Protein 8Q3W (pdb70)

Nearest PDB structures (foldseek):
  8q3w-assembly1_A  TM=9.980E-01  e=1.222E-43  Geobacillus stearothermophilus
  8q4d-assembly1_O  TM=9.585E-01  e=4.732E-41  Geobacillus stearothermophilus
  5bq5-assembly3_C  TM=9.981E-01  e=1.005E-30  Geobacillus stearothermophilus
  1l8q-assembly1_A  TM=7.546E-01  e=2.973E-07  Aquifex aeolicus
  2hcb-assembly1_B  TM=7.426E-01  e=9.021E-07  Aquifex aeolicus

Organism: Geobacillus stearothermophilus (NCBI:txid1422)

Foldseek 3Di:
DLVVVLVVCVVVVNNVLNVCVVVLVVVCVVDPDDPVVSVVVSVVVSVVVVLVVQLVVLCVVAPDPDAAACVPDDCVQFVLFDVVVLVVLLVVVCLVVLAAEEAEADPQLCLSVSLNNSQSSCSSVPFREHEDEPQVLLVVLVVCVVVVRNVVSLCVQQVGQEYEHEAQQPAAHDLVRLVSVVVNLVRSQVPHYYYYYYHDDLCCSCVSNVHNVSSVSSCCSNRVRYDYRYTYHDRVVVVVVVVVVD/DLVVVLVVCVVVVQNVCSVCVVVLVVCCVVDPDDPVVSVVVSVVVSVVVVLVVVLVVLCVLQPDPDAAACVPDDCVQFVQFDVVVLVVLLVVVCLVVLAAEEEEEDPQRCLVVSLNNSQSSCSSVPFRHHEDEPQVLLVVLVVCVVVVRNVVVLCSQQVGQEYEYEEQEVAAHELVRVVVVVVSLVSSQSPHYYYYYYHDDLCCSCRSNVHNVSSVSSCCSNRVGYHYHYTYHDRVVVVVVVVVVD/DLVVVLVVCVVVVNNVCNVCVVVLVVVCVVDPDDPVVSVVVSVVVSVVVVLVVQLVVLVVVQPDPDAAACVPPDCVQFVQDDVVVLVVLLVVVCLVVLAAEEEEEDPQRCLSVSLNNSQSSCSSVVFRHHEDEPQRLLVVLVVCVVVVRNVVVLCVQQVGQEYEYEEQPPAADDLVSLVVVVVSLVSSQSPHYYHYYYHDDLCCVCRRNVHNVSSVSSCCSNVVGYHYRYTYHDRVVVVVVVVVVD/DLVVVLVVCVVVVQNVCSVCVVVLVVCCVVPPDDPVVSVVVSVVVSVVVVLVVQLVVLVVVQPDPDAAAVVPDDCVQFVQDDVVVLVVLLVVVCLVVLAAEEEEADPQQCLVRSVNNSQSSCSNVVFRHHEDEPQVLLVVLVVCVVVVNNVVSLCVQQVGQEYEYEAQEPAQDDLVRLVVVLVSLVNSQSPHYYYYYYHDDLCCVCRRNVHNVSSVVSCCSNVVRYDYHHTYHDHVVVVVVVVVVD/DLVVVLVVCVVVPNNVCSVCVVVLVVVCVVDPDDPVVSVVVSVVVSVVVVLVVQLVVLCVLADDPDAAAPVPDDCVQFVLFDVVVLVVLLVVVCLVVLAAEEEEADPQPCLSVSLNRSQSSCSNVPAREHEDEPQRLLVVLVVCVVVVRSVVSLCVQQVGQEYEYEEQEPAQHDLVRLVVVLVSLVRSQSPHYYSYYYHDDLCCVCVSNVHNVSSVSSCCSNVVRYDYRHTYHDRVVVVVVVVVVD/DLVVVLVVCVVVPNNVCSVCVVVLVVVCVVDPDDPVVSVVVSVVVSVVVVLVVQLVVLCVLADDPDAAAPVPDDCVQFVLFDVVVLVVLLVVVCLVVLAAEEEEADPQPCLSVSLNRSQSSCSNVPAREHEDEPQRLLVVLVVCVVVVRSVVSLCVQQVGQEYEYEEQEPAQHDLVRLVVVLVSLVRSQSPHYYSYYYHDDLCCVCVSNVHNVSSVSSCCSNVVRYDYRHTYHDRVVVVVVVVVVD/DLVVVLVVCVVVVQNVCSVCVVVLVVCCVVPPDDPVVSVVVSVVVSVVVVLVVQLVVLVVVQPDPDAAAVVPDDCVQFVQDDVVVLVVLLVVVCLVVLAAEEEEADPQQCLVRSVNNSQSSCSNVVFRHHEDEPQVLLVVLVVCVVVVRNVVSLCVQQVGQEYEYEAQEPAQDDLVRLVVVLVSLVNSQSPHYYYYYYHDDLCCVCRRNVHNVSSVVSCCRNVVRYDYHHTYHDHVVVVVVVVVVD/DLVVVLVVCVVVPNNVCSVCVVVLVVVCVVDPDDPVVSVVVSVVVSVVVVLVVQLVVLVVVQPDPDAAACVPPDCVQFVQDDVVVLVVLLVVVCLVVLAAEEEEEDPQRCLSVSLNNSQSSCSSVVQRHHEDEPQRLLVVLVVCVVVVRNVVVLCVQQVGQEYEYEEQPPAADDLVSLVVVVVSLVSSQSPHYYHYYYHDDLCCVCRRNVHNVSSVSSCCSNVVGYHYRYTYHDRVVVVVVVVVVD/DLVVVLVVCVVVVQNVCSVCVVVLVVCCVVDPDDPVVSVVVSVVVSVVVVLVVVLVVLCVLQPDPDAAACVPDDCVQFVQFDVVVLVVLLVVVCLVVLAAEEEEEDPQRCLVVSLNNSQSSCSSVPFRHHEDEPQVLLVVLVVCVVVVRNVVVLCSQQVGQEYEYEEQEVAAHELVRVVVVVVSLVSSQSPHYYYYYYHDDLCCSCRSNVHNVSSVSSCCSNRVGYHYHYTYHDRVVVVVVVVVVD/DLVVVLVVCVVVVNNVLNVCVVVLVVVCVVDPDDPVVSVVVSVVVSVVVVLVVQLVVLCVVAPDPDAAACVPDDCVQFVLFDVVVLVVLLVVVCLVVLFAEEAEADPQLCLSVSLNNSQSSCSSVPFREHEDEPQVLLVVLVVCVVVVRNVVSLCVLQVGQEYEHEAQQPAAHDLVRLVSVVVNLVRSQVPHYYYYYYHDDLCCSCVSNVHNVSSVSSCCSNRVRYDYRYTYHDRVVVVVVVVVVD

Radius of gyration: 52.65 Å; Cα contacts (8 Å, |Δi|>4): 3675; chains: 10; bounding box: 175×134×113 Å

InterPro domains:
  IPR001270 ClpA/B family [PR00300] (101-119)
  IPR001270 ClpA/B family [PR00300] (188-202)
  IPR002611 IstB-like ATP-binding domain [PF01695] (10-242)
  IPR003593 AAA+ ATPase domain [SM00382] (97-229)
  IPR027417 P-loop containing nucleoside triphosphate hydrolase [G3DSA:3.40.50.300] (60-248)
  IPR027417 P-loop containing nucleoside triphosphate hydrolase [SSF52540] (64-225)
  IPR028350 DNA replication protein DnaC/insertion sequence IstB-like [PIRSF003073] (2-250)
  IPR047661 Insertion sequence IS21-like ATPase IstB [NF038214] (9-240)

B-factor: mean 33.0, std 23.29, range [3.26, 116.85]

Sequence (2460 aa):
MKERIHEYCHRLHLPVMAERWSAMAEYASTHNISYSEFLFRLLEAEIVEKQARSIQTLIKLSKLPYRKTIDTFDFTAQPSVDERRIRELLTLSFIDRKENILFLGPPGIGKTHLAISIGMEAIARGYKTYFITAHDLVNQLRRADQEGKLEKKLRVFVKPTVLIIDEMGYLKLDPNSAHYLFQVIARRYEHAPIILTSNKSFGEWGEIVGDSVLATAMLDRLLHHSIIFNLKGESYRLREKRLQEEMKERIHEYCHRLHLPVMAERWSAMAEYASTHNISYSEFLFRLLEAEIVEKQARSIQTLIKLSKLPYRKTIDTFDFTAQPSVDERRIRELLTLSFIDRKENILFLGPPGIGKTHLAISIGMEAIARGYKTYFITAHDLVNQLRRADQEGKLEKKLRVFVKPTVLIIDEMGYLKLDPNSAHYLFQVIARRYEHAPIILTSNKSFGEWGEIVGDSVLATAMLDRLLHHSIIFNLKGESYRLREKRLQEEMKERIHEYCHRLHLPVMAERWSAMAEYASTHNISYSEFLFRLLEAEIVEKQARSIQTLIKLSKLPYRKTIDTFDFTAQPSVDERRIRELLTLSFIDRKENILFLGPPGIGKTHLAISIGMEAIARGYKTYFITAHDLVNQLRRADQEGKLEKKLRVFVKPTVLIIDEMGYLKLDPNSAHYLFQVIARRYEHAPIILTSNKSFGEWGEIVGDSVLATAMLDRLLHHSIIFNLKGESYRLREKRLQEEMKERIHEYCHRLHLPVMAERWSAMAEYASTHNISYSEFLFRLLEAEIVEKQARSIQTLIKLSKLPYRKTIDTFDFTAQPSVDERRIRELLTLSFIDRKENILFLGPPGIGKTHLAISIGMEAIARGYKTYFITAHDLVNQLRRADQEGKLEKKLRVFVKPTVLIIDEMGYLKLDPNSAHYLFQVIARRYEHAPIILTSNKSFGEWGEIVGDSVLATAMLDRLLHHSIIFNLKGESYRLREKRLQEEMKERIHEYCHRLHLPVMAERWSAMAEYASTHNISYSEFLFRLLEAEIVEKQARSIQTLIKLSKLPYRKTIDTFDFTAQPSVDERRIRELLTLSFIDRKENILFLGPPGIGKTHLAISIGMEAIARGYKTYFITAHDLVNQLRRADQEGKLEKKLRVFVKPTVLIIDEMGYLKLDPNSAHYLFQVIARRYEHAPIILTSNKSFGEWGEIVGDSVLATAMLDRLLHHSIIFNLKGESYRLREKRLQEEMKERIHEYCHRLHLPVMAERWSAMAEYASTHNISYSEFLFRLLEAEIVEKQARSIQTLIKLSKLPYRKTIDTFDFTAQPSVDERRIRELLTLSFIDRKENILFLGPPGIGKTHLAISIGMEAIARGYKTYFITAHDLVNQLRRADQEGKLEKKLRVFVKPTVLIIDEMGYLKLDPNSAHYLFQVIARRYEHAPIILTSNKSFGEWGEIVGDSVLATAMLDRLLHHSIIFNLKGESYRLREKRLQEEMKERIHEYCHRLHLPVMAERWSAMAEYASTHNISYSEFLFRLLEAEIVEKQARSIQTLIKLSKLPYRKTIDTFDFTAQPSVDERRIRELLTLSFIDRKENILFLGPPGIGKTHLAISIGMEAIARGYKTYFITAHDLVNQLRRADQEGKLEKKLRVFVKPTVLIIDEMGYLKLDPNSAHYLFQVIARRYEHAPIILTSNKSFGEWGEIVGDSVLATAMLDRLLHHSIIFNLKGESYRLREKRLQEEMKERIHEYCHRLHLPVMAERWSAMAEYASTHNISYSEFLFRLLEAEIVEKQARSIQTLIKLSKLPYRKTIDTFDFTAQPSVDERRIRELLTLSFIDRKENILFLGPPGIGKTHLAISIGMEAIARGYKTYFITAHDLVNQLRRADQEGKLEKKLRVFVKPTVLIIDEMGYLKLDPNSAHYLFQVIARRYEHAPIILTSNKSFGEWGEIVGDSVLATAMLDRLLHHSIIFNLKGESYRLREKRLQEEMKERIHEYCHRLHLPVMAERWSAMAEYASTHNISYSEFLFRLLEAEIVEKQARSIQTLIKLSKLPYRKTIDTFDFTAQPSVDERRIRELLTLSFIDRKENILFLGPPGIGKTHLAISIGMEAIARGYKTYFITAHDLVNQLRRADQEGKLEKKLRVFVKPTVLIIDEMGYLKLDPNSAHYLFQVIARRYEHAPIILTSNKSFGEWGEIVGDSVLATAMLDRLLHHSIIFNLKGESYRLREKRLQEEMKERIHEYCHRLHLPVMAERWSAMAEYASTHNISYSEFLFRLLEAEIVEKQARSIQTLIKLSKLPYRKTIDTFDFTAQPSVDERRIRELLTLSFIDRKENILFLGPPGIGKTHLAISIGMEAIARGYKTYFITAHDLVNQLRRADQEGKLEKKLRVFVKPTVLIIDEMGYLKLDPNSAHYLFQVIARRYEHAPIILTSNKSFGEWGEIVGDSVLATAMLDRLLHHSIIFNLKGESYRLREKRLQEE

Structure (mmCIF, N/CA/C/O backbone):
data_8Q3W
#
_entry.id   8Q3W
#
_cell.length_a   1.00
_cell.length_b   1.00
_cell.length_c   1.00
_cell.angle_alpha   90.00
_cell.angle_beta   90.00
_cell.angle_gamma   90.00
#
_symmetry.space_group_name_H-M   'P 1'
#
loop_
_entity.id
_entity.type
_entity.pdbx_description
1 polymer 'Insertion sequence IS5376 putative ATP-binding protein'
2 polymer 'DNA (48-MER) Target DNA FW'
3 polymer 'DNA (48-MER) Traget DNA Rv'
4 non-polymer 'MAGNESIUM ION'
5 non-polymer "ADENOSINE-5'-TRIPHOSPHATE"
#
loop_
_atom_site.group_PDB
_atom_site.id
_atom_site.type_symbol
_atom_site.label_atom_id
_atom_site.label_alt_id
_atom_site.label_comp_id
_atom_site.label_asym_id
_atom_site.label_entity_id
_atom_site.label_seq_id
_atom_site.pdbx_PDB_ins_code
_atom_site.Cartn_x
_atom_site.Cartn_y
_atom_site.Cartn_z
_atom_site.occupancy
_atom_site.B_iso_or_equiv
_atom_site.auth_seq_id
_atom_site.auth_comp_id
_atom_site.auth_asym_id
_atom_site.auth_atom_id
_atom_site.pdbx_PDB_model_num
ATOM 1 N N . MET A 1 4 ? 179.930 201.439 200.209 1.00 53.79 1 MET A N 1
ATOM 2 C CA . MET A 1 4 ? 180.245 201.704 198.776 1.00 53.79 1 MET A CA 1
ATOM 3 C C . MET A 1 4 ? 181.562 201.041 198.389 1.00 53.79 1 MET A C 1
ATOM 4 O O . MET A 1 4 ? 181.722 200.567 197.264 1.00 53.79 1 MET A O 1
ATOM 18 N N . LYS A 1 5 ? 182.506 201.009 199.333 1.00 52.19 2 LYS A N 1
ATOM 19 C CA . LYS A 1 5 ? 183.789 200.364 199.071 1.00 52.19 2 LYS A CA 1
ATOM 20 C C . LYS A 1 5 ? 183.604 198.880 198.779 1.00 52.19 2 LYS A C 1
ATOM 21 O O . LYS A 1 5 ? 184.251 198.328 197.880 1.00 52.19 2 LYS A O 1
ATOM 40 N N . GLU A 1 6 ? 182.725 198.216 199.534 1.00 54.12 3 GLU A N 1
ATOM 41 C CA . GLU A 1 6 ? 182.438 196.811 199.267 1.00 54.12 3 GLU A CA 1
ATOM 42 C C . GLU A 1 6 ? 181.861 196.631 197.870 1.00 54.12 3 GLU A C 1
ATOM 43 O O . GLU A 1 6 ? 182.171 195.651 197.183 1.00 54.12 3 GLU A O 1
ATOM 55 N N . ARG A 1 7 ? 181.013 197.564 197.433 1.00 49.68 4 ARG A N 1
ATOM 56 C CA . ARG A 1 7 ? 180.479 197.493 196.078 1.00 49.68 4 ARG A CA 1
ATOM 57 C C . ARG A 1 7 ? 181.594 197.619 195.047 1.00 49.68 4 ARG A C 1
ATOM 58 O O . ARG A 1 7 ? 181.602 196.902 194.039 1.00 49.68 4 ARG A O 1
ATOM 79 N N . ILE A 1 8 ? 182.546 198.524 195.283 1.00 51.07 5 ILE A N 1
ATOM 80 C CA . ILE A 1 8 ? 183.677 198.667 194.370 1.00 51.07 5 ILE A CA 1
ATOM 81 C C . ILE A 1 8 ? 184.472 197.371 194.306 1.00 51.07 5 ILE A C 1
ATOM 82 O O . ILE A 1 8 ? 184.861 196.914 193.225 1.00 51.07 5 ILE A O 1
ATOM 98 N N . HIS A 1 9 ? 184.738 196.766 195.466 1.00 49.14 6 HIS A N 1
ATOM 99 C CA . HIS A 1 9 ? 185.491 195.516 195.495 1.00 49.14 6 HIS A CA 1
ATOM 100 C C . HIS A 1 9 ? 184.755 194.410 194.747 1.00 49.14 6 HIS A C 1
ATOM 101 O O . HIS A 1 9 ? 185.362 193.660 193.969 1.00 49.14 6 HIS A O 1
ATOM 115 N N . GLU A 1 10 ? 183.444 194.294 194.970 1.00 47.75 7 GLU A N 1
ATOM 116 C CA . GLU A 1 10 ? 182.662 193.272 194.283 1.00 47.75 7 GLU A CA 1
ATOM 117 C C . GLU A 1 10 ? 182.678 193.492 192.777 1.00 47.75 7 GLU A C 1
ATOM 118 O O . GLU A 1 10 ? 182.823 192.537 192.005 1.00 47.75 7 GLU A O 1
ATOM 130 N N . TYR A 1 11 ? 182.530 194.743 192.337 1.00 51.23 8 TYR A N 1
ATOM 131 C CA . TYR A 1 11 ? 182.562 195.023 190.906 1.00 51.23 8 TYR A CA 1
ATOM 132 C C . TYR A 1 11 ? 183.924 194.687 190.314 1.00 51.23 8 TYR A C 1
ATOM 133 O O . TYR A 1 11 ? 184.011 194.090 189.234 1.00 51.23 8 TYR A O 1
ATOM 151 N N . CYS A 1 12 ? 185.002 195.054 191.011 1.00 51.62 9 CYS A N 1
ATOM 152 C CA . CYS A 1 12 ? 186.338 194.747 190.513 1.00 51.62 9 CYS A CA 1
ATOM 153 C C . CYS A 1 12 ? 186.539 193.244 190.377 1.00 51.62 9 CYS A C 1
ATOM 154 O O . CYS A 1 12 ? 187.094 192.773 189.378 1.00 51.62 9 CYS A O 1
ATOM 162 N N . HIS A 1 13 ? 186.097 192.474 191.373 1.00 45.39 10 HIS A N 1
ATOM 163 C CA . HIS A 1 13 ? 186.238 191.024 191.287 1.00 45.39 10 HIS A CA 1
ATOM 164 C C . HIS A 1 13 ? 185.382 190.447 190.164 1.00 45.39 10 HIS A C 1
ATOM 165 O O . HIS A 1 13 ? 185.817 189.534 189.452 1.00 45.39 10 HIS A O 1
ATOM 179 N N . ARG A 1 14 ? 184.162 190.963 189.988 1.00 48.38 11 ARG A N 1
ATOM 180 C CA . ARG A 1 14 ? 183.294 190.457 188.927 1.00 48.38 11 ARG A CA 1
ATOM 181 C C . ARG A 1 14 ? 183.862 190.767 187.549 1.00 48.38 11 ARG A C 1
ATOM 182 O O . ARG A 1 14 ? 183.757 189.945 186.630 1.00 48.38 11 ARG A O 1
ATOM 203 N N . LEU A 1 15 ? 184.469 191.941 187.382 1.00 48.57 12 LEU A N 1
ATOM 204 C CA . LEU A 1 15 ? 185.082 192.306 186.112 1.00 48.57 12 LEU A CA 1
ATOM 205 C C . LEU A 1 15 ? 186.435 191.641 185.902 1.00 48.57 12 LEU A C 1
ATOM 206 O O . LEU A 1 15 ? 187.154 192.012 184.969 1.00 48.57 12 LEU A O 1
ATOM 222 N N . HIS A 1 16 ? 186.787 190.663 186.737 1.00 52.72 13 HIS A N 1
ATOM 223 C CA . HIS A 1 16 ? 188.023 189.901 186.586 1.00 52.72 13 HIS A CA 1
ATOM 224 C C . HIS A 1 16 ? 189.238 190.825 186.689 1.00 52.72 13 HIS A C 1
ATOM 225 O O . HIS A 1 16 ? 190.095 190.880 185.805 1.00 52.72 13 HIS A O 1
ATOM 239 N N . LEU A 1 17 ? 189.293 191.560 187.800 1.00 48.62 14 LEU A N 1
ATOM 240 C CA . LEU A 1 17 ? 190.384 192.491 188.089 1.00 48.62 14 LEU A CA 1
ATOM 241 C C . LEU A 1 17 ? 190.862 192.287 189.523 1.00 48.62 14 LEU A C 1
ATOM 242 O O . LEU A 1 17 ? 190.710 193.167 190.377 1.00 48.62 14 LEU A O 1
ATOM 258 N N . PRO A 1 18 ? 191.456 191.125 189.824 1.00 47.68 15 PRO A N 1
ATOM 259 C CA . PRO A 1 18 ? 191.847 190.840 191.213 1.00 47.68 15 PRO A CA 1
ATOM 260 C C . PRO A 1 18 ? 192.894 191.804 191.745 1.00 47.68 15 PRO A C 1
ATOM 261 O O . PRO A 1 18 ? 192.738 192.364 192.835 1.00 47.68 15 PRO A O 1
ATOM 272 N N . VAL A 1 19 ? 193.968 192.008 190.978 1.00 46.41 16 VAL A N 1
ATOM 273 C CA . VAL A 1 19 ? 195.055 192.864 191.443 1.00 46.41 16 VAL A CA 1
ATOM 274 C C . VAL A 1 19 ? 194.580 194.300 191.600 1.00 46.41 16 VAL A C 1
ATOM 275 O O . VAL A 1 19 ? 195.022 195.013 192.510 1.00 46.41 16 VAL A O 1
ATOM 288 N N . MET A 1 20 ? 193.682 194.753 190.724 1.00 49.67 17 MET A N 1
ATOM 289 C CA . MET A 1 20 ? 193.149 196.106 190.847 1.00 49.67 17 MET A CA 1
ATOM 290 C C . MET A 1 20 ? 192.456 196.292 192.190 1.00 49.67 17 MET A C 1
ATOM 291 O O . MET A 1 20 ? 192.650 197.308 192.868 1.00 49.67 17 MET A O 1
ATOM 305 N N . ALA A 1 21 ? 191.640 195.316 192.591 1.00 48.91 18 ALA A N 1
ATOM 306 C CA . ALA A 1 21 ? 190.997 195.380 193.899 1.00 48.91 18 ALA A CA 1
ATOM 307 C C . ALA A 1 21 ? 192.022 195.285 195.023 1.00 48.91 18 ALA A C 1
ATOM 308 O O . ALA A 1 21 ? 191.891 195.961 196.050 1.00 48.91 18 ALA A O 1
ATOM 315 N N . GLU A 1 22 ? 193.050 194.451 194.846 1.00 48.09 19 GLU A N 1
ATOM 316 C CA . GLU A 1 22 ? 194.046 194.272 195.899 1.00 48.09 19 GLU A CA 1
ATOM 317 C C . GLU A 1 22 ? 194.752 195.583 196.223 1.00 48.09 19 GLU A C 1
ATOM 318 O O . GLU A 1 22 ? 194.998 195.891 197.395 1.00 48.09 19 GLU A O 1
ATOM 330 N N . ARG A 1 23 ? 195.087 196.367 195.200 1.00 48.09 20 ARG A N 1
ATOM 331 C CA . ARG A 1 23 ? 195.774 197.638 195.375 1.00 48.09 20 ARG A CA 1
ATOM 332 C C . ARG A 1 23 ? 194.820 198.826 195.349 1.00 48.09 20 ARG A C 1
ATOM 333 O O . ARG A 1 23 ? 195.271 199.967 195.207 1.00 48.09 20 ARG A O 1
ATOM 354 N N . TRP A 1 24 ? 193.514 198.584 195.482 1.00 50.73 21 TRP A N 1
ATOM 355 C CA . TRP A 1 24 ? 192.545 199.674 195.421 1.00 50.73 21 TRP A CA 1
ATOM 356 C C . TRP A 1 24 ? 192.791 200.693 196.528 1.00 50.73 21 TRP A C 1
ATOM 357 O O . TRP A 1 24 ? 192.807 201.905 196.281 1.00 50.73 21 TRP A O 1
ATOM 378 N N . SER A 1 25 ? 192.987 200.218 197.759 1.00 46.84 22 SER A N 1
ATOM 379 C CA . SER A 1 25 ? 193.202 201.135 198.874 1.00 46.84 22 SER A CA 1
ATOM 380 C C . SER A 1 25 ? 194.495 201.921 198.700 1.00 46.84 22 SER A C 1
ATOM 381 O O . SER A 1 25 ? 194.538 203.128 198.966 1.00 46.84 22 SER A O 1
ATOM 389 N N . ALA A 1 26 ? 195.563 201.253 198.258 1.00 45.87 23 ALA A N 1
ATOM 390 C CA . ALA A 1 26 ? 196.841 201.936 198.087 1.00 45.87 23 ALA A CA 1
ATOM 391 C C . ALA A 1 26 ? 196.740 203.031 197.033 1.00 45.87 23 ALA A C 1
ATOM 392 O O . ALA A 1 26 ? 197.215 204.155 197.240 1.00 45.87 23 ALA A O 1
ATOM 399 N N . MET A 1 27 ? 196.117 202.723 195.894 1.00 50.05 24 MET A N 1
ATOM 400 C CA . MET A 1 27 ? 195.982 203.725 194.842 1.00 50.05 24 MET A CA 1
ATOM 401 C C . MET A 1 27 ? 195.072 204.864 195.284 1.00 50.05 24 MET A C 1
ATOM 402 O O . MET A 1 27 ? 195.328 206.030 194.961 1.00 50.05 24 MET A O 1
ATOM 416 N N . ALA A 1 28 ? 194.005 204.550 196.023 1.00 48.79 25 ALA A N 1
ATOM 417 C CA . ALA A 1 28 ? 193.127 205.603 196.522 1.00 48.79 25 ALA A CA 1
ATOM 418 C C . ALA A 1 28 ? 193.874 206.533 197.470 1.00 48.79 25 ALA A C 1
ATOM 419 O O . ALA A 1 28 ? 193.737 207.759 197.387 1.00 48.79 25 ALA A O 1
ATOM 426 N N . GLU A 1 29 ? 194.676 205.966 198.375 1.00 47.92 26 GLU A N 1
ATOM 427 C CA . GLU A 1 29 ? 195.454 206.794 199.291 1.00 47.92 26 GLU A CA 1
ATOM 428 C C . GLU A 1 29 ? 196.474 207.636 198.538 1.00 47.92 26 GLU A C 1
ATOM 429 O O . GLU A 1 29 ? 196.679 208.812 198.860 1.00 47.92 26 GLU A O 1
ATOM 441 N N . TYR A 1 30 ? 197.129 207.051 197.532 1.00 48.97 27 TYR A N 1
ATOM 442 C CA . TYR A 1 30 ? 198.102 207.806 196.751 1.00 48.97 27 TYR A CA 1
ATOM 443 C C . TYR A 1 30 ? 197.436 208.963 196.016 1.00 48.97 27 TYR A C 1
ATOM 444 O O . TYR A 1 30 ? 197.983 210.071 195.959 1.00 48.97 27 TYR A O 1
ATOM 462 N N . ALA A 1 31 ? 196.254 208.724 195.444 1.00 47.19 28 ALA A N 1
ATOM 463 C CA . ALA A 1 31 ? 195.542 209.786 194.742 1.00 47.19 28 ALA A CA 1
ATOM 464 C C . ALA A 1 31 ? 195.082 210.875 195.703 1.00 47.19 28 ALA A C 1
ATOM 465 O O . ALA A 1 31 ? 195.138 212.065 195.373 1.00 47.19 28 ALA A O 1
ATOM 472 N N . SER A 1 32 ? 194.612 210.491 196.891 1.00 44.83 29 SER A N 1
ATOM 473 C CA . SER A 1 32 ? 194.144 211.484 197.851 1.00 44.83 29 SER A CA 1
ATOM 474 C C . SER A 1 32 ? 195.298 212.333 198.371 1.00 44.83 29 SER A C 1
ATOM 475 O O . SER A 1 32 ? 195.187 213.561 198.462 1.00 44.83 29 SER A O 1
ATOM 483 N N . THR A 1 33 ? 196.418 211.694 198.716 1.00 41.59 30 THR A N 1
ATOM 484 C CA . THR A 1 33 ? 197.548 212.433 199.271 1.00 41.59 30 THR A CA 1
ATOM 485 C C . THR A 1 33 ? 198.129 213.409 198.253 1.00 41.59 30 THR A C 1
ATOM 486 O O . THR A 1 33 ? 198.421 214.563 198.587 1.00 41.59 30 THR A O 1
ATOM 497 N N . HIS A 1 34 ? 198.302 212.966 197.010 1.00 42.55 31 HIS A N 1
ATOM 498 C CA . HIS A 1 34 ? 198.852 213.792 195.944 1.00 42.55 31 HIS A CA 1
ATOM 499 C C . HIS A 1 34 ? 197.788 213.999 194.877 1.00 42.55 31 HIS A C 1
ATOM 500 O O . HIS A 1 34 ? 197.225 213.028 194.362 1.00 42.55 31 HIS A O 1
ATOM 514 N N . ASN A 1 35 ? 197.521 215.260 194.543 1.00 40.01 32 ASN A N 1
ATOM 515 C CA . ASN A 1 35 ? 196.504 215.561 193.544 1.00 40.01 32 ASN A CA 1
ATOM 516 C C . ASN A 1 35 ? 196.911 214.994 192.190 1.00 40.01 32 ASN A C 1
ATOM 517 O O . ASN A 1 35 ? 197.996 215.285 191.679 1.00 40.01 32 ASN A O 1
ATOM 528 N N . ILE A 1 36 ? 196.032 214.180 191.611 1.00 48.49 33 ILE A N 1
ATOM 529 C CA . ILE A 1 36 ? 196.268 213.557 190.314 1.00 48.49 33 ILE A CA 1
ATOM 530 C C . ILE A 1 36 ? 194.973 213.605 189.517 1.00 48.49 33 ILE A C 1
ATOM 531 O O . ILE A 1 36 ? 193.888 213.371 190.060 1.00 48.49 33 ILE A O 1
ATOM 547 N N . SER A 1 37 ? 195.088 213.910 188.228 1.00 48.15 34 SER A N 1
ATOM 548 C CA . SER A 1 37 ? 193.919 213.913 187.361 1.00 48.15 34 SER A CA 1
ATOM 549 C C . SER A 1 37 ? 193.329 212.512 187.274 1.00 48.15 34 SER A C 1
ATOM 550 O O . SER A 1 37 ? 194.051 211.512 187.302 1.00 48.15 34 SER A O 1
ATOM 558 N N . TYR A 1 38 ? 192.001 212.443 187.168 1.00 50.92 35 TYR A N 1
ATOM 559 C CA . TYR A 1 38 ? 191.336 211.146 187.100 1.00 50.92 35 TYR A CA 1
ATOM 560 C C . TYR A 1 38 ? 191.813 210.349 185.894 1.00 50.92 35 TYR A C 1
ATOM 561 O O . TYR A 1 38 ? 192.030 209.135 185.987 1.00 50.92 35 TYR A O 1
ATOM 579 N N . SER A 1 39 ? 191.986 211.015 184.750 1.00 49.33 36 SER A N 1
ATOM 580 C CA . SER A 1 39 ? 192.460 210.324 183.556 1.00 49.33 36 SER A CA 1
ATOM 581 C C . SER A 1 39 ? 193.821 209.683 183.800 1.00 49.33 36 SER A C 1
ATOM 582 O O . SER A 1 39 ? 194.038 208.513 183.466 1.00 49.33 36 SER A O 1
ATOM 590 N N . GLU A 1 40 ? 194.750 210.434 184.396 1.00 53.45 37 GLU A N 1
ATOM 591 C CA . GLU A 1 40 ? 196.086 209.898 184.635 1.00 53.45 37 GLU A CA 1
ATOM 592 C C . GLU A 1 40 ? 196.063 208.797 185.688 1.00 53.45 37 GLU A C 1
ATOM 593 O O . GLU A 1 40 ? 196.815 207.820 185.589 1.00 53.45 37 GLU A O 1
ATOM 605 N N . PHE A 1 41 ? 195.213 208.936 186.706 1.00 51.42 38 PHE A N 1
ATOM 606 C CA . PHE A 1 41 ? 195.096 207.889 187.716 1.00 51.42 38 PHE A CA 1
ATOM 607 C C . PHE A 1 41 ? 194.595 206.589 187.096 1.00 51.42 38 PHE A C 1
ATOM 608 O O . PHE A 1 41 ? 195.133 205.506 187.365 1.00 51.42 38 PHE A O 1
ATOM 625 N N . LEU A 1 42 ? 193.563 206.681 186.254 1.00 49.72 39 LEU A N 1
ATOM 626 C CA . LEU A 1 42 ? 193.065 205.491 185.573 1.00 49.72 39 LEU A CA 1
ATOM 627 C C . LEU A 1 42 ? 194.117 204.923 184.630 1.00 49.72 39 LEU A C 1
ATOM 628 O O . LEU A 1 42 ? 194.244 203.702 184.496 1.00 49.72 39 LEU A O 1
ATOM 644 N N . PHE A 1 43 ? 194.878 205.794 183.964 1.00 52.82 40 PHE A N 1
ATOM 645 C CA . PHE A 1 43 ? 195.955 205.320 183.102 1.00 52.82 40 PHE A CA 1
ATOM 646 C C . PHE A 1 43 ? 196.970 204.511 183.898 1.00 52.82 40 PHE A C 1
ATOM 647 O O . PHE A 1 43 ? 197.383 203.426 183.478 1.00 52.82 40 PHE A O 1
ATOM 664 N N . ARG A 1 44 ? 197.383 205.029 185.056 1.00 50.55 41 ARG A N 1
ATOM 665 C CA . ARG A 1 44 ? 198.348 204.312 185.884 1.00 50.55 41 ARG A CA 1
ATOM 666 C C . ARG A 1 44 ? 197.782 202.979 186.356 1.00 50.55 41 ARG A C 1
ATOM 667 O O . ARG A 1 44 ? 198.473 201.951 186.322 1.00 50.55 41 ARG A O 1
ATOM 688 N N . LEU A 1 45 ? 196.526 202.976 186.806 1.00 49.34 42 LEU A N 1
ATOM 689 C CA . LEU A 1 45 ? 195.922 201.741 187.296 1.00 49.34 42 LEU A CA 1
ATOM 690 C C . LEU A 1 45 ? 195.845 200.696 186.189 1.00 49.34 42 LEU A C 1
ATOM 691 O O . LEU A 1 45 ? 196.196 199.526 186.393 1.00 49.34 42 LEU A O 1
ATOM 707 N N . LEU A 1 46 ? 195.393 201.106 185.002 1.00 49.97 43 LEU A N 1
ATOM 708 C CA . LEU A 1 46 ? 195.280 200.171 183.890 1.00 49.97 43 LEU A CA 1
ATOM 709 C C . LEU A 1 46 ? 196.651 199.697 183.428 1.00 49.97 43 LEU A C 1
ATOM 710 O O . LEU A 1 46 ? 196.808 198.537 183.039 1.00 49.97 43 LEU A O 1
ATOM 726 N N . GLU A 1 47 ? 197.656 200.575 183.461 1.00 50.36 44 GLU A N 1
ATOM 727 C CA . GLU A 1 47 ? 199.005 200.161 183.095 1.00 50.36 44 GLU A CA 1
ATOM 728 C C . GLU A 1 47 ? 199.534 199.108 184.060 1.00 50.36 44 GLU A C 1
ATOM 729 O O . GLU A 1 47 ? 200.135 198.114 183.637 1.00 50.36 44 GLU A O 1
ATOM 741 N N . ALA A 1 48 ? 199.321 199.309 185.362 1.00 46.87 45 ALA A N 1
ATOM 742 C CA . ALA A 1 48 ? 199.758 198.312 186.335 1.00 46.87 45 ALA A CA 1
ATOM 743 C C . ALA A 1 48 ? 199.023 196.992 186.133 1.00 46.87 45 ALA A C 1
ATOM 744 O O . ALA A 1 48 ? 199.632 195.913 186.183 1.00 46.87 45 ALA A O 1
ATOM 751 N N . GLU A 1 49 ? 197.710 197.057 185.897 1.00 46.26 46 GLU A N 1
ATOM 752 C CA . GLU A 1 49 ? 196.945 195.838 185.656 1.00 46.26 46 GLU A CA 1
ATOM 753 C C . GLU A 1 49 ? 197.444 195.119 184.409 1.00 46.26 46 GLU A C 1
ATOM 754 O O . GLU A 1 49 ? 197.552 193.889 184.395 1.00 46.26 46 GLU A O 1
ATOM 766 N N . ILE A 1 50 ? 197.757 195.873 183.354 1.00 47.82 47 ILE A N 1
ATOM 767 C CA . ILE A 1 50 ? 198.246 195.272 182.118 1.00 47.82 47 ILE A CA 1
ATOM 768 C C . ILE A 1 50 ? 199.615 194.644 182.333 1.00 47.82 47 ILE A C 1
ATOM 769 O O . ILE A 1 50 ? 199.915 193.584 181.778 1.00 47.82 47 ILE A O 1
ATOM 785 N N . VAL A 1 51 ? 200.473 195.289 183.124 1.00 43.56 48 VAL A N 1
ATOM 786 C CA . VAL A 1 51 ? 201.788 194.718 183.407 1.00 43.56 48 VAL A CA 1
ATOM 787 C C . VAL A 1 51 ? 201.638 193.396 184.149 1.00 43.56 48 VAL A C 1
ATOM 788 O O . VAL A 1 51 ? 202.298 192.399 183.827 1.00 43.56 48 VAL A O 1
ATOM 801 N N . GLU A 1 52 ? 200.764 193.368 185.158 1.00 46.17 49 GLU A N 1
ATOM 802 C CA . GLU A 1 52 ? 200.543 192.127 185.895 1.00 46.17 49 GLU A CA 1
ATOM 803 C C . GLU A 1 52 ? 199.957 191.048 184.990 1.00 46.17 49 GLU A C 1
ATOM 804 O O . GLU A 1 52 ? 200.356 189.878 185.064 1.00 46.17 49 GLU A O 1
ATOM 816 N N . LYS A 1 53 ? 199.011 191.424 184.128 1.00 45.18 50 LYS A N 1
ATOM 817 C CA . LYS A 1 53 ? 198.426 190.462 183.201 1.00 45.18 50 LYS A CA 1
ATOM 818 C C . LYS A 1 53 ? 199.476 189.919 182.243 1.00 45.18 50 LYS A C 1
ATOM 819 O O . LYS A 1 53 ? 199.479 188.726 181.930 1.00 45.18 50 LYS A O 1
ATOM 838 N N . GLN A 1 54 ? 200.368 190.783 181.756 1.00 41.25 51 GLN A N 1
ATOM 839 C CA . GLN A 1 54 ? 201.423 190.334 180.856 1.00 41.25 51 GLN A CA 1
ATOM 840 C C . GLN A 1 54 ? 202.372 189.375 181.560 1.00 41.25 51 GLN A C 1
ATOM 841 O O . GLN A 1 54 ? 202.776 188.359 180.983 1.00 41.25 51 GLN A O 1
ATOM 855 N N . ALA A 1 55 ? 202.739 189.678 182.807 1.00 38.52 52 ALA A N 1
ATOM 856 C CA . ALA A 1 55 ? 203.602 188.765 183.550 1.00 38.52 52 ALA A CA 1
ATOM 857 C C . ALA A 1 55 ? 202.931 187.410 183.738 1.00 38.52 52 ALA A C 1
ATOM 858 O O . ALA A 1 55 ? 203.554 186.360 183.524 1.00 38.52 52 ALA A O 1
ATOM 865 N N . ARG A 1 56 ? 201.653 187.413 184.125 1.00 46.46 53 ARG A N 1
ATOM 866 C CA . ARG A 1 56 ? 200.948 186.152 184.323 1.00 46.46 53 ARG A CA 1
ATOM 867 C C . ARG A 1 56 ? 200.808 185.387 183.013 1.00 46.46 53 ARG A C 1
ATOM 868 O O . ARG A 1 56 ? 200.935 184.158 182.991 1.00 46.46 53 ARG A O 1
ATOM 889 N N . SER A 1 57 ? 200.540 186.092 181.912 1.00 40.47 54 SER A N 1
ATOM 890 C CA . SER A 1 57 ? 200.423 185.431 180.618 1.00 40.47 54 SER A CA 1
ATOM 891 C C . SER A 1 57 ? 201.749 184.814 180.199 1.00 40.47 54 SER A C 1
ATOM 892 O O . SER A 1 57 ? 201.782 183.703 179.662 1.00 40.47 54 SER A O 1
ATOM 900 N N . ILE A 1 58 ? 202.855 185.521 180.435 1.00 39.15 55 ILE A N 1
ATOM 901 C CA . ILE A 1 58 ? 204.167 184.972 180.106 1.00 39.15 55 ILE A CA 1
ATOM 902 C C . ILE A 1 58 ? 204.438 183.722 180.930 1.00 39.15 55 ILE A C 1
ATOM 903 O O . ILE A 1 58 ? 204.940 182.716 180.413 1.00 39.15 55 ILE A O 1
ATOM 919 N N . GLN A 1 59 ? 204.114 183.760 182.225 1.00 42.46 56 GLN A N 1
ATOM 920 C CA . GLN A 1 59 ? 204.333 182.583 183.062 1.00 42.46 56 GLN A CA 1
ATOM 921 C C . GLN A 1 59 ? 203.464 181.412 182.614 1.00 42.46 56 GLN A C 1
ATOM 922 O O . GLN A 1 59 ? 203.926 180.263 182.583 1.00 42.46 56 GLN A O 1
ATOM 936 N N . THR A 1 60 ? 202.204 181.678 182.265 1.00 40.98 57 THR A N 1
ATOM 937 C CA . THR A 1 60 ? 201.331 180.610 181.788 1.00 40.98 57 THR A CA 1
ATOM 938 C C . THR A 1 60 ? 201.839 180.031 180.474 1.00 40.98 57 THR A C 1
ATOM 939 O O . THR A 1 60 ? 201.779 178.817 180.260 1.00 40.98 57 THR A O 1
ATOM 950 N N . LEU A 1 61 ? 202.330 180.887 179.574 1.00 38.71 58 LEU A N 1
ATOM 951 C CA . LEU A 1 61 ? 202.908 180.396 178.328 1.00 38.71 58 LEU A CA 1
ATOM 952 C C . LEU A 1 61 ? 204.133 179.534 178.598 1.00 38.71 58 LEU A C 1
ATOM 953 O O . LEU A 1 61 ? 204.329 178.497 177.953 1.00 38.71 58 LEU A O 1
ATOM 969 N N . ILE A 1 62 ? 204.972 179.950 179.549 1.00 38.94 59 ILE A N 1
ATOM 970 C CA . ILE A 1 62 ? 206.138 179.152 179.913 1.00 38.94 59 ILE A CA 1
ATOM 971 C C . ILE A 1 62 ? 205.701 177.790 180.436 1.00 38.94 59 ILE A C 1
ATOM 972 O O . ILE A 1 62 ? 206.309 176.762 180.117 1.00 38.94 59 ILE A O 1
ATOM 988 N N . LYS A 1 63 ? 204.649 177.761 181.255 1.00 37.28 60 LYS A N 1
ATOM 989 C CA . LYS A 1 63 ? 204.140 176.483 181.744 1.00 37.28 60 LYS A CA 1
ATOM 990 C C . LYS A 1 63 ? 203.616 175.625 180.598 1.00 37.28 60 LYS A C 1
ATOM 991 O O . LYS A 1 63 ? 203.884 174.419 180.542 1.00 37.28 60 LYS A O 1
ATOM 1010 N N . LEU A 1 64 ? 202.863 176.229 179.675 1.00 33.64 61 LEU A N 1
ATOM 1011 C CA . LEU A 1 64 ? 202.302 175.476 178.557 1.00 33.64 61 LEU A CA 1
ATOM 1012 C C . LEU A 1 64 ? 203.399 174.942 177.645 1.00 33.64 61 LEU A C 1
ATOM 1013 O O . LEU A 1 64 ? 203.309 173.811 177.154 1.00 33.64 61 LEU A O 1
ATOM 1029 N N . SER A 1 65 ? 204.434 175.740 177.400 1.00 31.69 62 SER A N 1
ATOM 1030 C CA . SER A 1 65 ? 205.577 175.300 176.608 1.00 31.69 62 SER A CA 1
ATOM 1031 C C . SER A 1 65 ? 206.510 174.505 177.513 1.00 31.69 62 SER A C 1
ATOM 1032 O O . SER A 1 65 ? 207.070 175.048 178.470 1.00 31.69 62 SER A O 1
ATOM 1040 N N . LYS A 1 66 ? 206.692 173.222 177.207 1.00 30.32 63 LYS A N 1
ATOM 1041 C CA . LYS A 1 66 ? 207.410 172.329 178.107 1.00 30.32 63 LYS A CA 1
ATOM 1042 C C . LYS A 1 66 ? 208.903 172.620 178.097 1.00 30.32 63 LYS A C 1
ATOM 1043 O O . LYS A 1 66 ? 209.693 171.832 177.569 1.00 30.32 63 LYS A O 1
ATOM 1062 N N . LEU A 1 67 ? 209.298 173.748 178.686 1.00 34.25 64 LEU A N 1
ATOM 1063 C CA . LEU A 1 67 ? 210.708 174.069 178.852 1.00 34.25 64 LEU A CA 1
ATOM 1064 C C . LEU A 1 67 ? 211.212 173.446 180.147 1.00 34.25 64 LEU A C 1
ATOM 1065 O O . LEU A 1 67 ? 210.695 173.782 181.221 1.00 34.25 64 LEU A O 1
ATOM 1081 N N . PRO A 1 68 ? 212.200 172.547 180.105 1.00 40.48 65 PRO A N 1
ATOM 1082 C CA . PRO A 1 68 ? 212.647 171.920 181.362 1.00 40.48 65 PRO A CA 1
ATOM 1083 C C . PRO A 1 68 ? 213.245 172.913 182.344 1.00 40.48 65 PRO A C 1
ATOM 1084 O O . PRO A 1 68 ? 212.837 172.949 183.512 1.00 40.48 65 PRO A O 1
ATOM 1095 N N . TYR A 1 69 ? 214.203 173.724 181.901 1.00 45.48 66 TYR A N 1
ATOM 1096 C CA . TYR A 1 69 ? 214.842 174.723 182.745 1.00 45.48 66 TYR A CA 1
ATOM 1097 C C . TYR A 1 69 ? 214.879 176.054 182.009 1.00 45.48 66 TYR A C 1
ATOM 1098 O O . TYR A 1 69 ? 215.173 176.104 180.811 1.00 45.48 66 TYR A O 1
ATOM 1116 N N . ARG A 1 70 ? 214.581 177.129 182.734 1.00 42.84 67 ARG A N 1
ATOM 1117 C CA . ARG A 1 70 ? 214.508 178.464 182.155 1.00 42.84 67 ARG A CA 1
ATOM 1118 C C . ARG A 1 70 ? 215.889 179.107 182.146 1.00 42.84 67 ARG A C 1
ATOM 1119 O O . ARG A 1 70 ? 216.578 179.128 183.171 1.00 42.84 67 ARG A O 1
ATOM 1140 N N . LYS A 1 71 ? 216.288 179.628 180.986 1.00 43.85 68 LYS A N 1
ATOM 1141 C CA . LYS A 1 71 ? 217.569 180.301 180.827 1.00 43.85 68 LYS A CA 1
ATOM 1142 C C . LYS A 1 71 ? 217.393 181.475 179.874 1.00 43.85 68 LYS A C 1
ATOM 1143 O O . LYS A 1 71 ? 216.315 181.691 179.311 1.00 43.85 68 LYS A O 1
ATOM 1162 N N . THR A 1 72 ? 218.468 182.239 179.693 1.00 44.46 69 THR A N 1
ATOM 1163 C CA . THR A 1 72 ? 218.463 183.385 178.796 1.00 44.46 69 THR A CA 1
ATOM 1164 C C . THR A 1 72 ? 219.877 183.607 178.278 1.00 44.46 69 THR A C 1
ATOM 1165 O O . THR A 1 72 ? 220.839 182.991 178.744 1.00 44.46 69 THR A O 1
ATOM 1176 N N . ILE A 1 73 ? 219.992 184.503 177.295 1.00 45.16 70 ILE A N 1
ATOM 1177 C CA . ILE A 1 73 ? 221.295 184.801 176.710 1.00 45.16 70 ILE A CA 1
ATOM 1178 C C . ILE A 1 73 ? 222.217 185.441 177.739 1.00 45.16 70 ILE A C 1
ATOM 1179 O O . ILE A 1 73 ? 223.434 185.219 177.714 1.00 45.16 70 ILE A O 1
ATOM 1195 N N . ASP A 1 74 ? 221.665 186.245 178.651 1.00 46.44 71 ASP A N 1
ATOM 1196 C CA . ASP A 1 74 ? 222.499 186.967 179.606 1.00 46.44 71 ASP A CA 1
ATOM 1197 C C . ASP A 1 74 ? 223.367 186.021 180.426 1.00 46.44 71 ASP A C 1
ATOM 1198 O O . ASP A 1 74 ? 224.445 186.413 180.888 1.00 46.44 71 ASP A O 1
ATOM 1207 N N . THR A 1 75 ? 222.923 184.782 180.616 1.00 46.26 72 THR A N 1
ATOM 1208 C CA . THR A 1 75 ? 223.665 183.800 181.394 1.00 46.26 72 THR A CA 1
ATOM 1209 C C . THR A 1 75 ? 224.621 182.968 180.548 1.00 46.26 72 THR A C 1
ATOM 1210 O O . THR A 1 75 ? 225.272 182.065 181.084 1.00 46.26 72 THR A O 1
ATOM 1221 N N . PHE A 1 76 ? 224.725 183.245 179.250 1.00 48.20 73 PHE A N 1
ATOM 1222 C CA . PHE A 1 76 ? 225.597 182.486 178.363 1.00 48.20 73 PHE A CA 1
ATOM 1223 C C . PHE A 1 76 ? 226.967 183.147 178.293 1.00 48.20 73 PHE A C 1
ATOM 1224 O O . PHE A 1 76 ? 227.070 184.358 178.071 1.00 48.20 73 PHE A O 1
ATOM 1241 N N . ASP A 1 77 ? 228.015 182.347 178.479 1.00 45.15 74 ASP A N 1
ATOM 1242 C CA . ASP A 1 77 ? 229.395 182.827 178.470 1.00 45.15 74 ASP A CA 1
ATOM 1243 C C . ASP A 1 77 ? 229.989 182.550 177.093 1.00 45.15 74 ASP A C 1
ATOM 1244 O O . ASP A 1 77 ? 230.329 181.409 176.769 1.00 45.15 74 ASP A O 1
ATOM 1253 N N . PHE A 1 78 ? 230.113 183.601 176.279 1.00 46.47 75 PHE A N 1
ATOM 1254 C CA . PHE A 1 78 ? 230.730 183.454 174.966 1.00 46.47 75 PHE A CA 1
ATOM 1255 C C . PHE A 1 78 ? 232.234 183.239 175.054 1.00 46.47 75 PHE A C 1
ATOM 1256 O O . PHE A 1 78 ? 232.822 182.681 174.122 1.00 46.47 75 PHE A O 1
ATOM 1273 N N . THR A 1 79 ? 232.869 183.670 176.146 1.00 45.96 76 THR A N 1
ATOM 1274 C CA . THR A 1 79 ? 234.308 183.470 176.286 1.00 45.96 76 THR A CA 1
ATOM 1275 C C . THR A 1 79 ? 234.653 181.987 176.323 1.00 45.96 76 THR A C 1
ATOM 1276 O O . THR A 1 79 ? 235.641 181.556 175.717 1.00 45.96 76 THR A O 1
ATOM 1287 N N . ALA A 1 80 ? 233.851 181.190 177.032 1.00 48.28 77 ALA A N 1
ATOM 1288 C CA . ALA A 1 80 ? 234.107 179.757 177.113 1.00 48.28 77 ALA A CA 1
ATOM 1289 C C . ALA A 1 80 ? 233.795 179.037 175.808 1.00 48.28 77 ALA A C 1
ATOM 1290 O O . ALA A 1 80 ? 234.249 177.903 175.618 1.00 48.28 77 ALA A O 1
ATOM 1297 N N . GLN A 1 81 ? 233.036 179.663 174.910 1.00 51.10 78 GLN A N 1
ATOM 1298 C CA . GLN A 1 81 ? 232.663 179.070 173.626 1.00 51.10 78 GLN A CA 1
ATOM 1299 C C . GLN A 1 81 ? 232.972 180.064 172.514 1.00 51.10 78 GLN A C 1
ATOM 1300 O O . GLN A 1 81 ? 232.065 180.667 171.927 1.00 51.10 78 GLN A O 1
ATOM 1314 N N . PRO A 1 82 ? 234.256 180.262 172.198 1.00 50.12 79 PRO A N 1
ATOM 1315 C CA . PRO A 1 82 ? 234.614 181.203 171.124 1.00 50.12 79 PRO A CA 1
ATOM 1316 C C . PRO A 1 82 ? 234.244 180.717 169.733 1.00 50.12 79 PRO A C 1
ATOM 1317 O O . PRO A 1 82 ? 234.335 181.503 168.781 1.00 50.12 79 PRO A O 1
ATOM 1328 N N . SER A 1 83 ? 233.833 179.457 169.581 1.00 51.04 80 SER A N 1
ATOM 1329 C CA . SER A 1 83 ? 233.499 178.922 168.267 1.00 51.04 80 SER A CA 1
ATOM 1330 C C . SER A 1 83 ? 232.231 179.530 167.682 1.00 51.04 80 SER A C 1
ATOM 1331 O O . SER A 1 83 ? 231.960 179.322 166.495 1.00 51.04 80 SER A O 1
ATOM 1339 N N . VAL A 1 84 ? 231.454 180.266 168.474 1.00 48.02 81 VAL A N 1
ATOM 1340 C CA . VAL A 1 84 ? 230.214 180.885 168.022 1.00 48.02 81 VAL A CA 1
ATOM 1341 C C . VAL A 1 84 ? 230.350 182.394 168.173 1.00 48.02 81 VAL A C 1
ATOM 1342 O O . VAL A 1 84 ? 230.752 182.883 169.236 1.00 48.02 81 VAL A O 1
ATOM 1355 N N . ASP A 1 85 ? 230.022 183.125 167.111 1.00 47.75 82 ASP A N 1
ATOM 1356 C CA . ASP A 1 85 ? 230.105 184.580 167.127 1.00 47.75 82 ASP A CA 1
ATOM 1357 C C . ASP A 1 85 ? 228.891 185.149 167.852 1.00 47.75 82 ASP A C 1
ATOM 1358 O O . ASP A 1 85 ? 227.748 184.837 167.501 1.00 47.75 82 ASP A O 1
ATOM 1367 N N . GLU A 1 86 ? 229.140 185.985 168.863 1.00 49.82 83 GLU A N 1
ATOM 1368 C CA . GLU A 1 86 ? 228.040 186.571 169.620 1.00 49.82 83 GLU A CA 1
ATOM 1369 C C . GLU A 1 86 ? 227.177 187.474 168.749 1.00 49.82 83 GLU A C 1
ATOM 1370 O O . GLU A 1 86 ? 225.986 187.649 169.028 1.00 49.82 83 GLU A O 1
ATOM 1382 N N . ARG A 1 87 ? 227.754 188.054 167.694 1.00 48.79 84 ARG A N 1
ATOM 1383 C CA . ARG A 1 87 ? 226.984 188.939 166.827 1.00 48.79 84 ARG A CA 1
ATOM 1384 C C . ARG A 1 87 ? 225.812 188.203 166.192 1.00 48.79 84 ARG A C 1
ATOM 1385 O O . ARG A 1 87 ? 224.694 188.729 166.135 1.00 48.79 84 ARG A O 1
ATOM 1406 N N . ARG A 1 88 ? 226.047 186.981 165.710 1.00 44.21 85 ARG A N 1
ATOM 1407 C CA . ARG A 1 88 ? 224.969 186.210 165.101 1.00 44.21 85 ARG A CA 1
ATOM 1408 C C . ARG A 1 88 ? 223.888 185.873 166.121 1.00 44.21 85 ARG A C 1
ATOM 1409 O O . ARG A 1 88 ? 222.694 185.913 165.807 1.00 44.21 85 ARG A O 1
ATOM 1430 N N . ILE A 1 89 ? 224.286 185.537 167.350 1.00 42.90 86 ILE A N 1
ATOM 1431 C CA . ILE A 1 89 ? 223.302 185.231 168.386 1.00 42.90 86 ILE A CA 1
ATOM 1432 C C . ILE A 1 89 ? 222.452 186.460 168.689 1.00 42.90 86 ILE A C 1
ATOM 1433 O O . ILE A 1 89 ? 221.224 186.369 168.825 1.00 42.90 86 ILE A O 1
ATOM 1449 N N . ARG A 1 90 ? 223.089 187.628 168.803 1.00 46.50 87 ARG A N 1
ATOM 1450 C CA . ARG A 1 90 ? 222.336 188.854 169.047 1.00 46.50 87 ARG A CA 1
ATOM 1451 C C . ARG A 1 90 ? 221.388 189.149 167.892 1.00 46.50 87 ARG A C 1
ATOM 1452 O O . ARG A 1 90 ? 220.249 189.579 168.108 1.00 46.50 87 ARG A O 1
ATOM 1473 N N . GLU A 1 91 ? 221.840 188.926 166.656 1.00 42.88 88 GLU A N 1
ATOM 1474 C CA . GLU A 1 91 ? 220.956 189.099 165.509 1.00 42.88 88 GLU A CA 1
ATOM 1475 C C . GLU A 1 91 ? 219.761 188.158 165.596 1.00 42.88 88 GLU A C 1
ATOM 1476 O O . GLU A 1 91 ? 218.631 188.543 165.275 1.00 42.88 88 GLU A O 1
ATOM 1488 N N . LEU A 1 92 ? 219.994 186.916 166.025 1.00 36.46 89 LEU A N 1
ATOM 1489 C CA . LEU A 1 92 ? 218.887 185.984 166.219 1.00 36.46 89 LEU A CA 1
ATOM 1490 C C . LEU A 1 92 ? 217.909 186.510 167.260 1.00 36.46 89 LEU A C 1
ATOM 1491 O O . LEU A 1 92 ? 216.689 186.410 167.085 1.00 36.46 89 LEU A O 1
ATOM 1507 N N . LEU A 1 93 ? 218.427 187.074 168.354 1.00 40.69 90 LEU A N 1
ATOM 1508 C CA . LEU A 1 93 ? 217.556 187.572 169.413 1.00 40.69 90 LEU A CA 1
ATOM 1509 C C . LEU A 1 93 ? 216.606 188.655 168.920 1.00 40.69 90 LEU A C 1
ATOM 1510 O O . LEU A 1 93 ? 215.557 188.869 169.538 1.00 40.69 90 LEU A O 1
ATOM 1526 N N . THR A 1 94 ? 216.943 189.344 167.828 1.00 37.77 91 THR A N 1
ATOM 1527 C CA . THR A 1 94 ? 216.024 190.318 167.252 1.00 37.77 91 THR A CA 1
ATOM 1528 C C . THR A 1 94 ? 214.775 189.666 166.675 1.00 37.77 91 THR A C 1
ATOM 1529 O O . THR A 1 94 ? 213.803 190.374 166.388 1.00 37.77 91 THR A O 1
ATOM 1540 N N . LEU A 1 95 ? 214.779 188.344 166.499 1.00 37.21 92 LEU A N 1
ATOM 1541 C CA . LEU A 1 95 ? 213.628 187.606 165.983 1.00 37.21 92 LEU A CA 1
ATOM 1542 C C . LEU A 1 95 ? 213.270 188.033 164.562 1.00 37.21 92 LEU A C 1
ATOM 1543 O O . LEU A 1 95 ? 212.102 187.997 164.168 1.00 37.21 92 LEU A O 1
ATOM 1559 N N . SER A 1 96 ? 214.272 188.442 163.781 1.00 38.97 93 SER A N 1
ATOM 1560 C CA . SER A 1 96 ? 214.029 188.723 162.371 1.00 38.97 93 SER A CA 1
ATOM 1561 C C . SER A 1 96 ? 213.730 187.447 161.596 1.00 38.97 93 SER A C 1
ATOM 1562 O O . SER A 1 96 ? 213.038 187.490 160.572 1.00 38.97 93 SER A O 1
ATOM 1570 N N . PHE A 1 97 ? 214.237 186.305 162.068 1.00 33.31 94 PHE A N 1
ATOM 1571 C CA . PHE A 1 97 ? 213.980 185.046 161.380 1.00 33.31 94 PHE A CA 1
ATOM 1572 C C . PHE A 1 97 ? 212.498 184.700 161.384 1.00 33.31 94 PHE A C 1
ATOM 1573 O O . PHE A 1 97 ? 212.010 184.054 160.450 1.00 33.31 94 PHE A O 1
ATOM 1590 N N . ILE A 1 98 ? 211.765 185.117 162.420 1.00 32.88 95 ILE A N 1
ATOM 1591 C CA . ILE A 1 98 ? 210.334 184.832 162.472 1.00 32.88 95 ILE A CA 1
ATOM 1592 C C . ILE A 1 98 ? 209.623 185.493 161.299 1.00 32.88 95 ILE A C 1
ATOM 1593 O O . ILE A 1 98 ? 208.778 184.877 160.638 1.00 32.88 95 ILE A O 1
ATOM 1609 N N . ASP A 1 99 ? 209.950 186.757 161.021 1.00 38.10 96 ASP A N 1
ATOM 1610 C CA . ASP A 1 99 ? 209.404 187.411 159.838 1.00 38.10 96 ASP A CA 1
ATOM 1611 C C . ASP A 1 99 ? 209.973 186.809 158.560 1.00 38.10 96 ASP A C 1
ATOM 1612 O O . ASP A 1 99 ? 209.275 186.745 157.541 1.00 38.10 96 ASP A O 1
ATOM 1621 N N . ARG A 1 100 ? 211.227 186.365 158.593 1.00 34.10 97 ARG A N 1
ATOM 1622 C CA . ARG A 1 100 ? 211.879 185.767 157.436 1.00 34.10 97 ARG A CA 1
ATOM 1623 C C . ARG A 1 100 ? 211.613 184.272 157.311 1.00 34.10 97 ARG A C 1
ATOM 1624 O O . ARG A 1 100 ? 212.060 183.659 156.335 1.00 34.10 97 ARG A O 1
ATOM 1645 N N . LYS A 1 101 ? 210.903 183.671 158.267 1.00 29.82 98 LYS A N 1
ATOM 1646 C CA . LYS A 1 101 ? 210.564 182.250 158.220 1.00 29.82 98 LYS A CA 1
ATOM 1647 C C . LYS A 1 101 ? 211.812 181.372 158.192 1.00 29.82 98 LYS A C 1
ATOM 1648 O O . LYS A 1 101 ? 211.807 180.290 157.600 1.00 29.82 98 LYS A O 1
ATOM 1667 N N . GLU A 1 102 ? 212.887 181.821 158.833 1.00 31.25 99 GLU A N 1
ATOM 1668 C CA . GLU A 1 102 ? 214.164 181.120 158.806 1.00 31.25 99 GLU A CA 1
ATOM 1669 C C . GLU A 1 102 ? 214.323 180.269 160.059 1.00 31.25 99 GLU A C 1
ATOM 1670 O O . GLU A 1 102 ? 214.065 180.737 161.172 1.00 31.25 99 GLU A O 1
ATOM 1682 N N . ASN A 1 103 ? 214.749 179.023 159.871 1.00 27.32 100 ASN A N 1
ATOM 1683 C CA . ASN A 1 103 ? 215.003 178.117 160.978 1.00 27.32 100 ASN A CA 1
ATOM 1684 C C . ASN A 1 103 ? 216.365 178.411 161.605 1.00 27.32 100 ASN A C 1
ATOM 1685 O O . ASN A 1 103 ? 217.154 179.214 161.100 1.00 27.32 100 ASN A O 1
ATOM 1696 N N . ILE A 1 104 ? 216.635 177.752 162.731 1.00 30.11 101 ILE A N 1
ATOM 1697 C CA . ILE A 1 104 ? 217.893 177.917 163.455 1.00 30.11 101 ILE A CA 1
ATOM 1698 C C . ILE A 1 104 ? 218.367 176.540 163.897 1.00 30.11 101 ILE A C 1
ATOM 1699 O O . ILE A 1 104 ? 217.718 175.897 164.730 1.00 30.11 101 ILE A O 1
ATOM 1715 N N . LEU A 1 105 ? 219.500 176.096 163.362 1.00 30.92 102 LEU A N 1
ATOM 1716 C CA . LEU A 1 105 ? 220.053 174.783 163.666 1.00 30.92 102 LEU A CA 1
ATOM 1717 C C . LEU A 1 105 ? 221.332 174.937 164.478 1.00 30.92 102 LEU A C 1
ATOM 1718 O O . LEU A 1 105 ? 222.246 175.663 164.074 1.00 30.92 102 LEU A O 1
ATOM 1734 N N . PHE A 1 106 ? 221.387 174.253 165.617 1.00 37.24 103 PHE A N 1
ATOM 1735 C CA . PHE A 1 106 ? 222.570 174.207 166.466 1.00 37.24 103 PHE A CA 1
ATOM 1736 C C . PHE A 1 106 ? 223.203 172.828 166.358 1.00 37.24 103 PHE A C 1
ATOM 1737 O O . PHE A 1 106 ? 222.511 171.811 166.489 1.00 37.24 103 PHE A O 1
ATOM 1754 N N . LEU A 1 107 ? 224.511 172.796 166.105 1.00 43.14 104 LEU A N 1
ATOM 1755 C CA . LEU A 1 107 ? 225.239 171.551 165.912 1.00 43.14 104 LEU A CA 1
ATOM 1756 C C . LEU A 1 107 ? 226.550 171.600 166.682 1.00 43.14 104 LEU A C 1
ATOM 1757 O O . LEU A 1 107 ? 227.138 172.669 166.869 1.00 43.14 104 LEU A O 1
ATOM 1773 N N . GLY A 1 108 ? 227.003 170.429 167.124 1.00 47.22 105 GLY A N 1
ATOM 1774 C CA . GLY A 1 108 ? 228.274 170.308 167.796 1.00 47.22 105 GLY A CA 1
ATOM 1775 C C . GLY A 1 108 ? 228.267 169.234 168.865 1.00 47.22 105 GLY A C 1
ATOM 1776 O O . GLY A 1 108 ? 227.273 168.527 169.063 1.00 47.22 105 GLY A O 1
ATOM 1780 N N . PRO A 1 109 ? 229.382 169.089 169.576 1.00 49.97 106 PRO A N 1
ATOM 1781 C CA . PRO A 1 109 ? 229.467 168.071 170.629 1.00 49.97 106 PRO A CA 1
ATOM 1782 C C . PRO A 1 109 ? 228.502 168.373 171.762 1.00 49.97 106 PRO A C 1
ATOM 1783 O O . PRO A 1 109 ? 228.032 169.512 171.901 1.00 49.97 106 PRO A O 1
ATOM 1794 N N . PRO A 1 110 ? 228.177 167.381 172.590 1.00 50.76 107 PRO A N 1
ATOM 1795 C CA . PRO A 1 110 ? 227.229 167.619 173.684 1.00 50.76 107 PRO A CA 1
ATOM 1796 C C . PRO A 1 110 ? 227.772 168.603 174.709 1.00 50.76 107 PRO A C 1
ATOM 1797 O O . PRO A 1 110 ? 228.982 168.723 174.916 1.00 50.76 107 PRO A O 1
ATOM 1808 N N . GLY A 1 111 ? 226.850 169.313 175.355 1.00 49.09 108 GLY A N 1
ATOM 1809 C CA . GLY A 1 111 ? 227.210 170.178 176.462 1.00 49.09 108 GLY A CA 1
ATOM 1810 C C . GLY A 1 111 ? 227.952 171.437 176.076 1.00 49.09 108 GLY A C 1
ATOM 1811 O O . GLY A 1 111 ? 228.698 171.980 176.896 1.00 49.09 108 GLY A O 1
ATOM 1815 N N . ILE A 1 112 ? 227.768 171.921 174.847 1.00 47.62 109 ILE A N 1
ATOM 1816 C CA . ILE A 1 112 ? 228.432 173.134 174.385 1.00 47.62 109 ILE A CA 1
ATOM 1817 C C . ILE A 1 112 ? 227.494 174.337 174.396 1.00 47.62 109 ILE A C 1
ATOM 1818 O O . ILE A 1 112 ? 227.853 175.401 173.882 1.00 47.62 109 ILE A O 1
ATOM 1834 N N . GLY A 1 113 ? 226.302 174.196 174.968 1.00 46.30 110 GLY A N 1
ATOM 1835 C CA . GLY A 1 113 ? 225.363 175.292 175.066 1.00 46.30 110 GLY A CA 1
ATOM 1836 C C . GLY A 1 113 ? 224.279 175.321 174.012 1.00 46.30 110 GLY A C 1
ATOM 1837 O O . GLY A 1 113 ? 223.529 176.302 173.954 1.00 46.30 110 GLY A O 1
ATOM 1841 N N . LYS A 1 114 ? 224.171 174.285 173.177 1.00 45.92 111 LYS A N 1
ATOM 1842 C CA . LYS A 1 114 ? 223.132 174.270 172.151 1.00 45.92 111 LYS A CA 1
ATOM 1843 C C . LYS A 1 114 ? 221.748 174.382 172.778 1.00 45.92 111 LYS A C 1
ATOM 1844 O O . LYS A 1 114 ? 220.941 175.235 172.388 1.00 45.92 111 LYS A O 1
ATOM 1863 N N . THR A 1 115 ? 221.458 173.527 173.761 1.00 42.21 112 THR A N 1
ATOM 1864 C CA . THR A 1 115 ? 220.160 173.577 174.422 1.00 42.21 112 THR A CA 1
ATOM 1865 C C . THR A 1 115 ? 219.967 174.901 175.148 1.00 42.21 112 THR A C 1
ATOM 1866 O O . THR A 1 115 ? 218.867 175.465 175.146 1.00 42.21 112 THR A O 1
ATOM 1876 N N . HIS A 1 116 ? 221.024 175.410 175.785 1.00 49.21 113 HIS A N 1
ATOM 1877 C CA . HIS A 1 116 ? 220.920 176.686 176.485 1.00 49.21 113 HIS A CA 1
ATOM 1878 C C . HIS A 1 116 ? 220.575 177.811 175.517 1.00 49.21 113 HIS A C 1
ATOM 1879 O O . HIS A 1 116 ? 219.701 178.639 175.796 1.00 49.21 113 HIS A O 1
ATOM 1893 N N . LEU A 1 117 ? 221.250 177.853 174.366 1.00 44.58 114 LEU A N 1
ATOM 1894 C CA . LEU A 1 117 ? 220.960 178.889 173.380 1.00 44.58 114 LEU A CA 1
ATOM 1895 C C . LEU A 1 117 ? 219.549 178.743 172.821 1.00 44.58 114 LEU A C 1
ATOM 1896 O O . LEU A 1 117 ? 218.846 179.742 172.624 1.00 44.58 114 LEU A O 1
ATOM 1912 N N . ALA A 1 118 ? 219.119 177.508 172.552 1.00 36.82 115 ALA A N 1
ATOM 1913 C CA . ALA A 1 118 ? 217.765 177.299 172.052 1.00 36.82 115 ALA A CA 1
ATOM 1914 C C . ALA A 1 118 ? 216.730 177.775 173.063 1.00 36.82 115 ALA A C 1
ATOM 1915 O O . ALA A 1 118 ? 215.748 178.434 172.698 1.00 36.82 115 ALA A O 1
ATOM 1922 N N . ILE A 1 119 ? 216.936 177.458 174.342 1.00 40.91 116 ILE A N 1
ATOM 1923 C CA . ILE A 1 119 ? 215.999 177.887 175.374 1.00 40.91 116 ILE A CA 1
ATOM 1924 C C . ILE A 1 119 ? 216.026 179.402 175.520 1.00 40.91 116 ILE A C 1
ATOM 1925 O O . ILE A 1 119 ? 214.994 180.029 175.775 1.00 40.91 116 ILE A O 1
ATOM 1941 N N . SER A 1 120 ? 217.202 180.014 175.370 1.00 40.99 117 SER A N 1
ATOM 1942 C CA . SER A 1 120 ? 217.284 181.470 175.431 1.00 40.99 117 SER A CA 1
ATOM 1943 C C . SER A 1 120 ? 216.487 182.111 174.303 1.00 40.99 117 SER A C 1
ATOM 1944 O O . SER A 1 120 ? 215.753 183.083 174.522 1.00 40.99 117 SER A O 1
ATOM 1952 N N . ILE A 1 121 ? 216.617 181.577 173.086 1.00 35.21 118 ILE A N 1
ATOM 1953 C CA . ILE A 1 121 ? 215.861 182.119 171.958 1.00 35.21 118 ILE A CA 1
ATOM 1954 C C . ILE A 1 121 ? 214.367 181.918 172.177 1.00 35.21 118 ILE A C 1
ATOM 1955 O O . ILE A 1 121 ? 213.556 182.807 171.886 1.00 35.21 118 ILE A O 1
ATOM 1971 N N . GLY A 1 122 ? 213.977 180.747 172.683 1.00 33.22 119 GLY A N 1
ATOM 1972 C CA . GLY A 1 122 ? 212.572 180.515 172.975 1.00 33.22 119 GLY A CA 1
ATOM 1973 C C . GLY A 1 122 ? 212.030 181.477 174.015 1.00 33.22 119 GLY A C 1
ATOM 1974 O O . GLY A 1 122 ? 210.917 181.991 173.881 1.00 33.22 119 GLY A O 1
ATOM 1978 N N . MET A 1 123 ? 212.808 181.730 175.069 1.00 41.29 120 MET A N 1
ATOM 1979 C CA . MET A 1 123 ? 212.385 182.672 176.098 1.00 41.29 120 MET A CA 1
ATOM 1980 C C . MET A 1 123 ? 212.258 184.078 175.529 1.00 41.29 120 MET A C 1
ATOM 1981 O O . MET A 1 123 ? 211.313 184.807 175.855 1.00 41.29 120 MET A O 1
ATOM 1995 N N . GLU A 1 124 ? 213.204 184.479 174.677 1.00 38.72 121 GLU A N 1
ATOM 1996 C CA . GLU A 1 124 ? 213.113 185.788 174.039 1.00 38.72 121 GLU A CA 1
ATOM 1997 C C . GLU A 1 124 ? 211.856 185.892 173.187 1.00 38.72 121 GLU A C 1
ATOM 1998 O O . GLU A 1 124 ? 211.166 186.918 173.204 1.00 38.72 121 GLU A O 1
ATOM 2010 N N . ALA A 1 125 ? 211.541 184.836 172.433 1.00 35.73 122 ALA A N 1
ATOM 2011 C CA . ALA A 1 125 ? 210.324 184.843 171.627 1.00 35.73 122 ALA A CA 1
ATOM 2012 C C . ALA A 1 125 ? 209.084 184.936 172.507 1.00 35.73 122 ALA A C 1
ATOM 2013 O O . ALA A 1 125 ? 208.138 185.665 172.185 1.00 35.73 122 ALA A O 1
ATOM 2020 N N . ILE A 1 126 ? 209.070 184.205 173.623 1.00 35.84 123 ILE A N 1
ATOM 2021 C CA . ILE A 1 126 ? 207.924 184.246 174.527 1.00 35.84 123 ILE A CA 1
ATOM 2022 C C . ILE A 1 126 ? 207.746 185.647 175.097 1.00 35.84 123 ILE A C 1
ATOM 2023 O O . ILE A 1 126 ? 206.623 186.157 175.193 1.00 35.84 123 ILE A O 1
ATOM 2039 N N . ALA A 1 127 ? 208.849 186.290 175.485 1.00 38.72 124 ALA A N 1
ATOM 2040 C CA . ALA A 1 127 ? 208.756 187.606 176.108 1.00 38.72 124 ALA A CA 1
ATOM 2041 C C . ALA A 1 127 ? 208.106 188.616 175.173 1.00 38.72 124 ALA A C 1
ATOM 2042 O O . ALA A 1 127 ? 207.284 189.433 175.604 1.00 38.72 124 ALA A O 1
ATOM 2049 N N . ARG A 1 128 ? 208.458 188.577 173.890 1.00 40.62 125 ARG A N 1
ATOM 2050 C CA . ARG A 1 128 ? 207.912 189.508 172.911 1.00 40.62 125 ARG A CA 1
ATOM 2051 C C . ARG A 1 128 ? 206.516 189.119 172.432 1.00 40.62 125 ARG A C 1
ATOM 2052 O O . ARG A 1 128 ? 206.039 189.687 171.443 1.00 40.62 125 ARG A O 1
ATOM 2073 N N . GLY A 1 129 ? 205.856 188.178 173.101 1.00 34.22 126 GLY A N 1
ATOM 2074 C CA . GLY A 1 129 ? 204.491 187.822 172.777 1.00 34.22 126 GLY A CA 1
ATOM 2075 C C . GLY A 1 129 ? 204.322 186.767 171.707 1.00 34.22 126 GLY A C 1
ATOM 2076 O O . GLY A 1 129 ? 203.183 186.488 171.316 1.00 34.22 126 GLY A O 1
ATOM 2080 N N . TYR A 1 130 ? 205.409 186.173 171.220 1.00 37.39 127 TYR A N 1
ATOM 2081 C CA . TYR A 1 130 ? 205.311 185.132 170.206 1.00 37.39 127 TYR A CA 1
ATOM 2082 C C . TYR A 1 130 ? 205.081 183.778 170.867 1.00 37.39 127 TYR A C 1
ATOM 2083 O O . TYR A 1 130 ? 205.834 183.378 171.760 1.00 37.39 127 TYR A O 1
ATOM 2101 N N . LYS A 1 131 ? 204.040 183.076 170.427 1.00 40.34 128 LYS A N 1
ATOM 2102 C CA . LYS A 1 131 ? 203.770 181.743 170.948 1.00 40.34 128 LYS A CA 1
ATOM 2103 C C . LYS A 1 131 ? 204.972 180.837 170.720 1.00 40.34 128 LYS A C 1
ATOM 2104 O O . LYS A 1 131 ? 205.600 180.865 169.658 1.00 40.34 128 LYS A O 1
ATOM 2123 N N . THR A 1 132 ? 205.294 180.030 171.728 1.00 32.42 129 THR A N 1
ATOM 2124 C CA . THR A 1 132 ? 206.456 179.158 171.671 1.00 32.42 129 THR A CA 1
ATOM 2125 C C . THR A 1 132 ? 206.093 177.792 172.233 1.00 32.42 129 THR A C 1
ATOM 2126 O O . THR A 1 132 ? 205.175 177.652 173.045 1.00 32.42 129 THR A O 1
ATOM 2137 N N . TYR A 1 133 ? 206.827 176.781 171.779 1.00 30.21 130 TYR A N 1
ATOM 2138 C CA . TYR A 1 133 ? 206.675 175.424 172.280 1.00 30.21 130 TYR A CA 1
ATOM 2139 C C . TYR A 1 133 ? 208.033 174.741 172.227 1.00 30.21 130 TYR A C 1
ATOM 2140 O O . TYR A 1 133 ? 208.803 174.957 171.288 1.00 30.21 130 TYR A O 1
ATOM 2158 N N . PHE A 1 134 ? 208.321 173.927 173.239 1.00 31.12 131 PHE A N 1
ATOM 2159 C CA . PHE A 1 134 ? 209.581 173.204 173.346 1.00 31.12 131 PHE A CA 1
ATOM 2160 C C . PHE A 1 134 ? 209.294 171.720 173.505 1.00 31.12 131 PHE A C 1
ATOM 2161 O O . PHE A 1 134 ? 208.350 171.334 174.200 1.00 31.12 131 PHE A O 1
ATOM 2178 N N . ILE A 1 135 ? 210.105 170.882 172.857 1.00 32.38 132 ILE A N 1
ATOM 2179 C CA . ILE A 1 135 ? 209.954 169.437 172.967 1.00 32.38 132 ILE A CA 1
ATOM 2180 C C . ILE A 1 135 ? 211.213 168.784 172.424 1.00 32.38 132 ILE A C 1
ATOM 2181 O O . ILE A 1 135 ? 211.953 169.391 171.641 1.00 32.38 132 ILE A O 1
ATOM 2197 N N . THR A 1 136 ? 211.475 167.557 172.859 1.00 34.35 133 THR A N 1
ATOM 2198 C CA . THR A 1 136 ? 212.543 166.757 172.284 1.00 34.35 133 THR A CA 1
ATOM 2199 C C . THR A 1 136 ? 212.011 165.960 171.098 1.00 34.35 133 THR A C 1
ATOM 2200 O O . THR A 1 136 ? 210.819 165.658 171.004 1.00 34.35 133 THR A O 1
ATOM 2211 N N . ALA A 1 137 ? 212.919 165.620 170.182 1.00 36.16 134 ALA A N 1
ATOM 2212 C CA . ALA A 1 137 ? 212.507 164.935 168.961 1.00 36.16 134 ALA A CA 1
ATOM 2213 C C . ALA A 1 137 ? 211.848 163.597 169.272 1.00 36.16 134 ALA A C 1
ATOM 2214 O O . ALA A 1 137 ? 210.805 163.261 168.698 1.00 36.16 134 ALA A O 1
ATOM 2221 N N . HIS A 1 138 ? 212.442 162.820 170.180 1.00 39.50 135 HIS A N 1
ATOM 2222 C CA . HIS A 1 138 ? 211.863 161.528 170.531 1.00 39.50 135 HIS A CA 1
ATOM 2223 C C . HIS A 1 138 ? 210.470 161.697 171.121 1.00 39.50 135 HIS A C 1
ATOM 2224 O O . HIS A 1 138 ? 209.542 160.957 170.768 1.00 39.50 135 HIS A O 1
ATOM 2238 N N . ASP A 1 139 ? 210.302 162.670 172.019 1.00 34.32 136 ASP A N 1
ATOM 2239 C CA . ASP A 1 139 ? 208.991 162.911 172.610 1.00 34.32 136 ASP A CA 1
ATOM 2240 C C . ASP A 1 139 ? 207.981 163.331 171.551 1.00 34.32 136 ASP A C 1
ATOM 2241 O O . ASP A 1 139 ? 206.832 162.875 171.566 1.00 34.32 136 ASP A O 1
ATOM 2250 N N . LEU A 1 140 ? 208.387 164.204 170.627 1.00 35.52 137 LEU A N 1
ATOM 2251 C CA . LEU A 1 140 ? 207.479 164.637 169.570 1.00 35.52 137 LEU A CA 1
ATOM 2252 C C . LEU A 1 140 ? 207.038 163.456 168.715 1.00 35.52 137 LEU A C 1
ATOM 2253 O O . LEU A 1 140 ? 205.848 163.300 168.412 1.00 35.52 137 LEU A O 1
ATOM 2269 N N . VAL A 1 141 ? 207.989 162.605 168.325 1.00 37.72 138 VAL A N 1
ATOM 2270 C CA . VAL A 1 141 ? 207.659 161.457 167.486 1.00 37.72 138 VAL A CA 1
ATOM 2271 C C . VAL A 1 141 ? 206.717 160.515 168.225 1.00 37.72 138 VAL A C 1
ATOM 2272 O O . VAL A 1 141 ? 205.730 160.027 167.662 1.00 37.72 138 VAL A O 1
ATOM 2285 N N . ASN A 1 142 ? 207.010 160.243 169.500 1.00 41.19 139 ASN A N 1
ATOM 2286 C CA . ASN A 1 142 ? 206.166 159.333 170.267 1.00 41.19 139 ASN A CA 1
ATOM 2287 C C . ASN A 1 142 ? 204.759 159.893 170.435 1.00 41.19 139 ASN A C 1
ATOM 2288 O O . ASN A 1 142 ? 203.770 159.163 170.295 1.00 41.19 139 ASN A O 1
ATOM 2299 N N . GLN A 1 143 ? 204.647 161.188 170.739 1.00 39.00 140 GLN A N 1
ATOM 2300 C CA . GLN A 1 143 ? 203.332 161.796 170.904 1.00 39.00 140 GLN A CA 1
ATOM 2301 C C . GLN A 1 143 ? 202.543 161.754 169.603 1.00 39.00 140 GLN A C 1
ATOM 2302 O O . GLN A 1 143 ? 201.344 161.453 169.607 1.00 39.00 140 GLN A O 1
ATOM 2316 N N . LEU A 1 144 ? 203.196 162.055 168.477 1.00 37.82 141 LEU A N 1
ATOM 2317 C CA . LEU A 1 144 ? 202.500 161.995 167.197 1.00 37.82 141 LEU A CA 1
ATOM 2318 C C . LEU A 1 144 ? 202.047 160.575 166.884 1.00 37.82 141 LEU A C 1
ATOM 2319 O O . LEU A 1 144 ? 200.927 160.365 166.403 1.00 37.82 141 LEU A O 1
ATOM 2335 N N . ARG A 1 145 ? 202.901 159.583 167.153 1.00 42.14 142 ARG A N 1
ATOM 2336 C CA . ARG A 1 145 ? 202.520 158.197 166.904 1.00 42.14 142 ARG A CA 1
ATOM 2337 C C . ARG A 1 145 ? 201.314 157.806 167.748 1.00 42.14 142 ARG A C 1
ATOM 2338 O O . ARG A 1 145 ? 200.366 157.186 167.252 1.00 42.14 142 ARG A O 1
ATOM 2359 N N . ARG A 1 146 ? 201.334 158.165 169.033 1.00 46.88 143 ARG A N 1
ATOM 2360 C CA . ARG A 1 146 ? 200.224 157.813 169.912 1.00 46.88 143 ARG A CA 1
ATOM 2361 C C . ARG A 1 146 ? 198.941 158.515 169.487 1.00 46.88 143 ARG A C 1
ATOM 2362 O O . ARG A 1 146 ? 197.858 157.919 169.530 1.00 46.88 143 ARG A O 1
ATOM 2383 N N . ALA A 1 147 ? 199.038 159.781 169.075 1.00 39.22 144 ALA A N 1
ATOM 2384 C CA . ALA A 1 147 ? 197.855 160.493 168.605 1.00 39.22 144 ALA A CA 1
ATOM 2385 C C . ALA A 1 147 ? 197.293 159.851 167.344 1.00 39.22 144 ALA A C 1
ATOM 2386 O O . ALA A 1 147 ? 196.072 159.724 167.194 1.00 39.22 144 ALA A O 1
ATOM 2393 N N . ASP A 1 148 ? 198.168 159.444 166.420 1.00 35.04 145 ASP A N 1
ATOM 2394 C CA . ASP A 1 148 ? 197.696 158.803 165.197 1.00 35.04 145 ASP A CA 1
ATOM 2395 C C . ASP A 1 148 ? 197.043 157.459 165.494 1.00 35.04 145 ASP A C 1
ATOM 2396 O O . ASP A 1 148 ? 196.010 157.122 164.904 1.00 35.04 145 ASP A O 1
ATOM 2405 N N . GLN A 1 149 ? 197.628 156.677 166.404 1.00 39.14 146 GLN A N 1
ATOM 2406 C CA . GLN A 1 149 ? 197.035 155.393 166.759 1.00 39.14 146 GLN A CA 1
ATOM 2407 C C . GLN A 1 149 ? 195.640 155.554 167.347 1.00 39.14 146 GLN A C 1
ATOM 2408 O O . GLN A 1 149 ? 194.845 154.609 167.298 1.00 39.14 146 GLN A O 1
ATOM 2422 N N . GLU A 1 150 ? 195.327 156.723 167.898 1.00 38.60 147 GLU A N 1
ATOM 2423 C CA . GLU A 1 150 ? 194.001 157.015 168.424 1.00 38.60 147 GLU A CA 1
ATOM 2424 C C . GLU A 1 150 ? 193.095 157.680 167.397 1.00 38.60 147 GLU A C 1
ATOM 2425 O O . GLU A 1 150 ? 191.964 158.043 167.734 1.00 38.60 147 GLU A O 1
ATOM 2437 N N . GLY A 1 151 ? 193.561 157.850 166.161 1.00 35.38 148 GLY A N 1
ATOM 2438 C CA . GLY A 1 151 ? 192.753 158.493 165.144 1.00 35.38 148 GLY A CA 1
ATOM 2439 C C . GLY A 1 151 ? 192.588 159.984 165.321 1.00 35.38 148 GLY A C 1
ATOM 2440 O O . GLY A 1 151 ? 191.608 160.550 164.831 1.00 35.38 148 GLY A O 1
ATOM 2444 N N . LYS A 1 152 ? 193.520 160.640 166.009 1.00 38.40 149 LYS A N 1
ATOM 2445 C CA . LYS A 1 152 ? 193.476 162.078 166.244 1.00 38.40 149 LYS A CA 1
ATOM 2446 C C . LYS A 1 152 ? 194.814 162.715 165.899 1.00 38.40 149 LYS A C 1
ATOM 2447 O O . LYS A 1 152 ? 195.301 163.605 166.602 1.00 38.40 149 LYS A O 1
ATOM 2466 N N . LEU A 1 153 ? 195.429 162.266 164.802 1.00 35.11 150 LEU A N 1
ATOM 2467 C CA . LEU A 1 153 ? 196.718 162.819 164.403 1.00 35.11 150 LEU A CA 1
ATOM 2468 C C . LEU A 1 153 ? 196.606 164.286 164.017 1.00 35.11 150 LEU A C 1
ATOM 2469 O O . LEU A 1 153 ? 197.541 165.058 164.251 1.00 35.11 150 LEU A O 1
ATOM 2485 N N . GLU A 1 154 ? 195.482 164.688 163.418 1.00 38.64 151 GLU A N 1
ATOM 2486 C CA . GLU A 1 154 ? 195.342 166.067 162.962 1.00 38.64 151 GLU A CA 1
ATOM 2487 C C . GLU A 1 154 ? 195.381 167.044 164.131 1.00 38.64 151 GLU A C 1
ATOM 2488 O O . GLU A 1 154 ? 195.967 168.128 164.023 1.00 38.64 151 GLU A O 1
ATOM 2500 N N . LYS A 1 155 ? 194.750 166.690 165.252 1.00 37.36 152 LYS A N 1
ATOM 2501 C CA . LYS A 1 155 ? 194.736 167.586 166.404 1.00 37.36 152 LYS A CA 1
ATOM 2502 C C . LYS A 1 155 ? 196.146 167.816 166.935 1.00 37.36 152 LYS A C 1
ATOM 2503 O O . LYS A 1 155 ? 196.551 168.957 167.190 1.00 37.36 152 LYS A O 1
ATOM 2522 N N . LYS A 1 156 ? 196.916 166.739 167.100 1.00 36.60 153 LYS A N 1
ATOM 2523 C CA . LYS A 1 156 ? 198.284 166.888 167.583 1.00 36.60 153 LYS A CA 1
ATOM 2524 C C . LYS A 1 156 ? 199.159 167.597 166.558 1.00 36.60 153 LYS A C 1
ATOM 2525 O O . LYS A 1 156 ? 200.083 168.330 166.929 1.00 36.60 153 LYS A O 1
ATOM 2544 N N . LEU A 1 157 ? 198.882 167.399 165.268 1.00 33.54 154 LEU A N 1
ATOM 2545 C CA . LEU A 1 157 ? 199.614 168.125 164.237 1.00 33.54 154 LEU A CA 1
ATOM 2546 C C . LEU A 1 157 ? 199.355 169.622 164.341 1.00 33.54 154 LEU A C 1
ATOM 2547 O O . LEU A 1 157 ? 200.282 170.432 164.224 1.00 33.54 154 LEU A O 1
ATOM 2563 N N . ARG A 1 158 ? 198.098 170.010 164.567 1.00 38.25 155 ARG A N 1
ATOM 2564 C CA . ARG A 1 158 ? 197.795 171.416 164.811 1.00 38.25 155 ARG A CA 1
ATOM 2565 C C . ARG A 1 158 ? 198.513 171.914 166.057 1.00 38.25 155 ARG A C 1
ATOM 2566 O O . ARG A 1 158 ? 199.043 173.031 166.077 1.00 38.25 155 ARG A O 1
ATOM 2587 N N . VAL A 1 159 ? 198.537 171.095 167.111 1.00 35.30 156 VAL A N 1
ATOM 2588 C CA . VAL A 1 159 ? 199.223 171.483 168.340 1.00 35.30 156 VAL A CA 1
ATOM 2589 C C . VAL A 1 159 ? 200.694 171.764 168.062 1.00 35.30 156 VAL A C 1
ATOM 2590 O O . VAL A 1 159 ? 201.273 172.713 168.604 1.00 35.30 156 VAL A O 1
ATOM 2603 N N . PHE A 1 160 ? 201.324 170.939 167.226 1.00 34.40 157 PHE A N 1
ATOM 2604 C CA . PHE A 1 160 ? 202.736 171.123 166.912 1.00 34.40 157 PHE A CA 1
ATOM 2605 C C . PHE A 1 160 ? 202.982 172.197 165.859 1.00 34.40 157 PHE A C 1
ATOM 2606 O O . PHE A 1 160 ? 204.125 172.643 165.710 1.00 34.40 157 PHE A O 1
ATOM 2623 N N . VAL A 1 161 ? 201.951 172.622 165.131 1.00 32.06 158 VAL A N 1
ATOM 2624 C CA . VAL A 1 161 ? 202.122 173.591 164.052 1.00 32.06 158 VAL A CA 1
ATOM 2625 C C . VAL A 1 161 ? 201.704 174.978 164.522 1.00 32.06 158 VAL A C 1
ATOM 2626 O O . VAL A 1 161 ? 202.248 175.989 164.065 1.00 32.06 158 VAL A O 1
ATOM 2639 N N . LYS A 1 162 ? 200.735 175.037 165.434 1.00 42.94 159 LYS A N 1
ATOM 2640 C CA . LYS A 1 162 ? 200.237 176.331 165.892 1.00 42.94 159 LYS A CA 1
ATOM 2641 C C . LYS A 1 162 ? 201.323 177.211 166.500 1.00 42.94 159 LYS A C 1
ATOM 2642 O O . LYS A 1 162 ? 201.334 178.419 166.203 1.00 42.94 159 LYS A O 1
ATOM 2661 N N . PRO A 1 163 ? 202.234 176.709 167.335 1.00 33.09 160 PRO A N 1
ATOM 2662 C CA . PRO A 1 163 ? 203.231 177.595 167.949 1.00 33.09 160 PRO A CA 1
ATOM 2663 C C . PRO A 1 163 ? 204.049 178.334 166.902 1.00 33.09 160 PRO A C 1
ATOM 2664 O O . PRO A 1 163 ? 204.414 177.780 165.863 1.00 33.09 160 PRO A O 1
ATOM 2675 N N . THR A 1 164 ? 204.336 179.606 167.188 1.00 30.34 161 THR A N 1
ATOM 2676 C CA . THR A 1 164 ? 205.132 180.406 166.264 1.00 30.34 161 THR A CA 1
ATOM 2677 C C . THR A 1 164 ? 206.576 179.925 166.221 1.00 30.34 161 THR A C 1
ATOM 2678 O O . THR A 1 164 ? 207.205 179.929 165.157 1.00 30.34 161 THR A O 1
ATOM 2689 N N . VAL A 1 165 ? 207.122 179.514 167.363 1.00 29.13 162 VAL A N 1
ATOM 2690 C CA . VAL A 1 165 ? 208.497 179.036 167.457 1.00 29.13 162 VAL A CA 1
ATOM 2691 C C . VAL A 1 165 ? 208.464 177.666 168.119 1.00 29.13 162 VAL A C 1
ATOM 2692 O O . VAL A 1 165 ? 208.125 177.552 169.303 1.00 29.13 162 VAL A O 1
ATOM 2705 N N . LEU A 1 166 ? 208.836 176.634 167.369 1.00 27.37 163 LEU A N 1
ATOM 2706 C CA . LEU A 1 166 ? 208.897 175.267 167.866 1.00 27.37 163 LEU A CA 1
ATOM 2707 C C . LEU A 1 166 ? 210.355 174.867 168.034 1.00 27.37 163 LEU A C 1
ATOM 2708 O O . LEU A 1 166 ? 211.161 175.050 167.115 1.00 27.37 163 LEU A O 1
ATOM 2724 N N . ILE A 1 167 ? 210.688 174.317 169.198 1.00 29.16 164 ILE A N 1
ATOM 2725 C CA . ILE A 1 167 ? 212.055 173.940 169.535 1.00 29.16 164 ILE A CA 1
ATOM 2726 C C . ILE A 1 167 ? 212.119 172.422 169.617 1.00 29.16 164 ILE A C 1
ATOM 2727 O O . ILE A 1 167 ? 211.372 171.800 170.386 1.00 29.16 164 ILE A O 1
ATOM 2743 N N . ILE A 1 168 ? 213.010 171.833 168.825 1.00 32.17 165 ILE A N 1
ATOM 2744 C CA . ILE A 1 168 ? 213.241 170.393 168.796 1.00 32.17 165 ILE A CA 1
ATOM 2745 C C . ILE A 1 168 ? 214.627 170.149 169.379 1.00 32.17 165 ILE A C 1
ATOM 2746 O O . ILE A 1 168 ? 215.646 170.421 168.729 1.00 32.17 165 ILE A O 1
ATOM 2762 N N . ASP A 1 169 ? 214.664 169.616 170.596 1.00 39.67 166 ASP A N 1
ATOM 2763 C CA . ASP A 1 169 ? 215.904 169.429 171.335 1.00 39.67 166 ASP A CA 1
ATOM 2764 C C . ASP A 1 169 ? 216.389 167.989 171.223 1.00 39.67 166 ASP A C 1
ATOM 2765 O O . ASP A 1 169 ? 215.593 167.047 171.271 1.00 39.67 166 ASP A O 1
ATOM 2774 N N . GLU A 1 170 ? 217.705 167.830 171.076 1.00 54.82 167 GLU A N 1
ATOM 2775 C CA . GLU A 1 170 ? 218.353 166.520 171.058 1.00 54.82 167 GLU A CA 1
ATOM 2776 C C . GLU A 1 170 ? 217.780 165.633 169.951 1.00 54.82 167 GLU A C 1
ATOM 2777 O O . GLU A 1 170 ? 217.172 164.589 170.199 1.00 54.82 167 GLU A O 1
ATOM 2789 N N . MET A 1 171 ? 217.983 166.075 168.712 1.00 42.45 168 MET A N 1
ATOM 2790 C CA . MET A 1 171 ? 217.599 165.310 167.527 1.00 42.45 168 MET A CA 1
ATOM 2791 C C . MET A 1 171 ? 218.830 164.532 167.071 1.00 42.45 168 MET A C 1
ATOM 2792 O O . MET A 1 171 ? 219.693 165.069 166.372 1.00 42.45 168 MET A O 1
ATOM 2806 N N . GLY A 1 172 ? 218.913 163.267 167.475 1.00 47.03 169 GLY A N 1
ATOM 2807 C CA . GLY A 1 172 ? 220.017 162.419 167.070 1.00 47.03 169 GLY A CA 1
ATOM 2808 C C . GLY A 1 172 ? 220.540 161.523 168.173 1.00 47.03 169 GLY A C 1
ATOM 2809 O O . GLY A 1 172 ? 221.118 160.468 167.897 1.00 47.03 169 GLY A O 1
ATOM 2813 N N . TYR A 1 173 ? 220.346 161.929 169.430 1.00 58.64 170 TYR A N 1
ATOM 2814 C CA . TYR A 1 173 ? 220.819 161.112 170.543 1.00 58.64 170 TYR A CA 1
ATOM 2815 C C . TYR A 1 173 ? 220.126 159.756 170.562 1.00 58.64 170 TYR A C 1
ATOM 2816 O O . TYR A 1 173 ? 220.771 158.724 170.784 1.00 58.64 170 TYR A O 1
ATOM 2834 N N . LEU A 1 174 ? 218.817 159.736 170.332 1.00 50.99 171 LEU A N 1
ATOM 2835 C CA . LEU A 1 174 ? 218.036 158.508 170.283 1.00 50.99 171 LEU A CA 1
ATOM 2836 C C . LEU A 1 174 ? 217.523 158.297 168.866 1.00 50.99 171 LEU A C 1
ATOM 2837 O O . LEU A 1 174 ? 216.871 159.181 168.300 1.00 50.99 171 LEU A O 1
ATOM 2853 N N . LYS A 1 175 ? 217.816 157.130 168.299 1.00 47.42 172 LYS A N 1
ATOM 2854 C CA . LYS A 1 175 ? 217.336 156.813 166.962 1.00 47.42 172 LYS A CA 1
ATOM 2855 C C . LYS A 1 175 ? 215.816 156.719 166.956 1.00 47.42 172 LYS A C 1
ATOM 2856 O O . LYS A 1 175 ? 215.207 156.144 167.862 1.00 47.42 172 LYS A O 1
ATOM 2875 N N . LEU A 1 176 ? 215.204 157.291 165.924 1.00 42.63 173 LEU A N 1
ATOM 2876 C CA . LEU A 1 176 ? 213.755 157.288 165.804 1.00 42.63 173 LEU A CA 1
ATOM 2877 C C . LEU A 1 176 ? 213.273 155.993 165.161 1.00 42.63 173 LEU A C 1
ATOM 2878 O O . LEU A 1 176 ? 213.967 155.383 164.342 1.00 42.63 173 LEU A O 1
ATOM 2894 N N . ASP A 1 177 ? 212.074 155.579 165.542 1.00 46.54 174 ASP A N 1
ATOM 2895 C CA . ASP A 1 177 ? 211.479 154.374 164.978 1.00 46.54 174 ASP A CA 1
ATOM 2896 C C . ASP A 1 177 ? 211.232 154.590 163.490 1.00 46.54 174 ASP A C 1
ATOM 2897 O O . ASP A 1 177 ? 210.562 155.563 163.122 1.00 46.54 174 ASP A O 1
ATOM 2906 N N . PRO A 1 178 ? 211.743 153.729 162.603 1.00 43.07 175 PRO A N 1
ATOM 2907 C CA . PRO A 1 178 ? 211.552 153.981 161.164 1.00 43.07 175 PRO A CA 1
ATOM 2908 C C . PRO A 1 178 ? 210.096 154.097 160.755 1.00 43.07 175 PRO A C 1
ATOM 2909 O O . PRO A 1 178 ? 209.781 154.864 159.836 1.00 43.07 175 PRO A O 1
ATOM 2920 N N . ASN A 1 179 ? 209.195 153.358 161.404 1.00 34.98 176 ASN A N 1
ATOM 2921 C CA . ASN A 1 179 ? 207.783 153.416 161.050 1.00 34.98 176 ASN A CA 1
ATOM 2922 C C . ASN A 1 179 ? 207.123 154.727 161.457 1.00 34.98 176 ASN A C 1
ATOM 2923 O O . ASN A 1 179 ? 205.994 154.987 161.026 1.00 34.98 176 ASN A O 1
ATOM 2934 N N . SER A 1 180 ? 207.789 155.554 162.267 1.00 36.52 177 SER A N 1
ATOM 2935 C CA . SER A 1 180 ? 207.214 156.799 162.752 1.00 36.52 177 SER A CA 1
ATOM 2936 C C . SER A 1 180 ? 207.991 158.041 162.340 1.00 36.52 177 SER A C 1
ATOM 2937 O O . SER A 1 180 ? 207.513 159.154 162.585 1.00 36.52 177 SER A O 1
ATOM 2945 N N . ALA A 1 181 ? 209.164 157.891 161.720 1.00 32.36 178 ALA A N 1
ATOM 2946 C CA . ALA A 1 181 ? 209.948 159.060 161.338 1.00 32.36 178 ALA A CA 1
ATOM 2947 C C . ALA A 1 181 ? 209.124 160.028 160.502 1.00 32.36 178 ALA A C 1
ATOM 2948 O O . ALA A 1 181 ? 209.255 161.251 160.642 1.00 32.36 178 ALA A O 1
ATOM 2955 N N . HIS A 1 182 ? 208.254 159.500 159.638 1.00 26.59 179 HIS A N 1
ATOM 2956 C CA . HIS A 1 182 ? 207.465 160.364 158.768 1.00 26.59 179 HIS A CA 1
ATOM 2957 C C . HIS A 1 182 ? 206.684 161.397 159.566 1.00 26.59 179 HIS A C 1
ATOM 2958 O O . HIS A 1 182 ? 206.507 162.530 159.103 1.00 26.59 179 HIS A O 1
ATOM 2972 N N . TYR A 1 183 ? 206.227 161.041 160.770 1.00 32.95 180 TYR A N 1
ATOM 2973 C CA . TYR A 1 183 ? 205.515 162.009 161.598 1.00 32.95 180 TYR A CA 1
ATOM 2974 C C . TYR A 1 183 ? 206.325 163.291 161.732 1.00 32.95 180 TYR A C 1
ATOM 2975 O O . TYR A 1 183 ? 205.822 164.391 161.474 1.00 32.95 180 TYR A O 1
ATOM 2993 N N . LEU A 1 184 ? 207.601 163.162 162.101 1.00 29.90 181 LEU A N 1
ATOM 2994 C CA . LEU A 1 184 ? 208.459 164.336 162.201 1.00 29.90 181 LEU A CA 1
ATOM 2995 C C . LEU A 1 184 ? 208.452 165.116 160.894 1.00 29.90 181 LEU A C 1
ATOM 2996 O O . LEU A 1 184 ? 208.247 166.336 160.883 1.00 29.90 181 LEU A O 1
ATOM 3012 N N . PHE A 1 185 ? 208.638 164.414 159.772 1.00 22.75 182 PHE A N 1
ATOM 3013 C CA . PHE A 1 185 ? 208.614 165.080 158.476 1.00 22.75 182 PHE A CA 1
ATOM 3014 C C . PHE A 1 185 ? 207.351 165.913 158.315 1.00 22.75 182 PHE A C 1
ATOM 3015 O O . PHE A 1 185 ? 207.407 167.052 157.837 1.00 22.75 182 PHE A O 1
ATOM 3032 N N . GLN A 1 186 ? 206.204 165.372 158.735 1.00 25.29 183 GLN A N 1
ATOM 3033 C CA . GLN A 1 186 ? 204.954 166.109 158.591 1.00 25.29 183 GLN A CA 1
ATOM 3034 C C . GLN A 1 186 ? 205.080 167.497 159.200 1.00 25.29 183 GLN A C 1
ATOM 3035 O O . GLN A 1 186 ? 204.720 168.500 158.574 1.00 25.29 183 GLN A O 1
ATOM 3049 N N . VAL A 1 187 ? 205.626 167.578 160.415 1.00 28.56 184 VAL A N 1
ATOM 3050 C CA . VAL A 1 187 ? 205.815 168.882 161.042 1.00 28.56 184 VAL A CA 1
ATOM 3051 C C . VAL A 1 187 ? 206.699 169.754 160.162 1.00 28.56 184 VAL A C 1
ATOM 3052 O O . VAL A 1 187 ? 206.336 170.882 159.805 1.00 28.56 184 VAL A O 1
ATOM 3065 N N . ILE A 1 188 ? 207.854 169.221 159.755 1.00 24.75 185 ILE A N 1
ATOM 3066 C CA . ILE A 1 188 ? 208.739 169.975 158.876 1.00 24.75 185 ILE A CA 1
ATOM 3067 C C . ILE A 1 188 ? 208.036 170.283 157.565 1.00 24.75 185 ILE A C 1
ATOM 3068 O O . ILE A 1 188 ? 208.324 171.296 156.917 1.00 24.75 185 ILE A O 1
ATOM 3084 N N . ALA A 1 189 ? 207.104 169.422 157.151 1.00 22.02 186 ALA A N 1
ATOM 3085 C CA . ALA A 1 189 ? 206.358 169.671 155.926 1.00 22.02 186 ALA A CA 1
ATOM 3086 C C . ALA A 1 189 ? 205.310 170.759 156.111 1.00 22.02 186 ALA A C 1
ATOM 3087 O O . ALA A 1 189 ? 204.992 171.473 155.154 1.00 22.02 186 ALA A O 1
ATOM 3094 N N . ARG A 1 190 ? 204.768 170.904 157.321 1.00 27.46 187 ARG A N 1
ATOM 3095 C CA . ARG A 1 190 ? 203.693 171.861 157.554 1.00 27.46 187 ARG A CA 1
ATOM 3096 C C . ARG A 1 190 ? 204.194 173.187 158.105 1.00 27.46 187 ARG A C 1
ATOM 3097 O O . ARG A 1 190 ? 203.567 174.224 157.862 1.00 27.46 187 ARG A O 1
ATOM 3118 N N . ARG A 1 191 ? 205.303 173.181 158.840 1.00 27.27 188 ARG A N 1
ATOM 3119 C CA . ARG A 1 191 ? 205.920 174.415 159.307 1.00 27.27 188 ARG A CA 1
ATOM 3120 C C . ARG A 1 191 ? 206.850 175.032 158.272 1.00 27.27 188 ARG A C 1
ATOM 3121 O O . ARG A 1 191 ? 207.401 176.109 158.521 1.00 27.27 188 ARG A O 1
ATOM 3142 N N . TYR A 1 192 ? 207.038 174.379 157.129 1.00 20.47 189 TYR A N 1
ATOM 3143 C CA . TYR A 1 192 ? 207.909 174.908 156.089 1.00 20.47 189 TYR A CA 1
ATOM 3144 C C . TYR A 1 192 ? 207.327 176.197 155.522 1.00 20.47 189 TYR A C 1
ATOM 3145 O O . TYR A 1 192 ? 206.164 176.238 155.108 1.00 20.47 189 TYR A O 1
ATOM 3163 N N . GLU A 1 193 ? 208.139 177.252 155.509 1.00 20.68 190 GLU A N 1
ATOM 3164 C CA . GLU A 1 193 ? 207.744 178.569 155.013 1.00 20.68 190 GLU A CA 1
ATOM 3165 C C . GLU A 1 193 ? 206.548 179.142 155.767 1.00 20.68 190 GLU A C 1
ATOM 3166 O O . GLU A 1 193 ? 205.886 180.062 155.274 1.00 20.68 190 GLU A O 1
ATOM 3178 N N . HIS A 1 194 ? 206.252 178.617 156.954 1.00 23.49 191 HIS A N 1
ATOM 3179 C CA . HIS A 1 194 ? 205.175 179.135 157.789 1.00 23.49 191 HIS A CA 1
ATOM 3180 C C . HIS A 1 194 ? 205.668 179.623 159.141 1.00 23.49 191 HIS A C 1
ATOM 3181 O O . HIS A 1 194 ? 205.318 180.734 159.557 1.00 23.49 191 HIS A O 1
ATOM 3195 N N . ALA A 1 195 ? 206.472 178.828 159.841 1.00 25.06 192 ALA A N 1
ATOM 3196 C CA . ALA A 1 195 ? 206.979 179.206 161.152 1.00 25.06 192 ALA A CA 1
ATOM 3197 C C . ALA A 1 195 ? 208.399 178.684 161.303 1.00 25.06 192 ALA A C 1
ATOM 3198 O O . ALA A 1 195 ? 208.733 177.640 160.731 1.00 25.06 192 ALA A O 1
ATOM 3205 N N . PRO A 1 196 ? 209.252 179.376 162.056 1.00 26.75 193 PRO A N 1
ATOM 3206 C CA . PRO A 1 196 ? 210.613 178.875 162.275 1.00 26.75 193 PRO A CA 1
ATOM 3207 C C . PRO A 1 196 ? 210.636 177.637 163.158 1.00 26.75 193 PRO A C 1
ATOM 3208 O O . PRO A 1 196 ? 209.707 177.354 163.917 1.00 26.75 193 PRO A O 1
ATOM 3219 N N . ILE A 1 197 ? 211.732 176.890 163.040 1.00 26.80 194 ILE A N 1
ATOM 3220 C CA . ILE A 1 197 ? 212.025 175.756 163.908 1.00 26.80 194 ILE A CA 1
ATOM 3221 C C . ILE A 1 197 ? 213.443 175.920 164.435 1.00 26.80 194 ILE A C 1
ATOM 3222 O O . ILE A 1 197 ? 214.372 176.177 163.660 1.00 26.80 194 ILE A O 1
ATOM 3238 N N . ILE A 1 198 ? 213.608 175.777 165.746 1.00 29.48 195 ILE A N 1
ATOM 3239 C CA . ILE A 1 198 ? 214.911 175.834 166.395 1.00 29.48 195 ILE A CA 1
ATOM 3240 C C . ILE A 1 198 ? 215.277 174.408 166.779 1.00 29.48 195 ILE A C 1
ATOM 3241 O O . ILE A 1 198 ? 214.744 173.860 167.750 1.00 29.48 195 ILE A O 1
ATOM 3257 N N . LEU A 1 199 ? 216.188 173.805 166.022 1.00 33.24 196 LEU A N 1
ATOM 3258 C CA . LEU A 1 199 ? 216.537 172.401 166.182 1.00 33.24 196 LEU A CA 1
ATOM 3259 C C . LEU A 1 199 ? 217.978 172.282 166.655 1.00 33.24 196 LEU A C 1
ATOM 3260 O O . LEU A 1 199 ? 218.884 172.863 166.049 1.00 33.24 196 LEU A O 1
ATOM 3276 N N . THR A 1 200 ? 218.186 171.525 167.729 1.00 38.78 197 THR A N 1
ATOM 3277 C CA . THR A 1 200 ? 219.516 171.276 168.270 1.00 38.78 197 THR A CA 1
ATOM 3278 C C . THR A 1 200 ? 219.869 169.807 168.090 1.00 38.78 197 THR A C 1
ATOM 3279 O O . THR A 1 200 ? 219.044 168.925 168.351 1.00 38.78 197 THR A O 1
ATOM 3290 N N . SER A 1 201 ? 221.096 169.544 167.642 1.00 41.69 198 SER A N 1
ATOM 3291 C CA . SER A 1 201 ? 221.521 168.178 167.377 1.00 41.69 198 SER A CA 1
ATOM 3292 C C . SER A 1 201 ? 223.023 168.061 167.574 1.00 41.69 198 SER A C 1
ATOM 3293 O O . SER A 1 201 ? 223.757 169.052 167.535 1.00 41.69 198 SER A O 1
ATOM 3301 N N . ASN A 1 202 ? 223.470 166.825 167.792 1.00 49.26 199 ASN A N 1
ATOM 3302 C CA . ASN A 1 202 ? 224.887 166.493 167.861 1.00 49.26 199 ASN A CA 1
ATOM 3303 C C . ASN A 1 202 ? 225.335 165.646 166.676 1.00 49.26 199 ASN A C 1
ATOM 3304 O O . ASN A 1 202 ? 226.479 165.178 166.657 1.00 49.26 199 ASN A O 1
ATOM 3315 N N . LYS A 1 203 ? 224.464 165.440 165.692 1.00 44.19 200 LYS A N 1
ATOM 3316 C CA . LYS A 1 203 ? 224.760 164.635 164.516 1.00 44.19 200 LYS A CA 1
ATOM 3317 C C . LYS A 1 203 ? 224.823 165.525 163.283 1.00 44.19 200 LYS A C 1
ATOM 3318 O O . LYS A 1 203 ? 224.076 166.503 163.173 1.00 44.19 200 LYS A O 1
ATOM 3337 N N . SER A 1 204 ? 225.717 165.184 162.360 1.00 36.39 201 SER A N 1
ATOM 3338 C CA . SER A 1 204 ? 225.818 165.920 161.111 1.00 36.39 201 SER A CA 1
ATOM 3339 C C . SER A 1 204 ? 224.614 165.623 160.220 1.00 36.39 201 SER A C 1
ATOM 3340 O O . SER A 1 204 ? 223.883 164.648 160.416 1.00 36.39 201 SER A O 1
ATOM 3348 N N . PHE A 1 205 ? 224.412 166.488 159.223 1.00 31.58 202 PHE A N 1
ATOM 3349 C CA . PHE A 1 205 ? 223.271 166.325 158.328 1.00 31.58 202 PHE A CA 1
ATOM 3350 C C . PHE A 1 205 ? 223.340 165.000 157.581 1.00 31.58 202 PHE A C 1
ATOM 3351 O O . PHE A 1 205 ? 222.329 164.299 157.450 1.00 31.58 202 PHE A O 1
ATOM 3368 N N . GLY A 1 206 ? 224.526 164.632 157.094 1.00 35.26 203 GLY A N 1
ATOM 3369 C CA . GLY A 1 206 ? 224.664 163.406 156.329 1.00 35.26 203 GLY A CA 1
ATOM 3370 C C . GLY A 1 206 ? 224.258 162.161 157.089 1.00 35.26 203 GLY A C 1
ATOM 3371 O O . GLY A 1 206 ? 223.946 161.140 156.467 1.00 35.26 203 GLY A O 1
ATOM 3375 N N . GLU A 1 207 ? 224.253 162.220 158.418 1.00 38.62 204 GLU A N 1
ATOM 3376 C CA . GLU A 1 207 ? 223.882 161.083 159.248 1.00 38.62 204 GLU A CA 1
ATOM 3377 C C . GLU A 1 207 ? 222.402 161.068 159.611 1.00 38.62 204 GLU A C 1
ATOM 3378 O O . GLU A 1 207 ? 221.953 160.125 160.272 1.00 38.62 204 GLU A O 1
ATOM 3390 N N . TRP A 1 208 ? 221.632 162.077 159.192 1.00 33.61 205 TRP A N 1
ATOM 3391 C CA . TRP A 1 208 ? 220.212 162.105 159.527 1.00 33.61 205 TRP A CA 1
ATOM 3392 C C . TRP A 1 208 ? 219.492 160.863 159.019 1.00 33.61 205 TRP A C 1
ATOM 3393 O O . TRP A 1 208 ? 218.560 160.377 159.670 1.00 33.61 205 TRP A O 1
ATOM 3414 N N . GLY A 1 209 ? 219.915 160.328 157.872 1.00 32.71 206 GLY A N 1
ATOM 3415 C CA . GLY A 1 209 ? 219.309 159.103 157.379 1.00 32.71 206 GLY A CA 1
ATOM 3416 C C . GLY A 1 209 ? 219.412 157.971 158.382 1.00 32.71 206 GLY A C 1
ATOM 3417 O O . GLY A 1 209 ? 218.479 157.179 158.539 1.00 32.71 206 GLY A O 1
ATOM 3421 N N . GLU A 1 210 ? 220.550 157.877 159.073 1.00 42.96 207 GLU A N 1
ATOM 3422 C CA . GLU A 1 210 ? 220.688 156.885 160.132 1.00 42.96 207 GLU A CA 1
ATOM 3423 C C . GLU A 1 210 ? 219.697 157.148 161.258 1.00 42.96 207 GLU A C 1
ATOM 3424 O O . GLU A 1 210 ? 219.109 156.212 161.812 1.00 42.96 207 GLU A O 1
ATOM 3436 N N . ILE A 1 211 ? 219.501 158.420 161.612 1.00 40.02 208 ILE A N 1
ATOM 3437 C CA . ILE A 1 211 ? 218.623 158.756 162.730 1.00 40.02 208 ILE A CA 1
ATOM 3438 C C . ILE A 1 211 ? 217.193 158.326 162.430 1.00 40.02 208 ILE A C 1
ATOM 3439 O O . ILE A 1 211 ? 216.512 157.733 163.276 1.00 40.02 208 ILE A O 1
ATOM 3455 N N . VAL A 1 212 ? 216.714 158.617 161.216 1.00 34.54 209 VAL A N 1
ATOM 3456 C CA . VAL A 1 212 ? 215.339 158.291 160.844 1.00 34.54 209 VAL A CA 1
ATOM 3457 C C . VAL A 1 212 ? 215.218 156.946 160.142 1.00 34.54 209 VAL A C 1
ATOM 3458 O O . VAL A 1 212 ? 214.095 156.439 159.990 1.00 34.54 209 VAL A O 1
ATOM 3471 N N . GLY A 1 213 ? 216.327 156.352 159.710 1.00 34.19 210 GLY A N 1
ATOM 3472 C CA . GLY A 1 213 ? 216.268 155.058 159.060 1.00 34.19 210 GLY A CA 1
ATOM 3473 C C . GLY A 1 213 ? 215.711 155.078 157.656 1.00 34.19 210 GLY A C 1
ATOM 3474 O O . GLY A 1 213 ? 215.223 154.050 157.181 1.00 34.19 210 GLY A O 1
ATOM 3478 N N . ASP A 1 214 ? 215.767 156.221 156.974 1.00 27.21 211 ASP A N 1
ATOM 3479 C CA . ASP A 1 214 ? 215.272 156.313 155.602 1.00 27.21 211 ASP A CA 1
ATOM 3480 C C . ASP A 1 214 ? 216.011 157.457 154.921 1.00 27.21 211 ASP A C 1
ATOM 3481 O O . ASP A 1 214 ? 215.799 158.623 155.268 1.00 27.21 211 ASP A O 1
ATOM 3490 N N . SER A 1 215 ? 216.873 157.122 153.958 1.00 24.65 212 SER A N 1
ATOM 3491 C CA . SER A 1 215 ? 217.713 158.138 153.331 1.00 24.65 212 SER A CA 1
ATOM 3492 C C . SER A 1 215 ? 216.879 159.174 152.587 1.00 24.65 212 SER A C 1
ATOM 3493 O O . SER A 1 215 ? 217.151 160.376 152.675 1.00 24.65 212 SER A O 1
ATOM 3501 N N . VAL A 1 216 ? 215.865 158.730 151.842 1.00 20.11 213 VAL A N 1
ATOM 3502 C CA . VAL A 1 216 ? 215.076 159.658 151.035 1.00 20.11 213 VAL A CA 1
ATOM 3503 C C . VAL A 1 216 ? 214.288 160.608 151.931 1.00 20.11 213 VAL A C 1
ATOM 3504 O O . VAL A 1 216 ? 214.242 161.822 151.693 1.00 20.11 213 VAL A O 1
ATOM 3517 N N . LEU A 1 217 ? 213.647 160.067 152.968 1.00 22.36 214 LEU A N 1
ATOM 3518 C CA . LEU A 1 217 ? 212.887 160.911 153.883 1.00 22.36 214 LEU A CA 1
ATOM 3519 C C . LEU A 1 217 ? 213.801 161.892 154.604 1.00 22.36 214 LEU A C 1
ATOM 3520 O O . LEU A 1 217 ? 213.447 163.062 154.787 1.00 22.36 214 LEU A O 1
ATOM 3536 N N . ALA A 1 218 ? 214.983 161.433 155.021 1.00 25.51 215 ALA A N 1
ATOM 3537 C CA . ALA A 1 218 ? 215.933 162.329 155.670 1.00 25.51 215 ALA A CA 1
ATOM 3538 C C . ALA A 1 218 ? 216.371 163.440 154.727 1.00 25.51 215 ALA A C 1
ATOM 3539 O O . ALA A 1 218 ? 216.484 164.602 155.135 1.00 25.51 215 ALA A O 1
ATOM 3546 N N . THR A 1 219 ? 216.632 163.102 153.463 1.00 21.06 216 THR A N 1
ATOM 3547 C CA . THR A 1 219 ? 217.035 164.116 152.495 1.00 21.06 216 THR A CA 1
ATOM 3548 C C . THR A 1 219 ? 215.931 165.144 152.287 1.00 21.06 216 THR A C 1
ATOM 3549 O O . THR A 1 219 ? 216.199 166.349 152.218 1.00 21.06 216 THR A O 1
ATOM 3560 N N . ALA A 1 220 ? 214.682 164.686 152.176 1.00 20.88 217 ALA A N 1
ATOM 3561 C CA . ALA A 1 220 ? 213.572 165.621 152.016 1.00 20.88 217 ALA A CA 1
ATOM 3562 C C . ALA A 1 220 ? 213.428 166.519 153.239 1.00 20.88 217 ALA A C 1
ATOM 3563 O O . ALA A 1 220 ? 213.215 167.733 153.110 1.00 20.88 217 ALA A O 1
ATOM 3570 N N . MET A 1 221 ? 213.544 165.938 154.435 1.00 24.74 218 MET A N 1
ATOM 3571 C CA . MET A 1 221 ? 213.452 166.729 155.657 1.00 24.74 218 MET A CA 1
ATOM 3572 C C . MET A 1 221 ? 214.549 167.783 155.702 1.00 24.74 218 MET A C 1
ATOM 3573 O O . MET A 1 221 ? 214.297 168.943 156.043 1.00 24.74 218 MET A O 1
ATOM 3587 N N . LEU A 1 222 ? 215.778 167.395 155.358 1.00 26.06 219 LEU A N 1
ATOM 3588 C CA . LEU A 1 222 ? 216.883 168.347 155.367 1.00 26.06 219 LEU A CA 1
ATOM 3589 C C . LEU A 1 222 ? 216.671 169.447 154.336 1.00 26.06 219 LEU A C 1
ATOM 3590 O O . LEU A 1 222 ? 216.942 170.621 154.610 1.00 26.06 219 LEU A O 1
ATOM 3606 N N . ASP A 1 223 ? 216.195 169.091 153.142 1.00 20.36 220 ASP A N 1
ATOM 3607 C CA . ASP A 1 223 ? 215.953 170.105 152.122 1.00 20.36 220 ASP A CA 1
ATOM 3608 C C . ASP A 1 223 ? 214.905 171.107 152.586 1.00 20.36 220 ASP A C 1
ATOM 3609 O O . ASP A 1 223 ? 215.069 172.319 152.401 1.00 20.36 220 ASP A O 1
ATOM 3618 N N . ARG A 1 224 ? 213.820 170.623 153.193 1.00 19.62 221 ARG A N 1
ATOM 3619 C CA . ARG A 1 224 ? 212.783 171.538 153.660 1.00 19.62 221 ARG A CA 1
ATOM 3620 C C . ARG A 1 224 ? 213.267 172.374 154.839 1.00 19.62 221 ARG A C 1
ATOM 3621 O O . ARG A 1 224 ? 212.898 173.546 154.967 1.00 19.62 221 ARG A O 1
ATOM 3642 N N . LEU A 1 225 ? 214.094 171.791 155.708 1.00 24.11 222 LEU A N 1
ATOM 3643 C CA . LEU A 1 225 ? 214.525 172.498 156.909 1.00 24.11 222 LEU A CA 1
ATOM 3644 C C . LEU A 1 225 ? 215.568 173.562 156.589 1.00 24.11 222 LEU A C 1
ATOM 3645 O O . LEU A 1 225 ? 215.543 174.656 157.164 1.00 24.11 222 LEU A O 1
ATOM 3661 N N . LEU A 1 226 ? 216.488 173.265 155.674 1.00 25.21 223 LEU A N 1
ATOM 3662 C CA . LEU A 1 226 ? 217.619 174.136 155.388 1.00 25.21 223 LEU A CA 1
ATOM 3663 C C . LEU A 1 226 ? 217.325 175.177 154.316 1.00 25.21 223 LEU A C 1
ATOM 3664 O O . LEU A 1 226 ? 218.195 176.004 154.027 1.00 25.21 223 LEU A O 1
ATOM 3680 N N . HIS A 1 227 ? 216.134 175.160 153.715 1.00 23.07 224 HIS A N 1
ATOM 3681 C CA . HIS A 1 227 ? 215.821 176.144 152.684 1.00 23.07 224 HIS A CA 1
ATOM 3682 C C . HIS A 1 227 ? 215.909 177.558 153.242 1.00 23.07 224 HIS A C 1
ATOM 3683 O O . HIS A 1 227 ? 216.498 178.451 152.622 1.00 23.07 224 HIS A O 1
ATOM 3697 N N . HIS A 1 228 ? 215.326 177.778 154.420 1.00 25.46 225 HIS A N 1
ATOM 3698 C CA . HIS A 1 228 ? 215.383 179.057 155.127 1.00 25.46 225 HIS A CA 1
ATOM 3699 C C . HIS A 1 228 ? 215.840 178.739 156.546 1.00 25.46 225 HIS A C 1
ATOM 3700 O O . HIS A 1 228 ? 215.021 178.420 157.411 1.00 25.46 225 HIS A O 1
ATOM 3714 N N . SER A 1 229 ? 217.148 178.809 156.782 1.00 27.29 226 SER A N 1
ATOM 3715 C CA . SER A 1 229 ? 217.690 178.457 158.085 1.00 27.29 226 SER A CA 1
ATOM 3716 C C . SER A 1 229 ? 219.024 179.156 158.292 1.00 27.29 226 SER A C 1
ATOM 3717 O O . SER A 1 229 ? 219.666 179.614 157.343 1.00 27.29 226 SER A O 1
ATOM 3725 N N . ILE A 1 230 ? 219.428 179.234 159.557 1.00 30.31 227 ILE A N 1
ATOM 3726 C CA . ILE A 1 230 ? 220.739 179.731 159.954 1.00 30.31 227 ILE A CA 1
ATOM 3727 C C . ILE A 1 230 ? 221.422 178.613 160.728 1.00 30.31 227 ILE A C 1
ATOM 3728 O O . ILE A 1 230 ? 220.897 178.146 161.747 1.00 30.31 227 ILE A O 1
ATOM 3744 N N . ILE A 1 231 ? 222.588 178.186 160.249 1.00 32.59 228 ILE A N 1
ATOM 3745 C CA . ILE A 1 231 ? 223.277 177.009 160.763 1.00 32.59 228 ILE A CA 1
ATOM 3746 C C . ILE A 1 231 ? 224.485 177.465 161.567 1.00 32.59 228 ILE A C 1
ATOM 3747 O O . ILE A 1 231 ? 225.305 178.251 161.078 1.00 32.59 228 ILE A O 1
ATOM 3763 N N . PHE A 1 232 ? 224.592 176.973 162.800 1.00 38.93 229 PHE A N 1
ATOM 3764 C CA . PHE A 1 232 ? 225.717 177.262 163.679 1.00 38.93 229 PHE A CA 1
ATOM 3765 C C . PHE A 1 232 ? 226.441 175.961 163.991 1.00 38.93 229 PHE A C 1
ATOM 3766 O O . PHE A 1 232 ? 225.828 175.012 164.490 1.00 38.93 229 PHE A O 1
ATOM 3783 N N . ASN A 1 233 ? 227.740 175.922 163.701 1.00 44.80 230 ASN A N 1
ATOM 3784 C CA . ASN A 1 233 ? 228.582 174.764 163.998 1.00 44.80 230 ASN A CA 1
ATOM 3785 C C . ASN A 1 233 ? 229.415 175.111 165.227 1.00 44.80 230 ASN A C 1
ATOM 3786 O O . ASN A 1 233 ? 230.511 175.664 165.125 1.00 44.80 230 ASN A O 1
ATOM 3797 N N . LEU A 1 234 ? 228.885 174.781 166.401 1.00 44.88 231 LEU A N 1
ATOM 3798 C CA . LEU A 1 234 ? 229.559 175.091 167.651 1.00 44.88 231 LEU A CA 1
ATOM 3799 C C . LEU A 1 234 ? 230.621 174.044 167.963 1.00 44.88 231 LEU A C 1
ATOM 3800 O O . LEU A 1 234 ? 230.467 172.857 167.660 1.00 44.88 231 LEU A O 1
ATOM 3816 N N . LYS A 1 235 ? 231.711 174.500 168.578 1.00 46.46 232 LYS A N 1
ATOM 3817 C CA . LYS A 1 235 ? 232.827 173.641 168.945 1.00 46.46 232 LYS A CA 1
ATOM 3818 C C . LYS A 1 235 ? 233.296 174.024 170.342 1.00 46.46 232 LYS A C 1
ATOM 3819 O O . LYS A 1 235 ? 232.785 174.966 170.956 1.00 46.46 232 LYS A O 1
ATOM 3838 N N . GLY A 1 236 ? 234.274 173.283 170.847 1.00 45.00 233 GLY A N 1
ATOM 3839 C CA . GLY A 1 236 ? 234.847 173.527 172.155 1.00 45.00 233 GLY A CA 1
ATOM 3840 C C . GLY A 1 236 ? 234.574 172.380 173.113 1.00 45.00 233 GLY A C 1
ATOM 3841 O O . GLY A 1 236 ? 233.871 171.416 172.802 1.00 45.00 233 GLY A O 1
ATOM 3845 N N . GLU A 1 237 ? 235.157 172.508 174.301 1.00 49.49 234 GLU A N 1
ATOM 3846 C CA . GLU A 1 237 ? 235.008 171.496 175.333 1.00 49.49 234 GLU A CA 1
ATOM 3847 C C . GLU A 1 237 ? 233.613 171.557 175.951 1.00 49.49 234 GLU A C 1
ATOM 3848 O O . GLU A 1 237 ? 232.943 172.594 175.944 1.00 49.49 234 GLU A O 1
ATOM 3860 N N . SER A 1 238 ? 233.181 170.421 176.492 1.00 47.52 235 SER A N 1
ATOM 3861 C CA . SER A 1 238 ? 231.877 170.347 177.134 1.00 47.52 235 SER A CA 1
ATOM 3862 C C . SER A 1 238 ? 231.829 171.272 178.344 1.00 47.52 235 SER A C 1
ATOM 3863 O O . SER A 1 238 ? 232.764 171.314 179.148 1.00 47.52 235 SER A O 1
ATOM 3871 N N . TYR A 1 239 ? 230.729 172.019 178.468 1.00 52.49 236 TYR A N 1
ATOM 3872 C CA . TYR A 1 239 ? 230.576 172.918 179.606 1.00 52.49 236 TYR A CA 1
ATOM 3873 C C . TYR A 1 239 ? 230.357 172.147 180.901 1.00 52.49 236 TYR A C 1
ATOM 3874 O O . TYR A 1 239 ? 230.821 172.577 181.964 1.00 52.49 236 TYR A O 1
ATOM 3892 N N . ARG A 1 240 ? 229.653 171.013 180.837 1.00 52.24 237 ARG A N 1
ATOM 3893 C CA . ARG A 1 240 ? 229.478 170.191 182.029 1.00 52.24 237 ARG A CA 1
ATOM 3894 C C . ARG A 1 240 ? 230.821 169.694 182.549 1.00 52.24 237 ARG A C 1
ATOM 3895 O O . ARG A 1 240 ? 231.080 169.730 183.758 1.00 52.24 237 ARG A O 1
ATOM 3916 N N . LEU A 1 241 ? 231.693 169.233 181.650 1.00 50.92 238 LEU A N 1
ATOM 3917 C CA . LEU A 1 241 ? 233.023 168.807 182.068 1.00 50.92 238 LEU A CA 1
ATOM 3918 C C . LEU A 1 241 ? 233.844 169.979 182.590 1.00 50.92 238 LEU A C 1
ATOM 3919 O O . LEU A 1 241 ? 234.640 169.810 183.519 1.00 50.92 238 LEU A O 1
ATOM 3935 N N . ARG A 1 242 ? 233.671 171.167 182.008 1.00 53.71 239 ARG A N 1
ATOM 3936 C CA . ARG A 1 242 ? 234.360 172.346 182.521 1.00 53.71 239 ARG A CA 1
ATOM 3937 C C . ARG A 1 242 ? 233.945 172.631 183.959 1.00 53.71 239 ARG A C 1
ATOM 3938 O O . ARG A 1 2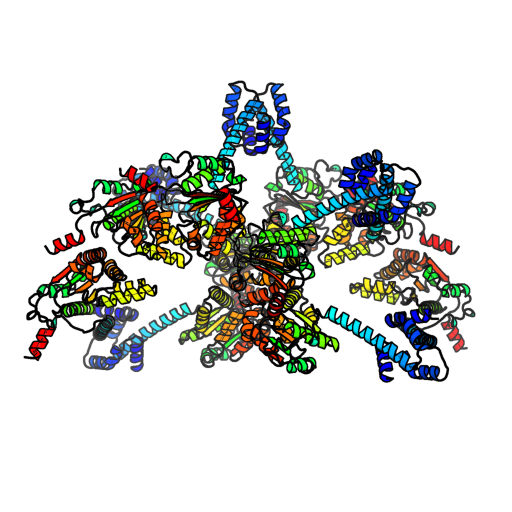42 ? 234.790 172.886 184.826 1.00 53.71 239 ARG A O 1
ATOM 3959 N N . GLU A 1 243 ? 232.639 172.581 184.233 1.00 53.06 240 GLU A N 1
ATOM 3960 C CA . GLU A 1 243 ? 232.161 172.782 185.598 1.00 53.06 240 GLU A CA 1
ATOM 3961 C C . GLU A 1 243 ? 232.674 171.687 186.525 1.00 53.06 240 GLU A C 1
ATOM 3962 O O . GLU A 1 243 ? 233.020 171.953 187.682 1.00 53.06 240 GLU A O 1
ATOM 3974 N N . LYS A 1 244 ? 232.715 170.446 186.038 1.00 56.97 241 LYS A N 1
ATOM 3975 C CA . LYS A 1 244 ? 233.224 169.346 186.851 1.00 56.97 241 LYS A CA 1
ATOM 3976 C C . LYS A 1 244 ? 234.679 169.584 187.236 1.00 56.97 241 LYS A C 1
ATOM 3977 O O . LYS A 1 244 ? 235.066 169.402 188.396 1.00 56.97 241 LYS A O 1
ATOM 3996 N N . ARG A 1 245 ? 235.502 170.001 186.270 1.00 53.71 242 ARG A N 1
ATOM 3997 C CA . ARG A 1 245 ? 236.902 170.284 186.568 1.00 53.71 242 ARG A CA 1
ATOM 3998 C C . ARG A 1 245 ? 237.031 171.455 187.533 1.00 53.71 242 ARG A C 1
ATOM 3999 O O . ARG A 1 245 ? 237.853 171.421 188.456 1.00 53.71 242 ARG A O 1
ATOM 4020 N N . LEU A 1 246 ? 236.227 172.503 187.337 1.00 52.45 243 LEU A N 1
ATOM 4021 C CA . LEU A 1 246 ? 236.290 173.651 188.236 1.00 52.45 243 LEU A CA 1
ATOM 4022 C C . LEU A 1 246 ? 235.945 173.247 189.664 1.00 52.45 243 LEU A C 1
ATOM 4023 O O . LEU A 1 246 ? 236.611 173.671 190.615 1.00 52.45 243 LEU A O 1
ATOM 4039 N N . GLN A 1 247 ? 234.906 172.426 189.833 1.00 58.31 244 GLN A N 1
ATOM 4040 C CA . GLN A 1 247 ? 234.554 171.952 191.168 1.00 58.31 244 GLN A CA 1
ATOM 4041 C C . GLN A 1 247 ? 235.660 171.082 191.752 1.00 58.31 244 GLN A C 1
ATOM 4042 O O . GLN A 1 247 ? 236.010 171.218 192.930 1.00 58.31 244 GLN A O 1
ATOM 4056 N N . GLU A 1 248 ? 236.224 170.182 190.943 1.00 54.41 245 GLU A N 1
ATOM 4057 C CA . GLU A 1 248 ? 237.318 169.345 191.424 1.00 54.41 245 GLU A CA 1
ATOM 4058 C C . GLU A 1 248 ? 238.536 170.186 191.784 1.00 54.41 245 GLU A C 1
ATOM 4059 O O . GLU A 1 248 ? 239.179 169.953 192.814 1.00 54.41 245 GLU A O 1
ATOM 4071 N N . GLU A 1 249 ? 238.866 171.168 190.951 1.00 50.98 246 GLU A N 1
ATOM 4072 C CA . GLU A 1 249 ? 240.013 172.032 191.200 1.00 50.98 246 GLU A CA 1
ATOM 4073 C C . GLU A 1 249 ? 239.638 173.164 192.151 1.00 50.98 246 GLU A C 1
ATOM 4074 O O . GLU A 1 249 ? 239.281 172.925 193.305 1.00 50.98 246 GLU A O 1
ATOM 4086 N N . MET B 1 4 ? 198.697 209.351 175.785 1.00 58.14 1 MET B N 1
ATOM 4087 C CA . MET B 1 4 ? 198.390 208.570 177.016 1.00 58.14 1 MET B CA 1
ATOM 4088 C C . MET B 1 4 ? 196.950 208.066 176.984 1.00 58.14 1 MET B C 1
ATOM 4089 O O . MET B 1 4 ? 196.661 206.956 177.430 1.00 58.14 1 MET B O 1
ATOM 4103 N N . LYS B 1 5 ? 196.048 208.892 176.449 1.00 55.45 2 LYS B N 1
ATOM 4104 C CA . LYS B 1 5 ? 194.648 208.493 176.352 1.00 55.45 2 LYS B CA 1
ATOM 4105 C C . LYS B 1 5 ? 194.485 207.286 175.436 1.00 55.45 2 LYS B C 1
ATOM 4106 O O . LYS B 1 5 ? 193.649 206.410 175.692 1.00 55.45 2 LYS B O 1
ATOM 4125 N N . GLU B 1 6 ? 195.269 207.226 174.358 1.00 54.34 3 GLU B N 1
ATOM 4126 C CA . GLU B 1 6 ? 195.236 206.053 173.492 1.00 54.34 3 GLU B CA 1
ATOM 4127 C C . GLU B 1 6 ? 195.648 204.802 174.257 1.00 54.34 3 GLU B C 1
ATOM 4128 O O . GLU B 1 6 ? 195.076 203.724 174.057 1.00 54.34 3 GLU B O 1
ATOM 4140 N N . ARG B 1 7 ? 196.643 204.926 175.138 1.00 55.18 4 ARG B N 1
ATOM 4141 C CA . ARG B 1 7 ? 197.024 203.798 175.979 1.00 55.18 4 ARG B CA 1
ATOM 4142 C C . ARG B 1 7 ? 195.877 203.389 176.894 1.00 55.18 4 ARG B C 1
ATOM 4143 O O . ARG B 1 7 ? 195.653 202.196 177.124 1.00 55.18 4 ARG B O 1
ATOM 4164 N N . ILE B 1 8 ? 195.141 204.366 177.430 1.00 52.46 5 ILE B N 1
ATOM 4165 C CA . ILE B 1 8 ? 193.987 204.050 178.268 1.00 52.46 5 ILE B CA 1
ATOM 4166 C C . ILE B 1 8 ? 192.954 203.269 177.467 1.00 52.46 5 ILE B C 1
ATOM 4167 O O . ILE B 1 8 ? 192.395 202.272 177.940 1.00 52.46 5 ILE B O 1
ATOM 4183 N N . HIS B 1 9 ? 192.677 203.722 176.243 1.00 51.56 6 HIS B N 1
ATOM 4184 C CA . HIS B 1 9 ? 191.710 203.032 175.395 1.00 51.56 6 HIS B CA 1
ATOM 4185 C C . HIS B 1 9 ? 192.160 201.604 175.107 1.00 51.56 6 HIS B C 1
ATOM 4186 O O . HIS B 1 9 ? 191.362 200.660 175.187 1.00 51.56 6 HIS B O 1
ATOM 4200 N N . GLU B 1 10 ? 193.442 201.430 174.775 1.00 52.22 7 GLU B N 1
ATOM 4201 C CA . GLU B 1 10 ? 193.959 200.096 174.488 1.00 52.22 7 GLU B CA 1
ATOM 4202 C C . GLU B 1 10 ? 193.863 199.193 175.710 1.00 52.22 7 GLU B C 1
ATOM 4203 O O . GLU B 1 10 ? 193.484 198.022 175.596 1.00 52.22 7 GLU B O 1
ATOM 4215 N N . TYR B 1 11 ? 194.207 199.715 176.889 1.00 52.02 8 TYR B N 1
ATOM 4216 C CA . TYR B 1 11 ? 194.128 198.908 178.101 1.00 52.02 8 TYR B CA 1
ATOM 4217 C C . TYR B 1 11 ? 192.688 198.517 178.405 1.00 52.02 8 TYR B C 1
ATOM 4218 O O . TYR B 1 11 ? 192.413 197.369 178.773 1.00 52.02 8 TYR B O 1
ATOM 4236 N N . CYS B 1 12 ? 191.752 199.457 178.253 1.00 51.57 9 CYS B N 1
ATOM 4237 C CA . CYS B 1 12 ? 190.349 199.137 178.489 1.00 51.57 9 CYS B CA 1
ATOM 4238 C C . CYS B 1 12 ? 189.868 198.055 177.532 1.00 51.57 9 CYS B C 1
ATOM 4239 O O . CYS B 1 12 ? 189.158 197.128 177.938 1.00 51.57 9 CYS B O 1
ATOM 4247 N N . HIS B 1 13 ? 190.247 198.154 176.256 1.00 50.10 10 HIS B N 1
ATOM 4248 C CA . HIS B 1 13 ? 189.852 197.126 175.298 1.00 50.10 10 HIS B CA 1
ATOM 4249 C C . HIS B 1 13 ? 190.476 195.779 175.642 1.00 50.10 10 HIS B C 1
ATOM 4250 O O . HIS B 1 13 ? 189.829 194.734 175.506 1.00 50.10 10 HIS B O 1
ATOM 4264 N N . ARG B 1 14 ? 191.734 195.781 176.090 1.00 48.69 11 ARG B N 1
ATOM 4265 C CA . ARG B 1 14 ? 192.400 194.527 176.428 1.00 48.69 11 ARG B CA 1
ATOM 4266 C C . ARG B 1 14 ? 191.750 193.845 177.625 1.00 48.69 11 ARG B C 1
ATOM 4267 O O . ARG B 1 14 ? 191.659 192.612 177.657 1.00 48.69 11 ARG B O 1
ATOM 4288 N N . LEU B 1 15 ? 191.297 194.617 178.611 1.00 46.52 12 LEU B N 1
ATOM 4289 C CA . LEU B 1 15 ? 190.622 194.054 179.774 1.00 46.52 12 LEU B CA 1
ATOM 4290 C C . LEU B 1 15 ? 189.176 193.668 179.489 1.00 46.52 12 LEU B C 1
ATOM 4291 O O . LEU B 1 15 ? 188.462 193.280 180.419 1.00 46.52 12 LEU B O 1
ATOM 4307 N N . HIS B 1 16 ? 188.731 193.764 178.236 1.00 47.72 13 HIS B N 1
ATOM 4308 C CA . HIS B 1 16 ? 187.372 193.395 177.848 1.00 47.72 13 HIS B CA 1
ATOM 4309 C C . HIS B 1 16 ? 186.346 194.294 178.541 1.00 47.72 13 HIS B C 1
ATOM 4310 O O . HIS B 1 16 ? 185.431 193.833 179.227 1.00 47.72 13 HIS B O 1
ATOM 4324 N N . LEU B 1 17 ? 186.520 195.599 178.348 1.00 46.40 14 LEU B N 1
ATOM 4325 C CA . LEU B 1 17 ? 185.613 196.615 178.880 1.00 46.40 14 LEU B CA 1
ATOM 4326 C C . LEU B 1 17 ? 185.289 197.614 177.775 1.00 46.40 14 LEU B C 1
ATOM 4327 O O . LEU B 1 17 ? 185.660 198.791 177.854 1.00 46.40 14 LEU B O 1
ATOM 4343 N N . PRO B 1 18 ? 184.596 197.173 176.719 1.00 47.19 15 PRO B N 1
ATOM 4344 C CA . PRO B 1 18 ? 184.304 198.103 175.613 1.00 47.19 15 PRO B CA 1
ATOM 4345 C C . PRO B 1 18 ? 183.520 199.327 176.047 1.00 47.19 15 PRO B C 1
ATOM 4346 O O . PRO B 1 18 ? 183.787 200.435 175.563 1.00 47.19 15 PRO B O 1
ATOM 4357 N N . VAL B 1 19 ? 182.558 199.161 176.957 1.00 47.29 16 VAL B N 1
ATOM 4358 C CA . VAL B 1 19 ? 181.730 200.290 177.366 1.00 47.29 16 VAL B CA 1
ATOM 4359 C C . VAL B 1 19 ? 182.555 201.292 178.163 1.00 47.29 16 VAL B C 1
ATOM 4360 O O . VAL B 1 19 ? 182.373 202.508 178.033 1.00 47.29 16 VAL B O 1
ATOM 4373 N N . MET B 1 20 ? 183.470 200.801 179.000 1.00 47.51 17 MET B N 1
ATOM 4374 C CA . MET B 1 20 ? 184.340 201.700 179.750 1.00 47.51 17 MET B CA 1
ATOM 4375 C C . MET B 1 20 ? 185.166 202.564 178.806 1.00 47.51 17 MET B C 1
ATOM 4376 O O . MET B 1 20 ? 185.294 203.778 179.005 1.00 47.51 17 MET B O 1
ATOM 4390 N N . ALA B 1 21 ? 185.733 201.952 177.765 1.00 47.43 18 ALA B N 1
ATOM 4391 C CA . ALA B 1 21 ? 186.504 202.715 176.791 1.00 47.43 18 ALA B CA 1
ATOM 4392 C C . ALA B 1 21 ? 185.619 203.702 176.040 1.00 47.43 18 ALA B C 1
ATOM 4393 O O . ALA B 1 21 ? 186.012 204.854 175.817 1.00 47.43 18 ALA B O 1
ATOM 4400 N N . GLU B 1 22 ? 184.419 203.271 175.642 1.00 48.03 19 GLU B N 1
ATOM 4401 C CA . GLU B 1 22 ? 183.530 204.155 174.894 1.00 48.03 19 GLU B CA 1
ATOM 4402 C C . GLU B 1 22 ? 183.125 205.368 175.723 1.00 48.03 19 GLU B C 1
ATOM 4403 O O . GLU B 1 22 ? 183.108 206.496 175.218 1.00 48.03 19 GLU B O 1
ATOM 4415 N N . ARG B 1 23 ? 182.800 205.158 176.997 1.00 47.39 20 ARG B N 1
ATOM 4416 C CA . ARG B 1 23 ? 182.354 206.227 177.880 1.00 47.39 20 ARG B CA 1
ATOM 4417 C C . ARG B 1 23 ? 183.489 206.819 178.704 1.00 47.39 20 ARG B C 1
ATOM 4418 O O . ARG B 1 23 ? 183.230 207.596 179.628 1.00 47.39 20 ARG B O 1
ATOM 4439 N N . TRP B 1 24 ? 184.739 206.470 178.394 1.00 49.53 21 TRP B N 1
ATOM 4440 C CA . TRP B 1 24 ? 185.864 207.001 179.155 1.00 49.53 21 TRP B CA 1
ATOM 4441 C C . TRP B 1 24 ? 185.921 208.521 179.058 1.00 49.53 21 TRP B C 1
ATOM 4442 O O . TRP B 1 24 ? 186.113 209.214 180.064 1.00 49.53 21 TRP B O 1
ATOM 4463 N N . SER B 1 25 ? 185.753 209.059 177.848 1.00 47.92 22 SER B N 1
ATOM 4464 C CA . SER B 1 25 ? 185.829 210.505 177.669 1.00 47.92 22 SER B CA 1
ATOM 4465 C C . SER B 1 25 ? 184.714 211.216 178.426 1.00 47.92 22 SER B C 1
ATOM 4466 O O . SER B 1 25 ? 184.950 212.244 179.071 1.00 47.92 22 SER B O 1
ATOM 4474 N N . ALA B 1 26 ? 183.491 210.686 178.358 1.00 45.09 23 ALA B N 1
ATOM 4475 C CA . ALA B 1 26 ? 182.372 211.331 179.037 1.00 45.09 23 ALA B CA 1
ATOM 4476 C C . ALA B 1 26 ? 182.577 211.349 180.546 1.00 45.09 23 ALA B C 1
ATOM 4477 O O . ALA B 1 26 ? 182.355 212.376 181.199 1.00 45.09 23 ALA B O 1
ATOM 4484 N N . MET B 1 27 ? 183.003 210.221 181.120 1.00 49.19 24 MET B N 1
ATOM 4485 C CA . MET B 1 27 ? 183.212 210.173 182.563 1.00 49.19 24 MET B CA 1
ATOM 4486 C C . MET B 1 27 ? 184.378 211.061 182.978 1.00 49.19 24 MET B C 1
ATOM 4487 O O . MET B 1 27 ? 184.331 211.699 184.035 1.00 49.19 24 MET B O 1
ATOM 4501 N N . ALA B 1 28 ? 185.434 211.117 182.162 1.00 47.05 25 ALA B N 1
ATOM 4502 C CA . ALA B 1 28 ? 186.547 212.011 182.467 1.00 47.05 25 ALA B CA 1
ATOM 4503 C C . ALA B 1 28 ? 186.098 213.467 182.451 1.00 47.05 25 ALA B C 1
ATOM 4504 O O . ALA B 1 28 ? 186.478 214.253 183.328 1.00 47.05 25 ALA B O 1
ATOM 4511 N N . GLU B 1 29 ? 185.288 213.845 181.459 1.00 47.43 26 GLU B N 1
ATOM 4512 C CA . GLU B 1 29 ? 184.772 215.208 181.404 1.00 47.43 26 GLU B CA 1
ATOM 4513 C C . GLU B 1 29 ? 183.897 215.511 182.612 1.00 47.43 26 GLU B C 1
ATOM 4514 O O . GLU B 1 29 ? 183.981 216.600 183.193 1.00 47.43 26 GLU B O 1
ATOM 4526 N N . TYR B 1 30 ? 183.043 214.562 183.004 1.00 53.32 27 TYR B N 1
ATOM 4527 C CA . TYR B 1 30 ? 182.203 214.772 184.179 1.00 53.32 27 TYR B CA 1
ATOM 4528 C C . TYR B 1 30 ? 183.050 214.940 185.434 1.00 53.32 27 TYR B C 1
ATOM 4529 O O . TYR B 1 30 ? 182.775 215.813 186.266 1.00 53.32 27 TYR B O 1
ATOM 4547 N N . ALA B 1 31 ? 184.085 214.112 185.588 1.00 49.87 28 ALA B N 1
ATOM 4548 C CA . ALA B 1 31 ? 184.951 214.217 186.757 1.00 49.87 28 ALA B CA 1
ATOM 4549 C C . ALA B 1 31 ? 185.677 215.555 186.786 1.00 49.87 28 ALA B C 1
ATOM 4550 O O . ALA B 1 31 ? 185.805 216.178 187.846 1.00 49.87 28 ALA B O 1
ATOM 4557 N N . SER B 1 32 ? 186.167 216.011 185.631 1.00 51.49 29 SER B N 1
ATOM 4558 C CA . SER B 1 32 ? 186.861 217.294 185.584 1.00 51.49 29 SER B CA 1
ATOM 4559 C C . SER B 1 32 ? 185.914 218.440 185.917 1.00 51.49 29 SER B C 1
ATOM 4560 O O . SER B 1 32 ? 186.218 219.284 186.768 1.00 51.49 29 SER B O 1
ATOM 4568 N N . THR B 1 33 ? 184.757 218.487 185.253 1.00 51.76 30 THR B N 1
ATOM 4569 C CA . THR B 1 33 ? 183.792 219.547 185.529 1.00 51.76 30 THR B CA 1
ATOM 4570 C C . THR B 1 33 ? 183.240 219.439 186.945 1.00 51.76 30 THR B C 1
ATOM 4571 O O . THR B 1 33 ? 183.111 220.450 187.645 1.00 51.76 30 THR B O 1
ATOM 4582 N N . HIS B 1 34 ? 182.909 218.226 187.383 1.00 56.68 31 HIS B N 1
ATOM 4583 C CA . HIS B 1 34 ? 182.354 217.983 188.709 1.00 56.68 31 HIS B CA 1
ATOM 4584 C C . HIS B 1 34 ? 183.272 217.026 189.452 1.00 56.68 31 HIS B C 1
ATOM 4585 O O . HIS B 1 34 ? 183.491 215.896 189.001 1.00 56.68 31 HIS B O 1
ATOM 4599 N N . ASN B 1 35 ? 183.799 217.472 190.589 1.00 50.78 32 ASN B N 1
ATOM 4600 C CA . ASN B 1 35 ? 184.709 216.675 191.400 1.00 50.78 32 ASN B CA 1
ATOM 4601 C C . ASN B 1 35 ? 183.954 216.131 192.606 1.00 50.78 32 ASN B C 1
ATOM 4602 O O . ASN B 1 35 ? 183.340 216.897 193.357 1.00 50.78 32 ASN B O 1
ATOM 4613 N N . ILE B 1 36 ? 183.994 214.811 192.782 1.00 48.69 33 ILE B N 1
ATOM 4614 C CA . ILE B 1 36 ? 183.366 214.167 193.929 1.00 48.69 33 ILE B CA 1
ATOM 4615 C C . ILE B 1 36 ? 184.430 213.391 194.691 1.00 48.69 33 ILE B C 1
ATOM 4616 O O . ILE B 1 36 ? 184.747 213.714 195.841 1.00 48.69 33 ILE B O 1
ATOM 4632 N N . SER B 1 37 ? 184.995 212.368 194.050 1.00 48.67 34 SER B N 1
ATOM 4633 C CA . SER B 1 37 ? 186.063 211.576 194.646 1.00 48.67 34 SER B CA 1
ATOM 4634 C C . SER B 1 37 ? 186.578 210.551 193.644 1.00 48.67 34 SER B C 1
ATOM 4635 O O . SER B 1 37 ? 185.846 210.141 192.738 1.00 48.67 34 SER B O 1
ATOM 4643 N N . TYR B 1 38 ? 187.836 210.132 193.794 1.00 49.93 35 TYR B N 1
ATOM 4644 C CA . TYR B 1 38 ? 188.356 209.061 192.950 1.00 49.93 35 TYR B CA 1
ATOM 4645 C C . TYR B 1 38 ? 187.620 207.756 193.226 1.00 49.93 35 TYR B C 1
ATOM 4646 O O . TYR B 1 38 ? 187.220 207.041 192.298 1.00 49.93 35 TYR B O 1
ATOM 4664 N N . SER B 1 39 ? 187.422 207.437 194.507 1.00 49.85 36 SER B N 1
ATOM 4665 C CA . SER B 1 39 ? 186.729 206.205 194.866 1.00 49.85 36 SER B CA 1
ATOM 4666 C C . SER B 1 39 ? 185.298 206.212 194.345 1.00 49.85 36 SER B C 1
ATOM 4667 O O . SER B 1 39 ? 184.830 205.223 193.774 1.00 49.85 36 SER B O 1
ATOM 4675 N N . GLU B 1 40 ? 184.588 207.328 194.524 1.00 49.50 37 GLU B N 1
ATOM 4676 C CA . GLU B 1 40 ? 183.211 207.403 194.044 1.00 49.50 37 GLU B CA 1
ATOM 4677 C C . GLU B 1 40 ? 183.147 207.422 192.522 1.00 49.50 37 GLU B C 1
ATOM 4678 O O . GLU B 1 40 ? 182.214 206.863 191.936 1.00 49.50 37 GLU B O 1
ATOM 4690 N N . PHE B 1 41 ? 184.120 208.059 191.867 1.00 50.60 38 PHE B N 1
ATOM 4691 C CA . PHE B 1 41 ? 184.165 208.036 190.409 1.00 50.60 38 PHE B CA 1
ATOM 4692 C C . PHE B 1 41 ? 184.324 206.610 189.894 1.00 50.60 38 PHE B C 1
ATOM 4693 O O . PHE B 1 41 ? 183.605 206.177 188.982 1.00 50.60 38 PHE B O 1
ATOM 4710 N N . LEU B 1 42 ? 185.259 205.857 190.479 1.00 50.68 39 LEU B N 1
ATOM 4711 C CA . LEU B 1 42 ? 185.420 204.461 190.091 1.00 50.68 39 LEU B CA 1
ATOM 4712 C C . LEU B 1 42 ? 184.185 203.642 190.439 1.00 50.68 39 LEU B C 1
ATOM 4713 O O . LEU B 1 42 ? 183.823 202.728 189.692 1.00 50.68 39 LEU B O 1
ATOM 4729 N N . PHE B 1 43 ? 183.530 203.948 191.560 1.00 52.81 40 PHE B N 1
ATOM 4730 C CA . PHE B 1 43 ? 182.303 203.246 191.916 1.00 52.81 40 PHE B CA 1
ATOM 4731 C C . PHE B 1 43 ? 181.231 203.452 190.855 1.00 52.81 40 PHE B C 1
ATOM 4732 O O . PHE B 1 43 ? 180.570 202.499 190.432 1.00 52.81 40 PHE B O 1
ATOM 4749 N N . ARG B 1 44 ? 181.046 204.697 190.413 1.00 52.24 41 ARG B N 1
ATOM 4750 C CA . ARG B 1 44 ? 180.058 204.973 189.376 1.00 52.24 41 ARG B CA 1
ATOM 4751 C C . ARG B 1 44 ? 180.418 204.271 188.073 1.00 52.24 41 ARG B C 1
ATOM 4752 O O . ARG B 1 44 ? 179.554 203.669 187.418 1.00 52.24 41 ARG B O 1
ATOM 4773 N N . LEU B 1 45 ? 181.693 204.334 187.679 1.00 49.53 42 LEU B N 1
ATOM 4774 C CA . LEU B 1 45 ? 182.113 203.688 186.439 1.00 49.53 42 LEU B CA 1
ATOM 4775 C C . LEU B 1 45 ? 181.857 202.186 186.493 1.00 49.53 42 LEU B C 1
ATOM 4776 O O . LEU B 1 45 ? 181.310 201.599 185.550 1.00 49.53 42 LEU B O 1
ATOM 4792 N N . LEU B 1 46 ? 182.242 201.548 187.599 1.00 49.96 43 LEU B N 1
ATOM 4793 C CA . LEU B 1 46 ? 182.065 200.108 187.722 1.00 49.96 43 LEU B CA 1
ATOM 4794 C C . LEU B 1 46 ? 180.596 199.730 187.833 1.00 49.96 43 LEU B C 1
ATOM 4795 O O . LEU B 1 46 ? 180.195 198.677 187.333 1.00 49.96 43 LEU B O 1
ATOM 4811 N N . GLU B 1 47 ? 179.778 200.568 188.474 1.00 49.98 44 GLU B N 1
ATOM 4812 C CA . GLU B 1 47 ? 178.345 200.302 188.520 1.00 49.98 44 GLU B CA 1
ATOM 4813 C C . GLU B 1 47 ? 177.741 200.343 187.124 1.00 49.98 44 GLU B C 1
ATOM 4814 O O . GLU B 1 47 ? 176.933 199.480 186.763 1.00 49.98 44 GLU B O 1
ATOM 4826 N N . ALA B 1 48 ? 178.126 201.336 186.320 1.00 48.80 45 ALA B N 1
ATOM 4827 C CA . ALA B 1 48 ? 177.626 201.400 184.950 1.00 48.80 45 ALA B CA 1
ATOM 4828 C C . ALA B 1 48 ? 178.085 200.190 184.143 1.00 48.80 45 ALA B C 1
ATOM 4829 O O . ALA B 1 48 ? 177.301 199.599 183.385 1.00 48.80 45 ALA B O 1
ATOM 4836 N N . GLU B 1 49 ? 179.353 199.801 184.297 1.00 51.07 46 GLU B N 1
ATOM 4837 C CA . GLU B 1 49 ? 179.858 198.635 183.578 1.00 51.07 46 GLU B CA 1
ATOM 4838 C C . GLU B 1 49 ? 179.111 197.372 183.990 1.00 51.07 46 GLU B C 1
ATOM 4839 O O . GLU B 1 49 ? 178.773 196.536 183.144 1.00 51.07 46 GLU B O 1
ATOM 4851 N N . ILE B 1 50 ? 178.846 197.216 185.289 1.00 50.55 47 ILE B N 1
ATOM 4852 C CA . ILE B 1 50 ? 178.121 196.047 185.776 1.00 50.55 47 ILE B CA 1
ATOM 4853 C C . ILE B 1 50 ? 176.698 196.040 185.238 1.00 50.55 47 ILE B C 1
ATOM 4854 O O . ILE B 1 50 ? 176.165 194.988 184.875 1.00 50.55 47 ILE B O 1
ATOM 4870 N N . VAL B 1 51 ? 176.053 197.208 185.195 1.00 48.98 48 VAL B N 1
ATOM 4871 C CA . VAL B 1 51 ? 174.698 197.278 184.656 1.00 48.98 48 VAL B CA 1
ATOM 4872 C C . VAL B 1 51 ? 174.687 196.854 183.194 1.00 48.98 48 VAL B C 1
ATOM 4873 O O . VAL B 1 51 ? 173.821 196.082 182.760 1.00 48.98 48 VAL B O 1
ATOM 4886 N N . GLU B 1 52 ? 175.646 197.349 182.409 1.00 52.57 49 GLU B N 1
ATOM 4887 C CA . GLU B 1 52 ? 175.699 196.975 180.998 1.00 52.57 49 GLU B CA 1
ATOM 4888 C C . GLU B 1 52 ? 175.972 195.484 180.830 1.00 52.57 49 GLU B C 1
ATOM 4889 O O . GLU B 1 52 ? 175.362 194.823 179.978 1.00 52.57 49 GLU B O 1
ATOM 4901 N N . LYS B 1 53 ? 176.888 194.936 181.632 1.00 51.35 50 LYS B N 1
ATOM 4902 C CA . LYS B 1 53 ? 177.182 193.509 181.549 1.00 51.35 50 LYS B CA 1
ATOM 4903 C C . LYS B 1 53 ? 175.961 192.677 181.920 1.00 51.35 50 LYS B C 1
ATOM 4904 O O . LYS B 1 53 ? 175.681 191.654 181.286 1.00 51.35 50 LYS B O 1
ATOM 4923 N N . GLN B 1 54 ? 175.226 193.097 182.952 1.00 53.12 51 GLN B N 1
ATOM 4924 C CA . GLN B 1 54 ? 174.014 192.387 183.342 1.00 53.12 51 GLN B CA 1
ATOM 4925 C C . GLN B 1 54 ? 172.969 192.444 182.238 1.00 53.12 51 GLN B C 1
ATOM 4926 O O . GLN B 1 54 ? 172.286 191.450 181.968 1.00 53.12 51 GLN B O 1
ATOM 4940 N N . ALA B 1 55 ? 172.821 193.603 181.592 1.00 50.98 52 ALA B N 1
ATOM 4941 C CA . ALA B 1 55 ? 171.874 193.706 180.488 1.00 50.98 52 ALA B CA 1
ATOM 4942 C C . ALA B 1 55 ? 172.259 192.769 179.350 1.00 50.98 52 ALA B C 1
ATOM 4943 O O . ALA B 1 55 ? 171.402 192.080 178.782 1.00 50.98 52 ALA B O 1
ATOM 4950 N N . ARG B 1 56 ? 173.549 192.724 179.008 1.00 52.11 53 ARG B N 1
ATOM 4951 C CA . ARG B 1 56 ? 173.992 191.827 177.944 1.00 52.11 53 ARG B CA 1
ATOM 4952 C C . ARG B 1 56 ? 173.761 190.368 178.321 1.00 52.11 53 ARG B C 1
ATOM 4953 O O . ARG B 1 56 ? 173.344 189.559 177.484 1.00 52.11 53 ARG B O 1
ATOM 4974 N N . SER B 1 57 ? 174.033 190.011 179.579 1.00 46.83 54 SER B N 1
ATOM 4975 C CA . SER B 1 57 ? 173.816 188.637 180.019 1.00 46.83 54 SER B CA 1
ATOM 4976 C C . SER B 1 57 ? 172.339 188.271 179.967 1.00 46.83 54 SER B C 1
ATOM 4977 O O . SER B 1 57 ? 171.981 187.154 179.578 1.00 46.83 54 SER B O 1
ATOM 4985 N N . ILE B 1 58 ? 171.464 189.197 180.365 1.00 44.77 55 ILE B N 1
ATOM 4986 C CA . ILE B 1 58 ? 170.029 188.939 180.295 1.00 44.77 55 ILE B CA 1
ATOM 4987 C C . ILE B 1 58 ? 169.594 188.761 178.847 1.00 44.77 55 ILE B C 1
ATOM 4988 O O . ILE B 1 58 ? 168.771 187.893 178.533 1.00 44.77 55 ILE B O 1
ATOM 5004 N N . GLN B 1 59 ? 170.130 189.584 177.944 1.00 43.29 56 GLN B N 1
ATOM 5005 C CA . GLN B 1 59 ? 169.807 189.426 176.529 1.00 43.29 56 GLN B CA 1
ATOM 5006 C C . GLN B 1 59 ? 170.250 188.062 176.016 1.00 43.29 56 GLN B C 1
ATOM 5007 O O . GLN B 1 59 ? 169.513 187.396 175.279 1.00 43.29 56 GLN B O 1
ATOM 5021 N N . THR B 1 60 ? 171.454 187.627 176.396 1.00 44.23 57 THR B N 1
ATOM 5022 C CA . THR B 1 60 ? 171.931 186.314 175.969 1.00 44.23 57 THR B CA 1
ATOM 5023 C C . THR B 1 60 ? 171.052 185.199 176.526 1.00 44.23 57 THR B C 1
ATOM 5024 O O . THR B 1 60 ? 170.726 184.239 175.816 1.00 44.23 57 THR B O 1
ATOM 5035 N N . LEU B 1 61 ? 170.661 185.304 177.798 1.00 41.81 58 LEU B N 1
ATOM 5036 C CA . LEU B 1 61 ? 169.800 184.286 178.391 1.00 41.81 58 LEU B CA 1
ATOM 5037 C C . LEU B 1 61 ? 168.450 184.233 177.687 1.00 41.81 58 LEU B C 1
ATOM 5038 O O . LEU B 1 61 ? 167.913 183.147 177.438 1.00 41.81 58 LEU B O 1
ATOM 5054 N N . ILE B 1 62 ? 167.885 185.396 177.359 1.00 36.66 59 ILE B N 1
ATOM 5055 C CA . ILE B 1 62 ? 166.629 185.424 176.614 1.00 36.66 59 ILE B CA 1
ATOM 5056 C C . ILE B 1 62 ? 166.815 184.776 175.249 1.00 36.66 59 ILE B C 1
ATOM 5057 O O . ILE B 1 62 ? 165.950 184.030 174.775 1.00 36.66 59 ILE B O 1
ATOM 5073 N N . LYS B 1 63 ? 167.945 185.053 174.594 1.00 39.64 60 LYS B N 1
ATOM 5074 C CA . LYS B 1 63 ? 168.254 184.377 173.340 1.00 39.64 60 LYS B CA 1
ATOM 5075 C C . LYS B 1 63 ? 168.261 182.866 173.526 1.00 39.64 60 LYS B C 1
ATOM 5076 O O . LYS B 1 63 ? 167.785 182.122 172.661 1.00 39.64 60 LYS B O 1
ATOM 5095 N N . LEU B 1 64 ? 168.797 182.394 174.649 1.00 38.91 61 LEU B N 1
ATOM 5096 C CA . LEU B 1 64 ? 168.832 180.971 174.956 1.00 38.91 61 LEU B CA 1
ATOM 5097 C C . LEU B 1 64 ? 167.621 180.505 175.754 1.00 38.91 61 LEU B C 1
ATOM 5098 O O . LEU B 1 64 ? 167.517 179.311 176.051 1.00 38.91 61 LEU B O 1
ATOM 5114 N N . SER B 1 65 ? 166.706 181.410 176.108 1.00 34.29 62 SER B N 1
ATOM 5115 C CA . SER B 1 65 ? 165.518 181.047 176.869 1.00 34.29 62 SER B CA 1
ATOM 5116 C C . SER B 1 65 ? 164.310 180.748 175.992 1.00 34.29 62 SER B C 1
ATOM 5117 O O . SER B 1 65 ? 163.334 180.175 176.487 1.00 34.29 62 SER B O 1
ATOM 5125 N N . LYS B 1 66 ? 164.352 181.117 174.712 1.00 33.05 63 LYS B N 1
ATOM 5126 C CA . LYS B 1 66 ? 163.270 180.839 173.768 1.00 33.05 63 LYS B CA 1
ATOM 5127 C C . LYS B 1 66 ? 161.938 181.396 174.277 1.00 33.05 63 LYS B C 1
ATOM 5128 O O . LYS B 1 66 ? 160.944 180.682 174.424 1.00 33.05 63 LYS B O 1
ATOM 5147 N N . LEU B 1 67 ? 161.936 182.703 174.543 1.00 30.26 64 LEU B N 1
ATOM 5148 C CA . LEU B 1 67 ? 160.720 183.407 174.922 1.00 30.26 64 LEU B CA 1
ATOM 5149 C C . LEU B 1 67 ? 160.189 184.154 173.708 1.00 30.26 64 LEU B C 1
ATOM 5150 O O . LEU B 1 67 ? 160.845 185.097 173.242 1.00 30.26 64 LEU B O 1
ATOM 5166 N N . PRO B 1 68 ? 159.022 183.785 173.160 1.00 25.42 65 PRO B N 1
ATOM 5167 C CA . PRO B 1 68 ? 158.563 184.427 171.920 1.00 25.42 65 PRO B CA 1
ATOM 5168 C C . PRO B 1 68 ? 158.307 185.918 172.081 1.00 25.42 65 PRO B C 1
ATOM 5169 O O . PRO B 1 68 ? 158.872 186.732 171.344 1.00 25.42 65 PRO B O 1
ATOM 5180 N N . TYR B 1 69 ? 157.458 186.285 173.038 1.00 25.12 66 TYR B N 1
ATOM 5181 C CA . TYR B 1 69 ? 157.119 187.676 173.298 1.00 25.12 66 TYR B CA 1
ATOM 5182 C C . TYR B 1 69 ? 157.292 187.965 174.780 1.00 25.12 66 TYR B C 1
ATOM 5183 O O . TYR B 1 69 ? 156.942 187.140 175.629 1.00 25.12 66 TYR B O 1
ATOM 5201 N N . ARG B 1 70 ? 157.833 189.141 175.085 1.00 31.44 67 ARG B N 1
ATOM 5202 C CA . ARG B 1 70 ? 158.178 189.511 176.451 1.00 31.44 67 ARG B CA 1
ATOM 5203 C C . ARG B 1 70 ? 157.022 190.275 177.085 1.00 31.44 67 ARG B C 1
ATOM 5204 O O . ARG B 1 70 ? 156.620 191.332 176.585 1.00 31.44 67 ARG B O 1
ATOM 5225 N N . LYS B 1 71 ? 156.494 189.740 178.181 1.00 26.52 68 LYS B N 1
ATOM 5226 C CA . LYS B 1 71 ? 155.432 190.371 178.949 1.00 26.52 68 LYS B CA 1
ATOM 5227 C C . LYS B 1 71 ? 155.835 190.432 180.416 1.00 26.52 68 LYS B C 1
ATOM 5228 O O . LYS B 1 71 ? 156.776 189.767 180.856 1.00 26.52 68 LYS B O 1
ATOM 5247 N N . THR B 1 72 ? 155.106 191.245 181.178 1.00 28.00 69 THR B N 1
ATOM 5248 C CA . THR B 1 72 ? 155.406 191.435 182.588 1.00 28.00 69 THR B CA 1
ATOM 5249 C C . THR B 1 72 ? 154.108 191.633 183.355 1.00 28.00 69 THR B C 1
ATOM 5250 O O . THR B 1 72 ? 153.061 191.938 182.778 1.00 28.00 69 THR B O 1
ATOM 5261 N N . ILE B 1 73 ? 154.193 191.448 184.674 1.00 30.62 70 ILE B N 1
ATOM 5262 C CA . ILE B 1 73 ? 153.026 191.611 185.530 1.00 30.62 70 ILE B CA 1
ATOM 5263 C C . ILE B 1 73 ? 152.546 193.055 185.554 1.00 30.62 70 ILE B C 1
ATOM 5264 O O . ILE B 1 73 ? 151.375 193.309 185.859 1.00 30.62 70 ILE B O 1
ATOM 5280 N N . ASP B 1 74 ? 153.421 194.013 185.240 1.00 32.63 71 ASP B N 1
ATOM 5281 C CA . ASP B 1 74 ? 153.022 195.416 185.279 1.00 32.63 71 ASP B CA 1
ATOM 5282 C C . ASP B 1 74 ? 151.909 195.702 184.279 1.00 32.63 71 ASP B C 1
ATOM 5283 O O . ASP B 1 74 ? 150.971 196.449 184.579 1.00 32.63 71 ASP B O 1
ATOM 5292 N N . THR B 1 75 ? 151.992 195.115 183.087 1.00 28.99 72 THR B N 1
ATOM 5293 C CA . THR B 1 75 ? 150.994 195.324 182.048 1.00 28.99 72 THR B CA 1
ATOM 5294 C C . THR B 1 75 ? 149.762 194.448 182.228 1.00 28.99 72 THR B C 1
ATOM 5295 O O . THR B 1 75 ? 148.809 194.577 181.452 1.00 28.99 72 THR B O 1
ATOM 5306 N N . PHE B 1 76 ? 149.754 193.569 183.226 1.00 28.37 73 PHE B N 1
ATOM 5307 C CA . PHE B 1 76 ? 148.615 192.694 183.467 1.00 28.37 73 PHE B CA 1
ATOM 5308 C C . PHE B 1 76 ? 147.529 193.471 184.201 1.00 28.37 73 PHE B C 1
ATOM 5309 O O . PHE B 1 76 ? 147.796 194.098 185.232 1.00 28.37 73 PHE B O 1
ATOM 5326 N N . ASP B 1 77 ? 146.309 193.433 183.671 1.00 31.28 74 ASP B N 1
ATOM 5327 C CA . ASP B 1 77 ? 145.170 194.140 184.252 1.00 31.28 74 ASP B CA 1
ATOM 5328 C C . ASP B 1 77 ? 144.306 193.124 184.991 1.00 31.28 74 ASP B C 1
ATOM 5329 O O . ASP B 1 77 ? 143.490 192.428 184.383 1.00 31.28 74 ASP B O 1
ATOM 5338 N N . PHE B 1 78 ? 144.488 193.041 186.311 1.00 34.38 75 PHE B N 1
ATOM 5339 C CA . PHE B 1 78 ? 143.678 192.130 187.111 1.00 34.38 75 PHE B CA 1
ATOM 5340 C C . PHE B 1 78 ? 142.216 192.549 187.160 1.00 34.38 75 PHE B C 1
ATOM 5341 O O . PHE B 1 78 ? 141.359 191.720 187.484 1.00 34.38 75 PHE B O 1
ATOM 5358 N N . THR B 1 79 ? 141.911 193.811 186.850 1.00 34.09 76 THR B N 1
ATOM 5359 C CA . THR B 1 79 ? 140.516 194.237 186.806 1.00 34.09 76 THR B CA 1
ATOM 5360 C C . THR B 1 79 ? 139.753 193.484 185.724 1.00 34.09 76 THR B C 1
ATOM 5361 O O . THR B 1 79 ? 138.595 193.098 185.923 1.00 34.09 76 THR B O 1
ATOM 5372 N N . ALA B 1 80 ? 140.386 193.268 184.570 1.00 31.08 77 ALA B N 1
ATOM 5373 C CA . ALA B 1 80 ? 139.771 192.494 183.500 1.00 31.08 77 ALA B CA 1
ATOM 5374 C C . ALA B 1 80 ? 139.778 190.998 183.782 1.00 31.08 77 ALA B C 1
ATOM 5375 O O . ALA B 1 80 ? 139.035 190.256 183.130 1.00 31.08 77 ALA B O 1
ATOM 5382 N N . GLN B 1 81 ? 140.594 190.540 184.730 1.00 31.23 78 GLN B N 1
ATOM 5383 C CA . GLN B 1 81 ? 140.679 189.129 185.104 1.00 31.23 78 GLN B CA 1
ATOM 5384 C C . GLN B 1 81 ? 140.550 189.011 186.617 1.00 31.23 78 GLN B C 1
ATOM 5385 O O . GLN B 1 81 ? 141.502 188.633 187.310 1.00 31.23 78 GLN B O 1
ATOM 5399 N N . PRO B 1 82 ? 139.373 189.329 187.165 1.00 34.85 79 PRO B N 1
ATOM 5400 C CA . PRO B 1 82 ? 139.191 189.238 188.622 1.00 34.85 79 PRO B CA 1
ATOM 5401 C C . PRO B 1 82 ? 139.138 187.814 189.146 1.00 34.85 79 PRO B C 1
ATOM 5402 O O . PRO B 1 82 ? 139.172 187.625 190.369 1.00 34.85 79 PRO B O 1
ATOM 5413 N N . SER B 1 83 ? 139.059 186.811 188.269 1.00 36.08 80 SER B N 1
ATOM 5414 C CA . SER B 1 83 ? 138.967 185.426 188.713 1.00 36.08 80 SER B CA 1
ATOM 5415 C C . SER B 1 83 ? 140.242 184.934 189.384 1.00 36.08 80 SER B C 1
ATOM 5416 O O . SER B 1 83 ? 140.212 183.877 190.024 1.00 36.08 80 SER B O 1
ATOM 5424 N N . VAL B 1 84 ? 141.349 185.661 189.257 1.00 34.40 81 VAL B N 1
ATOM 5425 C CA . VAL B 1 84 ? 142.616 185.301 189.881 1.00 34.40 81 VAL B CA 1
ATOM 5426 C C . VAL B 1 84 ? 143.000 186.414 190.844 1.00 34.40 81 VAL B C 1
ATOM 5427 O O . VAL B 1 84 ? 143.002 187.593 190.471 1.00 34.40 81 VAL B O 1
ATOM 5440 N N . ASP B 1 85 ? 143.316 186.041 192.081 1.00 37.17 82 ASP B N 1
ATOM 5441 C CA . ASP B 1 85 ? 143.687 187.014 193.100 1.00 37.17 82 ASP B CA 1
ATOM 5442 C C . ASP B 1 85 ? 145.099 187.515 192.826 1.00 37.17 82 ASP B C 1
ATOM 5443 O O . ASP B 1 85 ? 146.040 186.720 192.727 1.00 37.17 82 ASP B O 1
ATOM 5452 N N . GLU B 1 86 ? 145.247 188.836 192.705 1.00 40.68 83 GLU B N 1
ATOM 5453 C CA . GLU B 1 86 ? 146.561 189.408 192.437 1.00 40.68 83 GLU B CA 1
ATOM 5454 C C . GLU B 1 86 ? 147.555 189.067 193.538 1.00 40.68 83 GLU B C 1
ATOM 5455 O O . GLU B 1 86 ? 148.761 188.987 193.282 1.00 40.68 83 GLU B O 1
ATOM 5467 N N . ARG B 1 87 ? 147.071 188.856 194.764 1.00 42.27 84 ARG B N 1
ATOM 5468 C CA . ARG B 1 87 ? 147.967 188.519 195.865 1.00 42.27 84 ARG B CA 1
ATOM 5469 C C . ARG B 1 87 ? 148.733 187.235 195.576 1.00 42.27 84 ARG B C 1
ATOM 5470 O O . ARG B 1 87 ? 149.937 187.148 195.842 1.00 42.27 84 ARG B O 1
ATOM 5491 N N . ARG B 1 88 ? 148.050 186.225 195.034 1.00 38.63 85 ARG B N 1
ATOM 5492 C CA . ARG B 1 88 ? 148.721 184.970 194.713 1.00 38.63 85 ARG B CA 1
ATOM 5493 C C . ARG B 1 88 ? 149.782 185.174 193.637 1.00 38.63 85 ARG B C 1
ATOM 5494 O O . ARG B 1 88 ? 150.870 184.592 193.709 1.00 38.63 85 ARG B O 1
ATOM 5515 N N . ILE B 1 89 ? 149.487 186.001 192.633 1.00 35.51 86 ILE B N 1
ATOM 5516 C CA . ILE B 1 89 ? 150.469 186.268 191.586 1.00 35.51 86 ILE B CA 1
ATOM 5517 C C . ILE B 1 89 ? 151.686 186.975 192.168 1.00 35.51 86 ILE B C 1
ATOM 5518 O O . ILE B 1 89 ? 152.832 186.651 191.830 1.00 35.51 86 ILE B O 1
ATOM 5534 N N . ARG B 1 90 ? 151.462 187.952 193.050 1.00 38.53 87 ARG B N 1
ATOM 5535 C CA . ARG B 1 90 ? 152.585 188.635 193.686 1.00 38.53 87 ARG B CA 1
ATOM 5536 C C . ARG B 1 90 ? 153.410 187.665 194.522 1.00 38.53 87 ARG B C 1
ATOM 5537 O O . ARG B 1 90 ? 154.644 187.733 194.530 1.00 38.53 87 ARG B O 1
ATOM 5558 N N . GLU B 1 91 ? 152.743 186.756 195.237 1.00 39.02 88 GLU B N 1
ATOM 5559 C CA . GLU B 1 91 ? 153.466 185.731 195.983 1.00 39.02 88 GLU B CA 1
ATOM 5560 C C . GLU B 1 91 ? 154.313 184.876 195.049 1.00 39.02 88 GLU B C 1
ATOM 5561 O O . GLU B 1 91 ? 155.453 184.527 195.375 1.00 39.02 88 GLU B O 1
ATOM 5573 N N . LEU B 1 92 ? 153.767 184.525 193.883 1.00 35.32 89 LEU B N 1
ATOM 5574 C CA . LEU B 1 92 ? 154.549 183.783 192.899 1.00 35.32 89 LEU B CA 1
ATOM 5575 C C . LEU B 1 92 ? 155.762 184.586 192.447 1.00 35.32 89 LEU B C 1
ATOM 5576 O O . LEU B 1 92 ? 156.843 184.026 192.234 1.00 35.32 89 LEU B O 1
ATOM 5592 N N . LEU B 1 93 ? 155.600 185.902 192.290 1.00 36.97 90 LEU B N 1
ATOM 5593 C CA . LEU B 1 93 ? 156.708 186.739 191.841 1.00 36.97 90 LEU B CA 1
ATOM 5594 C C . LEU B 1 93 ? 157.908 186.660 192.774 1.00 36.97 90 LEU B C 1
ATOM 5595 O O . LEU B 1 93 ? 159.037 186.903 192.333 1.00 36.97 90 LEU B O 1
ATOM 5611 N N . THR B 1 94 ? 157.697 186.329 194.051 1.00 38.13 91 THR B N 1
ATOM 5612 C CA . THR B 1 94 ? 158.818 186.190 194.974 1.00 38.13 91 THR B CA 1
ATOM 5613 C C . THR B 1 94 ? 159.708 185.005 194.621 1.00 38.13 91 THR B C 1
ATOM 5614 O O . THR B 1 94 ? 160.833 184.921 195.126 1.00 38.13 91 THR B O 1
ATOM 5625 N N . LEU B 1 95 ? 159.230 184.092 193.774 1.00 38.25 92 LEU B N 1
ATOM 5626 C CA . LEU B 1 95 ? 160.002 182.937 193.324 1.00 38.25 92 LEU B CA 1
ATOM 5627 C C . LEU B 1 95 ? 160.292 181.960 194.460 1.00 38.25 92 LEU B C 1
ATOM 5628 O O . LEU B 1 95 ? 161.270 181.211 194.409 1.00 38.25 92 LEU B O 1
ATOM 5644 N N . SER B 1 96 ? 159.446 181.953 195.493 1.00 43.66 93 SER B N 1
ATOM 5645 C CA . SER B 1 96 ? 159.613 180.985 196.571 1.00 43.66 93 SER B CA 1
ATOM 5646 C C . SER B 1 96 ? 159.439 179.558 196.068 1.00 43.66 93 SER B C 1
ATOM 5647 O O . SER B 1 96 ? 160.029 178.625 196.627 1.00 43.66 93 SER B O 1
ATOM 5655 N N . PHE B 1 97 ? 158.636 179.368 195.018 1.00 39.55 94 PHE B N 1
ATOM 5656 C CA . PHE B 1 97 ? 158.406 178.025 194.497 1.00 39.55 94 PHE B CA 1
ATOM 5657 C C . PHE B 1 97 ? 159.698 177.387 194.003 1.00 39.55 94 PHE B C 1
ATOM 5658 O O . PHE B 1 97 ? 159.817 176.156 193.996 1.00 39.55 94 PHE B O 1
ATOM 5675 N N . ILE B 1 98 ? 160.673 178.199 193.589 1.00 40.01 95 ILE B N 1
ATOM 5676 C CA . ILE B 1 98 ? 161.938 177.648 193.107 1.00 40.01 95 ILE B CA 1
ATOM 5677 C C . ILE B 1 98 ? 162.634 176.879 194.222 1.00 40.01 95 ILE B C 1
ATOM 5678 O O . ILE B 1 98 ? 163.108 175.754 194.025 1.00 40.01 95 ILE B O 1
ATOM 5694 N N . ASP B 1 99 ? 162.704 177.476 195.413 1.00 43.73 96 ASP B N 1
ATOM 5695 C CA . ASP B 1 99 ? 163.298 176.788 196.553 1.00 43.73 96 ASP B CA 1
ATOM 5696 C C . ASP B 1 99 ? 162.370 175.722 197.119 1.00 43.73 96 ASP B C 1
ATOM 5697 O O . ASP B 1 99 ? 162.846 174.709 197.645 1.00 43.73 96 ASP B O 1
ATOM 5706 N N . ARG B 1 100 ? 161.057 175.925 197.022 1.00 42.86 97 ARG B N 1
ATOM 5707 C CA . ARG B 1 100 ? 160.092 174.962 197.537 1.00 42.86 97 ARG B CA 1
ATOM 5708 C C . ARG B 1 100 ? 159.842 173.801 196.583 1.00 42.86 97 ARG B C 1
ATOM 5709 O O . ARG B 1 100 ? 159.115 172.870 196.948 1.00 42.86 97 ARG B O 1
ATOM 5730 N N . LYS B 1 101 ? 160.417 173.828 195.381 1.00 42.98 98 LYS B N 1
ATOM 5731 C CA . LYS B 1 101 ? 160.238 172.753 194.405 1.00 42.98 98 LYS B CA 1
ATOM 5732 C C . LYS B 1 101 ? 158.764 172.578 194.044 1.00 42.98 98 LYS B C 1
ATOM 5733 O O . LYS B 1 101 ? 158.282 171.459 193.851 1.00 42.98 98 LYS B O 1
ATOM 5752 N N . GLU B 1 102 ? 158.041 173.691 193.950 1.00 43.65 99 GLU B N 1
ATOM 5753 C CA . GLU B 1 102 ? 156.613 173.679 193.663 1.00 43.65 99 GLU B CA 1
ATOM 5754 C C . GLU B 1 102 ? 156.364 174.119 192.227 1.00 43.65 99 GLU B C 1
ATOM 5755 O O . GLU B 1 102 ? 156.877 175.155 191.791 1.00 43.65 99 GLU B O 1
ATOM 5767 N N . ASN B 1 103 ? 155.578 173.331 191.499 1.00 39.62 100 ASN B N 1
ATOM 5768 C CA . ASN B 1 103 ? 155.181 173.685 190.147 1.00 39.62 100 ASN B CA 1
ATOM 5769 C C . ASN B 1 103 ? 154.012 174.667 190.180 1.00 39.62 100 ASN B C 1
ATOM 5770 O O . ASN B 1 103 ? 153.359 174.864 191.208 1.00 39.62 100 ASN B O 1
ATOM 5781 N N . ILE B 1 104 ? 153.756 175.292 189.033 1.00 34.04 101 ILE B N 1
ATOM 5782 C CA . ILE B 1 104 ? 152.664 176.249 188.887 1.00 34.04 101 ILE B CA 1
ATOM 5783 C C . ILE B 1 104 ? 151.840 175.842 187.674 1.00 34.04 101 ILE B C 1
ATOM 5784 O O . ILE B 1 104 ? 152.341 175.868 186.544 1.00 34.04 101 ILE B O 1
ATOM 5800 N N . LEU B 1 105 ? 150.580 175.489 187.903 1.00 35.52 102 LEU B N 1
ATOM 5801 C CA . LEU B 1 105 ? 149.678 175.051 186.845 1.00 35.52 102 LEU B CA 1
ATOM 5802 C C . LEU B 1 105 ? 148.580 176.089 186.664 1.00 35.52 102 LEU B C 1
ATOM 5803 O O . LEU B 1 105 ? 147.892 176.446 187.627 1.00 35.52 102 LEU B O 1
ATOM 5819 N N . PHE B 1 106 ? 148.421 176.567 185.433 1.00 27.16 103 PHE B N 1
ATOM 5820 C CA . PHE B 1 106 ? 147.365 177.502 185.070 1.00 27.16 103 PHE B CA 1
ATOM 5821 C C . PHE B 1 106 ? 146.326 176.775 184.228 1.00 27.16 103 PHE B C 1
ATOM 5822 O O . PHE B 1 106 ? 146.677 176.076 183.271 1.00 27.16 103 PHE B O 1
ATOM 5839 N N . LEU B 1 107 ? 145.054 176.935 184.591 1.00 30.08 104 LEU B N 1
ATOM 5840 C CA . LEU B 1 107 ? 143.953 176.296 183.886 1.00 30.08 104 LEU B CA 1
ATOM 5841 C C . LEU B 1 107 ? 142.817 177.293 183.709 1.00 30.08 104 LEU B C 1
ATOM 5842 O O . LEU B 1 107 ? 142.595 178.160 184.558 1.00 30.08 104 LEU B O 1
ATOM 5858 N N . GLY B 1 108 ? 142.097 177.158 182.596 1.00 33.48 105 GLY B N 1
ATOM 5859 C CA . GLY B 1 108 ? 140.959 178.003 182.321 1.00 33.48 105 GLY B CA 1
ATOM 5860 C C . GLY B 1 108 ? 140.651 178.117 180.841 1.00 33.48 105 GLY B C 1
ATOM 5861 O O . GLY B 1 108 ? 141.293 177.482 179.997 1.00 33.48 105 GLY B O 1
ATOM 5865 N N . PRO B 1 109 ? 139.654 178.928 180.498 1.00 30.37 106 PRO B N 1
ATOM 5866 C CA . PRO B 1 109 ? 139.293 179.114 179.086 1.00 30.37 106 PRO B CA 1
ATOM 5867 C C . PRO B 1 109 ? 140.406 179.805 178.320 1.00 30.37 106 PRO B C 1
ATOM 5868 O O . PRO B 1 109 ? 141.256 180.480 178.919 1.00 30.37 106 PRO B O 1
ATOM 5879 N N . PRO B 1 110 ? 140.441 179.661 176.994 1.00 20.51 107 PRO B N 1
ATOM 5880 C CA . PRO B 1 110 ? 141.518 180.288 176.217 1.00 20.51 107 PRO B CA 1
ATOM 5881 C C . PRO B 1 110 ? 141.490 181.806 176.321 1.00 20.51 107 PRO B C 1
ATOM 5882 O O . PRO B 1 110 ? 140.439 182.423 176.500 1.00 20.51 107 PRO B O 1
ATOM 5893 N N . GLY B 1 111 ? 142.672 182.404 176.207 1.00 19.96 108 GLY B N 1
ATOM 5894 C CA . GLY B 1 111 ? 142.792 183.852 176.149 1.00 19.96 108 GLY B CA 1
ATOM 5895 C C . GLY B 1 111 ? 142.398 184.583 177.414 1.00 19.96 108 GLY B C 1
ATOM 5896 O O . GLY B 1 111 ? 141.748 185.633 177.337 1.00 19.96 108 GLY B O 1
ATOM 5900 N N . ILE B 1 112 ? 142.780 184.061 178.578 1.00 26.44 109 ILE B N 1
ATOM 5901 C CA . ILE B 1 112 ? 142.467 184.683 179.861 1.00 26.44 109 ILE B CA 1
ATOM 5902 C C . ILE B 1 112 ? 143.707 185.162 180.595 1.00 26.44 109 ILE B C 1
ATOM 5903 O O . ILE B 1 112 ? 143.590 185.639 181.734 1.00 26.44 109 ILE B O 1
ATOM 5919 N N . GLY B 1 113 ? 144.887 185.052 179.991 1.00 24.09 110 GLY B N 1
ATOM 5920 C CA . GLY B 1 113 ? 146.116 185.509 180.606 1.00 24.09 110 GLY B CA 1
ATOM 5921 C C . GLY B 1 113 ? 147.008 184.425 181.177 1.00 24.09 110 GLY B C 1
ATOM 5922 O O . GLY B 1 113 ? 148.008 184.754 181.825 1.00 24.09 110 GLY B O 1
ATOM 5926 N N . LYS B 1 114 ? 146.687 183.149 180.959 1.00 23.83 111 LYS B N 1
ATOM 5927 C CA . LYS B 1 114 ? 147.512 182.077 181.507 1.00 23.83 111 LYS B CA 1
ATOM 5928 C C . LYS B 1 114 ? 148.936 182.154 180.971 1.00 23.83 111 LYS B C 1
ATOM 5929 O O . LYS B 1 114 ? 149.905 182.166 181.740 1.00 23.83 111 LYS B O 1
ATOM 5948 N N . THR B 1 115 ? 149.082 182.217 179.646 1.00 22.16 112 THR B N 1
ATOM 5949 C CA . THR B 1 115 ? 150.411 182.320 179.055 1.00 22.16 112 THR B CA 1
ATOM 5950 C C . THR B 1 115 ? 151.077 183.632 179.442 1.00 22.16 112 THR B C 1
ATOM 5951 O O . THR B 1 115 ? 152.298 183.688 179.623 1.00 22.16 112 THR B O 1
ATOM 5961 N N . HIS B 1 116 ? 150.274 184.697 179.507 1.00 7.52 113 HIS B N 1
ATOM 5962 C CA . HIS B 1 116 ? 150.823 185.979 179.932 1.00 7.52 113 HIS B CA 1
ATOM 5963 C C . HIS B 1 116 ? 151.433 185.870 181.323 1.00 7.52 113 HIS B C 1
ATOM 5964 O O . HIS B 1 116 ? 152.555 186.330 181.559 1.00 7.52 113 HIS B O 1
ATOM 5978 N N . LEU B 1 117 ? 150.760 185.228 182.309 1.00 25.63 114 LEU B N 1
ATOM 5979 C CA . LEU B 1 117 ? 151.296 185.056 183.656 1.00 25.63 114 LEU B CA 1
ATOM 5980 C C . LEU B 1 117 ? 152.503 184.124 183.660 1.00 25.63 114 LEU B C 1
ATOM 5981 O O . LEU B 1 117 ? 153.478 184.366 184.382 1.00 25.63 114 LEU B O 1
ATOM 5997 N N . ALA B 1 118 ? 152.456 183.049 182.870 1.00 24.53 115 ALA B N 1
ATOM 5998 C CA . ALA B 1 118 ? 153.595 182.138 182.813 1.00 24.53 115 ALA B CA 1
ATOM 5999 C C . ALA B 1 118 ? 154.841 182.848 182.298 1.00 24.53 115 ALA B C 1
ATOM 6000 O O . ALA B 1 118 ? 155.933 182.691 182.860 1.00 24.53 115 ALA B O 1
ATOM 6007 N N . ILE B 1 119 ? 154.699 183.643 181.235 1.00 27.03 116 ILE B N 1
ATOM 6008 C CA . ILE B 1 119 ? 155.847 184.369 180.704 1.00 27.03 116 ILE B CA 1
ATOM 6009 C C . ILE B 1 119 ? 156.290 185.458 181.671 1.00 27.03 116 ILE B C 1
ATOM 6010 O O . ILE B 1 119 ? 157.481 185.770 181.752 1.00 27.03 116 ILE B O 1
ATOM 6026 N N . SER B 1 120 ? 155.358 186.059 182.413 1.00 26.18 117 SER B N 1
ATOM 6027 C CA . SER B 1 120 ? 155.748 187.029 183.432 1.00 26.18 117 SER B CA 1
ATOM 6028 C C . SER B 1 120 ? 156.618 186.372 184.496 1.00 26.18 117 SER B C 1
ATOM 6029 O O . SER B 1 120 ? 157.651 186.920 184.900 1.00 26.18 117 SER B O 1
ATOM 6037 N N . ILE B 1 121 ? 156.214 185.187 184.958 1.00 30.41 118 ILE B N 1
ATOM 6038 C CA . ILE B 1 121 ? 157.007 184.465 185.950 1.00 30.41 118 ILE B CA 1
ATOM 6039 C C . ILE B 1 121 ? 158.368 184.100 185.372 1.00 30.41 118 ILE B C 1
ATOM 6040 O O . ILE B 1 121 ? 159.400 184.223 186.045 1.00 30.41 118 ILE B O 1
ATOM 6056 N N . GLY B 1 122 ? 158.393 183.633 184.123 1.00 29.01 119 GLY B N 1
ATOM 6057 C CA . GLY B 1 122 ? 159.662 183.293 183.500 1.00 29.01 119 GLY B CA 1
ATOM 6058 C C . GLY B 1 122 ? 160.593 184.485 183.390 1.00 29.01 119 GLY B C 1
ATOM 6059 O O . GLY B 1 122 ? 161.790 184.378 183.667 1.00 29.01 119 GLY B O 1
ATOM 6063 N N . MET B 1 123 ? 160.058 185.637 182.983 1.00 33.39 120 MET B N 1
ATOM 6064 C CA . MET B 1 123 ? 160.873 186.842 182.875 1.00 33.39 120 MET B CA 1
ATOM 6065 C C . MET B 1 123 ? 161.375 187.287 184.242 1.00 33.39 120 MET B C 1
ATOM 6066 O O . MET B 1 123 ? 162.532 187.705 184.379 1.00 33.39 120 MET B O 1
ATOM 6080 N N . GLU B 1 124 ? 160.521 187.209 185.266 1.00 36.23 121 GLU B N 1
ATOM 6081 C CA . GLU B 1 124 ? 160.954 187.561 186.613 1.00 36.23 121 GLU B CA 1
ATOM 6082 C C . GLU B 1 124 ? 162.091 186.656 187.071 1.00 36.23 121 GLU B C 1
ATOM 6083 O O . GLU B 1 124 ? 163.073 187.125 187.657 1.00 36.23 121 GLU B O 1
ATOM 6095 N N . ALA B 1 125 ? 161.975 185.353 186.807 1.00 34.77 122 ALA B N 1
ATOM 6096 C CA . ALA B 1 125 ? 163.048 184.430 187.163 1.00 34.77 122 ALA B CA 1
ATOM 6097 C C . ALA B 1 125 ? 164.325 184.752 186.398 1.00 34.77 122 ALA B C 1
ATOM 6098 O O . ALA B 1 125 ? 165.423 184.718 186.965 1.00 34.77 122 ALA B O 1
ATOM 6105 N N . ILE B 1 126 ? 164.202 185.071 185.108 1.00 35.45 123 ILE B N 1
ATOM 6106 C CA . ILE B 1 126 ? 165.377 185.413 184.310 1.00 35.45 123 ILE B CA 1
ATOM 6107 C C . ILE B 1 126 ? 166.058 186.653 184.872 1.00 35.45 123 ILE B C 1
ATOM 6108 O O . ILE B 1 126 ? 167.291 186.754 184.881 1.00 35.45 123 ILE B O 1
ATOM 6124 N N . ALA B 1 127 ? 165.268 187.618 185.348 1.00 42.92 124 ALA B N 1
ATOM 6125 C CA . ALA B 1 127 ? 165.845 188.849 185.876 1.00 42.92 124 ALA B CA 1
ATOM 6126 C C . ALA B 1 127 ? 166.751 188.567 187.067 1.00 42.92 124 ALA B C 1
ATOM 6127 O O . ALA B 1 127 ? 167.823 189.170 187.198 1.00 42.92 124 ALA B O 1
ATOM 6134 N N . ARG B 1 128 ? 166.339 187.655 187.947 1.00 40.03 125 ARG B N 1
ATOM 6135 C CA . ARG B 1 128 ? 167.094 187.327 189.148 1.00 40.03 125 ARG B CA 1
ATOM 6136 C C . ARG B 1 128 ? 168.123 186.224 188.916 1.00 40.03 125 ARG B C 1
ATOM 6137 O O . ARG B 1 128 ? 168.522 185.551 189.873 1.00 40.03 125 ARG B O 1
ATOM 6158 N N . GLY B 1 129 ? 168.553 186.021 187.672 1.00 35.92 126 GLY B N 1
ATOM 6159 C CA . GLY B 1 129 ? 169.640 185.107 187.385 1.00 35.92 126 GLY B CA 1
ATOM 6160 C C . GLY B 1 129 ? 169.260 183.649 187.265 1.00 35.92 126 GLY B C 1
ATOM 6161 O O . GLY B 1 129 ? 170.154 182.803 187.153 1.00 35.92 126 GLY B O 1
ATOM 6165 N N . TYR B 1 130 ? 167.971 183.321 187.288 1.00 35.81 127 TYR B N 1
ATOM 6166 C CA . TYR B 1 130 ? 167.541 181.936 187.152 1.00 35.81 127 TYR B CA 1
ATOM 6167 C C . TYR B 1 130 ? 167.472 181.551 185.680 1.00 35.81 127 TYR B C 1
ATOM 6168 O O . TYR B 1 130 ? 166.957 182.310 184.854 1.00 35.81 127 TYR B O 1
ATOM 6186 N N . LYS B 1 131 ? 167.994 180.371 185.353 1.00 36.38 128 LYS B N 1
ATOM 6187 C CA . LYS B 1 131 ? 167.866 179.848 183.999 1.00 36.38 128 LYS B CA 1
ATOM 6188 C C . LYS B 1 131 ? 166.409 179.509 183.713 1.00 36.38 128 LYS B C 1
ATOM 6189 O O . LYS B 1 131 ? 165.741 178.864 184.527 1.00 36.38 128 LYS B O 1
ATOM 6208 N N . THR B 1 132 ? 165.916 179.942 182.555 1.00 34.09 129 THR B N 1
ATOM 6209 C CA . THR B 1 132 ? 164.532 179.722 182.165 1.00 34.09 129 THR B CA 1
ATOM 6210 C C . THR B 1 132 ? 164.473 179.249 180.721 1.00 34.09 129 THR B C 1
ATOM 6211 O O . THR B 1 132 ? 165.297 179.637 179.887 1.00 34.09 129 THR B O 1
ATOM 6222 N N . TYR B 1 133 ? 163.487 178.402 180.434 1.00 31.07 130 TYR B N 1
ATOM 6223 C CA . TYR B 1 133 ? 163.274 177.885 179.088 1.00 31.07 130 TYR B CA 1
ATOM 6224 C C . TYR B 1 133 ? 161.781 177.722 178.853 1.00 31.07 130 TYR B C 1
ATOM 6225 O O . TYR B 1 133 ? 161.100 177.060 179.638 1.00 31.07 130 TYR B O 1
ATOM 6243 N N . PHE B 1 134 ? 161.284 178.315 177.771 1.00 29.85 131 PHE B N 1
ATOM 6244 C CA . PHE B 1 134 ? 159.871 178.287 177.420 1.00 29.85 131 PHE B CA 1
ATOM 6245 C C . PHE B 1 134 ? 159.683 177.457 176.158 1.00 29.85 131 PHE B C 1
ATOM 6246 O O . PHE B 1 134 ? 160.495 177.534 175.230 1.00 29.85 131 PHE B O 1
ATOM 6263 N N . ILE B 1 135 ? 158.614 176.661 176.120 1.00 34.02 132 ILE B N 1
ATOM 6264 C CA . ILE B 1 135 ? 158.338 175.813 174.966 1.00 34.02 132 ILE B CA 1
ATOM 6265 C C . ILE B 1 135 ? 156.883 175.370 175.023 1.00 34.02 132 ILE B C 1
ATOM 6266 O O . ILE B 1 135 ? 156.241 175.417 176.075 1.00 34.02 132 ILE B O 1
ATOM 6282 N N . THR B 1 136 ? 156.354 174.957 173.877 1.00 35.00 133 THR B N 1
ATOM 6283 C CA . THR B 1 136 ? 155.033 174.357 173.807 1.00 35.00 133 THR B CA 1
ATOM 6284 C C . THR B 1 136 ? 155.144 172.845 173.949 1.00 35.00 133 THR B C 1
ATOM 6285 O O . THR B 1 136 ? 156.168 172.242 173.613 1.00 35.00 133 THR B O 1
ATOM 6296 N N . ALA B 1 137 ? 154.072 172.233 174.454 1.00 34.17 134 ALA B N 1
ATOM 6297 C CA . ALA B 1 137 ? 154.090 170.795 174.702 1.00 34.17 134 ALA B CA 1
ATOM 6298 C C . ALA B 1 137 ? 154.310 170.016 173.411 1.00 34.17 134 ALA B C 1
ATOM 6299 O O . ALA B 1 137 ? 155.110 169.074 173.368 1.00 34.17 134 ALA B O 1
ATOM 6306 N N . HIS B 1 138 ? 153.604 170.395 172.343 1.00 35.12 135 HIS B N 1
ATOM 6307 C CA . HIS B 1 138 ? 153.739 169.675 171.081 1.00 35.12 135 HIS B CA 1
ATOM 6308 C C . HIS B 1 138 ? 155.157 169.781 170.536 1.00 35.12 135 HIS B C 1
ATOM 6309 O O . HIS B 1 138 ? 155.731 168.785 170.079 1.00 35.12 135 HIS B O 1
ATOM 6323 N N . ASP B 1 139 ? 155.740 170.982 170.574 1.00 38.05 136 ASP B N 1
ATOM 6324 C CA . ASP B 1 139 ? 157.108 171.152 170.097 1.00 38.05 136 ASP B CA 1
ATOM 6325 C C . ASP B 1 139 ? 158.089 170.361 170.952 1.00 38.05 136 ASP B C 1
ATOM 6326 O O . ASP B 1 139 ? 159.026 169.747 170.428 1.00 38.05 136 ASP B O 1
ATOM 6335 N N . LEU B 1 140 ? 157.895 170.369 172.272 1.00 38.18 137 LEU B N 1
ATOM 6336 C CA . LEU B 1 140 ? 158.761 169.595 173.154 1.00 38.18 137 LEU B CA 1
ATOM 6337 C C . LEU B 1 140 ? 158.703 168.113 172.806 1.00 38.18 137 LEU B C 1
ATOM 6338 O O . LEU B 1 140 ? 159.738 167.444 172.697 1.00 38.18 137 LEU B O 1
ATOM 6354 N N . VAL B 1 141 ? 157.492 167.585 172.621 1.00 37.61 138 VAL B N 1
ATOM 6355 C CA . VAL B 1 141 ? 157.337 166.170 172.298 1.00 37.61 138 VAL B CA 1
ATOM 6356 C C . VAL B 1 141 ? 157.982 165.857 170.955 1.00 37.61 138 VAL B C 1
ATOM 6357 O O . VAL B 1 141 ? 158.658 164.833 170.799 1.00 37.61 138 VAL B O 1
ATOM 6370 N N . ASN B 1 142 ? 157.778 166.724 169.962 1.00 42.43 139 ASN B N 1
ATOM 6371 C CA . ASN B 1 142 ? 158.365 166.491 168.646 1.00 42.43 139 ASN B CA 1
ATOM 6372 C C . ASN B 1 142 ? 159.887 166.471 168.724 1.00 42.43 139 ASN B C 1
ATOM 6373 O O . ASN B 1 142 ? 160.541 165.599 168.139 1.00 42.43 139 ASN B O 1
ATOM 6384 N N . GLN B 1 143 ? 160.468 167.432 169.445 1.00 42.53 140 GLN B N 1
ATOM 6385 C CA . GLN B 1 143 ? 161.921 167.491 169.562 1.00 42.53 140 GLN B CA 1
ATOM 6386 C C . GLN B 1 143 ? 162.465 166.270 170.291 1.00 42.53 140 GLN B C 1
ATOM 6387 O O . GLN B 1 143 ? 163.491 165.709 169.889 1.00 42.53 140 GLN B O 1
ATOM 6401 N N . LEU B 1 144 ? 161.797 165.843 171.365 1.00 41.73 141 LEU B N 1
ATOM 6402 C CA . LEU B 1 144 ? 162.248 164.654 172.081 1.00 41.73 141 LEU B CA 1
ATOM 6403 C C . LEU B 1 144 ? 162.160 163.415 171.198 1.00 41.73 141 LEU B C 1
ATOM 6404 O O . LEU B 1 144 ? 163.072 162.579 171.197 1.00 41.73 141 LEU B O 1
ATOM 6420 N N . ARG B 1 145 ? 161.071 163.278 170.437 1.00 44.30 142 ARG B N 1
ATOM 6421 C CA . ARG B 1 145 ? 160.942 162.137 169.538 1.00 44.30 142 ARG B CA 1
ATOM 6422 C C . ARG B 1 145 ? 162.049 162.137 168.494 1.00 44.30 142 ARG B C 1
ATOM 6423 O O . ARG B 1 145 ? 162.653 161.095 168.215 1.00 44.30 142 ARG B O 1
ATOM 6444 N N . ARG B 1 146 ? 162.331 163.301 167.904 1.00 45.15 143 ARG B N 1
ATOM 6445 C CA . ARG B 1 146 ? 163.382 163.376 166.896 1.00 45.15 143 ARG B CA 1
ATOM 6446 C C . ARG B 1 146 ? 164.746 163.057 167.496 1.00 45.15 143 ARG B C 1
ATOM 6447 O O . ARG B 1 146 ? 165.555 162.359 166.874 1.00 45.15 143 ARG B O 1
ATOM 6468 N N . ALA B 1 147 ? 165.019 163.554 168.705 1.00 46.87 144 ALA B N 1
ATOM 6469 C CA . ALA B 1 147 ? 166.288 163.248 169.356 1.00 46.87 144 ALA B CA 1
ATOM 6470 C C . ALA B 1 147 ? 166.417 161.756 169.631 1.00 46.87 144 ALA B C 1
ATOM 6471 O O . ALA B 1 147 ? 167.488 161.170 169.436 1.00 46.87 144 ALA B O 1
ATOM 6478 N N . ASP B 1 148 ? 165.334 161.122 170.089 1.00 48.43 145 ASP B N 1
ATOM 6479 C CA . ASP B 1 148 ? 165.372 159.682 170.324 1.00 48.43 145 ASP B CA 1
ATOM 6480 C C . ASP B 1 148 ? 165.611 158.923 169.026 1.00 48.43 145 ASP B C 1
ATOM 6481 O O . ASP B 1 148 ? 166.384 157.958 168.994 1.00 48.43 145 ASP B O 1
ATOM 6490 N N . GLN B 1 149 ? 164.958 159.345 167.941 1.00 50.59 146 GLN B N 1
ATOM 6491 C CA . GLN B 1 149 ? 165.170 158.701 166.651 1.00 50.59 146 GLN B CA 1
ATOM 6492 C C . GLN B 1 149 ? 166.607 158.845 166.169 1.00 50.59 146 GLN B C 1
ATOM 6493 O O . GLN B 1 149 ? 167.064 158.025 165.365 1.00 50.59 146 GLN B O 1
ATOM 6507 N N . GLU B 1 150 ? 167.327 159.862 166.640 1.00 50.45 147 GLU B N 1
ATOM 6508 C CA . GLU B 1 150 ? 168.723 160.072 166.286 1.00 50.45 147 GLU B CA 1
ATOM 6509 C C . GLU B 1 150 ? 169.682 159.462 167.301 1.00 50.45 147 GLU B C 1
ATOM 6510 O O . GLU B 1 150 ? 170.899 159.626 167.165 1.00 50.45 147 GLU B O 1
ATOM 6522 N N . GLY B 1 151 ? 169.166 158.765 168.312 1.00 48.17 148 GLY B N 1
ATOM 6523 C CA . GLY B 1 151 ? 170.023 158.147 169.302 1.00 48.17 148 GLY B CA 1
ATOM 6524 C C . GLY B 1 151 ? 170.689 159.112 170.255 1.00 48.17 148 GLY B C 1
ATOM 6525 O O . GLY B 1 151 ? 171.720 158.774 170.841 1.00 48.17 148 GLY B O 1
ATOM 6529 N N . LYS B 1 152 ? 170.130 160.308 170.428 1.00 46.39 149 LYS B N 1
ATOM 6530 C CA . LYS B 1 152 ? 170.684 161.313 171.330 1.00 46.39 149 LYS B CA 1
ATOM 6531 C C . LYS B 1 152 ? 169.572 161.970 172.134 1.00 46.39 149 LYS B C 1
ATOM 6532 O O . LYS B 1 152 ? 169.539 163.193 172.302 1.00 46.39 149 LYS B O 1
ATOM 6551 N N . LEU B 1 153 ? 168.642 161.159 172.644 1.00 46.03 150 LEU B N 1
ATOM 6552 C CA . LEU B 1 153 ? 167.537 161.701 173.429 1.00 46.03 150 LEU B CA 1
ATOM 6553 C C . LEU B 1 153 ? 168.039 162.375 174.699 1.00 46.03 150 LEU B C 1
ATOM 6554 O O . LEU B 1 153 ? 167.536 163.436 175.088 1.00 46.03 150 LEU B O 1
ATOM 6570 N N . GLU B 1 154 ? 169.028 161.771 175.362 1.00 46.36 151 GLU B N 1
ATOM 6571 C CA . GLU B 1 154 ? 169.458 162.272 176.663 1.00 46.36 151 GLU B CA 1
ATOM 6572 C C . GLU B 1 154 ? 170.020 163.684 176.574 1.00 46.36 151 GLU B C 1
ATOM 6573 O O . GLU B 1 154 ? 169.902 164.453 177.533 1.00 46.36 151 GLU B O 1
ATOM 6585 N N . LYS B 1 155 ? 170.633 164.050 175.447 1.00 47.08 152 LYS B N 1
ATOM 6586 C CA . LYS B 1 155 ? 171.149 165.408 175.306 1.00 47.08 152 LYS B CA 1
ATOM 6587 C C . LYS B 1 155 ? 170.019 166.428 175.381 1.00 47.08 152 LYS B C 1
ATOM 6588 O O . LYS B 1 155 ? 170.082 167.394 176.153 1.00 47.08 152 LYS B O 1
ATOM 6607 N N . LYS B 1 156 ? 168.961 166.220 174.593 1.00 45.47 153 LYS B N 1
ATOM 6608 C CA . LYS B 1 156 ? 167.822 167.128 174.644 1.00 45.47 153 LYS B CA 1
ATOM 6609 C C . LYS B 1 156 ? 167.103 167.041 175.984 1.00 45.47 153 LYS B C 1
ATOM 6610 O O . LYS B 1 156 ? 166.542 168.038 176.453 1.00 45.47 153 LYS B O 1
ATOM 6629 N N . LEU B 1 157 ? 167.110 165.866 176.615 1.00 41.47 154 LEU B N 1
ATOM 6630 C CA . LEU B 1 157 ? 166.516 165.742 177.941 1.00 41.47 154 LEU B CA 1
ATOM 6631 C C . LEU B 1 157 ? 167.252 166.615 178.950 1.00 41.47 154 LEU B C 1
ATOM 6632 O O . LEU B 1 157 ? 166.626 167.302 179.764 1.00 41.47 154 LEU B O 1
ATOM 6648 N N . ARG B 1 158 ? 168.586 166.607 178.904 1.00 46.14 155 ARG B N 1
ATOM 6649 C CA . ARG B 1 158 ? 169.360 167.503 179.758 1.00 46.14 155 ARG B CA 1
ATOM 6650 C C . ARG B 1 158 ? 169.078 168.958 179.412 1.00 46.14 155 ARG B C 1
ATOM 6651 O O . ARG B 1 158 ? 168.965 169.807 180.305 1.00 46.14 155 ARG B O 1
ATOM 6672 N N . VAL B 1 159 ? 168.965 169.267 178.119 1.00 41.88 156 VAL B N 1
ATOM 6673 C CA . VAL B 1 159 ? 168.664 170.636 177.708 1.00 41.88 156 VAL B CA 1
ATOM 6674 C C . VAL B 1 159 ? 167.341 171.093 178.309 1.00 41.88 156 VAL B C 1
ATOM 6675 O O . VAL B 1 159 ? 167.185 172.258 178.694 1.00 41.88 156 VAL B O 1
ATOM 6688 N N . PHE B 1 160 ? 166.360 170.192 178.378 1.00 39.61 157 PHE B N 1
ATOM 6689 C CA . PHE B 1 160 ? 165.084 170.516 179.004 1.00 39.61 157 PHE B CA 1
ATOM 6690 C C . PHE B 1 160 ? 165.136 170.458 180.526 1.00 39.61 157 PHE B C 1
ATOM 6691 O O . PHE B 1 160 ? 164.233 170.988 181.182 1.00 39.61 157 PHE B O 1
ATOM 6708 N N . VAL B 1 161 ? 166.163 169.832 181.100 1.00 42.05 158 VAL B N 1
ATOM 6709 C CA . VAL B 1 161 ? 166.247 169.652 182.546 1.00 42.05 158 VAL B CA 1
ATOM 6710 C C . VAL B 1 161 ? 167.179 170.693 183.152 1.00 42.05 158 VAL B C 1
ATOM 6711 O O . VAL B 1 161 ? 167.010 171.092 184.310 1.00 42.05 158 VAL B O 1
ATOM 6724 N N . LYS B 1 162 ? 168.169 171.137 182.380 1.00 38.94 159 LYS B N 1
ATOM 6725 C CA . LYS B 1 162 ? 169.130 172.106 182.904 1.00 38.94 159 LYS B CA 1
ATOM 6726 C C . LYS B 1 162 ? 168.470 173.411 183.329 1.00 38.94 159 LYS B C 1
ATOM 6727 O O . LYS B 1 162 ? 168.795 173.913 184.420 1.00 38.94 159 LYS B O 1
ATOM 6746 N N . PRO B 1 163 ? 167.568 174.012 182.551 1.00 34.83 160 PRO B N 1
ATOM 6747 C CA . PRO B 1 163 ? 166.967 175.283 182.976 1.00 34.83 160 PRO B CA 1
ATOM 6748 C C . PRO B 1 163 ? 166.234 175.145 184.302 1.00 34.83 160 PRO B C 1
ATOM 6749 O O . PRO B 1 163 ? 165.573 174.139 184.569 1.00 34.83 160 PRO B O 1
ATOM 6760 N N . THR B 1 164 ? 166.355 176.180 185.136 1.00 34.51 161 THR B N 1
ATOM 6761 C CA . THR B 1 164 ? 165.720 176.152 186.450 1.00 34.51 161 THR B CA 1
ATOM 6762 C C . THR B 1 164 ? 164.201 176.175 186.330 1.00 34.51 161 THR B C 1
ATOM 6763 O O . THR B 1 164 ? 163.504 175.420 187.017 1.00 34.51 161 THR B O 1
ATOM 6774 N N . VAL B 1 165 ? 163.669 177.037 185.467 1.00 33.95 162 VAL B N 1
ATOM 6775 C CA . VAL B 1 165 ? 162.229 177.208 185.302 1.00 33.95 162 VAL B CA 1
ATOM 6776 C C . VAL B 1 165 ? 161.879 176.824 183.871 1.00 33.95 162 VAL B C 1
ATOM 6777 O O . VAL B 1 165 ? 162.263 177.518 182.921 1.00 33.95 162 VAL B O 1
ATOM 6790 N N . LEU B 1 166 ? 161.134 175.734 183.718 1.00 34.04 163 LEU B N 1
ATOM 6791 C CA . LEU B 1 166 ? 160.686 175.253 182.418 1.00 34.04 163 LEU B CA 1
ATOM 6792 C C . LEU B 1 166 ? 159.201 175.554 182.280 1.00 34.04 163 LEU B C 1
ATOM 6793 O O . LEU B 1 166 ? 158.400 175.140 183.125 1.00 34.04 163 LEU B O 1
ATOM 6809 N N . ILE B 1 167 ? 158.840 176.271 181.221 1.00 29.01 164 ILE B N 1
ATOM 6810 C CA . ILE B 1 167 ? 157.462 176.664 180.956 1.00 29.01 164 ILE B CA 1
ATOM 6811 C C . ILE B 1 167 ? 156.960 175.837 179.782 1.00 29.01 164 ILE B C 1
ATOM 6812 O O . ILE B 1 167 ? 157.582 175.820 178.712 1.00 29.01 164 ILE B O 1
ATOM 6828 N N . ILE B 1 168 ? 155.843 175.146 179.989 1.00 33.16 165 ILE B N 1
ATOM 6829 C CA . ILE B 1 168 ? 155.213 174.312 178.971 1.00 33.16 165 ILE B CA 1
ATOM 6830 C C . ILE B 1 168 ? 153.840 174.896 178.676 1.00 33.16 165 ILE B C 1
ATOM 6831 O O . ILE B 1 168 ? 152.971 174.942 179.559 1.00 33.16 165 ILE B O 1
ATOM 6847 N N . ASP B 1 169 ? 153.643 175.327 177.434 1.00 33.42 166 ASP B N 1
ATOM 6848 C CA . ASP B 1 169 ? 152.420 175.994 177.017 1.00 33.42 166 ASP B CA 1
ATOM 6849 C C . ASP B 1 169 ? 151.670 175.153 175.992 1.00 33.42 166 ASP B C 1
ATOM 6850 O O . ASP B 1 169 ? 152.242 174.297 175.312 1.00 33.42 166 ASP B O 1
ATOM 6859 N N . GLU B 1 170 ? 150.365 175.410 175.895 1.00 33.92 167 GLU B N 1
ATOM 6860 C CA . GLU B 1 170 ? 149.490 174.740 174.935 1.00 33.92 167 GLU B CA 1
ATOM 6861 C C . GLU B 1 170 ? 149.513 173.223 175.135 1.00 33.92 167 GLU B C 1
ATOM 6862 O O . GLU B 1 170 ? 149.924 172.455 174.264 1.00 33.92 167 GLU B O 1
ATOM 6874 N N . MET B 1 171 ? 149.057 172.805 176.313 1.00 34.07 168 MET B N 1
ATOM 6875 C CA . MET B 1 171 ? 148.903 171.392 176.654 1.00 34.07 168 MET B CA 1
ATOM 6876 C C . MET B 1 171 ? 147.407 171.126 176.790 1.00 34.07 168 MET B C 1
ATOM 6877 O O . MET B 1 171 ? 146.817 171.372 177.845 1.00 34.07 168 MET B O 1
ATOM 6891 N N . GLY B 1 172 ? 146.797 170.629 175.717 1.00 31.20 169 GLY B N 1
ATOM 6892 C CA . GLY B 1 172 ? 145.375 170.344 175.716 1.00 31.20 169 GLY B CA 1
ATOM 6893 C C . GLY B 1 172 ? 144.693 170.756 174.428 1.00 31.20 169 GLY B C 1
ATOM 6894 O O . GLY B 1 172 ? 143.713 170.132 174.011 1.00 31.20 169 GLY B O 1
ATOM 6898 N N . TYR B 1 173 ? 145.202 171.811 173.789 1.00 23.11 170 TYR B N 1
ATOM 6899 C CA . TYR B 1 173 ? 144.664 172.217 172.495 1.00 23.11 170 TYR B CA 1
ATOM 6900 C C . TYR B 1 173 ? 144.991 171.197 171.413 1.00 23.11 170 TYR B C 1
ATOM 6901 O O . TYR B 1 173 ? 144.186 170.985 170.499 1.00 23.11 170 TYR B O 1
ATOM 6919 N N . LEU B 1 174 ? 146.158 170.563 171.496 1.00 25.46 171 LEU B N 1
ATOM 6920 C CA . LEU B 1 174 ? 146.562 169.512 170.573 1.00 25.46 171 LEU B CA 1
ATOM 6921 C C . LEU B 1 174 ? 146.792 168.227 171.351 1.00 25.46 171 LEU B C 1
ATOM 6922 O O . LEU B 1 174 ? 147.544 168.217 172.331 1.00 25.46 171 LEU B O 1
ATOM 6938 N N . LYS B 1 175 ? 146.145 167.148 170.916 1.00 35.42 172 LYS B N 1
ATOM 6939 C CA . LYS B 1 175 ? 146.370 165.849 171.532 1.00 35.42 172 LYS B CA 1
ATOM 6940 C C . LYS B 1 175 ? 147.772 165.355 171.201 1.00 35.42 172 LYS B C 1
ATOM 6941 O O . LYS B 1 175 ? 148.205 165.410 170.046 1.00 35.42 172 LYS B O 1
ATOM 6960 N N . LEU B 1 176 ? 148.480 164.872 172.216 1.00 36.29 173 LEU B N 1
ATOM 6961 C CA . LEU B 1 176 ? 149.837 164.386 172.028 1.00 36.29 173 LEU B CA 1
ATOM 6962 C C . LEU B 1 176 ? 149.825 162.957 171.501 1.00 36.29 173 LEU B C 1
ATOM 6963 O O . LEU B 1 176 ? 148.943 162.157 171.826 1.00 36.29 173 LEU B O 1
ATOM 6979 N N . ASP B 1 177 ? 150.819 162.643 170.679 1.00 41.45 174 ASP B N 1
ATOM 6980 C CA . ASP B 1 177 ? 150.912 161.311 170.102 1.00 41.45 174 ASP B CA 1
ATOM 6981 C C . ASP B 1 177 ? 151.060 160.278 171.217 1.00 41.45 174 ASP B C 1
ATOM 6982 O O . ASP B 1 177 ? 151.958 160.411 172.060 1.00 41.45 174 ASP B O 1
ATOM 6991 N N . PRO B 1 178 ? 150.211 159.245 171.264 1.00 41.31 175 PRO B N 1
ATOM 6992 C CA . PRO B 1 178 ? 150.375 158.231 172.322 1.00 41.31 175 PRO B CA 1
ATOM 6993 C C . PRO B 1 178 ? 151.750 157.589 172.325 1.00 41.31 175 PRO B C 1
ATOM 6994 O O . PRO B 1 178 ? 152.278 157.268 173.398 1.00 41.31 175 PRO B O 1
ATOM 7005 N N . ASN B 1 179 ? 152.347 157.388 171.150 1.00 46.80 176 ASN B N 1
ATOM 7006 C CA . ASN B 1 179 ? 153.690 156.828 171.074 1.00 46.80 176 ASN B CA 1
ATOM 7007 C C . ASN B 1 179 ? 154.760 157.802 171.547 1.00 46.80 176 ASN B C 1
ATOM 7008 O O . ASN B 1 179 ? 155.909 157.386 171.732 1.00 46.80 176 ASN B O 1
ATOM 7019 N N . SER B 1 180 ? 154.417 159.077 171.745 1.00 40.36 177 SER B N 1
ATOM 7020 C CA . SER B 1 180 ? 155.382 160.086 172.151 1.00 40.36 177 SER B CA 1
ATOM 7021 C C . SER B 1 180 ? 155.019 160.811 173.438 1.00 40.36 177 SER B C 1
ATOM 7022 O O . SER B 1 180 ? 155.892 161.467 174.017 1.00 40.36 177 SER B O 1
ATOM 7030 N N . ALA B 1 181 ? 153.772 160.713 173.904 1.00 36.06 178 ALA B N 1
ATOM 7031 C CA . ALA B 1 181 ? 153.395 161.401 175.134 1.00 36.06 178 ALA B CA 1
ATOM 7032 C C . ALA B 1 181 ? 154.301 161.008 176.292 1.00 36.06 178 ALA B C 1
ATOM 7033 O O . ALA B 1 181 ? 154.592 161.838 177.162 1.00 36.06 178 ALA B O 1
ATOM 7040 N N . HIS B 1 182 ? 154.773 159.758 176.310 1.00 40.32 179 HIS B N 1
ATOM 7041 C CA . HIS B 1 182 ? 155.642 159.315 177.394 1.00 40.32 179 HIS B CA 1
ATOM 7042 C C . HIS B 1 182 ? 156.866 160.210 177.526 1.00 40.32 179 HIS B C 1
ATOM 7043 O O . HIS B 1 182 ? 157.346 160.441 178.642 1.00 40.32 179 HIS B O 1
ATOM 7057 N N . TYR B 1 183 ? 157.375 160.734 176.408 1.00 41.68 180 TYR B N 1
ATOM 7058 C CA . TYR B 1 183 ? 158.503 161.657 176.480 1.00 41.68 180 TYR B CA 1
ATOM 7059 C C . TYR B 1 183 ? 158.213 162.778 177.467 1.00 41.68 180 TYR B C 1
ATOM 7060 O O . TYR B 1 183 ? 159.015 163.056 178.367 1.00 41.68 180 TYR B O 1
ATOM 7078 N N . LEU B 1 184 ? 157.047 163.415 177.334 1.00 39.48 181 LEU B N 1
ATOM 7079 C CA . LEU B 1 184 ? 156.674 164.465 178.273 1.00 39.48 181 LEU B CA 1
ATOM 7080 C C . LEU B 1 184 ? 156.739 163.948 179.704 1.00 39.48 181 LEU B C 1
ATOM 7081 O O . LEU B 1 184 ? 157.330 164.586 180.584 1.00 39.48 181 LEU B O 1
ATOM 7097 N N . PHE B 1 185 ? 156.161 162.769 179.945 1.00 40.53 182 PHE B N 1
ATOM 7098 C CA . PHE B 1 185 ? 156.213 162.178 181.277 1.00 40.53 182 PHE B CA 1
ATOM 7099 C C . PHE B 1 185 ? 157.646 162.128 181.787 1.00 40.53 182 PHE B C 1
ATOM 7100 O O . PHE B 1 185 ? 157.924 162.499 182.934 1.00 40.53 182 PHE B O 1
ATOM 7117 N N . GLN B 1 186 ? 158.579 161.702 180.931 1.00 39.21 183 GLN B N 1
ATOM 7118 C CA . GLN B 1 186 ? 159.975 161.624 181.347 1.00 39.21 183 GLN B CA 1
ATOM 7119 C C . GLN B 1 186 ? 160.435 162.953 181.927 1.00 39.21 183 GLN B C 1
ATOM 7120 O O . GLN B 1 186 ? 161.025 163.002 183.013 1.00 39.21 183 GLN B O 1
ATOM 7134 N N . VAL B 1 187 ? 160.143 164.051 181.228 1.00 42.18 184 VAL B N 1
ATOM 7135 C CA . VAL B 1 187 ? 160.515 165.365 181.741 1.00 42.18 184 VAL B CA 1
ATOM 7136 C C . VAL B 1 187 ? 159.865 165.595 183.098 1.00 42.18 184 VAL B C 1
ATOM 7137 O O . VAL B 1 187 ? 160.534 165.947 184.078 1.00 42.18 184 VAL B O 1
ATOM 7150 N N . ILE B 1 188 ? 158.554 165.353 183.187 1.00 40.43 185 ILE B N 1
ATOM 7151 C CA . ILE B 1 188 ? 157.867 165.510 184.465 1.00 40.43 185 ILE B CA 1
ATOM 7152 C C . ILE B 1 188 ? 158.488 164.594 185.506 1.00 40.43 185 ILE B C 1
ATOM 7153 O O . ILE B 1 188 ? 158.509 164.918 186.700 1.00 40.43 185 ILE B O 1
ATOM 7169 N N . ALA B 1 189 ? 159.006 163.440 185.078 1.00 38.38 186 ALA B N 1
ATOM 7170 C CA . ALA B 1 189 ? 159.687 162.551 186.010 1.00 38.38 186 ALA B CA 1
ATOM 7171 C C . ALA B 1 189 ? 161.062 163.090 186.380 1.00 38.38 186 ALA B C 1
ATOM 7172 O O . ALA B 1 189 ? 161.475 163.007 187.543 1.00 38.38 186 ALA B O 1
ATOM 7179 N N . ARG B 1 190 ? 161.787 163.648 185.408 1.00 41.60 187 ARG B N 1
ATOM 7180 C CA . ARG B 1 190 ? 163.153 164.091 185.669 1.00 41.60 187 ARG B CA 1
ATOM 7181 C C . ARG B 1 190 ? 163.195 165.403 186.440 1.00 41.60 187 ARG B C 1
ATOM 7182 O O . ARG B 1 190 ? 164.129 165.628 187.217 1.00 41.60 187 ARG B O 1
ATOM 7203 N N . ARG B 1 191 ? 162.208 166.272 186.244 1.00 42.12 188 ARG B N 1
ATOM 7204 C CA . ARG B 1 191 ? 162.106 167.512 187.001 1.00 42.12 188 ARG B CA 1
ATOM 7205 C C . ARG B 1 191 ? 161.251 167.363 188.251 1.00 42.12 188 ARG B C 1
ATOM 7206 O O . ARG B 1 191 ? 161.007 168.361 188.939 1.00 42.12 188 ARG B O 1
ATOM 7227 N N . TYR B 1 192 ? 160.790 166.152 188.560 1.00 40.67 189 TYR B N 1
ATOM 7228 C CA . TYR B 1 192 ? 159.977 165.924 189.748 1.00 40.67 189 TYR B CA 1
ATOM 7229 C C . TYR B 1 192 ? 160.765 166.273 191.003 1.00 40.67 189 TYR B C 1
ATOM 7230 O O . TYR B 1 192 ? 161.726 165.581 191.355 1.00 40.67 189 TYR B O 1
ATOM 7248 N N . GLU B 1 193 ? 160.364 167.347 191.682 1.00 38.73 190 GLU B N 1
ATOM 7249 C CA . GLU B 1 193 ? 161.035 167.831 192.886 1.00 38.73 190 GLU B CA 1
ATOM 7250 C C . GLU B 1 193 ? 162.503 168.162 192.636 1.00 38.73 190 GLU B C 1
ATOM 7251 O O . GLU B 1 193 ? 163.297 168.226 193.580 1.00 38.73 190 GLU B O 1
ATOM 7263 N N . HIS B 1 194 ? 162.878 168.373 191.375 1.00 40.82 191 HIS B N 1
ATOM 7264 C CA . HIS B 1 194 ? 164.211 168.829 191.002 1.00 40.82 191 HIS B CA 1
ATOM 7265 C C . HIS B 1 194 ? 164.215 170.280 190.552 1.00 40.82 191 HIS B C 1
ATOM 7266 O O . HIS B 1 194 ? 165.079 171.058 190.969 1.00 40.82 191 HIS B O 1
ATOM 7280 N N . ALA B 1 195 ? 163.261 170.667 189.702 1.00 42.36 192 ALA B N 1
ATOM 7281 C CA . ALA B 1 195 ? 163.143 172.031 189.227 1.00 42.36 192 ALA B CA 1
ATOM 7282 C C . ALA B 1 195 ? 161.676 172.306 188.926 1.00 42.36 192 ALA B C 1
ATOM 7283 O O . ALA B 1 195 ? 160.987 171.418 188.402 1.00 42.36 192 ALA B O 1
ATOM 7290 N N . PRO B 1 196 ? 161.169 173.500 189.232 1.00 40.82 193 PRO B N 1
ATOM 7291 C CA . PRO B 1 196 ? 159.744 173.768 189.014 1.00 40.82 193 PRO B CA 1
ATOM 7292 C C . PRO B 1 196 ? 159.381 173.766 187.537 1.00 40.82 193 PRO B C 1
ATOM 7293 O O . PRO B 1 196 ? 160.207 174.018 186.658 1.00 40.82 193 PRO B O 1
ATOM 7304 N N . ILE B 1 197 ? 158.109 173.470 187.278 1.00 37.75 194 ILE B N 1
ATOM 7305 C CA . ILE B 1 197 ? 157.532 173.529 185.940 1.00 37.75 194 ILE B CA 1
ATOM 7306 C C . ILE B 1 197 ? 156.315 174.440 185.990 1.00 37.75 194 ILE B C 1
ATOM 7307 O O . ILE B 1 197 ? 155.483 174.323 186.897 1.00 37.75 194 ILE B O 1
ATOM 7323 N N . ILE B 1 198 ? 156.217 175.348 185.025 1.00 31.21 195 ILE B N 1
ATOM 7324 C CA . ILE B 1 198 ? 155.066 176.232 184.880 1.00 31.21 195 ILE B CA 1
ATOM 7325 C C . ILE B 1 198 ? 154.304 175.770 183.647 1.00 31.21 195 ILE B C 1
ATOM 7326 O O . ILE B 1 198 ? 154.742 175.995 182.513 1.00 31.21 195 ILE B O 1
ATOM 7342 N N . LEU B 1 199 ? 153.160 175.130 183.862 1.00 31.85 196 LEU B N 1
ATOM 7343 C CA . LEU B 1 199 ? 152.392 174.509 182.790 1.00 31.85 196 LEU B CA 1
ATOM 7344 C C . LEU B 1 199 ? 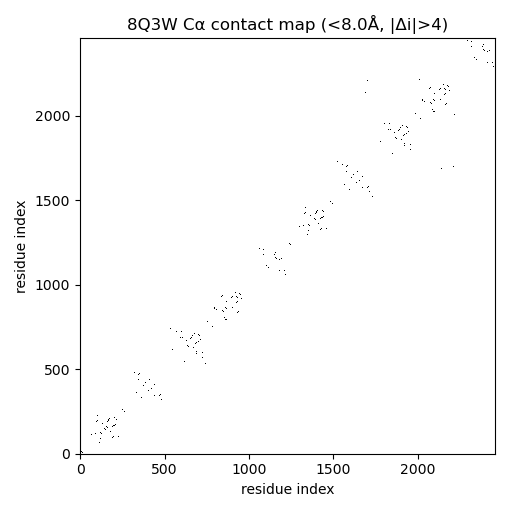151.070 175.243 182.626 1.00 31.85 196 LEU B C 1
ATOM 7345 O O . LEU B 1 199 ? 150.300 175.360 183.585 1.00 31.85 196 LEU B O 1
ATOM 7361 N N . THR B 1 200 ? 150.805 175.721 181.412 1.00 27.61 197 THR B N 1
ATOM 7362 C CA . THR B 1 200 ? 149.556 176.402 181.086 1.00 27.61 197 THR B CA 1
ATOM 7363 C C . THR B 1 200 ? 148.709 175.495 180.205 1.00 27.61 197 THR B C 1
ATOM 7364 O O . THR B 1 200 ? 149.209 174.940 179.220 1.00 27.61 197 THR B O 1
ATOM 7375 N N . SER B 1 201 ? 147.432 175.347 180.555 1.00 27.51 198 SER B N 1
ATOM 7376 C CA . SER B 1 201 ? 146.551 174.435 179.842 1.00 27.51 198 SER B CA 1
ATOM 7377 C C . SER B 1 201 ? 145.111 174.900 180.000 1.00 27.51 198 SER B C 1
ATOM 7378 O O . SER B 1 201 ? 144.809 175.812 180.773 1.00 27.51 198 SER B O 1
ATOM 7386 N N . ASN B 1 202 ? 144.220 174.260 179.242 1.00 27.31 199 ASN B N 1
ATOM 7387 C CA . ASN B 1 202 ? 142.791 174.520 179.320 1.00 27.31 199 ASN B CA 1
ATOM 7388 C C . ASN B 1 202 ? 141.984 173.305 179.753 1.00 27.31 199 ASN B C 1
ATOM 7389 O O . ASN B 1 202 ? 140.821 173.463 180.141 1.00 27.31 199 ASN B O 1
ATOM 7400 N N . LYS B 1 203 ? 142.562 172.108 179.701 1.00 32.09 200 LYS B N 1
ATOM 7401 C CA . LYS B 1 203 ? 141.853 170.885 180.045 1.00 32.09 200 LYS B CA 1
ATOM 7402 C C . LYS B 1 203 ? 141.979 170.598 181.535 1.00 32.09 200 LYS B C 1
ATOM 7403 O O . LYS B 1 203 ? 143.034 170.818 182.136 1.00 32.09 200 LYS B O 1
ATOM 7422 N N . SER B 1 204 ? 140.895 170.104 182.124 1.00 38.51 201 SER B N 1
ATOM 7423 C CA . SER B 1 204 ? 140.936 169.668 183.509 1.00 38.51 201 SER B CA 1
ATOM 7424 C C . SER B 1 204 ? 141.818 168.429 183.642 1.00 38.51 201 SER B C 1
ATOM 7425 O O . SER B 1 204 ? 142.075 167.708 182.673 1.00 38.51 201 SER B O 1
ATOM 7433 N N . PHE B 1 205 ? 142.282 168.184 184.869 1.00 38.56 202 PHE B N 1
ATOM 7434 C CA . PHE B 1 205 ? 143.221 167.090 185.095 1.00 38.56 202 PHE B CA 1
ATOM 7435 C C . PHE B 1 205 ? 142.633 165.755 184.654 1.00 38.56 202 PHE B C 1
ATOM 7436 O O . PHE B 1 205 ? 143.298 164.974 183.963 1.00 38.56 202 PHE B O 1
ATOM 7453 N N . GLY B 1 206 ? 141.380 165.485 185.023 1.00 39.07 203 GLY B N 1
ATOM 7454 C CA . GLY B 1 206 ? 140.773 164.206 184.701 1.00 39.07 203 GLY B CA 1
ATOM 7455 C C . GLY B 1 206 ? 140.716 163.910 183.217 1.00 39.07 203 GLY B C 1
ATOM 7456 O O . GLY B 1 206 ? 140.651 162.738 182.830 1.00 39.07 203 GLY B O 1
ATOM 7460 N N . GLU B 1 207 ? 140.740 164.942 182.377 1.00 37.89 204 GLU B N 1
ATOM 7461 C CA . GLU B 1 207 ? 140.683 164.766 180.933 1.00 37.89 204 GLU B CA 1
ATOM 7462 C C . GLU B 1 207 ? 142.053 164.554 180.301 1.00 37.89 204 GLU B C 1
ATOM 7463 O O . GLU B 1 207 ? 142.123 164.230 179.109 1.00 37.89 204 GLU B O 1
ATOM 7475 N N . TRP B 1 208 ? 143.137 164.699 181.069 1.00 36.30 205 TRP B N 1
ATOM 7476 C CA . TRP B 1 208 ? 144.471 164.623 180.483 1.00 36.30 205 TRP B CA 1
ATOM 7477 C C . TRP B 1 208 ? 144.710 163.306 179.760 1.00 36.30 205 TRP B C 1
ATOM 7478 O O . TRP B 1 208 ? 145.543 163.257 178.848 1.00 36.30 205 TRP B O 1
ATOM 7499 N N . GLY B 1 209 ? 144.001 162.242 180.136 1.00 38.09 206 GLY B N 1
ATOM 7500 C CA . GLY B 1 209 ? 144.161 160.985 179.425 1.00 38.09 206 GLY B CA 1
ATOM 7501 C C . GLY B 1 209 ? 143.894 161.137 177.941 1.00 38.09 206 GLY B C 1
ATOM 7502 O O . GLY B 1 209 ? 144.675 160.676 177.104 1.00 38.09 206 GLY B O 1
ATOM 7506 N N . GLU B 1 210 ? 142.798 161.816 177.593 1.00 37.09 207 GLU B N 1
ATOM 7507 C CA . GLU B 1 210 ? 142.493 162.037 176.184 1.00 37.09 207 GLU B CA 1
ATOM 7508 C C . GLU B 1 210 ? 143.609 162.804 175.490 1.00 37.09 207 GLU B C 1
ATOM 7509 O O . GLU B 1 210 ? 143.820 162.639 174.284 1.00 37.09 207 GLU B O 1
ATOM 7521 N N . ILE B 1 211 ? 144.330 163.646 176.232 1.00 34.69 208 ILE B N 1
ATOM 7522 C CA . ILE B 1 211 ? 145.444 164.380 175.643 1.00 34.69 208 ILE B CA 1
ATOM 7523 C C . ILE B 1 211 ? 146.586 163.431 175.303 1.00 34.69 208 ILE B C 1
ATOM 7524 O O . ILE B 1 211 ? 147.264 163.596 174.282 1.00 34.69 208 ILE B O 1
ATOM 7540 N N . VAL B 1 212 ? 146.816 162.425 176.145 1.00 38.58 209 VAL B N 1
ATOM 7541 C CA . VAL B 1 212 ? 147.961 161.538 175.987 1.00 38.58 209 VAL B CA 1
ATOM 7542 C C . VAL B 1 212 ? 147.573 160.150 175.489 1.00 38.58 209 VAL B C 1
ATOM 7543 O O . VAL B 1 212 ? 148.461 159.401 175.050 1.00 38.58 209 VAL B O 1
ATOM 7556 N N . GLY B 1 213 ? 146.296 159.781 175.536 1.00 39.28 210 GLY B N 1
ATOM 7557 C CA . GLY B 1 213 ? 145.876 158.483 175.050 1.00 39.28 210 GLY B CA 1
ATOM 7558 C C . GLY B 1 213 ? 146.205 157.320 175.956 1.00 39.28 210 GLY B C 1
ATOM 7559 O O . GLY B 1 213 ? 146.280 156.183 175.480 1.00 39.28 210 GLY B O 1
ATOM 7563 N N . ASP B 1 214 ? 146.406 157.565 177.249 1.00 43.32 211 ASP B N 1
ATOM 7564 C CA . ASP B 1 214 ? 146.700 156.489 178.193 1.00 43.32 211 ASP B CA 1
ATOM 7565 C C . ASP B 1 214 ? 146.291 156.954 179.580 1.00 43.32 211 ASP B C 1
ATOM 7566 O O . ASP B 1 214 ? 146.877 157.903 180.112 1.00 43.32 211 ASP B O 1
ATOM 7575 N N . SER B 1 215 ? 145.289 156.293 180.164 1.00 43.14 212 SER B N 1
ATOM 7576 C CA . SER B 1 215 ? 144.792 156.708 181.472 1.00 43.14 212 SER B CA 1
ATOM 7577 C C . SER B 1 215 ? 145.858 156.546 182.549 1.00 43.14 212 SER B C 1
ATOM 7578 O O . SER B 1 215 ? 146.021 157.421 183.406 1.00 43.14 212 SER B O 1
ATOM 7586 N N . VAL B 1 216 ? 146.590 155.430 182.528 1.00 41.57 213 VAL B N 1
ATOM 7587 C CA . VAL B 1 216 ? 147.596 155.182 183.559 1.00 41.57 213 VAL B CA 1
ATOM 7588 C C . VAL B 1 216 ? 148.712 156.216 183.471 1.00 41.57 213 VAL B C 1
ATOM 7589 O O . VAL B 1 216 ? 149.154 156.772 184.485 1.00 41.57 213 VAL B O 1
ATOM 7602 N N . LEU B 1 217 ? 149.191 156.482 182.253 1.00 40.32 214 LEU B N 1
ATOM 7603 C CA . LEU B 1 217 ? 150.258 157.462 182.079 1.00 40.32 214 LEU B CA 1
ATOM 7604 C C . LEU B 1 217 ? 149.799 158.851 182.500 1.00 40.32 214 LEU B C 1
ATOM 7605 O O . LEU B 1 217 ? 150.546 159.590 183.153 1.00 40.32 214 LEU B O 1
ATOM 7621 N N . ALA B 1 218 ? 148.571 159.225 182.133 1.00 38.76 215 ALA B N 1
ATOM 7622 C CA . ALA B 1 218 ? 148.048 160.527 182.530 1.00 38.76 215 ALA B CA 1
ATOM 7623 C C . ALA B 1 218 ? 147.932 160.633 184.044 1.00 38.76 215 ALA B C 1
ATOM 7624 O O . ALA B 1 218 ? 148.261 161.671 184.629 1.00 38.76 215 ALA B O 1
ATOM 7631 N N . THR B 1 219 ? 147.455 159.570 184.697 1.00 40.84 216 THR B N 1
ATOM 7632 C CA . THR B 1 219 ? 147.342 159.589 186.151 1.00 40.84 216 THR B CA 1
ATOM 7633 C C . THR B 1 219 ? 148.710 159.727 186.804 1.00 40.84 216 THR B C 1
ATOM 7634 O O . T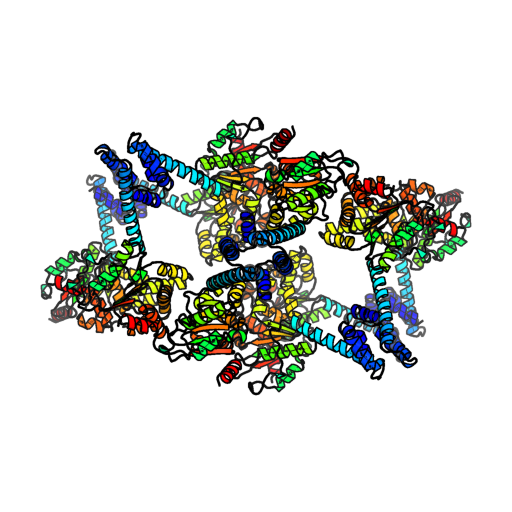HR B 1 219 ? 148.873 160.485 187.767 1.00 40.84 216 THR B O 1
ATOM 7645 N N . ALA B 1 220 ? 149.707 158.998 186.298 1.00 42.08 217 ALA B N 1
ATOM 7646 C CA . ALA B 1 220 ? 151.052 159.111 186.853 1.00 42.08 217 ALA B CA 1
ATOM 7647 C C . ALA B 1 220 ? 151.605 160.518 186.667 1.00 42.08 217 ALA B C 1
ATOM 7648 O O . ALA B 1 220 ? 152.209 161.086 187.587 1.00 42.08 217 ALA B O 1
ATOM 7655 N N . MET B 1 221 ? 151.408 161.097 185.480 1.00 39.90 218 MET B N 1
ATOM 7656 C CA . MET B 1 221 ? 151.881 162.454 185.231 1.00 39.90 218 MET B CA 1
ATOM 7657 C C . MET B 1 221 ? 151.207 163.447 186.167 1.00 39.90 218 MET B C 1
ATOM 7658 O O . MET B 1 221 ? 151.866 164.332 186.723 1.00 39.90 218 MET B O 1
ATOM 7672 N N . LEU B 1 222 ? 149.892 163.317 186.353 1.00 39.87 219 LEU B N 1
ATOM 7673 C CA . LEU B 1 222 ? 149.180 164.217 187.253 1.00 39.87 219 LEU B CA 1
ATOM 7674 C C . LEU B 1 222 ? 149.674 164.067 188.684 1.00 39.87 219 LEU B C 1
ATOM 7675 O O . LEU B 1 222 ? 149.861 165.063 189.392 1.00 39.87 219 LEU B O 1
ATOM 7691 N N . ASP B 1 223 ? 149.889 162.828 189.132 1.00 45.20 220 ASP B N 1
ATOM 7692 C CA . ASP B 1 223 ? 150.364 162.611 190.494 1.00 45.20 220 ASP B CA 1
ATOM 7693 C C . ASP B 1 223 ? 151.742 163.224 190.698 1.00 45.20 220 ASP B C 1
ATOM 7694 O O . ASP B 1 223 ? 152.002 163.858 191.728 1.00 45.20 220 ASP B O 1
ATOM 7703 N N . ARG B 1 224 ? 152.641 163.049 189.727 1.00 42.46 221 ARG B N 1
ATOM 7704 C CA . ARG B 1 224 ? 153.979 163.615 189.863 1.00 42.46 221 ARG B CA 1
ATOM 7705 C C . ARG B 1 224 ? 153.963 165.135 189.777 1.00 42.46 221 ARG B C 1
ATOM 7706 O O . ARG B 1 224 ? 154.743 165.801 190.468 1.00 42.46 221 ARG B O 1
ATOM 7727 N N . LEU B 1 225 ? 153.091 165.703 188.944 1.00 38.44 222 LEU B N 1
ATOM 7728 C CA . LEU B 1 225 ? 153.071 167.149 188.756 1.00 38.44 222 LEU B CA 1
ATOM 7729 C C . LEU B 1 225 ? 152.404 167.864 189.926 1.00 38.44 222 LEU B C 1
ATOM 7730 O O . LEU B 1 225 ? 152.832 168.957 190.312 1.00 38.44 222 LEU B O 1
ATOM 7746 N N . LEU B 1 226 ? 151.362 167.267 190.501 1.00 40.93 223 LEU B N 1
ATOM 7747 C CA . LEU B 1 226 ? 150.566 167.910 191.538 1.00 40.93 223 LEU B CA 1
ATOM 7748 C C . LEU B 1 226 ? 151.039 167.588 192.949 1.00 40.93 223 LEU B C 1
ATOM 7749 O O . LEU B 1 226 ? 150.443 168.085 193.910 1.00 40.93 223 LEU B O 1
ATOM 7765 N N . HIS B 1 227 ? 152.084 166.773 193.103 1.00 45.85 224 HIS B N 1
ATOM 7766 C CA . HIS B 1 227 ? 152.558 166.436 194.442 1.00 45.85 224 HIS B CA 1
ATOM 7767 C C . HIS B 1 227 ? 152.980 167.690 195.197 1.00 45.85 224 HIS B C 1
ATOM 7768 O O . HIS B 1 227 ? 152.633 167.871 196.370 1.00 45.85 224 HIS B O 1
ATOM 7782 N N . HIS B 1 228 ? 153.726 168.572 194.535 1.00 43.71 225 HIS B N 1
ATOM 7783 C CA . HIS B 1 228 ? 154.094 169.878 195.079 1.00 43.71 225 HIS B CA 1
ATOM 7784 C C . HIS B 1 228 ? 153.908 170.896 193.959 1.00 43.71 225 HIS B C 1
ATOM 7785 O O . HIS B 1 228 ? 154.776 171.038 193.094 1.00 43.71 225 HIS B O 1
ATOM 7799 N N . SER B 1 229 ? 152.776 171.595 193.968 1.00 39.27 226 SER B N 1
ATOM 7800 C CA . SER B 1 229 ? 152.482 172.564 192.921 1.00 39.27 226 SER B CA 1
ATOM 7801 C C . SER B 1 229 ? 151.428 173.536 193.428 1.00 39.27 226 SER B C 1
ATOM 7802 O O . SER B 1 229 ? 150.769 173.300 194.443 1.00 39.27 226 SER B O 1
ATOM 7810 N N . ILE B 1 230 ? 151.281 174.640 192.700 1.00 40.93 227 ILE B N 1
ATOM 7811 C CA . ILE B 1 230 ? 150.259 175.646 192.964 1.00 40.93 227 ILE B CA 1
ATOM 7812 C C . ILE B 1 230 ? 149.335 175.677 191.755 1.00 40.93 227 ILE B C 1
ATOM 7813 O O . ILE B 1 230 ? 149.786 175.924 190.630 1.00 40.93 227 ILE B O 1
ATOM 7829 N N . ILE B 1 231 ? 148.048 175.433 191.986 1.00 42.19 228 ILE B N 1
ATOM 7830 C CA . ILE B 1 231 ? 147.065 175.301 190.917 1.00 42.19 228 ILE B CA 1
ATOM 7831 C C . ILE B 1 231 ? 146.247 176.582 190.842 1.00 42.19 228 ILE B C 1
ATOM 7832 O O . ILE B 1 231 ? 145.705 177.043 191.854 1.00 42.19 228 ILE B O 1
ATOM 7848 N N . PHE B 1 232 ? 146.161 177.156 189.644 1.00 35.55 229 PHE B N 1
ATOM 7849 C CA . PHE B 1 232 ? 145.351 178.338 189.382 1.00 35.55 229 PHE B CA 1
ATOM 7850 C C . PHE B 1 232 ? 144.247 177.979 188.399 1.00 35.55 229 PHE B C 1
ATOM 7851 O O . PHE B 1 232 ? 144.523 177.458 187.313 1.00 35.55 229 PHE B O 1
ATOM 7868 N N . ASN B 1 233 ? 143.005 178.260 188.780 1.00 39.75 230 ASN B N 1
ATOM 7869 C CA . ASN B 1 233 ? 141.838 178.039 187.929 1.00 39.75 230 ASN B CA 1
ATOM 7870 C C . ASN B 1 233 ? 141.246 179.404 187.593 1.00 39.75 230 ASN B C 1
ATOM 7871 O O . ASN B 1 233 ? 140.480 179.970 188.377 1.00 39.75 230 ASN B O 1
ATOM 7882 N N . LEU B 1 234 ? 141.606 179.927 186.426 1.00 30.23 231 LEU B N 1
ATOM 7883 C CA . LEU B 1 234 ? 141.158 181.241 185.995 1.00 30.23 231 LEU B CA 1
ATOM 7884 C C . LEU B 1 234 ? 139.831 181.138 185.249 1.00 30.23 231 LEU B C 1
ATOM 7885 O O . LEU B 1 234 ? 139.484 180.100 184.681 1.00 30.23 231 LEU B O 1
ATOM 7901 N N . LYS B 1 235 ? 139.086 182.243 185.261 1.00 37.70 232 LYS B N 1
ATOM 7902 C CA . LYS B 1 235 ? 137.778 182.317 184.627 1.00 37.70 232 LYS B CA 1
ATOM 7903 C C . LYS B 1 235 ? 137.608 183.701 184.013 1.00 37.70 232 LYS B C 1
ATOM 7904 O O . LYS B 1 235 ? 138.479 184.569 184.132 1.00 37.70 232 LYS B O 1
ATOM 7923 N N . GLY B 1 236 ? 136.476 183.903 183.355 1.00 36.16 233 GLY B N 1
ATOM 7924 C CA . GLY B 1 236 ? 136.146 185.164 182.725 1.00 36.16 233 GLY B CA 1
ATOM 7925 C C . GLY B 1 236 ? 136.215 185.077 181.209 1.00 36.16 233 GLY B C 1
ATOM 7926 O O . GLY B 1 236 ? 136.719 184.118 180.625 1.00 36.16 233 GLY B O 1
ATOM 7930 N N . GLU B 1 237 ? 135.687 186.120 180.575 1.00 31.37 234 GLU B N 1
ATOM 7931 C CA . GLU B 1 237 ? 135.684 186.182 179.121 1.00 31.37 234 GLU B CA 1
ATOM 7932 C C . GLU B 1 237 ? 137.109 186.290 178.595 1.00 31.37 234 GLU B C 1
ATOM 7933 O O . GLU B 1 237 ? 137.965 186.938 179.203 1.00 31.37 234 GLU B O 1
ATOM 7945 N N . SER B 1 238 ? 137.360 185.649 177.456 1.00 22.68 235 SER B N 1
ATOM 7946 C CA . SER B 1 238 ? 138.674 185.726 176.835 1.00 22.68 235 SER B CA 1
ATOM 7947 C C . S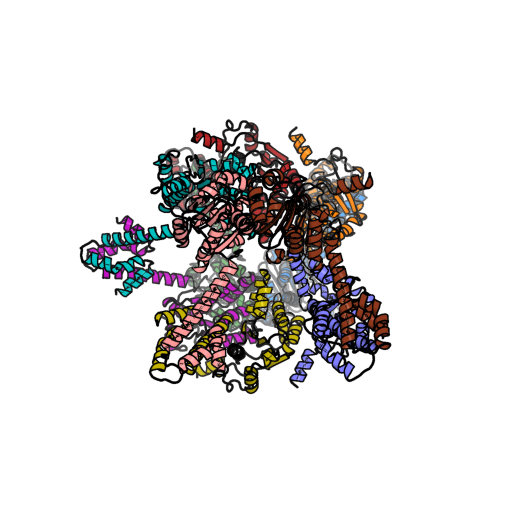ER B 1 238 ? 139.044 187.180 176.579 1.00 22.68 235 SER B C 1
ATOM 7948 O O . SER B 1 238 ? 138.251 187.947 176.025 1.00 22.68 235 SER B O 1
ATOM 7956 N N . TYR B 1 239 ? 140.255 187.561 176.987 1.00 24.28 236 TYR B N 1
ATOM 7957 C CA . TYR B 1 239 ? 140.696 188.936 176.793 1.00 24.28 236 TYR B CA 1
ATOM 7958 C C . TYR B 1 239 ? 140.878 189.275 175.321 1.00 24.28 236 TYR B C 1
ATOM 7959 O O . TYR B 1 239 ? 140.770 190.449 174.951 1.00 24.28 236 TYR B O 1
ATOM 7977 N N . ARG B 1 240 ? 141.150 188.279 174.475 1.00 19.41 237 ARG B N 1
ATOM 7978 C CA . ARG B 1 240 ? 141.234 188.535 173.042 1.00 19.41 237 ARG B CA 1
ATOM 7979 C C . ARG B 1 240 ? 139.903 189.053 172.509 1.00 19.41 237 ARG B C 1
ATOM 7980 O O . ARG B 1 240 ? 139.860 190.025 171.744 1.00 19.41 237 ARG B O 1
ATOM 8001 N N . LEU B 1 241 ? 138.801 188.421 172.915 1.00 22.82 238 LEU B N 1
ATOM 8002 C CA . LEU B 1 241 ? 137.488 188.886 172.485 1.00 22.82 238 LEU B CA 1
ATOM 8003 C C . LEU B 1 241 ? 137.163 190.254 173.067 1.00 22.82 238 LEU B C 1
ATOM 8004 O O . LEU B 1 241 ? 136.519 191.071 172.401 1.00 22.82 238 LEU B O 1
ATOM 8020 N N . ARG B 1 242 ? 137.589 190.525 174.303 1.00 29.68 239 ARG B N 1
ATOM 8021 C CA . ARG B 1 242 ? 137.376 191.850 174.874 1.00 29.68 239 ARG B CA 1
ATOM 8022 C C . ARG B 1 242 ? 138.104 192.915 174.063 1.00 29.68 239 ARG B C 1
ATOM 8023 O O . ARG B 1 242 ? 137.543 193.978 173.770 1.00 29.68 239 ARG B O 1
ATOM 8044 N N . GLU B 1 243 ? 139.356 192.644 173.686 1.00 26.36 240 GLU B N 1
ATOM 8045 C CA . GLU B 1 243 ? 140.098 193.586 172.854 1.00 26.36 240 GLU B CA 1
ATOM 8046 C C . GLU B 1 243 ? 139.435 193.755 171.493 1.00 26.36 240 GLU B C 1
ATOM 8047 O O . GLU B 1 243 ? 139.380 194.867 170.954 1.00 26.36 240 GLU B O 1
ATOM 8059 N N . LYS B 1 244 ? 138.934 192.661 170.916 1.00 25.76 241 LYS B N 1
ATOM 8060 C CA . LYS B 1 244 ? 138.241 192.759 169.636 1.00 25.76 241 LYS B CA 1
ATOM 8061 C C . LYS B 1 244 ? 137.003 193.641 169.747 1.00 25.76 241 LYS B C 1
ATOM 8062 O O . LYS B 1 244 ? 136.755 194.490 168.882 1.00 25.76 241 LYS B O 1
ATOM 8081 N N . ARG B 1 245 ? 136.212 193.454 170.806 1.00 34.34 242 ARG B N 1
ATOM 8082 C CA . ARG B 1 245 ? 135.030 194.288 170.999 1.00 34.34 242 ARG B CA 1
ATOM 8083 C C . ARG B 1 245 ? 135.417 195.747 171.192 1.00 34.34 242 ARG B C 1
ATOM 8084 O O . ARG B 1 245 ? 134.764 196.647 170.649 1.00 34.34 242 ARG B O 1
ATOM 8105 N N . LEU B 1 246 ? 136.475 196.004 171.964 1.00 35.61 243 LEU B N 1
ATOM 8106 C CA . LEU B 1 246 ? 136.921 197.379 172.158 1.00 35.61 243 LEU B CA 1
ATOM 8107 C C . LEU B 1 246 ? 137.337 198.011 170.836 1.00 35.61 243 LEU B C 1
ATOM 8108 O O . LEU B 1 246 ? 137.021 199.176 170.570 1.00 35.61 243 LEU B O 1
ATOM 8124 N N . GLN B 1 247 ? 138.048 197.258 169.995 1.00 32.63 244 GLN B N 1
ATOM 8125 C CA . GLN B 1 247 ? 138.430 197.778 168.686 1.00 32.63 244 GLN B CA 1
ATOM 8126 C C . GLN B 1 247 ? 137.201 198.074 167.836 1.00 32.63 244 GLN B C 1
ATOM 8127 O O . GLN B 1 247 ? 137.114 199.126 167.193 1.00 32.63 244 GLN B O 1
ATOM 8141 N N . GLU B 1 248 ? 136.235 197.152 167.820 1.00 36.81 245 GLU B N 1
ATOM 8142 C CA . GLU B 1 248 ? 134.998 197.402 167.086 1.00 36.81 245 GLU B CA 1
ATOM 8143 C C . GLU B 1 248 ? 134.233 198.576 167.684 1.00 36.81 245 GLU B C 1
ATOM 8144 O O . GLU B 1 248 ? 133.713 199.426 166.952 1.00 36.81 245 GLU B O 1
ATOM 8156 N N . GLU B 1 249 ? 134.155 198.639 169.009 1.00 40.59 246 GLU B N 1
ATOM 8157 C CA . GLU B 1 249 ? 133.420 199.699 169.688 1.00 40.59 246 GLU B CA 1
ATOM 8158 C C . GLU B 1 249 ? 134.345 200.861 170.035 1.00 40.59 246 GLU B C 1
ATOM 8159 O O . GLU B 1 249 ? 135.025 201.406 169.166 1.00 40.59 246 GLU B O 1
ATOM 8171 N N . MET C 1 4 ? 167.486 211.964 139.440 1.00 43.63 1 MET C N 1
ATOM 8172 C CA . MET C 1 4 ? 167.644 210.931 138.377 1.00 43.63 1 MET C CA 1
ATOM 8173 C C . MET C 1 4 ? 168.928 210.136 138.592 1.00 43.63 1 MET C C 1
ATOM 8174 O O . MET C 1 4 ? 168.978 208.936 138.325 1.00 43.63 1 MET C O 1
ATOM 8188 N N . LYS C 1 5 ? 169.966 210.818 139.081 1.00 42.91 2 LYS C N 1
ATOM 8189 C CA . LYS C 1 5 ? 171.234 210.143 139.343 1.00 42.91 2 LYS C CA 1
ATOM 8190 C C . LYS C 1 5 ? 171.063 209.048 140.387 1.00 42.91 2 LYS C C 1
ATOM 8191 O O . LYS C 1 5 ? 171.614 207.948 140.245 1.00 42.91 2 LYS C O 1
ATOM 8210 N N . GLU C 1 6 ? 170.302 209.331 141.446 1.00 43.59 3 GLU C N 1
ATOM 8211 C CA . GLU C 1 6 ? 170.051 208.319 142.465 1.00 43.59 3 GLU C CA 1
ATOM 8212 C C . GLU C 1 6 ? 169.299 207.131 141.880 1.00 43.59 3 GLU C C 1
ATOM 8213 O O . GLU C 1 6 ? 169.555 205.982 142.254 1.00 43.59 3 GLU C O 1
ATOM 8225 N N . ARG C 1 7 ? 168.363 207.386 140.964 1.00 44.94 4 ARG C N 1
ATOM 8226 C CA . ARG C 1 7 ? 167.670 206.287 140.302 1.00 44.94 4 ARG C CA 1
ATOM 8227 C C . ARG C 1 7 ? 168.642 205.441 139.488 1.00 44.94 4 ARG C C 1
ATOM 8228 O O . ARG C 1 7 ? 168.545 204.208 139.476 1.00 44.94 4 ARG C O 1
ATOM 8249 N N . ILE C 1 8 ? 169.586 206.086 138.799 1.00 42.76 5 ILE C N 1
ATOM 8250 C CA . ILE C 1 8 ? 170.590 205.341 138.045 1.00 42.76 5 ILE C CA 1
ATOM 8251 C C . ILE C 1 8 ? 171.418 204.473 138.981 1.00 42.76 5 ILE C C 1
ATOM 8252 O O . ILE C 1 8 ? 171.685 203.301 138.692 1.00 42.76 5 ILE C O 1
ATOM 8268 N N . HIS C 1 9 ? 171.847 205.036 140.112 1.00 38.40 6 HIS C N 1
ATOM 8269 C CA . HIS C 1 9 ? 172.637 204.268 141.070 1.00 38.40 6 HIS C CA 1
ATOM 8270 C C . HIS C 1 9 ? 171.846 203.078 141.603 1.00 38.40 6 HIS C C 1
ATOM 8271 O O . HIS C 1 9 ? 172.370 201.961 141.710 1.00 38.40 6 HIS C O 1
ATOM 8285 N N . GLU C 1 10 ? 170.576 203.303 141.944 1.00 43.56 7 GLU C N 1
ATOM 8286 C CA . GLU C 1 10 ? 169.742 202.223 142.458 1.00 43.56 7 GLU C CA 1
ATOM 8287 C C . GLU C 1 10 ? 169.567 201.124 141.420 1.00 43.56 7 GLU C C 1
ATOM 8288 O O . GLU C 1 10 ? 169.651 199.934 141.746 1.00 43.56 7 GLU C O 1
ATOM 8300 N N . TYR C 1 11 ? 169.320 201.500 140.164 1.00 42.10 8 TYR C N 1
ATOM 8301 C CA . TYR C 1 11 ? 169.162 200.496 139.117 1.00 42.10 8 TYR C CA 1
ATOM 8302 C C . TYR C 1 11 ? 170.455 199.720 138.905 1.00 42.10 8 TYR C C 1
ATOM 8303 O O . TYR C 1 11 ? 170.433 198.495 138.743 1.00 42.10 8 TYR C O 1
ATOM 8321 N N . CYS C 1 12 ? 171.595 200.414 138.911 1.00 37.67 9 CYS C N 1
ATOM 8322 C CA . CYS C 1 12 ? 172.872 199.729 138.745 1.00 37.67 9 CYS C CA 1
ATOM 8323 C C . CYS C 1 12 ? 173.106 198.730 139.868 1.00 37.67 9 CYS C C 1
ATOM 8324 O O . CYS C 1 12 ? 173.565 197.607 139.626 1.00 37.67 9 CYS C O 1
ATOM 8332 N N . HIS C 1 13 ? 172.796 199.116 141.107 1.00 35.59 10 HIS C N 1
ATOM 8333 C CA . HIS C 1 13 ? 172.971 198.191 142.222 1.00 35.59 10 HIS C CA 1
ATOM 8334 C C . HIS C 1 13 ? 171.980 197.035 142.159 1.00 35.59 10 HIS C C 1
ATOM 8335 O O . HIS C 1 13 ? 172.306 195.921 142.584 1.00 35.59 10 HIS C O 1
ATOM 8349 N N . ARG C 1 14 ? 170.775 197.274 141.640 1.00 35.64 11 ARG C N 1
ATOM 8350 C CA . ARG C 1 14 ? 169.773 196.215 141.577 1.00 35.64 11 ARG C CA 1
ATOM 8351 C C . ARG C 1 14 ? 170.094 195.196 140.490 1.00 35.64 11 ARG C C 1
ATOM 8352 O O . ARG C 1 14 ? 169.840 193.999 140.667 1.00 35.64 11 ARG C O 1
ATOM 8373 N N . LEU C 1 15 ? 170.648 195.643 139.365 1.00 35.19 12 LEU C N 1
ATOM 8374 C CA . LEU C 1 15 ? 171.044 194.739 138.292 1.00 35.19 12 LEU C CA 1
ATOM 8375 C C . LEU C 1 15 ? 172.389 194.071 138.553 1.00 35.19 12 LEU C C 1
ATOM 8376 O O . LEU C 1 15 ? 172.948 193.458 137.637 1.00 35.19 12 LEU C O 1
ATOM 8392 N N . HIS C 1 16 ? 172.916 194.173 139.773 1.00 29.81 13 HIS C N 1
ATOM 8393 C CA . HIS C 1 16 ? 174.193 193.565 140.137 1.00 29.81 13 HIS C CA 1
ATOM 8394 C C . HIS C 1 16 ? 175.325 194.129 139.275 1.00 29.81 13 HIS C C 1
ATOM 8395 O O . HIS C 1 16 ? 176.044 193.404 138.584 1.00 29.81 13 HIS C O 1
ATOM 8409 N N . LEU C 1 17 ? 175.467 195.451 139.329 1.00 34.08 14 LEU C N 1
ATOM 8410 C CA . LEU C 1 17 ? 176.532 196.168 138.626 1.00 34.08 14 LEU C CA 1
ATOM 8411 C C . LEU C 1 17 ? 177.186 197.170 139.571 1.00 34.08 14 LEU C C 1
ATOM 8412 O O . LEU C 1 17 ? 177.130 198.383 139.349 1.00 34.08 14 LEU C O 1
ATOM 8428 N N . PRO C 1 18 ? 177.825 196.694 140.645 1.00 31.59 15 PRO C N 1
ATOM 8429 C CA . PRO C 1 18 ? 178.409 197.643 141.609 1.00 31.59 15 PRO C CA 1
ATOM 8430 C C . PRO C 1 18 ? 179.516 198.496 141.018 1.00 31.59 15 PRO C C 1
ATOM 8431 O O . PRO C 1 18 ? 179.556 199.710 141.259 1.00 31.59 15 PRO C O 1
ATOM 8442 N N . VAL C 1 19 ? 180.421 197.894 140.246 1.00 36.50 16 VAL C N 1
ATOM 8443 C CA . VAL C 1 19 ? 181.531 198.654 139.682 1.00 36.50 16 VAL C CA 1
ATOM 8444 C C . VAL C 1 19 ? 181.016 199.690 138.693 1.00 36.50 16 VAL C C 1
ATOM 8445 O O . VAL C 1 19 ? 181.564 200.794 138.588 1.00 36.50 16 VAL C O 1
ATOM 8458 N N . MET C 1 20 ? 179.960 199.354 137.949 1.00 36.27 17 MET C N 1
ATOM 8459 C CA . MET C 1 20 ? 179.370 200.325 137.034 1.00 36.27 17 MET C CA 1
ATOM 8460 C C . MET C 1 20 ? 178.870 201.549 137.790 1.00 36.27 17 MET C C 1
ATOM 8461 O O . MET C 1 20 ? 179.095 202.687 137.364 1.00 36.27 17 MET C O 1
ATOM 8475 N N . ALA C 1 21 ? 178.190 201.333 138.918 1.00 37.57 18 ALA C N 1
ATOM 8476 C CA . ALA C 1 21 ? 177.738 202.455 139.733 1.00 37.57 18 ALA C CA 1
ATOM 8477 C C . ALA C 1 21 ? 178.918 203.244 140.284 1.00 37.57 18 ALA C C 1
ATOM 8478 O O . ALA C 1 21 ? 178.889 204.479 140.316 1.00 37.57 18 ALA C O 1
ATOM 8485 N N . GLU C 1 22 ? 179.969 202.546 140.724 1.00 40.71 19 GLU C N 1
ATOM 8486 C CA . GLU C 1 22 ? 181.124 203.236 141.291 1.00 40.71 19 GLU C CA 1
ATOM 8487 C C . GLU C 1 22 ? 181.785 204.145 140.263 1.00 40.71 19 GLU C C 1
ATOM 8488 O O . GLU C 1 22 ? 182.178 205.273 140.582 1.00 40.71 19 GLU C O 1
ATOM 8500 N N . ARG C 1 23 ? 181.917 203.675 139.024 1.00 41.24 20 ARG C N 1
ATOM 8501 C CA . ARG C 1 23 ? 182.571 204.427 137.962 1.00 41.24 20 ARG C CA 1
ATOM 8502 C C . ARG C 1 23 ? 181.581 205.146 137.055 1.00 41.24 20 ARG C C 1
ATOM 8503 O O . ARG C 1 23 ? 181.978 205.649 135.999 1.00 41.24 20 ARG C O 1
ATOM 8524 N N . TRP C 1 24 ? 180.303 205.203 137.437 1.00 43.57 21 TRP C N 1
ATOM 8525 C CA . TRP C 1 24 ? 179.314 205.875 136.601 1.00 43.57 21 TRP C CA 1
ATOM 8526 C C . TRP C 1 24 ? 179.645 207.353 136.431 1.00 43.57 21 TRP C C 1
ATOM 8527 O O . TRP C 1 24 ? 179.578 207.889 135.318 1.00 43.57 21 TRP C O 1
ATOM 8548 N N . SER C 1 25 ? 180.010 208.029 137.523 1.00 38.55 22 SER C N 1
ATOM 8549 C CA . SER C 1 25 ? 180.320 209.452 137.438 1.00 38.55 22 SER C CA 1
ATOM 8550 C C . SER C 1 25 ? 181.548 209.701 136.571 1.00 38.55 22 SER C C 1
ATOM 8551 O O . SER C 1 25 ? 181.560 210.624 135.748 1.00 38.55 22 SER C O 1
ATOM 8559 N N . ALA C 1 26 ? 182.594 208.890 136.744 1.00 38.91 23 ALA C N 1
ATOM 8560 C CA . ALA C 1 26 ? 183.814 209.089 135.969 1.00 38.91 23 ALA C CA 1
ATOM 8561 C C . ALA C 1 26 ? 183.561 208.888 134.480 1.00 38.91 23 ALA C C 1
ATOM 8562 O O . ALA C 1 26 ? 184.017 209.685 133.652 1.00 38.91 23 ALA C O 1
ATOM 8569 N N . MET C 1 27 ? 182.835 207.828 134.119 1.00 44.38 24 MET C N 1
ATOM 8570 C CA . MET C 1 27 ? 182.553 207.585 132.709 1.00 44.38 24 MET C CA 1
ATOM 8571 C C . MET C 1 27 ? 181.642 208.664 132.140 1.00 44.38 24 MET C C 1
ATOM 8572 O O . MET C 1 27 ? 181.798 209.065 130.981 1.00 44.38 24 MET C O 1
ATOM 8586 N N . ALA C 1 28 ? 180.682 209.146 132.934 1.00 41.24 25 ALA C N 1
ATOM 8587 C CA . ALA C 1 28 ? 179.829 210.234 132.469 1.00 41.24 25 ALA C CA 1
ATOM 8588 C C . ALA C 1 28 ? 180.647 211.489 132.198 1.00 41.24 25 ALA C C 1
ATOM 8589 O O . ALA C 1 28 ? 180.452 212.160 131.177 1.00 41.24 25 ALA C O 1
ATOM 8596 N N . GLU C 1 29 ? 181.574 211.821 133.100 1.00 39.14 26 GLU C N 1
ATOM 8597 C CA . GLU C 1 29 ? 182.430 212.983 132.885 1.00 39.14 26 GLU C CA 1
ATOM 8598 C C . GLU C 1 29 ? 183.305 212.800 131.652 1.00 39.14 26 GLU C C 1
ATOM 8599 O O . GLU C 1 29 ? 183.493 213.739 130.869 1.00 39.14 26 GLU C O 1
ATOM 8611 N N . TYR C 1 30 ? 183.852 211.597 131.464 1.00 40.70 27 TYR C N 1
ATOM 8612 C CA . TYR C 1 30 ? 184.682 211.339 130.292 1.00 40.70 27 TYR C CA 1
ATOM 8613 C C . TYR C 1 30 ? 183.877 211.486 129.006 1.00 40.70 27 TYR C C 1
ATOM 8614 O O . TYR C 1 30 ? 184.363 212.055 128.021 1.00 40.70 27 TYR C O 1
ATOM 8632 N N . ALA C 1 31 ? 182.643 210.979 128.996 1.00 40.84 28 ALA C N 1
ATOM 8633 C CA . ALA C 1 31 ? 181.809 211.082 127.803 1.00 40.84 28 ALA C CA 1
ATOM 8634 C C . ALA C 1 31 ? 181.392 212.524 127.541 1.00 40.84 28 ALA C C 1
ATOM 8635 O O . ALA C 1 31 ? 181.272 212.939 126.383 1.00 40.84 28 ALA C O 1
ATOM 8642 N N . SER C 1 32 ? 181.154 213.300 128.600 1.00 39.37 29 SER C N 1
ATOM 8643 C CA . SER C 1 32 ? 180.766 214.695 128.416 1.00 39.37 29 SER C CA 1
ATOM 8644 C C . SER C 1 32 ? 181.933 215.525 127.894 1.00 39.37 29 SER C C 1
ATOM 8645 O O . SER C 1 32 ? 181.776 216.316 126.957 1.00 39.37 29 SER C O 1
ATOM 8653 N N . THR C 1 33 ? 183.116 215.358 128.491 1.00 41.71 30 THR C N 1
ATOM 8654 C CA . THR C 1 33 ? 184.269 216.152 128.080 1.00 41.71 30 THR C CA 1
ATOM 8655 C C . THR C 1 33 ? 184.655 215.864 126.634 1.00 41.71 30 THR C C 1
ATOM 8656 O O . THR C 1 33 ? 184.935 216.789 125.862 1.00 41.71 30 THR C O 1
ATOM 8667 N N . HIS C 1 34 ? 184.676 214.592 126.247 1.00 45.08 31 HIS C N 1
ATOM 8668 C CA . HIS C 1 34 ? 185.033 214.178 124.897 1.00 45.08 31 HIS C CA 1
ATOM 8669 C C . HIS C 1 34 ? 183.824 213.534 124.235 1.00 45.08 31 HIS C C 1
ATOM 8670 O O . HIS C 1 34 ? 183.205 212.633 124.810 1.00 45.08 31 HIS C O 1
ATOM 8684 N N . ASN C 1 35 ? 183.493 213.993 123.030 1.00 42.34 32 ASN C N 1
ATOM 8685 C CA . ASN C 1 35 ? 182.352 213.438 122.314 1.00 42.34 32 ASN C CA 1
ATOM 8686 C C . ASN C 1 35 ? 182.592 211.966 122.003 1.00 42.34 32 ASN C C 1
ATOM 8687 O O . ASN C 1 35 ? 183.632 211.595 121.453 1.00 42.34 32 ASN C O 1
ATOM 8698 N N . ILE C 1 36 ? 181.623 211.127 122.364 1.00 42.99 33 ILE C N 1
ATOM 8699 C CA . ILE C 1 36 ? 181.696 209.689 122.133 1.00 42.99 33 ILE C CA 1
ATOM 8700 C C . ILE C 1 36 ? 180.307 209.192 121.765 1.00 42.99 33 ILE C C 1
ATOM 8701 O O . ILE C 1 36 ? 179.305 209.642 122.331 1.00 42.99 33 ILE C O 1
ATOM 8717 N N . SER C 1 37 ? 180.247 208.264 120.815 1.00 42.97 34 SER C N 1
ATOM 8718 C CA . SER C 1 37 ? 178.977 207.654 120.453 1.00 42.97 34 SER C CA 1
ATOM 8719 C C . SER C 1 37 ? 178.450 206.807 121.605 1.00 42.97 34 SER C C 1
ATOM 8720 O O . SER C 1 37 ? 179.214 206.259 122.405 1.00 42.97 34 SER C O 1
ATOM 8728 N N . TYR C 1 38 ? 177.122 206.704 121.686 1.00 43.83 35 TYR C N 1
ATOM 8729 C CA . TYR C 1 38 ? 176.512 205.919 122.754 1.00 43.83 35 TYR C CA 1
ATOM 8730 C C . TYR C 1 38 ? 176.934 204.457 122.672 1.00 43.83 35 TYR C C 1
ATOM 8731 O O . TYR C 1 38 ? 177.212 203.824 123.697 1.00 43.83 35 TYR C O 1
ATOM 8749 N N . SER C 1 39 ? 176.988 203.903 121.459 1.00 46.29 36 SER C N 1
ATOM 8750 C CA . SER C 1 39 ? 177.371 202.504 121.301 1.00 46.29 36 SER C CA 1
ATOM 8751 C C . SER C 1 39 ? 178.778 202.257 121.831 1.00 46.29 36 SER C C 1
ATOM 8752 O O . SER C 1 39 ? 179.018 201.290 122.561 1.00 46.29 36 SER C O 1
ATOM 8760 N N . GLU C 1 40 ? 179.725 203.127 121.472 1.00 45.13 37 GLU C N 1
ATOM 8761 C CA . GLU C 1 40 ? 181.099 202.956 121.937 1.00 45.13 37 GLU C CA 1
ATOM 8762 C C . GLU C 1 40 ? 181.191 203.111 123.450 1.00 45.13 37 GLU C C 1
ATOM 8763 O O . GLU C 1 40 ? 181.928 202.374 124.116 1.00 45.13 37 GLU C O 1
ATOM 8775 N N . PHE C 1 41 ? 180.457 204.075 124.009 1.00 42.80 38 PHE C N 1
ATOM 8776 C CA . PHE C 1 41 ? 180.463 204.274 125.454 1.00 42.80 38 PHE C CA 1
ATOM 8777 C C . PHE C 1 41 ? 179.951 203.033 126.176 1.00 42.80 38 PHE C C 1
ATOM 8778 O O . PHE C 1 41 ? 180.561 202.563 127.147 1.00 42.80 38 PHE C O 1
ATOM 8795 N N . LEU C 1 42 ? 178.830 202.480 125.705 1.00 43.85 39 LEU C N 1
ATOM 8796 C CA . LEU C 1 42 ? 178.291 201.274 126.322 1.00 43.85 39 LEU C CA 1
ATOM 8797 C C . LEU C 1 42 ? 179.244 200.099 126.156 1.00 43.85 39 LEU C C 1
ATOM 8798 O O . LEU C 1 42 ? 179.401 199.288 127.074 1.00 43.85 39 LEU C O 1
ATOM 8814 N N . PHE C 1 43 ? 179.883 199.982 124.990 1.00 45.55 40 PHE C N 1
ATOM 8815 C CA . PHE C 1 43 ? 180.839 198.900 124.785 1.00 45.55 40 PHE C CA 1
ATOM 8816 C C . PHE C 1 43 ? 181.991 198.998 125.774 1.00 45.55 40 PHE C C 1
ATOM 8817 O O . PHE C 1 43 ? 182.389 198.000 126.381 1.00 45.55 40 PHE C O 1
ATOM 8834 N N . ARG C 1 44 ? 182.544 200.200 125.945 1.00 44.77 41 ARG C N 1
ATOM 8835 C CA . ARG C 1 44 ? 183.647 200.381 126.883 1.00 44.77 41 ARG C CA 1
ATOM 8836 C C . ARG C 1 44 ? 183.210 200.049 128.305 1.00 44.77 41 ARG C C 1
ATOM 8837 O O . ARG C 1 44 ? 183.920 199.351 129.043 1.00 44.77 41 ARG C O 1
ATOM 8858 N N . LEU C 1 45 ? 182.033 200.535 128.704 1.00 39.23 42 LEU C N 1
ATOM 8859 C CA . LEU C 1 45 ? 181.552 200.283 130.058 1.00 39.23 42 LEU C CA 1
ATOM 8860 C C . LEU C 1 45 ? 181.353 198.791 130.300 1.00 39.23 42 LEU C C 1
ATOM 8861 O O . LEU C 1 45 ? 181.786 198.249 131.326 1.00 39.23 42 LEU C O 1
ATOM 8877 N N . LEU C 1 46 ? 180.702 198.107 129.357 1.00 41.87 43 LEU C N 1
ATOM 8878 C CA . LEU C 1 46 ? 180.449 196.682 129.519 1.00 41.87 43 LEU C CA 1
ATOM 8879 C C . LEU C 1 46 ? 181.737 195.874 129.475 1.00 41.87 43 LEU C C 1
ATOM 8880 O O . LEU C 1 46 ? 181.857 194.872 130.184 1.00 41.87 43 LEU C O 1
ATOM 8896 N N . GLU C 1 47 ? 182.710 196.285 128.659 1.00 41.37 44 GLU C N 1
ATOM 8897 C CA . GLU C 1 47 ? 183.986 195.580 128.632 1.00 41.37 44 GLU C CA 1
ATOM 8898 C C . GLU C 1 47 ? 184.721 195.731 129.957 1.00 41.37 44 GLU C C 1
ATOM 8899 O O . GLU C 1 47 ? 185.308 194.766 130.458 1.00 41.37 44 GLU C O 1
ATOM 8911 N N . ALA C 1 48 ? 184.700 196.930 130.543 1.00 36.13 45 ALA C N 1
ATOM 8912 C CA . ALA C 1 48 ? 185.311 197.105 131.858 1.00 36.13 45 ALA C CA 1
ATOM 8913 C C . ALA C 1 48 ? 184.601 196.256 132.907 1.00 36.13 45 ALA C C 1
ATOM 8914 O O . ALA C 1 48 ? 185.249 195.617 133.751 1.00 36.13 45 ALA C O 1
ATOM 8921 N N . GLU C 1 49 ? 183.267 196.231 132.865 1.00 38.64 46 GLU C N 1
ATOM 8922 C CA . GLU C 1 49 ? 182.517 195.409 133.809 1.00 38.64 46 GLU C CA 1
ATOM 8923 C C . GLU C 1 49 ? 182.860 193.934 133.642 1.00 38.64 46 GLU C C 1
ATOM 8924 O O . GLU C 1 49 ? 183.009 193.208 134.631 1.00 38.64 46 GLU C O 1
ATOM 8936 N N . ILE C 1 50 ? 182.989 193.475 132.397 1.00 40.33 47 ILE C N 1
ATOM 8937 C CA . ILE C 1 50 ? 183.320 192.077 132.143 1.00 40.33 47 ILE C CA 1
ATOM 8938 C C . ILE C 1 50 ? 184.732 191.766 132.619 1.00 40.33 47 ILE C C 1
ATOM 8939 O O . ILE C 1 50 ? 184.998 190.674 133.130 1.00 40.33 47 ILE C O 1
ATOM 8955 N N . VAL C 1 51 ? 185.662 192.705 132.446 1.00 34.43 48 VAL C N 1
ATOM 8956 C CA . VAL C 1 51 ? 187.023 192.493 132.934 1.00 34.43 48 VAL C CA 1
ATOM 8957 C C . VAL C 1 51 ? 187.015 192.322 134.447 1.00 34.43 48 VAL C C 1
ATOM 8958 O O . VAL C 1 51 ? 187.647 191.409 134.994 1.00 34.43 48 VAL C O 1
ATOM 8971 N N . GLU C 1 52 ? 186.292 193.199 135.148 1.00 37.33 49 GLU C N 1
ATOM 8972 C CA . GLU C 1 52 ? 186.212 193.079 136.601 1.00 37.33 49 GLU C CA 1
ATOM 8973 C C . GLU C 1 52 ? 185.545 191.770 137.011 1.00 37.33 49 GLU C C 1
ATOM 8974 O O . GLU C 1 52 ? 185.989 191.105 137.957 1.00 37.33 49 GLU C O 1
ATOM 8986 N N . LYS C 1 53 ? 184.477 191.385 136.310 1.00 37.32 50 LYS C N 1
ATOM 8987 C CA . LYS C 1 53 ? 183.788 190.140 136.630 1.00 37.32 50 LYS C CA 1
ATOM 8988 C C . LYS C 1 53 ? 184.700 188.938 136.428 1.00 37.32 50 LYS C C 1
ATOM 8989 O O . LYS C 1 53 ? 184.712 188.014 137.248 1.00 37.32 50 LYS C O 1
ATOM 9008 N N . GLN C 1 54 ? 185.469 188.928 135.337 1.00 32.70 51 GLN C N 1
ATOM 9009 C CA . GLN C 1 54 ? 186.384 187.821 135.083 1.00 32.70 51 GLN C CA 1
ATOM 9010 C C . GLN C 1 54 ? 187.489 187.772 136.129 1.00 32.70 51 GLN C C 1
ATOM 9011 O O . GLN C 1 54 ? 187.882 186.686 136.571 1.00 32.70 51 GLN C O 1
ATOM 9025 N N . ALA C 1 55 ? 188.011 188.932 136.533 1.00 29.23 52 ALA C N 1
ATOM 9026 C CA . ALA C 1 55 ? 189.017 188.943 137.588 1.00 29.23 52 ALA C CA 1
ATOM 9027 C C . ALA C 1 55 ? 188.453 188.373 138.883 1.00 29.23 52 ALA C C 1
ATOM 9028 O O . ALA C 1 55 ? 189.105 187.560 139.553 1.00 29.23 52 ALA C O 1
ATOM 9035 N N . ARG C 1 56 ? 187.235 188.780 139.247 1.00 31.60 53 ARG C N 1
ATOM 9036 C CA . ARG C 1 56 ? 186.617 188.257 140.461 1.00 31.60 53 ARG C CA 1
ATOM 9037 C C . ARG C 1 56 ? 186.383 186.754 140.353 1.00 31.60 53 ARG C C 1
ATOM 9038 O O . ARG C 1 56 ? 186.586 186.014 141.323 1.00 31.60 53 ARG C O 1
ATOM 9059 N N . SER C 1 57 ? 185.952 186.285 139.179 1.00 27.60 54 SER C N 1
ATOM 9060 C CA . SER C 1 57 ? 185.726 184.857 138.990 1.00 27.60 54 SER C CA 1
ATOM 9061 C C . SER C 1 57 ? 187.025 184.074 139.121 1.00 27.60 54 SER C C 1
ATOM 9062 O O . SER C 1 57 ? 187.051 182.997 139.725 1.00 27.60 54 SER C O 1
ATOM 9070 N N . ILE C 1 58 ? 188.115 184.596 138.555 1.00 24.45 55 ILE C N 1
ATOM 9071 C CA . ILE C 1 58 ? 189.403 183.918 138.669 1.00 24.45 55 ILE C CA 1
ATOM 9072 C C . ILE C 1 58 ? 189.857 183.878 140.122 1.00 24.45 55 ILE C C 1
ATOM 9073 O O . ILE C 1 58 ? 190.394 182.867 140.590 1.00 24.45 55 ILE C O 1
ATOM 9089 N N . GLN C 1 59 ? 189.664 184.975 140.857 1.00 25.30 56 GLN C N 1
ATOM 9090 C CA . GLN C 1 59 ? 190.035 184.975 142.269 1.00 25.30 56 GLN C CA 1
ATOM 9091 C C . GLN C 1 59 ? 189.219 183.952 143.050 1.00 25.30 56 GLN C C 1
ATOM 9092 O O . GLN C 1 59 ? 189.759 183.229 143.897 1.00 25.30 56 GLN C O 1
ATOM 9106 N N . THR C 1 60 ? 187.915 183.872 142.779 1.00 24.29 57 THR C N 1
ATOM 9107 C CA . THR C 1 60 ? 187.086 182.880 143.457 1.00 24.29 57 THR C CA 1
ATOM 9108 C C . THR C 1 60 ? 187.528 181.464 143.109 1.00 24.29 57 THR C C 1
ATOM 9109 O O . THR C 1 60 ? 187.559 180.585 143.978 1.00 24.29 57 THR C O 1
ATOM 9120 N N . LEU C 1 61 ? 187.863 181.219 141.841 1.00 20.07 58 LEU C N 1
ATOM 9121 C CA . LEU C 1 61 ? 188.340 179.898 141.444 1.00 20.07 58 LEU C CA 1
ATOM 9122 C C . LEU C 1 61 ? 189.628 179.543 142.175 1.00 20.07 58 LEU C C 1
ATOM 9123 O O . LEU C 1 61 ? 189.787 178.421 142.670 1.00 20.07 58 LEU C O 1
ATOM 9139 N N . ILE C 1 62 ? 190.562 180.492 142.257 1.00 19.09 59 ILE C N 1
ATOM 9140 C CA . ILE C 1 62 ? 191.799 180.247 142.992 1.00 19.09 59 ILE C CA 1
ATOM 9141 C C . ILE C 1 62 ? 191.498 179.956 144.453 1.00 19.09 59 ILE C C 1
ATOM 9142 O O . ILE C 1 62 ? 192.159 179.119 145.079 1.00 19.09 59 ILE C O 1
ATOM 9158 N N . LYS C 1 63 ? 190.507 180.642 145.024 1.00 19.80 60 LYS C N 1
ATOM 9159 C CA . LYS C 1 63 ? 190.111 180.354 146.397 1.00 19.80 60 LYS C CA 1
ATOM 9160 C C . LYS C 1 63 ? 189.570 178.935 146.526 1.00 19.80 60 LYS C C 1
ATOM 9161 O O . LYS C 1 63 ? 189.863 178.236 147.502 1.00 19.80 60 LYS C O 1
ATOM 9180 N N . LEU C 1 64 ? 188.778 178.493 145.549 1.00 18.87 61 LEU C N 1
ATOM 9181 C CA . LEU C 1 64 ? 188.144 177.182 145.596 1.00 18.87 61 LEU C CA 1
ATOM 9182 C C . LEU C 1 64 ? 189.077 176.039 145.212 1.00 18.87 61 LEU C C 1
ATOM 9183 O O . LEU C 1 64 ? 188.738 174.878 145.468 1.00 18.87 61 LEU C O 1
ATOM 9199 N N . SER C 1 65 ? 190.226 176.324 144.604 1.00 13.89 62 SER C N 1
ATOM 9200 C CA . SER C 1 65 ? 191.165 175.282 144.208 1.00 13.89 62 SER C CA 1
ATOM 9201 C C . SER C 1 65 ? 192.136 174.910 145.321 1.00 13.89 62 SER C C 1
ATOM 9202 O O . SER C 1 65 ? 192.915 173.966 145.154 1.00 13.89 62 SER C O 1
ATOM 9210 N N . LYS C 1 66 ? 192.102 175.622 146.448 1.00 15.15 63 LYS C N 1
ATOM 9211 C CA . LYS C 1 66 ? 192.944 175.317 147.606 1.00 15.15 63 LYS C CA 1
ATOM 9212 C C . LYS C 1 66 ? 194.413 175.169 147.212 1.00 15.15 63 LYS C C 1
ATOM 9213 O O . LYS C 1 66 ? 195.124 174.286 147.696 1.00 15.15 63 LYS C O 1
ATOM 9232 N N . LEU C 1 67 ? 194.875 176.052 146.332 1.00 13.13 64 LEU C N 1
ATOM 9233 C CA . LEU C 1 67 ? 196.299 176.108 146.018 1.00 13.13 64 LEU C CA 1
ATOM 9234 C C . LEU C 1 67 ? 197.052 176.728 147.193 1.00 13.13 64 LEU C C 1
ATOM 9235 O O . LEU C 1 67 ? 196.690 177.819 147.643 1.00 13.13 64 LEU C O 1
ATOM 9251 N N . PRO C 1 68 ? 198.093 176.071 147.719 1.00 13.01 65 PRO C N 1
ATOM 9252 C CA . PRO C 1 68 ? 198.744 176.592 148.930 1.00 13.01 65 PRO C CA 1
ATOM 9253 C C . PRO C 1 68 ? 199.507 177.886 148.694 1.00 13.01 65 PRO C C 1
ATOM 9254 O O . PRO C 1 68 ? 199.394 178.829 149.483 1.00 13.01 65 PRO C O 1
ATOM 9265 N N . TYR C 1 69 ? 200.284 177.945 147.616 1.00 14.63 66 TYR C N 1
ATOM 9266 C CA . TYR C 1 69 ? 201.072 179.127 147.280 1.00 14.63 66 TYR C CA 1
ATOM 9267 C C . TYR C 1 69 ? 201.043 179.301 145.768 1.00 14.63 66 TYR C C 1
ATOM 9268 O O . TYR C 1 69 ? 201.602 178.482 145.033 1.00 14.63 66 TYR C O 1
ATOM 9286 N N . ARG C 1 70 ? 200.380 180.356 145.308 1.00 18.63 67 ARG C N 1
ATOM 9287 C CA . ARG C 1 70 ? 200.282 180.629 143.879 1.00 18.63 67 ARG C CA 1
ATOM 9288 C C . ARG C 1 70 ? 201.665 180.783 143.256 1.00 18.63 67 ARG C C 1
ATOM 9289 O O . ARG C 1 70 ? 202.490 181.562 143.741 1.00 18.63 67 ARG C O 1
ATOM 9310 N N . LYS C 1 71 ? 201.910 180.049 142.172 1.00 17.00 68 LYS C N 1
ATOM 9311 C CA . LYS C 1 71 ? 203.150 180.136 141.415 1.00 17.00 68 LYS C CA 1
ATOM 9312 C C . LYS C 1 71 ? 202.831 180.061 139.929 1.00 17.00 68 LYS C C 1
ATOM 9313 O O . LYS C 1 71 ? 201.713 179.731 139.526 1.00 17.00 68 LYS C O 1
ATOM 9332 N N . THR C 1 72 ? 203.832 180.371 139.106 1.00 19.42 69 THR C N 1
ATOM 9333 C CA . THR C 1 72 ? 203.656 180.373 137.662 1.00 19.42 69 THR C CA 1
ATOM 9334 C C . THR C 1 72 ? 204.985 180.058 136.992 1.00 19.42 69 THR C C 1
ATOM 9335 O O . THR C 1 72 ? 206.053 180.165 137.599 1.00 19.42 69 THR C O 1
ATOM 9346 N N . ILE C 1 73 ? 204.898 179.667 135.719 1.00 19.87 70 ILE C N 1
ATOM 9347 C CA . ILE C 1 73 ? 206.093 179.321 134.955 1.00 19.87 70 ILE C CA 1
ATOM 9348 C C . ILE C 1 73 ? 207.009 180.527 134.808 1.00 19.87 70 ILE C C 1
ATOM 9349 O O . ILE C 1 73 ? 208.227 180.375 134.653 1.00 19.87 70 ILE C O 1
ATOM 9365 N N . ASP C 1 74 ? 206.447 181.737 134.849 1.00 25.62 71 ASP C N 1
ATOM 9366 C CA . ASP C 1 74 ? 207.255 182.934 134.642 1.00 25.62 71 ASP C CA 1
ATOM 9367 C C . ASP C 1 74 ? 208.382 183.037 135.660 1.00 25.62 71 ASP C C 1
ATOM 9368 O O . ASP C 1 74 ? 209.435 183.614 135.363 1.00 25.62 71 ASP C O 1
ATOM 9377 N N . THR C 1 75 ? 208.187 182.490 136.857 1.00 22.43 72 THR C N 1
ATOM 9378 C CA . THR C 1 75 ? 209.201 182.519 137.902 1.00 22.43 72 THR C CA 1
ATOM 9379 C C . THR C 1 75 ? 210.086 181.280 137.904 1.00 22.43 72 THR C C 1
ATOM 9380 O O . THR C 1 75 ? 210.933 181.145 138.794 1.00 22.43 72 THR C O 1
ATOM 9391 N N . PHE C 1 76 ? 209.917 180.378 136.941 1.00 19.82 73 PHE C N 1
ATOM 9392 C CA . PHE C 1 76 ? 210.702 179.152 136.883 1.00 19.82 73 PHE C CA 1
ATOM 9393 C C . PHE C 1 76 ? 211.989 179.416 136.112 1.00 19.82 73 PHE C C 1
ATOM 9394 O O . PHE C 1 76 ? 211.952 179.894 134.973 1.00 19.82 73 PHE C O 1
ATOM 9411 N N . ASP C 1 77 ? 213.124 179.105 136.735 1.00 26.70 74 ASP C N 1
ATOM 9412 C CA . ASP C 1 77 ? 214.443 179.310 136.138 1.00 26.70 74 ASP C CA 1
ATOM 9413 C C . ASP C 1 77 ? 214.906 177.976 135.561 1.00 26.70 74 ASP C C 1
ATOM 9414 O O . ASP C 1 77 ? 215.455 177.129 136.266 1.00 26.70 74 ASP C O 1
ATOM 9423 N N . PHE C 1 78 ? 214.680 177.791 134.258 1.00 23.07 75 PHE C N 1
ATOM 9424 C CA . PHE C 1 78 ? 215.103 176.559 133.603 1.00 23.07 75 PHE C CA 1
ATOM 9425 C C . PHE C 1 78 ? 216.617 176.423 133.548 1.00 23.07 75 PHE C C 1
ATOM 9426 O O . PHE C 1 78 ? 217.119 175.311 133.353 1.00 23.07 75 PHE C O 1
ATOM 9443 N N . THR C 1 79 ? 217.356 177.522 133.712 1.00 33.38 76 THR C N 1
ATOM 9444 C CA . THR C 1 79 ? 218.811 177.428 133.733 1.00 33.38 76 THR C CA 1
ATOM 9445 C C . THR C 1 79 ? 219.296 176.624 134.932 1.00 33.38 76 THR C C 1
ATOM 9446 O O . THR C 1 79 ? 220.279 175.883 134.822 1.00 33.38 76 THR C O 1
ATOM 9457 N N . ALA C 1 80 ? 218.626 176.757 136.078 1.00 26.99 77 ALA C N 1
ATOM 9458 C CA . ALA C 1 80 ? 218.982 175.979 137.256 1.00 26.99 77 ALA C CA 1
ATOM 9459 C C . ALA C 1 80 ? 218.511 174.534 137.169 1.00 26.99 77 ALA C C 1
ATOM 9460 O O . ALA C 1 80 ? 218.961 173.702 137.964 1.00 26.99 77 ALA C O 1
ATOM 9467 N N . GLN C 1 81 ? 217.622 174.218 136.230 1.00 25.45 78 GLN C N 1
ATOM 9468 C CA . GLN C 1 81 ? 217.091 172.867 136.051 1.00 25.45 78 GLN C CA 1
ATOM 9469 C C . GLN C 1 81 ? 217.232 172.471 134.587 1.00 25.45 78 GLN C C 1
ATOM 9470 O O . GLN C 1 81 ? 216.242 172.382 133.852 1.00 25.45 78 GLN C O 1
ATOM 9484 N N . PRO C 1 82 ? 218.464 172.231 134.126 1.00 27.51 79 PRO C N 1
ATOM 9485 C CA . PRO C 1 82 ? 218.654 171.772 132.741 1.00 27.51 79 PRO C CA 1
ATOM 9486 C C . PRO C 1 82 ? 218.168 170.354 132.497 1.00 27.51 79 PRO C C 1
ATOM 9487 O O . PRO C 1 82 ? 218.087 169.940 131.333 1.00 27.51 79 PRO C O 1
ATOM 9498 N N . SER C 1 83 ? 217.845 169.600 133.550 1.00 23.95 80 SER C N 1
ATOM 9499 C CA . SER C 1 83 ? 217.392 168.224 133.396 1.00 23.95 80 SER C CA 1
ATOM 9500 C C . SER C 1 83 ? 216.028 168.118 132.730 1.00 23.95 80 SER C C 1
ATOM 9501 O O . SER C 1 83 ? 215.648 167.017 132.316 1.00 23.95 80 SER C O 1
ATOM 9509 N N . VAL C 1 84 ? 215.287 169.217 132.618 1.00 24.58 81 VAL C N 1
ATOM 9510 C CA . VAL C 1 84 ? 213.953 169.223 132.030 1.00 24.58 81 VAL C CA 1
ATOM 9511 C C . VAL C 1 84 ? 213.977 170.125 130.805 1.00 24.58 81 VAL C C 1
ATOM 9512 O O . VAL C 1 84 ? 214.463 171.260 130.873 1.00 24.58 81 VAL C O 1
ATOM 9525 N N . ASP C 1 85 ? 213.460 169.617 129.689 1.00 29.52 82 ASP C N 1
ATOM 9526 C CA . ASP C 1 85 ? 213.402 170.381 128.447 1.00 29.52 82 ASP C CA 1
ATOM 9527 C C . ASP C 1 85 ? 212.261 171.385 128.543 1.00 29.52 82 ASP C C 1
ATOM 9528 O O . ASP C 1 85 ? 211.092 171.000 128.645 1.00 29.52 82 ASP C O 1
ATOM 9537 N N . GLU C 1 86 ? 212.596 172.676 128.509 1.00 26.71 83 GLU C N 1
ATOM 9538 C CA . GLU C 1 86 ? 211.572 173.708 128.618 1.00 26.71 83 GLU C CA 1
ATOM 9539 C C . GLU C 1 86 ? 210.538 173.610 127.505 1.00 26.71 83 GLU C C 1
ATOM 9540 O O . GLU C 1 86 ? 209.402 174.059 127.691 1.00 26.71 83 GLU C O 1
ATOM 9552 N N . ARG C 1 87 ? 210.900 173.033 126.358 1.00 29.52 84 ARG C N 1
ATOM 9553 C CA . ARG C 1 87 ? 209.935 172.883 125.275 1.00 29.52 84 ARG C CA 1
ATOM 9554 C C . ARG C 1 87 ? 208.752 172.028 125.712 1.00 29.52 84 ARG C C 1
ATOM 9555 O O . ARG C 1 87 ? 207.595 172.359 125.426 1.00 29.52 84 ARG C O 1
ATOM 9576 N N . ARG C 1 88 ? 209.023 170.927 126.415 1.00 19.70 85 ARG C N 1
ATOM 9577 C CA . ARG C 1 88 ? 207.943 170.070 126.890 1.00 19.70 85 ARG C CA 1
ATOM 9578 C C . ARG C 1 88 ? 207.067 170.797 127.903 1.00 19.70 85 ARG C C 1
ATOM 9579 O O . ARG C 1 88 ? 205.841 170.642 127.896 1.00 19.70 85 ARG C O 1
ATOM 9600 N N . ILE C 1 89 ? 207.674 171.596 128.782 1.00 19.78 86 ILE C N 1
ATOM 9601 C CA . ILE C 1 89 ? 206.893 172.346 129.762 1.00 19.78 86 ILE C CA 1
ATOM 9602 C C . ILE C 1 89 ? 205.989 173.353 129.062 1.00 19.78 86 ILE C C 1
ATOM 9603 O O . ILE C 1 89 ? 204.815 173.514 129.422 1.00 19.78 86 ILE C O 1
ATOM 9619 N N . ARG C 1 90 ? 206.519 174.050 128.056 1.00 20.23 87 ARG C N 1
ATOM 9620 C CA . ARG C 1 90 ? 205.693 174.987 127.302 1.00 20.23 87 ARG C CA 1
ATOM 9621 C C . ARG C 1 90 ? 204.562 174.261 126.586 1.00 20.23 87 ARG C C 1
ATOM 9622 O O . ARG C 1 90 ? 203.434 174.764 126.521 1.00 20.23 87 ARG C O 1
ATOM 9643 N N . GLU C 1 91 ? 204.843 173.076 126.040 1.00 21.06 88 GLU C N 1
ATOM 9644 C CA . GLU C 1 91 ? 203.782 172.278 125.433 1.00 21.06 88 GLU C CA 1
ATOM 9645 C C . GLU C 1 91 ? 202.707 171.937 126.456 1.00 21.06 88 GLU C C 1
ATOM 9646 O O . GLU C 1 91 ? 201.510 171.975 126.148 1.00 21.06 88 GLU C O 1
ATOM 9658 N N . LEU C 1 92 ? 203.116 171.598 127.680 1.00 15.42 89 LEU C N 1
ATOM 9659 C CA . LEU C 1 92 ? 202.142 171.348 128.738 1.00 15.42 89 LEU C CA 1
ATOM 9660 C C . LEU C 1 92 ? 201.301 172.587 129.006 1.00 15.42 89 LEU C C 1
ATOM 9661 O O . LEU C 1 92 ? 200.081 172.493 129.190 1.00 15.42 89 LEU C O 1
ATOM 9677 N N . LEU C 1 93 ? 201.936 173.761 129.031 1.00 17.55 90 LEU C N 1
ATOM 9678 C CA . LEU C 1 93 ? 201.209 174.994 129.316 1.00 17.55 90 LEU C CA 1
ATOM 9679 C C . LEU C 1 93 ? 200.149 175.298 128.266 1.00 17.55 90 LEU C C 1
ATOM 9680 O O . LEU C 1 93 ? 199.255 176.111 128.524 1.00 17.55 90 LEU C O 1
ATOM 9696 N N . THR C 1 94 ? 200.226 174.671 127.091 1.00 18.13 91 THR C N 1
ATOM 9697 C CA . THR C 1 94 ? 199.162 174.825 126.106 1.00 18.13 91 THR C CA 1
ATOM 9698 C C . THR C 1 94 ? 197.862 174.188 126.577 1.00 18.13 91 THR C C 1
ATOM 9699 O O . THR C 1 94 ? 196.806 174.454 125.993 1.00 18.13 91 THR C O 1
ATOM 9710 N N . LEU C 1 95 ? 197.918 173.352 127.615 1.00 15.93 92 LEU C N 1
ATOM 9711 C CA . LEU C 1 95 ? 196.746 172.652 128.134 1.00 15.93 92 LEU C CA 1
ATOM 9712 C C . LEU C 1 95 ? 196.149 171.713 127.091 1.00 15.93 92 LEU C C 1
ATOM 9713 O O . LEU C 1 95 ? 194.953 171.415 127.119 1.00 15.93 92 LEU C O 1
ATOM 9729 N N . SER C 1 96 ? 196.980 171.240 126.161 1.00 17.04 93 SER C N 1
ATOM 9730 C CA . SER C 1 96 ? 196.513 170.257 125.191 1.00 17.04 93 SER C CA 1
ATOM 9731 C C . SER C 1 96 ? 196.167 168.940 125.873 1.00 17.04 93 SER C C 1
ATOM 9732 O O . SER C 1 96 ? 195.239 168.239 125.451 1.00 17.04 93 SER C O 1
ATOM 9740 N N . PHE C 1 97 ? 196.904 168.588 126.929 1.00 13.02 94 PHE C N 1
ATOM 9741 C CA . PHE C 1 97 ? 196.652 167.327 127.618 1.00 13.02 94 PHE C CA 1
ATOM 9742 C C . PHE C 1 97 ? 195.233 167.262 128.164 1.00 13.02 94 PHE C C 1
ATOM 9743 O O . PHE C 1 97 ? 194.667 166.170 128.289 1.00 13.02 94 PHE C O 1
ATOM 9760 N N . ILE C 1 98 ? 194.641 168.412 128.492 1.00 14.83 95 ILE C N 1
ATOM 9761 C CA . ILE C 1 98 ? 193.276 168.416 129.012 1.00 14.83 95 ILE C CA 1
ATOM 9762 C C . ILE C 1 98 ? 192.314 167.865 127.969 1.00 14.83 95 ILE C C 1
ATOM 9763 O O . ILE C 1 98 ? 191.420 167.070 128.285 1.00 14.83 95 ILE C O 1
ATOM 9779 N N . ASP C 1 99 ? 192.475 168.282 126.713 1.00 17.40 96 ASP C N 1
ATOM 9780 C CA . ASP C 1 99 ? 191.659 167.732 125.637 1.00 17.40 96 ASP C CA 1
ATOM 9781 C C . ASP C 1 99 ? 192.098 166.323 125.260 1.00 17.40 96 ASP C C 1
ATOM 9782 O O . ASP C 1 99 ? 191.273 165.522 124.806 1.00 17.40 96 ASP C O 1
ATOM 9791 N N . ARG C 1 100 ? 193.378 166.004 125.439 1.00 15.02 97 ARG C N 1
ATOM 9792 C CA . ARG C 1 100 ? 193.898 164.679 125.127 1.00 15.02 97 ARG C CA 1
ATOM 9793 C C . ARG C 1 100 ? 193.674 163.673 126.248 1.00 15.02 97 ARG C C 1
ATOM 9794 O O . ARG C 1 100 ? 193.989 162.491 126.067 1.00 15.02 97 ARG C O 1
ATOM 9815 N N . LYS C 1 101 ? 193.146 164.104 127.394 1.00 14.71 98 LYS C N 1
ATOM 9816 C CA . LYS C 1 101 ? 192.876 163.208 128.518 1.00 14.71 98 LYS C CA 1
ATOM 9817 C C . LYS C 1 101 ? 194.155 162.530 129.005 1.00 14.71 98 LYS C C 1
ATOM 9818 O O . LYS C 1 101 ? 194.147 161.361 129.395 1.00 14.71 98 LYS C O 1
ATOM 9837 N N . GLU C 1 102 ? 195.264 163.264 128.986 1.00 11.51 99 GLU C N 1
ATOM 9838 C CA . GLU C 1 102 ? 196.564 162.730 129.371 1.00 11.51 99 GLU C CA 1
ATOM 9839 C C . GLU C 1 102 ? 196.975 163.274 130.731 1.00 11.51 99 GLU C C 1
ATOM 9840 O O . GLU C 1 102 ? 196.899 164.483 130.972 1.00 11.51 99 GLU C O 1
ATOM 9852 N N . ASN C 1 103 ? 197.409 162.377 131.612 1.00 10.86 100 ASN C N 1
ATOM 9853 C CA . ASN C 1 103 ? 197.944 162.772 132.903 1.00 10.86 100 ASN C CA 1
ATOM 9854 C C . ASN C 1 103 ? 199.379 163.270 132.749 1.00 10.86 100 ASN C C 1
ATOM 9855 O O . ASN C 1 103 ? 200.042 163.036 131.736 1.00 10.86 100 ASN C O 1
ATOM 9866 N N . ILE C 1 104 ? 199.858 163.968 133.776 1.00 11.58 101 ILE C N 1
ATOM 9867 C CA . ILE C 1 104 ? 201.219 164.493 133.802 1.00 11.58 101 ILE C CA 1
ATOM 9868 C C . ILE C 1 104 ? 201.878 164.020 135.088 1.00 11.58 101 ILE C C 1
ATOM 9869 O O . ILE C 1 104 ? 201.461 164.416 136.182 1.00 11.58 101 ILE C O 1
ATOM 9885 N N . LEU C 1 105 ? 202.918 163.201 134.960 1.00 13.82 102 LEU C N 1
ATOM 9886 C CA . LEU C 1 105 ? 203.616 162.627 136.105 1.00 13.82 102 LEU C CA 1
ATOM 9887 C C . LEU C 1 105 ? 204.998 163.261 136.211 1.00 13.82 102 LEU C C 1
ATOM 9888 O O . LEU C 1 105 ? 205.842 163.077 135.328 1.00 13.82 102 LEU C O 1
ATOM 9904 N N . PHE C 1 106 ? 205.225 163.999 137.294 1.00 25.81 103 PHE C N 1
ATOM 9905 C CA . PHE C 1 106 ? 206.525 164.581 137.595 1.00 25.81 103 PHE C CA 1
ATOM 9906 C C . PHE C 1 106 ? 207.246 163.692 138.598 1.00 25.81 103 PHE C C 1
ATOM 9907 O O . PHE C 1 106 ? 206.664 163.294 139.612 1.00 25.81 103 PHE C O 1
ATOM 9924 N N . LEU C 1 107 ? 208.505 163.375 138.307 1.00 13.56 104 LEU C N 1
ATOM 9925 C CA . LEU C 1 107 ? 209.313 162.515 139.156 1.00 13.56 104 LEU C CA 1
ATOM 9926 C C . LEU C 1 107 ? 210.700 163.115 139.324 1.00 13.56 104 LEU C C 1
ATOM 9927 O O . LEU C 1 107 ? 211.181 163.855 138.462 1.00 13.56 104 LEU C O 1
ATOM 9943 N N . GLY C 1 108 ? 211.338 162.789 140.445 1.00 8.35 105 GLY C N 1
ATOM 9944 C CA . GLY C 1 108 ? 212.696 163.207 140.696 1.00 8.35 105 GLY C CA 1
ATOM 9945 C C . GLY C 1 108 ? 212.969 163.463 142.164 1.00 8.35 105 GLY C C 1
ATOM 9946 O O . GLY C 1 108 ? 212.095 163.305 143.021 1.00 8.35 105 GLY C O 1
ATOM 9950 N N . PRO C 1 109 ? 214.196 163.867 142.482 1.00 13.41 106 PRO C N 1
ATOM 9951 C CA . PRO C 1 109 ? 214.561 164.111 143.882 1.00 13.41 106 PRO C CA 1
ATOM 9952 C C . PRO C 1 109 ? 213.806 165.301 144.447 1.00 13.41 106 PRO C C 1
ATOM 9953 O O . PRO C 1 109 ? 213.113 166.017 143.710 1.00 13.41 106 PRO C O 1
ATOM 9964 N N . PRO C 1 110 ? 213.910 165.542 145.752 1.00 14.44 107 PRO C N 1
ATOM 9965 C CA . PRO C 1 110 ? 213.189 166.670 146.350 1.00 14.44 107 PRO C CA 1
ATOM 9966 C C . PRO C 1 110 ? 213.721 168.014 145.876 1.00 14.44 107 PRO C C 1
ATOM 9967 O O . PRO C 1 110 ? 214.896 168.162 145.531 1.00 14.44 107 PRO C O 1
ATOM 9978 N N . GLY C 1 111 ? 212.830 169.000 145.866 1.00 14.57 108 GLY C N 1
ATOM 9979 C CA . GLY C 1 111 ? 213.219 170.378 145.617 1.00 14.57 108 GLY C CA 1
ATOM 9980 C C . GLY C 1 111 ? 213.753 170.657 144.230 1.00 14.57 108 GLY C C 1
ATOM 9981 O O . GLY C 1 111 ? 214.704 171.434 144.084 1.00 14.57 108 GLY C O 1
ATOM 9985 N N . ILE C 1 112 ? 213.163 170.046 143.203 1.00 13.12 109 ILE C N 1
ATOM 9986 C CA . ILE C 1 112 ? 213.577 170.255 141.820 1.00 13.12 109 ILE C CA 1
ATOM 9987 C C . ILE C 1 112 ? 212.517 170.962 140.997 1.00 13.12 109 ILE C C 1
ATOM 9988 O O . ILE C 1 112 ? 212.694 171.109 139.779 1.00 13.12 109 ILE C O 1
ATOM 10004 N N . GLY C 1 113 ? 211.424 171.402 141.611 1.00 11.18 110 GLY C N 1
ATOM 10005 C CA . GLY C 1 113 ? 210.381 172.113 140.905 1.00 11.18 110 GLY C CA 1
ATOM 10006 C C . GLY C 1 113 ? 209.169 171.292 140.526 1.00 11.18 110 GLY C C 1
ATOM 10007 O O . GLY C 1 113 ? 208.302 171.805 139.809 1.00 11.18 110 GLY C O 1
ATOM 10011 N N . LYS C 1 114 ? 209.077 170.039 140.977 1.00 13.02 111 LYS C N 1
ATOM 10012 C CA . LYS C 1 114 ? 207.915 169.221 140.640 1.00 13.02 111 LYS C CA 1
ATOM 10013 C C . LYS C 1 114 ? 206.629 169.890 141.105 1.00 13.02 111 LYS C C 1
ATOM 10014 O O . LYS C 1 114 ? 205.695 170.087 140.318 1.00 13.02 111 LYS C O 1
ATOM 10033 N N . THR C 1 115 ? 206.569 170.261 142.385 1.00 10.92 112 THR C N 1
ATOM 10034 C CA . THR C 1 115 ? 205.388 170.947 142.895 1.00 10.92 112 THR C CA 1
ATOM 10035 C C . THR C 1 115 ? 205.247 172.326 142.267 1.00 10.92 112 THR C C 1
ATOM 10036 O O . THR C 1 115 ? 204.130 172.777 141.997 1.00 10.92 112 THR C O 1
ATOM 10046 N N . HIS C 1 116 ? 206.366 173.013 142.032 1.00 13.68 113 HIS C N 1
ATOM 10047 C CA . HIS C 1 116 ? 206.305 174.320 141.387 1.00 13.68 113 HIS C CA 1
ATOM 10048 C C . HIS C 1 116 ? 205.713 174.206 139.988 1.00 13.68 113 HIS C C 1
ATOM 10049 O O . HIS C 1 116 ? 204.839 174.992 139.605 1.00 13.68 113 HIS C O 1
ATOM 10063 N N . LEU C 1 117 ? 206.169 173.221 139.211 1.00 15.75 114 LEU C N 1
ATOM 10064 C CA . LEU C 1 117 ? 205.626 173.027 137.870 1.00 15.75 114 LEU C CA 1
ATOM 10065 C C . LEU C 1 117 ? 204.157 172.625 137.921 1.00 15.75 114 LEU C C 1
ATOM 10066 O O . LEU C 1 117 ? 203.348 173.100 137.114 1.00 15.75 114 LEU C O 1
ATOM 10082 N N . ALA C 1 118 ? 203.792 171.744 138.856 1.00 9.15 115 ALA C N 1
ATOM 10083 C CA . ALA C 1 118 ? 202.395 171.338 138.969 1.00 9.15 115 ALA C CA 1
ATOM 10084 C C . ALA C 1 118 ? 201.504 172.527 139.302 1.00 9.15 115 ALA C C 1
ATOM 10085 O O . ALA C 1 118 ? 200.427 172.691 138.717 1.00 9.15 115 ALA C O 1
ATOM 10092 N N . ILE C 1 119 ? 201.940 173.375 140.237 1.00 12.72 116 ILE C N 1
ATOM 10093 C CA . ILE C 1 119 ? 201.159 174.552 140.595 1.00 12.72 116 ILE C CA 1
ATOM 10094 C C . ILE C 1 119 ? 201.107 175.537 139.437 1.00 12.72 116 ILE C C 1
ATOM 10095 O O . ILE C 1 119 ? 200.091 176.206 139.235 1.00 12.72 116 ILE C O 1
ATOM 10111 N N . SER C 1 120 ? 202.189 175.656 138.664 1.00 15.21 117 SER C N 1
ATOM 10112 C CA . SER C 1 120 ? 202.163 176.530 137.496 1.00 15.21 117 SER C CA 1
ATOM 10113 C C . SER C 1 120 ? 201.130 176.052 136.483 1.00 15.21 117 SER C C 1
ATOM 10114 O O . SER C 1 120 ? 200.356 176.850 135.939 1.00 15.21 117 SER C O 1
ATOM 10122 N N . ILE C 1 121 ? 201.101 174.744 136.222 1.00 13.22 118 ILE C N 1
ATOM 10123 C CA . ILE C 1 121 ? 200.124 174.202 135.282 1.00 13.22 118 ILE C CA 1
ATOM 10124 C C . ILE C 1 121 ? 198.710 174.395 135.815 1.00 13.22 118 ILE C C 1
ATOM 10125 O O . ILE C 1 121 ? 197.790 174.738 135.063 1.00 13.22 118 ILE C O 1
ATOM 10141 N N . GLY C 1 122 ? 198.510 174.174 137.115 1.00 14.10 119 GLY C N 1
ATOM 10142 C CA . GLY C 1 122 ? 197.196 174.394 137.695 1.00 14.10 119 GLY C CA 1
ATOM 10143 C C . GLY C 1 122 ? 196.753 175.842 137.601 1.00 14.10 119 GLY C C 1
ATOM 10144 O O . GLY C 1 122 ? 195.588 176.129 137.321 1.00 14.10 119 GLY C O 1
ATOM 10148 N N . MET C 1 123 ? 197.676 176.774 137.841 1.00 19.00 120 MET C N 1
ATOM 10149 C CA . MET C 1 123 ? 197.350 178.190 137.733 1.00 19.00 120 MET C CA 1
ATOM 10150 C C . MET C 1 123 ? 196.999 178.559 136.298 1.00 19.00 120 MET C C 1
ATOM 10151 O O . MET C 1 123 ? 196.051 179.316 136.056 1.00 19.00 120 MET C O 1
ATOM 10165 N N . GLU C 1 124 ? 197.753 178.031 135.332 1.00 17.86 121 GLU C N 1
ATOM 10166 C CA . GLU C 1 124 ? 197.429 178.279 133.932 1.00 17.86 121 GLU C CA 1
ATOM 10167 C C . GLU C 1 124 ? 196.050 177.728 133.588 1.00 17.86 121 GLU C C 1
ATOM 10168 O O . GLU C 1 124 ? 195.274 178.374 132.874 1.00 17.86 121 GLU C O 1
ATOM 10180 N N . ALA C 1 125 ? 195.728 176.534 134.088 1.00 15.92 122 ALA C N 1
ATOM 10181 C CA . ALA C 1 125 ? 194.408 175.962 133.846 1.00 15.92 122 ALA C CA 1
ATOM 10182 C C . ALA C 1 125 ? 193.315 176.823 134.463 1.00 15.92 122 ALA C C 1
ATOM 10183 O O . ALA C 1 125 ? 192.259 177.031 133.854 1.00 15.92 122 ALA C O 1
ATOM 10190 N N . ILE C 1 126 ? 193.548 177.330 135.675 1.00 16.43 123 ILE C N 1
ATOM 10191 C CA . ILE C 1 126 ? 192.569 178.204 136.318 1.00 16.43 123 ILE C CA 1
ATOM 10192 C C . ILE C 1 126 ? 192.360 179.463 135.489 1.00 16.43 123 ILE C C 1
ATOM 10193 O O . ILE C 1 126 ? 191.227 179.925 135.307 1.00 16.43 123 ILE C O 1
ATOM 10209 N N . ALA C 1 127 ? 193.448 180.039 134.973 1.00 17.38 124 ALA C N 1
ATOM 10210 C CA . ALA C 1 127 ? 193.332 181.263 134.189 1.00 17.38 124 ALA C CA 1
ATOM 10211 C C . ALA C 1 127 ? 192.467 181.046 132.954 1.00 17.38 124 ALA C C 1
ATOM 10212 O O . ALA C 1 127 ? 191.652 181.907 132.599 1.00 17.38 124 ALA C O 1
ATOM 10219 N N . ARG C 1 128 ? 192.627 179.906 132.287 1.00 17.89 125 ARG C N 1
ATOM 10220 C CA . ARG C 1 128 ? 191.852 179.596 131.092 1.00 17.89 125 ARG C CA 1
ATOM 10221 C C . ARG C 1 128 ? 190.482 179.006 131.408 1.00 17.89 125 ARG C C 1
ATOM 10222 O O . ARG C 1 128 ? 189.852 178.432 130.512 1.00 17.89 125 ARG C O 1
ATOM 10243 N N . GLY C 1 129 ? 190.010 179.126 132.647 1.00 18.36 126 GLY C N 1
ATOM 10244 C CA . GLY C 1 129 ? 188.673 178.704 133.000 1.00 18.36 126 GLY C CA 1
ATOM 10245 C C . GLY C 1 129 ? 188.513 177.233 133.315 1.00 18.36 126 GLY C C 1
ATOM 10246 O O . GLY C 1 129 ? 187.393 176.804 133.620 1.00 18.36 126 GLY C O 1
ATOM 10250 N N . TYR C 1 130 ? 189.584 176.446 133.255 1.00 15.44 127 TYR C N 1
ATOM 10251 C CA . TYR C 1 130 ? 189.496 175.032 133.594 1.00 15.44 127 TYR C CA 1
ATOM 10252 C C . TYR C 1 130 ? 189.414 174.868 135.106 1.00 15.44 127 TYR C C 1
ATOM 10253 O O . TYR C 1 130 ? 190.287 175.348 135.837 1.00 15.44 127 TYR C O 1
ATOM 10271 N N . LYS C 1 131 ? 188.369 174.191 135.577 1.00 20.72 128 LYS C N 1
ATOM 10272 C CA . LYS C 1 131 ? 188.253 173.912 137.001 1.00 20.72 128 LYS C CA 1
ATOM 10273 C C . LYS C 1 131 ? 189.460 173.114 137.474 1.00 20.72 128 LYS C C 1
ATOM 10274 O O . LYS C 1 131 ? 189.841 172.117 136.855 1.00 20.72 128 LYS C O 1
ATOM 10293 N N . THR C 1 132 ? 190.058 173.555 138.576 1.00 13.95 129 THR C N 1
ATOM 10294 C CA . THR C 1 132 ? 191.261 172.936 139.110 1.00 13.95 129 THR C CA 1
ATOM 10295 C C . THR C 1 132 ? 191.090 172.688 140.600 1.00 13.95 129 THR C C 1
ATOM 10296 O O . THR C 1 132 ? 190.394 173.431 141.296 1.00 13.95 129 THR C O 1
ATOM 10307 N N . TYR C 1 133 ? 191.733 171.627 141.080 1.00 11.30 130 TYR C N 1
ATOM 10308 C CA . TYR C 1 133 ? 191.713 171.296 142.501 1.00 11.30 130 TYR C CA 1
ATOM 10309 C C . TYR C 1 133 ? 193.060 170.697 142.868 1.00 11.30 130 TYR C C 1
ATOM 10310 O O . TYR C 1 133 ? 193.474 169.699 142.273 1.00 11.30 130 TYR C O 1
ATOM 10328 N N . PHE C 1 134 ? 193.730 171.297 143.846 1.00 10.63 131 PHE C N 1
ATOM 10329 C CA . PHE C 1 134 ? 195.041 170.858 144.299 1.00 10.63 131 PHE C CA 1
ATOM 10330 C C . PHE C 1 134 ? 194.912 170.179 145.655 1.00 10.63 131 PHE C C 1
ATOM 10331 O O . PHE C 1 134 ? 194.182 170.656 146.529 1.00 10.63 131 PHE C O 1
ATOM 10348 N N . ILE C 1 135 ? 195.623 169.066 145.829 1.00 8.34 132 ILE C N 1
ATOM 10349 C CA . ILE C 1 135 ? 195.592 168.318 147.079 1.00 8.34 132 ILE C CA 1
ATOM 10350 C C . ILE C 1 135 ? 196.802 167.399 147.101 1.00 8.34 132 ILE C C 1
ATOM 10351 O O . ILE C 1 135 ? 197.391 167.096 146.063 1.00 8.34 132 ILE C O 1
ATOM 10367 N N . THR C 1 136 ? 197.195 166.973 148.295 1.00 7.59 133 THR C N 1
ATOM 10368 C CA . THR C 1 136 ? 198.256 165.991 148.441 1.00 7.59 133 THR C CA 1
ATOM 10369 C C . THR C 1 136 ? 197.662 164.588 148.500 1.00 7.59 133 THR C C 1
ATOM 10370 O O . THR C 1 136 ? 196.481 164.397 148.798 1.00 7.59 133 THR C O 1
ATOM 10381 N N . ALA C 1 137 ? 198.503 163.598 148.203 1.00 7.36 134 ALA C N 1
ATOM 10382 C CA . ALA C 1 137 ? 198.035 162.216 148.190 1.00 7.36 134 ALA C CA 1
ATOM 10383 C C . ALA C 1 137 ? 197.552 161.790 149.570 1.00 7.36 134 ALA C C 1
ATOM 10384 O O . ALA C 1 137 ? 196.486 161.178 149.708 1.00 7.36 134 ALA C O 1
ATOM 10391 N N . HIS C 1 138 ? 198.325 162.112 150.608 1.00 11.68 135 HIS C N 1
ATOM 10392 C CA . HIS C 1 138 ? 197.935 161.740 151.962 1.00 11.68 135 HIS C CA 1
ATOM 10393 C C . HIS C 1 138 ? 196.615 162.398 152.343 1.00 11.68 135 HIS C C 1
ATOM 10394 O O . HIS C 1 138 ? 195.721 161.750 152.900 1.00 11.68 135 HIS C O 1
ATOM 10408 N N . ASP C 1 139 ? 196.473 163.689 152.037 1.00 9.69 136 ASP C N 1
ATOM 10409 C CA . ASP C 1 139 ? 195.236 164.392 152.356 1.00 9.69 136 ASP C CA 1
ATOM 10410 C C . ASP C 1 139 ? 194.056 163.809 151.592 1.00 9.69 136 ASP C C 1
ATOM 10411 O O . ASP C 1 139 ? 192.970 163.637 152.155 1.00 9.69 136 ASP C O 1
ATOM 10420 N N . LEU C 1 140 ? 194.244 163.504 150.307 1.00 7.73 137 LEU C N 1
ATOM 10421 C CA . LEU C 1 140 ? 193.156 162.934 149.519 1.00 7.73 137 LEU C CA 1
ATOM 10422 C C . LEU C 1 140 ? 192.721 161.589 150.085 1.00 7.73 137 LEU C C 1
ATOM 10423 O O . LEU C 1 140 ? 191.522 161.319 150.232 1.00 7.73 137 LEU C O 1
ATOM 10439 N N . VAL C 1 141 ? 193.689 160.731 150.417 1.00 10.29 138 VAL C N 1
ATOM 10440 C CA . VAL C 1 141 ? 193.358 159.417 150.959 1.00 10.29 138 VAL C CA 1
ATOM 10441 C C . VAL C 1 141 ? 192.636 159.558 152.292 1.00 10.29 138 VAL C C 1
ATOM 10442 O O . VAL C 1 141 ? 191.637 158.874 152.548 1.00 10.29 138 VAL C O 1
ATOM 10455 N N . ASN C 1 142 ? 193.128 160.441 153.164 1.00 12.23 139 ASN C N 1
ATOM 10456 C CA . ASN C 1 142 ? 192.490 160.626 154.462 1.00 12.23 139 ASN C CA 1
ATOM 10457 C C . ASN C 1 142 ? 191.069 161.153 154.310 1.00 12.23 139 ASN C C 1
ATOM 10458 O O . ASN C 1 142 ? 190.151 160.693 154.998 1.00 12.23 139 ASN C O 1
ATOM 10469 N N . GLN C 1 143 ? 190.868 162.123 153.416 1.00 10.37 140 GLN C N 1
ATOM 10470 C CA . GLN C 1 143 ? 189.535 162.678 153.219 1.00 10.37 140 GLN C CA 1
ATOM 10471 C C . GLN C 1 143 ? 188.580 161.630 152.667 1.00 10.37 140 GLN C C 1
ATOM 10472 O O . GLN C 1 143 ? 187.424 161.546 153.097 1.00 10.37 140 GLN C O 1
ATOM 10486 N N . LEU C 1 144 ? 189.041 160.817 151.713 1.00 12.00 141 LEU C N 1
ATOM 10487 C CA . LEU C 1 144 ? 188.185 159.761 151.182 1.00 12.00 141 LEU C CA 1
ATOM 10488 C C . LEU C 1 144 ? 187.851 158.731 152.256 1.00 12.00 141 LEU C C 1
ATOM 10489 O O . LEU C 1 144 ? 186.708 158.264 152.342 1.00 12.00 141 LEU C O 1
ATOM 10505 N N . ARG C 1 145 ? 188.830 158.365 153.087 1.00 15.33 142 ARG C N 1
ATOM 10506 C CA . ARG C 1 145 ? 188.561 157.418 154.164 1.00 15.33 142 ARG C CA 1
ATOM 10507 C C . ARG C 1 145 ? 187.535 157.977 155.141 1.00 15.33 142 ARG C C 1
ATOM 10508 O O . ARG C 1 145 ? 186.615 157.267 155.564 1.00 15.33 142 ARG C O 1
ATOM 10529 N N . ARG C 1 146 ? 187.678 159.251 155.513 1.00 16.93 143 ARG C N 1
ATOM 10530 C CA . ARG C 1 146 ? 186.723 159.863 156.431 1.00 16.93 143 ARG C CA 1
ATOM 10531 C C . ARG C 1 146 ? 185.334 159.933 155.811 1.00 16.93 143 ARG C C 1
ATOM 10532 O O . ARG C 1 146 ? 184.331 159.685 156.490 1.00 16.93 143 ARG C O 1
ATOM 10553 N N . ALA C 1 147 ? 185.253 160.268 154.522 1.00 17.55 144 ALA C N 1
ATOM 10554 C CA . ALA C 1 147 ? 183.957 160.313 153.857 1.00 17.55 144 ALA C CA 1
ATOM 10555 C C . ALA C 1 147 ? 183.312 158.936 153.802 1.00 17.55 144 ALA C C 1
ATOM 10556 O O . ALA C 1 147 ? 182.087 158.819 153.920 1.00 17.55 144 ALA C O 1
ATOM 10563 N N . ASP C 1 148 ? 184.113 157.884 153.618 1.00 18.13 145 ASP C N 1
ATOM 10564 C CA . ASP C 1 148 ? 183.553 156.537 153.605 1.00 18.13 145 ASP C CA 1
ATOM 10565 C C . ASP C 1 148 ? 183.096 156.119 154.997 1.00 18.13 145 ASP C C 1
ATOM 10566 O O . ASP C 1 148 ? 182.064 155.454 155.144 1.00 18.13 145 ASP C O 1
ATOM 10575 N N . GLN C 1 149 ? 183.850 156.497 156.032 1.00 22.22 146 GLN C N 1
ATOM 10576 C CA . GLN C 1 149 ? 183.427 156.206 157.396 1.00 22.22 146 GLN C CA 1
ATOM 10577 C C . GLN C 1 149 ? 182.107 156.881 157.740 1.00 22.22 146 GLN C C 1
ATOM 10578 O O . GLN C 1 149 ? 181.383 156.394 158.614 1.00 22.22 146 GLN C O 1
ATOM 10592 N N . GLU C 1 150 ? 181.780 157.988 157.075 1.00 26.69 147 GLU C N 1
ATOM 10593 C CA . GLU C 1 150 ? 180.546 158.719 157.319 1.00 26.69 147 GLU C CA 1
ATOM 10594 C C . GLU C 1 150 ? 179.436 158.332 156.350 1.00 26.69 147 GLU C C 1
ATOM 10595 O O . GLU C 1 150 ? 178.374 158.962 156.358 1.00 26.69 147 GLU C O 1
ATOM 10607 N N . GLY C 1 151 ? 179.657 157.319 155.516 1.00 25.44 148 GLY C N 1
ATOM 10608 C CA . GLY C 1 151 ? 178.631 156.890 154.585 1.00 25.44 148 GLY C CA 1
ATOM 10609 C C . GLY C 1 151 ? 178.332 157.880 153.486 1.00 25.44 148 GLY C C 1
ATOM 10610 O O . GLY C 1 151 ? 177.235 157.854 152.922 1.00 25.44 148 GLY C O 1
ATOM 10614 N N . LYS C 1 152 ? 179.277 158.758 153.162 1.00 27.45 149 LYS C N 1
ATOM 10615 C CA . LYS C 1 152 ? 179.109 159.765 152.121 1.00 27.45 149 LYS C CA 1
ATOM 10616 C C . LYS C 1 152 ? 180.327 159.796 151.209 1.00 27.45 149 LYS C C 1
ATOM 10617 O O . LYS C 1 152 ? 180.777 160.861 150.775 1.00 27.45 149 LYS C O 1
ATOM 10636 N N . LEU C 1 153 ? 180.880 158.621 150.903 1.00 17.31 150 LEU C N 1
ATOM 10637 C CA . LEU C 1 153 ? 182.046 158.563 150.029 1.00 17.31 150 LEU C CA 1
ATOM 10638 C C . LEU C 1 153 ? 181.725 159.078 148.633 1.00 17.31 150 LEU C C 1
ATOM 10639 O O . LEU C 1 153 ? 182.596 159.649 147.969 1.00 17.31 150 LEU C O 1
ATOM 10655 N N . GLU C 1 154 ? 180.489 158.883 148.170 1.00 20.75 151 GLU C N 1
ATOM 10656 C CA . GLU C 1 154 ? 180.130 159.314 146.823 1.00 20.75 151 GLU C CA 1
ATOM 10657 C C . GLU C 1 154 ? 180.236 160.827 146.678 1.00 20.75 151 GLU C C 1
ATOM 10658 O O . GLU C 1 154 ? 180.688 161.328 145.642 1.00 20.75 151 GLU C O 1
ATOM 10670 N N . LYS C 1 155 ? 179.810 161.574 147.698 1.00 21.15 152 LYS C N 1
ATOM 10671 C CA . LYS C 1 155 ? 179.867 163.031 147.619 1.00 21.15 152 LYS C CA 1
ATOM 10672 C C . LYS C 1 155 ? 181.306 163.516 147.486 1.00 21.15 152 LYS C C 1
ATOM 10673 O O . LYS C 1 155 ? 181.618 164.353 146.630 1.00 21.15 152 LYS C O 1
ATOM 10692 N N . LYS C 1 156 ? 182.204 162.991 148.322 1.00 13.90 153 LYS C N 1
ATOM 10693 C CA . LYS C 1 156 ? 183.600 163.404 148.245 1.00 13.90 153 LYS C CA 1
ATOM 10694 C C . LYS C 1 156 ? 184.248 162.931 146.950 1.00 13.90 153 LYS C C 1
ATOM 10695 O O . LYS C 1 156 ? 185.120 163.618 146.403 1.00 13.90 153 LYS C O 1
ATOM 10714 N N . LEU C 1 157 ? 183.837 161.768 146.444 1.00 13.29 154 LEU C N 1
ATOM 10715 C CA . LEU C 1 157 ? 184.350 161.303 145.161 1.00 13.29 154 LEU C CA 1
ATOM 10716 C C . LEU C 1 157 ? 183.932 162.243 144.038 1.00 13.29 154 LEU C C 1
ATOM 10717 O O . LEU C 1 157 ? 184.730 162.548 143.146 1.00 13.29 154 LEU C O 1
ATOM 10733 N N . ARG C 1 158 ? 182.683 162.713 144.065 1.00 18.82 155 ARG C N 1
ATOM 10734 C CA . ARG C 1 158 ? 182.260 163.723 143.100 1.00 18.82 155 ARG C CA 1
ATOM 10735 C C . ARG C 1 158 ? 183.066 165.003 143.268 1.00 18.82 155 ARG C C 1
ATOM 10736 O O . ARG C 1 158 ? 183.432 165.652 142.281 1.00 18.82 155 ARG C O 1
ATOM 10757 N N . VAL C 1 159 ? 183.345 165.384 144.515 1.00 13.43 156 VAL C N 1
ATOM 10758 C CA . VAL C 1 159 ? 184.136 166.587 144.765 1.00 13.43 156 VAL C CA 1
ATOM 10759 C C . VAL C 1 159 ? 185.507 166.466 144.114 1.00 13.43 156 VAL C C 1
ATOM 10760 O O . VAL C 1 159 ? 186.002 167.415 143.493 1.00 13.43 156 VAL C O 1
ATOM 10773 N N . PHE C 1 160 ? 186.144 165.304 144.249 1.00 10.90 157 PHE C N 1
ATOM 10774 C CA . PHE C 1 160 ? 187.481 165.105 143.699 1.00 10.90 157 PHE C CA 1
ATOM 10775 C C . PHE C 1 160 ? 187.484 164.777 142.212 1.00 10.90 157 PHE C C 1
ATOM 10776 O O . PHE C 1 160 ? 188.543 164.867 141.582 1.00 10.90 157 PHE C O 1
ATOM 10793 N N . VAL C 1 161 ? 186.343 164.402 141.636 1.00 12.97 158 VAL C N 1
ATOM 10794 C CA . VAL C 1 161 ? 186.283 164.051 140.221 1.00 12.97 158 VAL C CA 1
ATOM 10795 C C . VAL C 1 161 ? 185.768 165.195 139.353 1.00 12.97 158 VAL C C 1
ATOM 10796 O O . VAL C 1 161 ? 186.116 165.258 138.164 1.00 12.97 158 VAL C O 1
ATOM 10809 N N . LYS C 1 162 ? 184.954 166.093 139.903 1.00 31.22 159 LYS C N 1
ATOM 10810 C CA . LYS C 1 162 ? 184.415 167.186 139.099 1.00 31.22 159 LYS C CA 1
ATOM 10811 C C . LYS C 1 162 ? 185.493 168.109 138.545 1.00 31.22 159 LYS C C 1
ATOM 10812 O O . LYS C 1 162 ? 185.394 168.484 137.363 1.00 31.22 159 LYS C O 1
ATOM 10831 N N . PRO C 1 163 ? 186.514 168.514 139.303 1.00 14.68 160 PRO C N 1
ATOM 10832 C CA . PRO C 1 163 ? 187.501 169.454 138.757 1.00 14.68 160 PRO C CA 1
ATOM 10833 C C . PRO C 1 163 ? 188.153 168.910 137.495 1.00 14.68 160 PRO C C 1
ATOM 10834 O O . PRO C 1 163 ? 188.454 167.720 137.390 1.00 14.68 160 PRO C O 1
ATOM 10845 N N . THR C 1 164 ? 188.370 169.804 136.528 1.00 14.07 161 THR C N 1
ATOM 10846 C CA . THR C 1 164 ? 188.970 169.389 135.265 1.00 14.07 161 THR C CA 1
ATOM 10847 C C . THR C 1 164 ? 190.409 168.931 135.459 1.00 14.07 161 THR C C 1
ATOM 10848 O O . THR C 1 164 ? 190.839 167.948 134.847 1.00 14.07 161 THR C O 1
ATOM 10859 N N . VAL C 1 165 ? 191.168 169.627 136.301 1.00 10.25 162 VAL C N 1
ATOM 10860 C CA . VAL C 1 165 ? 192.572 169.317 136.545 1.00 10.25 162 VAL C CA 1
ATOM 10861 C C . VAL C 1 165 ? 192.737 169.057 138.035 1.00 10.25 162 VAL C C 1
ATOM 10862 O O . VAL C 1 165 ? 192.614 169.980 138.851 1.00 10.25 162 VAL C O 1
ATOM 10875 N N . LEU C 1 166 ? 193.038 167.812 138.388 1.00 8.36 163 LEU C N 1
ATOM 10876 C CA . LEU C 1 166 ? 193.278 167.420 139.769 1.00 8.36 163 LEU C CA 1
ATOM 10877 C C . LEU C 1 166 ? 194.777 167.233 139.962 1.00 8.36 163 LEU C C 1
ATOM 10878 O O . LEU C 1 166 ? 195.405 166.443 139.249 1.00 8.36 163 LEU C O 1
ATOM 10894 N N . ILE C 1 167 ? 195.344 167.958 140.921 1.00 8.67 164 ILE C N 1
ATOM 10895 C CA . ILE C 1 167 ? 196.774 167.916 141.200 1.00 8.67 164 ILE C CA 1
ATOM 10896 C C . ILE C 1 167 ? 196.978 167.125 142.483 1.00 8.67 164 ILE C C 1
ATOM 10897 O O . ILE C 1 167 ? 196.424 167.474 143.533 1.00 8.67 164 ILE C O 1
ATOM 10913 N N . ILE C 1 168 ? 197.763 166.057 142.392 1.00 8.36 165 ILE C N 1
ATOM 10914 C CA . ILE C 1 168 ? 198.076 165.184 143.517 1.00 8.36 165 ILE C CA 1
ATOM 10915 C C . ILE C 1 168 ? 199.558 165.360 143.817 1.00 8.36 165 ILE C C 1
ATOM 10916 O O . ILE C 1 168 ? 200.420 164.875 143.070 1.00 8.36 165 ILE C O 1
ATOM 10932 N N . ASP C 1 169 ? 199.852 166.039 144.918 1.00 7.36 166 ASP C N 1
ATOM 10933 C CA . ASP C 1 169 ? 201.208 166.439 145.255 1.00 7.36 166 ASP C CA 1
ATOM 10934 C C . ASP C 1 169 ? 201.789 165.535 146.336 1.00 7.36 166 ASP C C 1
ATOM 10935 O O . ASP C 1 169 ? 201.086 165.089 147.246 1.00 7.36 166 ASP C O 1
ATOM 10944 N N . GLU C 1 170 ? 203.091 165.268 146.222 1.00 11.56 167 GLU C N 1
ATOM 10945 C CA . GLU C 1 170 ? 203.837 164.495 147.215 1.00 11.56 167 GLU C CA 1
ATOM 10946 C C . GLU C 1 170 ? 203.221 163.109 147.417 1.00 11.56 167 GLU C C 1
ATOM 10947 O O . GLU C 1 170 ? 202.741 162.758 148.497 1.00 11.56 167 GLU C O 1
ATOM 10959 N N . MET C 1 171 ? 203.242 162.319 146.345 1.00 9.05 168 MET C N 1
ATOM 10960 C CA . MET C 1 171 ? 202.798 160.927 146.394 1.00 9.05 168 MET C CA 1
ATOM 10961 C C . MET C 1 171 ? 204.036 160.063 146.598 1.00 9.05 168 MET C C 1
ATOM 10962 O O . MET C 1 171 ? 204.741 159.717 145.649 1.00 9.05 168 MET C O 1
ATOM 10976 N N . GLY C 1 172 ? 204.311 159.713 147.853 1.00 11.66 169 GLY C N 1
ATOM 10977 C CA . GLY C 1 172 ? 205.413 158.818 148.150 1.00 11.66 169 GLY C CA 1
ATOM 10978 C C . GLY C 1 172 ? 206.170 159.126 149.426 1.00 11.66 169 GLY C C 1
ATOM 10979 O O . GLY C 1 172 ? 206.738 158.219 150.041 1.00 11.66 169 GLY C O 1
ATOM 10983 N N . TYR C 1 173 ? 206.196 160.395 149.840 1.00 14.56 170 TYR C N 1
ATOM 10984 C CA . TYR C 1 173 ? 206.917 160.747 151.060 1.00 14.56 170 TYR C CA 1
ATOM 10985 C C . TYR C 1 173 ? 206.298 160.076 152.279 1.00 14.56 170 TYR C C 1
ATOM 10986 O O . TYR C 1 173 ? 207.017 159.586 153.158 1.00 14.56 170 TYR C O 1
ATOM 11004 N N . LEU C 1 174 ? 204.971 160.044 152.351 1.00 15.90 171 LEU C N 1
ATOM 11005 C CA . LEU C 1 174 ? 204.248 159.399 153.439 1.00 15.90 171 LEU C CA 1
ATOM 11006 C C . LEU C 1 174 ? 203.603 158.127 152.906 1.00 15.90 171 LEU C C 1
ATOM 11007 O O . LEU C 1 174 ? 202.810 158.181 151.960 1.00 15.90 171 LEU C O 1
ATOM 11023 N N . LYS C 1 175 ? 203.943 156.991 153.508 1.00 12.91 172 LYS C N 1
ATOM 11024 C CA . LYS C 1 175 ? 203.324 155.734 153.114 1.00 12.91 172 LYS C CA 1
ATOM 11025 C C . LYS C 1 175 ? 201.840 155.752 153.453 1.00 12.91 172 LYS C C 1
ATOM 11026 O O . LYS C 1 175 ? 201.437 156.183 154.537 1.00 12.91 172 LYS C O 1
ATOM 11045 N N . LEU C 1 176 ? 201.027 155.281 152.516 1.00 11.92 173 LEU C N 1
ATOM 11046 C CA . LEU C 1 176 ? 199.584 155.264 152.686 1.00 11.92 173 LEU C CA 1
ATOM 11047 C C . LEU C 1 176 ? 199.153 154.014 153.440 1.00 11.92 173 LEU C C 1
ATOM 11048 O O . LEU C 1 176 ? 199.760 152.947 153.314 1.00 11.92 173 LEU C O 1
ATOM 11064 N N . ASP C 1 177 ? 198.099 154.156 154.230 1.00 22.46 174 ASP C N 1
ATOM 11065 C CA . ASP C 1 177 ? 197.532 153.012 154.930 1.00 22.46 174 ASP C CA 1
ATOM 11066 C C . ASP C 1 177 ? 196.948 152.053 153.899 1.00 22.46 174 ASP C C 1
ATOM 11067 O O . ASP C 1 177 ? 196.086 152.464 153.111 1.00 22.46 174 ASP C O 1
ATOM 11076 N N . PRO C 1 178 ? 197.378 150.788 153.854 1.00 20.11 175 PRO C N 1
ATOM 11077 C CA . PRO C 1 178 ? 196.878 149.899 152.790 1.00 20.11 175 PRO C CA 1
ATOM 11078 C C . PRO C 1 178 ? 195.364 149.810 152.733 1.00 20.11 175 PRO C C 1
ATOM 11079 O O . PRO C 1 178 ? 194.788 149.830 151.638 1.00 20.11 175 PRO C O 1
ATOM 11090 N N . ASN C 1 179 ? 194.697 149.746 153.887 1.00 19.53 176 ASN C N 1
ATOM 11091 C CA . ASN C 1 179 ? 193.244 149.632 153.894 1.00 19.53 176 ASN C CA 1
ATOM 11092 C C . ASN C 1 179 ? 192.575 150.808 153.199 1.00 19.53 176 ASN C C 1
ATOM 11093 O O . ASN C 1 179 ? 191.437 150.675 152.736 1.00 19.53 176 ASN C O 1
ATOM 11104 N N . SER C 1 180 ? 193.255 151.951 153.111 1.00 14.82 177 SER C N 1
ATOM 11105 C CA . SER C 1 180 ? 192.725 153.123 152.430 1.00 14.82 177 SER C CA 1
ATOM 11106 C C . SER C 1 180 ? 193.316 153.322 151.041 1.00 14.82 177 SER C C 1
ATOM 11107 O O . SER C 1 180 ? 192.819 154.170 150.290 1.00 14.82 177 SER C O 1
ATOM 11115 N N . ALA C 1 181 ? 194.346 152.555 150.675 1.00 11.67 178 ALA C N 1
ATOM 11116 C CA . ALA C 1 181 ? 194.997 152.759 149.386 1.00 11.67 178 ALA C CA 1
ATOM 11117 C C . ALA C 1 181 ? 193.993 152.704 148.244 1.00 11.67 178 ALA C C 1
ATOM 11118 O O . ALA C 1 181 ? 194.052 153.519 147.314 1.00 11.67 178 ALA C O 1
ATOM 11125 N N . HIS C 1 182 ? 193.050 151.761 148.305 1.00 10.24 179 HIS C N 1
ATOM 11126 C CA . HIS C 1 182 ? 192.100 151.601 147.211 1.00 10.24 179 HIS C CA 1
ATOM 11127 C C . HIS C 1 182 ? 191.363 152.899 146.915 1.00 10.24 179 HIS C C 1
ATOM 11128 O O . HIS C 1 182 ? 191.002 153.154 145.760 1.00 10.24 179 HIS C O 1
ATOM 11142 N N . TYR C 1 183 ? 191.142 153.738 147.930 1.00 11.73 180 TYR C N 1
ATOM 11143 C CA . TYR C 1 183 ? 190.472 155.010 147.686 1.00 11.73 180 TYR C CA 1
ATOM 11144 C C . TYR C 1 183 ? 191.171 155.776 146.574 1.00 11.73 180 TYR C C 1
ATOM 11145 O O . TYR C 1 183 ? 190.535 156.214 145.608 1.00 11.73 180 TYR C O 1
ATOM 11163 N N . LEU C 1 184 ? 192.495 155.913 146.673 1.00 8.37 181 LEU C N 1
ATOM 11164 C CA . LEU C 1 184 ? 193.242 156.583 145.616 1.00 8.37 181 LEU C CA 1
ATOM 11165 C C . LEU C 1 184 ? 192.936 155.951 144.266 1.00 8.37 181 LEU C C 1
ATOM 11166 O O . LEU C 1 184 ? 192.607 156.647 143.298 1.00 8.37 181 LEU C O 1
ATOM 11182 N N . PHE C 1 185 ? 192.996 154.618 144.197 1.00 8.32 182 PHE C N 1
ATOM 11183 C CA . PHE C 1 185 ? 192.695 153.930 142.948 1.00 8.32 182 PHE C CA 1
ATOM 11184 C C . PHE C 1 185 ? 191.358 154.392 142.391 1.00 8.32 182 PHE C C 1
ATOM 11185 O O . PHE C 1 185 ? 191.244 154.708 141.201 1.00 8.32 182 PHE C O 1
ATOM 11202 N N . GLN C 1 186 ? 190.337 154.469 143.249 1.00 7.75 183 GLN C N 1
ATOM 11203 C CA . GLN C 1 186 ? 189.022 154.886 142.780 1.00 7.75 183 GLN C CA 1
ATOM 11204 C C . GLN C 1 186 ? 189.120 156.192 142.007 1.00 7.75 183 GLN C C 1
ATOM 11205 O O . GLN C 1 186 ? 188.623 156.300 140.880 1.00 7.75 183 GLN C O 1
ATOM 11219 N N . VAL C 1 187 ? 189.802 157.186 142.579 1.00 6.89 184 VAL C N 1
ATOM 11220 C CA . VAL C 1 187 ? 189.960 158.454 141.874 1.00 6.89 184 VAL C CA 1
ATOM 11221 C C . VAL C 1 187 ? 190.649 158.218 140.539 1.00 6.89 184 VAL C C 1
ATOM 11222 O O . VAL C 1 187 ? 190.142 158.604 139.478 1.00 6.89 184 VAL C O 1
ATOM 11235 N N . ILE C 1 188 ? 191.785 157.517 140.565 1.00 8.64 185 ILE C N 1
ATOM 11236 C CA . ILE C 1 188 ? 192.497 157.221 139.328 1.00 8.64 185 ILE C CA 1
ATOM 11237 C C . ILE C 1 188 ? 191.616 156.406 138.397 1.00 8.64 185 ILE C C 1
ATOM 11238 O O . ILE C 1 188 ? 191.731 156.509 137.170 1.00 8.64 185 ILE C O 1
ATOM 11254 N N . ALA C 1 189 ? 190.723 155.589 138.957 1.00 6.68 186 ALA C N 1
ATOM 11255 C CA . ALA C 1 189 ? 189.810 154.815 138.128 1.00 6.68 186 ALA C CA 1
ATOM 11256 C C . ALA C 1 189 ? 188.683 155.673 137.574 1.00 6.68 186 ALA C C 1
ATOM 11257 O O . ALA C 1 189 ? 188.221 155.432 136.454 1.00 6.68 186 ALA C O 1
ATOM 11264 N N . ARG C 1 190 ? 188.230 156.672 138.333 1.00 7.84 187 ARG C N 1
ATOM 11265 C CA . ARG C 1 190 ? 187.105 157.486 137.892 1.00 7.84 187 ARG C CA 1
ATOM 11266 C C . ARG C 1 190 ? 187.535 158.641 137.000 1.00 7.84 187 ARG C C 1
ATOM 11267 O O . ARG C 1 190 ? 186.716 159.144 136.225 1.00 7.84 187 ARG C O 1
ATOM 11288 N N . ARG C 1 191 ? 188.791 159.067 137.092 1.00 8.53 188 ARG C N 1
ATOM 11289 C CA . ARG C 1 191 ? 189.346 160.063 136.189 1.00 8.53 188 ARG C CA 1
ATOM 11290 C C . ARG C 1 191 ? 190.077 159.435 135.010 1.00 8.53 188 ARG C C 1
ATOM 11291 O O . ARG C 1 191 ? 190.683 160.161 134.216 1.00 8.53 188 ARG C O 1
ATOM 11312 N N . TYR C 1 192 ? 190.041 158.111 134.883 1.00 12.34 189 TYR C N 1
ATOM 11313 C CA . TYR C 1 192 ? 190.707 157.421 133.785 1.00 12.34 189 TYR C CA 1
ATOM 11314 C C . TYR C 1 192 ? 189.977 157.728 132.484 1.00 12.34 189 TYR C C 1
ATOM 11315 O O . TYR C 1 192 ? 188.814 157.352 132.311 1.00 12.34 189 TYR C O 1
ATOM 11333 N N . GLU C 1 193 ? 190.660 158.415 131.568 1.00 9.10 190 GLU C N 1
ATOM 11334 C CA . GLU C 1 193 ? 190.084 158.821 130.286 1.00 9.10 190 GLU C CA 1
ATOM 11335 C C . GLU C 1 193 ? 188.885 159.746 130.471 1.00 9.10 190 GLU C C 1
ATOM 11336 O O . GLU C 1 193 ? 188.014 159.832 129.603 1.00 9.10 190 GLU C O 1
ATOM 11348 N N . HIS C 1 194 ? 188.829 160.441 131.606 1.00 9.95 191 HIS C N 1
ATOM 11349 C CA . HIS C 1 194 ? 187.828 161.472 131.850 1.00 9.95 191 HIS C CA 1
ATOM 11350 C C . HIS C 1 194 ? 188.454 162.837 132.081 1.00 9.95 191 HIS C C 1
ATOM 11351 O O . HIS C 1 194 ? 188.033 163.819 131.458 1.00 9.95 191 HIS C O 1
ATOM 11365 N N . ALA C 1 195 ? 189.447 162.929 132.958 1.00 8.16 192 ALA C N 1
ATOM 11366 C CA . ALA C 1 195 ? 190.109 164.190 133.251 1.00 8.16 192 ALA C CA 1
ATOM 11367 C C . ALA C 1 195 ? 191.578 163.913 133.526 1.00 8.16 192 ALA C C 1
ATOM 11368 O O . ALA C 1 195 ? 191.934 162.811 133.959 1.00 8.16 192 ALA C O 1
ATOM 11375 N N . PRO C 1 196 ? 192.456 164.883 133.280 1.00 9.54 193 PRO C N 1
ATOM 11376 C CA . PRO C 1 196 ? 193.872 164.691 133.609 1.00 9.54 193 PRO C CA 1
ATOM 11377 C C . PRO C 1 196 ? 194.117 164.694 135.109 1.00 9.54 193 PRO C C 1
ATOM 11378 O O . PRO C 1 196 ? 193.340 165.230 135.901 1.00 9.54 193 PRO C O 1
ATOM 11389 N N . ILE C 1 197 ? 195.232 164.075 135.490 1.00 11.00 194 ILE C N 1
ATOM 11390 C CA . ILE C 1 197 ? 195.758 164.138 136.847 1.00 11.00 194 ILE C CA 1
ATOM 11391 C C . ILE C 1 197 ? 197.213 164.571 136.758 1.00 11.00 194 ILE C C 1
ATOM 11392 O O . ILE C 1 197 ? 197.997 163.980 136.008 1.00 11.00 194 ILE C O 1
ATOM 11408 N N . ILE C 1 198 ? 197.571 165.605 137.510 1.00 10.28 195 ILE C N 1
ATOM 11409 C CA . ILE C 1 198 ? 198.943 166.093 137.578 1.00 10.28 195 ILE C CA 1
ATOM 11410 C C . ILE C 1 198 ? 199.515 165.575 138.891 1.00 10.28 195 ILE C C 1
ATOM 11411 O O . ILE C 1 198 ? 199.263 166.137 139.957 1.00 10.28 195 ILE C O 1
ATOM 11427 N N . LEU C 1 199 ? 200.291 164.500 138.816 1.00 17.86 196 LEU C N 1
ATOM 11428 C CA . LEU C 1 199 ? 200.784 163.794 139.992 1.00 17.86 196 LEU C CA 1
ATOM 11429 C C . LEU C 1 199 ? 202.286 164.007 140.113 1.00 17.86 196 LEU C C 1
ATOM 11430 O O . LEU C 1 199 ? 203.033 163.726 139.170 1.00 17.86 196 LEU C O 1
ATOM 11446 N N . THR C 1 200 ? 202.723 164.493 141.271 1.00 10.87 197 THR C N 1
ATOM 11447 C CA . THR C 1 200 ? 204.136 164.731 141.542 1.00 10.87 197 THR C CA 1
ATOM 11448 C C . THR C 1 200 ? 204.612 163.758 142.610 1.00 10.87 197 THR C C 1
ATOM 11449 O O . THR C 1 200 ? 203.950 163.589 143.639 1.00 10.87 197 THR C O 1
ATOM 11460 N N . SER C 1 201 ? 205.759 163.125 142.370 1.00 8.70 198 SER C N 1
ATOM 11461 C CA . SER C 1 201 ? 206.271 162.116 143.284 1.00 8.70 198 SER C CA 1
ATOM 11462 C C . SER C 1 201 ? 207.790 162.099 143.227 1.00 8.70 198 SER C C 1
ATOM 11463 O O . SER C 1 201 ? 208.402 162.601 142.283 1.00 8.70 198 SER C O 1
ATOM 11471 N N . ASN C 1 202 ? 208.391 161.515 144.262 1.00 10.48 199 ASN C N 1
ATOM 11472 C CA . ASN C 1 202 ? 209.822 161.248 144.292 1.00 10.48 199 ASN C CA 1
ATOM 11473 C C . ASN C 1 202 ? 210.135 159.760 144.228 1.00 10.48 199 ASN C C 1
ATOM 11474 O O . ASN C 1 202 ? 211.312 159.387 144.247 1.00 10.48 199 ASN C O 1
ATOM 11485 N N . LYS C 1 203 ? 209.118 158.908 144.152 1.00 10.40 200 LYS C N 1
ATOM 11486 C CA . LYS C 1 203 ? 209.292 157.464 144.120 1.00 10.40 200 LYS C CA 1
ATOM 11487 C C . LYS C 1 203 ? 209.092 156.947 142.703 1.00 10.40 200 LYS C C 1
ATOM 11488 O O . LYS C 1 203 ? 208.198 157.404 141.984 1.00 10.40 200 LYS C O 1
ATOM 11507 N N . SER C 1 204 ? 209.927 155.992 142.306 1.00 8.55 201 SER C N 1
ATOM 11508 C CA . SER C 1 204 ? 209.768 155.362 141.007 1.00 8.55 201 SER C CA 1
ATOM 11509 C C . SER C 1 204 ? 208.505 154.508 140.988 1.00 8.55 201 SER C C 1
ATOM 11510 O O . SER C 1 204 ? 207.951 154.142 142.028 1.00 8.55 201 SER C O 1
ATOM 11518 N N . PHE C 1 205 ? 208.046 154.191 139.776 1.00 9.03 202 PHE C N 1
ATOM 11519 C CA . PHE C 1 205 ? 206.802 153.441 139.633 1.00 9.03 202 PHE C CA 1
ATOM 11520 C C . PHE C 1 205 ? 206.902 152.073 140.294 1.00 9.03 202 PHE C C 1
ATOM 11521 O O . PHE C 1 205 ? 205.965 151.632 140.969 1.00 9.03 202 PHE C O 1
ATOM 11538 N N . GLY C 1 206 ? 208.035 151.392 140.126 1.00 8.62 203 GLY C N 1
ATOM 11539 C CA . GLY C 1 206 ? 208.190 150.065 140.694 1.00 8.62 203 GLY C CA 1
ATOM 11540 C C . GLY C 1 206 ? 208.030 150.022 142.199 1.00 8.62 203 GLY C C 1
ATOM 11541 O O . GLY C 1 206 ? 207.723 148.960 142.750 1.00 8.62 203 GLY C O 1
ATOM 11545 N N . GLU C 1 207 ? 208.230 151.148 142.877 1.00 9.80 204 GLU C N 1
ATOM 11546 C CA . GLU C 1 207 ? 208.109 151.219 144.326 1.00 9.80 204 GLU C CA 1
ATOM 11547 C C . GLU C 1 207 ? 206.703 151.579 144.789 1.00 9.80 204 GLU C C 1
ATOM 11548 O O . GLU C 1 207 ? 206.448 151.579 145.997 1.00 9.80 204 GLU C O 1
ATOM 11560 N N . TRP C 1 208 ? 205.785 151.872 143.864 1.00 9.63 205 TRP C N 1
ATOM 11561 C CA . TRP C 1 208 ? 204.435 152.256 144.263 1.00 9.63 205 TRP C CA 1
ATOM 11562 C C . TRP C 1 208 ? 203.771 151.179 145.108 1.00 9.63 205 TRP C C 1
ATOM 11563 O O . TRP C 1 208 ? 202.982 151.495 146.006 1.00 9.63 205 TRP C O 1
ATOM 11584 N N . GLY C 1 209 ? 204.085 149.908 144.852 1.00 8.24 206 GLY C N 1
ATOM 11585 C CA . GLY C 1 209 ? 203.520 148.847 145.667 1.00 8.24 206 GLY C CA 1
ATOM 11586 C C . GLY C 1 209 ? 203.833 149.028 147.139 1.00 8.24 206 GLY C C 1
ATOM 11587 O O . GLY C 1 209 ? 202.988 148.775 148.000 1.00 8.24 206 GLY C O 1
ATOM 11591 N N . GLU C 1 210 ? 205.054 149.468 147.447 1.00 10.07 207 GLU C N 1
ATOM 11592 C CA . GLU C 1 210 ? 205.398 149.774 148.831 1.00 10.07 207 GLU C CA 1
ATOM 11593 C C . GLU C 1 210 ? 204.579 150.947 149.355 1.00 10.07 207 GLU C C 1
ATOM 11594 O O . GLU C 1 210 ? 204.132 150.934 150.507 1.00 10.07 207 GLU C O 1
ATOM 11606 N N . ILE C 1 211 ? 204.372 151.970 148.522 1.00 10.54 208 ILE C N 1
ATOM 11607 C CA . ILE C 1 211 ? 203.661 153.165 148.972 1.00 10.54 208 ILE C CA 1
ATOM 11608 C C . ILE C 1 211 ? 202.226 152.819 149.348 1.00 10.54 208 ILE C C 1
ATOM 11609 O O . ILE C 1 211 ? 201.726 153.229 150.402 1.00 10.54 208 ILE C O 1
ATOM 11625 N N . VAL C 1 212 ? 201.542 152.057 148.490 1.00 8.92 209 VAL C N 1
ATOM 11626 C CA . VAL C 1 212 ? 200.130 151.751 148.708 1.00 8.92 209 VAL C CA 1
ATOM 11627 C C . VAL C 1 212 ? 199.916 150.446 149.461 1.00 8.92 209 VAL C C 1
ATOM 11628 O O . VAL C 1 212 ? 198.785 150.170 149.889 1.00 8.92 209 VAL C O 1
ATOM 11641 N N . GLY C 1 213 ? 200.957 149.635 149.636 1.00 12.43 210 GLY C N 1
ATOM 11642 C CA . GLY C 1 213 ? 200.819 148.405 150.390 1.00 12.43 210 GLY C CA 1
ATOM 11643 C C . GLY C 1 213 ? 200.055 147.309 149.686 1.00 12.43 210 GLY C C 1
ATOM 11644 O O . GLY C 1 213 ? 199.510 146.424 150.351 1.00 12.43 210 GLY C O 1
ATOM 11648 N N . ASP C 1 214 ? 199.993 147.340 148.356 1.00 10.57 211 ASP C N 1
ATOM 11649 C CA . ASP C 1 214 ? 199.292 146.301 147.603 1.00 10.57 211 ASP C CA 1
ATOM 11650 C C . ASP C 1 214 ? 199.889 146.267 146.203 1.00 10.57 211 ASP C C 1
ATOM 11651 O O . ASP C 1 214 ? 199.657 147.186 145.411 1.00 10.57 211 ASP C O 1
ATOM 11660 N N . SER C 1 215 ? 200.652 145.213 145.903 1.00 9.99 212 SER C N 1
ATOM 11661 C CA . SER C 1 215 ? 201.355 145.149 144.626 1.00 9.99 212 SER C CA 1
ATOM 11662 C C . SER C 1 215 ? 200.385 145.106 143.452 1.00 9.99 212 SER C C 1
ATOM 11663 O O . SER C 1 215 ? 200.586 145.797 142.448 1.00 9.99 212 SER C O 1
ATOM 11671 N N . VAL C 1 216 ? 199.327 144.298 143.555 1.00 8.65 213 VAL C N 1
ATOM 11672 C CA . VAL C 1 216 ? 198.393 144.162 142.440 1.00 8.65 213 VAL C CA 1
ATOM 11673 C C . VAL C 1 216 ? 197.601 145.448 142.243 1.00 8.65 213 VAL C C 1
ATOM 11674 O O . VAL C 1 216 ? 197.405 145.910 141.111 1.00 8.65 213 VAL C O 1
ATOM 11687 N N . LEU C 1 217 ? 197.124 146.042 143.338 1.00 7.41 214 LEU C N 1
ATOM 11688 C CA . LEU C 1 217 ? 196.412 147.310 143.233 1.00 7.41 214 LEU C CA 1
ATOM 11689 C C . LEU C 1 217 ? 197.328 148.402 142.701 1.00 7.41 214 LEU C C 1
ATOM 11690 O O . LEU C 1 217 ? 196.903 149.248 141.907 1.00 7.41 214 LEU C O 1
ATOM 11706 N N . ALA C 1 218 ? 198.591 148.405 143.134 1.00 5.27 215 ALA C N 1
ATOM 11707 C CA . ALA C 1 218 ? 199.547 149.375 142.613 1.00 5.27 215 ALA C CA 1
ATOM 11708 C C . ALA C 1 218 ? 199.754 149.189 141.118 1.00 5.27 215 ALA C C 1
ATOM 11709 O O . ALA C 1 218 ? 199.846 150.168 140.370 1.00 5.27 215 ALA C O 1
ATOM 11716 N N . THR C 1 219 ? 199.843 147.937 140.663 1.00 5.56 216 THR C N 1
ATOM 11717 C CA . THR C 1 219 ? 200.010 147.680 139.237 1.00 5.56 216 THR C CA 1
ATOM 11718 C C . THR C 1 219 ? 198.799 148.155 138.448 1.00 5.56 216 THR C C 1
ATOM 11719 O O . THR C 1 219 ? 198.943 148.736 137.368 1.00 5.56 216 THR C O 1
ATOM 11730 N N . ALA C 1 220 ? 197.594 147.910 138.966 1.00 6.77 217 ALA C N 1
ATOM 11731 C CA . ALA C 1 220 ? 196.394 148.393 138.286 1.00 6.77 217 ALA C CA 1
ATOM 11732 C C . ALA C 1 220 ? 196.370 149.916 138.231 1.00 6.77 217 ALA C C 1
ATOM 11733 O O . ALA C 1 220 ? 196.043 150.507 137.192 1.00 6.77 217 ALA C O 1
ATOM 11740 N N . MET C 1 221 ? 196.719 150.568 139.343 1.00 8.09 218 MET C N 1
ATOM 11741 C CA . MET C 1 221 ? 196.761 152.025 139.367 1.00 8.09 218 MET C CA 1
ATOM 11742 C C . MET C 1 221 ? 197.769 152.558 138.362 1.00 8.09 218 MET C C 1
ATOM 11743 O O . MET C 1 221 ? 197.493 153.530 137.654 1.00 8.09 218 MET C O 1
ATOM 11757 N N . LEU C 1 222 ? 198.947 151.939 138.290 1.00 8.89 219 LEU C N 1
ATOM 11758 C CA . LEU C 1 222 ? 199.961 152.390 137.345 1.00 8.89 219 LEU C CA 1
ATOM 11759 C C . LEU C 1 222 ? 199.520 152.156 135.907 1.00 8.89 219 LEU C C 1
ATOM 11760 O O . LEU C 1 222 ? 199.785 152.985 135.033 1.00 8.89 219 LEU C O 1
ATOM 11776 N N . ASP C 1 223 ? 198.852 151.034 135.636 1.00 7.93 220 ASP C N 1
ATOM 11777 C CA . ASP C 1 223 ? 198.363 150.790 134.284 1.00 7.93 220 ASP C CA 1
ATOM 11778 C C . ASP C 1 223 ? 197.342 151.842 133.875 1.00 7.93 220 ASP C C 1
ATOM 11779 O O . ASP C 1 223 ? 197.373 152.343 132.746 1.00 7.93 220 ASP C O 1
ATOM 11788 N N . ARG C 1 224 ? 196.429 152.194 134.781 1.00 20.12 221 ARG C N 1
ATOM 11789 C CA . ARG C 1 224 ? 195.432 153.208 134.447 1.00 20.12 221 ARG C CA 1
ATOM 11790 C C . ARG C 1 224 ? 196.055 154.594 134.336 1.00 20.12 221 ARG C C 1
ATOM 11791 O O . ARG C 1 224 ? 195.657 155.391 133.480 1.00 20.12 221 ARG C O 1
ATOM 11812 N N . LEU C 1 225 ? 197.032 154.902 135.190 1.00 25.81 222 LEU C N 1
ATOM 11813 C CA . LEU C 1 225 ? 197.608 156.241 135.230 1.00 25.81 222 LEU C CA 1
ATOM 11814 C C . LEU C 1 225 ? 198.570 156.481 134.072 1.00 25.81 222 LEU C C 1
ATOM 11815 O O . LEU C 1 225 ? 198.628 157.591 133.532 1.00 25.81 222 LEU C O 1
ATOM 11831 N N . LEU C 1 226 ? 199.328 155.460 133.679 1.00 13.27 223 LEU C N 1
ATOM 11832 C CA . LEU C 1 226 ? 200.336 155.579 132.636 1.00 13.27 223 LEU C CA 1
ATOM 11833 C C . LEU C 1 226 ? 199.817 155.205 131.255 1.00 13.27 223 LEU C C 1
ATOM 11834 O O . LEU C 1 226 ? 200.590 155.240 130.293 1.00 13.27 223 LEU C O 1
ATOM 11850 N N . HIS C 1 227 ? 198.541 154.838 131.129 1.00 25.81 224 HIS C N 1
ATOM 11851 C CA . HIS C 1 227 ? 198.011 154.473 129.820 1.00 25.81 224 HIS C CA 1
ATOM 11852 C C . HIS C 1 227 ? 198.165 155.623 128.834 1.00 25.81 224 HIS C C 1
ATOM 11853 O O . HIS C 1 227 ? 198.661 155.440 127.717 1.00 25.81 224 HIS C O 1
ATOM 11867 N N . HIS C 1 228 ? 197.745 156.820 129.235 1.00 15.56 225 HIS C N 1
ATOM 11868 C CA . HIS C 1 228 ? 197.890 158.029 128.426 1.00 15.56 225 HIS C CA 1
ATOM 11869 C C . HIS C 1 228 ? 198.358 159.135 129.364 1.00 15.56 225 HIS C C 1
ATOM 11870 O O . HIS C 1 228 ? 197.545 159.751 130.058 1.00 15.56 225 HIS C O 1
ATOM 11884 N N . SER C 1 229 ? 199.665 159.379 129.396 1.00 12.01 226 SER C N 1
ATOM 11885 C CA . SER C 1 229 ? 200.217 160.382 130.293 1.00 12.01 226 SER C CA 1
ATOM 11886 C C . SER C 1 229 ? 201.586 160.805 129.784 1.00 12.01 226 SER C C 1
ATOM 11887 O O . SER C 1 229 ? 202.180 160.151 128.923 1.00 12.01 226 SER C O 1
ATOM 11895 N N . ILE C 1 230 ? 202.074 161.914 130.331 1.00 10.58 227 ILE C N 1
ATOM 11896 C CA . ILE C 1 230 ? 203.404 162.433 130.036 1.00 10.58 227 ILE C CA 1
ATOM 11897 C C . ILE C 1 230 ? 204.226 162.319 131.310 1.00 10.58 227 ILE C C 1
ATOM 11898 O O . ILE C 1 230 ? 203.854 162.879 132.349 1.00 10.58 227 ILE C O 1
ATOM 11914 N N . ILE C 1 231 ? 205.340 161.598 131.234 1.00 11.37 228 ILE C N 1
ATOM 11915 C CA . ILE C 1 231 ? 206.170 161.293 132.394 1.00 11.37 228 ILE C CA 1
ATOM 11916 C C . ILE C 1 231 ? 207.440 162.125 132.299 1.00 11.37 228 ILE C C 1
ATOM 11917 O O . ILE C 1 231 ? 208.183 162.027 131.314 1.00 11.37 228 ILE C O 1
ATOM 11933 N N . PHE C 1 232 ? 207.690 162.939 133.321 1.00 13.19 229 PHE C N 1
ATOM 11934 C CA . PHE C 1 232 ? 208.895 163.753 133.413 1.00 13.19 229 PHE C CA 1
ATOM 11935 C C . PHE C 1 232 ? 209.747 163.238 134.564 1.00 13.19 229 PHE C C 1
ATOM 11936 O O . PHE C 1 232 ? 209.292 163.213 135.713 1.00 13.19 229 PHE C O 1
ATOM 11953 N N . ASN C 1 233 ? 210.975 162.836 134.257 1.00 7.44 230 ASN C N 1
ATOM 11954 C CA . ASN C 1 233 ? 211.934 162.365 135.254 1.00 7.44 230 ASN C CA 1
ATOM 11955 C C . ASN C 1 233 ? 212.969 163.470 135.447 1.00 7.44 230 ASN C C 1
ATOM 11956 O O . ASN C 1 233 ? 214.029 163.468 134.820 1.00 7.44 230 ASN C O 1
ATOM 11967 N N . LEU C 1 234 ? 212.650 164.416 136.325 1.00 13.02 231 LEU C N 1
ATOM 11968 C CA . LEU C 1 234 ? 213.533 165.541 136.585 1.00 13.02 231 LEU C CA 1
ATOM 11969 C C . LEU C 1 234 ? 214.727 165.101 137.423 1.00 13.02 231 LEU C C 1
ATOM 11970 O O . LEU C 1 234 ? 214.654 164.142 138.195 1.00 13.02 231 LEU C O 1
ATOM 11986 N N . LYS C 1 235 ? 215.838 165.817 137.257 1.00 16.23 232 LYS C N 1
ATOM 11987 C CA . LYS C 1 235 ? 217.071 165.534 137.977 1.00 16.23 232 LYS C CA 1
ATOM 11988 C C . LYS C 1 235 ? 217.731 166.855 138.353 1.00 16.23 232 LYS C C 1
ATOM 11989 O O . LYS C 1 235 ? 217.246 167.936 138.007 1.00 16.23 232 LYS C O 1
ATOM 12008 N N . GLY C 1 236 ? 218.844 166.762 139.066 1.00 19.52 233 GLY C N 1
ATOM 12009 C CA . GLY C 1 236 ? 219.621 167.919 139.457 1.00 19.52 233 GLY C CA 1
ATOM 12010 C C . GLY C 1 236 ? 219.591 168.146 140.959 1.00 19.52 233 GLY C C 1
ATOM 12011 O O . GLY C 1 236 ? 218.873 167.488 141.713 1.00 19.52 233 GLY C O 1
ATOM 12015 N N . GLU C 1 237 ? 220.405 169.109 141.382 1.00 21.95 234 GLU C N 1
ATOM 12016 C CA . GLU C 1 237 ? 220.490 169.456 142.792 1.00 21.95 234 GLU C CA 1
ATOM 12017 C C . GLU C 1 237 ? 219.213 170.148 143.254 1.00 21.95 234 GLU C C 1
ATOM 12018 O O . GLU C 1 237 ? 218.546 170.849 142.489 1.00 21.95 234 GLU C O 1
ATOM 12030 N N . SER C 1 238 ? 218.877 169.943 144.525 1.00 17.78 235 SER C N 1
ATOM 12031 C CA . SER C 1 238 ? 217.706 170.591 145.097 1.00 17.78 235 SER C CA 1
ATOM 12032 C C . SER C 1 238 ? 217.849 172.105 145.014 1.00 17.78 235 SER C C 1
ATOM 12033 O O . SER C 1 238 ? 218.899 172.662 145.345 1.00 17.78 235 SER C O 1
ATOM 12041 N N . TYR C 1 239 ? 216.785 172.771 144.563 1.00 21.44 236 TYR C N 1
ATOM 12042 C CA . TYR C 1 239 ? 216.813 174.226 144.468 1.00 21.44 236 TYR C CA 1
ATOM 12043 C C . TYR C 1 239 ? 216.844 174.875 145.845 1.00 21.44 236 TYR C C 1
ATOM 12044 O O . TYR C 1 239 ? 217.415 175.961 146.006 1.00 21.44 236 TYR C O 1
ATOM 12062 N N . ARG C 1 240 ? 216.236 174.233 146.845 1.00 20.28 237 ARG C N 1
ATOM 12063 C CA . ARG C 1 240 ? 216.277 174.773 148.199 1.00 20.28 237 ARG C CA 1
ATOM 12064 C C . ARG C 1 240 ? 217.712 174.870 148.698 1.00 20.28 237 ARG C C 1
ATOM 12065 O O . ARG C 1 240 ? 218.120 175.891 149.266 1.00 20.28 237 ARG C O 1
ATOM 12086 N N . LEU C 1 241 ? 218.502 173.816 148.482 1.00 22.55 238 LEU C N 1
ATOM 12087 C CA . LEU C 1 241 ? 219.905 173.859 148.874 1.00 22.55 238 LEU C CA 1
ATOM 12088 C C . LEU C 1 241 ? 220.681 174.875 148.048 1.00 22.55 238 LEU C C 1
ATOM 12089 O O . LEU C 1 241 ? 221.618 175.498 148.557 1.00 22.55 238 LEU C O 1
ATOM 12105 N N . ARG C 1 242 ? 220.312 175.057 146.780 1.00 28.75 239 ARG C N 1
ATOM 12106 C CA . ARG C 1 242 ? 220.950 176.087 145.967 1.00 28.75 239 ARG C CA 1
ATOM 12107 C C . ARG C 1 242 ? 220.739 177.467 146.579 1.00 28.75 239 ARG C C 1
ATOM 12108 O O . ARG C 1 242 ? 221.688 178.246 146.731 1.00 28.75 239 ARG C O 1
ATOM 12129 N N . GLU C 1 243 ? 219.495 177.782 146.947 1.00 32.41 240 GLU C N 1
ATOM 12130 C CA . GLU C 1 243 ? 219.221 179.067 147.582 1.00 32.41 240 GLU C CA 1
ATOM 12131 C C . GLU C 1 243 ? 219.930 179.180 148.925 1.00 32.41 240 GLU C C 1
ATOM 12132 O O . GLU C 1 243 ? 220.416 180.257 149.291 1.00 32.41 240 GLU C O 1
ATOM 12144 N N . LYS C 1 244 ? 219.990 178.082 149.681 1.00 33.51 241 LYS C N 1
ATOM 12145 C CA . LYS C 1 244 ? 220.683 178.110 150.965 1.00 33.51 241 LYS C CA 1
ATOM 12146 C C . LYS C 1 244 ? 222.158 178.445 150.780 1.00 33.51 241 LYS C C 1
ATOM 12147 O O . LYS C 1 244 ? 222.716 179.275 151.507 1.00 33.51 241 LYS C O 1
ATOM 12164 N N . ARG C 1 245 ? 222.807 177.809 149.802 1.00 34.87 242 ARG C N 1
ATOM 12165 C CA . ARG C 1 245 ? 224.212 178.103 149.538 1.00 34.87 242 ARG C CA 1
ATOM 12166 C C . ARG C 1 245 ? 224.392 179.539 149.065 1.00 34.87 242 ARG C C 1
ATOM 12167 O O . ARG C 1 245 ? 225.344 180.218 149.467 1.00 34.87 242 ARG C O 1
ATOM 12188 N N . LEU C 1 246 ? 223.490 180.021 148.206 1.00 38.62 243 LEU C N 1
ATOM 12189 C CA . LEU C 1 246 ? 223.593 181.401 147.745 1.00 38.62 243 LEU C CA 1
ATOM 12190 C C . LEU C 1 246 ? 223.492 182.375 148.912 1.00 38.62 243 LEU C C 1
ATOM 12191 O O . LEU C 1 246 ? 224.248 183.352 148.981 1.00 38.62 243 LEU C O 1
ATOM 12207 N N . GLN C 1 247 ? 222.565 182.128 149.840 1.00 41.57 244 GLN C N 1
ATOM 12208 C CA . GLN C 1 247 ? 222.475 182.971 151.028 1.00 41.57 244 GLN C CA 1
ATOM 12209 C C . GLN C 1 247 ? 223.747 182.882 151.861 1.00 41.57 244 GLN C C 1
ATOM 12210 O O . GLN C 1 247 ? 224.264 183.903 152.330 1.00 41.57 244 GLN C O 1
ATOM 12224 N N . GLU C 1 248 ? 224.268 181.668 152.058 1.00 42.37 245 GLU C N 1
ATOM 12225 C CA . GLU C 1 248 ? 225.514 181.516 152.803 1.00 42.37 245 GLU C CA 1
ATOM 12226 C C . GLU C 1 248 ? 226.669 182.206 152.088 1.00 42.37 245 GLU C C 1
ATOM 12227 O O . GLU C 1 248 ? 227.492 182.875 152.724 1.00 42.37 245 GLU C O 1
ATOM 12239 N N . GLU C 1 249 ? 226.745 182.057 150.770 1.00 48.20 246 GLU C N 1
ATOM 12240 C CA . GLU C 1 249 ? 227.814 182.667 149.989 1.00 48.20 246 GLU C CA 1
ATOM 12241 C C . GLU C 1 249 ? 227.463 184.104 149.622 1.00 48.20 246 GLU C C 1
ATOM 12242 O O . GLU C 1 249 ? 227.402 184.979 150.486 1.00 48.20 246 GLU C O 1
ATOM 12254 N N . MET D 1 4 ? 182.285 195.091 117.139 1.00 50.40 1 MET D N 1
ATOM 12255 C CA . MET D 1 4 ? 182.193 195.686 118.503 1.00 50.40 1 MET D CA 1
ATOM 12256 C C . MET D 1 4 ? 180.776 195.547 119.051 1.00 50.40 1 MET D C 1
ATOM 12257 O O . MET D 1 4 ? 180.582 195.336 120.248 1.00 50.40 1 MET D O 1
ATOM 12271 N N . LYS D 1 5 ? 179.784 195.667 118.165 1.00 51.50 2 LYS D N 1
ATOM 12272 C CA . LYS D 1 5 ? 178.398 195.495 118.586 1.00 51.50 2 LYS D CA 1
ATOM 12273 C C . LYS D 1 5 ? 178.148 194.077 119.083 1.00 51.50 2 LYS D C 1
ATOM 12274 O O . LYS D 1 5 ? 177.424 193.872 120.064 1.00 51.50 2 LYS D O 1
ATOM 12293 N N . GLU D 1 6 ? 178.731 193.081 118.411 1.00 51.58 3 GLU D N 1
ATOM 12294 C CA . GLU D 1 6 ? 178.592 191.706 118.875 1.00 51.58 3 GLU D CA 1
ATOM 12295 C C . GLU D 1 6 ? 179.206 191.526 120.256 1.00 51.58 3 GLU D C 1
ATOM 12296 O O . GLU D 1 6 ? 178.696 190.743 121.066 1.00 51.58 3 GLU D O 1
ATOM 12308 N N . ARG D 1 7 ? 180.294 192.242 120.548 1.00 48.70 4 ARG D N 1
ATOM 12309 C CA . ARG D 1 7 ? 180.844 192.220 121.898 1.00 48.70 4 ARG D CA 1
ATOM 12310 C C . ARG D 1 7 ? 179.846 192.787 122.899 1.00 48.70 4 ARG D C 1
ATOM 12311 O O . ARG D 1 7 ? 179.708 192.267 124.012 1.00 48.70 4 ARG D O 1
ATOM 12332 N N . ILE D 1 8 ? 179.143 193.857 122.522 1.00 45.61 5 ILE D N 1
ATOM 12333 C CA . ILE D 1 8 ? 178.108 194.410 123.392 1.00 45.61 5 ILE D CA 1
ATOM 12334 C C . ILE D 1 8 ? 177.022 193.374 123.642 1.00 45.61 5 ILE D C 1
ATOM 12335 O O . ILE D 1 8 ? 176.552 193.202 124.773 1.00 45.61 5 ILE D O 1
ATOM 12351 N N . HIS D 1 9 ? 176.597 192.677 122.587 1.00 43.89 6 HIS D N 1
ATOM 12352 C CA . HIS D 1 9 ? 175.560 191.660 122.733 1.00 43.89 6 HIS D CA 1
ATOM 12353 C C . HIS D 1 9 ? 176.018 190.551 123.674 1.00 43.89 6 HIS D C 1
ATOM 12354 O O . HIS D 1 9 ? 175.268 190.115 124.558 1.00 43.89 6 HIS D O 1
ATOM 12368 N N . GLU D 1 10 ? 177.257 190.086 123.498 1.00 48.16 7 GLU D N 1
ATOM 12369 C CA . GLU D 1 10 ? 177.783 189.029 124.355 1.00 48.16 7 GLU D CA 1
ATOM 12370 C C . GLU D 1 10 ? 177.872 189.487 125.805 1.00 48.16 7 GLU D C 1
ATOM 12371 O O . GLU D 1 10 ? 177.520 188.737 126.722 1.00 48.16 7 GLU D O 1
ATOM 12383 N N . TYR D 1 11 ? 178.343 190.715 126.034 1.00 45.35 8 TYR D N 1
ATOM 12384 C CA . TYR D 1 11 ? 178.432 191.224 127.398 1.00 45.35 8 TYR D CA 1
ATOM 12385 C C . TYR D 1 11 ? 177.051 191.330 128.032 1.00 45.35 8 TYR D C 1
ATOM 12386 O O . TYR D 1 11 ? 176.863 190.958 129.196 1.00 45.35 8 TYR D O 1
ATOM 12404 N N . CYS D 1 12 ? 176.068 191.831 127.279 1.00 46.77 9 CYS D N 1
ATOM 12405 C CA . CYS D 1 12 ? 174.717 191.945 127.815 1.00 46.77 9 CYS D CA 1
ATOM 12406 C C . CYS D 1 12 ? 174.148 190.577 128.162 1.00 46.77 9 CYS D C 1
ATOM 12407 O O . CYS D 1 12 ? 173.491 190.413 129.196 1.00 46.77 9 CYS D O 1
ATOM 12415 N N . HIS D 1 13 ? 174.387 189.579 127.308 1.00 44.17 10 HIS D N 1
ATOM 12416 C CA . HIS D 1 13 ? 173.932 188.228 127.623 1.00 44.17 10 HIS D CA 1
ATOM 12417 C C . HIS D 1 13 ? 174.629 187.689 128.866 1.00 44.17 10 HIS D C 1
ATOM 12418 O O . HIS D 1 13 ? 174.001 187.028 129.702 1.00 44.17 10 HIS D O 1
ATOM 12432 N N . ARG D 1 14 ? 175.928 187.963 129.009 1.00 43.88 11 ARG D N 1
ATOM 12433 C CA . ARG D 1 14 ? 176.662 187.471 130.170 1.00 43.88 11 ARG D CA 1
ATOM 12434 C C . ARG D 1 14 ? 176.236 188.178 131.450 1.00 43.88 11 ARG D C 1
ATOM 12435 O O . ARG D 1 14 ? 176.253 187.570 132.526 1.00 43.88 11 ARG D O 1
ATOM 12456 N N . LEU D 1 15 ? 175.854 189.451 131.360 1.00 39.04 12 LEU D N 1
ATOM 12457 C CA . LEU D 1 15 ? 175.388 190.192 132.525 1.00 39.04 12 LEU D CA 1
ATOM 12458 C C . LEU D 1 15 ? 173.945 189.871 132.892 1.00 39.04 12 LEU D C 1
ATOM 12459 O O . LEU D 1 15 ? 173.405 190.494 133.812 1.00 39.04 12 LEU D O 1
ATOM 12475 N N . HIS D 1 16 ? 173.312 188.923 132.201 1.00 34.65 13 HIS D N 1
ATOM 12476 C CA . HIS D 1 16 ? 171.941 188.514 132.501 1.00 34.65 13 HIS D CA 1
ATOM 12477 C C . HIS D 1 16 ? 170.972 189.682 132.322 1.00 34.65 13 HIS D C 1
ATOM 12478 O O . HIS D 1 16 ? 170.160 189.989 133.197 1.00 34.65 13 HIS D O 1
ATOM 12492 N N . LEU D 1 17 ? 171.064 190.334 131.165 1.00 36.52 14 LEU D N 1
ATOM 12493 C CA . LEU D 1 17 ? 170.170 191.432 130.795 1.00 36.52 14 LEU D CA 1
ATOM 12494 C C . LEU D 1 17 ? 169.649 191.201 129.381 1.00 36.52 14 LEU D C 1
ATOM 12495 O O . LEU D 1 17 ? 169.944 191.969 128.461 1.00 36.52 14 LEU D O 1
ATOM 12511 N N . PRO D 1 18 ? 168.861 190.141 129.173 1.00 39.86 15 PRO D N 1
ATOM 12512 C CA . PRO D 1 18 ? 168.450 189.808 127.797 1.00 39.86 15 PRO D CA 1
ATOM 12513 C C . PRO D 1 18 ? 167.719 190.936 127.092 1.00 39.86 15 PRO D C 1
ATOM 12514 O O . PRO D 1 18 ? 167.936 191.157 125.893 1.00 39.86 15 PRO D O 1
ATOM 12525 N N . VAL D 1 19 ? 166.858 191.665 127.804 1.00 40.38 16 VAL D N 1
ATOM 12526 C CA . VAL D 1 19 ? 166.089 192.720 127.154 1.00 40.38 16 VAL D CA 1
ATOM 12527 C C . VAL D 1 19 ? 167.001 193.866 126.739 1.00 40.38 16 VAL D C 1
ATOM 12528 O O . VAL D 1 19 ? 166.787 194.491 125.694 1.00 40.38 16 VAL D O 1
ATOM 12541 N N . MET D 1 20 ? 168.024 194.166 127.542 1.00 40.02 17 MET D N 1
ATOM 12542 C CA . MET D 1 20 ? 168.983 195.195 127.153 1.00 40.02 17 MET D CA 1
ATOM 12543 C C . MET D 1 20 ? 169.648 194.842 125.830 1.00 40.02 17 MET D C 1
ATOM 12544 O O . MET D 1 20 ? 169.800 195.700 124.953 1.00 40.02 17 MET D O 1
ATOM 12558 N N . ALA D 1 21 ? 170.051 193.580 125.666 1.00 39.87 18 ALA D N 1
ATOM 12559 C CA . ALA D 1 21 ? 170.620 193.147 124.395 1.00 39.87 18 ALA D CA 1
ATOM 12560 C C . ALA D 1 21 ? 169.595 193.241 123.272 1.00 39.87 18 ALA D C 1
ATOM 12561 O O . ALA D 1 21 ? 169.916 193.685 122.163 1.00 39.87 18 ALA D O 1
ATOM 12568 N N . GLU D 1 22 ? 168.355 192.827 123.540 1.00 45.79 19 GLU D N 1
ATOM 12569 C CA . GLU D 1 22 ? 167.332 192.830 122.498 1.00 45.79 19 GLU D CA 1
ATOM 12570 C C . GLU D 1 22 ? 167.048 194.244 122.002 1.00 45.79 19 GLU D C 1
ATOM 12571 O O . GLU D 1 22 ? 166.940 194.480 120.793 1.00 45.79 19 GLU D O 1
ATOM 12583 N N . ARG D 1 23 ? 166.926 195.200 122.922 1.00 42.96 20 ARG D N 1
ATOM 12584 C CA . ARG D 1 23 ? 166.556 196.568 122.585 1.00 42.96 20 ARG D CA 1
ATOM 12585 C C . ARG D 1 23 ? 167.758 197.497 122.478 1.00 42.96 20 ARG D C 1
ATOM 12586 O O . ARG D 1 23 ? 167.578 198.716 122.394 1.00 42.96 20 ARG D O 1
ATOM 12607 N N . TRP D 1 24 ? 168.977 196.955 122.479 1.00 46.12 21 TRP D N 1
ATOM 12608 C CA . TRP D 1 24 ? 170.159 197.806 122.401 1.00 46.12 21 TRP D CA 1
ATOM 12609 C C . TRP D 1 24 ? 170.179 198.611 121.107 1.00 46.12 21 TRP D C 1
ATOM 12610 O O . TRP D 1 24 ? 170.460 199.816 121.119 1.00 46.12 21 TRP D O 1
ATOM 12631 N N . SER D 1 25 ? 169.884 197.963 119.978 1.00 45.58 22 SER D N 1
ATOM 12632 C CA . SER D 1 25 ? 169.949 198.652 118.694 1.00 45.58 22 SER D CA 1
ATOM 12633 C C . SER D 1 25 ? 168.915 199.768 118.606 1.00 45.58 22 SER D C 1
ATOM 12634 O O . SER D 1 25 ? 169.219 200.867 118.127 1.00 45.58 22 SER D O 1
ATOM 12642 N N . ALA D 1 26 ? 167.686 199.506 119.057 1.00 47.29 23 ALA D N 1
ATOM 12643 C CA . ALA D 1 26 ? 166.637 200.517 118.971 1.00 47.29 23 ALA D CA 1
ATOM 12644 C C . ALA D 1 26 ? 166.983 201.738 119.813 1.00 47.29 23 ALA D C 1
ATOM 12645 O O . ALA D 1 26 ? 166.840 202.882 119.362 1.00 47.29 23 ALA D O 1
ATOM 12652 N N . MET D 1 27 ? 167.447 201.515 121.045 1.00 46.75 24 MET D N 1
ATOM 12653 C CA . MET D 1 27 ? 167.798 202.638 121.907 1.00 46.75 24 MET D CA 1
ATOM 12654 C C . MET D 1 27 ? 169.009 203.386 121.366 1.00 46.75 24 MET D C 1
ATOM 12655 O O . MET D 1 27 ? 169.077 204.616 121.463 1.00 46.75 24 MET D O 1
ATOM 12669 N N . ALA D 1 28 ? 169.976 202.665 120.793 1.00 48.46 25 ALA D N 1
ATOM 12670 C CA . ALA D 1 28 ? 171.129 203.330 120.196 1.00 48.46 25 ALA D CA 1
ATOM 12671 C C . ALA D 1 28 ? 170.706 204.214 119.029 1.00 48.46 25 ALA D C 1
ATOM 12672 O O . ALA D 1 28 ? 171.179 205.349 118.895 1.00 48.46 25 ALA D O 1
ATOM 12679 N N . GLU D 1 29 ? 169.814 203.710 118.174 1.00 53.75 26 GLU D N 1
ATOM 12680 C CA . GLU D 1 29 ? 169.320 204.516 117.062 1.00 53.75 26 GLU D CA 1
ATOM 12681 C C . GLU D 1 29 ? 168.557 205.734 117.565 1.00 53.75 26 GLU D C 1
ATOM 12682 O O . GLU D 1 29 ? 168.713 206.838 117.029 1.00 53.75 26 GLU D O 1
ATOM 12694 N N . TYR D 1 30 ? 167.724 205.555 118.592 1.00 49.62 27 TYR D N 1
ATOM 12695 C CA . TYR D 1 30 ? 166.993 206.688 119.151 1.00 49.62 27 TYR D CA 1
ATOM 12696 C C . TYR D 1 30 ? 167.949 207.736 119.706 1.00 49.62 27 TYR D C 1
ATOM 12697 O O . TYR D 1 30 ? 167.753 208.939 119.499 1.00 49.62 27 TYR D O 1
ATOM 12715 N N . ALA D 1 31 ? 168.989 207.298 120.418 1.00 45.22 28 ALA D N 1
ATOM 12716 C CA . ALA D 1 31 ? 169.953 208.239 120.976 1.00 45.22 28 ALA D CA 1
ATOM 12717 C C . ALA D 1 31 ? 170.704 208.975 119.875 1.00 45.22 28 ALA D C 1
ATOM 12718 O O . ALA D 1 31 ? 170.932 210.186 119.971 1.00 45.22 28 ALA D O 1
ATOM 12725 N N . SER D 1 32 ? 171.102 208.259 118.821 1.00 45.08 29 SER D N 1
ATOM 12726 C CA . SER D 1 32 ? 171.811 208.904 117.721 1.00 45.08 29 SER D CA 1
ATOM 12727 C C . SER D 1 32 ? 170.926 209.937 117.035 1.00 45.08 29 SER D C 1
ATOM 12728 O O . SER D 1 32 ? 171.334 211.087 116.832 1.00 45.08 29 SER D O 1
ATOM 12736 N N . THR D 1 33 ? 169.704 209.544 116.669 1.00 47.29 30 THR D N 1
ATOM 12737 C CA . THR D 1 33 ? 168.787 210.480 116.025 1.00 47.29 30 THR D CA 1
ATOM 12738 C C . THR D 1 33 ? 168.393 211.603 116.976 1.00 47.29 30 THR D C 1
ATOM 12739 O O . THR D 1 33 ? 168.376 212.779 116.592 1.00 47.29 30 THR D O 1
ATOM 12750 N N . HIS D 1 34 ? 168.073 211.261 118.223 1.00 47.42 31 HIS D N 1
ATOM 12751 C CA . HIS D 1 34 ? 167.688 212.232 119.243 1.00 47.42 31 HIS D CA 1
ATOM 12752 C C . HIS D 1 34 ? 168.736 212.198 120.347 1.00 47.42 31 HIS D C 1
ATOM 12753 O O . HIS D 1 34 ? 168.831 211.213 121.087 1.00 47.42 31 HIS D O 1
ATOM 12767 N N . ASN D 1 35 ? 169.512 213.271 120.463 1.00 45.88 32 ASN D N 1
ATOM 12768 C CA . ASN D 1 35 ? 170.565 213.370 121.465 1.00 45.88 32 ASN D CA 1
ATOM 12769 C C . ASN D 1 35 ? 170.029 214.130 122.672 1.00 45.88 32 ASN D C 1
ATOM 12770 O O . ASN D 1 35 ? 169.605 215.284 122.547 1.00 45.88 32 ASN D O 1
ATOM 12781 N N . ILE D 1 36 ? 170.041 213.478 123.833 1.00 44.15 33 ILE D N 1
ATOM 12782 C CA . ILE D 1 36 ? 169.593 214.100 125.073 1.00 44.15 33 ILE D CA 1
ATOM 12783 C C . ILE D 1 36 ? 170.766 214.143 126.043 1.00 44.15 33 ILE D C 1
ATOM 12784 O O . ILE D 1 36 ? 171.240 215.222 126.414 1.00 44.15 33 ILE D O 1
ATOM 12800 N N . SER D 1 37 ? 171.247 212.968 126.448 1.00 41.71 34 SER D N 1
ATOM 12801 C CA . SER D 1 37 ? 172.415 212.870 127.315 1.00 41.71 34 SER D CA 1
ATOM 12802 C C . SER D 1 37 ? 172.806 211.411 127.515 1.00 41.71 34 SER D C 1
ATOM 12803 O O . SER D 1 37 ? 171.957 210.519 127.425 1.00 41.71 34 SER D O 1
ATOM 12811 N N . TYR D 1 38 ? 174.088 211.156 127.785 1.00 43.78 35 TYR D N 1
ATOM 12812 C CA . TYR D 1 38 ? 174.512 209.795 128.098 1.00 43.78 35 TYR D CA 1
ATOM 12813 C C . TYR D 1 38 ? 173.897 209.322 129.408 1.00 43.78 35 TYR D C 1
ATOM 12814 O O . TYR D 1 38 ? 173.409 208.188 129.502 1.00 43.78 35 TYR D O 1
ATOM 12832 N N . SER D 1 39 ? 173.904 210.182 130.428 1.00 41.17 36 SER D N 1
ATOM 12833 C CA . SER D 1 39 ? 173.326 209.814 131.715 1.00 41.17 36 SER D CA 1
ATOM 12834 C C . SER D 1 39 ? 171.843 209.500 131.574 1.00 41.17 36 SER D C 1
ATOM 12835 O O . SER D 1 39 ? 171.359 208.492 132.098 1.00 41.17 36 SER D O 1
ATOM 12843 N N . GLU D 1 40 ? 171.105 210.348 130.855 1.00 43.98 37 GLU D N 1
ATOM 12844 C CA . GLU D 1 40 ? 169.677 210.110 130.678 1.00 43.98 37 GLU D CA 1
ATOM 12845 C C . GLU D 1 40 ? 169.415 208.889 129.805 1.00 43.98 37 GLU D C 1
ATOM 12846 O O . GLU D 1 40 ? 168.440 208.165 130.033 1.00 43.98 37 GLU D O 1
ATOM 12858 N N . PHE D 1 41 ? 170.264 208.644 128.806 1.00 45.49 38 PHE D N 1
ATOM 12859 C CA . PHE D 1 41 ? 170.113 207.448 127.982 1.00 45.49 38 PHE D CA 1
ATOM 12860 C C . PHE D 1 41 ? 170.278 206.186 128.821 1.00 45.49 38 PHE D C 1
ATOM 12861 O O . PHE D 1 41 ? 169.467 205.252 128.736 1.00 45.49 38 PHE D O 1
ATOM 12878 N N . LEU D 1 42 ? 171.322 206.145 129.653 1.00 45.83 39 LEU D N 1
ATOM 12879 C CA . LEU D 1 42 ? 171.508 205.000 130.537 1.00 45.83 39 LEU D CA 1
ATOM 12880 C C . LEU D 1 42 ? 170.371 204.897 131.544 1.00 45.83 39 LEU D C 1
ATOM 12881 O O . LEU D 1 42 ? 169.942 203.793 131.894 1.00 45.83 39 LEU D O 1
ATOM 12897 N N . PHE D 1 43 ? 169.873 206.037 132.026 1.00 44.45 40 PHE D N 1
ATOM 12898 C CA . PHE D 1 43 ? 168.747 206.019 132.953 1.00 44.45 40 PHE D CA 1
ATOM 12899 C C . PHE D 1 43 ? 167.526 205.379 132.310 1.00 44.45 40 PHE D C 1
ATOM 12900 O O . PHE D 1 43 ? 166.857 204.541 132.921 1.00 44.45 40 PHE D O 1
ATOM 12917 N N . ARG D 1 44 ? 167.220 205.764 131.070 1.00 44.45 41 ARG D N 1
ATOM 12918 C CA . ARG D 1 44 ? 166.078 205.182 130.374 1.00 44.45 41 ARG D CA 1
ATOM 12919 C C . ARG D 1 44 ? 166.274 203.687 130.151 1.00 44.45 41 ARG D C 1
ATOM 12920 O O . ARG D 1 44 ? 165.352 202.889 130.371 1.00 44.45 41 ARG D O 1
ATOM 12941 N N . LEU D 1 45 ? 167.472 203.288 129.717 1.00 42.47 42 LEU D N 1
ATOM 12942 C CA . LEU D 1 45 ? 167.734 201.870 129.488 1.00 42.47 42 LEU D CA 1
ATOM 12943 C C . LEU D 1 45 ? 167.556 201.066 130.772 1.00 42.47 42 LEU D C 1
ATOM 12944 O O . LEU D 1 45 ? 166.880 200.028 130.786 1.00 42.47 42 LEU D O 1
ATOM 12960 N N . LEU D 1 46 ? 168.157 201.537 131.866 1.00 41.89 43 LEU D N 1
ATOM 12961 C CA . LEU D 1 46 ? 168.068 200.816 133.128 1.00 41.89 43 LEU D CA 1
ATOM 12962 C C . LEU D 1 46 ? 166.650 200.821 133.678 1.00 41.89 43 LEU D C 1
ATOM 12963 O O . LEU D 1 46 ? 166.229 199.839 134.294 1.00 41.89 43 LEU D O 1
ATOM 12979 N N . GLU D 1 47 ? 165.899 201.905 133.473 1.00 40.47 44 GLU D N 1
ATOM 12980 C CA . GLU D 1 47 ? 164.509 201.930 133.914 1.00 40.47 44 GLU D CA 1
ATOM 12981 C C . GLU D 1 47 ? 163.680 200.901 133.159 1.00 40.47 44 GLU D C 1
ATOM 12982 O O . GLU D 1 47 ? 162.859 200.195 133.757 1.00 40.47 44 GLU D O 1
ATOM 12994 N N . ALA D 1 48 ? 163.879 200.799 131.844 1.00 38.00 45 ALA D N 1
ATOM 12995 C CA . ALA D 1 48 ? 163.163 199.783 131.078 1.00 38.00 45 ALA D CA 1
ATOM 12996 C C . ALA D 1 48 ? 163.543 198.382 131.543 1.00 38.00 45 ALA D C 1
ATOM 12997 O O . ALA D 1 48 ? 162.678 197.507 131.695 1.00 38.00 45 ALA D O 1
ATOM 13004 N N . GLU D 1 49 ? 164.838 198.152 131.780 1.00 37.86 46 GLU D N 1
ATOM 13005 C CA . GLU D 1 49 ? 165.277 196.848 132.265 1.00 37.86 46 GLU D CA 1
ATOM 13006 C C . GLU D 1 49 ? 164.655 196.528 133.619 1.00 37.86 46 GLU D C 1
ATOM 13007 O O . GLU D 1 49 ? 164.227 195.394 133.865 1.00 37.86 46 GLU D O 1
ATOM 13019 N N . ILE D 1 50 ? 164.601 197.519 134.512 1.00 36.64 47 ILE D N 1
ATOM 13020 C CA . ILE D 1 50 ? 164.018 197.314 135.833 1.00 36.64 47 ILE D CA 1
ATOM 13021 C C . ILE D 1 50 ? 162.532 197.010 135.719 1.00 36.64 47 ILE D C 1
ATOM 13022 O O . ILE D 1 50 ? 162.002 196.168 136.449 1.00 36.64 47 ILE D O 1
ATOM 13038 N N . VAL D 1 51 ? 161.831 197.703 134.821 1.00 35.33 48 VAL D N 1
ATOM 13039 C CA . VAL D 1 51 ? 160.408 197.432 134.637 1.00 35.33 48 VAL D CA 1
ATOM 13040 C C . VAL D 1 51 ? 160.200 196.001 134.158 1.00 35.33 48 VAL D C 1
ATOM 13041 O O . VAL D 1 51 ? 159.323 195.282 134.657 1.00 35.33 48 VAL D O 1
ATOM 13054 N N . GLU D 1 52 ? 161.002 195.564 133.184 1.00 36.36 49 GLU D N 1
ATOM 13055 C CA . GLU D 1 52 ? 160.879 194.191 132.702 1.00 36.36 49 GLU D CA 1
ATOM 13056 C C . GLU D 1 52 ? 161.166 193.188 133.814 1.00 36.36 49 GLU D C 1
ATOM 13057 O O . GLU D 1 52 ? 160.442 192.196 133.972 1.00 36.36 49 GLU D O 1
ATOM 13069 N N . LYS D 1 53 ? 162.221 193.431 134.594 1.00 31.69 50 LYS D N 1
ATOM 13070 C CA . LYS D 1 53 ? 162.569 192.517 135.677 1.00 31.69 50 LYS D CA 1
ATOM 13071 C C . LYS D 1 53 ? 161.470 192.470 136.731 1.00 31.69 50 LYS D C 1
ATOM 13072 O O . LYS D 1 53 ? 161.153 191.400 137.260 1.00 31.69 50 LYS D O 1
ATOM 13091 N N . GLN D 1 54 ? 160.887 193.625 137.058 1.00 30.52 51 GLN D N 1
ATOM 13092 C CA . GLN D 1 54 ? 159.803 193.665 138.032 1.00 30.52 51 GLN D CA 1
ATOM 13093 C C . GLN D 1 54 ? 158.588 192.896 137.532 1.00 30.52 51 GLN D C 1
ATOM 13094 O O . GLN D 1 54 ? 157.953 192.158 138.294 1.00 30.52 51 GLN D O 1
ATOM 13108 N N . ALA D 1 55 ? 158.242 193.062 136.253 1.00 27.02 52 ALA D N 1
ATOM 13109 C CA . ALA D 1 55 ? 157.124 192.305 135.700 1.00 27.02 52 ALA D CA 1
ATOM 13110 C C . ALA D 1 55 ? 157.398 190.808 135.762 1.00 27.02 52 ALA D C 1
ATOM 13111 O O . ALA D 1 55 ? 156.517 190.019 136.131 1.00 27.02 52 ALA D O 1
ATOM 13118 N N . ARG D 1 56 ? 158.618 190.397 135.411 1.00 31.39 53 ARG D N 1
ATOM 13119 C CA . ARG D 1 56 ? 158.955 188.978 135.458 1.00 31.39 53 ARG D CA 1
ATOM 13120 C C . ARG D 1 56 ? 158.887 188.445 136.884 1.00 31.39 53 ARG D C 1
ATOM 13121 O O . ARG D 1 56 ? 158.398 187.334 137.119 1.00 31.39 53 ARG D O 1
ATOM 13142 N N . SER D 1 57 ? 159.373 189.226 137.852 1.00 23.85 54 SER D N 1
ATOM 13143 C CA . SER D 1 57 ? 159.325 188.798 139.246 1.00 23.85 54 SER D CA 1
ATOM 13144 C C . SER D 1 57 ? 157.889 188.674 139.734 1.00 23.85 54 SER D C 1
ATOM 13145 O O . SER D 1 57 ? 157.553 187.735 140.464 1.00 23.85 54 SER D O 1
ATOM 13153 N N . ILE D 1 58 ? 157.026 189.619 139.353 1.00 17.73 55 ILE D N 1
ATOM 13154 C CA . ILE D 1 58 ? 155.623 189.540 139.750 1.00 17.73 55 ILE D CA 1
ATOM 13155 C C . ILE D 1 58 ? 154.972 188.300 139.151 1.00 17.73 55 ILE D C 1
ATOM 13156 O O . ILE D 1 58 ? 154.205 187.599 139.822 1.00 17.73 55 ILE D O 1
ATOM 13172 N N . GLN D 1 59 ? 155.258 188.014 137.879 1.00 18.60 56 GLN D N 1
ATOM 13173 C CA . GLN D 1 59 ? 154.696 186.815 137.262 1.00 18.60 56 GLN D CA 1
ATOM 13174 C C . GLN D 1 59 ? 155.188 185.554 137.963 1.00 18.60 56 GLN D C 1
ATOM 13175 O O . GLN D 1 59 ? 154.412 184.618 138.194 1.00 18.60 56 GLN D O 1
ATOM 13189 N N . THR D 1 60 ? 156.476 185.510 138.312 1.00 17.66 57 THR D N 1
ATOM 13190 C CA . THR D 1 60 ? 157.005 184.349 139.022 1.00 17.66 57 THR D CA 1
ATOM 13191 C C . THR D 1 60 ? 156.350 184.194 140.389 1.00 17.66 57 THR D C 1
ATOM 13192 O O . THR D 1 60 ? 156.023 183.077 140.806 1.00 17.66 57 THR D O 1
ATOM 13203 N N . LEU D 1 61 ? 156.156 185.303 141.106 1.00 12.99 58 LEU D N 1
ATOM 13204 C CA . LEU D 1 61 ? 155.486 185.237 142.401 1.00 12.99 58 LEU D CA 1
ATOM 13205 C C . LEU D 1 61 ? 154.061 184.725 142.252 1.00 12.99 58 LEU D C 1
ATOM 13206 O O . LEU D 1 61 ? 153.603 183.898 143.049 1.00 12.99 58 LEU D O 1
ATOM 13222 N N . ILE D 1 62 ? 153.343 185.205 141.235 1.00 12.55 59 ILE D N 1
ATOM 13223 C CA . ILE D 1 62 ? 151.982 184.732 141.001 1.00 12.55 59 ILE D CA 1
ATOM 13224 C C . ILE D 1 62 ? 151.986 183.237 140.721 1.00 12.55 59 ILE D C 1
ATOM 13225 O O . ILE D 1 62 ? 151.136 182.491 141.223 1.00 12.55 59 ILE D O 1
ATOM 13241 N N . LYS D 1 63 ? 152.941 182.773 139.912 1.00 12.80 60 LYS D N 1
ATOM 13242 C CA . LYS D 1 63 ? 153.032 181.346 139.625 1.00 12.80 60 LYS D CA 1
ATOM 13243 C C . LYS D 1 63 ? 153.324 180.547 140.889 1.00 12.80 60 LYS D C 1
ATOM 13244 O O . LYS D 1 63 ? 152.795 179.444 141.072 1.00 12.80 60 LYS D O 1
ATOM 13263 N N . LEU D 1 64 ? 154.165 181.085 141.773 1.00 12.40 61 LEU D N 1
ATOM 13264 C CA . LEU D 1 64 ? 154.536 180.393 143.001 1.00 12.40 61 LEU D CA 1
ATOM 13265 C C . LEU D 1 64 ? 153.506 180.549 144.112 1.00 12.40 61 LEU D C 1
ATOM 13266 O O . LEU D 1 64 ? 153.613 179.856 145.130 1.00 12.40 61 LEU D O 1
ATOM 13282 N N . SER D 1 65 ? 152.523 181.429 143.950 1.00 8.99 62 SER D N 1
ATOM 13283 C CA . SER D 1 65 ? 151.520 181.670 144.979 1.00 8.99 62 SER D CA 1
ATOM 13284 C C . SER D 1 65 ? 150.301 180.768 144.844 1.00 8.99 62 SER D C 1
ATOM 13285 O O . SER D 1 65 ? 149.378 180.876 145.658 1.00 8.99 62 SER D O 1
ATOM 13293 N N . LYS D 1 66 ? 150.272 179.888 143.844 1.00 8.50 63 LYS D N 1
ATOM 13294 C CA . LYS D 1 66 ? 149.167 178.949 143.658 1.00 8.50 63 LYS D CA 1
ATOM 13295 C C . LYS D 1 66 ? 147.820 179.669 143.643 1.00 8.50 63 LYS D C 1
ATOM 13296 O O . LYS D 1 66 ? 146.835 179.206 144.222 1.00 8.50 63 LYS D O 1
ATOM 13315 N N . LEU D 1 67 ? 147.772 180.812 142.973 1.00 6.45 64 LEU D N 1
ATOM 13316 C CA . LEU D 1 67 ? 146.504 181.497 142.760 1.00 6.45 64 LEU D CA 1
ATOM 13317 C C . LEU D 1 67 ? 145.786 180.861 141.575 1.00 6.45 64 LEU D C 1
ATOM 13318 O O . LEU D 1 67 ? 146.331 180.862 140.465 1.00 6.45 64 LEU D O 1
ATOM 13334 N N . PRO D 1 68 ? 144.582 180.309 141.755 1.00 6.11 65 PRO D N 1
ATOM 13335 C CA . PRO D 1 68 ? 143.921 179.657 140.611 1.00 6.11 65 PRO D CA 1
ATOM 13336 C C . PRO D 1 68 ? 143.630 180.618 139.473 1.00 6.11 65 PRO D C 1
ATOM 13337 O O . PRO D 1 68 ? 143.946 180.321 138.313 1.00 6.11 65 PRO D O 1
ATOM 13348 N N . TYR D 1 69 ? 143.033 181.768 139.776 1.00 6.43 66 TYR D N 1
ATOM 13349 C CA . TYR D 1 69 ? 142.744 182.784 138.777 1.00 6.43 66 TYR D CA 1
ATOM 13350 C C . TYR D 1 69 ? 143.070 184.151 139.359 1.00 6.43 66 TYR D C 1
ATOM 13351 O O . TYR D 1 69 ? 143.091 184.343 140.577 1.00 6.43 66 TYR D O 1
ATOM 13369 N N . ARG D 1 70 ? 143.331 185.102 138.469 1.00 9.96 67 ARG D N 1
ATOM 13370 C CA . ARG D 1 70 ? 143.789 186.433 138.845 1.00 9.96 67 ARG D CA 1
ATOM 13371 C C . ARG D 1 70 ? 142.618 187.407 138.797 1.00 9.96 67 ARG D C 1
ATOM 13372 O O . ARG D 1 70 ? 142.021 187.614 137.735 1.00 9.96 67 ARG D O 1
ATOM 13393 N N . LYS D 1 71 ? 142.295 188.000 139.942 1.00 6.44 68 LYS D N 1
ATOM 13394 C CA . LYS D 1 71 ? 141.243 188.998 140.057 1.00 6.44 68 LYS D CA 1
ATOM 13395 C C . LYS D 1 71 ? 141.823 190.292 140.614 1.00 6.44 68 LYS D C 1
ATOM 13396 O O . LYS D 1 71 ? 142.967 190.343 141.073 1.00 6.44 68 LYS D O 1
ATOM 13415 N N . THR D 1 72 ? 141.015 191.348 140.565 1.00 5.28 69 THR D N 1
ATOM 13416 C CA . THR D 1 72 ? 141.427 192.653 141.061 1.00 5.28 69 THR D CA 1
ATOM 13417 C C . THR D 1 72 ? 140.208 193.381 141.605 1.00 5.28 69 THR D C 1
ATOM 13418 O O . THR D 1 72 ? 139.065 193.051 141.280 1.00 5.28 69 THR D O 1
ATOM 13429 N N . ILE D 1 73 ? 140.468 194.383 142.448 1.00 8.42 70 ILE D N 1
ATOM 13430 C CA . ILE D 1 73 ? 139.387 195.190 142.995 1.00 8.42 70 ILE D CA 1
ATOM 13431 C C . ILE D 1 73 ? 138.708 196.016 141.913 1.00 8.42 70 ILE D C 1
ATOM 13432 O O . ILE D 1 73 ? 137.559 196.440 142.089 1.00 8.42 70 ILE D O 1
ATOM 13448 N N . ASP D 1 74 ? 139.388 196.258 140.790 1.00 10.06 71 ASP D N 1
ATOM 13449 C CA . ASP D 1 74 ? 138.795 197.063 139.727 1.00 10.06 71 ASP D CA 1
ATOM 13450 C C . ASP D 1 74 ? 137.548 196.397 139.163 1.00 10.06 71 ASP D C 1
ATOM 13451 O O . ASP D 1 74 ? 136.568 197.075 138.832 1.00 10.06 71 ASP D O 1
ATOM 13460 N N . THR D 1 75 ? 137.562 195.071 139.046 1.00 8.36 72 THR D N 1
ATOM 13461 C CA . THR D 1 75 ? 136.447 194.326 138.478 1.00 8.36 72 THR D CA 1
ATOM 13462 C C . THR D 1 75 ? 135.350 194.031 139.492 1.00 8.36 72 THR D C 1
ATOM 13463 O O . THR D 1 75 ? 134.346 193.411 139.129 1.00 8.36 72 THR D O 1
ATOM 13474 N N . PHE D 1 76 ? 135.511 194.452 140.744 1.00 11.15 73 PHE D N 1
ATOM 13475 C CA . PHE D 1 76 ? 134.495 194.246 141.770 1.00 11.15 73 PHE D CA 1
ATOM 13476 C C . PHE D 1 76 ? 133.496 195.395 141.700 1.00 11.15 73 PHE D C 1
ATOM 13477 O O . PHE D 1 76 ? 133.834 196.542 142.008 1.00 11.15 73 PHE D O 1
ATOM 13494 N N . ASP D 1 77 ? 132.267 195.086 141.296 1.00 13.46 74 ASP D N 1
ATOM 13495 C CA . ASP D 1 77 ? 131.203 196.082 141.186 1.00 13.46 74 ASP D CA 1
ATOM 13496 C C . ASP D 1 77 ? 130.521 196.195 142.543 1.00 13.46 74 ASP D C 1
ATOM 13497 O O . ASP D 1 77 ? 129.731 195.330 142.928 1.00 13.46 74 ASP D O 1
ATOM 13506 N N . PHE D 1 78 ? 130.827 197.267 143.274 1.00 12.45 75 PHE D N 1
ATOM 13507 C CA . PHE D 1 78 ? 130.218 197.481 144.580 1.00 12.45 75 PHE D CA 1
ATOM 13508 C C . PHE D 1 78 ? 128.733 197.799 144.490 1.00 12.45 75 PHE D C 1
ATOM 13509 O O . PHE D 1 78 ? 128.039 197.723 145.510 1.00 12.45 75 PHE D O 1
ATOM 13526 N N . THR D 1 79 ? 128.229 198.153 143.307 1.00 15.57 76 THR D N 1
ATOM 13527 C CA . THR D 1 79 ? 126.795 198.371 143.156 1.00 15.57 76 THR D CA 1
ATOM 13528 C C . THR D 1 79 ? 126.018 197.073 143.328 1.00 15.57 76 THR D C 1
ATOM 13529 O O . THR D 1 79 ? 124.911 197.082 143.878 1.00 15.57 76 THR D O 1
ATOM 13540 N N . ALA D 1 80 ? 126.578 195.953 142.868 1.00 16.84 77 ALA D N 1
ATOM 13541 C CA . ALA D 1 80 ? 125.906 194.667 143.006 1.00 16.84 77 ALA D CA 1
ATOM 13542 C C . ALA D 1 80 ? 125.917 194.158 144.441 1.00 16.84 77 ALA D C 1
ATOM 13543 O O . ALA D 1 80 ? 125.067 193.335 144.797 1.00 16.84 77 ALA D O 1
ATOM 13550 N N . GLN D 1 81 ? 126.853 194.622 145.267 1.00 16.44 78 GLN D N 1
ATOM 13551 C CA . GLN D 1 81 ? 126.977 194.191 146.659 1.00 16.44 78 GLN D CA 1
ATOM 13552 C C . GLN D 1 81 ? 127.054 195.419 147.556 1.00 16.44 78 GLN D C 1
ATOM 13553 O O . GLN D 1 81 ? 128.117 195.749 148.095 1.00 16.44 78 GLN D O 1
ATOM 13567 N N . PRO D 1 82 ? 125.934 196.125 147.738 1.00 22.30 79 PRO D N 1
ATOM 13568 C CA . PRO D 1 82 ? 125.936 197.286 148.643 1.00 22.30 79 PRO D CA 1
ATOM 13569 C C . PRO D 1 82 ? 126.155 196.924 150.102 1.00 22.30 79 PRO D C 1
ATOM 13570 O O . PRO D 1 82 ? 126.436 197.822 150.907 1.00 22.30 79 PRO D O 1
ATOM 13581 N N . SER D 1 83 ? 126.036 195.646 150.467 1.00 24.16 80 SER D N 1
ATOM 13582 C CA . SER D 1 83 ? 126.175 195.242 151.861 1.00 24.16 80 SER D CA 1
ATOM 13583 C C . SER D 1 83 ? 127.584 195.457 152.399 1.00 24.16 80 SER D C 1
ATOM 13584 O O . SER D 1 83 ? 127.769 195.459 153.621 1.00 24.16 80 SER D O 1
ATOM 13592 N N . VAL D 1 84 ? 128.574 195.634 151.529 1.00 18.84 81 VAL D N 1
ATOM 13593 C CA . VAL D 1 84 ? 129.965 195.815 151.932 1.00 18.84 81 VAL D CA 1
ATOM 13594 C C . VAL D 1 84 ? 130.376 197.243 151.606 1.00 18.84 81 VAL D C 1
ATOM 13595 O O . VAL D 1 84 ? 130.152 197.722 150.488 1.00 18.84 81 VAL D O 1
ATOM 13608 N N . ASP D 1 85 ? 130.970 197.921 152.584 1.00 20.20 82 ASP D N 1
ATOM 13609 C CA . ASP D 1 85 ? 131.441 199.286 152.395 1.00 20.20 82 ASP D CA 1
ATOM 13610 C C . ASP D 1 85 ? 132.750 199.263 151.617 1.00 20.20 82 ASP D C 1
ATOM 13611 O O . ASP D 1 85 ? 133.720 198.626 152.041 1.00 20.20 82 ASP D O 1
ATOM 13620 N N . GLU D 1 86 ? 132.777 199.955 150.476 1.00 15.99 83 GLU D N 1
ATOM 13621 C CA . GLU D 1 86 ? 133.988 199.986 149.664 1.00 15.99 83 GLU D CA 1
ATOM 13622 C C . GLU D 1 86 ? 135.140 200.656 150.400 1.00 15.99 83 GLU D C 1
ATOM 13623 O O . GLU D 1 86 ? 136.308 200.367 150.116 1.00 15.99 83 GLU D O 1
ATOM 13635 N N . ARG D 1 87 ? 134.837 201.549 151.344 1.00 17.77 84 ARG D N 1
ATOM 13636 C CA . ARG D 1 87 ? 135.892 202.243 152.075 1.00 17.77 84 ARG D CA 1
ATOM 13637 C C . ARG D 1 87 ? 136.780 201.256 152.821 1.00 17.77 84 ARG D C 1
ATOM 13638 O O . ARG D 1 87 ? 138.011 201.371 152.806 1.00 17.77 84 ARG D O 1
ATOM 13659 N N . ARG D 1 88 ? 136.169 200.275 153.487 1.00 12.18 85 ARG D N 1
ATOM 13660 C CA . ARG D 1 88 ? 136.948 199.292 154.232 1.00 12.18 85 ARG D CA 1
ATOM 13661 C C . ARG D 1 88 ? 137.809 198.451 153.297 1.00 12.18 85 ARG D C 1
ATOM 13662 O O . ARG D 1 88 ? 138.951 198.115 153.630 1.00 12.18 85 ARG D O 1
ATOM 13683 N N . ILE D 1 89 ? 137.282 198.105 152.122 1.00 10.17 86 ILE D N 1
ATOM 13684 C CA . ILE D 1 89 ? 138.070 197.339 151.159 1.00 10.17 86 ILE D CA 1
ATOM 13685 C C . ILE D 1 89 ? 139.264 198.156 150.682 1.00 10.17 86 ILE D C 1
ATOM 13686 O O . ILE D 1 89 ? 140.383 197.640 150.566 1.00 10.17 86 ILE D O 1
ATOM 13702 N N . ARG D 1 90 ? 139.047 199.441 150.395 1.00 11.42 87 ARG D N 1
ATOM 13703 C CA . ARG D 1 90 ? 140.158 200.296 149.991 1.00 11.42 87 ARG D CA 1
ATOM 13704 C C . ARG D 1 90 ? 141.199 200.394 151.099 1.00 11.42 87 ARG D C 1
ATOM 13705 O O . ARG D 1 90 ? 142.406 200.370 150.832 1.00 11.42 87 ARG D O 1
ATOM 13726 N N . GLU D 1 91 ? 140.750 200.503 152.351 1.00 10.50 88 GLU D N 1
ATOM 13727 C CA . GLU D 1 91 ? 141.685 200.509 153.471 1.00 10.50 88 GLU D CA 1
ATOM 13728 C C . GLU D 1 91 ? 142.482 199.211 153.521 1.00 10.50 88 GLU D C 1
ATOM 13729 O O . GLU D 1 91 ? 143.686 199.222 153.801 1.00 10.50 88 GLU D O 1
ATOM 13741 N N . LEU D 1 92 ? 141.824 198.081 153.258 1.00 7.64 89 LEU D N 1
ATOM 13742 C CA . LEU D 1 92 ? 142.537 196.809 153.198 1.00 7.64 89 LEU D CA 1
ATOM 13743 C C . LEU D 1 92 ? 143.597 196.828 152.105 1.00 7.64 89 LEU D C 1
ATOM 13744 O O . LEU D 1 92 ? 144.706 196.315 152.295 1.00 7.64 89 LEU D O 1
ATOM 13760 N N . LEU D 1 93 ? 143.272 197.410 150.950 1.00 7.86 90 LEU D N 1
ATOM 13761 C CA . LEU D 1 93 ? 144.202 197.416 149.827 1.00 7.86 90 LEU D CA 1
ATOM 13762 C C . LEU D 1 93 ? 145.476 198.198 150.115 1.00 7.86 90 LEU D C 1
ATOM 13763 O O . LEU D 1 93 ? 146.453 198.042 149.375 1.00 7.86 90 LEU D O 1
ATOM 13779 N N . THR D 1 94 ? 145.494 199.032 151.156 1.00 9.43 91 THR D N 1
ATOM 13780 C CA . THR D 1 94 ? 146.728 199.697 151.556 1.00 9.43 91 THR D CA 1
ATOM 13781 C C . THR D 1 94 ? 147.716 198.740 152.209 1.00 9.43 91 THR D C 1
ATOM 13782 O O . THR D 1 94 ? 148.870 199.123 152.430 1.00 9.43 91 THR D O 1
ATOM 13793 N N . LEU D 1 95 ? 147.293 197.515 152.522 1.00 7.35 92 LEU D N 1
ATOM 13794 C CA . LEU D 1 95 ? 148.155 196.507 153.136 1.00 7.35 92 LEU D CA 1
ATOM 13795 C C . LEU D 1 95 ? 148.639 196.940 154.516 1.00 7.35 92 LEU D C 1
ATOM 13796 O O . LEU D 1 95 ? 149.701 196.513 154.976 1.00 7.35 92 LEU D O 1
ATOM 13812 N N . SER D 1 96 ? 147.863 197.790 155.192 1.00 8.01 93 SER D N 1
ATOM 13813 C CA . SER D 1 96 ? 148.199 198.153 156.564 1.00 8.01 93 SER D CA 1
ATOM 13814 C C . SER D 1 96 ? 148.086 196.956 157.498 1.00 8.01 93 SER D C 1
ATOM 13815 O O . SER D 1 96 ? 148.818 196.876 158.492 1.00 8.01 93 SER D O 1
ATOM 13823 N N . PHE D 1 97 ? 147.181 196.021 157.199 1.00 7.15 94 PHE D N 1
ATOM 13824 C CA . PHE D 1 97 ? 147.017 194.855 158.058 1.00 7.15 94 PHE D CA 1
ATOM 13825 C C . PHE D 1 97 ? 148.288 194.018 158.115 1.00 7.15 94 PHE D C 1
ATOM 13826 O O . PHE D 1 97 ? 148.530 193.329 159.112 1.00 7.15 94 PHE D O 1
ATOM 13843 N N . ILE D 1 98 ? 149.111 194.061 157.065 1.00 7.90 95 ILE D N 1
ATOM 13844 C CA . ILE D 1 98 ? 150.361 193.307 157.082 1.00 7.90 95 ILE D CA 1
ATOM 13845 C C . ILE D 1 98 ? 151.274 193.827 158.183 1.00 7.90 95 ILE D C 1
ATOM 13846 O O . ILE D 1 98 ? 151.891 193.049 158.920 1.00 7.90 95 ILE D O 1
ATOM 13862 N N . ASP D 1 99 ? 151.379 195.152 158.311 1.00 9.55 96 ASP D N 1
ATOM 13863 C CA . ASP D 1 99 ? 152.191 195.725 159.378 1.00 9.55 96 ASP D CA 1
ATOM 13864 C C . ASP D 1 99 ? 151.503 195.604 160.731 1.00 9.55 96 ASP D C 1
ATOM 13865 O O . ASP D 1 99 ? 152.179 195.485 161.759 1.00 9.55 96 ASP D O 1
ATOM 13874 N N . ARG D 1 100 ? 150.173 195.632 160.753 1.00 8.44 97 ARG D N 1
ATOM 13875 C CA . ARG D 1 100 ? 149.415 195.518 161.991 1.00 8.44 97 ARG D CA 1
ATOM 13876 C C . ARG D 1 100 ? 149.172 194.074 162.410 1.00 8.44 97 ARG D C 1
ATOM 13877 O O . ARG D 1 100 ? 148.568 193.846 163.463 1.00 8.44 97 ARG D O 1
ATOM 13898 N N . LYS D 1 101 ? 149.623 193.100 161.620 1.00 9.16 98 LYS D N 1
ATOM 13899 C CA . LYS D 1 101 ? 149.446 191.685 161.946 1.00 9.16 98 LYS D CA 1
ATOM 13900 C C . LYS D 1 101 ? 147.969 191.344 162.134 1.00 9.16 98 LYS D C 1
ATOM 13901 O O . LYS D 1 101 ? 147.604 190.538 162.992 1.00 9.16 98 LYS D O 1
ATOM 13920 N N . GLU D 1 102 ? 147.114 191.961 161.325 1.00 9.84 99 GLU D N 1
ATOM 13921 C CA . GLU D 1 102 ? 145.674 191.764 161.410 1.00 9.84 99 GLU D CA 1
ATOM 13922 C C . GLU D 1 102 ? 145.214 190.750 160.373 1.00 9.84 99 GLU D C 1
ATOM 13923 O O . GLU D 1 102 ? 145.628 190.799 159.211 1.00 9.84 99 GLU D O 1
ATOM 13935 N N . ASN D 1 103 ? 144.357 189.830 160.803 1.00 8.60 100 ASN D N 1
ATOM 13936 C CA . ASN D 1 103 ? 143.766 188.846 159.912 1.00 8.60 100 ASN D CA 1
ATOM 13937 C C . ASN D 1 103 ? 142.501 189.403 159.273 1.00 8.60 100 ASN D C 1
ATOM 13938 O O . ASN D 1 103 ? 141.864 190.319 159.800 1.00 8.60 100 ASN D O 1
ATOM 13949 N N . ILE D 1 104 ? 142.145 188.843 158.121 1.00 8.54 101 ILE D N 1
ATOM 13950 C CA . ILE D 1 104 ? 140.932 189.207 157.400 1.00 8.54 101 ILE D CA 1
ATOM 13951 C C . ILE D 1 104 ? 140.063 187.964 157.301 1.00 8.54 101 ILE D C 1
ATOM 13952 O O . ILE D 1 104 ? 140.550 186.890 156.933 1.00 8.54 101 ILE D O 1
ATOM 13968 N N . LEU D 1 105 ? 138.791 188.101 157.659 1.00 11.09 102 LEU D N 1
ATOM 13969 C CA . LEU D 1 105 ? 137.832 187.009 157.576 1.00 11.09 102 LEU D CA 1
ATOM 13970 C C . LEU D 1 105 ? 136.644 187.464 156.744 1.00 11.09 102 LEU D C 1
ATOM 13971 O O . LEU D 1 105 ? 136.013 188.479 157.059 1.00 11.09 102 LEU D O 1
ATOM 13987 N N . PHE D 1 106 ? 136.346 186.716 155.686 1.00 12.34 103 PHE D N 1
ATOM 13988 C CA . PHE D 1 106 ? 135.197 186.978 154.831 1.00 12.34 103 PHE D CA 1
ATOM 13989 C C . PHE D 1 106 ? 134.118 185.945 155.120 1.00 12.34 103 PHE D C 1
ATOM 13990 O O . PHE D 1 106 ? 134.386 184.738 155.106 1.00 12.34 103 PHE D O 1
ATOM 14007 N N . LEU D 1 107 ? 132.907 186.425 155.401 1.00 9.66 104 LEU D N 1
ATOM 14008 C CA . LEU D 1 107 ? 131.783 185.572 155.752 1.00 9.66 104 LEU D CA 1
ATOM 14009 C C . LEU D 1 107 ? 130.549 185.995 154.970 1.00 9.66 104 LEU D C 1
ATOM 14010 O O . LEU D 1 107 ? 130.354 187.178 154.678 1.00 9.66 104 LEU D O 1
ATOM 14026 N N . GLY D 1 108 ? 129.717 185.013 154.633 1.00 8.54 105 GLY D N 1
ATOM 14027 C CA . GLY D 1 108 ? 128.464 185.273 153.968 1.00 8.54 105 GLY D CA 1
ATOM 14028 C C . GLY D 1 108 ? 128.069 184.157 153.022 1.00 8.54 105 GLY D C 1
ATOM 14029 O O . GLY D 1 108 ? 128.790 183.169 152.854 1.00 8.54 105 GLY D O 1
ATOM 14033 N N . PRO D 1 109 ? 126.911 184.296 152.383 1.00 9.18 106 PRO D N 1
ATOM 14034 C CA . PRO D 1 109 ? 126.432 183.252 151.472 1.00 9.18 106 PRO D CA 1
ATOM 14035 C C . PRO D 1 109 ? 127.386 183.055 150.308 1.00 9.18 106 PRO D C 1
ATOM 14036 O O . PRO D 1 109 ? 128.340 183.829 150.137 1.00 9.18 106 PRO D O 1
ATOM 14047 N N . PRO D 1 110 ? 127.172 182.025 149.492 1.00 9.86 107 PRO D N 1
ATOM 14048 C CA . PRO D 1 110 ? 128.046 181.812 148.334 1.00 9.86 107 PRO D CA 1
ATOM 14049 C C . PRO D 1 110 ? 127.840 182.867 147.259 1.00 9.86 107 PRO D C 1
ATOM 14050 O O . PRO D 1 110 ? 126.773 183.474 147.143 1.00 9.86 107 PRO D O 1
ATOM 14061 N N . GLY D 1 111 ? 128.888 183.080 146.465 1.00 10.32 108 GLY D N 1
ATOM 14062 C CA . GLY D 1 111 ? 128.783 183.927 145.293 1.00 10.32 108 GLY D CA 1
ATOM 14063 C C . GLY D 1 111 ? 128.661 185.407 145.568 1.00 10.32 108 GLY D C 1
ATOM 14064 O O . GLY D 1 111 ? 128.123 186.135 144.731 1.00 10.32 108 GLY D O 1
ATOM 14068 N N . ILE D 1 112 ? 129.149 185.882 146.712 1.00 10.30 109 ILE D N 1
ATOM 14069 C CA . ILE D 1 112 ? 129.043 187.287 147.087 1.00 10.30 109 ILE D CA 1
ATOM 14070 C C . ILE D 1 112 ? 130.382 188.006 146.986 1.00 10.30 109 ILE D C 1
ATOM 14071 O O . ILE D 1 112 ? 130.482 189.175 147.371 1.00 10.30 109 ILE D O 1
ATOM 14087 N N . GLY D 1 113 ? 131.418 187.340 146.485 1.00 6.36 110 GLY D N 1
ATOM 14088 C CA . GLY D 1 113 ? 132.703 187.972 146.280 1.00 6.36 110 GLY D CA 1
ATOM 14089 C C . GLY D 1 113 ? 133.731 187.753 147.367 1.00 6.36 110 GLY D C 1
ATOM 14090 O O . GLY D 1 113 ? 134.761 188.435 147.359 1.00 6.36 110 GLY D O 1
ATOM 14094 N N . LYS D 1 114 ? 133.491 186.832 148.302 1.00 8.95 111 LYS D N 1
ATOM 14095 C CA . LYS D 1 114 ? 134.472 186.580 149.353 1.00 8.95 111 LYS D CA 1
ATOM 14096 C C . LYS D 1 114 ? 135.798 186.121 148.762 1.00 8.95 111 LYS D C 1
ATOM 14097 O O . LYS D 1 114 ? 136.854 186.693 149.054 1.00 8.95 111 LYS D O 1
ATOM 14116 N N . THR D 1 115 ? 135.763 185.090 147.917 1.00 6.79 112 THR D N 1
ATOM 14117 C CA . THR D 1 115 ? 136.992 184.624 147.288 1.00 6.79 112 THR D CA 1
ATOM 14118 C C . THR D 1 115 ? 137.535 185.653 146.310 1.00 6.79 112 THR D C 1
ATOM 14119 O O . THR D 1 115 ? 138.755 185.781 146.161 1.00 6.79 112 THR D O 1
ATOM 14129 N N . HIS D 1 116 ? 136.654 186.396 145.639 1.00 7.52 113 HIS D N 1
ATOM 14130 C CA . HIS D 1 116 ? 137.116 187.458 144.753 1.00 7.52 113 HIS D CA 1
ATOM 14131 C C . HIS D 1 116 ? 137.902 188.505 145.531 1.00 7.52 113 HIS D C 1
ATOM 14132 O O . HIS D 1 116 ? 138.991 188.915 145.116 1.00 7.52 113 HIS D O 1
ATOM 14146 N N . LEU D 1 117 ? 137.370 188.939 146.675 1.00 7.10 114 LEU D N 1
ATOM 14147 C CA . LEU D 1 117 ? 138.077 189.920 147.492 1.00 7.10 114 LEU D CA 1
ATOM 14148 C C . LEU D 1 117 ? 139.371 189.343 148.053 1.00 7.10 114 LEU D C 1
ATOM 14149 O O . LEU D 1 117 ? 140.388 190.041 148.120 1.00 7.10 114 LEU D O 1
ATOM 14165 N N . ALA D 1 118 ? 139.353 188.076 148.469 1.00 5.27 115 ALA D N 1
ATOM 14166 C CA . ALA D 1 118 ? 140.569 187.462 148.991 1.00 5.27 115 ALA D CA 1
ATOM 14167 C C . ALA D 1 118 ? 141.663 187.431 147.930 1.00 5.27 115 ALA D C 1
ATOM 14168 O O . ALA D 1 118 ? 142.821 187.775 148.200 1.00 5.27 115 ALA D O 1
ATOM 14175 N N . ILE D 1 119 ? 141.311 187.024 146.709 1.00 5.17 116 ILE D N 1
ATOM 14176 C CA . ILE D 1 119 ? 142.297 186.983 145.636 1.00 5.17 116 ILE D CA 1
ATOM 14177 C C . ILE D 1 119 ? 142.736 188.389 145.257 1.00 5.17 116 ILE D C 1
ATOM 14178 O O . ILE D 1 119 ? 143.894 188.599 144.888 1.00 5.17 116 ILE D O 1
ATOM 14194 N N . SER D 1 120 ? 141.835 189.371 145.327 1.00 4.91 117 SER D N 1
ATOM 14195 C CA . SER D 1 120 ? 142.230 190.751 145.065 1.00 4.91 117 SER D CA 1
ATOM 14196 C C . SER D 1 120 ? 143.271 191.218 146.074 1.00 4.91 117 SER D C 1
ATOM 14197 O O . SER D 1 120 ? 144.272 191.847 145.709 1.00 4.91 117 SER D O 1
ATOM 14205 N N . ILE D 1 121 ? 143.048 190.921 147.355 1.00 5.35 118 ILE D N 1
ATOM 14206 C CA . ILE D 1 121 ? 144.006 191.311 148.386 1.00 5.35 118 ILE D CA 1
ATOM 14207 C C . ILE D 1 121 ? 145.336 190.603 148.165 1.00 5.35 118 ILE D C 1
ATOM 14208 O O . ILE D 1 121 ? 146.406 191.206 148.303 1.00 5.35 118 ILE D O 1
ATOM 14224 N N . GLY D 1 122 ? 145.292 189.314 147.827 1.00 4.67 119 GLY D N 1
ATOM 14225 C CA . GLY D 1 122 ? 146.528 188.595 147.557 1.00 4.67 119 GLY D CA 1
ATOM 14226 C C . GLY D 1 122 ? 147.283 189.162 146.369 1.00 4.67 119 GLY D C 1
ATOM 14227 O O . GLY D 1 122 ? 148.511 189.282 146.398 1.00 4.67 119 GLY D O 1
ATOM 14231 N N . MET D 1 123 ? 146.560 189.518 145.308 1.00 7.87 120 MET D N 1
ATOM 14232 C CA . MET D 1 123 ? 147.193 190.100 144.131 1.00 7.87 120 MET D CA 1
ATOM 14233 C C . MET D 1 123 ? 147.808 191.453 144.456 1.00 7.87 120 MET D C 1
ATOM 14234 O O . MET D 1 123 ? 148.910 191.768 143.993 1.00 7.87 120 MET D O 1
ATOM 14248 N N . GLU D 1 124 ? 147.109 192.270 145.246 1.00 7.06 121 GLU D N 1
ATOM 14249 C CA . GLU D 1 124 ? 147.672 193.548 145.665 1.00 7.06 121 GLU D CA 1
ATOM 14250 C C . GLU D 1 124 ? 148.925 193.341 146.505 1.00 7.06 121 GLU D C 1
ATOM 14251 O O . GLU D 1 124 ? 149.910 194.075 146.359 1.00 7.06 121 GLU D O 1
ATOM 14263 N N . ALA D 1 125 ? 148.907 192.345 147.392 1.00 6.65 122 ALA D N 1
ATOM 14264 C CA . ALA D 1 125 ? 150.087 192.052 148.198 1.00 6.65 122 ALA D CA 1
ATOM 14265 C C . ALA D 1 125 ? 151.258 191.630 147.320 1.00 6.65 122 ALA D C 1
ATOM 14266 O O . ALA D 1 125 ? 152.401 192.035 147.560 1.00 6.65 122 ALA D O 1
ATOM 14273 N N . ILE D 1 126 ? 150.994 190.811 146.301 1.00 8.67 123 ILE D N 1
ATOM 14274 C CA . ILE D 1 126 ? 152.057 190.426 145.378 1.00 8.67 123 ILE D CA 1
ATOM 14275 C C . ILE D 1 126 ? 152.558 191.638 144.604 1.00 8.67 123 ILE D C 1
ATOM 14276 O O . ILE D 1 126 ? 153.751 191.733 144.291 1.00 8.67 123 ILE D O 1
ATOM 14292 N N . ALA D 1 127 ? 151.667 192.576 144.276 1.00 8.64 124 ALA D N 1
ATOM 14293 C CA . ALA D 1 127 ? 152.083 193.763 143.537 1.00 8.64 124 ALA D CA 1
ATOM 14294 C C . ALA D 1 127 ? 153.103 194.575 144.325 1.00 8.64 124 ALA D C 1
ATOM 14295 O O . ALA D 1 127 ? 154.089 195.062 143.761 1.00 8.64 124 ALA D O 1
ATOM 14302 N N . ARG D 1 128 ? 152.883 194.736 145.631 1.00 7.21 125 ARG D N 1
ATOM 14303 C CA . ARG D 1 128 ? 153.805 195.471 146.486 1.00 7.21 125 ARG D CA 1
ATOM 14304 C C . ARG D 1 128 ? 154.954 194.607 146.997 1.00 7.21 125 ARG D C 1
ATOM 14305 O O . ARG D 1 128 ? 155.612 194.987 147.973 1.00 7.21 125 ARG D O 1
ATOM 14326 N N . GLY D 1 129 ? 155.204 193.460 146.370 1.00 6.64 126 GLY D N 1
ATOM 14327 C CA . GLY D 1 129 ? 156.354 192.643 146.688 1.00 6.64 126 GLY D CA 1
ATOM 14328 C C . GLY D 1 129 ? 156.177 191.687 147.846 1.00 6.64 126 GLY D C 1
ATOM 14329 O O . GLY D 1 129 ? 157.088 190.892 148.111 1.00 6.64 126 GLY D O 1
ATOM 14333 N N . TYR D 1 130 ? 155.044 191.728 148.543 1.00 7.45 127 TYR D N 1
ATOM 14334 C CA . TYR D 1 130 ? 154.827 190.823 149.664 1.00 7.45 127 TYR D CA 1
ATOM 14335 C C . TYR D 1 130 ? 154.561 189.411 149.159 1.00 7.45 127 TYR D C 1
ATOM 14336 O O . TYR D 1 130 ? 153.731 189.205 148.269 1.00 7.45 127 TYR D O 1
ATOM 14354 N N . LYS D 1 131 ? 155.268 188.438 149.728 1.00 11.08 128 LYS D N 1
ATOM 14355 C CA . LYS D 1 131 ? 155.009 187.044 149.398 1.00 11.08 128 LYS D CA 1
ATOM 14356 C C . LYS D 1 131 ? 153.584 186.674 149.783 1.00 11.08 128 LYS D C 1
ATOM 14357 O O . LYS D 1 131 ? 153.124 186.988 150.884 1.00 11.08 128 LYS D O 1
ATOM 14376 N N . THR D 1 132 ? 152.885 186.005 148.870 1.00 8.38 129 THR D N 1
ATOM 14377 C CA . THR D 1 132 ? 151.508 185.599 149.096 1.00 8.38 129 THR D CA 1
ATOM 14378 C C . THR D 1 132 ? 151.330 184.156 148.652 1.00 8.38 129 THR D C 1
ATOM 14379 O O . THR D 1 132 ? 151.968 183.699 147.700 1.00 8.38 129 THR D O 1
ATOM 14390 N N . TYR D 1 133 ? 150.459 183.443 149.359 1.00 17.83 130 TYR D N 1
ATOM 14391 C CA . TYR D 1 133 ? 150.128 182.066 149.028 1.00 17.83 130 TYR D CA 1
ATOM 14392 C C . TYR D 1 133 ? 148.627 181.879 149.172 1.00 17.83 130 TYR D C 1
ATOM 14393 O O . TYR D 1 133 ? 148.006 182.476 150.053 1.00 17.83 130 TYR D O 1
ATOM 14411 N N . PHE D 1 134 ? 148.050 181.065 148.293 1.00 9.09 131 PHE D N 1
ATOM 14412 C CA . PHE D 1 134 ? 146.621 180.782 148.287 1.00 9.09 131 PHE D CA 1
ATOM 14413 C C . PHE D 1 134 ? 146.419 179.275 148.315 1.00 9.09 131 PHE D C 1
ATOM 14414 O O . PHE D 1 134 ? 147.089 178.545 147.577 1.00 9.09 131 PHE D O 1
ATOM 14431 N N . ILE D 1 135 ? 145.499 178.810 149.159 1.00 10.88 132 ILE D N 1
ATOM 14432 C CA . ILE D 1 135 ? 145.231 177.383 149.283 1.00 10.88 132 ILE D CA 1
ATOM 14433 C C . ILE D 1 135 ? 143.842 177.199 149.875 1.00 10.88 132 ILE D C 1
ATOM 14434 O O . ILE D 1 135 ? 143.333 178.061 150.596 1.00 10.88 132 ILE D O 1
ATOM 14450 N N . THR D 1 136 ? 143.219 176.075 149.543 1.00 11.41 133 THR D N 1
ATOM 14451 C CA . THR D 1 136 ? 141.941 175.708 150.128 1.00 11.41 133 THR D CA 1
ATOM 14452 C C . THR D 1 136 ? 142.167 174.929 151.416 1.00 11.41 133 THR D C 1
ATOM 14453 O O . THR D 1 136 ? 143.151 174.200 151.560 1.00 11.41 133 THR D O 1
ATOM 14464 N N . ALA D 1 137 ? 141.238 175.092 152.360 1.00 12.80 134 ALA D N 1
ATOM 14465 C CA . ALA D 1 137 ? 141.385 174.432 153.652 1.00 12.80 134 ALA D CA 1
ATOM 14466 C C . ALA D 1 137 ? 141.464 172.921 153.491 1.00 12.80 134 ALA D C 1
ATOM 14467 O O . ALA D 1 137 ? 142.290 172.262 154.133 1.00 12.80 134 ALA D O 1
ATOM 14474 N N . HIS D 1 138 ? 140.614 172.353 152.634 1.00 13.37 135 HIS D N 1
ATOM 14475 C CA . HIS D 1 138 ? 140.643 170.912 152.406 1.00 13.37 135 HIS D CA 1
ATOM 14476 C C . HIS D 1 138 ? 141.997 170.474 151.862 1.00 13.37 135 HIS D C 1
ATOM 14477 O O . HIS D 1 138 ? 142.603 169.518 152.363 1.00 13.37 135 HIS D O 1
ATOM 14491 N N . ASP D 1 139 ? 142.492 171.168 150.833 1.00 15.83 136 ASP D N 1
ATOM 14492 C CA . ASP D 1 139 ? 143.785 170.816 150.257 1.00 15.83 136 ASP D CA 1
ATOM 14493 C C . ASP D 1 139 ? 144.914 171.038 151.255 1.00 15.83 136 ASP D C 1
ATOM 14494 O O . ASP D 1 139 ? 145.854 170.240 151.322 1.00 15.83 136 ASP D O 1
ATOM 14503 N N . LEU D 1 140 ? 144.848 172.122 152.029 1.00 13.55 137 LEU D N 1
ATOM 14504 C CA . LEU D 1 140 ? 145.876 172.373 153.033 1.00 13.55 137 LEU D CA 1
ATOM 14505 C C . LEU D 1 140 ? 145.935 171.235 154.043 1.00 13.55 137 LEU D C 1
ATOM 14506 O O . LEU D 1 140 ? 147.015 170.722 154.361 1.00 13.55 137 LEU D O 1
ATOM 14522 N N . VAL D 1 141 ? 144.773 170.815 154.547 1.00 16.50 138 VAL D N 1
ATOM 14523 C CA . VAL D 1 141 ? 144.735 169.740 155.532 1.00 16.50 138 VAL D CA 1
ATOM 14524 C C . VAL D 1 141 ? 145.235 168.439 154.919 1.00 16.50 138 VAL D C 1
ATOM 14525 O O . VAL D 1 141 ? 145.986 167.687 155.553 1.00 16.50 138 VAL D O 1
ATOM 14538 N N . ASN D 1 142 ? 144.822 168.144 153.684 1.00 18.57 139 ASN D N 1
ATOM 14539 C CA . ASN D 1 142 ? 145.262 166.908 153.044 1.00 18.57 139 ASN D CA 1
ATOM 14540 C C . ASN D 1 142 ? 146.772 166.895 152.842 1.00 18.57 139 ASN D C 1
ATOM 14541 O O . ASN D 1 142 ? 147.433 165.881 153.100 1.00 18.57 139 ASN D O 1
ATOM 14552 N N . GLN D 1 143 ? 147.338 168.012 152.379 1.00 22.50 140 GLN D N 1
ATOM 14553 C CA . GLN D 1 143 ? 148.780 168.078 152.175 1.00 22.50 140 GLN D CA 1
ATOM 14554 C C . GLN D 1 143 ? 149.526 167.954 153.495 1.00 22.50 140 GLN D C 1
ATOM 14555 O O . GLN D 1 143 ? 150.557 167.276 153.571 1.00 22.50 140 GLN D O 1
ATOM 14569 N N . LEU D 1 144 ? 149.024 168.602 154.549 1.00 20.98 141 LEU D N 1
ATOM 14570 C CA . LEU D 1 144 ? 149.667 168.479 155.852 1.00 20.98 141 LEU D CA 1
ATOM 14571 C C . LEU D 1 144 ? 149.625 167.039 156.349 1.00 20.98 141 LEU D C 1
ATOM 14572 O O . LEU D 1 144 ? 150.620 166.530 156.880 1.00 20.98 141 LEU D O 1
ATOM 14588 N N . ARG D 1 145 ? 148.487 166.361 156.180 1.00 24.63 142 ARG D N 1
ATOM 14589 C CA . ARG D 1 145 ? 148.398 164.967 156.601 1.00 24.63 142 ARG D CA 1
ATOM 14590 C C . ARG D 1 145 ? 149.371 164.096 155.818 1.00 24.63 142 ARG D C 1
ATOM 14591 O O . ARG D 1 145 ? 150.051 163.238 156.395 1.00 24.63 142 ARG D O 1
ATOM 14612 N N . ARG D 1 146 ? 149.450 164.296 154.501 1.00 30.94 143 ARG D N 1
ATOM 14613 C CA . ARG D 1 146 ? 150.357 163.487 153.692 1.00 30.94 143 ARG D CA 1
ATOM 14614 C C . ARG D 1 146 ? 151.809 163.736 154.079 1.00 30.94 143 ARG D C 1
ATOM 14615 O O . ARG D 1 146 ? 152.612 162.798 154.140 1.00 30.94 143 ARG D O 1
ATOM 14636 N N . ALA D 1 147 ? 152.166 164.994 154.345 1.00 33.29 144 ALA D N 1
ATOM 14637 C CA . ALA D 1 147 ? 153.520 165.293 154.799 1.00 33.29 144 ALA D CA 1
ATOM 14638 C C . ALA D 1 147 ? 153.805 164.631 156.140 1.00 33.29 144 ALA D C 1
ATOM 14639 O O . ALA D 1 147 ? 154.901 164.103 156.360 1.00 33.29 144 ALA D O 1
ATOM 14646 N N . ASP D 1 148 ? 152.831 164.651 157.052 1.00 32.10 145 ASP D N 1
ATOM 14647 C CA . ASP D 1 148 ? 153.021 164.004 158.346 1.00 32.10 145 ASP D CA 1
ATOM 14648 C C . ASP D 1 148 ? 153.225 162.504 158.183 1.00 32.10 145 ASP D C 1
ATOM 14649 O O . ASP D 1 148 ? 154.077 161.909 158.853 1.00 32.10 145 ASP D O 1
ATOM 14658 N N . GLN D 1 149 ? 152.452 161.873 157.297 1.00 37.24 146 GLN D N 1
ATOM 14659 C CA . GLN D 1 149 ? 152.591 160.435 157.093 1.00 37.24 146 GLN D CA 1
ATOM 14660 C C . GLN D 1 149 ? 153.973 160.074 156.565 1.00 37.24 146 GLN D C 1
ATOM 14661 O O . GLN D 1 149 ? 154.452 158.958 156.798 1.00 37.24 146 GLN D O 1
ATOM 14675 N N . GLU D 1 150 ? 154.627 160.994 155.858 1.00 39.23 147 GLU D N 1
ATOM 14676 C CA . GLU D 1 150 ? 155.956 160.763 155.309 1.00 39.23 147 GLU D CA 1
ATOM 14677 C C . GLU D 1 150 ? 157.058 161.380 156.162 1.00 39.23 147 GLU D C 1
ATOM 14678 O O . GLU D 1 150 ? 158.211 161.432 155.722 1.00 39.23 147 GLU D O 1
ATOM 14690 N N . GLY D 1 151 ? 156.733 161.851 157.363 1.00 34.05 148 GLY D N 1
ATOM 14691 C CA . GLY D 1 151 ? 157.747 162.363 158.264 1.00 34.05 148 GLY D CA 1
ATOM 14692 C C . GLY D 1 151 ? 158.383 163.665 157.830 1.00 34.05 148 GLY D C 1
ATOM 14693 O O . GLY D 1 151 ? 159.535 163.930 158.188 1.00 34.05 148 GLY D O 1
ATOM 14697 N N . LYS D 1 152 ? 157.666 164.487 157.068 1.00 36.76 149 LYS D N 1
ATOM 14698 C CA . LYS D 1 152 ? 158.158 165.788 156.628 1.00 36.76 149 LYS D CA 1
ATOM 14699 C C . LYS D 1 152 ? 157.099 166.859 156.841 1.00 36.76 149 LYS D C 1
ATOM 14700 O O . LYS D 1 152 ? 156.924 167.763 156.018 1.00 36.76 149 LYS D O 1
ATOM 14719 N N . LEU D 1 153 ? 156.375 166.773 157.959 1.00 28.22 150 LEU D N 1
ATOM 14720 C CA . LEU D 1 153 ? 155.368 167.782 158.265 1.00 28.22 150 LEU D CA 1
ATOM 14721 C C . LEU D 1 153 ? 155.998 169.148 158.493 1.00 28.22 150 LEU D C 1
ATOM 14722 O O . LEU D 1 153 ? 155.380 170.174 158.190 1.00 28.22 150 LEU D O 1
ATOM 14738 N N . GLU D 1 154 ? 157.218 169.185 159.034 1.00 35.06 151 GLU D N 1
ATOM 14739 C CA . GLU D 1 154 ? 157.860 170.464 159.320 1.00 35.06 151 GLU D CA 1
ATOM 14740 C C . GLU D 1 154 ? 158.125 171.250 158.042 1.00 35.06 151 GLU D C 1
ATOM 14741 O O . GLU D 1 154 ? 157.955 172.474 158.015 1.00 35.06 151 GLU D O 1
ATOM 14753 N N . LYS D 1 155 ? 158.554 170.569 156.978 1.00 32.29 152 LYS D N 1
ATOM 14754 C CA . LYS D 1 155 ? 158.814 171.258 155.717 1.00 32.29 152 LYS D CA 1
ATOM 14755 C C . LYS D 1 155 ? 157.544 171.905 155.177 1.00 32.29 152 LYS D C 1
ATOM 14756 O O . LYS D 1 155 ? 157.550 173.073 154.767 1.00 32.29 152 LYS D O 1
ATOM 14775 N N . LYS D 1 156 ? 156.437 171.161 155.177 1.00 25.26 153 LYS D N 1
ATOM 14776 C CA . LYS D 1 156 ? 155.182 171.712 154.676 1.00 25.26 153 LYS D CA 1
ATOM 14777 C C . LYS D 1 156 ? 154.680 172.834 155.576 1.00 25.26 153 LYS D C 1
ATOM 14778 O O . LYS D 1 156 ? 154.101 173.815 155.094 1.00 25.26 153 LYS D O 1
ATOM 14797 N N . LEU D 1 157 ? 154.889 172.706 156.887 1.00 21.26 154 LEU D N 1
ATOM 14798 C CA . LEU D 1 157 ? 154.493 173.770 157.801 1.00 21.26 154 LEU D CA 1
ATOM 14799 C C . LEU D 1 157 ? 155.287 175.040 157.531 1.00 21.26 154 LEU D C 1
ATOM 14800 O O . LEU D 1 157 ? 154.736 176.146 157.566 1.00 21.26 154 LEU D O 1
ATOM 14816 N N . ARG D 1 158 ? 156.586 174.903 157.257 1.00 25.29 155 ARG D N 1
ATOM 14817 C CA . ARG D 1 158 ? 157.380 176.063 156.862 1.00 25.29 155 ARG D CA 1
ATOM 14818 C C . ARG D 1 158 ? 156.865 176.654 155.557 1.00 25.29 155 ARG D C 1
ATOM 14819 O O . ARG D 1 158 ? 156.788 177.879 155.407 1.00 25.29 155 ARG D O 1
ATOM 14840 N N . VAL D 1 159 ? 156.510 175.795 154.600 1.00 21.56 156 VAL D N 1
ATOM 14841 C CA . VAL D 1 159 ? 155.998 176.278 153.320 1.00 21.56 156 VAL D CA 1
ATOM 14842 C C . VAL D 1 159 ? 154.732 177.099 153.528 1.00 21.56 156 VAL D C 1
ATOM 14843 O O . VAL D 1 159 ? 154.539 178.142 152.892 1.00 21.56 156 VAL D O 1
ATOM 14856 N N . PHE D 1 160 ? 153.845 176.638 154.409 1.00 16.23 157 PHE D N 1
ATOM 14857 C CA . PHE D 1 160 ? 152.595 177.345 154.664 1.00 16.23 157 PHE D CA 1
ATOM 14858 C C . PHE D 1 160 ? 152.747 178.505 155.640 1.00 16.23 157 PHE D C 1
ATOM 14859 O O . PHE D 1 160 ? 151.818 179.309 155.763 1.00 16.23 157 PHE D O 1
ATOM 14876 N N . VAL D 1 161 ? 153.880 178.613 156.333 1.00 14.12 158 VAL D N 1
ATOM 14877 C CA . VAL D 1 161 ? 154.102 179.715 157.262 1.00 14.12 158 VAL D CA 1
ATOM 14878 C C . VAL D 1 161 ? 155.015 180.792 156.682 1.00 14.12 158 VAL D C 1
ATOM 14879 O O . VAL D 1 161 ? 154.956 181.946 157.134 1.00 14.12 158 VAL D O 1
ATOM 14892 N N . LYS D 1 162 ? 155.848 180.455 155.699 1.00 18.15 159 LYS D N 1
ATOM 14893 C CA . LYS D 1 162 ? 156.736 181.451 155.102 1.00 18.15 159 LYS D CA 1
ATOM 14894 C C . LYS D 1 162 ? 155.978 182.606 154.462 1.00 18.15 159 LYS D C 1
ATOM 14895 O O . LYS D 1 162 ? 156.374 183.766 154.671 1.00 18.15 159 LYS D O 1
ATOM 14914 N N . PRO D 1 163 ? 154.912 182.385 153.689 1.00 11.36 160 PRO D N 1
ATOM 14915 C CA . PRO D 1 163 ? 154.274 183.503 152.982 1.00 11.36 160 PRO D CA 1
ATOM 14916 C C . PRO D 1 163 ? 153.815 184.595 153.936 1.00 11.36 160 PRO D C 1
ATOM 14917 O O . PRO D 1 163 ? 153.315 184.325 155.029 1.00 11.36 160 PRO D O 1
ATOM 14928 N N . THR D 1 164 ? 153.990 185.845 153.503 1.00 6.94 161 THR D N 1
ATOM 14929 C CA . THR D 1 164 ? 153.549 186.974 154.313 1.00 6.94 161 THR D CA 1
ATOM 14930 C C . THR D 1 164 ? 152.033 186.989 154.457 1.00 6.94 161 THR D C 1
ATOM 14931 O O . THR D 1 164 ? 151.510 187.289 155.536 1.00 6.94 161 THR D O 1
ATOM 14942 N N . VAL D 1 165 ? 151.310 186.676 153.384 1.00 6.37 162 VAL D N 1
ATOM 14943 C CA . VAL D 1 165 ? 149.852 186.651 153.391 1.00 6.37 162 VAL D CA 1
ATOM 14944 C C . VAL D 1 165 ? 149.403 185.290 152.882 1.00 6.37 162 VAL D C 1
ATOM 14945 O O . VAL D 1 165 ? 149.657 184.943 151.721 1.00 6.37 162 VAL D O 1
ATOM 14958 N N . LEU D 1 166 ? 148.726 184.531 153.737 1.00 9.61 163 LEU D N 1
ATOM 14959 C CA . LEU D 1 166 ? 148.210 183.213 153.395 1.00 9.61 163 LEU D CA 1
ATOM 14960 C C . LEU D 1 166 ? 146.692 183.280 153.318 1.00 9.61 163 LEU D C 1
ATOM 14961 O O . LEU D 1 166 ? 146.039 183.754 154.253 1.00 9.61 163 LEU D O 1
ATOM 14977 N N . ILE D 1 167 ? 146.140 182.804 152.207 1.00 7.05 164 ILE D N 1
ATOM 14978 C CA . ILE D 1 167 ? 144.704 182.811 151.970 1.00 7.05 164 ILE D CA 1
ATOM 14979 C C . ILE D 1 167 ? 144.201 181.382 152.102 1.00 7.05 164 ILE D C 1
ATOM 14980 O O . ILE D 1 167 ? 144.673 180.479 151.400 1.00 7.05 164 ILE D O 1
ATOM 14996 N N . ILE D 1 168 ? 143.257 181.178 153.014 1.00 8.58 165 ILE D N 1
ATOM 14997 C CA . ILE D 1 168 ? 142.598 179.894 153.216 1.00 8.58 165 ILE D CA 1
ATOM 14998 C C . ILE D 1 168 ? 141.182 180.034 152.676 1.00 8.58 165 ILE D C 1
ATOM 14999 O O . ILE D 1 168 ? 140.354 180.759 153.246 1.00 8.58 165 ILE D O 1
ATOM 15015 N N . ASP D 1 169 ? 140.903 179.326 151.588 1.00 11.62 166 ASP D N 1
ATOM 15016 C CA . ASP D 1 169 ? 139.659 179.468 150.851 1.00 11.62 166 ASP D CA 1
ATOM 15017 C C . ASP D 1 169 ? 138.783 178.236 151.039 1.00 11.62 166 ASP D C 1
ATOM 15018 O O . ASP D 1 169 ? 139.276 177.112 151.163 1.00 11.62 166 ASP D O 1
ATOM 15027 N N . GLU D 1 170 ? 137.470 178.464 151.061 1.00 13.91 167 GLU D N 1
ATOM 15028 C CA . GLU D 1 170 ? 136.481 177.395 151.182 1.00 13.91 167 GLU D CA 1
ATOM 15029 C C . GLU D 1 170 ? 136.719 176.565 152.445 1.00 13.91 167 GLU D C 1
ATOM 15030 O O . GLU D 1 170 ? 136.896 175.346 152.400 1.00 13.91 167 GLU D O 1
ATOM 15042 N N . MET D 1 171 ? 136.719 177.253 153.583 1.00 12.77 168 MET D N 1
ATOM 15043 C CA . MET D 1 171 ? 136.809 176.611 154.892 1.00 12.77 168 MET D CA 1
ATOM 15044 C C . MET D 1 171 ? 135.395 176.550 155.460 1.00 12.77 168 MET D C 1
ATOM 15045 O O . MET D 1 171 ? 134.912 177.515 156.058 1.00 12.77 168 MET D O 1
ATOM 15059 N N . GLY D 1 172 ? 134.730 175.413 155.269 1.00 11.41 169 GLY D N 1
ATOM 15060 C CA . GLY D 1 172 ? 133.386 175.232 155.781 1.00 11.41 169 GLY D CA 1
ATOM 15061 C C . GLY D 1 172 ? 132.483 174.429 154.866 1.00 11.41 169 GLY D C 1
ATOM 15062 O O . GLY D 1 172 ? 131.561 173.757 155.338 1.00 11.41 169 GLY D O 1
ATOM 15066 N N . TYR D 1 173 ? 132.728 174.489 153.554 1.00 16.09 170 TYR D N 1
ATOM 15067 C CA . TYR D 1 173 ? 131.942 173.678 152.629 1.00 16.09 170 TYR D CA 1
ATOM 15068 C C . TYR D 1 173 ? 132.188 172.193 152.855 1.00 16.09 170 TYR D C 1
ATOM 15069 O O . TYR D 1 173 ? 131.250 171.389 152.816 1.00 16.09 170 TYR D O 1
ATOM 15087 N N . LEU D 1 174 ? 133.439 171.811 153.092 1.00 11.05 171 LEU D N 1
ATOM 15088 C CA . LEU D 1 174 ? 133.811 170.433 153.385 1.00 11.05 171 LEU D CA 1
ATOM 15089 C C . LEU D 1 174 ? 134.223 170.349 154.847 1.00 11.05 171 LEU D C 1
ATOM 15090 O O . LEU D 1 174 ? 135.160 171.034 155.270 1.00 11.05 171 LEU D O 1
ATOM 15106 N N . LYS D 1 175 ? 133.525 169.517 155.616 1.00 14.96 172 LYS D N 1
ATOM 15107 C CA . LYS D 1 175 ? 133.892 169.326 157.011 1.00 14.96 172 LYS D CA 1
ATOM 15108 C C . LYS D 1 175 ? 135.277 168.702 157.099 1.00 14.96 172 LYS D C 1
ATOM 15109 O O . LYS D 1 175 ? 135.563 167.696 156.443 1.00 14.96 172 LYS D O 1
ATOM 15128 N N . LEU D 1 176 ? 136.139 169.304 157.912 1.00 14.74 173 LEU D N 1
ATOM 15129 C CA . LEU D 1 176 ? 137.506 168.830 158.047 1.00 14.74 173 LEU D CA 1
ATOM 15130 C C . LEU D 1 176 ? 137.542 167.544 158.860 1.00 14.74 173 LEU D C 1
ATOM 15131 O O . LEU D 1 176 ? 136.762 167.362 159.799 1.00 14.74 173 LEU D O 1
ATOM 15147 N N . ASP D 1 177 ? 138.453 166.655 158.493 1.00 20.78 174 ASP D N 1
ATOM 15148 C CA . ASP D 1 177 ? 138.607 165.395 159.203 1.00 20.78 174 ASP D CA 1
ATOM 15149 C C . ASP D 1 177 ? 138.978 165.679 160.656 1.00 20.78 174 ASP D C 1
ATOM 15150 O O . ASP D 1 177 ? 139.966 166.388 160.904 1.00 20.78 174 ASP D O 1
ATOM 15159 N N . PRO D 1 178 ? 138.231 165.163 161.639 1.00 21.29 175 PRO D N 1
ATOM 15160 C CA . PRO D 1 178 ? 138.581 165.466 163.037 1.00 21.29 175 PRO D CA 1
ATOM 15161 C C . PRO D 1 178 ? 140.008 165.094 163.393 1.00 21.29 175 PRO D C 1
ATOM 15162 O O . PRO D 1 178 ? 140.651 165.801 164.180 1.00 21.29 175 PRO D O 1
ATOM 15173 N N . ASN D 1 179 ? 140.526 164.000 162.834 1.00 25.05 176 ASN D N 1
ATOM 15174 C CA . ASN D 1 179 ? 141.900 163.597 163.104 1.00 25.05 176 ASN D CA 1
ATOM 15175 C C . ASN D 1 179 ? 142.923 164.511 162.443 1.00 25.05 176 ASN D C 1
ATOM 15176 O O . ASN D 1 179 ? 144.113 164.407 162.762 1.00 25.05 176 ASN D O 1
ATOM 15187 N N . SER D 1 180 ? 142.498 165.396 161.539 1.00 20.14 177 SER D N 1
ATOM 15188 C CA . SER D 1 180 ? 143.410 166.277 160.827 1.00 20.14 177 SER D CA 1
ATOM 15189 C C . SER D 1 180 ? 143.088 167.756 160.983 1.00 20.14 177 SER D C 1
ATOM 15190 O O . SER D 1 180 ? 143.934 168.590 160.642 1.00 20.14 177 SER D O 1
ATOM 15198 N N . ALA D 1 181 ? 141.903 168.110 161.486 1.00 17.53 178 ALA D N 1
ATOM 15199 C CA . ALA D 1 181 ? 141.573 169.520 161.656 1.00 17.53 178 ALA D CA 1
ATOM 15200 C C . ALA D 1 181 ? 142.606 170.232 162.517 1.00 17.53 178 ALA D C 1
ATOM 15201 O O . ALA D 1 181 ? 142.893 171.414 162.293 1.00 17.53 178 ALA D O 1
ATOM 15208 N N . HIS D 1 182 ? 143.189 169.527 163.490 1.00 17.88 179 HIS D N 1
ATOM 15209 C CA . HIS D 1 182 ? 144.194 170.143 164.347 1.00 17.88 179 HIS D CA 1
ATOM 15210 C C . HIS D 1 182 ? 145.327 170.747 163.531 1.00 17.88 179 HIS D C 1
ATOM 15211 O O . HIS D 1 182 ? 145.886 171.780 163.917 1.00 17.88 179 HIS D O 1
ATOM 15225 N N . TYR D 1 183 ? 145.670 170.131 162.395 1.00 18.52 180 TYR D N 1
ATOM 15226 C CA . TYR D 1 183 ? 146.720 170.684 161.547 1.00 18.52 180 TYR D CA 1
ATOM 15227 C C . TYR D 1 183 ? 146.455 172.154 161.257 1.00 18.52 180 TYR D C 1
ATOM 15228 O O . TYR D 1 183 ? 147.344 173.000 161.402 1.00 18.52 180 TYR D O 1
ATOM 15246 N N . LEU D 1 184 ? 145.219 172.479 160.872 1.00 13.65 181 LEU D N 1
ATOM 15247 C CA . LEU D 1 184 ? 144.874 173.870 160.606 1.00 13.65 181 LEU D CA 1
ATOM 15248 C C . LEU D 1 184 ? 145.274 174.753 161.779 1.00 13.65 181 LEU D C 1
ATOM 15249 O O . LEU D 1 184 ? 145.974 175.759 161.608 1.00 13.65 181 LEU D O 1
ATOM 15265 N N . PHE D 1 185 ? 144.878 174.358 162.992 1.00 14.55 182 PHE D N 1
ATOM 15266 C CA . PHE D 1 185 ? 145.213 175.144 164.174 1.00 14.55 182 PHE D CA 1
ATOM 15267 C C . PHE D 1 185 ? 146.703 175.446 164.212 1.00 14.55 182 PHE D C 1
ATOM 15268 O O . PHE D 1 185 ? 147.111 176.591 164.440 1.00 14.55 182 PHE D O 1
ATOM 15285 N N . GLN D 1 186 ? 147.532 174.432 163.954 1.00 15.97 183 GLN D N 1
ATOM 15286 C CA . GLN D 1 186 ? 148.974 174.637 163.995 1.00 15.97 183 GLN D CA 1
ATOM 15287 C C . GLN D 1 186 ? 149.367 175.830 163.138 1.00 15.97 183 GLN D C 1
ATOM 15288 O O . GLN D 1 186 ? 150.041 176.754 163.609 1.00 15.97 183 GLN D O 1
ATOM 15302 N N . VAL D 1 187 ? 148.908 175.856 161.885 1.00 13.10 184 VAL D N 1
ATOM 15303 C CA . VAL D 1 187 ? 149.216 176.992 161.023 1.00 13.10 184 VAL D CA 1
ATOM 15304 C C . VAL D 1 187 ? 148.691 178.273 161.653 1.00 13.10 184 VAL D C 1
ATOM 15305 O O . VAL D 1 187 ? 149.432 179.247 161.838 1.00 13.10 184 VAL D O 1
ATOM 15318 N N . ILE D 1 188 ? 147.416 178.269 162.050 1.00 11.54 185 ILE D N 1
ATOM 15319 C CA . ILE D 1 188 ? 146.835 179.455 162.668 1.00 11.54 185 ILE D CA 1
ATOM 15320 C C . ILE D 1 188 ? 147.583 179.802 163.943 1.00 11.54 185 ILE D C 1
ATOM 15321 O O . ILE D 1 188 ? 147.625 180.969 164.351 1.00 11.54 185 ILE D O 1
ATOM 15337 N N . ALA D 1 189 ? 148.182 178.804 164.595 1.00 11.34 186 ALA D N 1
ATOM 15338 C CA . ALA D 1 189 ? 148.969 179.076 165.789 1.00 11.34 186 ALA D CA 1
ATOM 15339 C C . ALA D 1 189 ? 150.310 179.705 165.437 1.00 11.34 186 ALA D C 1
ATOM 15340 O O . ALA D 1 189 ? 150.772 180.616 166.133 1.00 11.34 186 ALA D O 1
ATOM 15347 N N . ARG D 1 190 ? 150.947 179.238 164.362 1.00 12.85 187 ARG D N 1
ATOM 15348 C CA . ARG D 1 190 ? 152.292 179.701 164.043 1.00 12.85 187 ARG D CA 1
ATOM 15349 C C . ARG D 1 190 ? 152.291 181.087 163.412 1.00 12.85 187 ARG D C 1
ATOM 15350 O O . ARG D 1 190 ? 153.244 181.849 163.607 1.00 12.85 187 ARG D O 1
ATOM 15371 N N . ARG D 1 191 ? 151.248 181.431 162.663 1.00 10.14 188 ARG D N 1
ATOM 15372 C CA . ARG D 1 191 ? 151.134 182.745 162.046 1.00 10.14 188 ARG D CA 1
ATOM 15373 C C . ARG D 1 191 ? 150.424 183.756 162.936 1.00 10.14 188 ARG D C 1
ATOM 15374 O O . ARG D 1 191 ? 150.301 184.922 162.548 1.00 10.14 188 ARG D O 1
ATOM 15395 N N . TYR D 1 192 ? 149.955 183.341 164.110 1.00 11.27 189 TYR D N 1
ATOM 15396 C CA . TYR D 1 192 ? 149.270 184.257 165.012 1.00 11.27 189 TYR D CA 1
ATOM 15397 C C . TYR D 1 192 ? 150.202 185.387 165.427 1.00 11.27 189 TYR D C 1
ATOM 15398 O O . TYR D 1 192 ? 151.299 185.150 165.940 1.00 11.27 189 TYR D O 1
ATOM 15416 N N . GLU D 1 193 ? 149.760 186.623 165.201 1.00 8.31 190 GLU D N 1
ATOM 15417 C CA . GLU D 1 193 ? 150.531 187.824 165.513 1.00 8.31 190 GLU D CA 1
ATOM 15418 C C . GLU D 1 193 ? 151.885 187.847 164.811 1.00 8.31 190 GLU D C 1
ATOM 15419 O O . GLU D 1 193 ? 152.777 188.604 165.206 1.00 8.31 190 GLU D O 1
ATOM 15431 N N . HIS D 1 194 ? 152.059 187.030 163.774 1.00 9.87 191 HIS D N 1
ATOM 15432 C CA . HIS D 1 194 ? 153.277 187.023 162.974 1.00 9.87 191 HIS D CA 1
ATOM 15433 C C . HIS D 1 194 ? 153.013 187.399 161.527 1.00 9.87 191 HIS D C 1
ATOM 15434 O O . HIS D 1 194 ? 153.718 188.251 160.973 1.00 9.87 191 HIS D O 1
ATOM 15448 N N . ALA D 1 195 ? 152.015 186.789 160.897 1.00 10.01 192 ALA D N 1
ATOM 15449 C CA . ALA D 1 195 ? 151.640 187.103 159.530 1.00 10.01 192 ALA D CA 1
ATOM 15450 C C . ALA D 1 195 ? 150.123 187.089 159.415 1.00 10.01 192 ALA D C 1
ATOM 15451 O O . ALA D 1 195 ? 149.455 186.323 160.119 1.00 10.01 192 ALA D O 1
ATOM 15458 N N . PRO D 1 196 ? 149.551 187.920 158.545 1.00 7.75 193 PRO D N 1
ATOM 15459 C CA . PRO D 1 196 ? 148.097 187.898 158.360 1.00 7.75 193 PRO D CA 1
ATOM 15460 C C . PRO D 1 196 ? 147.621 186.602 157.722 1.00 7.75 193 PRO D C 1
ATOM 15461 O O . PRO D 1 196 ? 148.365 185.893 157.040 1.00 7.75 193 PRO D O 1
ATOM 15472 N N . ILE D 1 197 ? 146.349 186.297 157.968 1.00 7.35 194 ILE D N 1
ATOM 15473 C CA . ILE D 1 197 ? 145.649 185.195 157.321 1.00 7.35 194 ILE D CA 1
ATOM 15474 C C . ILE D 1 197 ? 144.333 185.732 156.781 1.00 7.35 194 ILE D C 1
ATOM 15475 O O . ILE D 1 197 ? 143.597 186.415 157.501 1.00 7.35 194 ILE D O 1
ATOM 15491 N N . ILE D 1 198 ? 144.042 185.432 155.519 1.00 6.66 195 ILE D N 1
ATOM 15492 C CA . ILE D 1 198 ? 142.795 185.828 154.874 1.00 6.66 195 ILE D CA 1
ATOM 15493 C C . ILE D 1 198 ? 141.968 184.564 154.690 1.00 6.66 195 ILE D C 1
ATOM 15494 O O . ILE D 1 198 ? 142.249 183.751 153.803 1.00 6.66 195 ILE D O 1
ATOM 15510 N N . LEU D 1 199 ? 140.947 184.396 155.521 1.00 8.95 196 LEU D N 1
ATOM 15511 C CA . LEU D 1 199 ? 140.140 183.184 155.540 1.00 8.95 196 LEU D CA 1
ATOM 15512 C C . LEU D 1 199 ? 138.745 183.493 155.021 1.00 8.95 196 LEU D C 1
ATOM 15513 O O . LEU D 1 199 ? 138.078 184.401 155.528 1.00 8.95 196 LEU D O 1
ATOM 15529 N N . THR D 1 200 ? 138.307 182.737 154.019 1.00 8.10 197 THR D N 1
ATOM 15530 C CA . THR D 1 200 ? 136.981 182.897 153.433 1.00 8.10 197 THR D CA 1
ATOM 15531 C C . THR D 1 200 ? 136.120 181.702 153.814 1.00 8.10 197 THR D C 1
ATOM 15532 O O . THR D 1 200 ? 136.532 180.552 153.626 1.00 8.10 197 THR D O 1
ATOM 15543 N N . SER D 1 201 ? 134.929 181.970 154.347 1.00 8.33 198 SER D N 1
ATOM 15544 C CA . SER D 1 201 ? 134.029 180.903 154.755 1.00 8.33 198 SER D CA 1
ATOM 15545 C C . SER D 1 201 ? 132.596 181.408 154.710 1.00 8.33 198 SER D C 1
ATOM 15546 O O . SER D 1 201 ? 132.343 182.613 154.695 1.00 8.33 198 SER D O 1
ATOM 15554 N N . ASN D 1 202 ? 131.659 180.464 154.681 1.00 7.93 199 ASN D N 1
ATOM 15555 C CA . ASN D 1 202 ? 130.238 180.767 154.759 1.00 7.93 199 ASN D CA 1
ATOM 15556 C C . ASN D 1 202 ? 129.642 180.424 156.116 1.00 7.93 199 ASN D C 1
ATOM 15557 O O . ASN D 1 202 ? 128.467 180.719 156.355 1.00 7.93 199 ASN D O 1
ATOM 15568 N N . LYS D 1 203 ? 130.421 179.815 157.005 1.00 8.54 200 LYS D N 1
ATOM 15569 C CA . LYS D 1 203 ? 129.941 179.408 158.317 1.00 8.54 200 LYS D CA 1
ATOM 15570 C C . LYS D 1 203 ? 130.306 180.466 159.349 1.00 8.54 200 LYS D C 1
ATOM 15571 O O . LYS D 1 203 ? 131.454 180.916 159.406 1.00 8.54 200 LYS D O 1
ATOM 15590 N N . SER D 1 204 ? 129.329 180.859 160.161 1.00 9.28 201 SER D N 1
ATOM 15591 C CA . SER D 1 204 ? 129.603 181.779 161.249 1.00 9.28 201 SER D CA 1
ATOM 15592 C C . SER D 1 204 ? 130.585 181.143 162.232 1.00 9.28 201 SER D C 1
ATOM 15593 O O . SER D 1 204 ? 130.859 179.941 162.196 1.00 9.28 201 SER D O 1
ATOM 15601 N N . PHE D 1 205 ? 131.127 181.977 163.120 1.00 9.92 202 PHE D N 1
ATOM 15602 C CA . PHE D 1 205 ? 132.130 181.495 164.064 1.00 9.92 202 PHE D CA 1
ATOM 15603 C C . PHE D 1 205 ? 131.554 180.431 164.989 1.00 9.92 202 PHE D C 1
ATOM 15604 O O . PHE D 1 205 ? 132.188 179.396 165.228 1.00 9.92 202 PHE D O 1
ATOM 15621 N N . GLY D 1 206 ? 130.342 180.653 165.500 1.00 10.41 203 GLY D N 1
ATOM 15622 C CA . GLY D 1 206 ? 129.745 179.706 166.423 1.00 10.41 203 GLY D CA 1
ATOM 15623 C C . GLY D 1 206 ? 129.578 178.316 165.847 1.00 10.41 203 GLY D C 1
ATOM 15624 O O . GLY D 1 206 ? 129.463 177.349 166.606 1.00 10.41 203 GLY D O 1
ATOM 15628 N N . GLU D 1 207 ? 129.561 178.193 164.521 1.00 11.21 204 GLU D N 1
ATOM 15629 C CA . GLU D 1 207 ? 129.399 176.905 163.863 1.00 11.21 204 GLU D CA 1
ATOM 15630 C C . GLU D 1 207 ? 130.722 176.210 163.568 1.00 11.21 204 GLU D C 1
ATOM 15631 O O . GLU D 1 207 ? 130.708 175.057 163.122 1.00 11.21 204 GLU D O 1
ATOM 15643 N N . TRP D 1 208 ? 131.860 176.867 163.814 1.00 11.85 205 TRP D N 1
ATOM 15644 C CA . TRP D 1 208 ? 133.142 176.256 163.475 1.00 11.85 205 TRP D CA 1
ATOM 15645 C C . TRP D 1 208 ? 133.344 174.932 164.197 1.00 11.85 205 TRP D C 1
ATOM 15646 O O . TRP D 1 208 ? 134.057 174.056 163.694 1.00 11.85 205 TRP D O 1
ATOM 15667 N N . GLY D 1 209 ? 132.720 174.759 165.362 1.00 14.43 206 GLY D N 1
ATOM 15668 C CA . GLY D 1 209 ? 132.840 173.493 166.065 1.00 14.43 206 GLY D CA 1
ATOM 15669 C C . GLY D 1 209 ? 132.389 172.323 165.214 1.00 14.43 206 GLY D C 1
ATOM 15670 O O . GLY D 1 209 ? 132.980 171.241 165.262 1.00 14.43 206 GLY D O 1
ATOM 15674 N N . GLU D 1 210 ? 131.334 172.523 164.423 1.00 15.34 207 GLU D N 1
ATOM 15675 C CA . GLU D 1 210 ? 130.884 171.478 163.510 1.00 15.34 207 GLU D CA 1
ATOM 15676 C C . GLU D 1 210 ? 131.934 171.189 162.444 1.00 15.34 207 GLU D C 1
ATOM 15677 O O . GLU D 1 210 ? 132.140 170.030 162.066 1.00 15.34 207 GLU D O 1
ATOM 15689 N N . ILE D 1 211 ? 132.605 172.230 161.948 1.00 13.47 208 ILE D N 1
ATOM 15690 C CA . ILE D 1 211 ? 133.523 172.058 160.825 1.00 13.47 208 ILE D CA 1
ATOM 15691 C C . ILE D 1 211 ? 134.717 171.205 161.236 1.00 13.47 208 ILE D C 1
ATOM 15692 O O . ILE D 1 211 ? 135.092 170.255 160.539 1.00 13.47 208 ILE D O 1
ATOM 15708 N N . VAL D 1 212 ? 135.335 171.532 162.375 1.00 14.99 209 VAL D N 1
ATOM 15709 C CA . VAL D 1 212 ? 136.557 170.851 162.798 1.00 14.99 209 VAL D CA 1
ATOM 15710 C C . VAL D 1 212 ? 136.288 169.639 163.677 1.00 14.99 209 VAL D C 1
ATOM 15711 O O . VAL D 1 212 ? 137.224 168.877 163.965 1.00 14.99 209 VAL D O 1
ATOM 15724 N N . GLY D 1 213 ? 135.048 169.432 164.114 1.00 23.82 210 GLY D N 1
ATOM 15725 C CA . GLY D 1 213 ? 134.740 168.286 164.944 1.00 23.82 210 GLY D CA 1
ATOM 15726 C C . GLY D 1 213 ? 135.294 168.360 166.346 1.00 23.82 210 GLY D C 1
ATOM 15727 O O . GLY D 1 213 ? 135.471 167.322 166.989 1.00 23.82 210 GLY D O 1
ATOM 15731 N N . ASP D 1 214 ? 135.579 169.563 166.842 1.00 15.94 211 ASP D N 1
ATOM 15732 C CA . ASP D 1 214 ? 136.128 169.725 168.187 1.00 15.94 211 ASP D CA 1
ATOM 15733 C C . ASP D 1 214 ? 135.797 171.137 168.648 1.00 15.94 211 ASP D C 1
ATOM 15734 O O . ASP D 1 214 ? 136.373 172.103 168.138 1.00 15.94 211 ASP D O 1
ATOM 15743 N N . SER D 1 215 ? 134.872 171.254 169.603 1.00 16.09 212 SER D N 1
ATOM 15744 C CA . SER D 1 215 ? 134.431 172.573 170.046 1.00 16.09 212 SER D CA 1
ATOM 15745 C C . SER D 1 215 ? 135.563 173.350 170.706 1.00 16.09 212 SER D C 1
ATOM 15746 O O . SER D 1 215 ? 135.715 174.554 170.471 1.00 16.09 212 SER D O 1
ATOM 15754 N N . VAL D 1 216 ? 136.363 172.685 171.541 1.00 18.95 213 VAL D N 1
ATOM 15755 C CA . VAL D 1 216 ? 137.446 173.375 172.238 1.00 18.95 213 VAL D CA 1
ATOM 15756 C C . VAL D 1 216 ? 138.492 173.864 171.243 1.00 18.95 213 VAL D C 1
ATOM 15757 O O . VAL D 1 216 ? 138.967 175.005 171.322 1.00 18.95 213 VAL D O 1
ATOM 15770 N N . LEU D 1 217 ? 138.873 173.004 170.297 1.00 15.40 214 LEU D N 1
ATOM 15771 C CA . LEU D 1 217 ? 139.837 173.409 169.281 1.00 15.40 214 LEU D CA 1
ATOM 15772 C C . LEU D 1 217 ? 139.283 174.543 168.430 1.00 15.40 214 LEU D C 1
ATOM 15773 O O . LEU D 1 217 ? 140.011 175.477 168.077 1.00 15.40 214 LEU D O 1
ATOM 15789 N N . ALA D 1 218 ? 137.996 174.473 168.083 1.00 12.75 215 ALA D N 1
ATOM 15790 C CA . ALA D 1 218 ? 137.384 175.545 167.308 1.00 12.75 215 ALA D CA 1
ATOM 15791 C C . ALA D 1 218 ? 137.424 176.863 168.068 1.00 12.75 215 ALA D C 1
ATOM 15792 O O . ALA D 1 218 ? 137.725 177.912 167.489 1.00 12.75 215 ALA D O 1
ATOM 15799 N N . THR D 1 219 ? 137.119 176.830 169.367 1.00 13.23 216 THR D N 1
ATOM 15800 C CA . THR D 1 219 ? 137.155 178.052 170.163 1.00 13.23 216 THR D CA 1
ATOM 15801 C C . THR D 1 219 ? 138.569 178.608 170.258 1.00 13.23 216 THR D C 1
ATOM 15802 O O . THR D 1 219 ? 138.769 179.825 170.174 1.00 13.23 216 THR D O 1
ATOM 15813 N N . ALA D 1 220 ? 139.564 177.738 170.443 1.00 13.62 217 ALA D N 1
ATOM 15814 C CA . ALA D 1 220 ? 140.948 178.203 170.486 1.00 13.62 217 ALA D CA 1
ATOM 15815 C C . ALA D 1 220 ? 141.346 178.847 169.163 1.00 13.62 217 ALA D C 1
ATOM 15816 O O . ALA D 1 220 ? 141.957 179.925 169.137 1.00 13.62 217 ALA D O 1
ATOM 15823 N N . MET D 1 221 ? 141.000 178.197 168.049 1.00 13.72 218 MET D N 1
ATOM 15824 C CA . MET D 1 221 ? 141.308 178.749 166.735 1.00 13.72 218 MET D CA 1
ATOM 15825 C C . MET D 1 221 ? 140.636 180.101 166.545 1.00 13.72 218 MET D C 1
ATOM 15826 O O . MET D 1 221 ? 141.248 181.043 166.033 1.00 13.72 218 MET D O 1
ATOM 15840 N N . LEU D 1 222 ? 139.366 180.208 166.938 1.00 11.03 219 LEU D N 1
ATOM 15841 C CA . LEU D 1 222 ? 138.647 181.465 166.771 1.00 11.03 219 LEU D CA 1
ATOM 15842 C C . LEU D 1 222 ? 139.255 182.568 167.624 1.00 11.03 219 LEU D C 1
ATOM 15843 O O . LEU D 1 222 ? 139.387 183.706 167.167 1.00 11.03 219 LEU D O 1
ATOM 15859 N N . ASP D 1 223 ? 139.629 182.258 168.865 1.00 12.88 220 ASP D N 1
ATOM 15860 C CA . ASP D 1 223 ? 140.240 183.276 169.711 1.00 12.88 220 ASP D CA 1
ATOM 15861 C C . ASP D 1 223 ? 141.574 183.737 169.139 1.00 12.88 220 ASP D C 1
ATOM 15862 O O . ASP D 1 223 ? 141.878 184.936 169.151 1.00 12.88 220 ASP D O 1
ATOM 15871 N N . ARG D 1 224 ? 142.383 182.805 168.630 1.00 14.25 221 ARG D N 1
ATOM 15872 C CA . ARG D 1 224 ? 143.660 183.197 168.039 1.00 14.25 221 ARG D CA 1
ATOM 15873 C C . ARG D 1 224 ? 143.461 184.014 166.766 1.00 14.25 221 ARG D C 1
ATOM 15874 O O . ARG D 1 224 ? 144.153 185.015 166.551 1.00 14.25 221 ARG D O 1
ATOM 15894 N N . LEU D 1 225 ? 142.519 183.607 165.915 1.00 10.10 222 LEU D N 1
ATOM 15895 C CA . LEU D 1 225 ? 142.345 184.239 164.613 1.00 10.10 222 LEU D CA 1
ATOM 15896 C C . LEU D 1 225 ? 141.629 185.582 164.711 1.00 10.10 222 LEU D C 1
ATOM 15897 O O . LEU D 1 225 ? 141.872 186.469 163.886 1.00 10.10 222 LEU D O 1
ATOM 15913 N N . LEU D 1 226 ? 140.753 185.749 165.699 1.00 12.29 223 LEU D N 1
ATOM 15914 C CA . LEU D 1 226 ? 139.943 186.949 165.846 1.00 12.29 223 LEU D CA 1
ATOM 15915 C C . LEU D 1 226 ? 140.538 187.947 166.832 1.00 12.29 223 LEU D C 1
ATOM 15916 O O . LEU D 1 226 ? 139.889 188.949 167.148 1.00 12.29 223 LEU D O 1
ATOM 15932 N N . HIS D 1 227 ? 141.745 187.694 167.335 1.00 13.31 224 HIS D N 1
ATOM 15933 C CA . HIS D 1 227 ? 142.380 188.620 168.264 1.00 13.31 224 HIS D CA 1
ATOM 15934 C C . HIS D 1 227 ? 142.583 189.971 167.592 1.00 13.31 224 HIS D C 1
ATOM 15935 O O . HIS D 1 227 ? 141.987 190.973 168.000 1.00 13.31 224 HIS D O 1
ATOM 15949 N N . HIS D 1 228 ? 143.421 190.005 166.561 1.00 12.85 225 HIS D N 1
ATOM 15950 C CA . HIS D 1 228 ? 143.618 191.184 165.723 1.00 12.85 225 HIS D CA 1
ATOM 15951 C C . HIS D 1 228 ? 143.140 190.805 164.328 1.00 12.85 225 HIS D C 1
ATOM 15952 O O . HIS D 1 228 ? 143.869 190.160 163.569 1.00 12.85 225 HIS D O 1
ATOM 15966 N N . SER D 1 229 ? 141.913 191.195 163.994 1.00 12.92 226 SER D N 1
ATOM 15967 C CA . SER D 1 229 ? 141.319 190.778 162.736 1.00 12.92 226 SER D CA 1
ATOM 15968 C C . SER D 1 229 ? 140.331 191.830 162.260 1.00 12.92 226 SER D C 1
ATOM 15969 O O . SER D 1 229 ? 139.828 192.641 163.041 1.00 12.92 226 SER D O 1
ATOM 15977 N N . ILE D 1 230 ? 140.065 191.804 160.957 1.00 9.92 227 ILE D N 1
ATOM 15978 C CA . ILE D 1 230 ? 139.030 192.616 160.332 1.00 9.92 227 ILE D CA 1
ATOM 15979 C C . ILE D 1 230 ? 138.016 191.641 159.757 1.00 9.92 227 ILE D C 1
ATOM 15980 O O . ILE D 1 230 ? 138.319 190.910 158.805 1.00 9.92 227 ILE D O 1
ATOM 15996 N N . ILE D 1 231 ? 136.817 191.623 160.328 1.00 11.06 228 ILE D N 1
ATOM 15997 C CA . ILE D 1 231 ? 135.799 190.634 159.995 1.00 11.06 228 ILE D CA 1
ATOM 15998 C C . ILE D 1 231 ? 134.769 191.295 159.091 1.00 11.06 228 ILE D C 1
ATOM 15999 O O . ILE D 1 231 ? 134.157 192.303 159.464 1.00 11.06 228 ILE D O 1
ATOM 16015 N N . PHE D 1 232 ? 134.579 190.729 157.902 1.00 10.40 229 PHE D N 1
ATOM 16016 C CA . PHE D 1 232 ? 133.582 191.196 156.948 1.00 10.40 229 PHE D CA 1
ATOM 16017 C C . PHE D 1 232 ? 132.469 190.163 156.861 1.00 10.40 229 PHE D C 1
ATOM 16018 O O . PHE D 1 232 ? 132.723 188.999 156.531 1.00 10.40 229 PHE D O 1
ATOM 16035 N N . ASN D 1 233 ? 131.246 190.586 157.158 1.00 9.27 230 ASN D N 1
ATOM 16036 C CA . ASN D 1 233 ? 130.061 189.742 157.049 1.00 9.27 230 ASN D CA 1
ATOM 16037 C C . ASN D 1 233 ? 129.275 190.236 155.838 1.00 9.27 230 ASN D C 1
ATOM 16038 O O . ASN D 1 233 ? 128.368 191.062 155.960 1.00 9.27 230 ASN D O 1
ATOM 16049 N N . LEU D 1 234 ? 129.634 189.725 154.665 1.00 10.26 231 LEU D N 1
ATOM 16050 C CA . LEU D 1 234 ? 128.982 190.143 153.435 1.00 10.26 231 LEU D CA 1
ATOM 16051 C C . LEU D 1 234 ? 127.585 189.539 153.341 1.00 10.26 231 LEU D C 1
ATOM 16052 O O . LEU D 1 234 ? 127.293 188.495 153.930 1.00 10.26 231 LEU D O 1
ATOM 16068 N N . LYS D 1 235 ? 126.716 190.215 152.593 1.00 18.13 232 LYS D N 1
ATOM 16069 C CA . LYS D 1 235 ? 125.334 189.793 152.418 1.00 18.13 232 LYS D CA 1
ATOM 16070 C C . LYS D 1 235 ? 124.926 190.047 150.973 1.00 18.13 232 LYS D C 1
ATOM 16071 O O . LYS D 1 235 ? 125.725 190.502 150.149 1.00 18.13 232 LYS D O 1
ATOM 16090 N N . GLY D 1 236 ? 123.671 189.750 150.669 1.00 21.87 233 GLY D N 1
ATOM 16091 C CA . GLY D 1 236 ? 123.108 189.976 149.355 1.00 21.87 233 GLY D CA 1
ATOM 16092 C C . GLY D 1 236 ? 122.965 188.685 148.566 1.00 21.87 233 GLY D C 1
ATOM 16093 O O . GLY D 1 236 ? 123.486 187.629 148.926 1.00 21.87 233 GLY D O 1
ATOM 16097 N N . GLU D 1 237 ? 122.235 188.798 147.460 1.00 17.29 234 GLU D N 1
ATOM 16098 C CA . GLU D 1 237 ? 122.006 187.651 146.595 1.00 17.29 234 GLU D CA 1
ATOM 16099 C C . GLU D 1 237 ? 123.288 187.261 145.869 1.00 17.29 234 GLU D C 1
ATOM 16100 O O . GLU D 1 237 ? 124.155 188.094 145.594 1.00 17.29 234 GLU D O 1
ATOM 16112 N N . SER D 1 238 ? 123.398 185.972 145.556 1.00 11.94 235 SER D N 1
ATOM 16113 C CA . SER D 1 238 ? 124.584 185.465 144.882 1.00 11.94 235 SER D CA 1
ATOM 16114 C C . SER D 1 238 ? 124.793 186.182 143.554 1.00 11.94 235 SER D C 1
ATOM 16115 O O . SER D 1 238 ? 123.842 186.458 142.819 1.00 11.94 235 SER D O 1
ATOM 16123 N N . TYR D 1 239 ? 126.055 186.494 143.256 1.00 17.22 236 TYR D N 1
ATOM 16124 C CA . TYR D 1 239 ? 126.385 187.141 141.992 1.00 17.22 236 TYR D CA 1
ATOM 16125 C C . TYR D 1 239 ? 126.348 186.163 140.825 1.00 17.22 236 TYR D C 1
ATOM 16126 O O . TYR D 1 239 ? 126.067 186.568 139.691 1.00 17.22 236 TYR D O 1
ATOM 16144 N N . ARG D 1 240 ? 126.632 184.882 141.073 1.00 25.81 237 ARG D N 1
ATOM 16145 C CA . ARG D 1 240 ? 126.538 183.890 140.007 1.00 25.81 237 ARG D CA 1
ATOM 16146 C C . ARG D 1 240 ? 125.113 183.801 139.477 1.00 25.81 237 ARG D C 1
ATOM 16147 O O . ARG D 1 240 ? 124.886 183.781 138.261 1.00 25.81 237 ARG D O 1
ATOM 16168 N N . LEU D 1 241 ? 124.134 183.754 140.381 1.00 14.71 238 LEU D N 1
ATOM 16169 C CA . LEU D 1 241 ? 122.743 183.741 139.949 1.00 14.71 238 LEU D CA 1
ATOM 16170 C C . LEU D 1 241 ? 122.358 185.056 139.287 1.00 14.71 238 LEU D C 1
ATOM 16171 O O . LEU D 1 241 ? 121.511 185.070 138.389 1.00 14.71 238 LEU D O 1
ATOM 16187 N N . ARG D 1 242 ? 122.968 186.165 139.707 1.00 16.11 239 ARG D N 1
ATOM 16188 C CA . ARG D 1 242 ? 122.733 187.437 139.032 1.00 16.11 239 ARG D CA 1
ATOM 16189 C C . ARG D 1 242 ? 123.180 187.367 137.577 1.00 16.11 239 ARG D C 1
ATOM 16190 O O . ARG D 1 242 ? 122.452 187.785 136.668 1.00 16.11 239 ARG D O 1
ATOM 16211 N N . GLU D 1 243 ? 124.378 186.829 137.337 1.00 18.77 240 GLU D N 1
ATOM 16212 C CA . GLU D 1 243 ? 124.852 186.668 135.966 1.00 18.77 240 GLU D CA 1
ATOM 16213 C C . GLU D 1 243 ? 123.964 185.707 135.188 1.00 18.77 240 GLU D C 1
ATOM 16214 O O . GLU D 1 243 ? 123.706 185.914 133.997 1.00 18.77 240 GLU D O 1
ATOM 16226 N N . LYS D 1 244 ? 123.504 184.638 135.839 1.00 17.47 241 LYS D N 1
ATOM 16227 C CA . LYS D 1 244 ? 122.611 183.696 135.172 1.00 17.47 241 LYS D CA 1
ATOM 16228 C C . LYS D 1 244 ? 121.325 184.387 134.732 1.00 17.47 241 LYS D C 1
ATOM 16229 O O . LYS D 1 244 ? 120.861 184.202 133.600 1.00 17.47 241 LYS D O 1
ATOM 16247 N N . ARG D 1 245 ? 120.737 185.195 135.616 1.00 21.75 242 ARG D N 1
ATOM 16248 C CA . ARG D 1 245 ? 119.527 185.926 135.256 1.00 21.75 242 ARG D CA 1
ATOM 16249 C C . ARG D 1 245 ? 119.796 186.904 134.121 1.00 21.75 242 ARG D C 1
ATOM 16250 O O . ARG D 1 245 ? 118.992 187.023 133.190 1.00 21.75 242 ARG D O 1
ATOM 16271 N N . LEU D 1 246 ? 120.924 187.617 134.180 1.00 25.38 243 LEU D N 1
ATOM 16272 C CA . LEU D 1 246 ? 121.241 188.568 133.119 1.00 25.38 243 LEU D CA 1
ATOM 16273 C C . LEU D 1 246 ? 121.382 187.863 131.776 1.00 25.38 243 LEU D C 1
ATOM 16274 O O . LEU D 1 246 ? 120.887 188.353 130.754 1.00 25.38 243 LEU D O 1
ATOM 16290 N N . GLN D 1 247 ? 122.057 186.711 131.755 1.00 25.50 244 GLN D N 1
ATOM 16291 C CA . GLN D 1 247 ? 122.178 185.954 130.514 1.00 25.50 244 GLN D CA 1
ATOM 16292 C C . GLN D 1 247 ? 120.815 185.482 130.024 1.00 25.50 244 GLN D C 1
ATOM 16293 O O . GLN D 1 247 ? 120.509 185.581 128.830 1.00 25.50 244 GLN D O 1
ATOM 16307 N N . GLU D 1 248 ? 119.982 184.965 130.930 1.00 25.54 245 GLU D N 1
ATOM 16308 C CA . GLU D 1 248 ? 118.641 184.544 130.534 1.00 25.54 245 GLU D CA 1
ATOM 16309 C C . GLU D 1 248 ? 117.814 185.727 130.046 1.00 25.54 245 GLU D C 1
ATOM 16310 O O . GLU D 1 248 ? 117.101 185.623 129.042 1.00 25.54 245 GLU D O 1
ATOM 16322 N N . GLU D 1 249 ? 117.896 186.856 130.742 1.00 28.15 246 GLU D N 1
ATOM 16323 C CA . GLU D 1 249 ? 117.146 188.046 130.361 1.00 28.15 246 GLU D CA 1
ATOM 16324 C C . GLU D 1 249 ? 117.901 188.842 129.303 1.00 28.15 246 GLU D C 1
ATOM 16325 O O . GLU D 1 249 ? 118.727 188.295 128.574 1.00 28.15 246 GLU D O 1
ATOM 16337 N N . MET E 1 4 ? 146.281 167.541 99.561 1.00 44.10 1 MET E N 1
ATOM 16338 C CA . MET E 1 4 ? 146.334 166.055 99.653 1.00 44.10 1 MET E CA 1
ATOM 16339 C C . MET E 1 4 ? 147.667 165.605 100.243 1.00 44.10 1 MET E C 1
ATOM 16340 O O . MET E 1 4 ? 147.718 164.672 101.044 1.00 44.10 1 MET E O 1
ATOM 16354 N N . LYS E 1 5 ? 148.746 166.279 99.841 1.00 40.92 2 LYS E N 1
ATOM 16355 C CA . LYS E 1 5 ? 150.067 165.936 100.359 1.00 40.92 2 LYS E CA 1
ATOM 16356 C C . LYS E 1 5 ? 150.138 166.159 101.865 1.00 40.92 2 LYS E C 1
ATOM 16357 O O . LYS E 1 5 ? 150.715 165.344 102.597 1.00 40.92 2 LYS E O 1
ATOM 16376 N N . GLU E 1 6 ? 149.558 167.260 102.345 1.00 42.09 3 GLU E N 1
ATOM 16377 C CA . GLU E 1 6 ? 149.535 167.515 103.781 1.00 42.09 3 GLU E CA 1
ATOM 16378 C C . GLU E 1 6 ? 148.778 166.417 104.515 1.00 42.09 3 GLU E C 1
ATOM 16379 O O . GLU E 1 6 ? 149.170 166.013 105.616 1.00 42.09 3 GLU E O 1
ATOM 16391 N N . ARG E 1 7 ? 147.689 165.923 103.923 1.00 41.96 4 ARG E N 1
ATOM 16392 C CA . ARG E 1 7 ? 146.958 164.819 104.535 1.00 41.96 4 ARG E CA 1
ATOM 16393 C C . ARG E 1 7 ? 147.830 163.573 104.625 1.00 41.96 4 ARG E C 1
ATOM 16394 O O . ARG E 1 7 ? 147.806 162.860 105.634 1.00 41.96 4 ARG E O 1
ATOM 16415 N N . ILE E 1 8 ? 148.610 163.297 103.577 1.00 41.71 5 ILE E N 1
ATOM 16416 C CA . ILE E 1 8 ? 149.504 162.142 103.598 1.00 41.71 5 ILE E CA 1
ATOM 16417 C C . ILE E 1 8 ? 150.541 162.294 104.703 1.00 41.71 5 ILE E C 1
ATOM 16418 O O . ILE E 1 8 ? 150.830 161.344 105.441 1.00 41.71 5 ILE E O 1
ATOM 16434 N N . HIS E 1 9 ? 151.130 163.487 104.823 1.00 43.20 6 HIS E N 1
ATOM 16435 C CA . HIS E 1 9 ? 152.116 163.721 105.874 1.00 43.20 6 HIS E CA 1
ATOM 16436 C C . HIS E 1 9 ? 151.498 163.544 107.256 1.00 43.20 6 HIS E C 1
ATOM 16437 O O . HIS E 1 9 ? 152.097 162.918 108.141 1.00 43.20 6 HIS E O 1
ATOM 16451 N N . GLU E 1 10 ? 150.297 164.090 107.459 1.00 41.55 7 GLU E N 1
ATOM 16452 C CA . GLU E 1 10 ? 149.625 163.947 108.745 1.00 41.55 7 GLU E CA 1
ATOM 16453 C C . GLU E 1 10 ? 149.353 162.483 109.059 1.00 41.55 7 GLU E C 1
ATOM 16454 O O . GLU E 1 10 ? 149.561 162.035 110.192 1.00 41.55 7 GLU E O 1
ATOM 16466 N N . TYR E 1 11 ? 148.888 161.720 108.068 1.00 39.53 8 TYR E N 1
ATOM 16467 C CA . TYR E 1 11 ? 148.610 160.307 108.300 1.00 39.53 8 TYR E CA 1
ATOM 16468 C C . TYR E 1 11 ? 149.885 159.546 108.634 1.00 39.53 8 TYR E C 1
ATOM 16469 O O . TYR E 1 11 ? 149.894 158.700 109.535 1.00 39.53 8 TYR E O 1
ATOM 16487 N N . CYS E 1 12 ? 150.977 159.836 107.922 1.00 39.47 9 CYS E N 1
ATOM 16488 C CA . CYS E 1 12 ? 152.239 159.164 108.213 1.00 39.47 9 CYS E CA 1
ATOM 16489 C C . CYS E 1 12 ? 152.712 159.479 109.626 1.00 39.47 9 CYS E C 1
ATOM 16490 O O . CYS E 1 12 ? 153.207 158.596 110.335 1.00 39.47 9 CYS E O 1
ATOM 16498 N N . HIS E 1 13 ? 152.572 160.7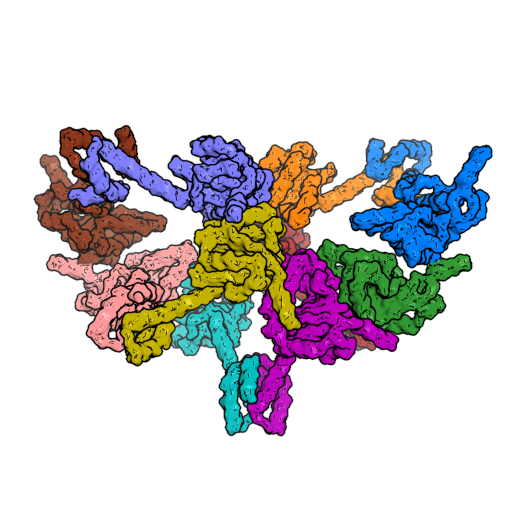37 110.051 1.00 39.61 10 HIS E N 1
ATOM 16499 C CA . HIS E 1 13 ? 152.933 161.089 111.421 1.00 39.61 10 HIS E CA 1
ATOM 16500 C C . HIS E 1 13 ? 152.052 160.362 112.429 1.00 39.61 10 HIS E C 1
ATOM 16501 O O . HIS E 1 13 ? 152.541 159.875 113.456 1.00 39.61 10 HIS E O 1
ATOM 16515 N N . ARG E 1 14 ? 150.748 160.276 112.154 1.00 33.91 11 ARG E N 1
ATOM 16516 C CA . ARG E 1 14 ? 149.824 159.684 113.115 1.00 33.91 11 ARG E CA 1
ATOM 16517 C C . ARG E 1 14 ? 150.064 158.191 113.295 1.00 33.91 11 ARG E C 1
ATOM 16518 O O . ARG E 1 14 ? 149.914 157.674 114.408 1.00 33.91 11 ARG E O 1
ATOM 16539 N N . LEU E 1 15 ? 150.432 157.482 112.228 1.00 32.25 12 LEU E N 1
ATOM 16540 C CA . LEU E 1 15 ? 150.702 156.054 112.303 1.00 32.25 12 LEU E CA 1
ATOM 16541 C C . LEU E 1 15 ? 152.126 155.750 112.762 1.00 32.25 12 LEU E C 1
ATOM 16542 O O . LEU E 1 15 ? 152.604 154.625 112.573 1.00 32.25 12 LEU E O 1
ATOM 16558 N N . HIS E 1 16 ? 152.810 156.725 113.362 1.00 32.64 13 HIS E N 1
ATOM 16559 C CA . HIS E 1 16 ? 154.145 156.528 113.925 1.00 32.64 13 HIS E CA 1
ATOM 16560 C C . HIS E 1 16 ? 155.139 156.101 112.844 1.00 32.64 13 HIS E C 1
ATOM 16561 O O . HIS E 1 16 ? 155.818 155.078 112.948 1.00 32.64 13 HIS E O 1
ATOM 16575 N N . LEU E 1 17 ? 155.208 156.913 111.788 1.00 36.36 14 LEU E N 1
ATOM 16576 C CA . LEU E 1 17 ? 156.171 156.714 110.703 1.00 36.36 14 LEU E CA 1
ATOM 16577 C C . LEU E 1 17 ? 156.786 158.056 110.320 1.00 36.36 14 LEU E C 1
ATOM 16578 O O . LEU E 1 17 ? 156.633 158.527 109.190 1.00 36.36 14 LEU E O 1
ATOM 16594 N N . PRO E 1 18 ? 157.493 158.707 111.250 1.00 34.91 15 PRO E N 1
ATOM 16595 C CA . PRO E 1 18 ? 158.108 160.000 110.902 1.00 34.91 15 PRO E CA 1
ATOM 16596 C C . PRO E 1 18 ? 159.083 159.903 109.742 1.00 34.91 15 PRO E C 1
ATOM 16597 O O . PRO E 1 18 ? 159.122 160.797 108.887 1.00 34.91 15 PRO E O 1
ATOM 16608 N N . VAL E 1 19 ? 159.867 158.825 109.682 1.00 35.91 16 VAL E N 1
ATOM 16609 C CA . VAL E 1 19 ? 160.866 158.695 108.627 1.00 35.91 16 VAL E CA 1
ATOM 16610 C C . VAL E 1 19 ? 160.191 158.514 107.275 1.00 35.91 16 VAL E C 1
ATOM 16611 O O . VAL E 1 19 ? 160.658 159.040 106.257 1.00 35.91 16 VAL E O 1
ATOM 16624 N N . MET E 1 20 ? 159.084 157.769 107.238 1.00 38.73 17 MET E N 1
ATOM 16625 C CA . MET E 1 20 ? 158.354 157.603 105.986 1.00 38.73 17 MET E CA 1
ATOM 16626 C C . MET E 1 20 ? 157.858 158.945 105.465 1.00 38.73 17 MET E C 1
ATOM 16627 O O . MET E 1 20 ? 157.946 159.226 104.264 1.00 38.73 17 MET E O 1
ATOM 16641 N N . ALA E 1 21 ? 157.332 159.788 106.355 1.00 37.09 18 ALA E N 1
ATOM 16642 C CA . ALA E 1 21 ? 156.920 161.126 105.948 1.00 37.09 18 ALA E CA 1
ATOM 16643 C C . ALA E 1 21 ? 158.112 161.944 105.468 1.00 37.09 18 ALA E C 1
ATOM 16644 O O . ALA E 1 21 ? 158.015 162.675 104.475 1.00 37.09 18 ALA E O 1
ATOM 16651 N N . GLU E 1 22 ? 159.248 161.836 106.162 1.00 38.13 19 GLU E N 1
ATOM 16652 C CA . GLU E 1 22 ? 160.421 162.616 105.779 1.00 38.13 19 GLU E CA 1
ATOM 16653 C C . GLU E 1 22 ? 160.905 162.244 104.383 1.00 38.13 19 GLU E C 1
ATOM 16654 O O . GLU E 1 22 ? 161.261 163.122 103.588 1.00 38.13 19 GLU E O 1
ATOM 16666 N N . ARG E 1 23 ? 160.925 160.950 104.063 1.00 38.01 20 ARG E N 1
ATOM 16667 C CA . ARG E 1 23 ? 161.401 160.464 102.775 1.00 38.01 20 ARG E CA 1
ATOM 16668 C C . ARG E 1 23 ? 160.262 160.199 101.795 1.00 38.01 20 ARG E C 1
ATOM 16669 O O . ARG E 1 23 ? 160.442 159.442 100.835 1.00 38.01 20 ARG E O 1
ATOM 16690 N N . TRP E 1 24 ? 159.095 160.805 102.019 1.00 42.06 21 TRP E N 1
ATOM 16691 C CA . TRP E 1 24 ? 157.954 160.581 101.136 1.00 42.06 21 TRP E CA 1
ATOM 16692 C C . TRP E 1 24 ? 158.201 161.174 99.753 1.00 42.06 21 TRP E C 1
ATOM 16693 O O . TRP E 1 24 ? 157.989 160.508 98.731 1.00 42.06 21 TRP E O 1
ATOM 16714 N N . SER E 1 25 ? 158.651 162.430 99.700 1.00 40.39 22 SER E N 1
ATOM 16715 C CA . SER E 1 25 ? 158.850 163.089 98.414 1.00 40.39 22 SER E CA 1
ATOM 16716 C C . SER E 1 25 ? 159.922 162.388 97.589 1.00 40.39 22 SER E C 1
ATOM 16717 O O . SER E 1 25 ? 159.754 162.191 96.380 1.00 40.39 22 SER E O 1
ATOM 16725 N N . ALA E 1 26 ? 161.034 162.011 98.221 1.00 43.67 23 ALA E N 1
ATOM 16726 C CA . ALA E 1 26 ? 162.123 161.377 97.485 1.00 43.67 23 ALA E CA 1
ATOM 16727 C C . ALA E 1 26 ? 161.682 160.044 96.892 1.00 43.67 23 ALA E C 1
ATOM 16728 O O . ALA E 1 26 ? 161.950 159.752 95.720 1.00 43.67 23 ALA E O 1
ATOM 16735 N N . MET E 1 27 ? 160.999 159.221 97.690 1.00 44.25 24 MET E N 1
ATOM 16736 C CA . MET E 1 27 ? 160.551 157.927 97.188 1.00 44.25 24 MET E CA 1
ATOM 16737 C C . MET E 1 27 ? 159.500 158.098 96.101 1.00 44.25 24 MET E C 1
ATOM 16738 O O . MET E 1 27 ? 159.491 157.348 95.118 1.00 44.25 24 MET E O 1
ATOM 16752 N N . ALA E 1 28 ? 158.604 159.076 96.255 1.00 43.92 25 ALA E N 1
ATOM 16753 C CA . ALA E 1 28 ? 157.611 159.325 95.217 1.00 43.92 25 ALA E CA 1
ATOM 16754 C C . ALA E 1 28 ? 158.277 159.740 93.911 1.00 43.92 25 ALA E C 1
ATOM 16755 O O . ALA E 1 28 ? 157.898 159.267 92.833 1.00 43.92 25 ALA E O 1
ATOM 16762 N N . GLU E 1 29 ? 159.276 160.623 93.989 1.00 46.18 26 GLU E N 1
ATOM 16763 C CA . GLU E 1 29 ? 159.988 161.039 92.785 1.00 46.18 26 GLU E CA 1
ATOM 16764 C C . GLU E 1 29 ? 160.709 159.864 92.141 1.00 46.18 26 GLU E C 1
ATOM 16765 O O . GLU E 1 29 ? 160.684 159.707 90.914 1.00 46.18 26 GLU E O 1
ATOM 16777 N N . TYR E 1 30 ? 161.359 159.026 92.951 1.00 48.83 27 TYR E N 1
ATOM 16778 C CA . TYR E 1 30 ? 162.058 157.870 92.399 1.00 48.83 27 TYR E CA 1
ATOM 16779 C C . TYR E 1 30 ? 161.086 156.911 91.723 1.00 48.83 27 TYR E C 1
ATOM 16780 O O . TYR E 1 30 ? 161.375 156.378 90.645 1.00 48.83 27 TYR E O 1
ATOM 16798 N N . ALA E 1 31 ? 159.927 156.676 92.343 1.00 47.17 28 ALA E N 1
ATOM 16799 C CA . ALA E 1 31 ? 158.936 155.788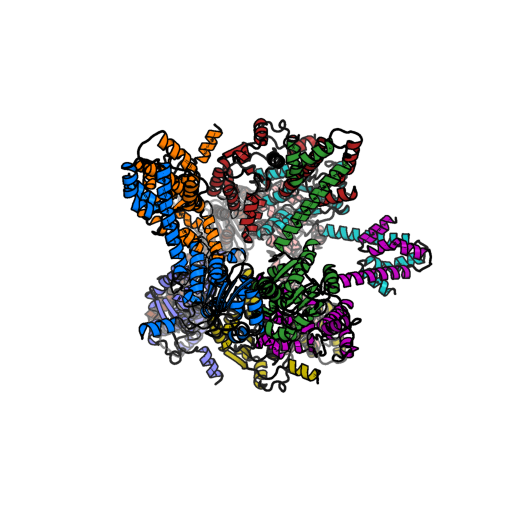 91.747 1.00 47.17 28 ALA E CA 1
ATOM 16800 C C . ALA E 1 31 ? 158.393 156.361 90.445 1.00 47.17 28 ALA E C 1
ATOM 16801 O O . ALA E 1 31 ? 158.196 155.625 89.471 1.00 47.17 28 ALA E O 1
ATOM 16808 N N . SER E 1 32 ? 158.132 157.670 90.409 1.00 44.55 29 SER E N 1
ATOM 16809 C CA . SER E 1 32 ? 157.637 158.285 89.182 1.00 44.55 29 SER E CA 1
ATOM 16810 C C . SER E 1 32 ? 158.677 158.213 88.070 1.00 44.55 29 SER E C 1
ATOM 16811 O O . SER E 1 32 ? 158.337 157.939 86.913 1.00 44.55 29 SER E O 1
ATOM 16819 N N . THR E 1 33 ? 159.948 158.453 88.399 1.00 45.87 30 THR E N 1
ATOM 16820 C CA . THR E 1 33 ? 160.990 158.449 87.377 1.00 45.87 30 THR E CA 1
ATOM 16821 C C . THR E 1 33 ? 161.215 157.047 86.821 1.00 45.87 30 THR E C 1
ATOM 16822 O O . THR E 1 33 ? 161.261 156.854 85.601 1.00 45.87 30 THR E O 1
ATOM 16833 N N . HIS E 1 34 ? 161.353 156.057 87.699 1.00 44.27 31 HIS E N 1
ATOM 16834 C CA . HIS E 1 34 ? 161.602 154.677 87.304 1.00 44.27 31 HIS E CA 1
ATOM 16835 C C . HIS E 1 34 ? 160.359 153.845 87.582 1.00 44.27 31 HIS E C 1
ATOM 16836 O O . HIS E 1 34 ? 159.847 153.844 88.706 1.00 44.27 31 HIS E O 1
ATOM 16850 N N . ASN E 1 35 ? 159.885 153.131 86.564 1.00 40.58 32 ASN E N 1
ATOM 16851 C CA . ASN E 1 35 ? 158.672 152.336 86.703 1.00 40.58 32 ASN E CA 1
ATOM 16852 C C . ASN E 1 35 ? 158.935 151.144 87.615 1.00 40.58 32 ASN E C 1
ATOM 16853 O O . ASN E 1 35 ? 159.769 150.286 87.306 1.00 40.58 32 ASN E O 1
ATOM 16864 N N . ILE E 1 36 ? 158.225 151.092 88.743 1.00 44.72 33 ILE E N 1
ATOM 16865 C CA . ILE E 1 36 ? 158.339 149.998 89.696 1.00 44.72 33 ILE E CA 1
ATOM 16866 C C . ILE E 1 36 ? 156.937 149.576 90.115 1.00 44.72 33 ILE E C 1
ATOM 16867 O O . ILE E 1 36 ? 155.992 150.368 90.098 1.00 44.72 33 ILE E O 1
ATOM 16883 N N . SER E 1 37 ? 156.813 148.308 90.493 1.00 44.54 34 SER E N 1
ATOM 16884 C CA . SER E 1 37 ? 155.537 147.775 90.945 1.00 44.54 34 SER E CA 1
ATOM 16885 C C . SER E 1 37 ? 155.223 148.279 92.347 1.00 44.54 34 SER E C 1
ATOM 16886 O O . SER E 1 37 ? 156.119 148.447 93.179 1.00 44.54 34 SER E O 1
ATOM 16894 N N . TYR E 1 38 ? 153.935 148.524 92.604 1.00 47.12 35 TYR E N 1
ATOM 16895 C CA . TYR E 1 38 ? 153.526 149.019 93.914 1.00 47.12 35 TYR E CA 1
ATOM 16896 C C . TYR E 1 38 ? 154.008 148.096 95.026 1.00 47.12 35 TYR E C 1
ATOM 16897 O O . TYR E 1 38 ? 154.433 148.560 96.091 1.00 47.12 35 TYR E O 1
ATOM 16915 N N . SER E 1 39 ? 153.952 146.783 94.796 1.00 43.43 36 SER E N 1
ATOM 16916 C CA . SER E 1 39 ? 154.390 145.835 95.815 1.00 43.43 36 SER E CA 1
ATOM 16917 C C . SER E 1 39 ? 155.852 146.060 96.178 1.00 43.43 36 SER E C 1
ATOM 16918 O O . SER E 1 39 ? 156.203 146.151 97.359 1.00 43.43 36 SER E O 1
ATOM 16926 N N . GLU E 1 40 ? 156.721 146.167 95.170 1.00 45.86 37 GLU E N 1
ATOM 16927 C CA . GLU E 1 40 ? 158.143 146.351 95.442 1.00 45.86 37 GLU E CA 1
ATOM 16928 C C . GLU E 1 40 ? 158.420 147.719 96.053 1.00 45.86 37 GLU E C 1
ATOM 16929 O O . GLU E 1 40 ? 159.298 147.854 96.912 1.00 45.86 37 GLU E O 1
ATOM 16941 N N . PHE E 1 41 ? 157.688 148.747 95.620 1.00 42.33 38 PHE E N 1
ATOM 16942 C CA . PHE E 1 41 ? 157.859 150.074 96.204 1.00 42.33 38 PHE E CA 1
ATOM 16943 C C . PHE E 1 41 ? 157.528 150.059 97.692 1.00 42.33 38 PHE E C 1
ATOM 16944 O O . PHE E 1 41 ? 158.302 150.557 98.522 1.00 42.33 38 PHE E O 1
ATOM 16961 N N . LEU E 1 42 ? 156.382 149.475 98.050 1.00 44.10 39 LEU E N 1
ATOM 16962 C CA . LEU E 1 42 ? 156.017 149.373 99.458 1.00 44.10 39 LEU E CA 1
ATOM 16963 C C . LEU E 1 42 ? 157.011 148.508 100.220 1.00 44.10 39 LEU E C 1
ATOM 16964 O O . LEU E 1 42 ? 157.344 148.803 101.372 1.00 44.10 39 LEU E O 1
ATOM 16980 N N . PHE E 1 43 ? 157.493 147.430 99.597 1.00 41.97 40 PHE E N 1
ATOM 16981 C CA . PHE E 1 43 ? 158.468 146.571 100.260 1.00 41.97 40 PHE E CA 1
ATOM 16982 C C . PHE E 1 43 ? 159.736 147.343 100.593 1.00 41.97 40 PHE E C 1
ATOM 16983 O O . PHE E 1 43 ? 160.250 147.262 101.713 1.00 41.97 40 PHE E O 1
ATOM 17000 N N . ARG E 1 44 ? 160.254 148.106 99.628 1.00 40.69 41 ARG E N 1
ATOM 17001 C CA . ARG E 1 44 ? 161.460 148.892 99.872 1.00 40.69 41 ARG E CA 1
ATOM 17002 C C . ARG E 1 44 ? 161.221 149.945 100.946 1.00 40.69 41 ARG E C 1
ATOM 17003 O O . ARG E 1 44 ? 162.061 150.141 101.835 1.00 40.69 41 ARG E O 1
ATOM 17024 N N . LEU E 1 45 ? 160.083 150.638 100.880 1.00 40.68 42 LEU E N 1
ATOM 17025 C CA . LEU E 1 45 ? 159.794 151.671 101.869 1.00 40.68 42 LEU E CA 1
ATOM 17026 C C . LEU E 1 45 ? 159.723 151.078 103.272 1.00 40.68 42 LEU E C 1
ATOM 17027 O O . LEU E 1 45 ? 160.327 151.604 104.218 1.00 40.68 42 LEU E O 1
ATOM 17043 N N . LEU E 1 46 ? 158.997 149.970 103.422 1.00 39.33 43 LEU E N 1
ATOM 17044 C CA . LEU E 1 46 ? 158.867 149.340 104.728 1.00 39.33 43 LEU E CA 1
ATOM 17045 C C . LEU E 1 46 ? 160.192 148.764 105.206 1.00 39.33 43 LEU E C 1
ATOM 17046 O O . LEU E 1 46 ? 160.469 148.780 106.408 1.00 39.33 43 LEU E O 1
ATOM 17062 N N . GLU E 1 47 ? 161.021 148.252 104.294 1.00 36.67 44 GLU E N 1
ATOM 17063 C CA . GLU E 1 47 ? 162.332 147.753 104.693 1.00 36.67 44 GLU E CA 1
ATOM 17064 C C . GLU E 1 47 ? 163.212 148.880 105.215 1.00 36.67 44 GLU E C 1
ATOM 17065 O O . GLU E 1 47 ? 163.913 148.711 106.218 1.00 36.67 44 GLU E O 1
ATOM 17077 N N . ALA E 1 48 ? 163.191 150.037 104.550 1.00 35.14 45 ALA E N 1
ATOM 17078 C CA . ALA E 1 48 ? 163.945 151.180 105.056 1.00 35.14 45 ALA E CA 1
ATOM 17079 C C . ALA E 1 48 ? 163.422 151.619 106.419 1.00 35.14 45 ALA E C 1
ATOM 17080 O O . ALA E 1 48 ? 164.205 151.916 107.334 1.00 35.14 45 ALA E O 1
ATOM 17087 N N . GLU E 1 49 ? 162.096 151.657 106.574 1.00 35.45 46 GLU E N 1
ATOM 17088 C CA . GLU E 1 49 ? 161.516 152.028 107.861 1.00 35.45 46 GLU E CA 1
ATOM 17089 C C . GLU E 1 49 ? 161.947 151.056 108.953 1.00 35.45 46 GLU E C 1
ATOM 17090 O O . GLU E 1 49 ? 162.288 151.471 110.067 1.00 35.45 46 GLU E O 1
ATOM 17102 N N . ILE E 1 50 ? 161.946 149.758 108.647 1.00 33.83 47 ILE E N 1
ATOM 17103 C CA . ILE E 1 50 ? 162.323 148.750 109.631 1.00 33.83 47 ILE E CA 1
ATOM 17104 C C . ILE E 1 50 ? 163.804 148.852 109.968 1.00 33.83 47 ILE E C 1
ATOM 17105 O O . ILE E 1 50 ? 164.203 148.643 111.116 1.00 33.83 47 ILE E O 1
ATOM 17121 N N . VAL E 1 51 ? 164.645 149.153 108.977 1.00 29.33 48 VAL E N 1
ATOM 17122 C CA . VAL E 1 51 ? 166.070 149.319 109.252 1.00 29.33 48 VAL E CA 1
ATOM 17123 C C . VAL E 1 51 ? 166.291 150.495 110.195 1.00 29.33 48 VAL E C 1
ATOM 17124 O O . VAL E 1 51 ? 167.066 150.404 111.158 1.00 29.33 48 VAL E O 1
ATOM 17137 N N . GLU E 1 52 ? 165.616 151.618 109.936 1.00 31.40 49 GLU E N 1
ATOM 17138 C CA . GLU E 1 52 ? 165.743 152.763 110.834 1.00 31.40 49 GLU E CA 1
ATOM 17139 C C . GLU E 1 52 ? 165.230 152.426 112.230 1.00 31.40 49 GLU E C 1
ATOM 17140 O O . GLU E 1 52 ? 165.846 152.802 113.237 1.00 31.40 49 GLU E O 1
ATOM 17152 N N . LYS E 1 53 ? 164.103 151.716 112.309 1.00 32.08 50 LYS E N 1
ATOM 17153 C CA . LYS E 1 53 ? 163.561 151.327 113.606 1.00 32.08 50 LYS E CA 1
ATOM 17154 C C . LYS E 1 53 ? 164.534 150.432 114.361 1.00 32.08 50 LYS E C 1
ATOM 17155 O O . LYS E 1 53 ? 164.724 150.592 115.570 1.00 32.08 50 LYS E O 1
ATOM 17174 N N . GLN E 1 54 ? 165.153 149.477 113.665 1.00 26.84 51 GLN E N 1
ATOM 17175 C CA . GLN E 1 54 ? 166.111 148.585 114.308 1.00 26.84 51 GLN E CA 1
ATOM 17176 C C . GLN E 1 54 ? 167.332 149.349 114.799 1.00 26.84 51 GLN E C 1
ATOM 17177 O O . GLN E 1 54 ? 167.831 149.090 115.900 1.00 26.84 51 GLN E O 1
ATOM 17191 N N . ALA E 1 55 ? 167.838 150.284 113.993 1.00 25.11 52 ALA E N 1
ATOM 17192 C CA . ALA E 1 55 ? 168.974 151.084 114.436 1.00 25.11 52 ALA E CA 1
ATOM 17193 C C . ALA E 1 55 ? 168.623 151.885 115.684 1.00 25.11 52 ALA E C 1
ATOM 17194 O O . ALA E 1 55 ? 169.399 151.924 116.649 1.00 25.11 52 ALA E O 1
ATOM 17201 N N . ARG E 1 56 ? 167.448 152.520 115.689 1.00 29.52 53 ARG E N 1
ATOM 17202 C CA . ARG E 1 56 ? 167.041 153.288 116.861 1.00 29.52 53 ARG E CA 1
ATOM 17203 C C . ARG E 1 56 ? 166.870 152.384 118.075 1.00 29.52 53 ARG E C 1
ATOM 17204 O O . ARG E 1 56 ? 167.237 152.759 119.195 1.00 29.52 53 ARG E O 1
ATOM 17225 N N . SER E 1 57 ? 166.307 151.190 117.876 1.00 23.35 54 SER E N 1
ATOM 17226 C CA . SER E 1 57 ? 166.126 150.262 118.986 1.00 23.35 54 SER E CA 1
ATOM 17227 C C . SER E 1 57 ? 167.466 149.832 119.564 1.00 23.35 54 SER E C 1
ATOM 17228 O O . SER E 1 57 ? 167.624 149.749 120.785 1.00 23.35 54 SER E O 1
ATOM 17236 N N . ILE E 1 58 ? 168.444 149.547 118.701 1.00 18.27 55 ILE E N 1
ATOM 17237 C CA . ILE E 1 58 ? 169.762 149.152 119.188 1.00 18.27 55 ILE E CA 1
ATOM 17238 C C . ILE E 1 58 ? 170.412 150.297 119.954 1.00 18.27 55 ILE E C 1
ATOM 17239 O O . ILE E 1 58 ? 171.026 150.086 121.008 1.00 18.27 55 ILE E O 1
ATOM 17255 N N . GLN E 1 59 ? 170.302 151.523 119.439 1.00 20.01 56 GLN E N 1
ATOM 17256 C CA . GLN E 1 59 ? 170.876 152.660 120.153 1.00 20.01 56 GLN E CA 1
ATOM 17257 C C . GLN E 1 59 ? 170.212 152.847 121.513 1.00 20.01 56 GLN E C 1
ATOM 17258 O O . GLN E 1 59 ? 170.889 153.110 122.514 1.00 20.01 56 GLN E O 1
ATOM 17272 N N . THR E 1 60 ? 168.885 152.709 121.571 1.00 21.08 57 THR E N 1
ATOM 17273 C CA . THR E 1 60 ? 168.189 152.838 122.848 1.00 21.08 57 THR E CA 1
ATOM 17274 C C . THR E 1 60 ? 168.596 151.730 123.810 1.00 21.08 57 THR E C 1
ATOM 17275 O O . THR E 1 60 ? 168.743 151.969 125.013 1.00 21.08 57 THR E O 1
ATOM 17286 N N . LEU E 1 61 ? 168.769 150.507 123.305 1.00 16.42 58 LEU E N 1
ATOM 17287 C CA . LEU E 1 61 ? 169.220 149.411 124.156 1.00 16.42 58 LEU E CA 1
ATOM 17288 C C . LEU E 1 61 ? 170.601 149.702 124.726 1.00 16.42 58 LEU E C 1
ATOM 17289 O O . LEU E 1 61 ? 170.856 149.479 125.915 1.00 16.42 58 LEU E O 1
ATOM 17305 N N . ILE E 1 62 ? 171.510 150.201 123.887 1.00 14.91 59 ILE E N 1
ATOM 17306 C CA . ILE E 1 62 ? 172.848 150.533 124.367 1.00 14.91 59 ILE E CA 1
ATOM 17307 C C . ILE E 1 62 ? 172.781 151.645 125.403 1.00 14.91 59 ILE E C 1
ATOM 17308 O O . ILE E 1 62 ? 173.545 151.645 126.375 1.00 14.91 59 ILE E O 1
ATOM 17324 N N . LYS E 1 63 ? 171.883 152.613 125.214 1.00 19.27 60 LYS E N 1
ATOM 17325 C CA . LYS E 1 63 ? 171.707 153.652 126.225 1.00 19.27 60 LYS E CA 1
ATOM 17326 C C . LYS E 1 63 ? 171.203 153.060 127.538 1.00 19.27 60 LYS E C 1
ATOM 17327 O O . LYS E 1 63 ? 171.686 153.422 128.617 1.00 19.27 60 LYS E O 1
ATOM 17346 N N . LEU E 1 64 ? 170.230 152.150 127.465 1.00 17.92 61 LEU E N 1
ATOM 17347 C CA . LEU E 1 64 ? 169.673 151.554 128.675 1.00 17.92 61 LEU E CA 1
ATOM 17348 C C . LEU E 1 64 ? 170.715 150.723 129.413 1.00 17.92 61 LEU E C 1
ATOM 17349 O O . LEU E 1 64 ? 170.778 150.752 130.647 1.00 17.92 61 LEU E O 1
ATOM 17365 N N . SER E 1 65 ? 171.529 149.969 128.680 1.00 11.96 62 SER E N 1
ATOM 17366 C CA . SER E 1 65 ? 172.608 149.179 129.268 1.00 11.96 62 SER E CA 1
ATOM 17367 C C . SER E 1 65 ? 173.821 150.089 129.404 1.00 11.96 62 SER E C 1
ATOM 17368 O O . SER E 1 65 ? 174.454 150.448 128.410 1.00 11.96 62 SER E O 1
ATOM 17376 N N . LYS E 1 66 ? 174.153 150.464 130.635 1.00 12.83 63 LYS E N 1
ATOM 17377 C CA . LYS E 1 66 ? 175.201 151.455 130.863 1.00 12.83 63 LYS E CA 1
ATOM 17378 C C . LYS E 1 66 ? 176.548 150.853 130.487 1.00 12.83 63 LYS E C 1
ATOM 17379 O O . LYS E 1 66 ? 177.146 150.105 131.261 1.00 12.83 63 LYS E O 1
ATOM 17398 N N . LEU E 1 67 ? 177.037 151.196 129.298 1.00 11.55 64 LEU E N 1
ATOM 17399 C CA . LEU E 1 67 ? 178.369 150.803 128.852 1.00 11.55 64 LEU E CA 1
ATOM 17400 C C . LEU E 1 67 ? 179.236 152.051 128.763 1.00 11.55 64 LEU E C 1
ATOM 17401 O O . LEU E 1 67 ? 178.941 152.941 127.949 1.00 11.55 64 LEU E O 1
ATOM 17417 N N . PRO E 1 68 ? 180.299 152.177 129.562 1.00 12.49 65 PRO E N 1
ATOM 17418 C CA . PRO E 1 68 ? 181.058 153.441 129.549 1.00 12.49 65 PRO E CA 1
ATOM 17419 C C . PRO E 1 68 ? 181.599 153.801 128.176 1.00 12.49 65 PRO E C 1
ATOM 17420 O O . PRO E 1 68 ? 181.450 154.947 127.732 1.00 12.49 65 PRO E O 1
ATOM 17431 N N . TYR E 1 69 ? 182.225 152.849 127.488 1.00 14.05 66 TYR E N 1
ATOM 17432 C CA . TYR E 1 69 ? 182.757 153.066 126.151 1.00 14.05 66 TYR E CA 1
ATOM 17433 C C . TYR E 1 69 ? 182.392 151.881 125.271 1.00 14.05 66 TYR E C 1
ATOM 17434 O O . TYR E 1 69 ? 182.293 150.748 125.749 1.00 14.05 66 TYR E O 1
ATOM 17452 N N . ARG E 1 70 ? 182.192 152.151 123.985 1.00 15.15 67 ARG E N 1
ATOM 17453 C CA . ARG E 1 70 ? 181.729 151.145 123.039 1.00 15.15 67 ARG E CA 1
ATOM 17454 C C . ARG E 1 70 ? 182.926 150.506 122.346 1.00 15.15 67 ARG E C 1
ATOM 17455 O O . ARG E 1 70 ? 183.728 151.201 121.713 1.00 15.15 67 ARG E O 1
ATOM 17476 N N . LYS E 1 71 ? 183.046 149.189 122.470 1.00 11.30 68 LYS E N 1
ATOM 17477 C CA . LYS E 1 71 ? 184.108 148.422 121.840 1.00 11.30 68 LYS E CA 1
ATOM 17478 C C . LYS E 1 71 ? 183.504 147.248 121.082 1.00 11.30 68 LYS E C 1
ATOM 17479 O O . LYS E 1 71 ? 182.339 146.889 121.266 1.00 11.30 68 LYS E O 1
ATOM 17498 N N . THR E 1 72 ? 184.316 146.648 120.215 1.00 8.23 69 THR E N 1
ATOM 17499 C CA . THR E 1 72 ? 183.877 145.513 119.420 1.00 8.23 69 THR E CA 1
ATOM 17500 C C . THR E 1 72 ? 185.072 144.622 119.125 1.00 8.23 69 THR E C 1
ATOM 17501 O O . THR E 1 72 ? 186.227 145.042 119.223 1.00 8.23 69 THR E O 1
ATOM 17512 N N . ILE E 1 73 ? 184.774 143.374 118.759 1.00 9.48 70 ILE E N 1
ATOM 17513 C CA . ILE E 1 73 ? 185.819 142.412 118.437 1.00 9.48 70 ILE E CA 1
ATOM 17514 C C . ILE E 1 73 ? 186.630 142.862 117.232 1.00 9.48 70 ILE E C 1
ATOM 17515 O O . ILE E 1 73 ? 187.768 142.419 117.050 1.00 9.48 70 ILE E O 1
ATOM 17531 N N . ASP E 1 74 ? 186.070 143.742 116.399 1.00 9.49 71 ASP E N 1
ATOM 17532 C CA . ASP E 1 74 ? 186.780 144.188 115.206 1.00 9.49 71 ASP E CA 1
ATOM 17533 C C . ASP E 1 74 ? 188.066 144.918 115.568 1.00 9.49 71 ASP E C 1
ATOM 17534 O O . ASP E 1 74 ? 189.096 144.745 114.905 1.00 9.49 71 ASP E O 1
ATOM 17543 N N . THR E 1 75 ? 188.030 145.736 116.617 1.00 6.52 72 THR E N 1
ATOM 17544 C CA . THR E 1 75 ? 189.170 146.546 117.023 1.00 6.52 72 THR E CA 1
ATOM 17545 C C . THR E 1 75 ? 190.102 145.818 117.985 1.00 6.52 72 THR E C 1
ATOM 17546 O O . THR E 1 75 ? 190.983 146.454 118.571 1.00 6.52 72 THR E O 1
ATOM 17557 N N . PHE E 1 76 ? 189.928 144.512 118.162 1.00 11.74 73 PHE E N 1
ATOM 17558 C CA . PHE E 1 76 ? 190.775 143.731 119.053 1.00 11.74 73 PHE E CA 1
ATOM 17559 C C . PHE E 1 76 ? 191.911 143.100 118.257 1.00 11.74 73 PHE E C 1
ATOM 17560 O O . PHE E 1 76 ? 191.675 142.459 117.228 1.00 11.74 73 PHE E O 1
ATOM 17577 N N . ASP E 1 77 ? 193.139 143.286 118.734 1.00 13.24 74 ASP E N 1
ATOM 17578 C CA . ASP E 1 77 ? 194.334 142.757 118.080 1.00 13.24 74 ASP E CA 1
ATOM 17579 C C . ASP E 1 77 ? 194.712 141.450 118.767 1.00 13.24 74 ASP E C 1
ATOM 17580 O O . ASP E 1 77 ? 195.364 141.453 119.814 1.00 13.24 74 ASP E O 1
ATOM 17589 N N . PHE E 1 78 ? 194.305 140.328 118.171 1.00 13.06 75 PHE E N 1
ATOM 17590 C CA . PHE E 1 78 ? 194.637 139.024 118.731 1.00 13.06 75 PHE E CA 1
ATOM 17591 C C . PHE E 1 78 ? 196.109 138.670 118.575 1.00 13.06 75 PHE E C 1
ATOM 17592 O O . PHE E 1 78 ? 196.589 137.779 119.283 1.00 13.06 75 PHE E O 1
ATOM 17609 N N . THR E 1 79 ? 196.834 139.334 117.672 1.00 18.26 76 THR E N 1
ATOM 17610 C CA . THR E 1 79 ? 198.260 139.062 117.538 1.00 18.26 76 THR E CA 1
ATOM 17611 C C . THR E 1 79 ? 199.039 139.561 118.748 1.00 18.26 76 THR E C 1
ATOM 17612 O O . THR E 1 79 ? 200.014 138.924 119.162 1.00 18.26 76 THR E O 1
ATOM 17623 N N . ALA E 1 80 ? 198.629 140.693 119.324 1.00 18.08 77 ALA E N 1
ATOM 17624 C CA . ALA E 1 80 ? 199.321 141.237 120.485 1.00 18.08 77 ALA E CA 1
ATOM 17625 C C . ALA E 1 80 ? 199.165 140.359 121.718 1.00 18.08 77 ALA E C 1
ATOM 17626 O O . ALA E 1 80 ? 200.014 140.416 122.614 1.00 18.08 77 ALA E O 1
ATOM 17633 N N . GLN E 1 81 ? 198.107 139.552 121.787 1.00 18.70 78 GLN E N 1
ATOM 17634 C CA . GLN E 1 81 ? 197.820 138.707 122.945 1.00 18.70 78 GLN E CA 1
ATOM 17635 C C . GLN E 1 81 ? 197.597 137.280 122.463 1.00 18.70 78 GLN E C 1
ATOM 17636 O O . GLN E 1 81 ? 196.453 136.822 122.344 1.00 18.70 78 GLN E O 1
ATOM 17650 N N . PRO E 1 82 ? 198.674 136.547 122.166 1.00 23.19 79 PRO E N 1
ATOM 17651 C CA . PRO E 1 82 ? 198.517 135.138 121.771 1.00 23.19 79 PRO E CA 1
ATOM 17652 C C . PRO E 1 82 ? 198.001 134.244 122.886 1.00 23.19 79 PRO E C 1
ATOM 17653 O O . PRO E 1 82 ? 197.593 133.109 122.603 1.00 23.19 79 PRO E O 1
ATOM 17664 N N . SER E 1 83 ? 198.004 134.711 124.136 1.00 23.69 80 SER E N 1
ATOM 17665 C CA . SER E 1 83 ? 197.551 133.896 125.256 1.00 23.69 80 SER E CA 1
ATOM 17666 C C . SER E 1 83 ? 196.058 133.603 125.215 1.00 23.69 80 SER E C 1
ATOM 17667 O O . SER E 1 83 ? 195.598 132.732 125.961 1.00 23.69 80 SER E O 1
ATOM 17675 N N . VAL E 1 84 ? 195.295 134.301 124.377 1.00 18.50 81 VAL E N 1
ATOM 17676 C CA . VAL E 1 84 ? 193.860 134.085 124.240 1.00 18.50 81 VAL E CA 1
ATOM 17677 C C . VAL E 1 84 ? 193.590 133.587 122.828 1.00 18.50 81 VAL E C 1
ATOM 17678 O O . VAL E 1 84 ? 194.046 134.195 121.852 1.00 18.50 81 VAL E O 1
ATOM 17691 N N . ASP E 1 85 ? 192.859 132.481 122.723 1.00 19.45 82 ASP E N 1
ATOM 17692 C CA . ASP E 1 85 ? 192.540 131.892 121.430 1.00 19.45 82 ASP E CA 1
ATOM 17693 C C . ASP E 1 85 ? 191.367 132.640 120.809 1.00 19.45 82 ASP E C 1
ATOM 17694 O O . ASP E 1 85 ? 190.296 132.742 121.417 1.00 19.45 82 ASP E O 1
ATOM 17703 N N . GLU E 1 86 ? 191.569 133.166 119.599 1.00 16.59 83 GLU E N 1
ATOM 17704 C CA . GLU E 1 86 ? 190.498 133.882 118.917 1.00 16.59 83 GLU E CA 1
ATOM 17705 C C . GLU E 1 86 ? 189.362 132.959 118.503 1.00 16.59 83 GLU E C 1
ATOM 17706 O O . GLU E 1 86 ? 188.233 133.428 118.329 1.00 16.59 83 GLU E O 1
ATOM 17718 N N . ARG E 1 87 ? 189.629 131.662 118.344 1.00 16.71 84 ARG E N 1
ATOM 17719 C CA . ARG E 1 87 ? 188.563 130.727 118.003 1.00 16.71 84 ARG E CA 1
ATOM 17720 C C . ARG E 1 87 ? 187.492 130.709 119.086 1.00 16.71 84 ARG E C 1
ATOM 17721 O O . ARG E 1 87 ? 186.291 130.747 118.793 1.00 16.71 84 ARG E O 1
ATOM 17742 N N . ARG E 1 88 ? 187.913 130.658 120.352 1.00 12.60 85 ARG E N 1
ATOM 17743 C CA . ARG E 1 88 ? 186.951 130.639 121.448 1.00 12.60 85 ARG E CA 1
ATOM 17744 C C . ARG E 1 88 ? 186.140 131.927 121.489 1.00 12.60 85 ARG E C 1
ATOM 17745 O O . ARG E 1 88 ? 184.928 131.897 121.726 1.00 12.60 85 ARG E O 1
ATOM 17766 N N . ILE E 1 89 ? 186.788 133.070 121.260 1.00 11.89 86 ILE E N 1
ATOM 17767 C CA . ILE E 1 89 ? 186.069 134.341 121.284 1.00 11.89 86 ILE E CA 1
ATOM 17768 C C . ILE E 1 89 ? 185.061 134.404 120.144 1.00 11.89 86 ILE E C 1
ATOM 17769 O O . ILE E 1 89 ? 183.933 134.883 120.320 1.00 11.89 86 ILE E O 1
ATOM 17785 N N . ARG E 1 90 ? 185.447 133.932 118.956 1.00 13.87 87 ARG E N 1
ATOM 17786 C CA . ARG E 1 90 ? 184.505 133.893 117.843 1.00 13.87 87 ARG E CA 1
ATOM 17787 C C . ARG E 1 90 ? 183.328 132.979 118.159 1.00 13.87 87 ARG E C 1
ATOM 17788 O O . ARG E 1 90 ? 182.181 133.291 117.817 1.00 13.87 87 ARG E O 1
ATOM 17809 N N . GLU E 1 91 ? 183.593 131.844 118.810 1.00 12.04 88 GLU E N 1
ATOM 17810 C CA . GLU E 1 91 ? 182.503 130.968 119.231 1.00 12.04 88 GLU E CA 1
ATOM 17811 C C . GLU E 1 91 ? 181.583 131.677 120.217 1.00 12.04 88 GLU E C 1
ATOM 17812 O O . GLU E 1 91 ? 180.357 131.538 120.144 1.00 12.04 88 GLU E O 1
ATOM 17824 N N . LEU E 1 92 ? 182.158 132.438 121.149 1.00 8.23 89 LEU E N 1
ATOM 17825 C CA . LEU E 1 92 ? 181.341 133.198 122.090 1.00 8.23 89 LEU E CA 1
ATOM 17826 C C . LEU E 1 92 ? 180.467 134.209 121.362 1.00 8.23 89 LEU E C 1
ATOM 17827 O O . LEU E 1 92 ? 179.298 134.401 121.715 1.00 8.23 89 LEU E O 1
ATOM 17843 N N . LEU E 1 93 ? 181.020 134.872 120.345 1.00 9.57 90 LEU E N 1
ATOM 17844 C CA . LEU E 1 93 ? 180.259 135.878 119.614 1.00 9.57 90 LEU E CA 1
ATOM 17845 C C . LEU E 1 93 ? 179.035 135.289 118.929 1.00 9.57 90 LEU E C 1
ATOM 17846 O O . LEU E 1 93 ? 178.114 136.037 118.583 1.00 9.57 90 LEU E O 1
ATOM 17862 N N . THR E 1 94 ? 179.001 133.971 118.717 1.00 10.42 91 THR E N 1
ATOM 17863 C CA . THR E 1 94 ? 177.795 133.338 118.198 1.00 10.42 91 THR E CA 1
ATOM 17864 C C . THR E 1 94 ? 176.672 133.329 119.226 1.00 10.42 91 THR E C 1
ATOM 17865 O O . THR E 1 94 ? 175.516 133.095 118.861 1.00 10.42 91 THR E O 1
ATOM 17876 N N . LEU E 1 95 ? 176.991 133.573 120.499 1.00 8.86 92 LEU E N 1
ATOM 17877 C CA . LEU E 1 95 ? 176.006 133.658 121.574 1.00 8.86 92 LEU E CA 1
ATOM 17878 C C . LEU E 1 95 ? 175.391 132.302 121.902 1.00 8.86 92 LEU E C 1
ATOM 17879 O O . LEU E 1 95 ? 174.218 132.218 122.271 1.00 8.86 92 LEU E O 1
ATOM 17895 N N . SER E 1 96 ? 176.173 131.228 121.774 1.00 8.67 93 SER E N 1
ATOM 17896 C CA . SER E 1 96 ? 175.697 129.921 122.213 1.00 8.67 93 SER E CA 1
ATOM 17897 C C . SER E 1 96 ? 175.542 129.868 123.726 1.00 8.67 93 SER E C 1
ATOM 17898 O O . SER E 1 96 ? 174.691 129.131 124.238 1.00 8.67 93 SER E O 1
ATOM 17906 N N . PHE E 1 97 ? 176.352 130.639 124.456 1.00 7.81 94 PHE E N 1
ATOM 17907 C CA . PHE E 1 97 ? 176.275 130.626 125.912 1.00 7.81 94 PHE E CA 1
ATOM 17908 C C . PHE E 1 97 ? 174.925 131.126 126.408 1.00 7.81 94 PHE E C 1
ATOM 17909 O O . PHE E 1 97 ? 174.456 130.692 127.466 1.00 7.81 94 PHE E O 1
ATOM 17926 N N . ILE E 1 98 ? 174.286 132.035 125.668 1.00 9.04 95 ILE E N 1
ATOM 17927 C CA . ILE E 1 98 ? 172.988 132.547 126.099 1.00 9.04 95 ILE E CA 1
ATOM 17928 C C . ILE E 1 98 ? 171.961 131.424 126.127 1.00 9.04 95 ILE E C 1
ATOM 17929 O O . ILE E 1 98 ? 171.181 131.299 127.079 1.00 9.04 95 ILE E O 1
ATOM 17945 N N . ASP E 1 99 ? 171.942 130.589 125.087 1.00 10.00 96 ASP E N 1
ATOM 17946 C CA . ASP E 1 99 ? 171.023 129.459 125.060 1.00 10.00 96 ASP E CA 1
ATOM 17947 C C . ASP E 1 99 ? 171.468 128.343 125.995 1.00 10.00 96 ASP E C 1
ATOM 17948 O O . ASP E 1 99 ? 170.625 127.598 126.508 1.00 10.00 96 ASP E O 1
ATOM 17957 N N . ARG E 1 100 ? 172.771 128.209 126.228 1.00 9.79 97 ARG E N 1
ATOM 17958 C CA . ARG E 1 100 ? 173.299 127.197 127.132 1.00 9.79 97 ARG E CA 1
ATOM 17959 C C . ARG E 1 100 ? 173.346 127.663 128.582 1.00 9.79 97 ARG E C 1
ATOM 17960 O O . ARG E 1 100 ? 173.773 126.895 129.449 1.00 9.79 97 ARG E O 1
ATOM 17981 N N . LYS E 1 101 ? 172.926 128.897 128.864 1.00 10.20 98 LYS E N 1
ATOM 17982 C CA . LYS E 1 101 ? 172.934 129.439 130.221 1.00 10.20 98 LYS E CA 1
ATOM 17983 C C . LYS E 1 101 ? 174.338 129.439 130.818 1.00 10.20 98 LYS E C 1
ATOM 17984 O O . LYS E 1 101 ? 174.509 129.261 132.026 1.00 10.20 98 LYS E O 1
ATOM 18003 N N . GLU E 1 102 ? 175.352 129.642 129.981 1.00 6.86 99 GLU E N 1
ATOM 18004 C CA . GLU E 1 102 ? 176.742 129.592 130.409 1.00 6.86 99 GLU E CA 1
ATOM 18005 C C . GLU E 1 102 ? 177.255 130.989 130.729 1.00 6.86 99 GLU E C 1
ATOM 18006 O O . GLU E 1 102 ? 176.993 131.944 129.993 1.00 6.86 99 GLU E O 1
ATOM 18018 N N . ASN E 1 103 ? 177.986 131.098 131.834 1.00 9.21 100 ASN E N 1
ATOM 18019 C CA . ASN E 1 103 ? 178.639 132.338 132.222 1.00 9.21 100 ASN E CA 1
ATOM 18020 C C . ASN E 1 103 ? 179.992 132.458 131.527 1.00 9.21 100 ASN E C 1
ATOM 18021 O O . ASN E 1 103 ? 180.588 131.467 131.101 1.00 9.21 100 ASN E O 1
ATOM 18032 N N . ILE E 1 104 ? 180.473 133.693 131.414 1.00 10.39 101 ILE E N 1
ATOM 18033 C CA . ILE E 1 104 ? 181.751 133.986 130.774 1.00 10.39 101 ILE E CA 1
ATOM 18034 C C . ILE E 1 104 ? 182.611 134.717 131.791 1.00 10.39 101 ILE E C 1
ATOM 18035 O O . ILE E 1 104 ? 182.323 135.867 132.142 1.00 10.39 101 ILE E O 1
ATOM 18051 N N . LEU E 1 105 ? 183.679 134.071 132.245 1.00 9.67 102 LEU E N 1
ATOM 18052 C CA . LEU E 1 105 ? 184.573 134.643 133.242 1.00 9.67 102 LEU E CA 1
ATOM 18053 C C . LEU E 1 105 ? 185.919 134.936 132.596 1.00 9.67 102 LEU E C 1
ATOM 18054 O O . LEU E 1 105 ? 186.573 134.027 132.073 1.00 9.67 102 LEU E O 1
ATOM 18070 N N . PHE E 1 106 ? 186.328 136.202 132.638 1.00 25.81 103 PHE E N 1
ATOM 18071 C CA . PHE E 1 106 ? 187.624 136.631 132.133 1.00 25.81 103 PHE E CA 1
ATOM 18072 C C . PHE E 1 106 ? 188.547 136.922 133.308 1.00 25.81 103 PHE E C 1
ATOM 18073 O O . PHE E 1 106 ? 188.160 137.626 134.247 1.00 25.81 103 PHE E O 1
ATOM 18090 N N . LEU E 1 107 ? 189.756 136.365 133.258 1.00 14.50 104 LEU E N 1
ATOM 18091 C CA . LEU E 1 107 ? 190.718 136.472 134.345 1.00 14.50 104 LEU E CA 1
ATOM 18092 C C . LEU E 1 107 ? 192.088 136.817 133.782 1.00 14.50 104 LEU E C 1
ATOM 18093 O O . LEU E 1 107 ? 192.450 136.363 132.694 1.00 14.50 104 LEU E O 1
ATOM 18109 N N . GLY E 1 108 ? 192.846 137.614 134.530 1.00 11.04 105 GLY E N 1
ATOM 18110 C CA . GLY E 1 108 ? 194.199 137.945 134.154 1.00 11.04 105 GLY E CA 1
ATOM 18111 C C . GLY E 1 108 ? 194.619 139.323 134.624 1.00 11.04 105 GLY E C 1
ATOM 18112 O O . GLY E 1 108 ? 193.820 140.087 135.175 1.00 11.04 105 GLY E O 1
ATOM 18116 N N . PRO E 1 109 ? 195.885 139.669 134.410 1.00 11.10 106 PRO E N 1
ATOM 18117 C CA . PRO E 1 109 ? 196.398 140.960 134.883 1.00 11.10 106 PRO E CA 1
ATOM 18118 C C . PRO E 1 109 ? 195.613 142.119 134.296 1.00 11.10 106 PRO E C 1
ATOM 18119 O O . PRO E 1 109 ? 194.798 141.930 133.381 1.00 11.10 106 PRO E O 1
ATOM 18130 N N . PRO E 1 110 ? 195.820 143.332 134.803 1.00 10.14 107 PRO E N 1
ATOM 18131 C CA . PRO E 1 110 ? 195.079 144.486 134.281 1.00 10.14 107 PRO E CA 1
ATOM 18132 C C . PRO E 1 110 ? 195.462 144.820 132.848 1.00 10.14 107 PRO E C 1
ATOM 18133 O O . PRO E 1 110 ? 196.585 144.576 132.403 1.00 10.14 107 PRO E O 1
ATOM 18144 N N . GLY E 1 111 ? 194.501 145.391 132.127 1.00 11.70 108 GLY E N 1
ATOM 18145 C CA . GLY E 1 111 ? 194.768 145.926 130.805 1.00 11.70 108 GLY E CA 1
ATOM 18146 C C . GLY E 1 111 ? 195.130 144.902 129.754 1.00 11.70 108 GLY E C 1
ATOM 18147 O O . GLY E 1 111 ? 195.991 145.173 128.912 1.00 11.70 108 GLY E O 1
ATOM 18151 N N . ILE E 1 112 ? 194.499 143.730 129.775 1.00 15.53 109 ILE E N 1
ATOM 18152 C CA . ILE E 1 112 ? 194.731 142.700 128.770 1.00 15.53 109 ILE E CA 1
ATOM 18153 C C . ILE E 1 112 ? 193.485 142.429 127.938 1.00 15.53 109 ILE E C 1
ATOM 18154 O O . ILE E 1 112 ? 193.462 141.470 127.161 1.00 15.53 109 ILE E O 1
ATOM 18170 N N . GLY E 1 113 ? 192.446 143.245 128.082 1.00 11.93 110 GLY E N 1
ATOM 18171 C CA . GLY E 1 113 ? 191.247 143.105 127.287 1.00 11.93 110 GLY E CA 1
ATOM 18172 C C . GLY E 1 113 ? 190.086 142.405 127.957 1.00 11.93 110 GLY E C 1
ATOM 18173 O O . GLY E 1 113 ? 189.081 142.146 127.288 1.00 11.93 110 GLY E O 1
ATOM 18177 N N . LYS E 1 114 ? 190.184 142.094 129.252 1.00 25.81 111 LYS E N 1
ATOM 18178 C CA . LYS E 1 114 ? 189.081 141.426 129.935 1.00 25.81 111 LYS E CA 1
ATOM 18179 C C . LYS E 1 114 ? 187.798 142.233 129.798 1.00 25.81 111 LYS E C 1
ATOM 18180 O O . LYS E 1 114 ? 186.774 141.732 129.322 1.00 25.81 111 LYS E O 1
ATOM 18199 N N . THR E 1 115 ? 187.846 143.505 130.195 1.00 25.81 112 THR E N 1
ATOM 18200 C CA . THR E 1 115 ? 186.688 144.371 130.019 1.00 25.81 112 THR E CA 1
ATOM 18201 C C . THR E 1 115 ? 186.423 144.635 128.547 1.00 25.81 112 THR E C 1
ATOM 18202 O O . THR E 1 115 ? 185.264 144.761 128.143 1.00 25.81 112 THR E O 1
ATOM 18212 N N . HIS E 1 116 ? 187.475 144.716 127.732 1.00 13.47 113 HIS E N 1
ATOM 18213 C CA . HIS E 1 116 ? 187.277 144.902 126.299 1.00 13.47 113 HIS E CA 1
ATOM 18214 C C . HIS E 1 116 ? 186.505 143.731 125.704 1.00 13.47 113 HIS E C 1
ATOM 18215 O O . HIS E 1 116 ? 185.544 143.925 124.952 1.00 13.47 113 HIS E O 1
ATOM 18229 N N . LEU E 1 117 ? 186.899 142.503 126.047 1.00 12.42 114 LEU E N 1
ATOM 18230 C CA . LEU E 1 117 ? 186.201 141.333 125.525 1.00 12.42 114 LEU E CA 1
ATOM 18231 C C . LEU E 1 117 ? 184.791 141.225 126.094 1.00 12.42 114 LEU E C 1
ATOM 18232 O O . LEU E 1 117 ? 183.860 140.832 125.384 1.00 12.42 114 LEU E O 1
ATOM 18248 N N . ALA E 1 118 ? 184.610 141.563 127.373 1.00 11.09 115 ALA E N 1
ATOM 18249 C CA . ALA E 1 118 ? 183.268 141.534 127.945 1.00 11.09 115 ALA E CA 1
ATOM 18250 C C . ALA E 1 118 ? 182.351 142.527 127.240 1.00 11.09 115 ALA E C 1
ATOM 18251 O O . ALA E 1 118 ? 181.203 142.202 126.914 1.00 11.09 115 ALA E O 1
ATOM 18258 N N . ILE E 1 119 ? 182.844 143.741 126.989 1.00 10.72 116 ILE E N 1
ATOM 18259 C CA . ILE E 1 119 ? 182.045 144.734 126.284 1.00 10.72 116 ILE E CA 1
ATOM 18260 C C . ILE E 1 119 ? 181.805 144.308 124.844 1.00 10.72 116 ILE E C 1
ATOM 18261 O O . ILE E 1 119 ? 180.742 144.583 124.284 1.00 10.72 116 ILE E O 1
ATOM 18277 N N . SER E 1 120 ? 182.777 143.646 124.214 1.00 7.94 117 SER E N 1
ATOM 18278 C CA . SER E 1 120 ? 182.569 143.148 122.858 1.00 7.94 117 SER E CA 1
ATOM 18279 C C . SER E 1 120 ? 181.455 142.109 122.825 1.00 7.94 117 SER E C 1
ATOM 18280 O O . SER E 1 120 ? 180.588 142.135 121.943 1.00 7.94 117 SER E O 1
ATOM 18288 N N . ILE E 1 121 ? 181.464 141.182 123.783 1.00 8.24 118 ILE E N 1
ATOM 18289 C CA . ILE E 1 121 ? 180.416 140.167 123.844 1.00 8.24 118 ILE E CA 1
ATOM 18290 C C . ILE E 1 121 ? 179.065 140.818 124.111 1.00 8.24 118 ILE E C 1
ATOM 18291 O O . ILE E 1 121 ? 178.049 140.438 123.518 1.00 8.24 118 ILE E O 1
ATOM 18307 N N . GLY E 1 122 ? 179.028 141.800 125.012 1.00 7.57 119 GLY E N 1
ATOM 18308 C CA . GLY E 1 122 ? 177.779 142.500 125.270 1.00 7.57 119 GLY E CA 1
ATOM 18309 C C . GLY E 1 122 ? 177.266 143.245 124.052 1.00 7.57 119 GLY E C 1
ATOM 18310 O O . GLY E 1 122 ? 176.064 143.257 123.779 1.00 7.57 119 GLY E O 1
ATOM 18314 N N . MET E 1 123 ? 178.170 143.884 123.310 1.00 9.93 120 MET E N 1
ATOM 18315 C CA . MET E 1 123 ? 177.784 144.587 122.092 1.00 9.93 120 MET E CA 1
ATOM 18316 C C . MET E 1 123 ? 177.235 143.613 121.058 1.00 9.93 120 MET E C 1
ATOM 18317 O O . MET E 1 123 ? 176.223 143.887 120.402 1.00 9.93 120 MET E O 1
ATOM 18331 N N . GLU E 1 124 ? 177.895 142.464 120.901 1.00 9.35 121 GLU E N 1
ATOM 18332 C CA . GLU E 1 124 ? 177.402 141.447 119.978 1.00 9.35 121 GLU E CA 1
ATOM 18333 C C . GLU E 1 124 ? 176.025 140.951 120.398 1.00 9.35 121 GLU E C 1
ATOM 18334 O O . GLU E 1 124 ? 175.143 140.755 119.554 1.00 9.35 121 GLU E O 1
ATOM 18346 N N . ALA E 1 125 ? 175.822 140.739 121.700 1.00 8.14 122 ALA E N 1
ATOM 18347 C CA . ALA E 1 125 ? 174.519 140.295 122.184 1.00 8.14 122 ALA E CA 1
ATOM 18348 C C . ALA E 1 125 ? 173.444 141.339 121.912 1.00 8.14 122 ALA E C 1
ATOM 18349 O O . ALA E 1 125 ? 172.332 141.001 121.490 1.00 8.14 122 ALA E O 1
ATOM 18356 N N . ILE E 1 126 ? 173.753 142.615 122.150 1.00 10.79 123 ILE E N 1
ATOM 18357 C CA . ILE E 1 126 ? 172.785 143.672 121.874 1.00 10.79 123 ILE E CA 1
ATOM 18358 C C . ILE E 1 126 ? 172.490 143.745 120.385 1.00 10.79 123 ILE E C 1
ATOM 18359 O O . ILE E 1 126 ? 171.360 144.047 119.981 1.00 10.79 123 ILE E O 1
ATOM 18375 N N . ALA E 1 127 ? 173.492 143.475 119.545 1.00 10.94 124 ALA E N 1
ATOM 18376 C CA . ALA E 1 127 ? 173.282 143.538 118.103 1.00 10.94 124 ALA E CA 1
ATOM 18377 C C . ALA E 1 127 ? 172.181 142.580 117.665 1.00 10.94 124 ALA E C 1
ATOM 18378 O O . ALA E 1 127 ? 171.332 142.935 116.839 1.00 10.94 124 ALA E O 1
ATOM 18385 N N . ARG E 1 128 ? 172.174 141.364 118.210 1.00 9.37 125 ARG E N 1
ATOM 18386 C CA . ARG E 1 128 ? 171.166 140.368 117.881 1.00 9.37 125 ARG E CA 1
ATOM 18387 C C . ARG E 1 128 ? 169.914 140.492 118.744 1.00 9.37 125 ARG E C 1
ATOM 18388 O O . ARG E 1 128 ? 169.129 139.541 118.822 1.00 9.37 125 ARG E O 1
ATOM 18409 N N . GLY E 1 129 ? 169.714 141.637 119.394 1.00 10.68 126 GLY E N 1
ATOM 18410 C CA . GLY E 1 129 ? 168.494 141.903 120.125 1.00 10.68 126 GLY E CA 1
ATOM 18411 C C . GLY E 1 129 ? 168.444 141.364 121.537 1.00 10.68 126 GLY E C 1
ATOM 18412 O O . GLY E 1 129 ? 167.444 141.593 122.230 1.00 10.68 126 GLY E O 1
ATOM 18416 N N . TYR E 1 130 ? 169.477 140.660 121.994 1.00 10.05 127 TYR E N 1
ATOM 18417 C CA . TYR E 1 130 ? 169.487 140.159 123.361 1.00 10.05 127 TYR E CA 1
ATOM 18418 C C . TYR E 1 130 ? 169.627 141.315 124.343 1.00 10.05 127 TYR E C 1
ATOM 18419 O O . TYR E 1 130 ? 170.492 142.180 124.180 1.00 10.05 127 TYR E O 1
ATOM 18437 N N . LYS E 1 131 ? 168.774 141.329 125.364 1.00 17.00 128 LYS E N 1
ATOM 18438 C CA . LYS E 1 131 ? 168.879 142.342 126.404 1.00 17.00 128 LYS E CA 1
ATOM 18439 C C . LYS E 1 131 ? 170.152 142.130 127.211 1.00 17.00 128 LYS E C 1
ATOM 18440 O O . LYS E 1 131 ? 170.445 141.013 127.648 1.00 17.00 128 LYS E O 1
ATOM 18459 N N . THR E 1 132 ? 170.909 143.205 127.409 1.00 10.20 129 THR E N 1
ATOM 18460 C CA . THR E 1 132 ? 172.153 143.154 128.162 1.00 10.20 129 THR E CA 1
ATOM 18461 C C . THR E 1 132 ? 172.201 144.349 129.101 1.00 10.20 129 THR E C 1
ATOM 18462 O O . THR E 1 132 ? 171.587 145.385 128.839 1.00 10.20 129 THR E O 1
ATOM 18473 N N . TYR E 1 133 ? 172.921 144.189 130.209 1.00 12.41 130 TYR E N 1
ATOM 18474 C CA . TYR E 1 133 ? 173.086 145.278 131.165 1.00 12.41 130 TYR E CA 1
ATOM 18475 C C . TYR E 1 133 ? 174.483 145.211 131.758 1.00 12.41 130 TYR E C 1
ATOM 18476 O O . TYR E 1 133 ? 174.877 144.169 132.283 1.00 12.41 130 TYR E O 1
ATOM 18494 N N . PHE E 1 134 ? 175.214 146.321 131.692 1.00 16.26 131 PHE E N 1
ATOM 18495 C CA . PHE E 1 134 ? 176.599 146.387 132.136 1.00 16.26 131 PHE E CA 1
ATOM 18496 C C . PHE E 1 134 ? 176.703 147.217 133.409 1.00 16.26 131 PHE E C 1
ATOM 18497 O O . PHE E 1 134 ? 176.020 148.238 133.550 1.00 16.26 131 PHE E O 1
ATOM 18514 N N . ILE E 1 135 ? 177.555 146.778 134.325 1.00 10.24 132 ILE E N 1
ATOM 18515 C CA . ILE E 1 135 ? 177.744 147.464 135.599 1.00 10.24 132 ILE E CA 1
ATOM 18516 C C . ILE E 1 135 ? 179.018 146.934 136.234 1.00 10.24 132 ILE E C 1
ATOM 18517 O O . ILE E 1 135 ? 179.475 145.832 135.909 1.00 10.24 132 ILE E O 1
ATOM 18533 N N . THR E 1 136 ? 179.616 147.729 137.112 1.00 6.48 133 THR E N 1
ATOM 18534 C CA . THR E 1 136 ? 180.747 147.268 137.901 1.00 6.48 133 THR E CA 1
ATOM 18535 C C . THR E 1 136 ? 180.246 146.602 139.176 1.00 6.48 133 THR E C 1
ATOM 18536 O O . THR E 1 136 ? 179.180 146.937 139.697 1.00 6.48 133 THR E O 1
ATOM 18547 N N . ALA E 1 137 ? 181.032 145.646 139.677 1.00 6.91 134 ALA E N 1
ATOM 18548 C CA . ALA E 1 137 ? 180.623 144.914 140.870 1.00 6.91 134 ALA E CA 1
ATOM 18549 C C . ALA E 1 137 ? 180.408 145.857 142.045 1.00 6.91 134 ALA E C 1
ATOM 18550 O O . ALA E 1 137 ? 179.429 145.725 142.789 1.00 6.91 134 ALA E O 1
ATOM 18557 N N . HIS E 1 138 ? 181.315 146.818 142.228 1.00 7.38 135 HIS E N 1
ATOM 18558 C CA . HIS E 1 138 ? 181.154 147.794 143.300 1.00 7.38 135 HIS E CA 1
ATOM 18559 C C . HIS E 1 138 ? 179.856 148.572 143.132 1.00 7.38 135 HIS E C 1
ATOM 18560 O O . HIS E 1 138 ? 179.096 148.753 144.092 1.00 7.38 135 HIS E O 1
ATOM 18574 N N . ASP E 1 139 ? 179.582 149.036 141.911 1.00 8.51 136 ASP E N 1
ATOM 18575 C CA . ASP E 1 139 ? 178.354 149.784 141.664 1.00 8.51 136 ASP E CA 1
ATOM 18576 C C . ASP E 1 139 ? 177.124 148.922 141.907 1.00 8.51 136 ASP E C 1
ATOM 18577 O O . ASP E 1 139 ? 176.141 149.385 142.493 1.00 8.51 136 ASP E O 1
ATOM 18586 N N . LEU E 1 140 ? 177.152 147.668 141.453 1.00 9.19 137 LEU E N 1
ATOM 18587 C CA . LEU E 1 140 ? 176.009 146.785 141.661 1.00 9.19 137 LEU E CA 1
ATOM 18588 C C . LEU E 1 140 ? 175.746 146.580 143.146 1.00 9.19 137 LEU E C 1
ATOM 18589 O O . LEU E 1 140 ? 174.602 146.678 143.608 1.00 9.19 137 LEU E O 1
ATOM 18605 N N . VAL E 1 141 ? 176.801 146.304 143.915 1.00 8.51 138 VAL E N 1
ATOM 18606 C CA . VAL E 1 141 ? 176.635 146.070 145.346 1.00 8.51 138 VAL E CA 1
ATOM 18607 C C . VAL E 1 141 ? 176.101 147.323 146.028 1.00 8.51 138 VAL E C 1
ATOM 18608 O O . VAL E 1 141 ? 175.189 147.257 146.861 1.00 8.51 138 VAL E O 1
ATOM 18621 N N . ASN E 1 142 ? 176.662 148.486 145.688 1.00 11.91 139 ASN E N 1
ATOM 18622 C CA . ASN E 1 142 ? 176.221 149.724 146.322 1.00 11.91 139 ASN E CA 1
ATOM 18623 C C . ASN E 1 142 ? 174.769 150.037 145.983 1.00 11.91 139 ASN E C 1
ATOM 18624 O O . ASN E 1 142 ? 173.996 150.443 146.859 1.00 11.91 139 ASN E O 1
ATOM 18635 N N . GLN E 1 143 ? 174.379 149.862 144.718 1.00 12.01 140 GLN E N 1
ATOM 18636 C CA . GLN E 1 143 ? 173.000 150.132 144.331 1.00 12.01 140 GLN E CA 1
ATOM 18637 C C . GLN E 1 143 ? 172.040 149.175 145.021 1.00 12.01 140 GLN E C 1
ATOM 18638 O O . GLN E 1 143 ? 170.965 149.584 145.474 1.00 12.01 140 GLN E O 1
ATOM 18652 N N . LEU E 1 144 ? 172.405 147.894 145.112 1.00 12.77 141 LEU E N 1
ATOM 18653 C CA . LEU E 1 144 ? 171.549 146.942 145.810 1.00 12.77 141 LEU E CA 1
ATOM 18654 C C . LEU E 1 144 ? 171.418 147.302 147.284 1.00 12.77 141 LEU E C 1
ATOM 18655 O O . LEU E 1 144 ? 170.322 147.229 147.852 1.00 12.77 141 LEU E O 1
ATOM 18671 N N . ARG E 1 145 ? 172.522 147.701 147.921 1.00 14.92 142 ARG E N 1
ATOM 18672 C CA . ARG E 1 145 ? 172.452 148.095 149.324 1.00 14.92 142 ARG E CA 1
ATOM 18673 C C . ARG E 1 145 ? 171.554 149.311 149.506 1.00 14.92 142 ARG E C 1
ATOM 18674 O O . ARG E 1 145 ? 170.730 149.352 150.427 1.00 14.92 142 ARG E O 1
ATOM 18695 N N . ARG E 1 146 ? 171.698 150.313 148.636 1.00 19.31 143 ARG E N 1
ATOM 18696 C CA . ARG E 1 146 ? 170.874 151.511 148.753 1.00 19.31 143 ARG E CA 1
ATOM 18697 C C . ARG E 1 146 ? 169.401 151.189 148.536 1.00 19.31 143 ARG E C 1
ATOM 18698 O O . ARG E 1 146 ? 168.533 151.710 149.246 1.00 19.31 143 ARG E O 1
ATOM 18719 N N . ALA E 1 147 ? 169.096 150.331 147.560 1.00 21.50 144 ALA E N 1
ATOM 18720 C CA . ALA E 1 147 ? 167.708 149.942 147.332 1.00 21.50 144 ALA E CA 1
ATOM 18721 C C . ALA E 1 147 ? 167.147 149.188 148.530 1.00 21.50 144 ALA E C 1
ATOM 18722 O O . ALA E 1 147 ? 165.987 149.386 148.910 1.00 21.50 144 ALA E O 1
ATOM 18729 N N . ASP E 1 148 ? 167.953 148.313 149.136 1.00 22.35 145 ASP E N 1
ATOM 18730 C CA . ASP E 1 148 ? 167.496 147.592 150.319 1.00 22.35 145 ASP E CA 1
ATOM 18731 C C . ASP E 1 148 ? 167.236 148.547 151.476 1.00 22.35 145 ASP E C 1
ATOM 18732 O O . ASP E 1 148 ? 166.249 148.392 152.205 1.00 22.35 145 ASP E O 1
ATOM 18741 N N . GLN E 1 149 ? 168.108 149.539 151.662 1.00 26.87 146 GLN E N 1
ATOM 18742 C CA . GLN E 1 149 ? 167.896 150.521 152.719 1.00 26.87 146 GLN E CA 1
ATOM 18743 C C . GLN E 1 149 ? 166.622 151.325 152.503 1.00 26.87 146 GLN E C 1
ATOM 18744 O O . GLN E 1 149 ? 166.079 151.876 153.466 1.00 26.87 146 GLN E O 1
ATOM 18758 N N . GLU E 1 150 ? 166.136 151.405 151.267 1.00 30.08 147 GLU E N 1
ATOM 18759 C CA . GLU E 1 150 ? 164.885 152.081 150.954 1.00 30.08 147 GLU E CA 1
ATOM 18760 C C . GLU E 1 150 ? 163.692 151.134 150.961 1.00 30.08 147 GLU E C 1
ATOM 18761 O O . GLU E 1 150 ? 162.580 151.555 150.628 1.00 30.08 147 GLU E O 1
ATOM 18773 N N . GLY E 1 151 ? 163.897 149.871 151.327 1.00 29.44 148 GLY E N 1
ATOM 18774 C CA . GLY E 1 151 ? 162.806 148.912 151.346 1.00 29.44 148 GLY E CA 1
ATOM 18775 C C . GLY E 1 151 ? 162.224 148.620 149.982 1.00 29.44 148 GLY E C 1
ATOM 18776 O O . GLY E 1 151 ? 161.021 148.363 149.870 1.00 29.44 148 GLY E O 1
ATOM 18780 N N . LYS E 1 152 ? 163.049 148.654 148.937 1.00 28.82 149 LYS E N 1
ATOM 18781 C CA . LYS E 1 152 ? 162.612 148.353 147.578 1.00 28.82 149 LYS E CA 1
ATOM 18782 C C . LYS E 1 152 ? 163.657 147.506 146.865 1.00 28.82 149 LYS E C 1
ATOM 18783 O O . LYS E 1 152 ? 163.901 147.667 145.665 1.00 28.82 149 LYS E O 1
ATOM 18802 N N . LEU E 1 153 ? 164.290 146.588 147.600 1.00 20.11 150 LEU E N 1
ATOM 18803 C CA . LEU E 1 153 ? 165.331 145.757 147.005 1.00 20.11 150 LEU E CA 1
ATOM 18804 C C . LEU E 1 153 ? 164.788 144.905 145.866 1.00 20.11 150 LEU E C 1
ATOM 18805 O O . LEU E 1 153 ? 165.535 144.550 144.949 1.00 20.11 150 LEU E O 1
ATOM 18821 N N . GLU E 1 154 ? 163.500 144.560 145.909 1.00 26.83 151 GLU E N 1
ATOM 18822 C CA . GLU E 1 154 ? 162.938 143.685 144.885 1.00 26.83 151 GLU E CA 1
ATOM 18823 C C . GLU E 1 154 ? 162.982 144.342 143.512 1.00 26.83 151 GLU E C 1
ATOM 18824 O O . GLU E 1 154 ? 163.285 143.683 142.510 1.00 26.83 151 GLU E O 1
ATOM 18836 N N . LYS E 1 155 ? 162.678 145.639 143.441 1.00 25.92 152 LYS E N 1
ATOM 18837 C CA . LYS E 1 155 ? 162.692 146.333 142.157 1.00 25.92 152 LYS E CA 1
ATOM 18838 C C . LYS E 1 155 ? 164.092 146.342 141.554 1.00 25.92 152 LYS E C 1
ATOM 18839 O O . LYS E 1 155 ? 164.274 146.051 140.366 1.00 25.92 152 LYS E O 1
ATOM 18858 N N . LYS E 1 156 ? 165.101 146.667 142.364 1.00 18.13 153 LYS E N 1
ATOM 18859 C CA . LYS E 1 156 ? 166.467 146.699 141.854 1.00 18.13 153 LYS E CA 1
ATOM 18860 C C . LYS E 1 156 ? 166.944 145.299 141.485 1.00 18.13 153 LYS E C 1
ATOM 18861 O O . LYS E 1 156 ? 167.696 145.125 140.518 1.00 18.13 153 LYS E O 1
ATOM 18880 N N . LEU E 1 157 ? 166.519 144.289 142.244 1.00 15.08 154 LEU E N 1
ATOM 18881 C CA . LEU E 1 157 ? 166.877 142.917 141.905 1.00 15.08 154 LEU E CA 1
ATOM 18882 C C . LEU E 1 157 ? 166.266 142.512 140.571 1.00 15.08 154 LEU E C 1
ATOM 18883 O O . LEU E 1 157 ? 166.914 141.838 139.762 1.00 15.08 154 LEU E O 1
ATOM 18899 N N . ARG E 1 158 ? 165.020 142.916 140.318 1.00 21.75 155 ARG E N 1
ATOM 18900 C CA . ARG E 1 158 ? 164.427 142.679 139.005 1.00 21.75 155 ARG E CA 1
ATOM 18901 C C . ARG E 1 158 ? 165.207 143.408 137.920 1.00 21.75 155 ARG E C 1
ATOM 18902 O O . ARG E 1 158 ? 165.427 142.867 136.830 1.00 21.75 155 ARG E O 1
ATOM 18923 N N . VAL E 1 159 ? 165.631 144.641 138.201 1.00 17.35 156 VAL E N 1
ATOM 18924 C CA . VAL E 1 159 ? 166.403 145.404 137.224 1.00 17.35 156 VAL E CA 1
ATOM 18925 C C . VAL E 1 159 ? 167.685 144.664 136.865 1.00 17.35 156 VAL E C 1
ATOM 18926 O O . VAL E 1 159 ? 168.078 144.599 135.694 1.00 17.35 156 VAL E O 1
ATOM 18939 N N . PHE E 1 160 ? 168.361 144.102 137.864 1.00 11.87 157 PHE E N 1
ATOM 18940 C CA . PHE E 1 160 ? 169.604 143.376 137.637 1.00 11.87 157 PHE E CA 1
ATOM 18941 C C . PHE E 1 160 ? 169.389 141.935 137.192 1.00 11.87 157 PHE E C 1
ATOM 18942 O O . PHE E 1 160 ? 170.366 141.258 136.859 1.00 11.87 157 PHE E O 1
ATOM 18959 N N . VAL E 1 161 ? 168.149 141.452 137.181 1.00 13.16 158 VAL E N 1
ATOM 18960 C CA . VAL E 1 161 ? 167.860 140.086 136.763 1.00 13.16 158 VAL E CA 1
ATOM 18961 C C . VAL E 1 161 ? 167.155 140.023 135.413 1.00 13.16 158 VAL E C 1
ATOM 18962 O O . VAL E 1 161 ? 167.297 139.011 134.708 1.00 13.16 158 VAL E O 1
ATOM 18975 N N . LYS E 1 162 ? 166.407 141.055 135.029 1.00 23.28 159 LYS E N 1
ATOM 18976 C CA . LYS E 1 162 ? 165.731 141.034 133.735 1.00 23.28 159 LYS E CA 1
ATOM 18977 C C . LYS E 1 162 ? 166.690 140.876 132.562 1.00 23.28 159 LYS E C 1
ATOM 18978 O O . LYS E 1 162 ? 166.376 140.093 131.648 1.00 23.28 159 LYS E O 1
ATOM 18997 N N . PRO E 1 163 ? 167.834 141.561 132.507 1.00 12.43 160 PRO E N 1
ATOM 18998 C CA . PRO E 1 163 ? 168.678 141.485 131.308 1.00 12.43 160 PRO E CA 1
ATOM 18999 C C . PRO E 1 163 ? 169.089 140.055 130.990 1.00 12.43 160 PRO E C 1
ATOM 19000 O O . PRO E 1 163 ? 169.359 139.251 131.884 1.00 12.43 160 PRO E O 1
ATOM 19011 N N . THR E 1 164 ? 169.134 139.745 129.693 1.00 9.27 161 THR E N 1
ATOM 19012 C CA . THR E 1 164 ? 169.522 138.403 129.272 1.00 9.27 161 THR E CA 1
ATOM 19013 C C . THR E 1 164 ? 170.983 138.118 129.591 1.00 9.27 161 THR E C 1
ATOM 19014 O O . THR E 1 164 ? 171.340 136.966 129.857 1.00 9.27 161 THR E O 1
ATOM 19025 N N . VAL E 1 165 ? 171.839 139.136 129.558 1.00 11.08 162 VAL E N 1
ATOM 19026 C CA . VAL E 1 165 ? 173.251 138.992 129.894 1.00 11.08 162 VAL E CA 1
ATOM 19027 C C . VAL E 1 165 ? 173.634 140.140 130.817 1.00 11.08 162 VAL E C 1
ATOM 19028 O O . VAL E 1 165 ? 173.451 141.312 130.464 1.00 11.08 162 VAL E O 1
ATOM 19041 N N . LEU E 1 166 ? 174.173 139.807 131.988 1.00 14.05 163 LEU E N 1
ATOM 19042 C CA . LEU E 1 166 ? 174.586 140.804 132.971 1.00 14.05 163 LEU E CA 1
ATOM 19043 C C . LEU E 1 166 ? 176.106 140.846 133.015 1.00 14.05 163 LEU E C 1
ATOM 19044 O O . LEU E 1 166 ? 176.746 139.831 133.292 1.00 14.05 163 LEU E O 1
ATOM 19060 N N . ILE E 1 167 ? 176.679 142.015 132.750 1.00 25.81 164 ILE E N 1
ATOM 19061 C CA . ILE E 1 167 ? 178.124 142.198 132.723 1.00 25.81 164 ILE E CA 1
ATOM 19062 C C . ILE E 1 167 ? 178.542 142.833 134.040 1.00 25.81 164 ILE E C 1
ATOM 19063 O O . ILE E 1 167 ? 178.080 143.925 134.387 1.00 25.81 164 ILE E O 1
ATOM 19079 N N . ILE E 1 168 ? 179.412 142.146 134.771 1.00 10.74 165 ILE E N 1
ATOM 19080 C CA . ILE E 1 168 ? 179.968 142.633 136.026 1.00 10.74 165 ILE E CA 1
ATOM 19081 C C . ILE E 1 168 ? 181.455 142.860 135.792 1.00 10.74 165 ILE E C 1
ATOM 19082 O O . ILE E 1 168 ? 182.226 141.905 135.615 1.00 10.74 165 ILE E O 1
ATOM 19098 N N . ASP E 1 169 ? 181.858 144.125 135.808 1.00 8.68 166 ASP E N 1
ATOM 19099 C CA . ASP E 1 169 ? 183.215 144.517 135.462 1.00 8.68 166 ASP E CA 1
ATOM 19100 C C . ASP E 1 169 ? 184.002 144.888 136.712 1.00 8.68 166 ASP E C 1
ATOM 19101 O O . ASP E 1 169 ? 183.460 145.485 137.647 1.00 8.68 166 ASP E O 1
ATOM 19110 N N . GLU E 1 170 ? 185.285 144.528 136.720 1.00 11.39 167 GLU E N 1
ATOM 19111 C CA . GLU E 1 170 ? 186.198 144.858 137.813 1.00 11.39 167 GLU E CA 1
ATOM 19112 C C . GLU E 1 170 ? 185.698 144.291 139.142 1.00 11.39 167 GLU E C 1
ATOM 19113 O O . GLU E 1 170 ? 185.366 145.019 140.079 1.00 11.39 167 GLU E O 1
ATOM 19125 N N . MET E 1 171 ? 185.646 142.962 139.206 1.00 8.32 168 MET E N 1
ATOM 19126 C CA . MET E 1 171 ? 185.330 142.244 140.440 1.00 8.32 168 MET E CA 1
ATOM 19127 C C . MET E 1 171 ? 186.656 141.789 141.041 1.00 8.32 168 MET E C 1
ATOM 19128 O O . MET E 1 171 ? 187.191 140.737 140.689 1.00 8.32 168 MET E O 1
ATOM 19142 N N . GLY E 1 172 ? 187.191 142.591 141.961 1.00 6.04 169 GLY E N 1
ATOM 19143 C CA . GLY E 1 172 ? 188.425 142.235 142.635 1.00 6.04 169 GLY E CA 1
ATOM 19144 C C . GLY E 1 172 ? 189.330 143.401 142.977 1.00 6.04 169 GLY E C 1
ATOM 19145 O O . GLY E 1 172 ? 190.101 143.321 143.938 1.00 6.04 169 GLY E O 1
ATOM 19149 N N . TYR E 1 173 ? 189.261 144.488 142.205 1.00 10.54 170 TYR E N 1
ATOM 19150 C CA . TYR E 1 173 ? 190.074 145.659 142.525 1.00 10.54 170 TYR E CA 1
ATOM 19151 C C . TYR E 1 173 ? 189.636 146.291 143.839 1.00 10.54 170 TYR E C 1
ATOM 19152 O O . TYR E 1 173 ? 190.475 146.705 144.647 1.00 10.54 170 TYR E O 1
ATOM 19170 N N . LEU E 1 174 ? 188.330 146.375 144.069 1.00 9.32 171 LEU E N 1
ATOM 19171 C CA . LEU E 1 174 ? 187.768 146.908 145.303 1.00 9.32 171 LEU E CA 1
ATOM 19172 C C . LEU E 1 174 ? 187.140 145.763 146.082 1.00 9.32 171 LEU E C 1
ATOM 19173 O O . LEU E 1 174 ? 186.259 145.067 145.565 1.00 9.32 171 LEU E O 1
ATOM 19189 N N . LYS E 1 175 ? 187.590 145.567 147.318 1.00 8.20 172 LYS E N 1
ATOM 19190 C CA . LYS E 1 175 ? 186.971 144.568 148.177 1.00 8.20 172 LYS E CA 1
ATOM 19191 C C . LYS E 1 175 ? 185.558 145.007 148.535 1.00 8.20 172 LYS E C 1
ATOM 19192 O O . LYS E 1 175 ? 185.339 146.141 148.970 1.00 8.20 172 LYS E O 1
ATOM 19211 N N . LEU E 1 176 ? 184.600 144.107 148.348 1.00 6.86 173 LEU E N 1
ATOM 19212 C CA . LEU E 1 176 ? 183.209 144.416 148.631 1.00 6.86 173 LEU E CA 1
ATOM 19213 C C . LEU E 1 176 ? 182.968 144.448 150.134 1.00 6.86 173 LEU E C 1
ATOM 19214 O O . LEU E 1 176 ? 183.629 143.749 150.907 1.00 6.86 173 LEU E O 1
ATOM 19230 N N . ASP E 1 177 ? 182.012 145.269 150.544 1.00 10.85 174 ASP E N 1
ATOM 19231 C CA . ASP E 1 177 ? 181.640 145.340 151.947 1.00 10.85 174 ASP E CA 1
ATOM 19232 C C . ASP E 1 177 ? 181.128 143.974 152.394 1.00 10.85 174 ASP E C 1
ATOM 19233 O O . ASP E 1 177 ? 180.199 143.441 151.769 1.00 10.85 174 ASP E O 1
ATOM 19242 N N . PRO E 1 178 ? 181.692 143.371 153.447 1.00 12.43 175 PRO E N 1
ATOM 19243 C CA . PRO E 1 178 ? 181.211 142.037 153.844 1.00 12.43 175 PRO E CA 1
ATOM 19244 C C . PRO E 1 178 ? 179.721 141.998 154.126 1.00 12.43 175 PRO E C 1
ATOM 19245 O O . PRO E 1 178 ? 179.064 140.993 153.826 1.00 12.43 175 PRO E O 1
ATOM 19256 N N . ASN E 1 179 ? 179.164 143.068 154.695 1.00 10.93 176 ASN E N 1
ATOM 19257 C CA . ASN E 1 179 ? 177.733 143.099 154.967 1.00 10.93 176 ASN E CA 1
ATOM 19258 C C . ASN E 1 179 ? 176.904 143.175 153.692 1.00 10.93 176 ASN E C 1
ATOM 19259 O O . ASN E 1 179 ? 175.736 142.774 153.706 1.00 10.93 176 ASN E O 1
ATOM 19270 N N . SER E 1 180 ? 177.478 143.674 152.596 1.00 9.66 177 SER E N 1
ATOM 19271 C CA . SER E 1 180 ? 176.755 143.836 151.343 1.00 9.66 177 SER E CA 1
ATOM 19272 C C . SER E 1 180 ? 177.147 142.821 150.281 1.00 9.66 177 SER E C 1
ATOM 19273 O O . SER E 1 180 ? 176.413 142.667 149.298 1.00 9.66 177 SER E O 1
ATOM 19281 N N . ALA E 1 181 ? 178.272 142.123 150.448 1.00 7.52 178 ALA E N 1
ATOM 19282 C CA . ALA E 1 181 ? 178.700 141.170 149.431 1.00 7.52 178 ALA E CA 1
ATOM 19283 C C . ALA E 1 181 ? 177.620 140.139 149.139 1.00 7.52 178 ALA E C 1
ATOM 19284 O O . ALA E 1 181 ? 177.487 139.688 147.995 1.00 7.52 178 ALA E O 1
ATOM 19291 N N . HIS E 1 182 ? 176.831 139.764 150.149 1.00 8.18 179 HIS E N 1
ATOM 19292 C CA . HIS E 1 182 ? 175.793 138.761 149.936 1.00 8.18 179 HIS E CA 1
ATOM 19293 C C . HIS E 1 182 ? 174.843 139.173 148.821 1.00 8.18 179 HIS E C 1
ATOM 19294 O O . HIS E 1 182 ? 174.334 138.313 148.094 1.00 8.18 179 HIS E O 1
ATOM 19308 N N . TYR E 1 183 ? 174.601 140.476 148.659 1.00 10.08 180 TYR E N 1
ATOM 19309 C CA . TYR E 1 183 ? 173.735 140.930 147.578 1.00 10.08 180 TYR E CA 1
ATOM 19310 C C . TYR E 1 183 ? 174.196 140.354 146.247 1.00 10.08 180 TYR E C 1
ATOM 19311 O O . TYR E 1 183 ? 173.391 139.835 145.466 1.00 10.08 180 TYR E O 1
ATOM 19329 N N . LEU E 1 184 ? 175.504 140.411 145.985 1.00 9.32 181 LEU E N 1
ATOM 19330 C CA . LEU E 1 184 ? 176.033 139.845 144.750 1.00 9.32 181 LEU E CA 1
ATOM 19331 C C . LEU E 1 184 ? 175.586 138.398 144.591 1.00 9.32 181 LEU E C 1
ATOM 19332 O O . LEU E 1 184 ? 175.056 138.009 143.543 1.00 9.32 181 LEU E O 1
ATOM 19348 N N . PHE E 1 185 ? 175.754 137.595 145.645 1.00 9.61 182 PHE E N 1
ATOM 19349 C CA . PHE E 1 185 ? 175.324 136.203 145.590 1.00 9.61 182 PHE E CA 1
ATOM 19350 C C . PHE E 1 185 ? 173.881 136.105 145.120 1.00 9.61 182 PHE E C 1
ATOM 19351 O O . PHE E 1 185 ? 173.558 135.307 144.232 1.00 9.61 182 PHE E O 1
ATOM 19368 N N . GLN E 1 186 ? 173.002 136.936 145.685 1.00 8.88 183 GLN E N 1
ATOM 19369 C CA . GLN E 1 186 ? 171.599 136.897 145.288 1.00 8.88 183 GLN E CA 1
ATOM 19370 C C . GLN E 1 186 ? 171.468 136.990 143.776 1.00 8.88 183 GLN E C 1
ATOM 19371 O O . GLN E 1 186 ? 170.798 136.162 143.147 1.00 8.88 183 GLN E O 1
ATOM 19385 N N . VAL E 1 187 ? 172.134 137.972 143.167 1.00 9.55 184 VAL E N 1
ATOM 19386 C CA . VAL E 1 187 ? 172.084 138.087 141.714 1.00 9.55 184 VAL E CA 1
ATOM 19387 C C . VAL E 1 187 ? 172.613 136.809 141.078 1.00 9.55 184 VAL E C 1
ATOM 19388 O O . VAL E 1 187 ? 171.941 136.178 140.253 1.00 9.55 184 VAL E O 1
ATOM 19401 N N . ILE E 1 188 ? 173.801 136.372 141.505 1.00 10.16 185 ILE E N 1
ATOM 19402 C CA . ILE E 1 188 ? 174.360 135.135 140.972 1.00 10.16 185 ILE E CA 1
ATOM 19403 C C . ILE E 1 188 ? 173.458 133.961 141.312 1.00 10.16 185 ILE E C 1
ATOM 19404 O O . ILE E 1 188 ? 173.439 132.953 140.596 1.00 10.16 185 ILE E O 1
ATOM 19420 N N . ALA E 1 189 ? 172.704 134.063 142.407 1.00 9.17 186 ALA E N 1
ATOM 19421 C CA . ALA E 1 189 ? 171.769 133.004 142.761 1.00 9.17 186 ALA E CA 1
ATOM 19422 C C . ALA E 1 189 ? 170.521 133.053 141.892 1.00 9.17 186 ALA E C 1
ATOM 19423 O O . ALA E 1 189 ? 169.948 132.008 141.567 1.00 9.17 186 ALA E O 1
ATOM 19430 N N . ARG E 1 190 ? 170.088 134.252 141.503 1.00 10.49 187 ARG E N 1
ATOM 19431 C CA . ARG E 1 190 ? 168.839 134.393 140.765 1.00 10.49 187 ARG E CA 1
ATOM 19432 C C . ARG E 1 190 ? 169.025 134.248 139.263 1.00 10.49 187 ARG E C 1
ATOM 19433 O O . ARG E 1 190 ? 168.096 133.816 138.572 1.00 10.49 187 ARG E O 1
ATOM 19454 N N . ARG E 1 191 ? 170.199 134.594 138.744 1.00 13.03 188 ARG E N 1
ATOM 19455 C CA . ARG E 1 191 ? 170.513 134.417 137.335 1.00 13.03 188 ARG E CA 1
ATOM 19456 C C . ARG E 1 191 ? 171.172 133.075 137.053 1.00 13.03 188 ARG E C 1
ATOM 19457 O O . ARG E 1 191 ? 171.591 132.829 135.918 1.00 13.03 188 ARG E O 1
ATOM 19478 N N . TYR E 1 192 ? 171.280 132.210 138.058 1.00 25.81 189 TYR E N 1
ATOM 19479 C CA . TYR E 1 192 ? 171.875 130.896 137.864 1.00 25.81 189 TYR E CA 1
ATOM 19480 C C . TYR E 1 192 ? 170.961 130.029 137.008 1.00 25.81 189 TYR E C 1
ATOM 19481 O O . TYR E 1 192 ? 169.782 129.848 137.326 1.00 25.81 189 TYR E O 1
ATOM 19499 N N . GLU E 1 193 ? 171.508 129.497 135.915 1.00 14.28 190 GLU E N 1
ATOM 19500 C CA . GLU E 1 193 ? 170.768 128.667 134.967 1.00 14.28 190 GLU E CA 1
ATOM 19501 C C . GLU E 1 193 ? 169.616 129.421 134.309 1.00 14.28 190 GLU E C 1
ATOM 19502 O O . GLU E 1 193 ? 168.734 128.803 133.706 1.00 14.28 190 GLU E O 1
ATOM 19514 N N . HIS E 1 194 ? 169.601 130.748 134.415 1.00 11.40 191 HIS E N 1
ATOM 19515 C CA . HIS E 1 194 ? 168.577 131.573 133.786 1.00 11.40 191 HIS E CA 1
ATOM 19516 C C . HIS E 1 194 ? 169.157 132.566 132.793 1.00 11.40 191 HIS E C 1
ATOM 19517 O O . HIS E 1 194 ? 168.649 132.680 131.671 1.00 11.40 191 HIS E O 1
ATOM 19531 N N . ALA E 1 195 ? 170.213 133.292 133.169 1.00 9.39 192 ALA E N 1
ATOM 19532 C CA . ALA E 1 195 ? 170.780 134.321 132.315 1.00 9.39 192 ALA E CA 1
ATOM 19533 C C . ALA E 1 195 ? 172.287 134.394 132.524 1.00 9.39 192 ALA E C 1
ATOM 19534 O O . ALA E 1 195 ? 172.741 134.378 133.677 1.00 9.39 192 ALA E O 1
ATOM 19541 N N . PRO E 1 196 ? 173.081 134.470 131.455 1.00 10.35 193 PRO E N 1
ATOM 19542 C CA . PRO E 1 196 ? 174.536 134.520 131.629 1.00 10.35 193 PRO E CA 1
ATOM 19543 C C . PRO E 1 196 ? 175.025 135.768 132.348 1.00 10.35 193 PRO E C 1
ATOM 19544 O O . PRO E 1 196 ? 174.434 136.852 132.266 1.00 10.35 193 PRO E O 1
ATOM 19555 N N . ILE E 1 197 ? 176.144 135.594 133.046 1.00 25.81 194 ILE E N 1
ATOM 19556 C CA . ILE E 1 197 ? 176.900 136.686 133.642 1.00 25.81 194 ILE E CA 1
ATOM 19557 C C . ILE E 1 197 ? 178.276 136.712 132.991 1.00 25.81 194 ILE E C 1
ATOM 19558 O O . ILE E 1 197 ? 178.961 135.684 132.926 1.00 25.81 194 ILE E O 1
ATOM 19574 N N . ILE E 1 198 ? 178.660 137.879 132.486 1.00 14.41 195 ILE E N 1
ATOM 19575 C CA . ILE E 1 198 ? 179.990 138.121 131.942 1.00 14.41 195 ILE E CA 1
ATOM 19576 C C . ILE E 1 198 ? 180.762 138.860 133.026 1.00 14.41 195 ILE E C 1
ATOM 19577 O O . ILE E 1 198 ? 180.605 140.068 133.203 1.00 14.41 195 ILE E O 1
ATOM 19593 N N . LEU E 1 199 ? 181.602 138.137 133.755 1.00 11.08 196 LEU E N 1
ATOM 19594 C CA . LEU E 1 199 ? 182.327 138.683 134.893 1.00 11.08 196 LEU E CA 1
ATOM 19595 C C . LEU E 1 199 ? 183.801 138.821 134.541 1.00 11.08 196 LEU E C 1
ATOM 19596 O O . LEU E 1 199 ? 184.442 137.845 134.136 1.00 11.08 196 LEU E O 1
ATOM 19612 N N . THR E 1 200 ? 184.332 140.030 134.704 1.00 11.35 197 THR E N 1
ATOM 19613 C CA . THR E 1 200 ? 185.739 140.311 134.445 1.00 11.35 197 THR E CA 1
ATOM 19614 C C . THR E 1 200 ? 186.445 140.570 135.769 1.00 11.35 197 THR E C 1
ATOM 19615 O O . THR E 1 200 ? 185.983 141.388 136.571 1.00 11.35 197 THR E O 1
ATOM 19626 N N . SER E 1 201 ? 187.560 139.876 135.996 1.00 9.23 198 SER E N 1
ATOM 19627 C CA . SER E 1 201 ? 188.280 139.990 137.254 1.00 9.23 198 SER E CA 1
ATOM 19628 C C . SER E 1 201 ? 189.760 139.746 137.015 1.00 9.23 198 SER E C 1
ATOM 19629 O O . SER E 1 201 ? 190.161 139.184 135.993 1.00 9.23 198 SER E O 1
ATOM 19637 N N . ASN E 1 202 ? 190.572 140.185 137.976 1.00 7.00 199 ASN E N 1
ATOM 19638 C CA . ASN E 1 202 ? 191.993 139.877 138.001 1.00 7.00 199 ASN E CA 1
ATOM 19639 C C . ASN E 1 202 ? 192.370 138.916 139.117 1.00 7.00 199 ASN E C 1
ATOM 19640 O O . ASN E 1 202 ? 193.530 138.495 139.184 1.00 7.00 199 ASN E O 1
ATOM 19651 N N . LYS E 1 203 ? 191.429 138.558 139.986 1.00 5.59 200 LYS E N 1
ATOM 19652 C CA . LYS E 1 203 ? 191.686 137.688 141.124 1.00 5.59 200 LYS E CA 1
ATOM 19653 C C . LYS E 1 203 ? 191.295 136.260 140.773 1.00 5.59 200 LYS E C 1
ATOM 19654 O O . LYS E 1 203 ? 190.215 136.026 140.222 1.00 5.59 200 LYS E O 1
ATOM 19673 N N . SER E 1 204 ? 192.172 135.313 141.091 1.00 3.97 201 SER E N 1
ATOM 19674 C CA . SER E 1 204 ? 191.824 133.911 140.940 1.00 3.97 201 SER E CA 1
ATOM 19675 C C . SER E 1 204 ? 190.615 133.583 141.811 1.00 3.97 201 SER E C 1
ATOM 19676 O O . SER E 1 204 ? 190.282 134.301 142.757 1.00 3.97 201 SER E O 1
ATOM 19684 N N . PHE E 1 205 ? 189.948 132.477 141.477 1.00 5.80 202 PHE E N 1
ATOM 19685 C CA . PHE E 1 205 ? 188.720 132.123 142.182 1.00 5.80 202 PHE E CA 1
ATOM 19686 C C . PHE E 1 205 ? 188.976 131.909 143.668 1.00 5.80 202 PHE E C 1
ATOM 19687 O O . PHE E 1 205 ? 188.188 132.352 144.511 1.00 5.80 202 PHE E O 1
ATOM 19704 N N . GLY E 1 206 ? 190.082 131.249 144.010 1.00 7.14 203 GLY E N 1
ATOM 19705 C CA . GLY E 1 206 ? 190.365 130.965 145.405 1.00 7.14 203 GLY E CA 1
ATOM 19706 C C . GLY E 1 206 ? 190.461 132.201 146.273 1.00 7.14 203 GLY E C 1
ATOM 19707 O O . GLY E 1 206 ? 190.294 132.105 147.493 1.00 7.14 203 GLY E O 1
ATOM 19711 N N . GLU E 1 207 ? 190.724 133.360 145.676 1.00 4.33 204 GLU E N 1
ATOM 19712 C CA . GLU E 1 207 ? 190.852 134.605 146.418 1.00 4.33 204 GLU E CA 1
ATOM 19713 C C . GLU E 1 207 ? 189.528 135.338 146.589 1.00 4.33 204 GLU E C 1
ATOM 19714 O O . GLU E 1 207 ? 189.489 136.353 147.293 1.00 4.33 204 GLU E O 1
ATOM 19726 N N . TRP E 1 208 ? 188.443 134.853 145.978 1.00 7.50 205 TRP E N 1
ATOM 19727 C CA . TRP E 1 208 ? 187.170 135.558 146.088 1.00 7.50 205 TRP E CA 1
ATOM 19728 C C . TRP E 1 208 ? 186.722 135.688 147.536 1.00 7.50 205 TRP E C 1
ATOM 19729 O O . TRP E 1 208 ? 186.055 136.666 147.891 1.00 7.50 205 TRP E O 1
ATOM 19750 N N . GLY E 1 209 ? 187.081 134.726 148.387 1.00 5.53 206 GLY E N 1
ATOM 19751 C CA . GLY E 1 209 ? 186.737 134.842 149.793 1.00 5.53 206 GLY E CA 1
ATOM 19752 C C . GLY E 1 209 ? 187.283 136.115 150.410 1.00 5.53 206 GLY E C 1
ATOM 19753 O O . GLY E 1 209 ? 186.613 136.764 151.216 1.00 5.53 206 GLY E O 1
ATOM 19757 N N . GLU E 1 210 ? 188.508 136.489 150.036 1.00 7.73 207 GLU E N 1
ATOM 19758 C CA . GLU E 1 210 ? 189.059 137.761 150.487 1.00 7.73 207 GLU E CA 1
ATOM 19759 C C . GLU E 1 210 ? 188.274 138.933 149.912 1.00 7.73 207 GLU E C 1
ATOM 19760 O O . GLU E 1 210 ? 188.049 139.935 150.601 1.00 7.73 207 GLU E O 1
ATOM 19772 N N . ILE E 1 211 ? 187.849 138.826 148.651 1.00 6.36 208 ILE E N 1
ATOM 19773 C CA . ILE E 1 211 ? 187.134 139.925 148.007 1.00 6.36 208 ILE E CA 1
ATOM 19774 C C . ILE E 1 211 ? 185.812 140.186 148.718 1.00 6.36 208 ILE E C 1
ATOM 19775 O O . ILE E 1 211 ? 185.483 141.328 149.059 1.00 6.36 208 ILE E O 1
ATOM 19791 N N . VAL E 1 212 ? 185.033 139.125 148.953 1.00 6.48 209 VAL E N 1
ATOM 19792 C CA . VAL E 1 212 ? 183.729 139.268 149.596 1.00 6.48 209 VAL E CA 1
ATOM 19793 C C . VAL E 1 212 ? 183.805 139.162 151.111 1.00 6.48 209 VAL E C 1
ATOM 19794 O O . VAL E 1 212 ? 182.827 139.503 151.795 1.00 6.48 209 VAL E O 1
ATOM 19807 N N . GLY E 1 213 ? 184.928 138.705 151.661 1.00 8.77 210 GLY E N 1
ATOM 19808 C CA . GLY E 1 213 ? 185.056 138.594 153.099 1.00 8.77 210 GLY E CA 1
ATOM 19809 C C . GLY E 1 213 ? 184.258 137.469 153.714 1.00 8.77 210 GLY E C 1
ATOM 19810 O O . GLY E 1 213 ? 183.946 137.523 154.906 1.00 8.77 210 GLY E O 1
ATOM 19814 N N . ASP E 1 214 ? 183.915 136.446 152.931 1.00 6.79 211 ASP E N 1
ATOM 19815 C CA . ASP E 1 214 ? 183.119 135.326 153.431 1.00 6.79 211 ASP E CA 1
ATOM 19816 C C . ASP E 1 214 ? 183.490 134.105 152.595 1.00 6.79 211 ASP E C 1
ATOM 19817 O O . ASP E 1 214 ? 183.031 133.967 151.457 1.00 6.79 211 ASP E O 1
ATOM 19826 N N . SER E 1 215 ? 184.320 133.229 153.164 1.00 8.72 212 SER E N 1
ATOM 19827 C CA . SER E 1 215 ? 184.811 132.080 152.411 1.00 8.72 212 SER E CA 1
ATOM 19828 C C . SER E 1 215 ? 183.672 131.155 151.999 1.00 8.72 212 SER E C 1
ATOM 19829 O O . SER E 1 215 ? 183.653 130.649 150.872 1.00 8.72 212 SER E O 1
ATOM 19837 N N . VAL E 1 216 ? 182.717 130.914 152.898 1.00 6.44 213 VAL E N 1
ATOM 19838 C CA . VAL E 1 216 ? 181.603 130.025 152.578 1.00 6.44 213 VAL E CA 1
ATOM 19839 C C . VAL E 1 216 ? 180.728 130.637 151.490 1.00 6.44 213 VAL E C 1
ATOM 19840 O O . VAL E 1 216 ? 180.346 129.966 150.522 1.00 6.44 213 VAL E O 1
ATOM 19853 N N . LEU E 1 217 ? 180.389 131.919 151.637 1.00 6.97 214 LEU E N 1
ATOM 19854 C CA . LEU E 1 217 ? 179.588 132.588 150.619 1.00 6.97 214 LEU E CA 1
ATOM 19855 C C . LEU E 1 217 ? 180.336 132.654 149.295 1.00 6.97 214 LEU E C 1
ATOM 19856 O O . LEU E 1 217 ? 179.737 132.494 148.226 1.00 6.97 214 LEU E O 1
ATOM 19872 N N . ALA E 1 218 ? 181.646 132.900 149.345 1.00 4.78 215 ALA E N 1
ATOM 19873 C CA . ALA E 1 218 ? 182.436 132.920 148.119 1.00 4.78 215 ALA E CA 1
ATOM 19874 C C . ALA E 1 218 ? 182.420 131.561 147.437 1.00 4.78 215 ALA E C 1
ATOM 19875 O O . ALA E 1 218 ? 182.313 131.476 146.210 1.00 4.78 215 ALA E O 1
ATOM 19882 N N . THR E 1 219 ? 182.533 130.483 148.216 1.00 4.89 216 THR E N 1
ATOM 19883 C CA . THR E 1 219 ? 182.484 129.145 147.638 1.00 4.89 216 THR E CA 1
ATOM 19884 C C . THR E 1 219 ? 181.122 128.863 147.018 1.00 4.89 216 THR E C 1
ATOM 19885 O O . THR E 1 219 ? 181.039 128.258 145.945 1.00 4.89 216 THR E O 1
ATOM 19896 N N . ALA E 1 220 ? 180.044 129.281 147.683 1.00 6.41 217 ALA E N 1
ATOM 19897 C CA . ALA E 1 220 ? 178.712 129.088 147.115 1.00 6.41 217 ALA E CA 1
ATOM 19898 C C . ALA E 1 220 ? 178.562 129.855 145.806 1.00 6.41 217 ALA E C 1
ATOM 19899 O O . ALA E 1 220 ? 178.051 129.325 144.809 1.00 6.41 217 ALA E O 1
ATOM 19906 N N . MET E 1 221 ? 179.013 131.112 145.791 1.00 8.06 218 MET E N 1
ATOM 19907 C CA . MET E 1 221 ? 178.948 131.911 144.573 1.00 8.06 218 MET E CA 1
ATOM 19908 C C . MET E 1 221 ? 179.754 131.269 143.456 1.00 8.06 218 MET E C 1
ATOM 19909 O O . MET E 1 221 ? 179.304 131.220 142.308 1.00 8.06 218 MET E O 1
ATOM 19923 N N . LEU E 1 222 ? 180.953 130.776 143.771 1.00 6.50 219 LEU E N 1
ATOM 19924 C CA . LEU E 1 222 ? 181.790 130.156 142.751 1.00 6.50 219 LEU E CA 1
ATOM 19925 C C . LEU E 1 222 ? 181.170 128.867 142.233 1.00 6.50 219 LEU E C 1
ATOM 19926 O O . LEU E 1 222 ? 181.238 128.582 141.035 1.00 6.50 219 LEU E O 1
ATOM 19942 N N . ASP E 1 223 ? 180.575 128.063 143.114 1.00 11.65 220 ASP E N 1
ATOM 19943 C CA . ASP E 1 223 ? 179.927 126.840 142.657 1.00 11.65 220 ASP E CA 1
ATOM 19944 C C . ASP E 1 223 ? 178.761 127.154 141.730 1.00 11.65 220 ASP E C 1
ATOM 19945 O O . ASP E 1 223 ? 178.583 126.494 140.700 1.00 11.65 220 ASP E O 1
ATOM 19954 N N . ARG E 1 224 ? 177.955 128.159 142.076 1.00 25.81 221 ARG E N 1
ATOM 19955 C CA . ARG E 1 224 ? 176.842 128.524 141.205 1.00 25.81 221 ARG E CA 1
ATOM 19956 C C . ARG E 1 224 ? 177.332 129.109 139.885 1.00 25.81 221 ARG E C 1
ATOM 19957 O O . ARG E 1 224 ? 176.764 128.823 138.825 1.00 25.81 221 ARG E O 1
ATOM 19978 N N . LEU E 1 225 ? 178.383 129.928 139.928 1.00 9.98 222 LEU E N 1
ATOM 19979 C CA . LEU E 1 225 ? 178.844 130.635 138.738 1.00 9.98 222 LEU E CA 1
ATOM 19980 C C . LEU E 1 225 ? 179.592 129.714 137.781 1.00 9.98 222 LEU E C 1
ATOM 19981 O O . LEU E 1 225 ? 179.419 129.811 136.562 1.00 9.98 222 LEU E O 1
ATOM 19997 N N . LEU E 1 226 ? 180.419 128.819 138.311 1.00 7.97 223 LEU E N 1
ATOM 19998 C CA . LEU E 1 226 ? 181.291 127.974 137.509 1.00 7.97 223 LEU E CA 1
ATOM 19999 C C . LEU E 1 226 ? 180.634 126.668 137.083 1.00 7.97 223 LEU E C 1
ATOM 20000 O O . LEU E 1 226 ? 181.280 125.865 136.402 1.00 7.97 223 LEU E O 1
ATOM 20016 N N . HIS E 1 227 ? 179.382 126.427 137.474 1.00 16.68 224 HIS E N 1
ATOM 20017 C CA . HIS E 1 227 ? 178.700 125.211 137.046 1.00 16.68 224 HIS E CA 1
ATOM 20018 C C . HIS E 1 227 ? 178.668 125.124 135.526 1.00 16.68 224 HIS E C 1
ATOM 20019 O O . HIS E 1 227 ? 179.220 124.194 134.927 1.00 16.68 224 HIS E O 1
ATOM 20033 N N . HIS E 1 228 ? 178.026 126.097 134.885 1.00 9.39 225 HIS E N 1
ATOM 20034 C CA . HIS E 1 228 ? 178.017 126.233 133.431 1.00 9.39 225 HIS E CA 1
ATOM 20035 C C . HIS E 1 228 ? 178.693 127.560 133.111 1.00 9.39 225 HIS E C 1
ATOM 20036 O O . HIS E 1 228 ? 178.057 128.616 133.173 1.00 9.39 225 HIS E O 1
ATOM 20050 N N . SER E 1 229 ? 179.982 127.513 132.781 1.00 7.50 226 SER E N 1
ATOM 20051 C CA . SER E 1 229 ? 180.738 128.733 132.552 1.00 7.50 226 SER E CA 1
ATOM 20052 C C . SER E 1 229 ? 181.880 128.456 131.589 1.00 7.50 226 SER E C 1
ATOM 20053 O O . SER E 1 229 ? 182.263 127.306 131.357 1.00 7.50 226 SER E O 1
ATOM 20061 N N . ILE E 1 230 ? 182.421 129.536 131.033 1.00 7.57 227 ILE E N 1
ATOM 20062 C CA . ILE E 1 230 ? 183.550 129.488 130.112 1.00 7.57 227 ILE E CA 1
ATOM 20063 C C . ILE E 1 230 ? 184.645 130.354 130.717 1.00 7.57 227 ILE E C 1
ATOM 20064 O O . ILE E 1 230 ? 184.526 131.586 130.747 1.00 7.57 227 ILE E O 1
ATOM 20080 N N . ILE E 1 231 ? 185.711 129.719 131.195 1.00 8.89 228 ILE E N 1
ATOM 20081 C CA . ILE E 1 231 ? 186.766 130.395 131.942 1.00 8.89 228 ILE E CA 1
ATOM 20082 C C . ILE E 1 231 ? 187.907 130.716 130.987 1.00 8.89 228 ILE E C 1
ATOM 20083 O O . ILE E 1 231 ? 188.471 129.815 130.354 1.00 8.89 228 ILE E O 1
ATOM 20099 N N . PHE E 1 232 ? 188.250 132.000 130.887 1.00 12.17 229 PHE E N 1
ATOM 20100 C CA . PHE E 1 232 ? 189.357 132.469 130.059 1.00 12.17 229 PHE E CA 1
ATOM 20101 C C . PHE E 1 232 ? 190.411 133.088 130.967 1.00 12.17 229 PHE E C 1
ATOM 20102 O O . PHE E 1 232 ? 190.185 134.151 131.554 1.00 12.17 229 PHE E O 1
ATOM 20119 N N . ASN E 1 233 ? 191.561 132.426 131.077 1.00 8.37 230 ASN E N 1
ATOM 20120 C CA . ASN E 1 233 ? 192.683 132.916 131.877 1.00 8.37 230 ASN E CA 1
ATOM 20121 C C . ASN E 1 233 ? 193.658 133.609 130.932 1.00 8.37 230 ASN E C 1
ATOM 20122 O O . ASN E 1 233 ? 194.589 132.996 130.408 1.00 8.37 230 ASN E O 1
ATOM 20133 N N . LEU E 1 234 ? 193.437 134.901 130.715 1.00 13.99 231 LEU E N 1
ATOM 20134 C CA . LEU E 1 234 ? 194.290 135.677 129.832 1.00 13.99 231 LEU E CA 1
ATOM 20135 C C . LEU E 1 234 ? 195.627 135.977 130.504 1.00 13.99 231 LEU E C 1
ATOM 20136 O O . LEU E 1 234 ? 195.753 135.979 131.731 1.00 13.99 231 LEU E O 1
ATOM 20152 N N . LYS E 1 235 ? 196.635 136.228 129.673 1.00 17.71 232 LYS E N 1
ATOM 20153 C CA . LYS E 1 235 ? 197.981 136.539 130.137 1.00 17.71 232 LYS E CA 1
ATOM 20154 C C . LYS E 1 235 ? 198.556 137.623 129.233 1.00 17.71 232 LYS E C 1
ATOM 20155 O O . LYS E 1 235 ? 197.856 138.196 128.392 1.00 17.71 232 LYS E O 1
ATOM 20174 N N . GLY E 1 236 ? 199.839 137.904 129.407 1.00 20.46 233 GLY E N 1
ATOM 20175 C CA . GLY E 1 236 ? 200.555 138.844 128.572 1.00 20.46 233 GLY E CA 1
ATOM 20176 C C . GLY E 1 236 ? 200.756 140.184 129.261 1.00 20.46 233 GLY E C 1
ATOM 20177 O O . GLY E 1 236 ? 200.200 140.472 130.321 1.00 20.46 233 GLY E O 1
ATOM 20181 N N . GLU E 1 237 ? 201.581 141.007 128.622 1.00 18.26 234 GLU E N 1
ATOM 20182 C CA . GLU E 1 237 ? 201.852 142.342 129.132 1.00 18.26 234 GLU E CA 1
ATOM 20183 C C . GLU E 1 237 ? 200.641 143.246 128.933 1.00 18.26 234 GLU E C 1
ATOM 20184 O O . GLU E 1 237 ? 199.885 143.110 127.968 1.00 18.26 234 GLU E O 1
ATOM 20196 N N . SER E 1 238 ? 200.461 144.178 129.866 1.00 10.67 235 SER E N 1
ATOM 20197 C CA . SER E 1 238 ? 199.321 145.081 129.810 1.00 10.67 235 SER E CA 1
ATOM 20198 C C . SER E 1 238 ? 199.316 145.851 128.497 1.00 10.67 235 SER E C 1
ATOM 20199 O O . SER E 1 238 ? 200.342 146.389 128.072 1.00 10.67 235 SER E O 1
ATOM 20207 N N . TYR E 1 239 ? 198.150 145.899 127.851 1.00 12.53 236 TYR E N 1
ATOM 20208 C CA . TYR E 1 239 ? 198.027 146.655 126.610 1.00 12.53 236 TYR E CA 1
ATOM 20209 C C . TYR E 1 239 ? 198.199 148.147 126.850 1.00 12.53 236 TYR E C 1
ATOM 20210 O O . TYR E 1 239 ? 198.707 148.860 125.977 1.00 12.53 236 TYR E O 1
ATOM 20228 N N . ARG E 1 240 ? 197.782 148.637 128.019 1.00 16.86 237 ARG E N 1
ATOM 20229 C CA . ARG E 1 240 ? 197.966 150.049 128.334 1.00 16.86 237 ARG E CA 1
ATOM 20230 C C . ARG E 1 240 ? 199.442 150.422 128.304 1.00 16.86 237 ARG E C 1
ATOM 20231 O O . ARG E 1 240 ? 199.835 151.412 127.675 1.00 16.86 237 ARG E O 1
ATOM 20252 N N . LEU E 1 241 ? 200.281 149.629 128.972 1.00 11.99 238 LEU E N 1
ATOM 20253 C CA . LEU E 1 241 ? 201.713 149.899 128.959 1.00 11.99 238 LEU E CA 1
ATOM 20254 C C . LEU E 1 241 ? 202.307 149.681 127.575 1.00 11.99 238 LEU E C 1
ATOM 20255 O O . LEU E 1 241 ? 203.272 150.357 127.205 1.00 11.99 238 LEU E O 1
ATOM 20271 N N . ARG E 1 242 ? 201.748 148.754 126.796 1.00 18.01 239 ARG E N 1
ATOM 20272 C CA . ARG E 1 242 ? 202.207 148.569 125.423 1.00 18.01 239 ARG E CA 1
ATOM 20273 C C . ARG E 1 242 ? 202.002 149.842 124.609 1.00 18.01 239 ARG E C 1
ATOM 20274 O O . ARG E 1 242 ? 202.924 150.324 123.937 1.00 18.01 239 ARG E O 1
ATOM 20295 N N . GLU E 1 243 ? 200.794 150.409 124.665 1.00 21.10 240 GLU E N 1
ATOM 20296 C CA . GLU E 1 243 ? 200.540 151.665 123.969 1.00 21.10 240 GLU E CA 1
ATOM 20297 C C . GLU E 1 243 ? 201.386 152.797 124.535 1.00 21.10 240 GLU E C 1
ATOM 20298 O O . GLU E 1 243 ? 201.812 153.685 123.788 1.00 21.10 240 GLU E O 1
ATOM 20310 N N . LYS E 1 244 ? 201.631 152.793 125.846 1.00 18.34 241 LYS E N 1
ATOM 20311 C CA . LYS E 1 244 ? 202.488 153.815 126.436 1.00 18.34 241 LYS E CA 1
ATOM 20312 C C . LYS E 1 244 ? 203.893 153.750 125.849 1.00 18.34 241 LYS E C 1
ATOM 20313 O O . LYS E 1 244 ? 204.479 154.778 125.487 1.00 18.34 241 LYS E O 1
ATOM 20332 N N . ARG E 1 245 ? 204.448 152.541 125.740 1.00 24.64 242 ARG E N 1
ATOM 20333 C CA . ARG E 1 245 ? 205.769 152.388 125.142 1.00 24.64 242 ARG E CA 1
ATOM 20334 C C . ARG E 1 245 ? 205.756 152.807 123.679 1.00 24.64 242 ARG E C 1
ATOM 20335 O O . ARG E 1 245 ? 206.694 153.458 123.204 1.00 24.64 242 ARG E O 1
ATOM 20356 N N . LEU E 1 246 ? 204.702 152.443 122.946 1.00 23.93 243 LEU E N 1
ATOM 20357 C CA . LEU E 1 246 ? 204.625 152.838 121.543 1.00 23.93 243 LEU E CA 1
ATOM 20358 C C . LEU E 1 246 ? 204.613 154.356 121.401 1.00 23.93 243 LEU E C 1
ATOM 20359 O O . LEU E 1 246 ? 205.295 154.910 120.531 1.00 23.93 243 LEU E O 1
ATOM 20375 N N . GLN E 1 247 ? 203.846 155.045 122.247 1.00 23.69 244 GLN E N 1
ATOM 20376 C CA . GLN E 1 247 ? 203.816 156.504 122.198 1.00 23.69 244 GLN E CA 1
ATOM 20377 C C . GLN E 1 247 ? 205.174 157.094 122.556 1.00 23.69 244 GLN E C 1
ATOM 20378 O O . GLN E 1 247 ? 205.668 157.998 121.873 1.00 23.69 244 GLN E O 1
ATOM 20392 N N . GLU E 1 248 ? 205.794 156.598 123.630 1.00 24.32 245 GLU E N 1
ATOM 20393 C CA . GLU E 1 248 ? 207.111 157.100 124.010 1.00 24.32 245 GLU E CA 1
ATOM 20394 C C . GLU E 1 248 ? 208.151 156.778 122.944 1.00 24.32 245 GLU E C 1
ATOM 20395 O O . GLU E 1 248 ? 208.992 157.622 122.612 1.00 24.32 245 GLU E O 1
ATOM 20407 N N . GLU E 1 249 ? 208.111 155.568 122.398 1.00 32.80 246 GLU E N 1
ATOM 20408 C CA . GLU E 1 249 ? 209.047 155.170 121.355 1.00 32.80 246 GLU E CA 1
ATOM 20409 C C . GLU E 1 249 ? 208.700 155.846 120.033 1.00 32.80 246 GLU E C 1
ATOM 20410 O O . GLU E 1 249 ? 208.007 156.863 120.008 1.00 32.80 246 GLU E O 1
ATOM 20422 N N . MET F 1 4 ? 158.999 137.737 99.562 1.00 43.83 1 MET F N 1
ATOM 20423 C CA . MET F 1 4 ? 158.946 139.224 99.652 1.00 43.83 1 MET F CA 1
ATOM 20424 C C . MET F 1 4 ? 157.614 139.674 100.242 1.00 43.83 1 MET F C 1
ATOM 20425 O O . MET F 1 4 ? 157.563 140.607 101.043 1.00 43.83 1 MET F O 1
ATOM 20439 N N . LYS F 1 5 ? 156.534 139.000 99.841 1.00 40.81 2 LYS F N 1
ATOM 20440 C CA . LYS F 1 5 ? 155.213 139.344 100.359 1.00 40.81 2 LYS F CA 1
ATOM 20441 C C . LYS F 1 5 ? 155.142 139.122 101.865 1.00 40.81 2 LYS F C 1
ATOM 20442 O O . LYS F 1 5 ? 154.566 139.937 102.597 1.00 40.81 2 LYS F O 1
ATOM 20461 N N . GLU F 1 6 ? 155.723 138.020 102.345 1.00 42.16 3 GLU F N 1
ATOM 20462 C CA . GLU F 1 6 ? 155.745 137.766 103.781 1.00 42.16 3 GLU F CA 1
ATOM 20463 C C . GLU F 1 6 ? 156.502 138.863 104.516 1.00 42.16 3 GLU F C 1
ATOM 20464 O O . GLU F 1 6 ? 156.111 139.267 105.616 1.00 42.16 3 GLU F O 1
ATOM 20476 N N . ARG F 1 7 ? 157.591 139.357 103.923 1.00 42.38 4 ARG F N 1
ATOM 20477 C CA . ARG F 1 7 ? 158.322 140.461 104.536 1.00 42.38 4 ARG F CA 1
ATOM 20478 C C . ARG F 1 7 ? 157.450 141.707 104.625 1.00 42.38 4 ARG F C 1
ATOM 20479 O O . ARG F 1 7 ? 157.474 142.421 105.634 1.00 42.38 4 ARG F O 1
ATOM 20500 N N . ILE F 1 8 ? 156.670 141.983 103.578 1.00 41.76 5 ILE F N 1
ATOM 20501 C CA . ILE F 1 8 ? 155.776 143.138 103.598 1.00 41.76 5 ILE F CA 1
ATOM 20502 C C . ILE F 1 8 ? 154.739 142.986 104.703 1.00 41.76 5 ILE F C 1
ATOM 20503 O O . ILE F 1 8 ? 154.450 143.936 105.441 1.00 41.76 5 ILE F O 1
ATOM 20519 N N . HIS F 1 9 ? 154.150 141.793 104.823 1.00 41.32 6 HIS F N 1
ATOM 20520 C CA . HIS F 1 9 ? 153.164 141.559 105.875 1.00 41.32 6 HIS F CA 1
ATOM 20521 C C . HIS F 1 9 ? 153.782 141.736 107.256 1.00 41.32 6 HIS F C 1
ATOM 20522 O O . HIS F 1 9 ? 153.183 142.362 108.142 1.00 41.32 6 HIS F O 1
ATOM 20536 N N . GLU F 1 10 ? 154.983 141.190 107.459 1.00 40.93 7 GLU F N 1
ATOM 20537 C CA . GLU F 1 10 ? 155.655 141.333 108.745 1.00 40.93 7 GLU F CA 1
ATOM 20538 C C . GLU F 1 10 ? 155.927 142.797 109.059 1.00 40.93 7 GLU F C 1
ATOM 20539 O O . GLU F 1 10 ? 155.719 143.245 110.192 1.00 40.93 7 GLU F O 1
ATOM 20551 N N . TYR F 1 11 ? 156.392 143.560 108.069 1.00 39.78 8 TYR F N 1
ATOM 20552 C CA . TYR F 1 11 ? 156.670 144.973 108.301 1.00 39.78 8 TYR F CA 1
ATOM 20553 C C . TYR F 1 11 ? 155.394 145.734 108.634 1.00 39.78 8 TYR F C 1
ATOM 20554 O O . TYR F 1 11 ? 155.385 146.580 109.535 1.00 39.78 8 TYR F O 1
ATOM 20572 N N . CYS F 1 12 ? 154.303 145.444 107.922 1.00 39.44 9 CYS F N 1
ATOM 20573 C CA . CYS F 1 12 ? 153.041 146.116 108.213 1.00 39.44 9 CYS F CA 1
ATOM 20574 C C . CYS F 1 12 ? 152.568 145.801 109.626 1.00 39.44 9 CYS F C 1
ATOM 20575 O O . CYS F 1 12 ? 152.073 146.684 110.335 1.00 39.44 9 CYS F O 1
ATOM 20583 N N . HIS F 1 13 ? 152.708 144.543 110.051 1.00 37.73 10 HIS F N 1
ATOM 20584 C CA . HIS F 1 13 ? 152.347 144.191 111.421 1.00 37.73 10 HIS F CA 1
ATOM 20585 C C . HIS F 1 13 ? 153.228 144.919 112.430 1.00 37.73 10 HIS F C 1
ATOM 20586 O O . HIS F 1 13 ? 152.740 145.406 113.456 1.00 37.73 10 HIS F O 1
ATOM 20600 N N . ARG F 1 14 ? 154.532 145.005 112.154 1.00 34.36 11 ARG F N 1
ATOM 20601 C CA . ARG F 1 14 ? 155.456 145.596 113.115 1.00 34.36 11 ARG F CA 1
ATOM 20602 C C . ARG F 1 14 ? 155.216 147.090 113.295 1.00 34.36 11 ARG F C 1
ATOM 20603 O O . ARG F 1 14 ? 155.366 147.607 114.408 1.00 34.36 11 ARG F O 1
ATOM 20624 N N . LEU F 1 15 ? 154.848 147.798 112.228 1.00 33.01 12 LEU F N 1
ATOM 20625 C CA . LEU F 1 15 ? 154.578 149.227 112.303 1.00 33.01 12 LEU F CA 1
ATOM 20626 C C . LEU F 1 15 ? 153.154 149.530 112.763 1.00 33.01 12 LEU F C 1
ATOM 20627 O O . LEU F 1 15 ? 152.676 150.655 112.573 1.00 33.01 12 LEU F O 1
ATOM 20643 N N . HIS F 1 16 ? 152.470 148.556 113.362 1.00 32.26 13 HIS F N 1
ATOM 20644 C CA . HIS F 1 16 ? 151.135 148.753 113.926 1.00 32.26 13 HIS F CA 1
ATOM 20645 C C . HIS F 1 16 ? 150.141 149.179 112.844 1.00 32.26 13 HIS F C 1
ATOM 20646 O O . HIS F 1 16 ? 149.461 150.203 112.949 1.00 32.26 13 HIS F O 1
ATOM 20660 N N . LEU F 1 17 ? 150.071 148.368 111.789 1.00 35.96 14 LEU F N 1
ATOM 20661 C CA . LEU F 1 17 ? 149.108 148.566 110.704 1.00 35.96 14 LEU F CA 1
ATOM 20662 C C . LEU F 1 17 ? 148.493 147.224 110.321 1.00 35.96 14 LEU F C 1
ATOM 20663 O O . LEU F 1 17 ? 148.647 146.752 109.192 1.00 35.96 14 LEU F O 1
ATOM 20679 N N . PRO F 1 18 ? 147.787 146.573 111.252 1.00 33.82 15 PRO F N 1
ATOM 20680 C CA . PRO F 1 18 ? 147.172 145.280 110.904 1.00 33.82 15 PRO F CA 1
ATOM 20681 C C . PRO F 1 18 ? 146.197 145.376 109.744 1.00 33.82 15 PRO F C 1
ATOM 20682 O O . PRO F 1 18 ? 146.158 144.481 108.890 1.00 33.82 15 PRO F O 1
ATOM 20693 N N . VAL F 1 19 ? 145.413 146.454 109.683 1.00 34.94 16 VAL F N 1
ATOM 20694 C CA . VAL F 1 19 ? 144.415 146.584 108.628 1.00 34.94 16 VAL F CA 1
ATOM 20695 C C . VAL F 1 19 ? 145.091 146.764 107.276 1.00 34.94 16 VAL F C 1
ATOM 20696 O O . VAL F 1 19 ? 144.624 146.237 106.259 1.00 34.94 16 VAL F O 1
ATOM 20709 N N . MET F 1 20 ? 146.197 147.509 107.239 1.00 38.05 17 MET F N 1
ATOM 20710 C CA . MET F 1 20 ? 146.928 147.674 105.987 1.00 38.05 17 MET F CA 1
ATOM 20711 C C . MET F 1 20 ? 147.424 146.332 105.467 1.00 38.05 17 MET F C 1
ATOM 20712 O O . MET F 1 20 ? 147.337 146.051 104.266 1.00 38.05 17 MET F O 1
ATOM 20726 N N . ALA F 1 21 ? 147.951 145.489 106.358 1.00 36.57 18 ALA F N 1
ATOM 20727 C CA . ALA F 1 21 ? 148.362 144.151 105.951 1.00 36.57 18 ALA F CA 1
ATOM 20728 C C . ALA F 1 21 ? 147.170 143.332 105.472 1.00 36.57 18 ALA F C 1
ATOM 20729 O O . ALA F 1 21 ? 147.268 142.602 104.479 1.00 36.57 18 ALA F O 1
ATOM 20736 N N . GLU F 1 22 ? 146.035 143.441 106.166 1.00 36.22 19 GLU F N 1
ATOM 20737 C CA . GLU F 1 22 ? 144.861 142.663 105.782 1.00 36.22 19 GLU F CA 1
ATOM 20738 C C . GLU F 1 22 ? 144.381 143.033 104.384 1.00 36.22 19 GLU F C 1
ATOM 20739 O O . GLU F 1 22 ? 144.040 142.154 103.584 1.00 36.22 19 GLU F O 1
ATOM 20751 N N . ARG F 1 23 ? 144.349 144.328 104.068 1.00 37.02 20 ARG F N 1
ATOM 20752 C CA . ARG F 1 23 ? 143.873 144.812 102.779 1.00 37.02 20 ARG F CA 1
ATOM 20753 C C . ARG F 1 23 ? 145.012 145.078 101.800 1.00 37.02 20 ARG F C 1
ATOM 20754 O O . ARG F 1 23 ? 144.833 145.835 100.841 1.00 37.02 20 ARG F O 1
ATOM 20775 N N . TRP F 1 24 ? 146.179 144.471 102.025 1.00 42.22 21 TRP F N 1
ATOM 20776 C CA . TRP F 1 24 ? 147.320 144.693 101.142 1.00 42.22 21 TRP F CA 1
ATOM 20777 C C . TRP F 1 24 ? 147.072 144.100 99.759 1.00 42.22 21 TRP F C 1
ATOM 20778 O O . TRP F 1 24 ? 147.286 144.766 98.737 1.00 42.22 21 TRP F O 1
ATOM 20799 N N . SER F 1 25 ? 146.619 142.846 99.706 1.00 43.73 22 SER F N 1
ATOM 20800 C CA . SER F 1 25 ? 146.419 142.187 98.420 1.00 43.73 22 SER F CA 1
ATOM 20801 C C . SER F 1 25 ? 145.349 142.890 97.594 1.00 43.73 22 SER F C 1
ATOM 20802 O O . SER F 1 25 ? 145.517 143.087 96.385 1.00 43.73 22 SER F O 1
ATOM 20810 N N . ALA F 1 26 ? 144.236 143.270 98.227 1.00 45.52 23 ALA F N 1
ATOM 20811 C CA . ALA F 1 26 ? 143.149 143.905 97.489 1.00 45.52 23 ALA F CA 1
ATOM 20812 C C . ALA F 1 26 ? 143.592 145.238 96.898 1.00 45.52 23 ALA F C 1
ATOM 20813 O O . ALA F 1 26 ? 143.326 145.532 95.726 1.00 45.52 23 ALA F O 1
ATOM 20820 N N . MET F 1 27 ? 144.275 146.060 97.698 1.00 44.56 24 MET F N 1
ATOM 20821 C CA . MET F 1 27 ? 144.726 147.354 97.197 1.00 44.56 24 MET F CA 1
ATOM 20822 C C . MET F 1 27 ? 145.778 147.181 96.111 1.00 44.56 24 MET F C 1
ATOM 20823 O O . MET F 1 27 ? 145.792 147.933 95.130 1.00 44.56 24 MET F O 1
ATOM 20837 N N . ALA F 1 28 ? 146.671 146.200 96.266 1.00 45.12 25 ALA F N 1
ATOM 20838 C CA . ALA F 1 28 ? 147.665 145.949 95.228 1.00 45.12 25 ALA F CA 1
ATOM 20839 C C . ALA F 1 28 ? 146.999 145.535 93.922 1.00 45.12 25 ALA F C 1
ATOM 20840 O O . ALA F 1 28 ? 147.384 146.004 92.844 1.00 45.12 25 ALA F O 1
ATOM 20847 N N . GLU F 1 29 ? 145.996 144.657 93.998 1.00 47.29 26 GLU F N 1
ATOM 20848 C CA . GLU F 1 29 ? 145.283 144.244 92.794 1.00 47.29 26 GLU F CA 1
ATOM 20849 C C . GLU F 1 29 ? 144.567 145.423 92.149 1.00 47.29 26 GLU F C 1
ATOM 20850 O O . GLU F 1 29 ? 144.592 145.579 90.922 1.00 47.29 26 GLU F O 1
ATOM 20862 N N . TYR F 1 30 ? 143.921 146.264 92.959 1.00 50.51 27 TYR F N 1
ATOM 20863 C CA . TYR F 1 30 ? 143.229 147.424 92.407 1.00 50.51 27 TYR F CA 1
ATOM 20864 C C . TYR F 1 30 ? 144.208 148.378 91.734 1.00 50.51 27 TYR F C 1
ATOM 20865 O O . TYR F 1 30 ? 143.922 148.916 90.657 1.00 50.51 27 TYR F O 1
ATOM 20883 N N . ALA F 1 31 ? 145.368 148.603 92.354 1.00 47.50 28 ALA F N 1
ATOM 20884 C CA . ALA F 1 31 ? 146.369 149.483 91.760 1.00 47.50 28 ALA F CA 1
ATOM 20885 C C . ALA F 1 31 ? 146.912 148.906 90.459 1.00 47.50 28 ALA F C 1
ATOM 20886 O O . ALA F 1 31 ? 147.134 149.643 89.492 1.00 47.50 28 ALA F O 1
ATOM 20893 N N . SER F 1 32 ? 147.152 147.594 90.420 1.00 44.20 29 SER F N 1
ATOM 20894 C CA . SER F 1 32 ? 147.643 146.976 89.193 1.00 44.20 29 SER F CA 1
ATOM 20895 C C . SER F 1 32 ? 146.607 147.061 88.078 1.00 44.20 29 SER F C 1
ATOM 20896 O O . SER F 1 32 ? 146.950 147.351 86.926 1.00 44.20 29 SER F O 1
ATOM 20904 N N . THR F 1 33 ? 145.336 146.811 88.400 1.00 46.39 30 THR F N 1
ATOM 20905 C CA . THR F 1 33 ? 144.297 146.821 87.374 1.00 46.39 30 THR F CA 1
ATOM 20906 C C . THR F 1 33 ? 144.094 148.221 86.805 1.00 46.39 30 THR F C 1
ATOM 20907 O O . THR F 1 33 ? 144.089 148.409 85.582 1.00 46.39 30 THR F O 1
ATOM 20918 N N . HIS F 1 34 ? 143.928 149.216 87.672 1.00 43.93 31 HIS F N 1
ATOM 20919 C CA . HIS F 1 34 ? 143.716 150.598 87.263 1.00 43.93 31 HIS F CA 1
ATOM 20920 C C . HIS F 1 34 ? 144.977 151.400 87.544 1.00 43.93 31 HIS F C 1
ATOM 20921 O O . HIS F 1 34 ? 145.523 151.337 88.650 1.00 43.93 31 HIS F O 1
ATOM 20935 N N . ASN F 1 35 ? 145.432 152.157 86.549 1.00 39.27 32 ASN F N 1
ATOM 20936 C CA . ASN F 1 35 ? 146.655 152.941 86.687 1.00 39.27 32 ASN F CA 1
ATOM 20937 C C . ASN F 1 35 ? 146.386 154.151 87.573 1.00 39.27 32 ASN F C 1
ATOM 20938 O O . ASN F 1 35 ? 145.587 155.025 87.219 1.00 39.27 32 ASN F O 1
ATOM 20949 N N . ILE F 1 36 ? 147.049 154.203 88.729 1.00 45.17 33 ILE F N 1
ATOM 20950 C CA . ILE F 1 36 ? 146.909 155.306 89.669 1.00 45.17 33 ILE F CA 1
ATOM 20951 C C . ILE F 1 36 ? 148.301 155.760 90.087 1.00 45.17 33 ILE F C 1
ATOM 20952 O O . ILE F 1 36 ? 149.274 155.005 90.025 1.00 45.17 33 ILE F O 1
ATOM 20968 N N . SER F 1 37 ? 148.384 157.015 90.517 1.00 47.06 34 SER F N 1
ATOM 20969 C CA . SER F 1 37 ? 149.644 157.555 91.002 1.00 47.06 34 SER F CA 1
ATOM 20970 C C . SER F 1 37 ? 149.999 156.948 92.354 1.00 47.06 34 SER F C 1
ATOM 20971 O O . SER F 1 37 ? 149.125 156.597 93.152 1.00 47.06 34 SER F O 1
ATOM 20979 N N . TYR F 1 38 ? 151.303 156.827 92.610 1.00 47.07 35 TYR F N 1
ATOM 20980 C CA . TYR F 1 38 ? 151.748 156.317 93.902 1.00 47.07 35 TYR F CA 1
ATOM 20981 C C . TYR F 1 38 ? 151.272 157.217 95.034 1.00 47.07 35 TYR F C 1
ATOM 20982 O O . TYR F 1 38 ? 150.839 156.730 96.086 1.00 47.07 35 TYR F O 1
ATOM 21000 N N . SER F 1 39 ? 151.341 158.534 94.836 1.00 43.53 36 SER F N 1
ATOM 21001 C CA . SER F 1 39 ? 150.893 159.463 95.867 1.00 43.53 36 SER F CA 1
ATOM 21002 C C . SER F 1 39 ? 149.425 159.238 96.204 1.00 43.53 36 SER F C 1
ATOM 21003 O O . SER F 1 39 ? 149.054 159.147 97.379 1.00 43.53 36 SER F O 1
ATOM 21011 N N . GLU F 1 40 ? 148.572 159.136 95.182 1.00 46.70 37 GLU F N 1
ATOM 21012 C CA . GLU F 1 40 ? 147.147 158.939 95.427 1.00 46.70 37 GLU F CA 1
ATOM 21013 C C . GLU F 1 40 ? 146.873 157.576 96.053 1.00 46.70 37 GLU F C 1
ATOM 21014 O O . GLU F 1 40 ? 145.998 157.449 96.917 1.00 46.70 37 GLU F O 1
ATOM 21026 N N . PHE F 1 41 ? 147.599 156.543 95.622 1.00 42.68 38 PHE F N 1
ATOM 21027 C CA . PHE F 1 41 ? 147.420 155.217 96.205 1.00 42.68 38 PHE F CA 1
ATOM 21028 C C . PHE F 1 41 ? 147.751 155.229 97.694 1.00 42.68 38 PHE F C 1
ATOM 21029 O O . PHE F 1 41 ? 146.977 154.729 98.523 1.00 42.68 38 PHE F O 1
ATOM 21046 N N . LEU F 1 42 ? 148.897 155.812 98.053 1.00 44.01 39 LEU F N 1
ATOM 21047 C CA . LEU F 1 42 ? 149.263 155.909 99.461 1.00 44.01 39 LEU F CA 1
ATOM 21048 C C . LEU F 1 42 ? 148.268 156.771 100.226 1.00 44.01 39 LEU F C 1
ATOM 21049 O O . LEU F 1 42 ? 147.936 156.471 101.377 1.00 44.01 39 LEU F O 1
ATOM 21065 N N . PHE F 1 43 ? 147.785 157.850 99.608 1.00 41.35 40 PHE F N 1
ATOM 21066 C CA . PHE F 1 43 ? 146.809 158.706 100.272 1.00 41.35 40 PHE F CA 1
ATOM 21067 C C . PHE F 1 43 ? 145.539 157.933 100.598 1.00 41.35 40 PHE F C 1
ATOM 21068 O O . PHE F 1 43 ? 145.020 158.014 101.715 1.00 41.35 40 PHE F O 1
ATOM 21085 N N . ARG F 1 44 ? 145.026 157.172 99.629 1.00 40.48 41 ARG F N 1
ATOM 21086 C CA . ARG F 1 44 ? 143.820 156.385 99.869 1.00 40.48 41 ARG F CA 1
ATOM 21087 C C . ARG F 1 44 ? 144.056 155.332 100.944 1.00 40.48 41 ARG F C 1
ATOM 21088 O O . ARG F 1 44 ? 143.216 155.138 101.833 1.00 40.48 41 ARG F O 1
ATOM 21109 N N . LEU F 1 45 ? 145.195 154.639 100.880 1.00 39.96 42 LEU F N 1
ATOM 21110 C CA . LEU F 1 45 ? 145.483 153.606 101.870 1.00 39.96 42 LEU F CA 1
ATOM 21111 C C . LEU F 1 45 ? 145.552 154.199 103.272 1.00 39.96 42 LEU F C 1
ATOM 21112 O O . LEU F 1 45 ? 144.949 153.673 104.218 1.00 39.96 42 LEU F O 1
ATOM 21128 N N . LEU F 1 46 ? 146.278 155.308 103.423 1.00 38.44 43 LEU F N 1
ATOM 21129 C CA . LEU F 1 46 ? 146.408 155.937 104.729 1.00 38.44 43 LEU F CA 1
ATOM 21130 C C . LEU F 1 46 ? 145.084 156.513 105.207 1.00 38.44 43 LEU F C 1
ATOM 21131 O O . LEU F 1 46 ? 144.808 156.498 106.409 1.00 38.44 43 LEU F O 1
ATOM 21147 N N . GLU F 1 47 ? 144.255 157.026 104.295 1.00 35.62 44 GLU F N 1
ATOM 21148 C CA . GLU F 1 47 ? 142.944 157.525 104.694 1.00 35.62 44 GLU F CA 1
ATOM 21149 C C . GLU F 1 47 ? 142.063 156.397 105.215 1.00 35.62 44 GLU F C 1
ATOM 21150 O O . GLU F 1 47 ? 141.361 156.565 106.218 1.00 35.62 44 GLU F O 1
ATOM 21162 N N . ALA F 1 48 ? 142.086 155.240 104.550 1.00 33.91 45 ALA F N 1
ATOM 21163 C CA . ALA F 1 48 ? 141.332 154.096 105.056 1.00 33.91 45 ALA F CA 1
ATOM 21164 C C . ALA F 1 48 ? 141.855 153.659 106.419 1.00 33.91 45 ALA F C 1
ATOM 21165 O O . ALA F 1 48 ? 141.072 153.363 107.335 1.00 33.91 45 ALA F O 1
ATOM 21172 N N . GLU F 1 49 ? 143.181 153.621 106.575 1.00 34.03 46 GLU F N 1
ATOM 21173 C CA . GLU F 1 49 ? 143.761 153.251 107.862 1.00 34.03 46 GLU F CA 1
ATOM 21174 C C . GLU F 1 49 ? 143.330 154.223 108.953 1.00 34.03 46 GLU F C 1
ATOM 21175 O O . GLU F 1 49 ? 142.990 153.809 110.067 1.00 34.03 46 GLU F O 1
ATOM 21187 N N . ILE F 1 50 ? 143.331 155.521 108.647 1.00 33.14 47 ILE F N 1
ATOM 21188 C CA . ILE F 1 50 ? 142.955 156.530 109.631 1.00 33.14 47 ILE F CA 1
ATOM 21189 C C . ILE F 1 50 ? 141.474 156.428 109.968 1.00 33.14 47 ILE F C 1
ATOM 21190 O O . ILE F 1 50 ? 141.075 156.637 111.117 1.00 33.14 47 ILE F O 1
ATOM 21206 N N . VAL F 1 51 ? 140.632 156.127 108.978 1.00 28.04 48 VAL F N 1
ATOM 21207 C CA . VAL F 1 51 ? 139.207 155.960 109.254 1.00 28.04 48 VAL F CA 1
ATOM 21208 C C . VAL F 1 51 ? 138.986 154.784 110.196 1.00 28.04 48 VAL F C 1
ATOM 21209 O O . VAL F 1 51 ? 138.212 154.875 111.159 1.00 28.04 48 VAL F O 1
ATOM 21222 N N . GLU F 1 52 ? 139.661 153.661 109.937 1.00 30.73 49 GLU F N 1
ATOM 21223 C CA . GLU F 1 52 ? 139.536 152.516 110.835 1.00 30.73 49 GLU F CA 1
ATOM 21224 C C . GLU F 1 52 ? 140.048 152.854 112.231 1.00 30.73 49 GLU F C 1
ATOM 21225 O O . GLU F 1 52 ? 139.433 152.478 113.238 1.00 30.73 49 GLU F O 1
ATOM 21237 N N . LYS F 1 53 ? 141.176 153.564 112.310 1.00 30.97 50 LYS F N 1
ATOM 21238 C CA . LYS F 1 53 ? 141.718 153.952 113.607 1.00 30.97 50 LYS F CA 1
ATOM 21239 C C . LYS F 1 53 ? 140.745 154.848 114.362 1.00 30.97 50 LYS F C 1
ATOM 21240 O O . LYS F 1 53 ? 140.556 154.687 115.571 1.00 30.97 50 LYS F O 1
ATOM 21259 N N . GLN F 1 54 ? 140.127 155.803 113.666 1.00 25.35 51 GLN F N 1
ATOM 21260 C CA . GLN F 1 54 ? 139.169 156.695 114.309 1.00 25.35 51 GLN F CA 1
ATOM 21261 C C . GLN F 1 54 ? 137.947 155.931 114.800 1.00 25.35 51 GLN F C 1
ATOM 21262 O O . GLN F 1 54 ? 137.448 156.191 115.902 1.00 25.35 51 GLN F O 1
ATOM 21276 N N . ALA F 1 55 ? 137.441 154.996 113.994 1.00 24.13 52 ALA F N 1
ATOM 21277 C CA . ALA F 1 55 ? 136.305 154.196 114.438 1.00 24.13 52 ALA F CA 1
ATOM 21278 C C . ALA F 1 55 ? 136.657 153.395 115.686 1.00 24.13 52 ALA F C 1
ATOM 21279 O O . ALA F 1 55 ? 135.881 153.356 116.651 1.00 24.13 52 ALA F O 1
ATOM 21286 N N . ARG F 1 56 ? 137.831 152.760 115.691 1.00 27.68 53 ARG F N 1
ATOM 21287 C CA . ARG F 1 56 ? 138.238 151.991 116.862 1.00 27.68 53 ARG F CA 1
ATOM 21288 C C . ARG F 1 56 ? 138.410 152.895 118.077 1.00 27.68 53 ARG F C 1
ATOM 21289 O O . ARG F 1 56 ? 138.043 152.520 119.196 1.00 27.68 53 ARG F O 1
ATOM 21310 N N . SER F 1 57 ? 138.972 154.090 117.877 1.00 23.20 54 SER F N 1
ATOM 21311 C CA . SER F 1 57 ? 139.154 155.018 118.987 1.00 23.20 54 SER F CA 1
ATOM 21312 C C . SER F 1 57 ? 137.814 155.448 119.565 1.00 23.20 54 SER F C 1
ATOM 21313 O O . SER F 1 57 ? 137.656 155.531 120.787 1.00 23.20 54 SER F O 1
ATOM 21321 N N . ILE F 1 58 ? 136.836 155.733 118.703 1.00 18.59 55 ILE F N 1
ATOM 21322 C CA . ILE F 1 58 ? 135.517 156.128 119.189 1.00 18.59 55 ILE F CA 1
ATOM 21323 C C . ILE F 1 58 ? 134.868 154.983 119.956 1.00 18.59 55 ILE F C 1
ATOM 21324 O O . ILE F 1 58 ? 134.253 155.194 121.009 1.00 18.59 55 ILE F O 1
ATOM 21340 N N . GLN F 1 59 ? 134.979 153.756 119.441 1.00 20.32 56 GLN F N 1
ATOM 21341 C CA . GLN F 1 59 ? 134.404 152.620 120.155 1.00 20.32 56 GLN F CA 1
ATOM 21342 C C . GLN F 1 59 ? 135.069 152.432 121.514 1.00 20.32 56 GLN F C 1
ATOM 21343 O O . GLN F 1 59 ? 134.391 152.169 122.516 1.00 20.32 56 GLN F O 1
ATOM 21357 N N . THR F 1 60 ? 136.395 152.571 121.573 1.00 22.19 57 THR F N 1
ATOM 21358 C CA . THR F 1 60 ? 137.091 152.442 122.849 1.00 22.19 57 THR F CA 1
ATOM 21359 C C . THR F 1 60 ? 136.684 153.550 123.812 1.00 22.19 57 THR F C 1
ATOM 21360 O O . THR F 1 60 ? 136.537 153.311 125.014 1.00 22.19 57 THR F O 1
ATOM 21371 N N . LEU F 1 61 ? 136.511 154.772 123.306 1.00 17.67 58 LEU F N 1
ATOM 21372 C CA . LEU F 1 61 ? 136.059 155.868 124.157 1.00 17.67 58 LEU F CA 1
ATOM 21373 C C . LEU F 1 61 ? 134.679 155.578 124.727 1.00 17.67 58 LEU F C 1
ATOM 21374 O O . LEU F 1 61 ? 134.424 155.800 125.916 1.00 17.67 58 LEU F O 1
ATOM 21390 N N . ILE F 1 62 ? 133.769 155.078 123.888 1.00 15.71 59 ILE F N 1
ATOM 21391 C CA . ILE F 1 62 ? 132.432 154.746 124.368 1.00 15.71 59 ILE F CA 1
ATOM 21392 C C . ILE F 1 62 ? 132.498 153.635 125.404 1.00 15.71 59 ILE F C 1
ATOM 21393 O O . ILE F 1 62 ? 131.734 153.635 126.377 1.00 15.71 59 ILE F O 1
ATOM 21409 N N . LYS F 1 63 ? 133.396 152.666 125.215 1.00 21.35 60 LYS F N 1
ATOM 21410 C CA . LYS F 1 63 ? 133.573 151.628 126.227 1.00 21.35 60 LYS F CA 1
ATOM 21411 C C . LYS F 1 63 ? 134.077 152.219 127.539 1.00 21.35 60 LYS F C 1
ATOM 21412 O O . LYS F 1 63 ? 133.594 151.857 128.618 1.00 21.35 60 LYS F O 1
ATOM 21431 N N . LEU F 1 64 ? 135.050 153.130 127.466 1.00 19.88 61 LEU F N 1
ATOM 21432 C CA . LEU F 1 64 ? 135.606 153.726 128.676 1.00 19.88 61 LEU F CA 1
ATOM 21433 C C . LEU F 1 64 ? 134.565 154.557 129.414 1.00 19.88 61 LEU F C 1
ATOM 21434 O O . LEU F 1 64 ? 134.502 154.529 130.648 1.00 19.88 61 LEU F O 1
ATOM 21450 N N . SER F 1 65 ? 133.751 155.311 128.680 1.00 13.32 62 SER F N 1
ATOM 21451 C CA . SER F 1 65 ? 132.671 156.102 129.268 1.00 13.32 62 SER F CA 1
ATOM 21452 C C . SER F 1 65 ? 131.459 155.192 129.404 1.00 13.32 62 SER F C 1
ATOM 21453 O O . SER F 1 65 ? 130.825 154.832 128.410 1.00 13.32 62 SER F O 1
ATOM 21461 N N . LYS F 1 66 ? 131.127 154.816 130.635 1.00 14.29 63 LYS F N 1
ATOM 21462 C CA . LYS F 1 66 ? 130.079 153.825 130.863 1.00 14.29 63 LYS F CA 1
ATOM 21463 C C . LYS F 1 66 ? 128.732 154.427 130.487 1.00 14.29 63 LYS F C 1
ATOM 21464 O O . LYS F 1 66 ? 128.133 155.175 131.261 1.00 14.29 63 LYS F O 1
ATOM 21483 N N . LEU F 1 67 ? 128.243 154.085 129.298 1.00 12.51 64 LEU F N 1
ATOM 21484 C CA . LEU F 1 67 ? 126.911 154.477 128.852 1.00 12.51 64 LEU F CA 1
ATOM 21485 C C . LEU F 1 67 ? 126.044 153.229 128.763 1.00 12.51 64 LEU F C 1
ATOM 21486 O O . LEU F 1 67 ? 126.339 152.339 127.949 1.00 12.51 64 LEU F O 1
ATOM 21502 N N . PRO F 1 68 ? 124.981 153.103 129.562 1.00 14.37 65 PRO F N 1
ATOM 21503 C CA . PRO F 1 68 ? 124.222 151.839 129.549 1.00 14.37 65 PRO F CA 1
ATOM 21504 C C . PRO F 1 68 ? 123.681 151.479 128.176 1.00 14.37 65 PRO F C 1
ATOM 21505 O O . PRO F 1 68 ? 123.830 150.333 127.732 1.00 14.37 65 PRO F O 1
ATOM 21516 N N . TYR F 1 69 ? 123.055 152.431 127.488 1.00 16.88 66 TYR F N 1
ATOM 21517 C CA . TYR F 1 69 ? 122.523 152.214 126.151 1.00 16.88 66 TYR F CA 1
ATOM 21518 C C . TYR F 1 69 ? 122.888 153.399 125.271 1.00 16.88 66 TYR F C 1
ATOM 21519 O O . TYR F 1 69 ? 122.987 154.532 125.749 1.00 16.88 66 TYR F O 1
ATOM 21537 N N . ARG F 1 70 ? 123.088 153.129 123.985 1.00 16.60 67 ARG F N 1
ATOM 21538 C CA . ARG F 1 70 ? 123.551 154.135 123.039 1.00 16.60 67 ARG F CA 1
ATOM 21539 C C . ARG F 1 70 ? 122.354 154.774 122.346 1.00 16.60 67 ARG F C 1
ATOM 21540 O O . ARG F 1 70 ? 121.552 154.079 121.713 1.00 16.60 67 ARG F O 1
ATOM 21561 N N . LYS F 1 71 ? 122.234 156.091 122.470 1.00 14.30 68 LYS F N 1
ATOM 21562 C CA . LYS F 1 71 ? 121.172 156.858 121.840 1.00 14.30 68 LYS F CA 1
ATOM 21563 C C . LYS F 1 71 ? 121.776 158.032 121.082 1.00 14.30 68 LYS F C 1
ATOM 21564 O O . LYS F 1 71 ? 122.941 158.391 121.266 1.00 14.30 68 LYS F O 1
ATOM 21583 N N . THR F 1 72 ? 120.964 158.632 120.215 1.00 9.88 69 THR F N 1
ATOM 21584 C CA . THR F 1 72 ? 121.403 159.767 119.420 1.00 9.88 69 THR F CA 1
ATOM 21585 C C . THR F 1 72 ? 120.208 160.658 119.125 1.00 9.88 69 THR F C 1
ATOM 21586 O O . THR F 1 72 ? 119.053 160.238 119.223 1.00 9.88 69 THR F O 1
ATOM 21597 N N . ILE F 1 73 ? 120.506 161.906 118.759 1.00 9.94 70 ILE F N 1
ATOM 21598 C CA . ILE F 1 73 ? 119.461 162.868 118.437 1.00 9.94 70 ILE F CA 1
ATOM 21599 C C . ILE F 1 73 ? 118.650 162.418 117.232 1.00 9.94 70 ILE F C 1
ATOM 21600 O O . ILE F 1 73 ? 117.512 162.861 117.050 1.00 9.94 70 ILE F O 1
ATOM 21616 N N . ASP F 1 74 ? 119.210 161.538 116.399 1.00 9.37 71 ASP F N 1
ATOM 21617 C CA . ASP F 1 74 ? 118.500 161.092 115.206 1.00 9.37 71 ASP F CA 1
ATOM 21618 C C . ASP F 1 74 ? 117.214 160.362 115.568 1.00 9.37 71 ASP F C 1
ATOM 21619 O O . ASP F 1 74 ? 116.184 160.535 114.905 1.00 9.37 71 ASP F O 1
ATOM 21628 N N . THR F 1 75 ? 117.250 159.544 116.617 1.00 8.31 72 THR F N 1
ATOM 21629 C CA . THR F 1 75 ? 116.110 158.734 117.023 1.00 8.31 72 THR F CA 1
ATOM 21630 C C . THR F 1 75 ? 115.178 159.462 117.985 1.00 8.31 72 THR F C 1
ATOM 21631 O O . THR F 1 75 ? 114.297 158.826 118.571 1.00 8.31 72 THR F O 1
ATOM 21642 N N . PHE F 1 76 ? 115.352 160.768 118.162 1.00 15.84 73 PHE F N 1
ATOM 21643 C CA . PHE F 1 76 ? 114.505 161.549 119.053 1.00 15.84 73 PHE F CA 1
ATOM 21644 C C . PHE F 1 76 ? 113.369 162.180 118.257 1.00 15.84 73 PHE F C 1
ATOM 21645 O O . PHE F 1 76 ? 113.605 162.821 117.228 1.00 15.84 73 PHE F O 1
ATOM 21662 N N . ASP F 1 77 ? 112.141 161.994 118.734 1.00 15.46 74 ASP F N 1
ATOM 21663 C CA . ASP F 1 77 ? 110.946 162.523 118.080 1.00 15.46 74 ASP F CA 1
ATOM 21664 C C . ASP F 1 77 ? 110.568 163.830 118.767 1.00 15.46 74 ASP F C 1
ATOM 21665 O O . ASP F 1 77 ? 109.916 163.827 119.814 1.00 15.46 74 ASP F O 1
ATOM 21674 N N . PHE F 1 78 ? 110.975 164.952 118.171 1.00 13.59 75 PHE F N 1
ATOM 21675 C CA . PHE F 1 78 ? 110.643 166.256 118.731 1.00 13.59 75 PHE F CA 1
ATOM 21676 C C . PHE F 1 78 ? 109.171 166.610 118.575 1.00 13.59 75 PHE F C 1
ATOM 21677 O O . PHE F 1 78 ? 108.691 167.501 119.283 1.00 13.59 75 PHE F O 1
ATOM 21694 N N . THR F 1 79 ? 108.446 165.946 117.672 1.00 17.67 76 THR F N 1
ATOM 21695 C CA . THR F 1 79 ? 107.020 166.218 117.538 1.00 17.67 76 THR F CA 1
ATOM 21696 C C . THR F 1 79 ? 106.241 165.719 118.748 1.00 17.67 76 THR F C 1
ATOM 21697 O O . THR F 1 79 ? 105.266 166.356 119.162 1.00 17.67 76 THR F O 1
ATOM 21708 N N . ALA F 1 80 ? 106.651 164.587 119.324 1.00 18.67 77 ALA F N 1
ATOM 21709 C CA . ALA F 1 80 ? 105.959 164.043 120.485 1.00 18.67 77 ALA F CA 1
ATOM 21710 C C . ALA F 1 80 ? 106.115 164.922 121.719 1.00 18.67 77 ALA F C 1
ATOM 21711 O O . ALA F 1 80 ? 105.266 164.864 122.614 1.00 18.67 77 ALA F O 1
ATOM 21718 N N . GLN F 1 81 ? 107.173 165.728 121.787 1.00 20.16 78 GLN F N 1
ATOM 21719 C CA . GLN F 1 81 ? 107.460 166.573 122.945 1.00 20.16 78 GLN F CA 1
ATOM 21720 C C . GLN F 1 81 ? 107.683 168.000 122.463 1.00 20.16 78 GLN F C 1
ATOM 21721 O O . GLN F 1 81 ? 108.827 168.458 122.344 1.00 20.16 78 GLN F O 1
ATOM 21735 N N . PRO F 1 82 ? 106.606 168.733 122.166 1.00 22.56 79 PRO F N 1
ATOM 21736 C CA . PRO F 1 82 ? 106.763 170.142 121.771 1.00 22.56 79 PRO F CA 1
ATOM 21737 C C . PRO F 1 82 ? 107.280 171.036 122.886 1.00 22.56 79 PRO F C 1
ATOM 21738 O O . PRO F 1 82 ? 107.687 172.171 122.603 1.00 22.56 79 PRO F O 1
ATOM 21749 N N . SER F 1 83 ? 107.276 170.569 124.136 1.00 24.90 80 SER F N 1
ATOM 21750 C CA . SER F 1 83 ? 107.729 171.384 125.256 1.00 24.90 80 SER F CA 1
ATOM 21751 C C . SER F 1 83 ? 109.222 171.676 125.215 1.00 24.90 80 SER F C 1
ATOM 21752 O O . SER F 1 83 ? 109.682 172.548 125.961 1.00 24.90 80 SER F O 1
ATOM 21760 N N . VAL F 1 84 ? 109.985 170.979 124.377 1.00 18.76 81 VAL F N 1
ATOM 21761 C CA . VAL F 1 84 ? 111.420 171.195 124.240 1.00 18.76 81 VAL F CA 1
ATOM 21762 C C . VAL F 1 84 ? 111.690 171.692 122.828 1.00 18.76 81 VAL F C 1
ATOM 21763 O O . VAL F 1 84 ? 111.234 171.085 121.852 1.00 18.76 81 VAL F O 1
ATOM 21776 N N . ASP F 1 85 ? 112.421 172.799 122.723 1.00 19.20 82 ASP F N 1
ATOM 21777 C CA . ASP F 1 85 ? 112.740 173.388 121.430 1.00 19.20 82 ASP F CA 1
ATOM 21778 C C . ASP F 1 85 ? 113.913 172.640 120.809 1.00 19.20 82 ASP F C 1
ATOM 21779 O O . ASP F 1 85 ? 114.984 172.537 121.417 1.00 19.20 82 ASP F O 1
ATOM 21788 N N . GLU F 1 86 ? 113.711 172.114 119.599 1.00 16.64 83 GLU F N 1
ATOM 21789 C CA . GLU F 1 86 ? 114.782 171.398 118.917 1.00 16.64 83 GLU F CA 1
ATOM 21790 C C . GLU F 1 86 ? 115.918 172.321 118.503 1.00 16.64 83 GLU F C 1
ATOM 21791 O O . GLU F 1 86 ? 117.047 171.852 118.329 1.00 16.64 83 GLU F O 1
ATOM 21803 N N . ARG F 1 87 ? 115.651 173.618 118.344 1.00 16.70 84 ARG F N 1
ATOM 21804 C CA . ARG F 1 87 ? 116.717 174.553 118.003 1.00 16.70 84 ARG F CA 1
ATOM 21805 C C . ARG F 1 87 ? 117.788 174.571 119.087 1.00 16.70 84 ARG F C 1
ATOM 21806 O O . ARG F 1 87 ? 118.989 174.533 118.793 1.00 16.70 84 ARG F O 1
ATOM 21827 N N . ARG F 1 88 ? 117.367 174.622 120.352 1.00 12.52 85 ARG F N 1
ATOM 21828 C CA . ARG F 1 88 ? 118.329 174.641 121.448 1.00 12.52 85 ARG F CA 1
ATOM 21829 C C . ARG F 1 88 ? 119.140 173.353 121.489 1.00 12.52 85 ARG F C 1
ATOM 21830 O O . ARG F 1 88 ? 120.352 173.383 121.726 1.00 12.52 85 ARG F O 1
ATOM 21851 N N . ILE F 1 89 ? 118.492 172.209 121.260 1.00 11.96 86 ILE F N 1
ATOM 21852 C CA . ILE F 1 89 ? 119.211 170.939 121.284 1.00 11.96 86 ILE F CA 1
ATOM 21853 C C . ILE F 1 89 ? 120.219 170.876 120.144 1.00 11.96 86 ILE F C 1
ATOM 21854 O O . ILE F 1 89 ? 121.346 170.397 120.320 1.00 11.96 86 ILE F O 1
ATOM 21870 N N . ARG F 1 90 ? 119.833 171.348 118.956 1.00 14.45 87 ARG F N 1
ATOM 21871 C CA . ARG F 1 90 ? 120.775 171.387 117.843 1.00 14.45 87 ARG F CA 1
ATOM 21872 C C . ARG F 1 90 ? 121.952 172.301 118.159 1.00 14.45 87 ARG F C 1
ATOM 21873 O O . ARG F 1 90 ? 123.099 171.989 117.817 1.00 14.45 87 ARG F O 1
ATOM 21894 N N . GLU F 1 91 ? 121.687 173.436 118.810 1.00 12.46 88 GLU F N 1
ATOM 21895 C CA . GLU F 1 91 ? 122.776 174.312 119.231 1.00 12.46 88 GLU F CA 1
ATOM 21896 C C . GLU F 1 91 ? 123.697 173.603 120.217 1.00 12.46 88 GLU F C 1
ATOM 21897 O O . GLU F 1 91 ? 124.923 173.742 120.144 1.00 12.46 88 GLU F O 1
ATOM 21909 N N . LEU F 1 92 ? 123.122 172.842 121.149 1.00 8.93 89 LEU F N 1
ATOM 21910 C CA . LEU F 1 92 ? 123.939 172.083 122.091 1.00 8.93 89 LEU F CA 1
ATOM 21911 C C . LEU F 1 92 ? 124.813 171.071 121.362 1.00 8.93 89 LEU F C 1
ATOM 21912 O O . LEU F 1 92 ? 125.982 170.879 121.715 1.00 8.93 89 LEU F O 1
ATOM 21928 N N . LEU F 1 93 ? 124.259 170.408 120.345 1.00 10.06 90 LEU F N 1
ATOM 21929 C CA . LEU F 1 93 ? 125.020 169.402 119.615 1.00 10.06 90 LEU F CA 1
ATOM 21930 C C . LEU F 1 93 ? 126.245 169.991 118.929 1.00 10.06 90 LEU F C 1
ATOM 21931 O O . LEU F 1 93 ? 127.166 169.243 118.584 1.00 10.06 90 LEU F O 1
ATOM 21947 N N . THR F 1 94 ? 126.279 171.309 118.718 1.00 11.12 91 THR F N 1
ATOM 21948 C CA . THR F 1 94 ? 127.485 171.942 118.198 1.00 11.12 91 THR F CA 1
ATOM 21949 C C . THR F 1 94 ? 128.608 171.950 119.227 1.00 11.12 91 THR F C 1
ATOM 21950 O O . THR F 1 94 ? 129.764 172.185 118.861 1.00 11.12 91 THR F O 1
ATOM 21961 N N . LEU F 1 95 ? 128.289 171.707 120.499 1.00 8.99 92 LEU F N 1
ATOM 21962 C CA . LEU F 1 95 ? 129.274 171.622 121.574 1.00 8.99 92 LEU F CA 1
ATOM 21963 C C . LEU F 1 95 ? 129.889 172.978 121.902 1.00 8.99 92 LEU F C 1
ATOM 21964 O O . LEU F 1 95 ? 131.061 173.062 122.271 1.00 8.99 92 LEU F O 1
ATOM 21980 N N . SER F 1 96 ? 129.106 174.052 121.774 1.00 8.99 93 SER F N 1
ATOM 21981 C CA . SER F 1 96 ? 129.583 175.358 122.213 1.00 8.99 93 SER F CA 1
ATOM 21982 C C . SER F 1 96 ? 129.738 175.412 123.727 1.00 8.99 93 SER F C 1
ATOM 21983 O O . SER F 1 96 ? 130.589 176.149 124.238 1.00 8.99 93 SER F O 1
ATOM 21991 N N . PHE F 1 97 ? 128.928 174.641 124.456 1.00 8.26 94 PHE F N 1
ATOM 21992 C CA . PHE F 1 97 ? 129.005 174.654 125.912 1.00 8.26 94 PHE F CA 1
ATOM 21993 C C . PHE F 1 97 ? 130.355 174.154 126.408 1.00 8.26 94 PHE F C 1
ATOM 21994 O O . PHE F 1 97 ? 130.824 174.588 127.466 1.00 8.26 94 PHE F O 1
ATOM 22011 N N . ILE F 1 98 ? 130.994 173.245 125.668 1.00 9.19 95 ILE F N 1
ATOM 22012 C CA . ILE F 1 98 ? 132.292 172.733 126.099 1.00 9.19 95 ILE F CA 1
ATOM 22013 C C . ILE F 1 98 ? 133.319 173.856 126.127 1.00 9.19 95 ILE F C 1
ATOM 22014 O O . ILE F 1 98 ? 134.099 173.981 127.079 1.00 9.19 95 ILE F O 1
ATOM 22030 N N . ASP F 1 99 ? 133.338 174.691 125.087 1.00 11.13 96 ASP F N 1
ATOM 22031 C CA . ASP F 1 99 ? 134.257 175.821 125.060 1.00 11.13 96 ASP F CA 1
ATOM 22032 C C . ASP F 1 99 ? 133.812 176.937 125.995 1.00 11.13 96 ASP F C 1
ATOM 22033 O O . ASP F 1 99 ? 134.655 177.681 126.508 1.00 11.13 96 ASP F O 1
ATOM 22042 N N . ARG F 1 100 ? 132.509 177.071 126.228 1.00 10.12 97 ARG F N 1
ATOM 22043 C CA . ARG F 1 100 ? 131.981 178.083 127.132 1.00 10.12 97 ARG F CA 1
ATOM 22044 C C . ARG F 1 100 ? 131.934 177.617 128.582 1.00 10.12 97 ARG F C 1
ATOM 22045 O O . ARG F 1 100 ? 131.507 178.385 129.449 1.00 10.12 97 ARG F O 1
ATOM 22066 N N . LYS F 1 101 ? 132.354 176.383 128.864 1.00 10.66 98 LYS F N 1
ATOM 22067 C CA . LYS F 1 101 ? 132.347 175.841 130.221 1.00 10.66 98 LYS F CA 1
ATOM 22068 C C . LYS F 1 101 ? 130.942 175.841 130.818 1.00 10.66 98 LYS F C 1
ATOM 22069 O O . LYS F 1 101 ? 130.771 176.019 132.026 1.00 10.66 98 LYS F O 1
ATOM 22088 N N . GLU F 1 102 ? 129.929 175.637 129.982 1.00 7.53 99 GLU F N 1
ATOM 22089 C CA . GLU F 1 102 ? 128.538 175.688 130.409 1.00 7.53 99 GLU F CA 1
ATOM 22090 C C . GLU F 1 102 ? 128.025 174.291 130.730 1.00 7.53 99 GLU F C 1
ATOM 22091 O O . GLU F 1 102 ? 128.286 173.336 129.993 1.00 7.53 99 GLU F O 1
ATOM 22103 N N . ASN F 1 103 ? 127.295 174.181 131.834 1.00 9.06 100 ASN F N 1
ATOM 22104 C CA . ASN F 1 103 ? 126.641 172.942 132.223 1.00 9.06 100 ASN F CA 1
ATOM 22105 C C . ASN F 1 103 ? 125.289 172.821 131.528 1.00 9.06 100 ASN F C 1
ATOM 22106 O O . ASN F 1 103 ? 124.692 173.812 131.102 1.00 9.06 100 ASN F O 1
ATOM 22117 N N . ILE F 1 104 ? 124.808 171.587 131.415 1.00 11.69 101 ILE F N 1
ATOM 22118 C CA . ILE F 1 104 ? 123.529 171.294 130.775 1.00 11.69 101 ILE F CA 1
ATOM 22119 C C . ILE F 1 104 ? 122.669 170.564 131.792 1.00 11.69 101 ILE F C 1
ATOM 22120 O O . ILE F 1 104 ? 122.956 169.413 132.142 1.00 11.69 101 ILE F O 1
ATOM 22136 N N . LEU F 1 105 ? 121.601 171.210 132.247 1.00 11.82 102 LEU F N 1
ATOM 22137 C CA . LEU F 1 105 ? 120.707 170.638 133.244 1.00 11.82 102 LEU F CA 1
ATOM 22138 C C . LEU F 1 105 ? 119.361 170.347 132.597 1.00 11.82 102 LEU F C 1
ATOM 22139 O O . LEU F 1 105 ? 118.708 171.257 132.075 1.00 11.82 102 LEU F O 1
ATOM 22155 N N . PHE F 1 106 ? 118.950 169.082 132.639 1.00 25.81 103 PHE F N 1
ATOM 22156 C CA . PHE F 1 106 ? 117.656 168.649 132.131 1.00 25.81 103 PHE F CA 1
ATOM 22157 C C . PHE F 1 106 ? 116.734 168.359 133.307 1.00 25.81 103 PHE F C 1
ATOM 22158 O O . PHE F 1 106 ? 117.123 167.656 134.246 1.00 25.81 103 PHE F O 1
ATOM 22175 N N . LEU F 1 107 ? 115.525 168.914 133.257 1.00 13.40 104 LEU F N 1
ATOM 22176 C CA . LEU F 1 107 ? 114.563 168.807 134.344 1.00 13.40 104 LEU F CA 1
ATOM 22177 C C . LEU F 1 107 ? 113.194 168.462 133.782 1.00 13.40 104 LEU F C 1
ATOM 22178 O O . LEU F 1 107 ? 112.831 168.916 132.694 1.00 13.40 104 LEU F O 1
ATOM 22194 N N . GLY F 1 108 ? 112.435 167.665 134.530 1.00 10.25 105 GLY F N 1
ATOM 22195 C CA . GLY F 1 108 ? 111.082 167.334 134.155 1.00 10.25 105 GLY F CA 1
ATOM 22196 C C . GLY F 1 108 ? 110.662 165.956 134.625 1.00 10.25 105 GLY F C 1
ATOM 22197 O O . GLY F 1 108 ? 111.460 165.192 135.175 1.00 10.25 105 GLY F O 1
ATOM 22201 N N . PRO F 1 109 ? 109.395 165.611 134.410 1.00 11.18 106 PRO F N 1
ATOM 22202 C CA . PRO F 1 109 ? 108.882 164.319 134.883 1.00 11.18 106 PRO F CA 1
ATOM 22203 C C . PRO F 1 109 ? 109.668 163.161 134.296 1.00 11.18 106 PRO F C 1
ATOM 22204 O O . PRO F 1 109 ? 110.482 163.350 133.380 1.00 11.18 106 PRO F O 1
ATOM 22215 N N . PRO F 1 110 ? 109.461 161.947 134.803 1.00 12.84 107 PRO F N 1
ATOM 22216 C CA . PRO F 1 110 ? 110.201 160.793 134.281 1.00 12.84 107 PRO F CA 1
ATOM 22217 C C . PRO F 1 110 ? 109.818 160.460 132.848 1.00 12.84 107 PRO F C 1
ATOM 22218 O O . PRO F 1 110 ? 108.695 160.704 132.403 1.00 12.84 107 PRO F O 1
ATOM 22229 N N . GLY F 1 111 ? 110.779 159.889 132.127 1.00 16.07 108 GLY F N 1
ATOM 22230 C CA . GLY F 1 111 ? 110.512 159.354 130.805 1.00 16.07 108 GLY F CA 1
ATOM 22231 C C . GLY F 1 111 ? 110.150 160.378 129.754 1.00 16.07 108 GLY F C 1
ATOM 22232 O O . GLY F 1 111 ? 109.289 160.107 128.912 1.00 16.07 108 GLY F O 1
ATOM 22236 N N . ILE F 1 112 ? 110.781 161.550 129.775 1.00 13.62 109 ILE F N 1
ATOM 22237 C CA . ILE F 1 112 ? 110.549 162.580 128.770 1.00 13.62 109 ILE F CA 1
ATOM 22238 C C . ILE F 1 112 ? 111.795 162.851 127.938 1.00 13.62 109 ILE F C 1
ATOM 22239 O O . ILE F 1 112 ? 111.818 163.810 127.161 1.00 13.62 109 ILE F O 1
ATOM 22255 N N . GLY F 1 113 ? 112.834 162.035 128.082 1.00 13.76 110 GLY F N 1
ATOM 22256 C CA . GLY F 1 113 ? 114.033 162.175 127.287 1.00 13.76 110 GLY F CA 1
ATOM 22257 C C . GLY F 1 113 ? 115.194 162.875 127.957 1.00 13.76 110 GLY F C 1
ATOM 22258 O O . GLY F 1 113 ? 116.199 163.134 127.288 1.00 13.76 110 GLY F O 1
ATOM 22262 N N . LYS F 1 114 ? 115.096 163.186 129.252 1.00 15.87 111 LYS F N 1
ATOM 22263 C CA . LYS F 1 114 ? 116.199 163.854 129.935 1.00 15.87 111 LYS F CA 1
ATOM 22264 C C . LYS F 1 114 ? 117.482 163.047 129.798 1.00 15.87 111 LYS F C 1
ATOM 22265 O O . LYS F 1 114 ? 118.506 163.548 129.322 1.00 15.87 111 LYS F O 1
ATOM 22284 N N . THR F 1 115 ? 117.434 161.775 130.195 1.00 25.81 112 THR F N 1
ATOM 22285 C CA . THR F 1 115 ? 118.592 160.909 130.019 1.00 25.81 112 THR F CA 1
ATOM 22286 C C . THR F 1 115 ? 118.857 160.645 128.547 1.00 25.81 112 THR F C 1
ATOM 22287 O O . THR F 1 115 ? 120.016 160.519 128.143 1.00 25.81 112 THR F O 1
ATOM 22297 N N . HIS F 1 116 ? 117.805 160.564 127.731 1.00 15.81 113 HIS F N 1
ATOM 22298 C CA . HIS F 1 116 ? 118.003 160.378 126.299 1.00 15.81 113 HIS F CA 1
ATOM 22299 C C . HIS F 1 116 ? 118.775 161.549 125.704 1.00 15.81 113 HIS F C 1
ATOM 22300 O O . HIS F 1 116 ? 119.736 161.356 124.952 1.00 15.81 113 HIS F O 1
ATOM 22314 N N . LEU F 1 117 ? 118.381 162.777 126.047 1.00 12.53 114 LEU F N 1
ATOM 22315 C CA . LEU F 1 117 ? 119.079 163.947 125.525 1.00 12.53 114 LEU F CA 1
ATOM 22316 C C . LEU F 1 117 ? 120.489 164.055 126.094 1.00 12.53 114 LEU F C 1
ATOM 22317 O O . LEU F 1 117 ? 121.420 164.448 125.384 1.00 12.53 114 LEU F O 1
ATOM 22333 N N . ALA F 1 118 ? 120.670 163.717 127.373 1.00 10.43 115 ALA F N 1
ATOM 22334 C CA . ALA F 1 118 ? 122.012 163.746 127.945 1.00 10.43 115 ALA F CA 1
ATOM 22335 C C . ALA F 1 118 ? 122.929 162.753 127.240 1.00 10.43 115 ALA F C 1
ATOM 22336 O O . ALA F 1 118 ? 124.077 163.078 126.914 1.00 10.43 115 ALA F O 1
ATOM 22343 N N . ILE F 1 119 ? 122.436 161.539 126.989 1.00 11.77 116 ILE F N 1
ATOM 22344 C CA . ILE F 1 119 ? 123.235 160.545 126.284 1.00 11.77 116 ILE F CA 1
ATOM 22345 C C . ILE F 1 119 ? 123.475 160.972 124.844 1.00 11.77 116 ILE F C 1
ATOM 22346 O O . ILE F 1 119 ? 124.538 160.697 124.284 1.00 11.77 116 ILE F O 1
ATOM 22362 N N . SER F 1 120 ? 122.503 161.634 124.214 1.00 8.87 117 SER F N 1
ATOM 22363 C CA . SER F 1 120 ? 122.711 162.132 122.858 1.00 8.87 117 SER F CA 1
ATOM 22364 C C . SER F 1 120 ? 123.825 163.171 122.825 1.00 8.87 117 SER F C 1
ATOM 22365 O O . SER F 1 120 ? 124.692 163.145 121.943 1.00 8.87 117 SER F O 1
ATOM 22373 N N . ILE F 1 121 ? 123.816 164.098 123.784 1.00 8.99 118 ILE F N 1
ATOM 22374 C CA . ILE F 1 121 ? 124.864 165.113 123.844 1.00 8.99 118 ILE F CA 1
ATOM 22375 C C . ILE F 1 121 ? 126.215 164.462 124.111 1.00 8.99 118 ILE F C 1
ATOM 22376 O O . ILE F 1 121 ? 127.231 164.842 123.518 1.00 8.99 118 ILE F O 1
ATOM 22392 N N . GLY F 1 122 ? 126.252 163.480 125.012 1.00 8.24 119 GLY F N 1
ATOM 22393 C CA . GLY F 1 122 ? 127.501 162.780 125.270 1.00 8.24 119 GLY F CA 1
ATOM 22394 C C . GLY F 1 122 ? 128.014 162.035 124.052 1.00 8.24 119 GLY F C 1
ATOM 22395 O O . GLY F 1 122 ? 129.216 162.023 123.779 1.00 8.24 119 GLY F O 1
ATOM 22399 N N . MET F 1 123 ? 127.110 161.396 123.310 1.00 10.61 120 MET F N 1
ATOM 22400 C CA . MET F 1 123 ? 127.496 160.693 122.092 1.00 10.61 120 MET F CA 1
ATOM 22401 C C . MET F 1 123 ? 128.045 161.666 121.058 1.00 10.61 120 MET F C 1
ATOM 22402 O O . MET F 1 123 ? 129.057 161.393 120.402 1.00 10.61 120 MET F O 1
ATOM 22416 N N . GLU F 1 124 ? 127.385 162.816 120.901 1.00 9.64 121 GLU F N 1
ATOM 22417 C CA . GLU F 1 124 ? 127.878 163.833 119.978 1.00 9.64 121 GLU F CA 1
ATOM 22418 C C . GLU F 1 124 ? 129.255 164.329 120.398 1.00 9.64 121 GLU F C 1
ATOM 22419 O O . GLU F 1 124 ? 130.137 164.525 119.554 1.00 9.64 121 GLU F O 1
ATOM 22431 N N . ALA F 1 125 ? 129.458 164.541 121.700 1.00 8.22 122 ALA F N 1
ATOM 22432 C CA . ALA F 1 125 ? 130.761 164.985 122.184 1.00 8.22 122 ALA F CA 1
ATOM 22433 C C . ALA F 1 125 ? 131.837 163.941 121.912 1.00 8.22 122 ALA F C 1
ATOM 22434 O O . ALA F 1 125 ? 132.948 164.279 121.490 1.00 8.22 122 ALA F O 1
ATOM 22441 N N . ILE F 1 126 ? 131.527 162.665 122.150 1.00 12.13 123 ILE F N 1
ATOM 22442 C CA . ILE F 1 126 ? 132.495 161.608 121.874 1.00 12.13 123 ILE F CA 1
ATOM 22443 C C . ILE F 1 126 ? 132.790 161.535 120.385 1.00 12.13 123 ILE F C 1
ATOM 22444 O O . ILE F 1 126 ? 133.920 161.233 119.981 1.00 12.13 123 ILE F O 1
ATOM 22460 N N . ALA F 1 127 ? 131.788 161.805 119.545 1.00 11.69 124 ALA F N 1
ATOM 22461 C CA . ALA F 1 127 ? 131.998 161.742 118.103 1.00 11.69 124 ALA F CA 1
ATOM 22462 C C . ALA F 1 127 ? 133.099 162.699 117.665 1.00 11.69 124 ALA F C 1
ATOM 22463 O O . ALA F 1 127 ? 133.948 162.345 116.839 1.00 11.69 124 ALA F O 1
ATOM 22470 N N . ARG F 1 128 ? 133.106 163.916 118.210 1.00 10.52 125 ARG F N 1
ATOM 22471 C CA . ARG F 1 128 ? 134.114 164.912 117.881 1.00 10.52 125 ARG F CA 1
ATOM 22472 C C . ARG F 1 128 ? 135.366 164.788 118.744 1.00 10.52 125 ARG F C 1
ATOM 22473 O O . ARG F 1 128 ? 136.151 165.739 118.822 1.00 10.52 125 ARG F O 1
ATOM 22494 N N . GLY F 1 129 ? 135.566 163.643 119.394 1.00 11.95 126 GLY F N 1
ATOM 22495 C CA . GLY F 1 129 ? 136.786 163.376 120.125 1.00 11.95 126 GLY F CA 1
ATOM 22496 C C . GLY F 1 129 ? 136.837 163.915 121.537 1.00 11.95 126 GLY F C 1
ATOM 22497 O O . GLY F 1 129 ? 137.837 163.686 122.229 1.00 11.95 126 GLY F O 1
ATOM 22501 N N . TYR F 1 130 ? 135.804 164.619 121.994 1.00 10.92 127 TYR F N 1
ATOM 22502 C CA . TYR F 1 130 ? 135.794 165.120 123.361 1.00 10.92 127 TYR F CA 1
ATOM 22503 C C . TYR F 1 130 ? 135.655 163.965 124.343 1.00 10.92 127 TYR F C 1
ATOM 22504 O O . TYR F 1 130 ? 134.789 163.099 124.181 1.00 10.92 127 TYR F O 1
ATOM 22522 N N . LYS F 1 131 ? 136.507 163.951 125.364 1.00 18.75 128 LYS F N 1
ATOM 22523 C CA . LYS F 1 131 ? 136.402 162.938 126.405 1.00 18.75 128 LYS F CA 1
ATOM 22524 C C . LYS F 1 131 ? 135.127 163.151 127.211 1.00 18.75 128 LYS F C 1
ATOM 22525 O O . LYS F 1 131 ? 134.833 164.268 127.646 1.00 18.75 128 LYS F O 1
ATOM 22544 N N . THR F 1 132 ? 134.371 162.075 127.409 1.00 11.14 129 THR F N 1
ATOM 22545 C CA . THR F 1 132 ? 133.128 162.126 128.161 1.00 11.14 129 THR F CA 1
ATOM 22546 C C . THR F 1 132 ? 133.079 160.931 129.100 1.00 11.14 129 THR F C 1
ATOM 22547 O O . THR F 1 132 ? 133.693 159.895 128.838 1.00 11.14 129 THR F O 1
ATOM 22558 N N . TYR F 1 133 ? 132.359 161.090 130.208 1.00 13.43 130 TYR F N 1
ATOM 22559 C CA . TYR F 1 133 ? 132.194 160.001 131.164 1.00 13.43 130 TYR F CA 1
ATOM 22560 C C . TYR F 1 133 ? 130.797 160.069 131.757 1.00 13.43 130 TYR F C 1
ATOM 22561 O O . TYR F 1 133 ? 130.403 161.111 132.282 1.00 13.43 130 TYR F O 1
ATOM 22579 N N . PHE F 1 134 ? 130.066 158.959 131.691 1.00 18.45 131 PHE F N 1
ATOM 22580 C CA . PHE F 1 134 ? 128.680 158.894 132.136 1.00 18.45 131 PHE F CA 1
ATOM 22581 C C . PHE F 1 134 ? 128.581 158.061 133.404 1.00 18.45 131 PHE F C 1
ATOM 22582 O O . PHE F 1 134 ? 129.259 157.043 133.550 1.00 18.45 131 PHE F O 1
ATOM 22599 N N . ILE F 1 135 ? 127.720 158.504 134.329 1.00 10.80 132 ILE F N 1
ATOM 22600 C CA . ILE F 1 135 ? 127.536 157.816 135.598 1.00 10.80 132 ILE F CA 1
ATOM 22601 C C . ILE F 1 135 ? 126.261 158.347 136.234 1.00 10.80 132 ILE F C 1
ATOM 22602 O O . ILE F 1 135 ? 125.804 159.449 135.909 1.00 10.80 132 ILE F O 1
ATOM 22618 N N . THR F 1 136 ? 125.663 157.552 137.112 1.00 6.68 133 THR F N 1
ATOM 22619 C CA . THR F 1 136 ? 124.532 158.012 137.901 1.00 6.68 133 THR F CA 1
ATOM 22620 C C . THR F 1 136 ? 125.033 158.679 139.176 1.00 6.68 133 THR F C 1
ATOM 22621 O O . THR F 1 136 ? 126.100 158.343 139.697 1.00 6.68 133 THR F O 1
ATOM 22632 N N . ALA F 1 137 ? 124.248 159.634 139.677 1.00 6.79 134 ALA F N 1
ATOM 22633 C CA . ALA F 1 137 ? 124.657 160.366 140.870 1.00 6.79 134 ALA F CA 1
ATOM 22634 C C . ALA F 1 137 ? 124.872 159.423 142.045 1.00 6.79 134 ALA F C 1
ATOM 22635 O O . ALA F 1 137 ? 125.851 159.555 142.789 1.00 6.79 134 ALA F O 1
ATOM 22642 N N . HIS F 1 138 ? 123.965 158.462 142.228 1.00 7.51 135 HIS F N 1
ATOM 22643 C CA . HIS F 1 138 ? 124.126 157.487 143.300 1.00 7.51 135 HIS F CA 1
ATOM 22644 C C . HIS F 1 138 ? 125.424 156.708 143.132 1.00 7.51 135 HIS F C 1
ATOM 22645 O O . HIS F 1 138 ? 126.184 156.527 144.092 1.00 7.51 135 HIS F O 1
ATOM 22659 N N . ASP F 1 139 ? 125.698 156.244 141.911 1.00 9.81 136 ASP F N 1
ATOM 22660 C CA . ASP F 1 139 ? 126.926 155.496 141.664 1.00 9.81 136 ASP F CA 1
ATOM 22661 C C . ASP F 1 139 ? 128.156 156.358 141.907 1.00 9.81 136 ASP F C 1
ATOM 22662 O O . ASP F 1 139 ? 129.139 155.895 142.493 1.00 9.81 136 ASP F O 1
ATOM 22671 N N . LEU F 1 140 ? 128.128 157.612 141.453 1.00 9.03 137 LEU F N 1
ATOM 22672 C CA . LEU F 1 140 ? 129.271 158.495 141.661 1.00 9.03 137 LEU F CA 1
ATOM 22673 C C . LEU F 1 140 ? 129.534 158.700 143.146 1.00 9.03 137 LEU F C 1
ATOM 22674 O O . LEU F 1 140 ? 130.678 158.602 143.608 1.00 9.03 137 LEU F O 1
ATOM 22690 N N . VAL F 1 141 ? 128.479 158.976 143.915 1.00 8.11 138 VAL F N 1
ATOM 22691 C CA . VAL F 1 141 ? 128.645 159.210 145.346 1.00 8.11 138 VAL F CA 1
ATOM 22692 C C . VAL F 1 141 ? 129.179 157.957 146.028 1.00 8.11 138 VAL F C 1
ATOM 22693 O O . VAL F 1 141 ? 130.091 158.023 146.861 1.00 8.11 138 VAL F O 1
ATOM 22706 N N . ASN F 1 142 ? 128.618 156.794 145.688 1.00 12.03 139 ASN F N 1
ATOM 22707 C CA . ASN F 1 142 ? 129.059 155.556 146.322 1.00 12.03 139 ASN F CA 1
ATOM 22708 C C . ASN F 1 142 ? 130.511 155.243 145.983 1.00 12.03 139 ASN F C 1
ATOM 22709 O O . ASN F 1 142 ? 131.284 154.837 146.858 1.00 12.03 139 ASN F O 1
ATOM 22720 N N . GLN F 1 143 ? 130.901 155.418 144.718 1.00 12.62 140 GLN F N 1
ATOM 22721 C CA . GLN F 1 143 ? 132.280 155.148 144.331 1.00 12.62 140 GLN F CA 1
ATOM 22722 C C . GLN F 1 143 ? 133.241 156.105 145.021 1.00 12.62 140 GLN F C 1
ATOM 22723 O O . GLN F 1 143 ? 134.316 155.696 145.474 1.00 12.62 140 GLN F O 1
ATOM 22737 N N . LEU F 1 144 ? 132.875 157.386 145.112 1.00 13.61 141 LEU F N 1
ATOM 22738 C CA . LEU F 1 144 ? 133.732 158.338 145.809 1.00 13.61 141 LEU F CA 1
ATOM 22739 C C . LEU F 1 144 ? 133.862 157.978 147.284 1.00 13.61 141 LEU F C 1
ATOM 22740 O O . LEU F 1 144 ? 134.958 158.051 147.852 1.00 13.61 141 LEU F O 1
ATOM 22756 N N . ARG F 1 145 ? 132.758 157.579 147.921 1.00 14.87 142 ARG F N 1
ATOM 22757 C CA . ARG F 1 145 ? 132.828 157.185 149.324 1.00 14.87 142 ARG F CA 1
ATOM 22758 C C . ARG F 1 145 ? 133.726 155.969 149.506 1.00 14.87 142 ARG F C 1
ATOM 22759 O O . ARG F 1 145 ? 134.550 155.928 150.427 1.00 14.87 142 ARG F O 1
ATOM 22780 N N . ARG F 1 146 ? 133.582 154.967 148.636 1.00 19.42 143 ARG F N 1
ATOM 22781 C CA . ARG F 1 146 ? 134.407 153.769 148.753 1.00 19.42 143 ARG F CA 1
ATOM 22782 C C . ARG F 1 146 ? 135.879 154.091 148.536 1.00 19.42 143 ARG F C 1
ATOM 22783 O O . ARG F 1 146 ? 136.747 153.570 149.246 1.00 19.42 143 ARG F O 1
ATOM 22804 N N . ALA F 1 147 ? 136.184 154.949 147.560 1.00 22.17 144 ALA F N 1
ATOM 22805 C CA . ALA F 1 147 ? 137.572 155.338 147.332 1.00 22.17 144 ALA F CA 1
ATOM 22806 C C . ALA F 1 147 ? 138.133 156.092 148.530 1.00 22.17 144 ALA F C 1
ATOM 22807 O O . ALA F 1 147 ? 139.293 155.894 148.910 1.00 22.17 144 ALA F O 1
ATOM 22814 N N . ASP F 1 148 ? 137.327 156.967 149.136 1.00 22.67 145 ASP F N 1
ATOM 22815 C CA . ASP F 1 148 ? 137.784 157.688 150.319 1.00 22.67 145 ASP F CA 1
ATOM 22816 C C . ASP F 1 148 ? 138.044 156.734 151.476 1.00 22.67 145 ASP F C 1
ATOM 22817 O O . ASP F 1 148 ? 139.031 156.888 152.206 1.00 22.67 145 ASP F O 1
ATOM 22826 N N . GLN F 1 149 ? 137.172 155.741 151.662 1.00 26.00 146 GLN F N 1
ATOM 22827 C CA . GLN F 1 149 ? 137.384 154.759 152.719 1.00 26.00 146 GLN F CA 1
ATOM 22828 C C . GLN F 1 149 ? 138.658 153.955 152.503 1.00 26.00 146 GLN F C 1
ATOM 22829 O O . GLN F 1 149 ? 139.201 153.405 153.466 1.00 26.00 146 GLN F O 1
ATOM 22843 N N . GLU F 1 150 ? 139.144 153.875 151.267 1.00 30.93 147 GLU F N 1
ATOM 22844 C CA . GLU F 1 150 ? 140.395 153.200 150.954 1.00 30.93 147 GLU F CA 1
ATOM 22845 C C . GLU F 1 150 ? 141.588 154.147 150.961 1.00 30.93 147 GLU F C 1
ATOM 22846 O O . GLU F 1 150 ? 142.700 153.726 150.628 1.00 30.93 147 GLU F O 1
ATOM 22858 N N . GLY F 1 151 ? 141.383 155.410 151.326 1.00 29.74 148 GLY F N 1
ATOM 22859 C CA . GLY F 1 151 ? 142.473 156.369 151.345 1.00 29.74 148 GLY F CA 1
ATOM 22860 C C . GLY F 1 151 ? 143.055 156.661 149.981 1.00 29.74 148 GLY F C 1
ATOM 22861 O O . GLY F 1 151 ? 144.258 156.918 149.869 1.00 29.74 148 GLY F O 1
ATOM 22865 N N . LYS F 1 152 ? 142.231 156.627 148.936 1.00 29.79 149 LYS F N 1
ATOM 22866 C CA . LYS F 1 152 ? 142.667 156.927 147.577 1.00 29.79 149 LYS F CA 1
ATOM 22867 C C . LYS F 1 152 ? 141.622 157.774 146.864 1.00 29.79 149 LYS F C 1
ATOM 22868 O O . LYS F 1 152 ? 141.378 157.613 145.664 1.00 29.79 149 LYS F O 1
ATOM 22887 N N . LEU F 1 153 ? 140.989 158.692 147.599 1.00 20.78 150 LEU F N 1
ATOM 22888 C CA . LEU F 1 153 ? 139.948 159.524 147.003 1.00 20.78 150 LEU F CA 1
ATOM 22889 C C . LEU F 1 153 ? 140.492 160.375 145.865 1.00 20.78 150 LEU F C 1
ATOM 22890 O O . LEU F 1 153 ? 139.744 160.731 144.948 1.00 20.78 150 LEU F O 1
ATOM 22906 N N . GLU F 1 154 ? 141.780 160.720 145.908 1.00 27.50 151 GLU F N 1
ATOM 22907 C CA . GLU F 1 154 ? 142.342 161.595 144.885 1.00 27.50 151 GLU F CA 1
ATOM 22908 C C . GLU F 1 154 ? 142.298 160.938 143.511 1.00 27.50 151 GLU F C 1
ATOM 22909 O O . GLU F 1 154 ? 141.997 161.596 142.509 1.00 27.50 151 GLU F O 1
ATOM 22921 N N . LYS F 1 155 ? 142.603 159.641 143.441 1.00 26.97 152 LYS F N 1
ATOM 22922 C CA . LYS F 1 155 ? 142.590 158.947 142.157 1.00 26.97 152 LYS F CA 1
ATOM 22923 C C . LYS F 1 155 ? 141.190 158.938 141.553 1.00 26.97 152 LYS F C 1
ATOM 22924 O O . LYS F 1 155 ? 141.009 159.228 140.365 1.00 26.97 152 LYS F O 1
ATOM 22943 N N . LYS F 1 156 ? 140.181 158.613 142.363 1.00 18.98 153 LYS F N 1
ATOM 22944 C CA . LYS F 1 156 ? 138.815 158.582 141.853 1.00 18.98 153 LYS F CA 1
ATOM 22945 C C . LYS F 1 156 ? 138.338 159.981 141.484 1.00 18.98 153 LYS F C 1
ATOM 22946 O O . LYS F 1 156 ? 137.586 160.155 140.516 1.00 18.98 153 LYS F O 1
ATOM 22965 N N . LEU F 1 157 ? 138.763 160.992 142.242 1.00 16.18 154 LEU F N 1
ATOM 22966 C CA . LEU F 1 157 ? 138.406 162.364 141.903 1.00 16.18 154 LEU F CA 1
ATOM 22967 C C . LEU F 1 157 ? 139.017 162.768 140.567 1.00 16.18 154 LEU F C 1
ATOM 22968 O O . LEU F 1 157 ? 138.369 163.441 139.759 1.00 16.18 154 LEU F O 1
ATOM 22984 N N . ARG F 1 158 ? 140.263 162.363 140.315 1.00 22.83 155 ARG F N 1
ATOM 22985 C CA . ARG F 1 158 ? 140.857 162.599 139.003 1.00 22.83 155 ARG F CA 1
ATOM 22986 C C . ARG F 1 158 ? 140.077 161.870 137.918 1.00 22.83 155 ARG F C 1
ATOM 22987 O O . ARG F 1 158 ? 139.859 162.410 136.827 1.00 22.83 155 ARG F O 1
ATOM 23008 N N . VAL F 1 159 ? 139.653 160.637 138.200 1.00 18.50 156 VAL F N 1
ATOM 23009 C CA . VAL F 1 159 ? 138.878 159.874 137.224 1.00 18.50 156 VAL F CA 1
ATOM 23010 C C . VAL F 1 159 ? 137.599 160.617 136.863 1.00 18.50 156 VAL F C 1
ATOM 23011 O O . VAL F 1 159 ? 137.211 160.686 135.690 1.00 18.50 156 VAL F O 1
ATOM 23024 N N . PHE F 1 160 ? 136.920 161.174 137.861 1.00 12.03 157 PHE F N 1
ATOM 23025 C CA . PHE F 1 160 ? 135.677 161.901 137.633 1.00 12.03 157 PHE F CA 1
ATOM 23026 C C . PHE F 1 160 ? 135.893 163.342 137.187 1.00 12.03 157 PHE F C 1
ATOM 23027 O O . PHE F 1 160 ? 134.916 164.020 136.853 1.00 12.03 157 PHE F O 1
ATOM 23044 N N . VAL F 1 161 ? 137.133 163.825 137.177 1.00 14.48 158 VAL F N 1
ATOM 23045 C CA . VAL F 1 161 ? 137.423 165.189 136.757 1.00 14.48 158 VAL F CA 1
ATOM 23046 C C . VAL F 1 161 ? 138.129 165.251 135.408 1.00 14.48 158 VAL F C 1
ATOM 23047 O O . VAL F 1 161 ? 137.989 166.261 134.701 1.00 14.48 158 VAL F O 1
ATOM 23060 N N . LYS F 1 162 ? 138.877 164.218 135.026 1.00 27.14 159 LYS F N 1
ATOM 23061 C CA . LYS F 1 162 ? 139.555 164.236 133.733 1.00 27.14 159 LYS F CA 1
ATOM 23062 C C . LYS F 1 162 ? 138.597 164.393 132.558 1.00 27.14 159 LYS F C 1
ATOM 23063 O O . LYS F 1 162 ? 138.914 165.174 131.643 1.00 27.14 159 LYS F O 1
ATOM 23082 N N . PRO F 1 163 ? 137.453 163.710 132.504 1.00 13.44 160 PRO F N 1
ATOM 23083 C CA . PRO F 1 163 ? 136.607 163.789 131.305 1.00 13.44 160 PRO F CA 1
ATOM 23084 C C . PRO F 1 163 ? 136.198 165.220 130.989 1.00 13.44 160 PRO F C 1
ATOM 23085 O O . PRO F 1 163 ? 135.931 166.024 131.885 1.00 13.44 160 PRO F O 1
ATOM 23096 N N . THR F 1 164 ? 136.149 165.532 129.692 1.00 10.26 161 THR F N 1
ATOM 23097 C CA . THR F 1 164 ? 135.762 166.874 129.273 1.00 10.26 161 THR F CA 1
ATOM 23098 C C . THR F 1 164 ? 134.301 167.160 129.592 1.00 10.26 161 THR F C 1
ATOM 23099 O O . THR F 1 164 ? 133.945 168.311 129.860 1.00 10.26 161 THR F O 1
ATOM 23110 N N . VAL F 1 165 ? 133.444 166.142 129.560 1.00 11.82 162 VAL F N 1
ATOM 23111 C CA . VAL F 1 165 ? 132.032 166.287 129.895 1.00 11.82 162 VAL F CA 1
ATOM 23112 C C . VAL F 1 165 ? 131.647 165.140 130.818 1.00 11.82 162 VAL F C 1
ATOM 23113 O O . VAL F 1 165 ? 131.830 163.967 130.465 1.00 11.82 162 VAL F O 1
ATOM 23126 N N . LEU F 1 166 ? 131.108 165.473 131.988 1.00 14.02 163 LEU F N 1
ATOM 23127 C CA . LEU F 1 166 ? 130.695 164.477 132.971 1.00 14.02 163 LEU F CA 1
ATOM 23128 C C . LEU F 1 166 ? 129.174 164.434 133.015 1.00 14.02 163 LEU F C 1
ATOM 23129 O O . LEU F 1 166 ? 128.534 165.450 133.291 1.00 14.02 163 LEU F O 1
ATOM 23145 N N . ILE F 1 167 ? 128.602 163.266 132.749 1.00 25.81 164 ILE F N 1
ATOM 23146 C CA . ILE F 1 167 ? 127.157 163.083 132.722 1.00 25.81 164 ILE F CA 1
ATOM 23147 C C . ILE F 1 167 ? 126.738 162.448 134.039 1.00 25.81 164 ILE F C 1
ATOM 23148 O O . ILE F 1 167 ? 127.200 161.355 134.387 1.00 25.81 164 ILE F O 1
ATOM 23164 N N . ILE F 1 168 ? 125.868 163.135 134.771 1.00 11.74 165 ILE F N 1
ATOM 23165 C CA . ILE F 1 168 ? 125.312 162.648 136.026 1.00 11.74 165 ILE F CA 1
ATOM 23166 C C . ILE F 1 168 ? 123.825 162.421 135.791 1.00 11.74 165 ILE F C 1
ATOM 23167 O O . ILE F 1 168 ? 123.054 163.376 135.613 1.00 11.74 165 ILE F O 1
ATOM 23183 N N . ASP F 1 169 ? 123.421 161.156 135.808 1.00 9.13 166 ASP F N 1
ATOM 23184 C CA . ASP F 1 169 ? 122.064 160.764 135.462 1.00 9.13 166 ASP F CA 1
ATOM 23185 C C . ASP F 1 169 ? 121.278 160.393 136.713 1.00 9.13 166 ASP F C 1
ATOM 23186 O O . ASP F 1 169 ? 121.819 159.797 137.648 1.00 9.13 166 ASP F O 1
ATOM 23195 N N . GLU F 1 170 ? 119.994 160.752 136.720 1.00 12.47 167 GLU F N 1
ATOM 23196 C CA . GLU F 1 170 ? 119.081 160.421 137.813 1.00 12.47 167 GLU F CA 1
ATOM 23197 C C . GLU F 1 170 ? 119.581 160.989 139.142 1.00 12.47 167 GLU F C 1
ATOM 23198 O O . GLU F 1 170 ? 119.912 160.261 140.080 1.00 12.47 167 GLU F O 1
ATOM 23210 N N . MET F 1 171 ? 119.634 162.318 139.205 1.00 8.88 168 MET F N 1
ATOM 23211 C CA . MET F 1 171 ? 119.951 163.036 140.439 1.00 8.88 168 MET F CA 1
ATOM 23212 C C . MET F 1 171 ? 118.624 163.492 141.040 1.00 8.88 168 MET F C 1
ATOM 23213 O O . MET F 1 171 ? 118.091 164.544 140.689 1.00 8.88 168 MET F O 1
ATOM 23227 N N . GLY F 1 172 ? 118.089 162.690 141.959 1.00 6.73 169 GLY F N 1
ATOM 23228 C CA . GLY F 1 172 ? 116.855 163.046 142.633 1.00 6.73 169 GLY F CA 1
ATOM 23229 C C . GLY F 1 172 ? 115.950 161.879 142.976 1.00 6.73 169 GLY F C 1
ATOM 23230 O O . GLY F 1 172 ? 115.180 161.960 143.937 1.00 6.73 169 GLY F O 1
ATOM 23234 N N . TYR F 1 173 ? 116.019 160.791 142.205 1.00 11.66 170 TYR F N 1
ATOM 23235 C CA . TYR F 1 173 ? 115.206 159.621 142.525 1.00 11.66 170 TYR F CA 1
ATOM 23236 C C . TYR F 1 173 ? 115.644 158.989 143.839 1.00 11.66 170 TYR F C 1
ATOM 23237 O O . TYR F 1 173 ? 114.805 158.576 144.647 1.00 11.66 170 TYR F O 1
ATOM 23255 N N . LEU F 1 174 ? 116.950 158.905 144.069 1.00 9.72 171 LEU F N 1
ATOM 23256 C CA . LEU F 1 174 ? 117.512 158.372 145.303 1.00 9.72 171 LEU F CA 1
ATOM 23257 C C . LEU F 1 174 ? 118.141 159.518 146.082 1.00 9.72 171 LEU F C 1
ATOM 23258 O O . LEU F 1 174 ? 119.021 160.214 145.565 1.00 9.72 171 LEU F O 1
ATOM 23274 N N . LYS F 1 175 ? 117.690 159.714 147.318 1.00 8.79 172 LYS F N 1
ATOM 23275 C CA . LYS F 1 175 ? 118.309 160.712 148.177 1.00 8.79 172 LYS F CA 1
ATOM 23276 C C . LYS F 1 175 ? 119.722 160.273 148.535 1.00 8.79 172 LYS F C 1
ATOM 23277 O O . LYS F 1 175 ? 119.942 159.139 148.970 1.00 8.79 172 LYS F O 1
ATOM 23296 N N . LEU F 1 176 ? 120.680 161.173 148.349 1.00 7.19 173 LEU F N 1
ATOM 23297 C CA . LEU F 1 176 ? 122.071 160.864 148.632 1.00 7.19 173 LEU F CA 1
ATOM 23298 C C . LEU F 1 176 ? 122.312 160.832 150.135 1.00 7.19 173 LEU F C 1
ATOM 23299 O O . LEU F 1 176 ? 121.651 161.531 150.908 1.00 7.19 173 LEU F O 1
ATOM 23315 N N . ASP F 1 177 ? 123.268 160.011 150.544 1.00 10.99 174 ASP F N 1
ATOM 23316 C CA . ASP F 1 177 ? 123.640 159.940 151.948 1.00 10.99 174 ASP F CA 1
ATOM 23317 C C . ASP F 1 177 ? 124.153 161.306 152.394 1.00 10.99 174 ASP F C 1
ATOM 23318 O O . ASP F 1 177 ? 125.082 161.839 151.769 1.00 10.99 174 ASP F O 1
ATOM 23327 N N . PRO F 1 178 ? 123.589 161.909 153.447 1.00 12.58 175 PRO F N 1
ATOM 23328 C CA . PRO F 1 178 ? 124.070 163.243 153.844 1.00 12.58 175 PRO F CA 1
ATOM 23329 C C . PRO F 1 178 ? 125.560 163.282 154.126 1.00 12.58 175 PRO F C 1
ATOM 23330 O O . PRO F 1 178 ? 126.217 164.286 153.826 1.00 12.58 175 PRO F O 1
ATOM 23341 N N . ASN F 1 179 ? 126.117 162.212 154.696 1.00 11.57 176 ASN F N 1
ATOM 23342 C CA . ASN F 1 179 ? 127.548 162.181 154.968 1.00 11.57 176 ASN F CA 1
ATOM 23343 C C . ASN F 1 179 ? 128.377 162.104 153.693 1.00 11.57 176 ASN F C 1
ATOM 23344 O O . ASN F 1 179 ? 129.545 162.505 153.706 1.00 11.57 176 ASN F O 1
ATOM 23355 N N . SER F 1 180 ? 127.802 161.605 152.597 1.00 10.50 177 SER F N 1
ATOM 23356 C CA . SER F 1 180 ? 128.525 161.443 151.344 1.00 10.50 177 SER F CA 1
ATOM 23357 C C . SER F 1 180 ? 128.133 162.459 150.282 1.00 10.50 177 SER F C 1
ATOM 23358 O O . SER F 1 180 ? 128.866 162.613 149.299 1.00 10.50 177 SER F O 1
ATOM 23366 N N . ALA F 1 181 ? 127.008 163.157 150.450 1.00 8.33 178 ALA F N 1
ATOM 23367 C CA . ALA F 1 181 ? 126.580 164.110 149.433 1.00 8.33 178 ALA F CA 1
ATOM 23368 C C . ALA F 1 181 ? 127.660 165.141 149.141 1.00 8.33 178 ALA F C 1
ATOM 23369 O O . ALA F 1 181 ? 127.793 165.592 147.998 1.00 8.33 178 ALA F O 1
ATOM 23376 N N . HIS F 1 182 ? 128.449 165.516 150.152 1.00 8.80 179 HIS F N 1
ATOM 23377 C CA . HIS F 1 182 ? 129.486 166.519 149.938 1.00 8.80 179 HIS F CA 1
ATOM 23378 C C . HIS F 1 182 ? 130.436 166.107 148.823 1.00 8.80 179 HIS F C 1
ATOM 23379 O O . HIS F 1 182 ? 130.943 166.967 148.094 1.00 8.80 179 HIS F O 1
ATOM 23393 N N . TYR F 1 183 ? 130.679 164.803 148.663 1.00 10.28 180 TYR F N 1
ATOM 23394 C CA . TYR F 1 183 ? 131.543 164.353 147.577 1.00 10.28 180 TYR F CA 1
ATOM 23395 C C . TYR F 1 183 ? 131.079 164.926 146.247 1.00 10.28 180 TYR F C 1
ATOM 23396 O O . TYR F 1 183 ? 131.887 165.444 145.468 1.00 10.28 180 TYR F O 1
ATOM 23414 N N . LEU F 1 184 ? 129.772 164.869 145.983 1.00 8.27 181 LEU F N 1
ATOM 23415 C CA . LEU F 1 184 ? 129.245 165.436 144.748 1.00 8.27 181 LEU F CA 1
ATOM 23416 C C . LEU F 1 184 ? 129.693 166.882 144.589 1.00 8.27 181 LEU F C 1
ATOM 23417 O O . LEU F 1 184 ? 130.224 167.272 143.542 1.00 8.27 181 LEU F O 1
ATOM 23433 N N . PHE F 1 185 ? 129.525 167.684 145.644 1.00 9.00 182 PHE F N 1
ATOM 23434 C CA . PHE F 1 185 ? 129.955 169.076 145.589 1.00 9.00 182 PHE F CA 1
ATOM 23435 C C . PHE F 1 185 ? 131.398 169.175 145.120 1.00 9.00 182 PHE F C 1
ATOM 23436 O O . PHE F 1 185 ? 131.722 169.972 144.232 1.00 9.00 182 PHE F O 1
ATOM 23453 N N . GLN F 1 186 ? 132.277 168.343 145.685 1.00 9.23 183 GLN F N 1
ATOM 23454 C CA . GLN F 1 186 ? 133.680 168.382 145.289 1.00 9.23 183 GLN F CA 1
ATOM 23455 C C . GLN F 1 186 ? 133.812 168.289 143.776 1.00 9.23 183 GLN F C 1
ATOM 23456 O O . GLN F 1 186 ? 134.481 169.117 143.147 1.00 9.23 183 GLN F O 1
ATOM 23470 N N . VAL F 1 187 ? 133.146 167.307 143.167 1.00 9.90 184 VAL F N 1
ATOM 23471 C CA . VAL F 1 187 ? 133.196 167.192 141.714 1.00 9.90 184 VAL F CA 1
ATOM 23472 C C . VAL F 1 187 ? 132.667 168.470 141.078 1.00 9.90 184 VAL F C 1
ATOM 23473 O O . VAL F 1 187 ? 133.339 169.101 140.253 1.00 9.90 184 VAL F O 1
ATOM 23486 N N . ILE F 1 188 ? 131.479 168.908 141.505 1.00 9.85 185 ILE F N 1
ATOM 23487 C CA . ILE F 1 188 ? 130.920 170.145 140.972 1.00 9.85 185 ILE F CA 1
ATOM 23488 C C . ILE F 1 188 ? 131.822 171.319 141.313 1.00 9.85 185 ILE F C 1
ATOM 23489 O O . ILE F 1 188 ? 131.841 172.327 140.596 1.00 9.85 185 ILE F O 1
ATOM 23505 N N . ALA F 1 189 ? 132.577 171.216 142.407 1.00 9.55 186 ALA F N 1
ATOM 23506 C CA . ALA F 1 189 ? 133.511 172.276 142.761 1.00 9.55 186 ALA F CA 1
ATOM 23507 C C . ALA F 1 189 ? 134.759 172.226 141.892 1.00 9.55 186 ALA F C 1
ATOM 23508 O O . ALA F 1 189 ? 135.332 173.272 141.567 1.00 9.55 186 ALA F O 1
ATOM 23515 N N . ARG F 1 190 ? 135.192 171.027 141.503 1.00 11.08 187 ARG F N 1
ATOM 23516 C CA . ARG F 1 190 ? 136.441 170.886 140.765 1.00 11.08 187 ARG F CA 1
ATOM 23517 C C . ARG F 1 190 ? 136.255 171.031 139.263 1.00 11.08 187 ARG F C 1
ATOM 23518 O O . ARG F 1 190 ? 137.184 171.464 138.572 1.00 11.08 187 ARG F O 1
ATOM 23539 N N . ARG F 1 191 ? 135.081 170.686 138.744 1.00 14.17 188 ARG F N 1
ATOM 23540 C CA . ARG F 1 191 ? 134.767 170.863 137.335 1.00 14.17 188 ARG F CA 1
ATOM 23541 C C . ARG F 1 191 ? 134.108 172.205 137.053 1.00 14.17 188 ARG F C 1
ATOM 23542 O O . ARG F 1 191 ? 133.689 172.451 135.918 1.00 14.17 188 ARG F O 1
ATOM 23563 N N . TYR F 1 192 ? 134.000 173.070 138.058 1.00 25.81 189 TYR F N 1
ATOM 23564 C CA . TYR F 1 192 ? 133.405 174.384 137.864 1.00 25.81 189 TYR F CA 1
ATOM 23565 C C . TYR F 1 192 ? 134.319 175.251 137.008 1.00 25.81 189 TYR F C 1
ATOM 23566 O O . TYR F 1 192 ? 135.498 175.432 137.326 1.00 25.81 189 TYR F O 1
ATOM 23584 N N . GLU F 1 193 ? 133.772 175.783 135.916 1.00 14.73 190 GLU F N 1
ATOM 23585 C CA . GLU F 1 193 ? 134.512 176.613 134.967 1.00 14.73 190 GLU F CA 1
ATOM 23586 C C . GLU F 1 193 ? 135.664 175.859 134.310 1.00 14.73 190 GLU F C 1
ATOM 23587 O O . GLU F 1 193 ? 136.546 176.477 133.706 1.00 14.73 190 GLU F O 1
ATOM 23599 N N . HIS F 1 194 ? 135.679 174.532 134.416 1.00 11.69 191 HIS F N 1
ATOM 23600 C CA . HIS F 1 194 ? 136.703 173.707 133.786 1.00 11.69 191 HIS F CA 1
ATOM 23601 C C . HIS F 1 194 ? 136.123 172.714 132.794 1.00 11.69 191 HIS F C 1
ATOM 23602 O O . HIS F 1 194 ? 136.631 172.600 131.672 1.00 11.69 191 HIS F O 1
ATOM 23616 N N . ALA F 1 195 ? 135.067 171.988 133.170 1.00 10.18 192 ALA F N 1
ATOM 23617 C CA . ALA F 1 195 ? 134.500 170.958 132.316 1.00 10.18 192 ALA F CA 1
ATOM 23618 C C . ALA F 1 195 ? 132.993 170.887 132.525 1.00 10.18 192 ALA F C 1
ATOM 23619 O O . ALA F 1 195 ? 132.539 170.904 133.678 1.00 10.18 192 ALA F O 1
ATOM 23626 N N . PRO F 1 196 ? 132.200 170.810 131.456 1.00 10.99 193 PRO F N 1
ATOM 23627 C CA . PRO F 1 196 ? 130.744 170.760 131.629 1.00 10.99 193 PRO F CA 1
ATOM 23628 C C . PRO F 1 196 ? 130.255 169.512 132.348 1.00 10.99 193 PRO F C 1
ATOM 23629 O O . PRO F 1 196 ? 130.845 168.428 132.267 1.00 10.99 193 PRO F O 1
ATOM 23640 N N . ILE F 1 197 ? 129.135 169.686 133.046 1.00 25.81 194 ILE F N 1
ATOM 23641 C CA . ILE F 1 197 ? 128.379 168.595 133.643 1.00 25.81 194 ILE F CA 1
ATOM 23642 C C . ILE F 1 197 ? 127.003 168.569 132.992 1.00 25.81 194 ILE F C 1
ATOM 23643 O O . ILE F 1 197 ? 126.317 169.597 132.930 1.00 25.81 194 ILE F O 1
ATOM 23659 N N . ILE F 1 198 ? 126.620 167.403 132.485 1.00 15.46 195 ILE F N 1
ATOM 23660 C CA . ILE F 1 198 ? 125.291 167.161 131.941 1.00 15.46 195 ILE F CA 1
ATOM 23661 C C . ILE F 1 198 ? 124.519 166.422 133.026 1.00 15.46 195 ILE F C 1
ATOM 23662 O O . ILE F 1 198 ? 124.677 165.214 133.204 1.00 15.46 195 ILE F O 1
ATOM 23678 N N . LEU F 1 199 ? 123.678 167.145 133.755 1.00 12.10 196 LEU F N 1
ATOM 23679 C CA . LEU F 1 199 ? 122.952 166.599 134.892 1.00 12.10 196 LEU F CA 1
ATOM 23680 C C . LEU F 1 199 ? 121.479 166.460 134.539 1.00 12.10 196 LEU F C 1
ATOM 23681 O O . LEU F 1 199 ? 120.838 167.436 134.133 1.00 12.10 196 LEU F O 1
ATOM 23697 N N . THR F 1 200 ? 120.947 165.251 134.703 1.00 9.86 197 THR F N 1
ATOM 23698 C CA . THR F 1 200 ? 119.541 164.970 134.445 1.00 9.86 197 THR F CA 1
ATOM 23699 C C . THR F 1 200 ? 118.835 164.711 135.768 1.00 9.86 197 THR F C 1
ATOM 23700 O O . THR F 1 200 ? 119.297 163.893 136.571 1.00 9.86 197 THR F O 1
ATOM 23711 N N . SER F 1 201 ? 117.720 165.405 135.995 1.00 8.20 198 SER F N 1
ATOM 23712 C CA . SER F 1 201 ? 117.000 165.290 137.254 1.00 8.20 198 SER F CA 1
ATOM 23713 C C . SER F 1 201 ? 115.520 165.534 137.014 1.00 8.20 198 SER F C 1
ATOM 23714 O O . SER F 1 201 ? 115.119 166.095 135.993 1.00 8.20 198 SER F O 1
ATOM 23722 N N . ASN F 1 202 ? 114.709 165.095 137.975 1.00 6.84 199 ASN F N 1
ATOM 23723 C CA . ASN F 1 202 ? 113.287 165.402 138.001 1.00 6.84 199 ASN F CA 1
ATOM 23724 C C . ASN F 1 202 ? 112.910 166.364 139.117 1.00 6.84 199 ASN F C 1
ATOM 23725 O O . ASN F 1 202 ? 111.750 166.784 139.183 1.00 6.84 199 ASN F O 1
ATOM 23736 N N . LYS F 1 203 ? 113.851 166.722 139.986 1.00 6.39 200 LYS F N 1
ATOM 23737 C CA . LYS F 1 203 ? 113.595 167.592 141.124 1.00 6.39 200 LYS F CA 1
ATOM 23738 C C . LYS F 1 203 ? 113.986 169.019 140.772 1.00 6.39 200 LYS F C 1
ATOM 23739 O O . LYS F 1 203 ? 115.067 169.253 140.222 1.00 6.39 200 LYS F O 1
ATOM 23758 N N . SER F 1 204 ? 113.110 169.967 141.091 1.00 3.26 201 SER F N 1
ATOM 23759 C CA . SER F 1 204 ? 113.459 171.369 140.940 1.00 3.26 201 SER F CA 1
ATOM 23760 C C . SER F 1 204 ? 114.668 171.697 141.811 1.00 3.26 201 SER F C 1
ATOM 23761 O O . SER F 1 204 ? 115.001 170.978 142.757 1.00 3.26 201 SER F O 1
ATOM 23769 N N . PHE F 1 205 ? 115.335 172.802 141.478 1.00 6.65 202 PHE F N 1
ATOM 23770 C CA . PHE F 1 205 ? 116.563 173.156 142.183 1.00 6.65 202 PHE F CA 1
ATOM 23771 C C . PHE F 1 205 ? 116.306 173.371 143.668 1.00 6.65 202 PHE F C 1
ATOM 23772 O O . PHE F 1 205 ? 117.095 172.929 144.512 1.00 6.65 202 PHE F O 1
ATOM 23789 N N . GLY F 1 206 ? 115.200 174.030 144.011 1.00 7.33 203 GLY F N 1
ATOM 23790 C CA . GLY F 1 206 ? 114.915 174.313 145.405 1.00 7.33 203 GLY F CA 1
ATOM 23791 C C . GLY F 1 206 ? 114.824 173.076 146.273 1.00 7.33 203 GLY F C 1
ATOM 23792 O O . GLY F 1 206 ? 115.004 173.170 147.492 1.00 7.33 203 GLY F O 1
ATOM 23796 N N . GLU F 1 207 ? 114.551 171.919 145.677 1.00 5.19 204 GLU F N 1
ATOM 23797 C CA . GLU F 1 207 ? 114.425 170.674 146.421 1.00 5.19 204 GLU F CA 1
ATOM 23798 C C . GLU F 1 207 ? 115.750 169.941 146.590 1.00 5.19 204 GLU F C 1
ATOM 23799 O O . GLU F 1 207 ? 115.789 168.924 147.291 1.00 5.19 204 GLU F O 1
ATOM 23811 N N . TRP F 1 208 ? 116.835 170.431 145.984 1.00 9.23 205 TRP F N 1
ATOM 23812 C CA . TRP F 1 208 ? 118.108 169.725 146.091 1.00 9.23 205 TRP F CA 1
ATOM 23813 C C . TRP F 1 208 ? 118.559 169.593 147.538 1.00 9.23 205 TRP F C 1
ATOM 23814 O O . TRP F 1 208 ? 119.227 168.615 147.891 1.00 9.23 205 TRP F O 1
ATOM 23835 N N . GLY F 1 209 ? 118.202 170.555 148.390 1.00 5.84 206 GLY F N 1
ATOM 23836 C CA . GLY F 1 209 ? 118.546 170.436 149.796 1.00 5.84 206 GLY F CA 1
ATOM 23837 C C . GLY F 1 209 ? 117.998 169.163 150.410 1.00 5.84 206 GLY F C 1
ATOM 23838 O O . GLY F 1 209 ? 118.667 168.512 151.216 1.00 5.84 206 GLY F O 1
ATOM 23842 N N . GLU F 1 210 ? 116.773 168.791 150.035 1.00 8.06 207 GLU F N 1
ATOM 23843 C CA . GLU F 1 210 ? 116.220 167.519 150.484 1.00 8.06 207 GLU F CA 1
ATOM 23844 C C . GLU F 1 210 ? 117.005 166.347 149.909 1.00 8.06 207 GLU F C 1
ATOM 23845 O O . GLU F 1 210 ? 117.229 165.344 150.598 1.00 8.06 207 GLU F O 1
ATOM 23857 N N . ILE F 1 211 ? 117.432 166.454 148.649 1.00 7.71 208 ILE F N 1
ATOM 23858 C CA . ILE F 1 211 ? 118.147 165.355 148.005 1.00 7.71 208 ILE F CA 1
ATOM 23859 C C . ILE F 1 211 ? 119.468 165.094 148.717 1.00 7.71 208 ILE F C 1
ATOM 23860 O O . ILE F 1 211 ? 119.797 163.952 149.058 1.00 7.71 208 ILE F O 1
ATOM 23876 N N . VAL F 1 212 ? 120.247 166.154 148.952 1.00 6.85 209 VAL F N 1
ATOM 23877 C CA . VAL F 1 212 ? 121.551 166.012 149.595 1.00 6.85 209 VAL F CA 1
ATOM 23878 C C . VAL F 1 212 ? 121.474 166.117 151.111 1.00 6.85 209 VAL F C 1
ATOM 23879 O O . VAL F 1 212 ? 122.452 165.777 151.795 1.00 6.85 209 VAL F O 1
ATOM 23892 N N . GLY F 1 213 ? 120.351 166.575 151.660 1.00 8.98 210 GLY F N 1
ATOM 23893 C CA . GLY F 1 213 ? 120.223 166.687 153.099 1.00 8.98 210 GLY F CA 1
ATOM 23894 C C . GLY F 1 213 ? 121.021 167.811 153.713 1.00 8.98 210 GLY F C 1
ATOM 23895 O O . GLY F 1 213 ? 121.333 167.757 154.905 1.00 8.98 210 GLY F O 1
ATOM 23899 N N . ASP F 1 214 ? 121.365 168.834 152.931 1.00 7.03 211 ASP F N 1
ATOM 23900 C CA . ASP F 1 214 ? 122.161 169.953 153.431 1.00 7.03 211 ASP F CA 1
ATOM 23901 C C . ASP F 1 214 ? 121.790 171.175 152.595 1.00 7.03 211 ASP F C 1
ATOM 23902 O O . ASP F 1 214 ? 122.248 171.313 151.457 1.00 7.03 211 ASP F O 1
ATOM 23911 N N . SER F 1 215 ? 120.960 172.051 153.164 1.00 8.78 212 SER F N 1
ATOM 23912 C CA . SER F 1 215 ? 120.469 173.200 152.411 1.00 8.78 212 SER F CA 1
ATOM 23913 C C . SER F 1 215 ? 121.608 174.125 151.999 1.00 8.78 212 SER F C 1
ATOM 23914 O O . SER F 1 215 ? 121.627 174.631 150.872 1.00 8.78 212 SER F O 1
ATOM 23922 N N . VAL F 1 216 ? 122.563 174.366 152.899 1.00 6.98 213 VAL F N 1
ATOM 23923 C CA . VAL F 1 216 ? 123.677 175.255 152.578 1.00 6.98 213 VAL F CA 1
ATOM 23924 C C . VAL F 1 216 ? 124.552 174.643 151.490 1.00 6.98 213 VAL F C 1
ATOM 23925 O O . VAL F 1 216 ? 124.934 175.314 150.522 1.00 6.98 213 VAL F O 1
ATOM 23938 N N . LEU F 1 217 ? 124.891 173.361 151.637 1.00 6.86 214 LEU F N 1
ATOM 23939 C CA . LEU F 1 217 ? 125.692 172.692 150.619 1.00 6.86 214 LEU F CA 1
ATOM 23940 C C . LEU F 1 217 ? 124.944 172.626 149.295 1.00 6.86 214 LEU F C 1
ATOM 23941 O O . LEU F 1 217 ? 125.543 172.786 148.226 1.00 6.86 214 LEU F O 1
ATOM 23957 N N . ALA F 1 218 ? 123.634 172.380 149.345 1.00 4.86 215 ALA F N 1
ATOM 23958 C CA . ALA F 1 218 ? 122.844 172.360 148.119 1.00 4.86 215 ALA F CA 1
ATOM 23959 C C . ALA F 1 218 ? 122.860 173.720 147.437 1.00 4.86 215 ALA F C 1
ATOM 23960 O O . ALA F 1 218 ? 122.967 173.804 146.210 1.00 4.86 215 ALA F O 1
ATOM 23967 N N . THR F 1 219 ? 122.747 174.797 148.216 1.00 5.21 216 THR F N 1
ATOM 23968 C CA . THR F 1 219 ? 122.796 176.135 147.638 1.00 5.21 216 THR F CA 1
ATOM 23969 C C . THR F 1 219 ? 124.158 176.417 147.018 1.00 5.21 216 THR F C 1
ATOM 23970 O O . THR F 1 219 ? 124.241 177.022 145.945 1.00 5.21 216 THR F O 1
ATOM 23981 N N . ALA F 1 220 ? 125.236 175.999 147.683 1.00 7.02 217 ALA F N 1
ATOM 23982 C CA . ALA F 1 220 ? 126.568 176.192 147.115 1.00 7.02 217 ALA F CA 1
ATOM 23983 C C . ALA F 1 220 ? 126.718 175.424 145.806 1.00 7.02 217 ALA F C 1
ATOM 23984 O O . ALA F 1 220 ? 127.229 175.955 144.809 1.00 7.02 217 ALA F O 1
ATOM 23991 N N . MET F 1 221 ? 126.267 174.168 145.791 1.00 7.77 218 MET F N 1
ATOM 23992 C CA . MET F 1 221 ? 126.332 173.369 144.574 1.00 7.77 218 MET F CA 1
ATOM 23993 C C . MET F 1 221 ? 125.526 174.011 143.456 1.00 7.77 218 MET F C 1
ATOM 23994 O O . MET F 1 221 ? 125.976 174.059 142.308 1.00 7.77 218 MET F O 1
ATOM 24008 N N . LEU F 1 222 ? 124.327 174.504 143.771 1.00 7.12 219 LEU F N 1
ATOM 24009 C CA . LEU F 1 222 ? 123.490 175.124 142.751 1.00 7.12 219 LEU F CA 1
ATOM 24010 C C . LEU F 1 222 ? 124.110 176.413 142.233 1.00 7.12 219 LEU F C 1
ATOM 24011 O O . LEU F 1 222 ? 124.042 176.698 141.035 1.00 7.12 219 LEU F O 1
ATOM 24027 N N . ASP F 1 223 ? 124.705 177.217 143.114 1.00 12.15 220 ASP F N 1
ATOM 24028 C CA . ASP F 1 223 ? 125.353 178.440 142.657 1.00 12.15 220 ASP F CA 1
ATOM 24029 C C . ASP F 1 223 ? 126.519 178.126 141.730 1.00 12.15 220 ASP F C 1
ATOM 24030 O O . ASP F 1 223 ? 126.697 178.786 140.700 1.00 12.15 220 ASP F O 1
ATOM 24039 N N . ARG F 1 224 ? 127.325 177.121 142.076 1.00 25.81 221 ARG F N 1
ATOM 24040 C CA . ARG F 1 224 ? 128.439 176.756 141.206 1.00 25.81 221 ARG F CA 1
ATOM 24041 C C . ARG F 1 224 ? 127.949 176.170 139.886 1.00 25.81 221 ARG F C 1
ATOM 24042 O O . ARG F 1 224 ? 128.516 176.456 138.825 1.00 25.81 221 ARG F O 1
ATOM 24063 N N . LEU F 1 225 ? 126.897 175.352 139.928 1.00 10.14 222 LEU F N 1
ATOM 24064 C CA . LEU F 1 225 ? 126.436 174.645 138.738 1.00 10.14 222 LEU F CA 1
ATOM 24065 C C . LEU F 1 225 ? 125.688 175.565 137.781 1.00 10.14 222 LEU F C 1
ATOM 24066 O O . LEU F 1 225 ? 125.861 175.469 136.562 1.00 10.14 222 LEU F O 1
ATOM 24082 N N . LEU F 1 226 ? 124.861 176.461 138.311 1.00 8.76 223 LEU F N 1
ATOM 24083 C CA . LEU F 1 226 ? 123.989 177.306 137.509 1.00 8.76 223 LEU F CA 1
ATOM 24084 C C . LEU F 1 226 ? 124.646 178.611 137.083 1.00 8.76 223 LEU F C 1
ATOM 24085 O O . LEU F 1 226 ? 124.000 179.415 136.402 1.00 8.76 223 LEU F O 1
ATOM 24101 N N . HIS F 1 227 ? 125.898 178.853 137.473 1.00 17.88 224 HIS F N 1
ATOM 24102 C CA . HIS F 1 227 ? 126.580 180.069 137.046 1.00 17.88 224 HIS F CA 1
ATOM 24103 C C . HIS F 1 227 ? 126.612 180.156 135.525 1.00 17.88 224 HIS F C 1
ATOM 24104 O O . HIS F 1 227 ? 126.061 181.087 134.927 1.00 17.88 224 HIS F O 1
ATOM 24118 N N . HIS F 1 228 ? 127.253 179.182 134.884 1.00 8.89 225 HIS F N 1
ATOM 24119 C CA . HIS F 1 228 ? 127.263 179.047 133.430 1.00 8.89 225 HIS F CA 1
ATOM 24120 C C . HIS F 1 228 ? 126.586 177.720 133.111 1.00 8.89 225 HIS F C 1
ATOM 24121 O O . HIS F 1 228 ? 127.222 176.663 133.172 1.00 8.89 225 HIS F O 1
ATOM 24135 N N . SER F 1 229 ? 125.298 177.767 132.780 1.00 7.93 226 SER F N 1
ATOM 24136 C CA . SER F 1 229 ? 124.542 176.546 132.551 1.00 7.93 226 SER F CA 1
ATOM 24137 C C . SER F 1 229 ? 123.399 176.824 131.589 1.00 7.93 226 SER F C 1
ATOM 24138 O O . SER F 1 229 ? 123.016 177.973 131.357 1.00 7.93 226 SER F O 1
ATOM 24146 N N . ILE F 1 230 ? 122.858 175.744 131.033 1.00 7.95 227 ILE F N 1
ATOM 24147 C CA . ILE F 1 230 ? 121.729 175.791 130.112 1.00 7.95 227 ILE F CA 1
ATOM 24148 C C . ILE F 1 230 ? 120.634 174.924 130.717 1.00 7.95 227 ILE F C 1
ATOM 24149 O O . ILE F 1 230 ? 120.755 173.693 130.749 1.00 7.95 227 ILE F O 1
ATOM 24165 N N . ILE F 1 231 ? 119.567 175.559 131.193 1.00 9.41 228 ILE F N 1
ATOM 24166 C CA . ILE F 1 231 ? 118.513 174.884 131.941 1.00 9.41 228 ILE F CA 1
ATOM 24167 C C . ILE F 1 231 ? 117.371 174.562 130.987 1.00 9.41 228 ILE F C 1
ATOM 24168 O O . ILE F 1 231 ? 116.806 175.462 130.356 1.00 9.41 228 ILE F O 1
ATOM 24184 N N . PHE F 1 232 ? 117.028 173.278 130.887 1.00 11.37 229 PHE F N 1
ATOM 24185 C CA . PHE F 1 232 ? 115.923 172.808 130.058 1.00 11.37 229 PHE F CA 1
ATOM 24186 C C . PHE F 1 232 ? 114.867 172.189 130.965 1.00 11.37 229 PHE F C 1
ATOM 24187 O O . PHE F 1 232 ? 115.090 171.124 131.549 1.00 11.37 229 PHE F O 1
ATOM 24204 N N . ASN F 1 233 ? 113.719 172.854 131.077 1.00 8.77 230 ASN F N 1
ATOM 24205 C CA . ASN F 1 233 ? 112.596 172.365 131.877 1.00 8.77 230 ASN F CA 1
ATOM 24206 C C . ASN F 1 233 ? 111.621 171.672 130.931 1.00 8.77 230 ASN F C 1
ATOM 24207 O O . ASN F 1 233 ? 110.690 172.284 130.407 1.00 8.77 230 ASN F O 1
ATOM 24218 N N . LEU F 1 234 ? 111.843 170.380 130.715 1.00 12.61 231 LEU F N 1
ATOM 24219 C CA . LEU F 1 234 ? 110.990 169.603 129.832 1.00 12.61 231 LEU F CA 1
ATOM 24220 C C . LEU F 1 234 ? 109.653 169.303 130.504 1.00 12.61 231 LEU F C 1
ATOM 24221 O O . LEU F 1 234 ? 109.526 169.302 131.731 1.00 12.61 231 LEU F O 1
ATOM 24237 N N . LYS F 1 235 ? 108.645 169.052 129.673 1.00 18.99 232 LYS F N 1
ATOM 24238 C CA . LYS F 1 235 ? 107.300 168.740 130.137 1.00 18.99 232 LYS F CA 1
ATOM 24239 C C . LYS F 1 235 ? 106.725 167.657 129.232 1.00 18.99 232 LYS F C 1
ATOM 24240 O O . LYS F 1 235 ? 107.425 167.083 128.392 1.00 18.99 232 LYS F O 1
ATOM 24259 N N . GLY F 1 236 ? 105.442 167.375 129.407 1.00 21.31 233 GLY F N 1
ATOM 24260 C CA . GLY F 1 236 ? 104.726 166.435 128.571 1.00 21.31 233 GLY F CA 1
ATOM 24261 C C . GLY F 1 236 ? 104.524 165.096 129.261 1.00 21.31 233 GLY F C 1
ATOM 24262 O O . GLY F 1 236 ? 105.080 164.807 130.321 1.00 21.31 233 GLY F O 1
ATOM 24266 N N . GLU F 1 237 ? 103.698 164.272 128.622 1.00 18.16 234 GLU F N 1
ATOM 24267 C CA . GLU F 1 237 ? 103.428 162.937 129.132 1.00 18.16 234 GLU F CA 1
ATOM 24268 C C . GLU F 1 237 ? 104.639 162.033 128.933 1.00 18.16 234 GLU F C 1
ATOM 24269 O O . GLU F 1 237 ? 105.394 162.169 127.967 1.00 18.16 234 GLU F O 1
ATOM 24281 N N . SER F 1 238 ? 104.818 161.102 129.866 1.00 13.41 235 SER F N 1
ATOM 24282 C CA . SER F 1 238 ? 105.959 160.199 129.810 1.00 13.41 235 SER F CA 1
ATOM 24283 C C . SER F 1 238 ? 105.964 159.429 128.497 1.00 13.41 235 SER F C 1
ATOM 24284 O O . SER F 1 238 ? 104.938 158.891 128.072 1.00 13.41 235 SER F O 1
ATOM 24292 N N . TYR F 1 239 ? 107.130 159.381 127.851 1.00 18.17 236 TYR F N 1
ATOM 24293 C CA . TYR F 1 239 ? 107.253 158.625 126.610 1.00 18.17 236 TYR F CA 1
ATOM 24294 C C . TYR F 1 239 ? 107.081 157.133 126.850 1.00 18.17 236 TYR F C 1
ATOM 24295 O O . TYR F 1 239 ? 106.573 156.420 125.977 1.00 18.17 236 TYR F O 1
ATOM 24313 N N . ARG F 1 240 ? 107.498 156.643 128.019 1.00 27.56 237 ARG F N 1
ATOM 24314 C CA . ARG F 1 240 ? 107.314 155.231 128.334 1.00 27.56 237 ARG F CA 1
ATOM 24315 C C . ARG F 1 240 ? 105.838 154.858 128.304 1.00 27.56 237 ARG F C 1
ATOM 24316 O O . ARG F 1 240 ? 105.445 153.868 127.675 1.00 27.56 237 ARG F O 1
ATOM 24337 N N . LEU F 1 241 ? 104.999 155.651 128.972 1.00 14.57 238 LEU F N 1
ATOM 24338 C CA . LEU F 1 241 ? 103.568 155.381 128.959 1.00 14.57 238 LEU F CA 1
ATOM 24339 C C . LEU F 1 241 ? 102.973 155.599 127.575 1.00 14.57 238 LEU F C 1
ATOM 24340 O O . LEU F 1 241 ? 102.008 154.923 127.205 1.00 14.57 238 LEU F O 1
ATOM 24356 N N . ARG F 1 242 ? 103.532 156.526 126.796 1.00 18.58 239 ARG F N 1
ATOM 24357 C CA . ARG F 1 242 ? 103.073 156.711 125.423 1.00 18.58 239 ARG F CA 1
ATOM 24358 C C . ARG F 1 242 ? 103.278 155.438 124.609 1.00 18.58 239 ARG F C 1
ATOM 24359 O O . ARG F 1 242 ? 102.356 154.956 123.937 1.00 18.58 239 ARG F O 1
ATOM 24380 N N . GLU F 1 243 ? 104.486 154.871 124.666 1.00 21.57 240 GLU F N 1
ATOM 24381 C CA . GLU F 1 243 ? 104.740 153.615 123.969 1.00 21.57 240 GLU F CA 1
ATOM 24382 C C . GLU F 1 243 ? 103.894 152.483 124.535 1.00 21.57 240 GLU F C 1
ATOM 24383 O O . GLU F 1 243 ? 103.468 151.595 123.788 1.00 21.57 240 GLU F O 1
ATOM 24395 N N . LYS F 1 244 ? 103.649 152.488 125.846 1.00 16.76 241 LYS F N 1
ATOM 24396 C CA . LYS F 1 244 ? 102.792 151.465 126.436 1.00 16.76 241 LYS F CA 1
ATOM 24397 C C . LYS F 1 244 ? 101.387 151.530 125.849 1.00 16.76 241 LYS F C 1
ATOM 24398 O O . LYS F 1 244 ? 100.801 150.502 125.487 1.00 16.76 241 LYS F O 1
ATOM 24417 N N . ARG F 1 245 ? 100.832 152.739 125.740 1.00 23.74 242 ARG F N 1
ATOM 24418 C CA . ARG F 1 245 ? 99.511 152.892 125.142 1.00 23.74 242 ARG F CA 1
ATOM 24419 C C . ARG F 1 245 ? 99.524 152.473 123.679 1.00 23.74 242 ARG F C 1
ATOM 24420 O O . ARG F 1 245 ? 98.586 151.822 123.204 1.00 23.74 242 ARG F O 1
ATOM 24441 N N . LEU F 1 246 ? 100.578 152.837 122.946 1.00 22.57 243 LEU F N 1
ATOM 24442 C CA . LEU F 1 246 ? 100.655 152.442 121.543 1.00 22.57 243 LEU F CA 1
ATOM 24443 C C . LEU F 1 246 ? 100.667 150.924 121.401 1.00 22.57 243 LEU F C 1
ATOM 24444 O O . LEU F 1 246 ? 99.985 150.370 120.531 1.00 22.57 243 LEU F O 1
ATOM 24460 N N . GLN F 1 247 ? 101.434 150.235 122.247 1.00 22.51 244 GLN F N 1
ATOM 24461 C CA . GLN F 1 247 ? 101.464 148.776 122.198 1.00 22.51 244 GLN F CA 1
ATOM 24462 C C . GLN F 1 247 ? 100.106 148.186 122.556 1.00 22.51 244 GLN F C 1
ATOM 24463 O O . GLN F 1 247 ? 99.612 147.282 121.873 1.00 22.51 244 GLN F O 1
ATOM 24477 N N . GLU F 1 248 ? 99.486 148.682 123.630 1.00 22.23 245 GLU F N 1
ATOM 24478 C CA . GLU F 1 248 ? 98.169 148.180 124.010 1.00 22.23 245 GLU F CA 1
ATOM 24479 C C . GLU F 1 248 ? 97.129 148.502 122.944 1.00 22.23 245 GLU F C 1
ATOM 24480 O O . GLU F 1 248 ? 96.288 147.658 122.612 1.00 22.23 245 GLU F O 1
ATOM 24492 N N . GLU F 1 249 ? 97.169 149.712 122.398 1.00 31.00 246 GLU F N 1
ATOM 24493 C CA . GLU F 1 249 ? 96.233 150.111 121.355 1.00 31.00 246 GLU F CA 1
ATOM 24494 C C . GLU F 1 249 ? 96.580 149.434 120.033 1.00 31.00 246 GLU F C 1
ATOM 24495 O O . GLU F 1 249 ? 97.273 148.417 120.008 1.00 31.00 246 GLU F O 1
ATOM 24507 N N . MET G 1 4 ? 122.995 110.189 117.139 1.00 52.29 1 MET G N 1
ATOM 24508 C CA . MET G 1 4 ? 123.087 109.594 118.503 1.00 52.29 1 MET G CA 1
ATOM 24509 C C . MET G 1 4 ? 124.504 109.734 119.051 1.00 52.29 1 MET G C 1
ATOM 24510 O O . MET G 1 4 ? 124.698 109.944 120.248 1.00 52.29 1 MET G O 1
ATOM 24524 N N . LYS G 1 5 ? 125.496 109.613 118.165 1.00 51.71 2 LYS G N 1
ATOM 24525 C CA . LYS G 1 5 ? 126.882 109.785 118.586 1.00 51.71 2 LYS G CA 1
ATOM 24526 C C . LYS G 1 5 ? 127.132 111.203 119.083 1.00 51.71 2 LYS G C 1
ATOM 24527 O O . LYS G 1 5 ? 127.856 111.408 120.065 1.00 51.71 2 LYS G O 1
ATOM 24546 N N . GLU G 1 6 ? 126.549 112.199 118.411 1.00 51.05 3 GLU G N 1
ATOM 24547 C CA . GLU G 1 6 ? 126.688 113.574 118.876 1.00 51.05 3 GLU G CA 1
ATOM 24548 C C . GLU G 1 6 ? 126.074 113.754 120.257 1.00 51.05 3 GLU G C 1
ATOM 24549 O O . GLU G 1 6 ? 126.584 114.537 121.066 1.00 51.05 3 GLU G O 1
ATOM 24561 N N . ARG G 1 7 ? 124.986 113.038 120.548 1.00 49.37 4 ARG G N 1
ATOM 24562 C CA . ARG G 1 7 ? 124.436 113.060 121.899 1.00 49.37 4 ARG G CA 1
ATOM 24563 C C . ARG G 1 7 ? 125.434 112.493 122.900 1.00 49.37 4 ARG G C 1
ATOM 24564 O O . ARG G 1 7 ? 125.572 113.013 124.013 1.00 49.37 4 ARG G O 1
ATOM 24585 N N . ILE G 1 8 ? 126.137 111.422 122.522 1.00 46.46 5 ILE G N 1
ATOM 24586 C CA . ILE G 1 8 ? 127.171 110.870 123.392 1.00 46.46 5 ILE G CA 1
ATOM 24587 C C . ILE G 1 8 ? 128.258 111.906 123.642 1.00 46.46 5 ILE G C 1
ATOM 24588 O O . ILE G 1 8 ? 128.728 112.078 124.773 1.00 46.46 5 ILE G O 1
ATOM 24604 N N . HIS G 1 9 ? 128.683 112.603 122.587 1.00 41.88 6 HIS G N 1
ATOM 24605 C CA . HIS G 1 9 ? 129.720 113.620 122.733 1.00 41.88 6 HIS G CA 1
ATOM 24606 C C . HIS G 1 9 ? 129.262 114.729 123.674 1.00 41.88 6 HIS G C 1
ATOM 24607 O O . HIS G 1 9 ? 130.012 115.165 124.558 1.00 41.88 6 HIS G O 1
ATOM 24621 N N . GLU G 1 10 ? 128.023 115.193 123.498 1.00 47.40 7 GLU G N 1
ATOM 24622 C CA . GLU G 1 10 ? 127.497 116.251 124.355 1.00 47.40 7 GLU G CA 1
ATOM 24623 C C . GLU G 1 10 ? 127.408 115.793 125.805 1.00 47.40 7 GLU G C 1
ATOM 24624 O O . GLU G 1 10 ? 127.760 116.543 126.723 1.00 47.40 7 GLU G O 1
ATOM 24636 N N . TYR G 1 11 ? 126.937 114.565 126.034 1.00 46.26 8 TYR G N 1
ATOM 24637 C CA . TYR G 1 11 ? 126.848 114.056 127.398 1.00 46.26 8 TYR G CA 1
ATOM 24638 C C . TYR G 1 11 ? 128.229 113.950 128.032 1.00 46.26 8 TYR G C 1
ATOM 24639 O O . TYR G 1 11 ? 128.417 114.322 129.196 1.00 46.26 8 TYR G O 1
ATOM 24657 N N . CYS G 1 12 ? 129.212 113.449 127.279 1.00 47.93 9 CYS G N 1
ATOM 24658 C CA . CYS G 1 12 ? 130.563 113.335 127.815 1.00 47.93 9 CYS G CA 1
ATOM 24659 C C . CYS G 1 12 ? 131.132 114.703 128.162 1.00 47.93 9 CYS G C 1
ATOM 24660 O O . CYS G 1 12 ? 131.790 114.867 129.196 1.00 47.93 9 CYS G O 1
ATOM 24668 N N . HIS G 1 13 ? 130.893 115.701 127.308 1.00 43.33 10 HIS G N 1
ATOM 24669 C CA . HIS G 1 13 ? 131.348 117.051 127.623 1.00 43.33 10 HIS G CA 1
ATOM 24670 C C . HIS G 1 13 ? 130.651 117.591 128.866 1.00 43.33 10 HIS G C 1
ATOM 24671 O O . HIS G 1 13 ? 131.279 118.252 129.702 1.00 43.33 10 HIS G O 1
ATOM 24685 N N . ARG G 1 14 ? 129.352 117.317 129.009 1.00 43.65 11 ARG G N 1
ATOM 24686 C CA . ARG G 1 14 ? 128.618 117.809 130.170 1.00 43.65 11 ARG G CA 1
ATOM 24687 C C . ARG G 1 14 ? 129.044 117.102 131.450 1.00 43.65 11 ARG G C 1
ATOM 24688 O O . ARG G 1 14 ? 129.027 117.710 132.526 1.00 43.65 11 ARG G O 1
ATOM 24709 N N . LEU G 1 15 ? 129.426 115.829 131.360 1.00 39.50 12 LEU G N 1
ATOM 24710 C CA . LEU G 1 15 ? 129.892 115.088 132.526 1.00 39.50 12 LEU G CA 1
ATOM 24711 C C . LEU G 1 15 ? 131.335 115.409 132.892 1.00 39.50 12 LEU G C 1
ATOM 24712 O O . LEU G 1 15 ? 131.876 114.786 133.812 1.00 39.50 12 LEU G O 1
ATOM 24728 N N . HIS G 1 16 ? 131.968 116.357 132.201 1.00 36.03 13 HIS G N 1
ATOM 24729 C CA . HIS G 1 16 ? 133.339 116.766 132.501 1.00 36.03 13 HIS G CA 1
ATOM 24730 C C . HIS G 1 16 ? 134.308 115.598 132.322 1.00 36.03 13 HIS G C 1
ATOM 24731 O O . HIS G 1 16 ? 135.120 115.291 133.197 1.00 36.03 13 HIS G O 1
ATOM 24745 N N . LEU G 1 17 ? 134.217 114.946 131.165 1.00 36.49 14 LEU G N 1
ATOM 24746 C CA . LEU G 1 17 ? 135.111 113.848 130.796 1.00 36.49 14 LEU G CA 1
ATOM 24747 C C . LEU G 1 17 ? 135.631 114.079 129.382 1.00 36.49 14 LEU G C 1
ATOM 24748 O O . LEU G 1 17 ? 135.336 113.311 128.461 1.00 36.49 14 LEU G O 1
ATOM 24764 N N . PRO G 1 18 ? 136.420 115.139 129.173 1.00 38.04 15 PRO G N 1
ATOM 24765 C CA . PRO G 1 18 ? 136.830 115.472 127.797 1.00 38.04 15 PRO G CA 1
ATOM 24766 C C . PRO G 1 18 ? 137.561 114.344 127.092 1.00 38.04 15 PRO G C 1
ATOM 24767 O O . PRO G 1 18 ? 137.344 114.123 125.893 1.00 38.04 15 PRO G O 1
ATOM 24778 N N . VAL G 1 19 ? 138.422 113.615 127.804 1.00 38.50 16 VAL G N 1
ATOM 24779 C CA . VAL G 1 19 ? 139.191 112.560 127.154 1.00 38.50 16 VAL G CA 1
ATOM 24780 C C . VAL G 1 19 ? 138.279 111.414 126.739 1.00 38.50 16 VAL G C 1
ATOM 24781 O O . VAL G 1 19 ? 138.493 110.789 125.694 1.00 38.50 16 VAL G O 1
ATOM 24794 N N . MET G 1 20 ? 137.256 111.114 127.542 1.00 39.67 17 MET G N 1
ATOM 24795 C CA . MET G 1 20 ? 136.297 110.085 127.153 1.00 39.67 17 MET G CA 1
ATOM 24796 C C . MET G 1 20 ? 135.632 110.438 125.830 1.00 39.67 17 MET G C 1
ATOM 24797 O O . MET G 1 20 ? 135.480 109.580 124.953 1.00 39.67 17 MET G O 1
ATOM 24811 N N . ALA G 1 21 ? 135.229 111.700 125.666 1.00 38.93 18 ALA G N 1
ATOM 24812 C CA . ALA G 1 21 ? 134.660 112.133 124.395 1.00 38.93 18 ALA G CA 1
ATOM 24813 C C . ALA G 1 21 ? 135.685 112.039 123.272 1.00 38.93 18 ALA G C 1
ATOM 24814 O O . ALA G 1 21 ? 135.364 111.595 122.163 1.00 38.93 18 ALA G O 1
ATOM 24821 N N . GLU G 1 22 ? 136.926 112.453 123.540 1.00 42.43 19 GLU G N 1
ATOM 24822 C CA . GLU G 1 22 ? 137.948 112.450 122.498 1.00 42.43 19 GLU G CA 1
ATOM 24823 C C . GLU G 1 22 ? 138.232 111.036 122.002 1.00 42.43 19 GLU G C 1
ATOM 24824 O O . GLU G 1 22 ? 138.340 110.800 120.793 1.00 42.43 19 GLU G O 1
ATOM 24836 N N . ARG G 1 23 ? 138.354 110.080 122.922 1.00 40.89 20 ARG G N 1
ATOM 24837 C CA . ARG G 1 23 ? 138.724 108.712 122.585 1.00 40.89 20 ARG G CA 1
ATOM 24838 C C . ARG G 1 23 ? 137.522 107.783 122.478 1.00 40.89 20 ARG G C 1
ATOM 24839 O O . ARG G 1 23 ? 137.702 106.564 122.394 1.00 40.89 20 ARG G O 1
ATOM 24860 N N . TRP G 1 24 ? 136.303 108.325 122.479 1.00 46.07 21 TRP G N 1
ATOM 24861 C CA . TRP G 1 24 ? 135.121 107.474 122.401 1.00 46.07 21 TRP G CA 1
ATOM 24862 C C . TRP G 1 24 ? 135.101 106.669 121.107 1.00 46.07 21 TRP G C 1
ATOM 24863 O O . TRP G 1 24 ? 134.820 105.464 121.119 1.00 46.07 21 TRP G O 1
ATOM 24884 N N . SER G 1 25 ? 135.396 107.317 119.978 1.00 46.52 22 SER G N 1
ATOM 24885 C CA . SER G 1 25 ? 135.331 106.628 118.694 1.00 46.52 22 SER G CA 1
ATOM 24886 C C . SER G 1 25 ? 136.365 105.512 118.606 1.00 46.52 22 SER G C 1
ATOM 24887 O O . SER G 1 25 ? 136.061 104.413 118.127 1.00 46.52 22 SER G O 1
ATOM 24895 N N . ALA G 1 26 ? 137.594 105.774 119.057 1.00 46.45 23 ALA G N 1
ATOM 24896 C CA . ALA G 1 26 ? 138.643 104.763 118.971 1.00 46.45 23 ALA G CA 1
ATOM 24897 C C . ALA G 1 26 ? 138.297 103.542 119.813 1.00 46.45 23 ALA G C 1
ATOM 24898 O O . ALA G 1 26 ? 138.441 102.398 119.362 1.00 46.45 23 ALA G O 1
ATOM 24905 N N . MET G 1 27 ? 137.834 103.765 121.045 1.00 45.89 24 MET G N 1
ATOM 24906 C CA . MET G 1 27 ? 137.483 102.643 121.907 1.00 45.89 24 MET G CA 1
ATOM 24907 C C . MET G 1 27 ? 136.272 101.894 121.366 1.00 45.89 24 MET G C 1
ATOM 24908 O O . MET G 1 27 ? 136.203 100.664 121.463 1.00 45.89 24 MET G O 1
ATOM 24922 N N . ALA G 1 28 ? 135.304 102.615 120.793 1.00 48.53 25 ALA G N 1
ATOM 24923 C CA . ALA G 1 28 ? 134.152 101.950 120.196 1.00 48.53 25 ALA G CA 1
ATOM 24924 C C . ALA G 1 28 ? 134.574 101.066 119.029 1.00 48.53 25 ALA G C 1
ATOM 24925 O O . ALA G 1 28 ? 134.101 99.931 118.895 1.00 48.53 25 ALA G O 1
ATOM 24932 N N . GLU G 1 29 ? 135.467 101.570 118.174 1.00 52.63 26 GLU G N 1
ATOM 24933 C CA . GLU G 1 29 ? 135.960 100.764 117.062 1.00 52.63 26 GLU G CA 1
ATOM 24934 C C . GLU G 1 29 ? 136.723 99.546 117.565 1.00 52.63 26 GLU G C 1
ATOM 24935 O O . GLU G 1 29 ? 136.567 98.442 117.029 1.00 52.63 26 GLU G O 1
ATOM 24947 N N . TYR G 1 30 ? 137.556 99.725 118.592 1.00 48.94 27 TYR G N 1
ATOM 24948 C CA . TYR G 1 30 ? 138.287 98.593 119.151 1.00 48.94 27 TYR G CA 1
ATOM 24949 C C . TYR G 1 30 ? 137.332 97.544 119.706 1.00 48.94 27 TYR G C 1
ATOM 24950 O O . TYR G 1 30 ? 137.528 96.341 119.499 1.00 48.94 27 TYR G O 1
ATOM 24968 N N . ALA G 1 31 ? 136.292 97.982 120.418 1.00 44.12 28 ALA G N 1
ATOM 24969 C CA . ALA G 1 31 ? 135.328 97.041 120.976 1.00 44.12 28 ALA G CA 1
ATOM 24970 C C . ALA G 1 31 ? 134.576 96.305 119.875 1.00 44.12 28 ALA G C 1
ATOM 24971 O O . ALA G 1 31 ? 134.348 95.094 119.971 1.00 44.12 28 ALA G O 1
ATOM 24978 N N . SER G 1 32 ? 134.178 97.021 118.822 1.00 44.66 29 SER G N 1
ATOM 24979 C CA . SER G 1 32 ? 133.469 96.376 117.721 1.00 44.66 29 SER G CA 1
ATOM 24980 C C . SER G 1 32 ? 134.354 95.343 117.035 1.00 44.66 29 SER G C 1
ATOM 24981 O O . SER G 1 32 ? 133.946 94.194 116.832 1.00 44.66 29 SER G O 1
ATOM 24989 N N . THR G 1 33 ? 135.576 95.736 116.670 1.00 46.00 30 THR G N 1
ATOM 24990 C CA . THR G 1 33 ? 136.493 94.800 116.025 1.00 46.00 30 THR G CA 1
ATOM 24991 C C . THR G 1 33 ? 136.887 93.677 116.976 1.00 46.00 30 THR G C 1
ATOM 24992 O O . THR G 1 33 ? 136.904 92.501 116.592 1.00 46.00 30 THR G O 1
ATOM 25003 N N . HIS G 1 34 ? 137.207 94.019 118.223 1.00 45.93 31 HIS G N 1
ATOM 25004 C CA . HIS G 1 34 ? 137.592 93.048 119.243 1.00 45.93 31 HIS G CA 1
ATOM 25005 C C . HIS G 1 34 ? 136.544 93.082 120.347 1.00 45.93 31 HIS G C 1
ATOM 25006 O O . HIS G 1 34 ? 136.449 94.067 121.087 1.00 45.93 31 HIS G O 1
ATOM 25020 N N . ASN G 1 35 ? 135.768 92.009 120.463 1.00 43.48 32 ASN G N 1
ATOM 25021 C CA . ASN G 1 35 ? 134.715 91.910 121.465 1.00 43.48 32 ASN G CA 1
ATOM 25022 C C . ASN G 1 35 ? 135.251 91.150 122.672 1.00 43.48 32 ASN G C 1
ATOM 25023 O O . ASN G 1 35 ? 135.675 89.996 122.547 1.00 43.48 32 ASN G O 1
ATOM 25034 N N . ILE G 1 36 ? 135.239 91.802 123.833 1.00 42.39 33 ILE G N 1
ATOM 25035 C CA . ILE G 1 36 ? 135.687 91.180 125.073 1.00 42.39 33 ILE G CA 1
ATOM 25036 C C . ILE G 1 36 ? 134.515 91.137 126.043 1.00 42.39 33 ILE G C 1
ATOM 25037 O O . ILE G 1 36 ? 134.041 90.058 126.414 1.00 42.39 33 ILE G O 1
ATOM 25053 N N . SER G 1 37 ? 134.033 92.312 126.448 1.00 42.66 34 SER G N 1
ATOM 25054 C CA . SER G 1 37 ? 132.865 92.410 127.315 1.00 42.66 34 SER G CA 1
ATOM 25055 C C . SER G 1 37 ? 132.475 93.869 127.515 1.00 42.66 34 SER G C 1
ATOM 25056 O O . SER G 1 37 ? 133.324 94.761 127.425 1.00 42.66 34 SER G O 1
ATOM 25064 N N . TYR G 1 38 ? 131.192 94.124 127.785 1.00 43.43 35 TYR G N 1
ATOM 25065 C CA . TYR G 1 38 ? 130.769 95.485 128.098 1.00 43.43 35 TYR G CA 1
ATOM 25066 C C . TYR G 1 38 ? 131.383 95.958 129.408 1.00 43.43 35 TYR G C 1
ATOM 25067 O O . TYR G 1 38 ? 131.871 97.092 129.502 1.00 43.43 35 TYR G O 1
ATOM 25085 N N . SER G 1 39 ? 131.376 95.098 130.428 1.00 41.05 36 SER G N 1
ATOM 25086 C CA . SER G 1 39 ? 131.954 95.466 131.714 1.00 41.05 36 SER G CA 1
ATOM 25087 C C . SER G 1 39 ? 133.437 95.780 131.574 1.00 41.05 36 SER G C 1
ATOM 25088 O O . SER G 1 39 ? 133.921 96.788 132.098 1.00 41.05 36 SER G O 1
ATOM 25096 N N . GLU G 1 40 ? 134.175 94.932 130.855 1.00 43.77 37 GLU G N 1
ATOM 25097 C CA . GLU G 1 40 ? 135.603 95.170 130.678 1.00 43.77 37 GLU G CA 1
ATOM 25098 C C . GLU G 1 40 ? 135.865 96.391 129.805 1.00 43.77 37 GLU G C 1
ATOM 25099 O O . GLU G 1 40 ? 136.840 97.115 130.033 1.00 43.77 37 GLU G O 1
ATOM 25111 N N . PHE G 1 41 ? 135.016 96.636 128.806 1.00 44.74 38 PHE G N 1
ATOM 25112 C CA . PHE G 1 41 ? 135.167 97.832 127.982 1.00 44.74 38 PHE G CA 1
ATOM 25113 C C . PHE G 1 41 ? 135.002 99.094 128.821 1.00 44.74 38 PHE G C 1
ATOM 25114 O O . PHE G 1 41 ? 135.814 100.028 128.736 1.00 44.74 38 PHE G O 1
ATOM 25131 N N . LEU G 1 42 ? 133.958 99.135 129.653 1.00 44.92 39 LEU G N 1
ATOM 25132 C CA . LEU G 1 42 ? 133.772 100.280 130.537 1.00 44.92 39 LEU G CA 1
ATOM 25133 C C . LEU G 1 42 ? 134.910 100.383 131.544 1.00 44.92 39 LEU G C 1
ATOM 25134 O O . LEU G 1 42 ? 135.338 101.487 131.894 1.00 44.92 39 LEU G O 1
ATOM 25150 N N . PHE G 1 43 ? 135.407 99.243 132.026 1.00 43.14 40 PHE G N 1
ATOM 25151 C CA . PHE G 1 43 ? 136.533 99.261 132.953 1.00 43.14 40 PHE G CA 1
ATOM 25152 C C . PHE G 1 43 ? 137.754 99.901 132.310 1.00 43.14 40 PHE G C 1
ATOM 25153 O O . PHE G 1 43 ? 138.423 100.739 132.921 1.00 43.14 40 PHE G O 1
ATOM 25170 N N . ARG G 1 44 ? 138.060 99.516 131.070 1.00 41.71 41 ARG G N 1
ATOM 25171 C CA . ARG G 1 44 ? 139.202 100.099 130.374 1.00 41.71 41 ARG G CA 1
ATOM 25172 C C . ARG G 1 44 ? 139.006 101.593 130.151 1.00 41.71 41 ARG G C 1
ATOM 25173 O O . ARG G 1 44 ? 139.928 102.391 130.371 1.00 41.71 41 ARG G O 1
ATOM 25194 N N . LEU G 1 45 ? 137.808 101.993 129.717 1.00 40.27 42 LEU G N 1
ATOM 25195 C CA . LEU G 1 45 ? 137.546 103.411 129.488 1.00 40.27 42 LEU G CA 1
ATOM 25196 C C . LEU G 1 45 ? 137.724 104.214 130.772 1.00 40.27 42 LEU G C 1
ATOM 25197 O O . LEU G 1 45 ? 138.400 105.252 130.786 1.00 40.27 42 LEU G O 1
ATOM 25213 N N . LEU G 1 46 ? 137.123 103.743 131.866 1.00 40.73 43 LEU G N 1
ATOM 25214 C CA . LEU G 1 46 ? 137.212 104.464 133.129 1.00 40.73 43 LEU G CA 1
ATOM 25215 C C . LEU G 1 46 ? 138.630 104.459 133.678 1.00 40.73 43 LEU G C 1
ATOM 25216 O O . LEU G 1 46 ? 139.051 105.441 134.294 1.00 40.73 43 LEU G O 1
ATOM 25232 N N . GLU G 1 47 ? 139.382 103.375 133.474 1.00 38.60 44 GLU G N 1
ATOM 25233 C CA . GLU G 1 47 ? 140.771 103.350 133.914 1.00 38.60 44 GLU G CA 1
ATOM 25234 C C . GLU G 1 47 ? 141.600 104.379 133.160 1.00 38.60 44 GLU G C 1
ATOM 25235 O O . GLU G 1 47 ? 142.421 105.085 133.757 1.00 38.60 44 GLU G O 1
ATOM 25247 N N . ALA G 1 48 ? 141.401 104.482 131.844 1.00 35.77 45 ALA G N 1
ATOM 25248 C CA . ALA G 1 48 ? 142.117 105.497 131.078 1.00 35.77 45 ALA G CA 1
ATOM 25249 C C . ALA G 1 48 ? 141.737 106.898 131.543 1.00 35.77 45 ALA G C 1
ATOM 25250 O O . ALA G 1 48 ? 142.602 107.773 131.695 1.00 35.77 45 ALA G O 1
ATOM 25257 N N . GLU G 1 49 ? 140.443 107.128 131.780 1.00 36.89 46 GLU G N 1
ATOM 25258 C CA . GLU G 1 49 ? 140.003 108.433 132.265 1.00 36.89 46 GLU G CA 1
ATOM 25259 C C . GLU G 1 49 ? 140.625 108.752 133.619 1.00 36.89 46 GLU G C 1
ATOM 25260 O O . GLU G 1 49 ? 141.053 109.886 133.865 1.00 36.89 46 GLU G O 1
ATOM 25272 N N . ILE G 1 50 ? 140.679 107.762 134.512 1.00 35.27 47 ILE G N 1
ATOM 25273 C CA . ILE G 1 50 ? 141.262 107.967 135.833 1.00 35.27 47 ILE G CA 1
ATOM 25274 C C . ILE G 1 50 ? 142.748 108.271 135.719 1.00 35.27 47 ILE G C 1
ATOM 25275 O O . ILE G 1 50 ? 143.278 109.112 136.449 1.00 35.27 47 ILE G O 1
ATOM 25291 N N . VAL G 1 51 ? 143.449 107.578 134.821 1.00 32.42 48 VAL G N 1
ATOM 25292 C CA . VAL G 1 51 ? 144.872 107.848 134.637 1.00 32.42 48 VAL G CA 1
ATOM 25293 C C . VAL G 1 51 ? 145.080 109.279 134.158 1.00 32.42 48 VAL G C 1
ATOM 25294 O O . VAL G 1 51 ? 145.957 109.998 134.657 1.00 32.42 48 VAL G O 1
ATOM 25307 N N . GLU G 1 52 ? 144.278 109.716 133.184 1.00 33.17 49 GLU G N 1
ATOM 25308 C CA . GLU G 1 52 ? 144.401 111.089 132.702 1.00 33.17 49 GLU G CA 1
ATOM 25309 C C . GLU G 1 52 ? 144.114 112.092 133.814 1.00 33.17 49 GLU G C 1
ATOM 25310 O O . GLU G 1 52 ? 144.838 113.084 133.972 1.00 33.17 49 GLU G O 1
ATOM 25322 N N . LYS G 1 53 ? 143.059 111.849 134.594 1.00 29.62 50 LYS G N 1
ATOM 25323 C CA . LYS G 1 53 ? 142.711 112.763 135.677 1.00 29.62 50 LYS G CA 1
ATOM 25324 C C . LYS G 1 53 ? 143.810 112.810 136.731 1.00 29.62 50 LYS G C 1
ATOM 25325 O O . LYS G 1 53 ? 144.127 113.880 137.260 1.00 29.62 50 LYS G O 1
ATOM 25344 N N . GLN G 1 54 ? 144.393 111.655 137.058 1.00 27.64 51 GLN G N 1
ATOM 25345 C CA . GLN G 1 54 ? 145.477 111.616 138.032 1.00 27.64 51 GLN G CA 1
ATOM 25346 C C . GLN G 1 54 ? 146.692 112.384 137.532 1.00 27.64 51 GLN G C 1
ATOM 25347 O O . GLN G 1 54 ? 147.327 113.122 138.294 1.00 27.64 51 GLN G O 1
ATOM 25361 N N . ALA G 1 55 ? 147.038 112.218 136.253 1.00 24.24 52 ALA G N 1
ATOM 25362 C CA . ALA G 1 55 ? 148.156 112.975 135.700 1.00 24.24 52 ALA G CA 1
ATOM 25363 C C . ALA G 1 55 ? 147.882 114.472 135.762 1.00 24.24 52 ALA G C 1
ATOM 25364 O O . ALA G 1 55 ? 148.763 115.261 136.131 1.00 24.24 52 ALA G O 1
ATOM 25371 N N . ARG G 1 56 ? 146.662 114.883 135.411 1.00 28.92 53 ARG G N 1
ATOM 25372 C CA . ARG G 1 56 ? 146.325 116.302 135.458 1.00 28.92 53 ARG G CA 1
ATOM 25373 C C . ARG G 1 56 ? 146.393 116.835 136.884 1.00 28.92 53 ARG G C 1
ATOM 25374 O O . ARG G 1 56 ? 146.882 117.946 137.119 1.00 28.92 53 ARG G O 1
ATOM 25395 N N . SER G 1 57 ? 145.907 116.054 137.852 1.00 22.21 54 SER G N 1
ATOM 25396 C CA . SER G 1 57 ? 145.955 116.482 139.246 1.00 22.21 54 SER G CA 1
ATOM 25397 C C . SER G 1 57 ? 147.391 116.606 139.734 1.00 22.21 54 SER G C 1
ATOM 25398 O O . SER G 1 57 ? 147.727 117.545 140.464 1.00 22.21 54 SER G O 1
ATOM 25406 N N . ILE G 1 58 ? 148.254 115.661 139.353 1.00 17.14 55 ILE G N 1
ATOM 25407 C CA . ILE G 1 58 ? 149.657 115.740 139.750 1.00 17.14 55 ILE G CA 1
ATOM 25408 C C . ILE G 1 58 ? 150.308 116.980 139.151 1.00 17.14 55 ILE G C 1
ATOM 25409 O O . ILE G 1 58 ? 151.075 117.681 139.822 1.00 17.14 55 ILE G O 1
ATOM 25425 N N . GLN G 1 59 ? 150.022 117.266 137.879 1.00 18.10 56 GLN G N 1
ATOM 25426 C CA . GLN G 1 59 ? 150.584 118.465 137.262 1.00 18.10 56 GLN G CA 1
ATOM 25427 C C . GLN G 1 59 ? 150.092 119.726 137.963 1.00 18.10 56 GLN G C 1
ATOM 25428 O O . GLN G 1 59 ? 150.868 120.662 138.194 1.00 18.10 56 GLN G O 1
ATOM 25442 N N . THR G 1 60 ? 148.804 119.770 138.312 1.00 17.27 57 THR G N 1
ATOM 25443 C CA . THR G 1 60 ? 148.275 120.931 139.022 1.00 17.27 57 THR G CA 1
ATOM 25444 C C . THR G 1 60 ? 148.930 121.086 140.389 1.00 17.27 57 THR G C 1
ATOM 25445 O O . THR G 1 60 ? 149.257 122.203 140.806 1.00 17.27 57 THR G O 1
ATOM 25456 N N . LEU G 1 61 ? 149.124 119.977 141.106 1.00 13.11 58 LEU G N 1
ATOM 25457 C CA . LEU G 1 61 ? 149.794 120.043 142.401 1.00 13.11 58 LEU G CA 1
ATOM 25458 C C . LEU G 1 61 ? 151.219 120.555 142.252 1.00 13.11 58 LEU G C 1
ATOM 25459 O O . LEU G 1 61 ? 151.677 121.383 143.049 1.00 13.11 58 LEU G O 1
ATOM 25475 N N . ILE G 1 62 ? 151.937 120.075 141.235 1.00 11.38 59 ILE G N 1
ATOM 25476 C CA . ILE G 1 62 ? 153.298 120.548 141.001 1.00 11.38 59 ILE G CA 1
ATOM 25477 C C . ILE G 1 62 ? 153.294 122.044 140.721 1.00 11.38 59 ILE G C 1
ATOM 25478 O O . ILE G 1 62 ? 154.144 122.789 141.223 1.00 11.38 59 ILE G O 1
ATOM 25494 N N . LYS G 1 63 ? 152.339 122.507 139.912 1.00 12.89 60 LYS G N 1
ATOM 25495 C CA . LYS G 1 63 ? 152.248 123.934 139.625 1.00 12.89 60 LYS G CA 1
ATOM 25496 C C . LYS G 1 63 ? 151.956 124.733 140.889 1.00 12.89 60 LYS G C 1
ATOM 25497 O O . LYS G 1 63 ? 152.485 125.836 141.072 1.00 12.89 60 LYS G O 1
ATOM 25516 N N . LEU G 1 64 ? 151.115 124.195 141.773 1.00 12.56 61 LEU G N 1
ATOM 25517 C CA . LEU G 1 64 ? 150.744 124.887 143.001 1.00 12.56 61 LEU G CA 1
ATOM 25518 C C . LEU G 1 64 ? 151.774 124.732 144.112 1.00 12.56 61 LEU G C 1
ATOM 25519 O O . LEU G 1 64 ? 151.667 125.424 145.130 1.00 12.56 61 LEU G O 1
ATOM 25535 N N . SER G 1 65 ? 152.757 123.851 143.950 1.00 8.49 62 SER G N 1
ATOM 25536 C CA . SER G 1 65 ? 153.760 123.610 144.979 1.00 8.49 62 SER G CA 1
ATOM 25537 C C . SER G 1 65 ? 154.979 124.512 144.844 1.00 8.49 62 SER G C 1
ATOM 25538 O O . SER G 1 65 ? 155.902 124.404 145.658 1.00 8.49 62 SER G O 1
ATOM 25546 N N . LYS G 1 66 ? 155.008 125.392 143.845 1.00 7.28 63 LYS G N 1
ATOM 25547 C CA . LYS G 1 66 ? 156.113 126.331 143.658 1.00 7.28 63 LYS G CA 1
ATOM 25548 C C . LYS G 1 66 ? 157.460 125.611 143.643 1.00 7.28 63 LYS G C 1
ATOM 25549 O O . LYS G 1 66 ? 158.445 126.074 144.222 1.00 7.28 63 LYS G O 1
ATOM 25568 N N . LEU G 1 67 ? 157.508 124.468 142.973 1.00 6.34 64 LEU G N 1
ATOM 25569 C CA . LEU G 1 67 ? 158.776 123.783 142.760 1.00 6.34 64 LEU G CA 1
ATOM 25570 C C . LEU G 1 67 ? 159.494 124.419 141.575 1.00 6.34 64 LEU G C 1
ATOM 25571 O O . LEU G 1 67 ? 158.949 124.418 140.465 1.00 6.34 64 LEU G O 1
ATOM 25587 N N . PRO G 1 68 ? 160.698 124.971 141.755 1.00 5.70 65 PRO G N 1
ATOM 25588 C CA . PRO G 1 68 ? 161.359 125.623 140.611 1.00 5.70 65 PRO G CA 1
ATOM 25589 C C . PRO G 1 68 ? 161.650 124.662 139.473 1.00 5.70 65 PRO G C 1
ATOM 25590 O O . PRO G 1 68 ? 161.334 124.959 138.313 1.00 5.70 65 PRO G O 1
ATOM 25601 N N . TYR G 1 69 ? 162.247 123.512 139.776 1.00 5.68 66 TYR G N 1
ATOM 25602 C CA . TYR G 1 69 ? 162.536 122.496 138.777 1.00 5.68 66 TYR G CA 1
ATOM 25603 C C . TYR G 1 69 ? 162.210 121.129 139.359 1.00 5.68 66 TYR G C 1
ATOM 25604 O O . TYR G 1 69 ? 162.189 120.937 140.577 1.00 5.68 66 TYR G O 1
ATOM 25622 N N . ARG G 1 70 ? 161.949 120.178 138.469 1.00 9.76 67 ARG G N 1
ATOM 25623 C CA . ARG G 1 70 ? 161.491 118.847 138.845 1.00 9.76 67 ARG G CA 1
ATOM 25624 C C . ARG G 1 70 ? 162.662 117.873 138.797 1.00 9.76 67 ARG G C 1
ATOM 25625 O O . ARG G 1 70 ? 163.259 117.666 137.735 1.00 9.76 67 ARG G O 1
ATOM 25646 N N . LYS G 1 71 ? 162.985 117.280 139.942 1.00 6.33 68 LYS G N 1
ATOM 25647 C CA . LYS G 1 71 ? 164.037 116.282 140.057 1.00 6.33 68 LYS G CA 1
ATOM 25648 C C . LYS G 1 71 ? 163.457 114.988 140.614 1.00 6.33 68 LYS G C 1
ATOM 25649 O O . LYS G 1 71 ? 162.313 114.936 141.073 1.00 6.33 68 LYS G O 1
ATOM 25668 N N . THR G 1 72 ? 164.265 113.932 140.565 1.00 7.62 69 THR G N 1
ATOM 25669 C CA . THR G 1 72 ? 163.853 112.627 141.061 1.00 7.62 69 THR G CA 1
ATOM 25670 C C . THR G 1 72 ? 165.072 111.899 141.605 1.00 7.62 69 THR G C 1
ATOM 25671 O O . THR G 1 72 ? 166.215 112.229 141.280 1.00 7.62 69 THR G O 1
ATOM 25682 N N . ILE G 1 73 ? 164.812 110.897 142.448 1.00 9.08 70 ILE G N 1
ATOM 25683 C CA . ILE G 1 73 ? 165.893 110.090 142.995 1.00 9.08 70 ILE G CA 1
ATOM 25684 C C . ILE G 1 73 ? 166.572 109.264 141.913 1.00 9.08 70 ILE G C 1
ATOM 25685 O O . ILE G 1 73 ? 167.720 108.840 142.089 1.00 9.08 70 ILE G O 1
ATOM 25701 N N . ASP G 1 74 ? 165.892 109.022 140.790 1.00 14.09 71 ASP G N 1
ATOM 25702 C CA . ASP G 1 74 ? 166.485 108.217 139.727 1.00 14.09 71 ASP G CA 1
ATOM 25703 C C . ASP G 1 74 ? 167.732 108.883 139.163 1.00 14.09 71 ASP G C 1
ATOM 25704 O O . ASP G 1 74 ? 168.712 108.205 138.833 1.00 14.09 71 ASP G O 1
ATOM 25713 N N . THR G 1 75 ? 167.718 110.209 139.046 1.00 10.60 72 THR G N 1
ATOM 25714 C CA . THR G 1 75 ? 168.833 110.954 138.478 1.00 10.60 72 THR G CA 1
ATOM 25715 C C . THR G 1 75 ? 169.930 111.249 139.492 1.00 10.60 72 THR G C 1
ATOM 25716 O O . THR G 1 75 ? 170.934 111.869 139.129 1.00 10.60 72 THR G O 1
ATOM 25727 N N . PHE G 1 76 ? 169.769 110.828 140.744 1.00 11.96 73 PHE G N 1
ATOM 25728 C CA . PHE G 1 76 ? 170.785 111.034 141.770 1.00 11.96 73 PHE G CA 1
ATOM 25729 C C . PHE G 1 76 ? 171.784 109.885 141.700 1.00 11.96 73 PHE G C 1
ATOM 25730 O O . PHE G 1 76 ? 171.446 108.738 142.008 1.00 11.96 73 PHE G O 1
ATOM 25747 N N . ASP G 1 77 ? 173.013 110.194 141.296 1.00 13.20 74 ASP G N 1
ATOM 25748 C CA . ASP G 1 77 ? 174.077 109.198 141.186 1.00 13.20 74 ASP G CA 1
ATOM 25749 C C . ASP G 1 77 ? 174.759 109.085 142.543 1.00 13.20 74 ASP G C 1
ATOM 25750 O O . ASP G 1 77 ? 175.549 109.950 142.928 1.00 13.20 74 ASP G O 1
ATOM 25759 N N . PHE G 1 78 ? 174.453 108.013 143.274 1.00 12.51 75 PHE G N 1
ATOM 25760 C CA . PHE G 1 78 ? 175.062 107.799 144.580 1.00 12.51 75 PHE G CA 1
ATOM 25761 C C . PHE G 1 78 ? 176.547 107.481 144.490 1.00 12.51 75 PHE G C 1
ATOM 25762 O O . PHE G 1 78 ? 177.241 107.557 145.510 1.00 12.51 75 PHE G O 1
ATOM 25779 N N . THR G 1 79 ? 177.051 107.127 143.306 1.00 15.27 76 THR G N 1
ATOM 25780 C CA . THR G 1 79 ? 178.485 106.909 143.156 1.00 15.27 76 THR G CA 1
ATOM 25781 C C . THR G 1 79 ? 179.262 108.207 143.328 1.00 15.27 76 THR G C 1
ATOM 25782 O O . THR G 1 79 ? 180.369 108.198 143.878 1.00 15.27 76 THR G O 1
ATOM 25793 N N . ALA G 1 80 ? 178.702 109.328 142.868 1.00 15.83 77 ALA G N 1
ATOM 25794 C CA . ALA G 1 80 ? 179.374 110.613 143.006 1.00 15.83 77 ALA G CA 1
ATOM 25795 C C . ALA G 1 80 ? 179.363 111.122 144.441 1.00 15.83 77 ALA G C 1
ATOM 25796 O O . ALA G 1 80 ? 180.213 111.945 144.797 1.00 15.83 77 ALA G O 1
ATOM 25803 N N . GLN G 1 81 ? 178.427 110.658 145.267 1.00 15.48 78 GLN G N 1
ATOM 25804 C CA . GLN G 1 81 ? 178.303 111.090 146.659 1.00 15.48 78 GLN G CA 1
ATOM 25805 C C . GLN G 1 81 ? 178.226 109.861 147.556 1.00 15.48 78 GLN G C 1
ATOM 25806 O O . GLN G 1 81 ? 177.163 109.531 148.095 1.00 15.48 78 GLN G O 1
ATOM 25820 N N . PRO G 1 82 ? 179.345 109.155 147.738 1.00 19.90 79 PRO G N 1
ATOM 25821 C CA . PRO G 1 82 ? 179.344 107.994 148.643 1.00 19.90 79 PRO G CA 1
ATOM 25822 C C . PRO G 1 82 ? 179.125 108.356 150.102 1.00 19.90 79 PRO G C 1
ATOM 25823 O O . PRO G 1 82 ? 178.844 107.459 150.907 1.00 19.90 79 PRO G O 1
ATOM 25834 N N . SER G 1 83 ? 179.244 109.634 150.467 1.00 22.63 80 SER G N 1
ATOM 25835 C CA . SER G 1 83 ? 179.105 110.038 151.861 1.00 22.63 80 SER G CA 1
ATOM 25836 C C . SER G 1 83 ? 177.696 109.823 152.399 1.00 22.63 80 SER G C 1
ATOM 25837 O O . SER G 1 83 ? 177.511 109.821 153.621 1.00 22.63 80 SER G O 1
ATOM 25845 N N . VAL G 1 84 ? 176.706 109.646 151.529 1.00 17.74 81 VAL G N 1
ATOM 25846 C CA . VAL G 1 84 ? 175.315 109.465 151.932 1.00 17.74 81 VAL G CA 1
ATOM 25847 C C . VAL G 1 84 ? 174.904 108.038 151.606 1.00 17.74 81 VAL G C 1
ATOM 25848 O O . VAL G 1 84 ? 175.128 107.558 150.488 1.00 17.74 81 VAL G O 1
ATOM 25861 N N . ASP G 1 85 ? 174.310 107.359 152.584 1.00 19.19 82 ASP G N 1
ATOM 25862 C CA . ASP G 1 85 ? 173.839 105.994 152.395 1.00 19.19 82 ASP G CA 1
ATOM 25863 C C . ASP G 1 85 ? 172.530 106.017 151.617 1.00 19.19 82 ASP G C 1
ATOM 25864 O O . ASP G 1 85 ? 171.560 106.654 152.041 1.00 19.19 82 ASP G O 1
ATOM 25873 N N . GLU G 1 86 ? 172.503 105.325 150.476 1.00 15.81 83 GLU G N 1
ATOM 25874 C CA . GLU G 1 86 ? 171.292 105.294 149.664 1.00 15.81 83 GLU G CA 1
ATOM 25875 C C . GLU G 1 86 ? 170.140 104.624 150.400 1.00 15.81 83 GLU G C 1
ATOM 25876 O O . GLU G 1 86 ? 168.972 104.913 150.116 1.00 15.81 83 GLU G O 1
ATOM 25888 N N . ARG G 1 87 ? 170.443 103.731 151.344 1.00 17.10 84 ARG G N 1
ATOM 25889 C CA . ARG G 1 87 ? 169.388 103.037 152.075 1.00 17.10 84 ARG G CA 1
ATOM 25890 C C . ARG G 1 87 ? 168.500 104.024 152.821 1.00 17.10 84 ARG G C 1
ATOM 25891 O O . ARG G 1 87 ? 167.269 103.909 152.806 1.00 17.10 84 ARG G O 1
ATOM 25912 N N . ARG G 1 88 ? 169.111 105.005 153.487 1.00 12.09 85 ARG G N 1
ATOM 25913 C CA . ARG G 1 88 ? 168.332 105.988 154.232 1.00 12.09 85 ARG G CA 1
ATOM 25914 C C . ARG G 1 88 ? 167.471 106.829 153.297 1.00 12.09 85 ARG G C 1
ATOM 25915 O O . ARG G 1 88 ? 166.329 107.165 153.630 1.00 12.09 85 ARG G O 1
ATOM 25936 N N . ILE G 1 89 ? 167.997 107.175 152.122 1.00 10.60 86 ILE G N 1
ATOM 25937 C CA . ILE G 1 89 ? 167.210 107.941 151.159 1.00 10.60 86 ILE G CA 1
ATOM 25938 C C . ILE G 1 89 ? 166.016 107.124 150.682 1.00 10.60 86 ILE G C 1
ATOM 25939 O O . ILE G 1 89 ? 164.896 107.640 150.566 1.00 10.60 86 ILE G O 1
ATOM 25955 N N . ARG G 1 90 ? 166.233 105.839 150.395 1.00 11.72 87 ARG G N 1
ATOM 25956 C CA . ARG G 1 90 ? 165.122 104.984 149.991 1.00 11.72 87 ARG G CA 1
ATOM 25957 C C . ARG G 1 90 ? 164.081 104.886 151.099 1.00 11.72 87 ARG G C 1
ATOM 25958 O O . ARG G 1 90 ? 162.874 104.910 150.832 1.00 11.72 87 ARG G O 1
ATOM 25979 N N . GLU G 1 91 ? 164.530 104.777 152.351 1.00 11.29 88 GLU G N 1
ATOM 25980 C CA . GLU G 1 91 ? 163.595 104.771 153.471 1.00 11.29 88 GLU G CA 1
ATOM 25981 C C . GLU G 1 91 ? 162.798 106.069 153.521 1.00 11.29 88 GLU G C 1
ATOM 25982 O O . GLU G 1 91 ? 161.594 106.058 153.801 1.00 11.29 88 GLU G O 1
ATOM 25994 N N . LEU G 1 92 ? 163.456 107.199 153.258 1.00 8.89 89 LEU G N 1
ATOM 25995 C CA . LEU G 1 92 ? 162.743 108.471 153.198 1.00 8.89 89 LEU G CA 1
ATOM 25996 C C . LEU G 1 92 ? 161.683 108.452 152.105 1.00 8.89 89 LEU G C 1
ATOM 25997 O O . LEU G 1 92 ? 160.574 108.965 152.295 1.00 8.89 89 LEU G O 1
ATOM 26013 N N . LEU G 1 93 ? 162.008 107.870 150.950 1.00 8.59 90 LEU G N 1
ATOM 26014 C CA . LEU G 1 93 ? 161.078 107.863 149.827 1.00 8.59 90 LEU G CA 1
ATOM 26015 C C . LEU G 1 93 ? 159.803 107.082 150.115 1.00 8.59 90 LEU G C 1
ATOM 26016 O O . LEU G 1 93 ? 158.826 107.237 149.375 1.00 8.59 90 LEU G O 1
ATOM 26032 N N . THR G 1 94 ? 159.785 106.248 151.156 1.00 9.65 91 THR G N 1
ATOM 26033 C CA . THR G 1 94 ? 158.552 105.583 151.556 1.00 9.65 91 THR G CA 1
ATOM 26034 C C . THR G 1 94 ? 157.564 106.540 152.209 1.00 9.65 91 THR G C 1
ATOM 26035 O O . THR G 1 94 ? 156.410 106.157 152.430 1.00 9.65 91 THR G O 1
ATOM 26046 N N . LEU G 1 95 ? 157.987 107.765 152.522 1.00 8.75 92 LEU G N 1
ATOM 26047 C CA . LEU G 1 95 ? 157.125 108.773 153.137 1.00 8.75 92 LEU G CA 1
ATOM 26048 C C . LEU G 1 95 ? 156.642 108.340 154.517 1.00 8.75 92 LEU G C 1
ATOM 26049 O O . LEU G 1 95 ? 155.580 108.767 154.976 1.00 8.75 92 LEU G O 1
ATOM 26065 N N . SER G 1 96 ? 157.417 107.490 155.192 1.00 8.97 93 SER G N 1
ATOM 26066 C CA . SER G 1 96 ? 157.082 107.127 156.564 1.00 8.97 93 SER G CA 1
ATOM 26067 C C . SER G 1 96 ? 157.195 108.325 157.498 1.00 8.97 93 SER G C 1
ATOM 26068 O O . SER G 1 96 ? 156.465 108.406 158.493 1.00 8.97 93 SER G O 1
ATOM 26076 N N . PHE G 1 97 ? 158.100 109.259 157.198 1.00 8.62 94 PHE G N 1
ATOM 26077 C CA . PHE G 1 97 ? 158.266 110.426 158.056 1.00 8.62 94 PHE G CA 1
ATOM 26078 C C . PHE G 1 97 ? 156.995 111.263 158.114 1.00 8.62 94 PHE G C 1
ATOM 26079 O O . PHE G 1 97 ? 156.757 111.957 159.109 1.00 8.62 94 PHE G O 1
ATOM 26096 N N . ILE G 1 98 ? 156.168 111.216 157.068 1.00 8.76 95 ILE G N 1
ATOM 26097 C CA . ILE G 1 98 ? 154.919 111.972 157.085 1.00 8.76 95 ILE G CA 1
ATOM 26098 C C . ILE G 1 98 ? 154.005 111.450 158.185 1.00 8.76 95 ILE G C 1
ATOM 26099 O O . ILE G 1 98 ? 153.387 112.228 158.923 1.00 8.76 95 ILE G O 1
ATOM 26115 N N . ASP G 1 99 ? 153.900 110.126 158.312 1.00 11.85 96 ASP G N 1
ATOM 26116 C CA . ASP G 1 99 ? 153.088 109.552 159.378 1.00 11.85 96 ASP G CA 1
ATOM 26117 C C . ASP G 1 99 ? 153.776 109.671 160.731 1.00 11.85 96 ASP G C 1
ATOM 26118 O O . ASP G 1 99 ? 153.100 109.788 161.760 1.00 11.85 96 ASP G O 1
ATOM 26127 N N . ARG G 1 100 ? 155.106 109.646 160.754 1.00 9.84 97 ARG G N 1
ATOM 26128 C CA . ARG G 1 100 ? 155.863 109.759 161.992 1.00 9.84 97 ARG G CA 1
ATOM 26129 C C . ARG G 1 100 ? 156.104 111.202 162.414 1.00 9.84 97 ARG G C 1
ATOM 26130 O O . ARG G 1 100 ? 156.708 111.431 163.466 1.00 9.84 97 ARG G O 1
ATOM 26151 N N . LYS G 1 101 ? 155.652 112.177 161.624 1.00 10.17 98 LYS G N 1
ATOM 26152 C CA . LYS G 1 101 ? 155.827 113.591 161.953 1.00 10.17 98 LYS G CA 1
ATOM 26153 C C . LYS G 1 101 ? 157.302 113.935 162.143 1.00 10.17 98 LYS G C 1
ATOM 26154 O O . LYS G 1 101 ? 157.665 114.739 163.004 1.00 10.17 98 LYS G O 1
ATOM 26173 N N . GLU G 1 102 ? 158.160 113.322 161.333 1.00 10.39 99 GLU G N 1
ATOM 26174 C CA . GLU G 1 102 ? 159.599 113.522 161.419 1.00 10.39 99 GLU G CA 1
ATOM 26175 C C . GLU G 1 102 ? 160.056 114.541 160.385 1.00 10.39 99 GLU G C 1
ATOM 26176 O O . GLU G 1 102 ? 159.616 114.514 159.232 1.00 10.39 99 GLU G O 1
ATOM 26188 N N . ASN G 1 103 ? 160.939 115.439 160.807 1.00 8.83 100 ASN G N 1
ATOM 26189 C CA . ASN G 1 103 ? 161.525 116.427 159.917 1.00 8.83 100 ASN G CA 1
ATOM 26190 C C . ASN G 1 103 ? 162.793 115.876 159.277 1.00 8.83 100 ASN G C 1
ATOM 26191 O O . ASN G 1 103 ? 163.437 114.967 159.806 1.00 8.83 100 ASN G O 1
ATOM 26202 N N . ILE G 1 104 ? 163.141 116.434 158.121 1.00 7.64 101 ILE G N 1
ATOM 26203 C CA . ILE G 1 104 ? 164.352 116.072 157.397 1.00 7.64 101 ILE G CA 1
ATOM 26204 C C . ILE G 1 104 ? 165.220 117.316 157.298 1.00 7.64 101 ILE G C 1
ATOM 26205 O O . ILE G 1 104 ? 164.733 118.390 156.930 1.00 7.64 101 ILE G O 1
ATOM 26221 N N . LEU G 1 105 ? 166.493 117.179 157.657 1.00 9.33 102 LEU G N 1
ATOM 26222 C CA . LEU G 1 105 ? 167.451 118.272 157.574 1.00 9.33 102 LEU G CA 1
ATOM 26223 C C . LEU G 1 105 ? 168.640 117.818 156.742 1.00 9.33 102 LEU G C 1
ATOM 26224 O O . LEU G 1 105 ? 169.272 116.804 157.059 1.00 9.33 102 LEU G O 1
ATOM 26240 N N . PHE G 1 106 ? 168.937 118.565 155.684 1.00 7.85 103 PHE G N 1
ATOM 26241 C CA . PHE G 1 106 ? 170.086 118.303 154.829 1.00 7.85 103 PHE G CA 1
ATOM 26242 C C . PHE G 1 106 ? 171.165 119.336 155.118 1.00 7.85 103 PHE G C 1
ATOM 26243 O O . PHE G 1 106 ? 170.897 120.543 155.103 1.00 7.85 103 PHE G O 1
ATOM 26260 N N . LEU G 1 107 ? 172.376 118.856 155.399 1.00 8.46 104 LEU G N 1
ATOM 26261 C CA . LEU G 1 107 ? 173.500 119.709 155.751 1.00 8.46 104 LEU G CA 1
ATOM 26262 C C . LEU G 1 107 ? 174.734 119.285 154.970 1.00 8.46 104 LEU G C 1
ATOM 26263 O O . LEU G 1 107 ? 174.930 118.103 154.679 1.00 8.46 104 LEU G O 1
ATOM 26279 N N . GLY G 1 108 ? 175.566 120.267 154.633 1.00 8.60 105 GLY G N 1
ATOM 26280 C CA . GLY G 1 108 ? 176.819 120.008 153.968 1.00 8.60 105 GLY G CA 1
ATOM 26281 C C . GLY G 1 108 ? 177.213 121.124 153.022 1.00 8.60 105 GLY G C 1
ATOM 26282 O O . GLY G 1 108 ? 176.492 122.112 152.854 1.00 8.60 105 GLY G O 1
ATOM 26286 N N . PRO G 1 109 ? 178.371 120.984 152.383 1.00 8.47 106 PRO G N 1
ATOM 26287 C CA . PRO G 1 109 ? 178.849 122.029 151.471 1.00 8.47 106 PRO G CA 1
ATOM 26288 C C . PRO G 1 109 ? 177.895 122.225 150.307 1.00 8.47 106 PRO G C 1
ATOM 26289 O O . PRO G 1 109 ? 176.942 121.451 150.136 1.00 8.47 106 PRO G O 1
ATOM 26300 N N . PRO G 1 110 ? 178.108 123.255 149.492 1.00 9.69 107 PRO G N 1
ATOM 26301 C CA . PRO G 1 110 ? 177.234 123.469 148.334 1.00 9.69 107 PRO G CA 1
ATOM 26302 C C . PRO G 1 110 ? 177.440 122.413 147.258 1.00 9.69 107 PRO G C 1
ATOM 26303 O O . PRO G 1 110 ? 178.508 121.807 147.143 1.00 9.69 107 PRO G O 1
ATOM 26314 N N . GLY G 1 111 ? 176.392 122.200 146.465 1.00 9.86 108 GLY G N 1
ATOM 26315 C CA . GLY G 1 111 ? 176.497 121.353 145.293 1.00 9.86 108 GLY G CA 1
ATOM 26316 C C . GLY G 1 111 ? 176.619 119.873 145.568 1.00 9.86 108 GLY G C 1
ATOM 26317 O O . GLY G 1 111 ? 177.157 119.145 144.731 1.00 9.86 108 GLY G O 1
ATOM 26321 N N . ILE G 1 112 ? 176.131 119.398 146.712 1.00 10.24 109 ILE G N 1
ATOM 26322 C CA . ILE G 1 112 ? 176.237 117.993 147.087 1.00 10.24 109 ILE G CA 1
ATOM 26323 C C . ILE G 1 112 ? 174.898 117.274 146.987 1.00 10.24 109 ILE G C 1
ATOM 26324 O O . ILE G 1 112 ? 174.798 116.105 147.372 1.00 10.24 109 ILE G O 1
ATOM 26340 N N . GLY G 1 113 ? 173.863 117.940 146.485 1.00 6.31 110 GLY G N 1
ATOM 26341 C CA . GLY G 1 113 ? 172.577 117.308 146.280 1.00 6.31 110 GLY G CA 1
ATOM 26342 C C . GLY G 1 113 ? 171.550 117.527 147.367 1.00 6.31 110 GLY G C 1
ATOM 26343 O O . GLY G 1 113 ? 170.519 116.845 147.359 1.00 6.31 110 GLY G O 1
ATOM 26347 N N . LYS G 1 114 ? 171.789 118.448 148.302 1.00 8.33 111 LYS G N 1
ATOM 26348 C CA . LYS G 1 114 ? 170.808 118.700 149.353 1.00 8.33 111 LYS G CA 1
ATOM 26349 C C . LYS G 1 114 ? 169.482 119.159 148.762 1.00 8.33 111 LYS G C 1
ATOM 26350 O O . LYS G 1 114 ? 168.426 118.587 149.055 1.00 8.33 111 LYS G O 1
ATOM 26369 N N . THR G 1 115 ? 169.517 120.190 147.917 1.00 6.55 112 THR G N 1
ATOM 26370 C CA . THR G 1 115 ? 168.288 120.656 147.288 1.00 6.55 112 THR G CA 1
ATOM 26371 C C . THR G 1 115 ? 167.745 119.627 146.310 1.00 6.55 112 THR G C 1
ATOM 26372 O O . THR G 1 115 ? 166.525 119.499 146.161 1.00 6.55 112 THR G O 1
ATOM 26382 N N . HIS G 1 116 ? 168.626 118.884 145.640 1.00 7.54 113 HIS G N 1
ATOM 26383 C CA . HIS G 1 116 ? 168.164 117.822 144.753 1.00 7.54 113 HIS G CA 1
ATOM 26384 C C . HIS G 1 116 ? 167.378 116.775 145.531 1.00 7.54 113 HIS G C 1
ATOM 26385 O O . HIS G 1 116 ? 166.289 116.365 145.116 1.00 7.54 113 HIS G O 1
ATOM 26399 N N . LEU G 1 117 ? 167.910 116.340 146.675 1.00 7.05 114 LEU G N 1
ATOM 26400 C CA . LEU G 1 117 ? 167.203 115.360 147.491 1.00 7.05 114 LEU G CA 1
ATOM 26401 C C . LEU G 1 117 ? 165.909 115.937 148.053 1.00 7.05 114 LEU G C 1
ATOM 26402 O O . LEU G 1 117 ? 164.892 115.240 148.120 1.00 7.05 114 LEU G O 1
ATOM 26418 N N . ALA G 1 118 ? 165.927 117.204 148.469 1.00 5.28 115 ALA G N 1
ATOM 26419 C CA . ALA G 1 118 ? 164.710 117.818 148.991 1.00 5.28 115 ALA G CA 1
ATOM 26420 C C . ALA G 1 118 ? 163.617 117.849 147.930 1.00 5.28 115 ALA G C 1
ATOM 26421 O O . ALA G 1 118 ? 162.459 117.505 148.200 1.00 5.28 115 ALA G O 1
ATOM 26428 N N . ILE G 1 119 ? 163.969 118.256 146.709 1.00 4.91 116 ILE G N 1
ATOM 26429 C CA . ILE G 1 119 ? 162.983 118.297 145.636 1.00 4.91 116 ILE G CA 1
ATOM 26430 C C . ILE G 1 119 ? 162.544 116.891 145.257 1.00 4.91 116 ILE G C 1
ATOM 26431 O O . ILE G 1 119 ? 161.386 116.681 144.888 1.00 4.91 116 ILE G O 1
ATOM 26447 N N . SER G 1 120 ? 163.445 115.909 145.327 1.00 4.25 117 SER G N 1
ATOM 26448 C CA . SER G 1 120 ? 163.050 114.529 145.065 1.00 4.25 117 SER G CA 1
ATOM 26449 C C . SER G 1 120 ? 162.009 114.062 146.074 1.00 4.25 117 SER G C 1
ATOM 26450 O O . SER G 1 120 ? 161.008 113.433 145.709 1.00 4.25 117 SER G O 1
ATOM 26458 N N . ILE G 1 121 ? 162.232 114.359 147.355 1.00 6.04 118 ILE G N 1
ATOM 26459 C CA . ILE G 1 121 ? 161.274 113.969 148.386 1.00 6.04 118 ILE G CA 1
ATOM 26460 C C . ILE G 1 121 ? 159.944 114.677 148.165 1.00 6.04 118 ILE G C 1
ATOM 26461 O O . ILE G 1 121 ? 158.873 114.074 148.303 1.00 6.04 118 ILE G O 1
ATOM 26477 N N . GLY G 1 122 ? 159.988 115.966 147.827 1.00 5.68 119 GLY G N 1
ATOM 26478 C CA . GLY G 1 122 ? 158.752 116.685 147.557 1.00 5.68 119 GLY G CA 1
ATOM 26479 C C . GLY G 1 122 ? 157.997 116.118 146.369 1.00 5.68 119 GLY G C 1
ATOM 26480 O O . GLY G 1 122 ? 156.769 115.998 146.398 1.00 5.68 119 GLY G O 1
ATOM 26484 N N . MET G 1 123 ? 158.720 115.762 145.308 1.00 8.23 120 MET G N 1
ATOM 26485 C CA . MET G 1 123 ? 158.087 115.180 144.131 1.00 8.23 120 MET G CA 1
ATOM 26486 C C . MET G 1 123 ? 157.472 113.827 144.456 1.00 8.23 120 MET G C 1
ATOM 26487 O O . MET G 1 123 ? 156.370 113.512 143.993 1.00 8.23 120 MET G O 1
ATOM 26501 N N . GLU G 1 124 ? 158.171 113.010 145.246 1.00 7.76 121 GLU G N 1
ATOM 26502 C CA . GLU G 1 124 ? 157.608 111.731 145.665 1.00 7.76 121 GLU G CA 1
ATOM 26503 C C . GLU G 1 124 ? 156.355 111.939 146.505 1.00 7.76 121 GLU G C 1
ATOM 26504 O O . GLU G 1 124 ? 155.370 111.205 146.359 1.00 7.76 121 GLU G O 1
ATOM 26516 N N . ALA G 1 125 ? 156.373 112.935 147.393 1.00 6.98 122 ALA G N 1
ATOM 26517 C CA . ALA G 1 125 ? 155.193 113.228 148.198 1.00 6.98 122 ALA G CA 1
ATOM 26518 C C . ALA G 1 125 ? 154.022 113.649 147.320 1.00 6.98 122 ALA G C 1
ATOM 26519 O O . ALA G 1 125 ? 152.879 113.245 147.560 1.00 6.98 122 ALA G O 1
ATOM 26526 N N . ILE G 1 126 ? 154.286 114.469 146.302 1.00 8.94 123 ILE G N 1
ATOM 26527 C CA . ILE G 1 126 ? 153.223 114.854 145.378 1.00 8.94 123 ILE G CA 1
ATOM 26528 C C . ILE G 1 126 ? 152.722 113.642 144.604 1.00 8.94 123 ILE G C 1
ATOM 26529 O O . ILE G 1 126 ? 151.529 113.547 144.291 1.00 8.94 123 ILE G O 1
ATOM 26545 N N . ALA G 1 127 ? 153.613 112.704 144.276 1.00 8.72 124 ALA G N 1
ATOM 26546 C CA . ALA G 1 127 ? 153.197 111.517 143.537 1.00 8.72 124 ALA G CA 1
ATOM 26547 C C . ALA G 1 127 ? 152.177 110.705 144.325 1.00 8.72 124 ALA G C 1
ATOM 26548 O O . ALA G 1 127 ? 151.191 110.218 143.761 1.00 8.72 124 ALA G O 1
ATOM 26555 N N . ARG G 1 128 ? 152.397 110.544 145.631 1.00 7.96 125 ARG G N 1
ATOM 26556 C CA . ARG G 1 128 ? 151.475 109.809 146.486 1.00 7.96 125 ARG G CA 1
ATOM 26557 C C . ARG G 1 128 ? 150.326 110.672 146.997 1.00 7.96 125 ARG G C 1
ATOM 26558 O O . ARG G 1 128 ? 149.668 110.293 147.973 1.00 7.96 125 ARG G O 1
ATOM 26579 N N . GLY G 1 129 ? 150.076 111.820 146.370 1.00 7.09 126 GLY G N 1
ATOM 26580 C CA . GLY G 1 129 ? 148.926 112.637 146.688 1.00 7.09 126 GLY G CA 1
ATOM 26581 C C . GLY G 1 129 ? 149.103 113.593 147.846 1.00 7.09 126 GLY G C 1
ATOM 26582 O O . GLY G 1 129 ? 148.193 114.388 148.111 1.00 7.09 126 GLY G O 1
ATOM 26586 N N . TYR G 1 130 ? 150.236 113.552 148.543 1.00 7.65 127 TYR G N 1
ATOM 26587 C CA . TYR G 1 130 ? 150.453 114.456 149.664 1.00 7.65 127 TYR G CA 1
ATOM 26588 C C . TYR G 1 130 ? 150.719 115.868 149.159 1.00 7.65 127 TYR G C 1
ATOM 26589 O O . TYR G 1 130 ? 151.550 116.075 148.269 1.00 7.65 127 TYR G O 1
ATOM 26607 N N . LYS G 1 131 ? 150.012 116.841 149.728 1.00 11.73 128 LYS G N 1
ATOM 26608 C CA . LYS G 1 131 ? 150.271 118.235 149.397 1.00 11.73 128 LYS G CA 1
ATOM 26609 C C . LYS G 1 131 ? 151.696 118.606 149.782 1.00 11.73 128 LYS G C 1
ATOM 26610 O O . LYS G 1 131 ? 152.155 118.292 150.883 1.00 11.73 128 LYS G O 1
ATOM 26629 N N . THR G 1 132 ? 152.395 119.275 148.869 1.00 7.67 129 THR G N 1
ATOM 26630 C CA . THR G 1 132 ? 153.772 119.681 149.096 1.00 7.67 129 THR G CA 1
ATOM 26631 C C . THR G 1 132 ? 153.950 121.124 148.652 1.00 7.67 129 THR G C 1
ATOM 26632 O O . THR G 1 132 ? 153.312 121.581 147.700 1.00 7.67 129 THR G O 1
ATOM 26643 N N . TYR G 1 133 ? 154.821 121.837 149.359 1.00 9.77 130 TYR G N 1
ATOM 26644 C CA . TYR G 1 133 ? 155.152 123.214 149.028 1.00 9.77 130 TYR G CA 1
ATOM 26645 C C . TYR G 1 133 ? 156.653 123.402 149.172 1.00 9.77 130 TYR G C 1
ATOM 26646 O O . TYR G 1 133 ? 157.274 122.805 150.054 1.00 9.77 130 TYR G O 1
ATOM 26664 N N . PHE G 1 134 ? 157.230 124.215 148.293 1.00 7.70 131 PHE G N 1
ATOM 26665 C CA . PHE G 1 134 ? 158.659 124.498 148.287 1.00 7.70 131 PHE G CA 1
ATOM 26666 C C . PHE G 1 134 ? 158.861 126.005 148.315 1.00 7.70 131 PHE G C 1
ATOM 26667 O O . PHE G 1 134 ? 158.192 126.735 147.577 1.00 7.70 131 PHE G O 1
ATOM 26684 N N . ILE G 1 135 ? 159.781 126.470 149.160 1.00 9.71 132 ILE G N 1
ATOM 26685 C CA . ILE G 1 135 ? 160.049 127.897 149.284 1.00 9.71 132 ILE G CA 1
ATOM 26686 C C . ILE G 1 135 ? 161.438 128.081 149.875 1.00 9.71 132 ILE G C 1
ATOM 26687 O O . ILE G 1 135 ? 161.947 127.219 150.597 1.00 9.71 132 ILE G O 1
ATOM 26703 N N . THR G 1 136 ? 162.061 129.205 149.543 1.00 10.23 133 THR G N 1
ATOM 26704 C CA . THR G 1 136 ? 163.339 129.572 150.128 1.00 10.23 133 THR G CA 1
ATOM 26705 C C . THR G 1 136 ? 163.113 130.351 151.416 1.00 10.23 133 THR G C 1
ATOM 26706 O O . THR G 1 136 ? 162.129 131.080 151.560 1.00 10.23 133 THR G O 1
ATOM 26717 N N . ALA G 1 137 ? 164.042 130.188 152.360 1.00 11.28 134 ALA G N 1
ATOM 26718 C CA . ALA G 1 137 ? 163.895 130.848 153.652 1.00 11.28 134 ALA G CA 1
ATOM 26719 C C . ALA G 1 137 ? 163.817 132.359 153.491 1.00 11.28 134 ALA G C 1
ATOM 26720 O O . ALA G 1 137 ? 162.991 133.018 154.133 1.00 11.28 134 ALA G O 1
ATOM 26727 N N . HIS G 1 138 ? 164.666 132.927 152.634 1.00 12.15 135 HIS G N 1
ATOM 26728 C CA . HIS G 1 138 ? 164.637 134.368 152.406 1.00 12.15 135 HIS G CA 1
ATOM 26729 C C . HIS G 1 138 ? 163.283 134.806 151.862 1.00 12.15 135 HIS G C 1
ATOM 26730 O O . HIS G 1 138 ? 162.676 135.762 152.363 1.00 12.15 135 HIS G O 1
ATOM 26744 N N . ASP G 1 139 ? 162.788 134.112 150.833 1.00 14.07 136 ASP G N 1
ATOM 26745 C CA . ASP G 1 139 ? 161.495 134.464 150.257 1.00 14.07 136 ASP G CA 1
ATOM 26746 C C . ASP G 1 139 ? 160.366 134.242 151.255 1.00 14.07 136 ASP G C 1
ATOM 26747 O O . ASP G 1 139 ? 159.426 135.039 151.321 1.00 14.07 136 ASP G O 1
ATOM 26756 N N . LEU G 1 140 ? 160.432 133.157 152.029 1.00 12.02 137 LEU G N 1
ATOM 26757 C CA . LEU G 1 140 ? 159.404 132.906 153.033 1.00 12.02 137 LEU G CA 1
ATOM 26758 C C . LEU G 1 140 ? 159.345 134.045 154.043 1.00 12.02 137 LEU G C 1
ATOM 26759 O O . LEU G 1 140 ? 158.265 134.557 154.361 1.00 12.02 137 LEU G O 1
ATOM 26775 N N . VAL G 1 141 ? 160.507 134.464 154.547 1.00 15.01 138 VAL G N 1
ATOM 26776 C CA . VAL G 1 141 ? 160.545 135.540 155.532 1.00 15.01 138 VAL G CA 1
ATOM 26777 C C . VAL G 1 141 ? 160.045 136.841 154.919 1.00 15.01 138 VAL G C 1
ATOM 26778 O O . VAL G 1 141 ? 159.293 137.592 155.553 1.00 15.01 138 VAL G O 1
ATOM 26791 N N . ASN G 1 142 ? 160.458 137.136 153.684 1.00 16.15 139 ASN G N 1
ATOM 26792 C CA . ASN G 1 142 ? 160.018 138.372 153.043 1.00 16.15 139 ASN G CA 1
ATOM 26793 C C . ASN G 1 142 ? 158.508 138.384 152.841 1.00 16.15 139 ASN G C 1
ATOM 26794 O O . ASN G 1 142 ? 157.846 139.398 153.099 1.00 16.15 139 ASN G O 1
ATOM 26805 N N . GLN G 1 143 ? 157.942 137.267 152.378 1.00 19.83 140 GLN G N 1
ATOM 26806 C CA . GLN G 1 143 ? 156.500 137.200 152.174 1.00 19.83 140 GLN G CA 1
ATOM 26807 C C . GLN G 1 143 ? 155.754 137.325 153.495 1.00 19.83 140 GLN G C 1
ATOM 26808 O O . GLN G 1 143 ? 154.722 138.002 153.570 1.00 19.83 140 GLN G O 1
ATOM 26822 N N . LEU G 1 144 ? 156.256 136.677 154.549 1.00 18.70 141 LEU G N 1
ATOM 26823 C CA . LEU G 1 144 ? 155.613 136.801 155.852 1.00 18.70 141 LEU G CA 1
ATOM 26824 C C . LEU G 1 144 ? 155.654 138.240 156.348 1.00 18.70 141 LEU G C 1
ATOM 26825 O O . LEU G 1 144 ? 154.660 138.750 156.879 1.00 18.70 141 LEU G O 1
ATOM 26841 N N . ARG G 1 145 ? 156.792 138.918 156.179 1.00 21.97 142 ARG G N 1
ATOM 26842 C CA . ARG G 1 145 ? 156.881 140.313 156.600 1.00 21.97 142 ARG G CA 1
ATOM 26843 C C . ARG G 1 145 ? 155.908 141.184 155.816 1.00 21.97 142 ARG G C 1
ATOM 26844 O O . ARG G 1 145 ? 155.229 142.042 156.392 1.00 21.97 142 ARG G O 1
ATOM 26865 N N . ARG G 1 146 ? 155.829 140.983 154.499 1.00 28.26 143 ARG G N 1
ATOM 26866 C CA . ARG G 1 146 ? 154.923 141.792 153.690 1.00 28.26 143 ARG G CA 1
ATOM 26867 C C . ARG G 1 146 ? 153.470 141.543 154.076 1.00 28.26 143 ARG G C 1
ATOM 26868 O O . ARG G 1 146 ? 152.667 142.481 154.137 1.00 28.26 143 ARG G O 1
ATOM 26889 N N . ALA G 1 147 ? 153.113 140.285 154.341 1.00 31.20 144 ALA G N 1
ATOM 26890 C CA . ALA G 1 147 ? 151.759 139.985 154.795 1.00 31.20 144 ALA G CA 1
ATOM 26891 C C . ALA G 1 147 ? 151.475 140.648 156.137 1.00 31.20 144 ALA G C 1
ATOM 26892 O O . ALA G 1 147 ? 150.378 141.176 156.357 1.00 31.20 144 ALA G O 1
ATOM 26899 N N . ASP G 1 148 ? 152.450 140.630 157.048 1.00 30.56 145 ASP G N 1
ATOM 26900 C CA . ASP G 1 148 ? 152.261 141.279 158.341 1.00 30.56 145 ASP G CA 1
ATOM 26901 C C . ASP G 1 148 ? 152.052 142.779 158.175 1.00 30.56 145 ASP G C 1
ATOM 26902 O O . ASP G 1 148 ? 151.193 143.371 158.838 1.00 30.56 145 ASP G O 1
ATOM 26911 N N . GLN G 1 149 ? 152.829 143.411 157.293 1.00 34.36 146 GLN G N 1
ATOM 26912 C CA . GLN G 1 149 ? 152.690 144.850 157.092 1.00 34.36 146 GLN G CA 1
ATOM 26913 C C . GLN G 1 149 ? 151.311 145.211 156.555 1.00 34.36 146 GLN G C 1
ATOM 26914 O O . GLN G 1 149 ? 150.839 146.334 156.768 1.00 34.36 146 GLN G O 1
ATOM 26928 N N . GLU G 1 150 ? 150.652 144.283 155.864 1.00 38.54 147 GLU G N 1
ATOM 26929 C CA . GLU G 1 150 ? 149.323 144.512 155.313 1.00 38.54 147 GLU G CA 1
ATOM 26930 C C . GLU G 1 150 ? 148.220 143.897 156.165 1.00 38.54 147 GLU G C 1
ATOM 26931 O O . GLU G 1 150 ? 147.068 143.842 155.723 1.00 38.54 147 GLU G O 1
ATOM 26943 N N . GLY G 1 151 ? 148.543 143.429 157.368 1.00 35.03 148 GLY G N 1
ATOM 26944 C CA . GLY G 1 151 ? 147.527 142.916 158.267 1.00 35.03 148 GLY G CA 1
ATOM 26945 C C . GLY G 1 151 ? 146.894 141.614 157.833 1.00 35.03 148 GLY G C 1
ATOM 26946 O O . GLY G 1 151 ? 145.742 141.347 158.189 1.00 35.03 148 GLY G O 1
ATOM 26950 N N . LYS G 1 152 ? 147.612 140.792 157.071 1.00 35.62 149 LYS G N 1
ATOM 26951 C CA . LYS G 1 152 ? 147.121 139.492 156.629 1.00 35.62 149 LYS G CA 1
ATOM 26952 C C . LYS G 1 152 ? 148.181 138.421 156.841 1.00 35.62 149 LYS G C 1
ATOM 26953 O O . LYS G 1 152 ? 148.357 137.518 156.018 1.00 35.62 149 LYS G O 1
ATOM 26972 N N . LEU G 1 153 ? 148.905 138.507 157.959 1.00 26.22 150 LEU G N 1
ATOM 26973 C CA . LEU G 1 153 ? 149.913 137.497 158.265 1.00 26.22 150 LEU G CA 1
ATOM 26974 C C . LEU G 1 153 ? 149.282 136.131 158.493 1.00 26.22 150 LEU G C 1
ATOM 26975 O O . LEU G 1 153 ? 149.900 135.105 158.188 1.00 26.22 150 LEU G O 1
ATOM 26991 N N . GLU G 1 154 ? 148.063 136.094 159.035 1.00 32.55 151 GLU G N 1
ATOM 26992 C CA . GLU G 1 154 ? 147.421 134.816 159.320 1.00 32.55 151 GLU G CA 1
ATOM 26993 C C . GLU G 1 154 ? 147.155 134.030 158.042 1.00 32.55 151 GLU G C 1
ATOM 26994 O O . GLU G 1 154 ? 147.325 132.806 158.013 1.00 32.55 151 GLU G O 1
ATOM 27006 N N . LYS G 1 155 ? 146.726 134.712 156.978 1.00 30.90 152 LYS G N 1
ATOM 27007 C CA . LYS G 1 155 ? 146.465 134.024 155.717 1.00 30.90 152 LYS G CA 1
ATOM 27008 C C . LYS G 1 155 ? 147.735 133.377 155.175 1.00 30.90 152 LYS G C 1
ATOM 27009 O O . LYS G 1 155 ? 147.728 132.210 154.764 1.00 30.90 152 LYS G O 1
ATOM 27028 N N . LYS G 1 156 ? 148.843 134.120 155.176 1.00 23.49 153 LYS G N 1
ATOM 27029 C CA . LYS G 1 156 ? 150.097 133.569 154.675 1.00 23.49 153 LYS G CA 1
ATOM 27030 C C . LYS G 1 156 ? 150.598 132.446 155.573 1.00 23.49 153 LYS G C 1
ATOM 27031 O O . LYS G 1 156 ? 151.175 131.464 155.090 1.00 23.49 153 LYS G O 1
ATOM 27050 N N . LEU G 1 157 ? 150.390 132.573 156.884 1.00 19.74 154 LEU G N 1
ATOM 27051 C CA . LEU G 1 157 ? 150.786 131.508 157.797 1.00 19.74 154 LEU G CA 1
ATOM 27052 C C . LEU G 1 157 ? 149.991 130.238 157.526 1.00 19.74 154 LEU G C 1
ATOM 27053 O O . LEU G 1 157 ? 150.542 129.132 157.558 1.00 19.74 154 LEU G O 1
ATOM 27069 N N . ARG G 1 158 ? 148.691 130.376 157.252 1.00 23.15 155 ARG G N 1
ATOM 27070 C CA . ARG G 1 158 ? 147.897 129.217 156.857 1.00 23.15 155 ARG G CA 1
ATOM 27071 C C . ARG G 1 158 ? 148.410 128.627 155.551 1.00 23.15 155 ARG G C 1
ATOM 27072 O O . ARG G 1 158 ? 148.487 127.403 155.400 1.00 23.15 155 ARG G O 1
ATOM 27093 N N . VAL G 1 159 ? 148.764 129.487 154.594 1.00 19.62 156 VAL G N 1
ATOM 27094 C CA . VAL G 1 159 ? 149.275 129.005 153.313 1.00 19.62 156 VAL G CA 1
ATOM 27095 C C . VAL G 1 159 ? 150.540 128.182 153.520 1.00 19.62 156 VAL G C 1
ATOM 27096 O O . VAL G 1 159 ? 150.732 127.140 152.883 1.00 19.62 156 VAL G O 1
ATOM 27109 N N . PHE G 1 160 ? 151.428 128.641 154.401 1.00 15.21 157 PHE G N 1
ATOM 27110 C CA . PHE G 1 160 ? 152.676 127.932 154.657 1.00 15.21 157 PHE G CA 1
ATOM 27111 C C . PHE G 1 160 ? 152.521 126.770 155.630 1.00 15.21 157 PHE G C 1
ATOM 27112 O O . PHE G 1 160 ? 153.449 125.964 155.753 1.00 15.21 157 PHE G O 1
ATOM 27129 N N . VAL G 1 161 ? 151.387 126.662 156.321 1.00 13.35 158 VAL G N 1
ATOM 27130 C CA . VAL G 1 161 ? 151.164 125.560 157.250 1.00 13.35 158 VAL G CA 1
ATOM 27131 C C . VAL G 1 161 ? 150.253 124.483 156.668 1.00 13.35 158 VAL G C 1
ATOM 27132 O O . VAL G 1 161 ? 150.314 123.329 157.120 1.00 13.35 158 VAL G O 1
ATOM 27145 N N . LYS G 1 162 ? 149.420 124.818 155.686 1.00 18.29 159 LYS G N 1
ATOM 27146 C CA . LYS G 1 162 ? 148.535 123.820 155.088 1.00 18.29 159 LYS G CA 1
ATOM 27147 C C . LYS G 1 162 ? 149.297 122.667 154.449 1.00 18.29 159 LYS G C 1
ATOM 27148 O O . LYS G 1 162 ? 148.903 121.506 154.656 1.00 18.29 159 LYS G O 1
ATOM 27167 N N . PRO G 1 163 ? 150.363 122.892 153.678 1.00 10.59 160 PRO G N 1
ATOM 27168 C CA . PRO G 1 163 ? 151.006 121.775 152.973 1.00 10.59 160 PRO G CA 1
ATOM 27169 C C . PRO G 1 163 ? 151.464 120.685 153.929 1.00 10.59 160 PRO G C 1
ATOM 27170 O O . PRO G 1 163 ? 151.963 120.956 155.023 1.00 10.59 160 PRO G O 1
ATOM 27181 N N . THR G 1 164 ? 151.288 119.434 153.498 1.00 7.45 161 THR G N 1
ATOM 27182 C CA . THR G 1 164 ? 151.729 118.306 154.311 1.00 7.45 161 THR G CA 1
ATOM 27183 C C . THR G 1 164 ? 153.245 118.292 154.456 1.00 7.45 161 THR G C 1
ATOM 27184 O O . THR G 1 164 ? 153.766 117.993 155.536 1.00 7.45 161 THR G O 1
ATOM 27195 N N . VAL G 1 165 ? 153.968 118.605 153.384 1.00 6.70 162 VAL G N 1
ATOM 27196 C CA . VAL G 1 165 ? 155.426 118.630 153.392 1.00 6.70 162 VAL G CA 1
ATOM 27197 C C . VAL G 1 165 ? 155.876 119.991 152.883 1.00 6.70 162 VAL G C 1
ATOM 27198 O O . VAL G 1 165 ? 155.622 120.337 151.722 1.00 6.70 162 VAL G O 1
ATOM 27211 N N . LEU G 1 166 ? 156.553 120.749 153.738 1.00 8.76 163 LEU G N 1
ATOM 27212 C CA . LEU G 1 166 ? 157.070 122.067 153.396 1.00 8.76 163 LEU G CA 1
ATOM 27213 C C . LEU G 1 166 ? 158.587 122.000 153.319 1.00 8.76 163 LEU G C 1
ATOM 27214 O O . LEU G 1 166 ? 159.240 121.525 154.253 1.00 8.76 163 LEU G O 1
ATOM 27230 N N . ILE G 1 167 ? 159.140 122.476 152.208 1.00 6.98 164 ILE G N 1
ATOM 27231 C CA . ILE G 1 167 ? 160.576 122.469 151.971 1.00 6.98 164 ILE G CA 1
ATOM 27232 C C . ILE G 1 167 ? 161.079 123.898 152.102 1.00 6.98 164 ILE G C 1
ATOM 27233 O O . ILE G 1 167 ? 160.606 124.801 151.400 1.00 6.98 164 ILE G O 1
ATOM 27249 N N . ILE G 1 168 ? 162.023 124.102 153.014 1.00 8.24 165 ILE G N 1
ATOM 27250 C CA . ILE G 1 168 ? 162.682 125.386 153.217 1.00 8.24 165 ILE G CA 1
ATOM 27251 C C . ILE G 1 168 ? 164.097 125.246 152.676 1.00 8.24 165 ILE G C 1
ATOM 27252 O O . ILE G 1 168 ? 164.926 124.521 153.246 1.00 8.24 165 ILE G O 1
ATOM 27268 N N . ASP G 1 169 ? 164.377 125.954 151.588 1.00 10.83 166 ASP G N 1
ATOM 27269 C CA . ASP G 1 169 ? 165.621 125.812 150.851 1.00 10.83 166 ASP G CA 1
ATOM 27270 C C . ASP G 1 169 ? 166.497 127.044 151.039 1.00 10.83 166 ASP G C 1
ATOM 27271 O O . ASP G 1 169 ? 166.004 128.168 151.163 1.00 10.83 166 ASP G O 1
ATOM 27280 N N . GLU G 1 170 ? 167.810 126.816 151.061 1.00 12.78 167 GLU G N 1
ATOM 27281 C CA . GLU G 1 170 ? 168.799 127.885 151.182 1.00 12.78 167 GLU G CA 1
ATOM 27282 C C . GLU G 1 170 ? 168.561 128.715 152.445 1.00 12.78 167 GLU G C 1
ATOM 27283 O O . GLU G 1 170 ? 168.384 129.934 152.400 1.00 12.78 167 GLU G O 1
ATOM 27295 N N . MET G 1 171 ? 168.561 128.027 153.583 1.00 11.67 168 MET G N 1
ATOM 27296 C CA . MET G 1 171 ? 168.471 128.669 154.892 1.00 11.67 168 MET G CA 1
ATOM 27297 C C . MET G 1 171 ? 169.886 128.730 155.460 1.00 11.67 168 MET G C 1
ATOM 27298 O O . MET G 1 171 ? 170.369 127.765 156.058 1.00 11.67 168 MET G O 1
ATOM 27312 N N . GLY G 1 172 ? 170.551 129.867 155.269 1.00 10.67 169 GLY G N 1
ATOM 27313 C CA . GLY G 1 172 ? 171.894 130.049 155.781 1.00 10.67 169 GLY G CA 1
ATOM 27314 C C . GLY G 1 172 ? 172.797 130.851 154.866 1.00 10.67 169 GLY G C 1
ATOM 27315 O O . GLY G 1 172 ? 173.719 131.523 155.338 1.00 10.67 169 GLY G O 1
ATOM 27319 N N . TYR G 1 173 ? 172.552 130.791 153.554 1.00 13.97 170 TYR G N 1
ATOM 27320 C CA . TYR G 1 173 ? 173.338 131.602 152.629 1.00 13.97 170 TYR G CA 1
ATOM 27321 C C . TYR G 1 173 ? 173.092 133.087 152.855 1.00 13.97 170 TYR G C 1
ATOM 27322 O O . TYR G 1 173 ? 174.030 133.891 152.816 1.00 13.97 170 TYR G O 1
ATOM 27340 N N . LEU G 1 174 ? 171.841 133.469 153.092 1.00 10.18 171 LEU G N 1
ATOM 27341 C CA . LEU G 1 174 ? 171.469 134.847 153.385 1.00 10.18 171 LEU G CA 1
ATOM 27342 C C . LEU G 1 174 ? 171.057 134.931 154.847 1.00 10.18 171 LEU G C 1
ATOM 27343 O O . LEU G 1 174 ? 170.120 134.246 155.270 1.00 10.18 171 LEU G O 1
ATOM 27359 N N . LYS G 1 175 ? 171.755 135.763 155.616 1.00 14.29 172 LYS G N 1
ATOM 27360 C CA . LYS G 1 175 ? 171.388 135.954 157.011 1.00 14.29 172 LYS G CA 1
ATOM 27361 C C . LYS G 1 175 ? 170.003 136.578 157.099 1.00 14.29 172 LYS G C 1
ATOM 27362 O O . LYS G 1 175 ? 169.717 137.584 156.444 1.00 14.29 172 LYS G O 1
ATOM 27381 N N . LEU G 1 176 ? 169.142 135.976 157.912 1.00 13.89 173 LEU G N 1
ATOM 27382 C CA . LEU G 1 176 ? 167.774 136.449 158.047 1.00 13.89 173 LEU G CA 1
ATOM 27383 C C . LEU G 1 176 ? 167.738 137.736 158.860 1.00 13.89 173 LEU G C 1
ATOM 27384 O O . LEU G 1 176 ? 168.518 137.918 159.799 1.00 13.89 173 LEU G O 1
ATOM 27400 N N . ASP G 1 177 ? 166.827 138.625 158.493 1.00 18.51 174 ASP G N 1
ATOM 27401 C CA . ASP G 1 177 ? 166.673 139.885 159.203 1.00 18.51 174 ASP G CA 1
ATOM 27402 C C . ASP G 1 177 ? 166.302 139.601 160.656 1.00 18.51 174 ASP G C 1
ATOM 27403 O O . ASP G 1 177 ? 165.314 138.892 160.904 1.00 18.51 174 ASP G O 1
ATOM 27412 N N . PRO G 1 178 ? 167.049 140.117 161.639 1.00 19.44 175 PRO G N 1
ATOM 27413 C CA . PRO G 1 178 ? 166.699 139.814 163.037 1.00 19.44 175 PRO G CA 1
ATOM 27414 C C . PRO G 1 178 ? 165.272 140.186 163.393 1.00 19.44 175 PRO G C 1
ATOM 27415 O O . PRO G 1 178 ? 164.629 139.479 164.180 1.00 19.44 175 PRO G O 1
ATOM 27426 N N . ASN G 1 179 ? 164.754 141.280 162.834 1.00 22.74 176 ASN G N 1
ATOM 27427 C CA . ASN G 1 179 ? 163.380 141.683 163.104 1.00 22.74 176 ASN G CA 1
ATOM 27428 C C . ASN G 1 179 ? 162.357 140.769 162.443 1.00 22.74 176 ASN G C 1
ATOM 27429 O O . ASN G 1 179 ? 161.167 140.873 162.762 1.00 22.74 176 ASN G O 1
ATOM 27440 N N . SER G 1 180 ? 162.782 139.884 161.539 1.00 17.75 177 SER G N 1
ATOM 27441 C CA . SER G 1 180 ? 161.870 139.002 160.827 1.00 17.75 177 SER G CA 1
ATOM 27442 C C . SER G 1 180 ? 162.193 137.524 160.983 1.00 17.75 177 SER G C 1
ATOM 27443 O O . SER G 1 180 ? 161.346 136.690 160.642 1.00 17.75 177 SER G O 1
ATOM 27451 N N . ALA G 1 181 ? 163.377 137.170 161.486 1.00 16.45 178 ALA G N 1
ATOM 27452 C CA . ALA G 1 181 ? 163.707 135.760 161.657 1.00 16.45 178 ALA G CA 1
ATOM 27453 C C . ALA G 1 181 ? 162.674 135.048 162.517 1.00 16.45 178 ALA G C 1
ATOM 27454 O O . ALA G 1 181 ? 162.388 133.865 162.294 1.00 16.45 178 ALA G O 1
ATOM 27461 N N . HIS G 1 182 ? 162.091 135.753 163.490 1.00 15.79 179 HIS G N 1
ATOM 27462 C CA . HIS G 1 182 ? 161.085 135.137 164.348 1.00 15.79 179 HIS G CA 1
ATOM 27463 C C . HIS G 1 182 ? 159.953 134.533 163.531 1.00 15.79 179 HIS G C 1
ATOM 27464 O O . HIS G 1 182 ? 159.393 133.500 163.917 1.00 15.79 179 HIS G O 1
ATOM 27478 N N . TYR G 1 183 ? 159.610 135.149 162.395 1.00 17.68 180 TYR G N 1
ATOM 27479 C CA . TYR G 1 183 ? 158.561 134.596 161.547 1.00 17.68 180 TYR G CA 1
ATOM 27480 C C . TYR G 1 183 ? 158.826 133.126 161.256 1.00 17.68 180 TYR G C 1
ATOM 27481 O O . TYR G 1 183 ? 157.936 132.280 161.400 1.00 17.68 180 TYR G O 1
ATOM 27499 N N . LEU G 1 184 ? 160.062 132.801 160.872 1.00 12.53 181 LEU G N 1
ATOM 27500 C CA . LEU G 1 184 ? 160.407 131.410 160.606 1.00 12.53 181 LEU G CA 1
ATOM 27501 C C . LEU G 1 184 ? 160.007 130.527 161.779 1.00 12.53 181 LEU G C 1
ATOM 27502 O O . LEU G 1 184 ? 159.307 129.521 161.608 1.00 12.53 181 LEU G O 1
ATOM 27518 N N . PHE G 1 185 ? 160.402 130.923 162.992 1.00 14.46 182 PHE G N 1
ATOM 27519 C CA . PHE G 1 185 ? 160.066 130.136 164.174 1.00 14.46 182 PHE G CA 1
ATOM 27520 C C . PHE G 1 185 ? 158.576 129.835 164.211 1.00 14.46 182 PHE G C 1
ATOM 27521 O O . PHE G 1 185 ? 158.167 128.690 164.438 1.00 14.46 182 PHE G O 1
ATOM 27538 N N . GLN G 1 186 ? 157.747 130.849 163.953 1.00 15.26 183 GLN G N 1
ATOM 27539 C CA . GLN G 1 186 ? 156.305 130.644 163.992 1.00 15.26 183 GLN G CA 1
ATOM 27540 C C . GLN G 1 186 ? 155.912 129.452 163.133 1.00 15.26 183 GLN G C 1
ATOM 27541 O O . GLN G 1 186 ? 155.237 128.528 163.603 1.00 15.26 183 GLN G O 1
ATOM 27555 N N . VAL G 1 187 ? 156.373 129.427 161.882 1.00 11.56 184 VAL G N 1
ATOM 27556 C CA . VAL G 1 187 ? 156.066 128.291 161.018 1.00 11.56 184 VAL G CA 1
ATOM 27557 C C . VAL G 1 187 ? 156.590 127.010 161.648 1.00 11.56 184 VAL G C 1
ATOM 27558 O O . VAL G 1 187 ? 155.849 126.036 161.831 1.00 11.56 184 VAL G O 1
ATOM 27571 N N . ILE G 1 188 ? 157.865 127.013 162.046 1.00 10.93 185 ILE G N 1
ATOM 27572 C CA . ILE G 1 188 ? 158.445 125.827 162.663 1.00 10.93 185 ILE G CA 1
ATOM 27573 C C . ILE G 1 188 ? 157.695 125.479 163.938 1.00 10.93 185 ILE G C 1
ATOM 27574 O O . ILE G 1 188 ? 157.655 124.312 164.347 1.00 10.93 185 ILE G O 1
ATOM 27590 N N . ALA G 1 189 ? 157.094 126.477 164.588 1.00 10.27 186 ALA G N 1
ATOM 27591 C CA . ALA G 1 189 ? 156.309 126.204 165.784 1.00 10.27 186 ALA G CA 1
ATOM 27592 C C . ALA G 1 189 ? 154.965 125.579 165.434 1.00 10.27 186 ALA G C 1
ATOM 27593 O O . ALA G 1 189 ? 154.498 124.674 166.135 1.00 10.27 186 ALA G O 1
ATOM 27600 N N . ARG G 1 190 ? 154.332 126.041 164.353 1.00 12.29 187 ARG G N 1
ATOM 27601 C CA . ARG G 1 190 ? 152.986 125.580 164.036 1.00 12.29 187 ARG G CA 1
ATOM 27602 C C . ARG G 1 190 ? 152.985 124.198 163.398 1.00 12.29 187 ARG G C 1
ATOM 27603 O O . ARG G 1 190 ? 152.020 123.444 163.570 1.00 12.29 187 ARG G O 1
ATOM 27624 N N . ARG G 1 191 ? 154.038 123.847 162.667 1.00 10.22 188 ARG G N 1
ATOM 27625 C CA . ARG G 1 191 ? 154.153 122.534 162.049 1.00 10.22 188 ARG G CA 1
ATOM 27626 C C . ARG G 1 191 ? 154.862 121.522 162.938 1.00 10.22 188 ARG G C 1
ATOM 27627 O O . ARG G 1 191 ? 154.986 120.356 162.549 1.00 10.22 188 ARG G O 1
ATOM 27648 N N . TYR G 1 192 ? 155.329 121.935 164.114 1.00 12.75 189 TYR G N 1
ATOM 27649 C CA . TYR G 1 192 ? 156.013 121.018 165.015 1.00 12.75 189 TYR G CA 1
ATOM 27650 C C . TYR G 1 192 ? 155.081 119.888 165.431 1.00 12.75 189 TYR G C 1
ATOM 27651 O O . TYR G 1 192 ? 153.985 120.127 165.945 1.00 12.75 189 TYR G O 1
ATOM 27669 N N . GLU G 1 193 ? 155.521 118.652 165.202 1.00 8.41 190 GLU G N 1
ATOM 27670 C CA . GLU G 1 193 ? 154.749 117.452 165.514 1.00 8.41 190 GLU G CA 1
ATOM 27671 C C . GLU G 1 193 ? 153.394 117.431 164.812 1.00 8.41 190 GLU G C 1
ATOM 27672 O O . GLU G 1 193 ? 152.501 116.675 165.207 1.00 8.41 190 GLU G O 1
ATOM 27684 N N . HIS G 1 194 ? 153.221 118.248 163.775 1.00 10.17 191 HIS G N 1
ATOM 27685 C CA . HIS G 1 194 ? 152.004 118.256 162.975 1.00 10.17 191 HIS G CA 1
ATOM 27686 C C . HIS G 1 194 ? 152.268 117.880 161.527 1.00 10.17 191 HIS G C 1
ATOM 27687 O O . HIS G 1 194 ? 151.562 117.029 160.974 1.00 10.17 191 HIS G O 1
ATOM 27701 N N . ALA G 1 195 ? 153.266 118.490 160.897 1.00 10.25 192 ALA G N 1
ATOM 27702 C CA . ALA G 1 195 ? 153.639 118.177 159.529 1.00 10.25 192 ALA G CA 1
ATOM 27703 C C . ALA G 1 195 ? 155.155 118.189 159.412 1.00 10.25 192 ALA G C 1
ATOM 27704 O O . ALA G 1 195 ? 155.826 118.952 160.118 1.00 10.25 192 ALA G O 1
ATOM 27711 N N . PRO G 1 196 ? 155.725 117.359 158.539 1.00 7.88 193 PRO G N 1
ATOM 27712 C CA . PRO G 1 196 ? 157.179 117.380 158.352 1.00 7.88 193 PRO G CA 1
ATOM 27713 C C . PRO G 1 196 ? 157.656 118.678 157.719 1.00 7.88 193 PRO G C 1
ATOM 27714 O O . PRO G 1 196 ? 156.913 119.391 157.041 1.00 7.88 193 PRO G O 1
ATOM 27725 N N . ILE G 1 197 ? 158.929 118.980 157.965 1.00 7.85 194 ILE G N 1
ATOM 27726 C CA . ILE G 1 197 ? 159.631 120.082 157.320 1.00 7.85 194 ILE G CA 1
ATOM 27727 C C . ILE G 1 197 ? 160.947 119.544 156.780 1.00 7.85 194 ILE G C 1
ATOM 27728 O O . ILE G 1 197 ? 161.681 118.858 157.498 1.00 7.85 194 ILE G O 1
ATOM 27744 N N . ILE G 1 198 ? 161.239 119.847 155.519 1.00 6.70 195 ILE G N 1
ATOM 27745 C CA . ILE G 1 198 ? 162.486 119.451 154.874 1.00 6.70 195 ILE G CA 1
ATOM 27746 C C . ILE G 1 198 ? 163.312 120.716 154.690 1.00 6.70 195 ILE G C 1
ATOM 27747 O O . ILE G 1 198 ? 163.031 121.529 153.803 1.00 6.70 195 ILE G O 1
ATOM 27763 N N . LEU G 1 199 ? 164.333 120.884 155.521 1.00 8.04 196 LEU G N 1
ATOM 27764 C CA . LEU G 1 199 ? 165.140 122.096 155.540 1.00 8.04 196 LEU G CA 1
ATOM 27765 C C . LEU G 1 199 ? 166.536 121.787 155.021 1.00 8.04 196 LEU G C 1
ATOM 27766 O O . LEU G 1 199 ? 167.203 120.879 155.528 1.00 8.04 196 LEU G O 1
ATOM 27782 N N . THR G 1 200 ? 166.974 122.543 154.018 1.00 7.54 197 THR G N 1
ATOM 27783 C CA . THR G 1 200 ? 168.299 122.384 153.433 1.00 7.54 197 THR G CA 1
ATOM 27784 C C . THR G 1 200 ? 169.161 123.579 153.813 1.00 7.54 197 THR G C 1
ATOM 27785 O O . THR G 1 200 ? 168.748 124.728 153.626 1.00 7.54 197 THR G O 1
ATOM 27796 N N . SER G 1 201 ? 170.351 123.311 154.346 1.00 7.68 198 SER G N 1
ATOM 27797 C CA . SER G 1 201 ? 171.251 124.378 154.755 1.00 7.68 198 SER G CA 1
ATOM 27798 C C . SER G 1 201 ? 172.684 123.873 154.710 1.00 7.68 198 SER G C 1
ATOM 27799 O O . SER G 1 201 ? 172.937 122.668 154.695 1.00 7.68 198 SER G O 1
ATOM 27807 N N . ASN G 1 202 ? 173.621 124.817 154.681 1.00 7.77 199 ASN G N 1
ATOM 27808 C CA . ASN G 1 202 ? 175.042 124.513 154.758 1.00 7.77 199 ASN G CA 1
ATOM 27809 C C . ASN G 1 202 ? 175.638 124.856 156.116 1.00 7.77 199 ASN G C 1
ATOM 27810 O O . ASN G 1 202 ? 176.812 124.561 156.355 1.00 7.77 199 ASN G O 1
ATOM 27821 N N . LYS G 1 203 ? 174.859 125.465 157.005 1.00 8.34 200 LYS G N 1
ATOM 27822 C CA . LYS G 1 203 ? 175.339 125.872 158.317 1.00 8.34 200 LYS G CA 1
ATOM 27823 C C . LYS G 1 203 ? 174.974 124.814 159.349 1.00 8.34 200 LYS G C 1
ATOM 27824 O O . LYS G 1 203 ? 173.826 124.364 159.406 1.00 8.34 200 LYS G O 1
ATOM 27843 N N . SER G 1 204 ? 175.951 124.421 160.161 1.00 9.01 201 SER G N 1
ATOM 27844 C CA . SER G 1 204 ? 175.677 123.501 161.249 1.00 9.01 201 SER G CA 1
ATOM 27845 C C . SER G 1 204 ? 174.695 124.137 162.232 1.00 9.01 201 SER G C 1
ATOM 27846 O O . SER G 1 204 ? 174.421 125.339 162.196 1.00 9.01 201 SER G O 1
ATOM 27854 N N . PHE G 1 205 ? 174.153 123.303 163.120 1.00 9.83 202 PHE G N 1
ATOM 27855 C CA . PHE G 1 205 ? 173.150 123.785 164.064 1.00 9.83 202 PHE G CA 1
ATOM 27856 C C . PHE G 1 205 ? 173.726 124.849 164.989 1.00 9.83 202 PHE G C 1
ATOM 27857 O O . PHE G 1 205 ? 173.092 125.884 165.229 1.00 9.83 202 PHE G O 1
ATOM 27874 N N . GLY G 1 206 ? 174.938 124.627 165.500 1.00 9.72 203 GLY G N 1
ATOM 27875 C CA . GLY G 1 206 ? 175.536 125.574 166.423 1.00 9.72 203 GLY G CA 1
ATOM 27876 C C . GLY G 1 206 ? 175.702 126.963 165.847 1.00 9.72 203 GLY G C 1
ATOM 27877 O O . GLY G 1 206 ? 175.817 127.931 166.607 1.00 9.72 203 GLY G O 1
ATOM 27881 N N . GLU G 1 207 ? 175.719 127.087 164.522 1.00 10.74 204 GLU G N 1
ATOM 27882 C CA . GLU G 1 207 ? 175.881 128.375 163.863 1.00 10.74 204 GLU G CA 1
ATOM 27883 C C . GLU G 1 207 ? 174.558 129.070 163.568 1.00 10.74 204 GLU G C 1
ATOM 27884 O O . GLU G 1 207 ? 174.572 130.223 163.124 1.00 10.74 204 GLU G O 1
ATOM 27896 N N . TRP G 1 208 ? 173.420 128.413 163.814 1.00 11.58 205 TRP G N 1
ATOM 27897 C CA . TRP G 1 208 ? 172.138 129.024 163.476 1.00 11.58 205 TRP G CA 1
ATOM 27898 C C . TRP G 1 208 ? 171.936 130.348 164.198 1.00 11.58 205 TRP G C 1
ATOM 27899 O O . TRP G 1 208 ? 171.223 131.224 163.696 1.00 11.58 205 TRP G O 1
ATOM 27920 N N . GLY G 1 209 ? 172.561 130.521 165.364 1.00 15.19 206 GLY G N 1
ATOM 27921 C CA . GLY G 1 209 ? 172.441 131.787 166.067 1.00 15.19 206 GLY G CA 1
ATOM 27922 C C . GLY G 1 209 ? 172.891 132.957 165.216 1.00 15.19 206 GLY G C 1
ATOM 27923 O O . GLY G 1 209 ? 172.301 134.039 165.265 1.00 15.19 206 GLY G O 1
ATOM 27927 N N . GLU G 1 210 ? 173.947 132.757 164.425 1.00 15.18 207 GLU G N 1
ATOM 27928 C CA . GLU G 1 210 ? 174.396 133.802 163.513 1.00 15.18 207 GLU G CA 1
ATOM 27929 C C . GLU G 1 210 ? 173.346 134.091 162.447 1.00 15.18 207 GLU G C 1
ATOM 27930 O O . GLU G 1 210 ? 173.139 135.250 162.069 1.00 15.18 207 GLU G O 1
ATOM 27942 N N . ILE G 1 211 ? 172.674 133.051 161.950 1.00 13.41 208 ILE G N 1
ATOM 27943 C CA . ILE G 1 211 ? 171.756 133.223 160.828 1.00 13.41 208 ILE G CA 1
ATOM 27944 C C . ILE G 1 211 ? 170.562 134.074 161.239 1.00 13.41 208 ILE G C 1
ATOM 27945 O O . ILE G 1 211 ? 170.186 135.024 160.542 1.00 13.41 208 ILE G O 1
ATOM 27961 N N . VAL G 1 212 ? 169.944 133.747 162.378 1.00 15.56 209 VAL G N 1
ATOM 27962 C CA . VAL G 1 212 ? 168.721 134.425 162.800 1.00 15.56 209 VAL G CA 1
ATOM 27963 C C . VAL G 1 212 ? 168.986 135.638 163.679 1.00 15.56 209 VAL G C 1
ATOM 27964 O O . VAL G 1 212 ? 168.047 136.397 163.967 1.00 15.56 209 VAL G O 1
ATOM 27977 N N . GLY G 1 213 ? 170.225 135.849 164.115 1.00 25.75 210 GLY G N 1
ATOM 27978 C CA . GLY G 1 213 ? 170.531 136.998 164.943 1.00 25.75 210 GLY G CA 1
ATOM 27979 C C . GLY G 1 213 ? 169.984 136.923 166.348 1.00 25.75 210 GLY G C 1
ATOM 27980 O O . GLY G 1 213 ? 169.822 137.960 166.996 1.00 25.75 210 GLY G O 1
ATOM 27984 N N . ASP G 1 214 ? 169.691 135.721 166.841 1.00 17.57 211 ASP G N 1
ATOM 27985 C CA . ASP G 1 214 ? 169.149 135.559 168.188 1.00 17.57 211 ASP G CA 1
ATOM 27986 C C . ASP G 1 214 ? 169.480 134.146 168.648 1.00 17.57 211 ASP G C 1
ATOM 27987 O O . ASP G 1 214 ? 168.903 133.181 168.138 1.00 17.57 211 ASP G O 1
ATOM 27996 N N . SER G 1 215 ? 170.406 134.028 169.601 1.00 17.99 212 SER G N 1
ATOM 27997 C CA . SER G 1 215 ? 170.848 132.709 170.042 1.00 17.99 212 SER G CA 1
ATOM 27998 C C . SER G 1 215 ? 169.716 131.932 170.703 1.00 17.99 212 SER G C 1
ATOM 27999 O O . SER G 1 215 ? 169.565 130.727 170.469 1.00 17.99 212 SER G O 1
ATOM 28007 N N . VAL G 1 216 ? 168.917 132.596 171.539 1.00 20.04 213 VAL G N 1
ATOM 28008 C CA . VAL G 1 216 ? 167.835 131.905 172.236 1.00 20.04 213 VAL G CA 1
ATOM 28009 C C . VAL G 1 216 ? 166.788 131.416 171.242 1.00 20.04 213 VAL G C 1
ATOM 28010 O O . VAL G 1 216 ? 166.313 130.276 171.321 1.00 20.04 213 VAL G O 1
ATOM 28023 N N . LEU G 1 217 ? 166.407 132.277 170.295 1.00 15.23 214 LEU G N 1
ATOM 28024 C CA . LEU G 1 217 ? 165.444 131.871 169.279 1.00 15.23 214 LEU G CA 1
ATOM 28025 C C . LEU G 1 217 ? 165.998 130.737 168.429 1.00 15.23 214 LEU G C 1
ATOM 28026 O O . LEU G 1 217 ? 165.270 129.803 168.076 1.00 15.23 214 LEU G O 1
ATOM 28042 N N . ALA G 1 218 ? 167.285 130.807 168.083 1.00 12.90 215 ALA G N 1
ATOM 28043 C CA . ALA G 1 218 ? 167.897 129.735 167.308 1.00 12.90 215 ALA G CA 1
ATOM 28044 C C . ALA G 1 218 ? 167.857 128.417 168.068 1.00 12.90 215 ALA G C 1
ATOM 28045 O O . ALA G 1 218 ? 167.557 127.368 167.490 1.00 12.90 215 ALA G O 1
ATOM 28052 N N . THR G 1 219 ? 168.161 128.450 169.367 1.00 13.02 216 THR G N 1
ATOM 28053 C CA . THR G 1 219 ? 168.126 127.228 170.164 1.00 13.02 216 THR G CA 1
ATOM 28054 C C . THR G 1 219 ? 166.711 126.671 170.258 1.00 13.02 216 THR G C 1
ATOM 28055 O O . THR G 1 219 ? 166.512 125.454 170.175 1.00 13.02 216 THR G O 1
ATOM 28066 N N . ALA G 1 220 ? 165.716 127.542 170.443 1.00 14.25 217 ALA G N 1
ATOM 28067 C CA . ALA G 1 220 ? 164.332 127.076 170.486 1.00 14.25 217 ALA G CA 1
ATOM 28068 C C . ALA G 1 220 ? 163.935 126.432 169.163 1.00 14.25 217 ALA G C 1
ATOM 28069 O O . ALA G 1 220 ? 163.325 125.354 169.136 1.00 14.25 217 ALA G O 1
ATOM 28076 N N . MET G 1 221 ? 164.280 127.083 168.049 1.00 12.89 218 MET G N 1
ATOM 28077 C CA . MET G 1 221 ? 163.973 126.531 166.735 1.00 12.89 218 MET G CA 1
ATOM 28078 C C . MET G 1 221 ? 164.645 125.181 166.543 1.00 12.89 218 MET G C 1
ATOM 28079 O O . MET G 1 221 ? 164.034 124.239 166.030 1.00 12.89 218 MET G O 1
ATOM 28093 N N . LEU G 1 222 ? 165.915 125.072 166.937 1.00 11.27 219 LEU G N 1
ATOM 28094 C CA . LEU G 1 222 ? 166.634 123.816 166.770 1.00 11.27 219 LEU G CA 1
ATOM 28095 C C . LEU G 1 222 ? 166.026 122.713 167.622 1.00 11.27 219 LEU G C 1
ATOM 28096 O O . LEU G 1 222 ? 165.893 121.575 167.166 1.00 11.27 219 LEU G O 1
ATOM 28112 N N . ASP G 1 223 ? 165.653 123.022 168.864 1.00 12.51 220 ASP G N 1
ATOM 28113 C CA . ASP G 1 223 ? 165.043 122.004 169.710 1.00 12.51 220 ASP G CA 1
ATOM 28114 C C . ASP G 1 223 ? 163.710 121.541 169.138 1.00 12.51 220 ASP G C 1
ATOM 28115 O O . ASP G 1 223 ? 163.406 120.343 169.150 1.00 12.51 220 ASP G O 1
ATOM 28124 N N . ARG G 1 224 ? 162.900 122.472 168.628 1.00 13.81 221 ARG G N 1
ATOM 28125 C CA . ARG G 1 224 ? 161.624 122.079 168.035 1.00 13.81 221 ARG G CA 1
ATOM 28126 C C . ARG G 1 224 ? 161.825 121.263 166.762 1.00 13.81 221 ARG G C 1
ATOM 28127 O O . ARG G 1 224 ? 161.138 120.258 166.547 1.00 13.81 221 ARG G O 1
ATOM 28147 N N . LEU G 1 225 ? 162.764 121.675 165.909 1.00 9.99 222 LEU G N 1
ATOM 28148 C CA . LEU G 1 225 ? 162.940 121.045 164.607 1.00 9.99 222 LEU G CA 1
ATOM 28149 C C . LEU G 1 225 ? 163.663 119.707 164.702 1.00 9.99 222 LEU G C 1
ATOM 28150 O O . LEU G 1 225 ? 163.446 118.831 163.857 1.00 9.99 222 LEU G O 1
ATOM 28166 N N . LEU G 1 226 ? 164.516 119.530 165.708 1.00 11.58 223 LEU G N 1
ATOM 28167 C CA . LEU G 1 226 ? 165.329 118.333 165.857 1.00 11.58 223 LEU G CA 1
ATOM 28168 C C . LEU G 1 226 ? 164.738 117.337 166.846 1.00 11.58 223 LEU G C 1
ATOM 28169 O O . LEU G 1 226 ? 165.393 116.342 167.172 1.00 11.58 223 LEU G O 1
ATOM 28185 N N . HIS G 1 227 ? 163.526 117.584 167.342 1.00 13.25 224 HIS G N 1
ATOM 28186 C CA . HIS G 1 227 ? 162.892 116.656 168.269 1.00 13.25 224 HIS G CA 1
ATOM 28187 C C . HIS G 1 227 ? 162.694 115.304 167.597 1.00 13.25 224 HIS G C 1
ATOM 28188 O O . HIS G 1 227 ? 163.295 114.305 168.004 1.00 13.25 224 HIS G O 1
ATOM 28202 N N . HIS G 1 228 ? 161.856 115.268 166.566 1.00 13.19 225 HIS G N 1
ATOM 28203 C CA . HIS G 1 228 ? 161.664 114.088 165.728 1.00 13.19 225 HIS G CA 1
ATOM 28204 C C . HIS G 1 228 ? 162.140 114.469 164.333 1.00 13.19 225 HIS G C 1
ATOM 28205 O O . HIS G 1 228 ? 161.411 115.115 163.575 1.00 13.19 225 HIS G O 1
ATOM 28219 N N . SER G 1 229 ? 163.368 114.082 163.998 1.00 12.83 226 SER G N 1
ATOM 28220 C CA . SER G 1 229 ? 163.959 114.499 162.738 1.00 12.83 226 SER G CA 1
ATOM 28221 C C . SER G 1 229 ? 164.949 113.449 162.262 1.00 12.83 226 SER G C 1
ATOM 28222 O O . SER G 1 229 ? 165.456 112.640 163.043 1.00 12.83 226 SER G O 1
ATOM 28230 N N . ILE G 1 230 ? 165.214 113.476 160.959 1.00 10.00 227 ILE G N 1
ATOM 28231 C CA . ILE G 1 230 ? 166.249 112.664 160.333 1.00 10.00 227 ILE G CA 1
ATOM 28232 C C . ILE G 1 230 ? 167.264 113.640 159.758 1.00 10.00 227 ILE G C 1
ATOM 28233 O O . ILE G 1 230 ? 166.960 114.371 158.806 1.00 10.00 227 ILE G O 1
ATOM 28249 N N . ILE G 1 231 ? 168.463 113.657 160.328 1.00 10.85 228 ILE G N 1
ATOM 28250 C CA . ILE G 1 231 ? 169.481 114.646 159.994 1.00 10.85 228 ILE G CA 1
ATOM 28251 C C . ILE G 1 231 ? 170.510 113.985 159.090 1.00 10.85 228 ILE G C 1
ATOM 28252 O O . ILE G 1 231 ? 171.122 112.977 159.464 1.00 10.85 228 ILE G O 1
ATOM 28268 N N . PHE G 1 232 ? 170.701 114.551 157.902 1.00 9.62 229 PHE G N 1
ATOM 28269 C CA . PHE G 1 232 ? 171.698 114.083 156.948 1.00 9.62 229 PHE G CA 1
ATOM 28270 C C . PHE G 1 232 ? 172.811 115.116 156.861 1.00 9.62 229 PHE G C 1
ATOM 28271 O O . PHE G 1 232 ? 172.557 116.279 156.528 1.00 9.62 229 PHE G O 1
ATOM 28288 N N . ASN G 1 233 ? 174.033 114.693 157.160 1.00 9.05 230 ASN G N 1
ATOM 28289 C CA . ASN G 1 233 ? 175.218 115.538 157.051 1.00 9.05 230 ASN G CA 1
ATOM 28290 C C . ASN G 1 233 ? 176.007 115.039 155.843 1.00 9.05 230 ASN G C 1
ATOM 28291 O O . ASN G 1 233 ? 176.912 114.212 155.968 1.00 9.05 230 ASN G O 1
ATOM 28302 N N . LEU G 1 234 ? 175.652 115.549 154.668 1.00 10.85 231 LEU G N 1
ATOM 28303 C CA . LEU G 1 234 ? 176.301 115.135 153.436 1.00 10.85 231 LEU G CA 1
ATOM 28304 C C . LEU G 1 234 ? 177.696 115.740 153.342 1.00 10.85 231 LEU G C 1
ATOM 28305 O O . LEU G 1 234 ? 177.987 116.784 153.931 1.00 10.85 231 LEU G O 1
ATOM 28321 N N . LYS G 1 235 ? 178.565 115.064 152.592 1.00 17.44 232 LYS G N 1
ATOM 28322 C CA . LYS G 1 235 ? 179.947 115.487 152.417 1.00 17.44 232 LYS G CA 1
ATOM 28323 C C . LYS G 1 235 ? 180.355 115.233 150.972 1.00 17.44 232 LYS G C 1
ATOM 28324 O O . LYS G 1 235 ? 179.555 114.779 150.148 1.00 17.44 232 LYS G O 1
ATOM 28343 N N . GLY G 1 236 ? 181.610 115.530 150.668 1.00 20.69 233 GLY G N 1
ATOM 28344 C CA . GLY G 1 236 ? 182.173 115.304 149.353 1.00 20.69 233 GLY G CA 1
ATOM 28345 C C . GLY G 1 236 ? 182.315 116.595 148.564 1.00 20.69 233 GLY G C 1
ATOM 28346 O O . GLY G 1 236 ? 181.795 117.651 148.925 1.00 20.69 233 GLY G O 1
ATOM 28350 N N . GLU G 1 237 ? 183.045 116.482 147.459 1.00 15.70 234 GLU G N 1
ATOM 28351 C CA . GLU G 1 237 ? 183.274 117.629 146.594 1.00 15.70 234 GLU G CA 1
ATOM 28352 C C . GLU G 1 237 ? 181.992 118.020 145.868 1.00 15.70 234 GLU G C 1
ATOM 28353 O O . GLU G 1 237 ? 181.125 117.186 145.593 1.00 15.70 234 GLU G O 1
ATOM 28365 N N . SER G 1 238 ? 181.882 119.308 145.556 1.00 11.80 235 SER G N 1
ATOM 28366 C CA . SER G 1 238 ? 180.696 119.815 144.881 1.00 11.80 235 SER G CA 1
ATOM 28367 C C . SER G 1 238 ? 180.487 119.099 143.554 1.00 11.80 235 SER G C 1
ATOM 28368 O O . SER G 1 238 ? 181.438 118.823 142.819 1.00 11.80 235 SER G O 1
ATOM 28376 N N . TYR G 1 239 ? 179.225 118.786 143.255 1.00 15.69 236 TYR G N 1
ATOM 28377 C CA . TYR G 1 239 ? 178.894 118.140 141.991 1.00 15.69 236 TYR G CA 1
ATOM 28378 C C . TYR G 1 239 ? 178.932 119.118 140.824 1.00 15.69 236 TYR G C 1
ATOM 28379 O O . TYR G 1 239 ? 179.213 118.712 139.691 1.00 15.69 236 TYR G O 1
ATOM 28397 N N . ARG G 1 240 ? 178.648 120.398 141.072 1.00 25.81 237 ARG G N 1
ATOM 28398 C CA . ARG G 1 240 ? 178.742 121.390 140.007 1.00 25.81 237 ARG G CA 1
ATOM 28399 C C . ARG G 1 240 ? 180.166 121.479 139.477 1.00 25.81 237 ARG G C 1
ATOM 28400 O O . ARG G 1 240 ? 180.394 121.500 138.261 1.00 25.81 237 ARG G O 1
ATOM 28421 N N . LEU G 1 241 ? 181.146 121.527 140.381 1.00 13.90 238 LEU G N 1
ATOM 28422 C CA . LEU G 1 241 ? 182.537 121.539 139.949 1.00 13.90 238 LEU G CA 1
ATOM 28423 C C . LEU G 1 241 ? 182.922 120.224 139.287 1.00 13.90 238 LEU G C 1
ATOM 28424 O O . LEU G 1 241 ? 183.769 120.210 138.389 1.00 13.90 238 LEU G O 1
ATOM 28440 N N . ARG G 1 242 ? 182.312 119.115 139.707 1.00 15.18 239 ARG G N 1
ATOM 28441 C CA . ARG G 1 242 ? 182.547 117.843 139.032 1.00 15.18 239 ARG G CA 1
ATOM 28442 C C . ARG G 1 242 ? 182.100 117.913 137.577 1.00 15.18 239 ARG G C 1
ATOM 28443 O O . ARG G 1 242 ? 182.828 117.495 136.668 1.00 15.18 239 ARG G O 1
ATOM 28464 N N . GLU G 1 243 ? 180.902 118.451 137.337 1.00 17.34 240 GLU G N 1
ATOM 28465 C CA . GLU G 1 243 ? 180.428 118.612 135.966 1.00 17.34 240 GLU G CA 1
ATOM 28466 C C . GLU G 1 243 ? 181.316 119.573 135.188 1.00 17.34 240 GLU G C 1
ATOM 28467 O O . GLU G 1 243 ? 181.574 119.366 133.997 1.00 17.34 240 GLU G O 1
ATOM 28479 N N . LYS G 1 244 ? 181.776 120.642 135.839 1.00 16.33 241 LYS G N 1
ATOM 28480 C CA . LYS G 1 244 ? 182.669 121.584 135.172 1.00 16.33 241 LYS G CA 1
ATOM 28481 C C . LYS G 1 244 ? 183.955 120.893 134.732 1.00 16.33 241 LYS G C 1
ATOM 28482 O O . LYS G 1 244 ? 184.420 121.078 133.601 1.00 16.33 241 LYS G O 1
ATOM 28500 N N . ARG G 1 245 ? 184.543 120.085 135.616 1.00 19.84 242 ARG G N 1
ATOM 28501 C CA . ARG G 1 245 ? 185.753 119.354 135.256 1.00 19.84 242 ARG G CA 1
ATOM 28502 C C . ARG G 1 245 ? 185.484 118.376 134.121 1.00 19.84 242 ARG G C 1
ATOM 28503 O O . ARG G 1 245 ? 186.289 118.257 133.190 1.00 19.84 242 ARG G O 1
ATOM 28524 N N . LEU G 1 246 ? 184.356 117.663 134.180 1.00 22.73 243 LEU G N 1
ATOM 28525 C CA . LEU G 1 246 ? 184.039 116.712 133.119 1.00 22.73 243 LEU G CA 1
ATOM 28526 C C . LEU G 1 246 ? 183.898 117.417 131.776 1.00 22.73 243 LEU G C 1
ATOM 28527 O O . LEU G 1 246 ? 184.393 116.927 130.754 1.00 22.73 243 LEU G O 1
ATOM 28543 N N . GLN G 1 247 ? 183.223 118.569 131.755 1.00 23.25 244 GLN G N 1
ATOM 28544 C CA . GLN G 1 247 ? 183.102 119.326 130.514 1.00 23.25 244 GLN G CA 1
ATOM 28545 C C . GLN G 1 247 ? 184.465 119.798 130.024 1.00 23.25 244 GLN G C 1
ATOM 28546 O O . GLN G 1 247 ? 184.771 119.699 128.830 1.00 23.25 244 GLN G O 1
ATOM 28560 N N . GLU G 1 248 ? 185.298 120.315 130.930 1.00 22.55 245 GLU G N 1
ATOM 28561 C CA . GLU G 1 248 ? 186.639 120.736 130.534 1.00 22.55 245 GLU G CA 1
ATOM 28562 C C . GLU G 1 248 ? 187.466 119.554 130.046 1.00 22.55 245 GLU G C 1
ATOM 28563 O O . GLU G 1 248 ? 188.179 119.657 129.042 1.00 22.55 245 GLU G O 1
ATOM 28575 N N . GLU G 1 249 ? 187.384 118.424 130.742 1.00 24.55 246 GLU G N 1
ATOM 28576 C CA . GLU G 1 249 ? 188.134 117.235 130.361 1.00 24.55 246 GLU G CA 1
ATOM 28577 C C . GLU G 1 249 ? 187.379 116.438 129.303 1.00 24.55 246 GLU G C 1
ATOM 28578 O O . GLU G 1 249 ? 186.552 116.985 128.574 1.00 24.55 246 GLU G O 1
ATOM 28590 N N . MET H 1 4 ? 137.794 93.315 139.440 1.00 42.04 1 MET H N 1
ATOM 28591 C CA . MET H 1 4 ? 137.636 94.349 138.377 1.00 42.04 1 MET H CA 1
ATOM 28592 C C . MET H 1 4 ? 136.353 95.143 138.592 1.00 42.04 1 MET H C 1
ATOM 28593 O O . MET H 1 4 ? 136.302 96.343 138.325 1.00 42.04 1 MET H O 1
ATOM 28607 N N . LYS H 1 5 ? 135.314 94.461 139.080 1.00 43.99 2 LYS H N 1
ATOM 28608 C CA . LYS H 1 5 ? 134.047 95.136 139.343 1.00 43.99 2 LYS H CA 1
ATOM 28609 C C . LYS H 1 5 ? 134.217 96.231 140.387 1.00 43.99 2 LYS H C 1
ATOM 28610 O O . LYS H 1 5 ? 133.666 97.331 140.246 1.00 43.99 2 LYS H O 1
ATOM 28629 N N . GLU H 1 6 ? 134.979 95.948 141.446 1.00 45.23 3 GLU H N 1
ATOM 28630 C CA . GLU H 1 6 ? 135.230 96.960 142.465 1.00 45.23 3 GLU H CA 1
ATOM 28631 C C . GLU H 1 6 ? 135.981 98.148 141.881 1.00 45.23 3 GLU H C 1
ATOM 28632 O O . GLU H 1 6 ? 135.725 99.297 142.255 1.00 45.23 3 GLU H O 1
ATOM 28644 N N . ARG H 1 7 ? 136.917 97.893 140.964 1.00 45.36 4 ARG H N 1
ATOM 28645 C CA . ARG H 1 7 ? 137.610 98.993 140.302 1.00 45.36 4 ARG H CA 1
ATOM 28646 C C . ARG H 1 7 ? 136.638 99.838 139.489 1.00 45.36 4 ARG H C 1
ATOM 28647 O O . ARG H 1 7 ? 136.734 101.071 139.478 1.00 45.36 4 ARG H O 1
ATOM 28668 N N . ILE H 1 8 ? 135.694 99.194 138.800 1.00 42.91 5 ILE H N 1
ATOM 28669 C CA . ILE H 1 8 ? 134.690 99.938 138.046 1.00 42.91 5 ILE H CA 1
ATOM 28670 C C . ILE H 1 8 ? 133.862 100.806 138.983 1.00 42.91 5 ILE H C 1
ATOM 28671 O O . ILE H 1 8 ? 133.594 101.978 138.693 1.00 42.91 5 ILE H O 1
ATOM 28687 N N . HIS H 1 9 ? 133.434 100.243 140.113 1.00 39.42 6 HIS H N 1
ATOM 28688 C CA . HIS H 1 9 ? 132.643 101.010 141.071 1.00 39.42 6 HIS H CA 1
ATOM 28689 C C . HIS H 1 9 ? 133.433 102.200 141.605 1.00 39.42 6 HIS H C 1
ATOM 28690 O O . HIS H 1 9 ? 132.908 103.317 141.713 1.00 39.42 6 HIS H O 1
ATOM 28704 N N . GLU H 1 10 ? 134.703 101.976 141.945 1.00 44.54 7 GLU H N 1
ATOM 28705 C CA . GLU H 1 10 ? 135.537 103.056 142.459 1.00 44.54 7 GLU H CA 1
ATOM 28706 C C . GLU H 1 10 ? 135.712 104.156 141.422 1.00 44.54 7 GLU H C 1
ATOM 28707 O O . GLU H 1 10 ? 135.628 105.345 141.748 1.00 44.54 7 GLU H O 1
ATOM 28719 N N . TYR H 1 11 ? 135.958 103.780 140.165 1.00 42.04 8 TYR H N 1
ATOM 28720 C CA . TYR H 1 11 ? 136.115 104.783 139.119 1.00 42.04 8 TYR H CA 1
ATOM 28721 C C . TYR H 1 11 ? 134.822 105.559 138.907 1.00 42.04 8 TYR H C 1
ATOM 28722 O O . TYR H 1 11 ? 134.844 106.785 138.745 1.00 42.04 8 TYR H O 1
ATOM 28740 N N . CYS H 1 12 ? 133.683 104.864 138.913 1.00 38.56 9 CYS H N 1
ATOM 28741 C CA . CYS H 1 12 ? 132.406 105.549 138.747 1.00 38.56 9 CYS H CA 1
ATOM 28742 C C . CYS H 1 12 ? 132.171 106.548 139.871 1.00 38.56 9 CYS H C 1
ATOM 28743 O O . CYS H 1 12 ? 131.711 107.670 139.629 1.00 38.56 9 CYS H O 1
ATOM 28751 N N . HIS H 1 13 ? 132.481 106.161 141.110 1.00 36.91 10 HIS H N 1
ATOM 28752 C CA . HIS H 1 13 ? 132.305 107.086 142.225 1.00 36.91 10 HIS H CA 1
ATOM 28753 C C . HIS H 1 13 ? 133.295 108.243 142.161 1.00 36.91 10 HIS H C 1
ATOM 28754 O O . HIS H 1 13 ? 132.969 109.358 142.583 1.00 36.91 10 HIS H O 1
ATOM 28768 N N . ARG H 1 14 ? 134.502 108.004 141.643 1.00 35.65 11 ARG H N 1
ATOM 28769 C CA . ARG H 1 14 ? 135.502 109.064 141.573 1.00 35.65 11 ARG H CA 1
ATOM 28770 C C . ARG H 1 14 ? 135.189 110.081 140.483 1.00 35.65 11 ARG H C 1
ATOM 28771 O O . ARG H 1 14 ? 135.452 111.275 140.666 1.00 35.65 11 ARG H O 1
ATOM 28792 N N . LEU H 1 15 ? 134.634 109.641 139.355 1.00 34.80 12 LEU H N 1
ATOM 28793 C CA . LEU H 1 15 ? 134.240 110.552 138.287 1.00 34.80 12 LEU H CA 1
ATOM 28794 C C . LEU H 1 15 ? 132.896 111.219 138.551 1.00 34.80 12 LEU H C 1
ATOM 28795 O O . LEU H 1 15 ? 132.339 111.840 137.639 1.00 34.80 12 LEU H O 1
ATOM 28811 N N . HIS H 1 16 ? 132.368 111.110 139.770 1.00 28.97 13 HIS H N 1
ATOM 28812 C CA . HIS H 1 16 ? 131.088 111.711 140.136 1.00 28.97 13 HIS H CA 1
ATOM 28813 C C . HIS H 1 16 ? 129.960 111.148 139.269 1.00 28.97 13 HIS H C 1
ATOM 28814 O O . HIS H 1 16 ? 129.247 111.872 138.571 1.00 28.97 13 HIS H O 1
ATOM 28828 N N . LEU H 1 17 ? 129.812 109.826 139.329 1.00 35.01 14 LEU H N 1
ATOM 28829 C CA . LEU H 1 17 ? 128.745 109.111 138.627 1.00 35.01 14 LEU H CA 1
ATOM 28830 C C . LEU H 1 17 ? 128.090 108.111 139.573 1.00 35.01 14 LEU H C 1
ATOM 28831 O O . LEU H 1 17 ? 128.142 106.898 139.351 1.00 35.01 14 LEU H O 1
ATOM 28847 N N . PRO H 1 18 ? 127.456 108.589 140.650 1.00 33.25 15 PRO H N 1
ATOM 28848 C CA . PRO H 1 18 ? 126.870 107.641 141.615 1.00 33.25 15 PRO H CA 1
ATOM 28849 C C . PRO H 1 18 ? 125.764 106.787 141.024 1.00 33.25 15 PRO H C 1
ATOM 28850 O O . PRO H 1 18 ? 125.719 105.575 141.271 1.00 33.25 15 PRO H O 1
ATOM 28861 N N . VAL H 1 19 ? 124.864 107.387 140.242 1.00 37.95 16 VAL H N 1
ATOM 28862 C CA . VAL H 1 19 ? 123.754 106.626 139.681 1.00 37.95 16 VAL H CA 1
ATOM 28863 C C . VAL H 1 19 ? 124.268 105.590 138.691 1.00 37.95 16 VAL H C 1
ATOM 28864 O O . VAL H 1 19 ? 123.719 104.486 138.586 1.00 37.95 16 VAL H O 1
ATOM 28877 N N . MET H 1 20 ? 125.323 105.926 137.946 1.00 37.72 17 MET H N 1
ATOM 28878 C CA . MET H 1 20 ? 125.912 104.955 137.031 1.00 37.72 17 MET H CA 1
ATOM 28879 C C . MET H 1 20 ? 126.416 103.734 137.788 1.00 37.72 17 MET H C 1
ATOM 28880 O O . MET H 1 20 ? 126.201 102.594 137.361 1.00 37.72 17 MET H O 1
ATOM 28894 N N . ALA H 1 21 ? 127.090 103.954 138.919 1.00 39.12 18 ALA H N 1
ATOM 28895 C CA . ALA H 1 21 ? 127.543 102.834 139.737 1.00 39.12 18 ALA H CA 1
ATOM 28896 C C . ALA H 1 21 ? 126.363 102.044 140.287 1.00 39.12 18 ALA H C 1
ATOM 28897 O O . ALA H 1 21 ? 126.394 100.808 140.320 1.00 39.12 18 ALA H O 1
ATOM 28904 N N . GLU H 1 22 ? 125.310 102.739 140.725 1.00 43.58 19 GLU H N 1
ATOM 28905 C CA . GLU H 1 22 ? 124.156 102.048 141.291 1.00 43.58 19 GLU H CA 1
ATOM 28906 C C . GLU H 1 22 ? 123.497 101.137 140.263 1.00 43.58 19 GLU H C 1
ATOM 28907 O O . GLU H 1 22 ? 123.105 100.009 140.583 1.00 43.58 19 GLU H O 1
ATOM 28919 N N . ARG H 1 23 ? 123.365 101.607 139.023 1.00 42.23 20 ARG H N 1
ATOM 28920 C CA . ARG H 1 23 ? 122.711 100.854 137.962 1.00 42.23 20 ARG H CA 1
ATOM 28921 C C . ARG H 1 23 ? 123.700 100.135 137.055 1.00 42.23 20 ARG H C 1
ATOM 28922 O O . ARG H 1 23 ? 123.303 99.632 135.999 1.00 42.23 20 ARG H O 1
ATOM 28943 N N . TRP H 1 24 ? 124.978 100.077 137.437 1.00 44.21 21 TRP H N 1
ATOM 28944 C CA . TRP H 1 24 ? 125.967 99.405 136.601 1.00 44.21 21 TRP H CA 1
ATOM 28945 C C . TRP H 1 24 ? 125.635 97.927 136.431 1.00 44.21 21 TRP H C 1
ATOM 28946 O O . TRP H 1 24 ? 125.703 97.390 135.318 1.00 44.21 21 TRP H O 1
ATOM 28967 N N . SER H 1 25 ? 125.270 97.251 137.523 1.00 38.81 22 SER H N 1
ATOM 28968 C CA . SER H 1 25 ? 124.961 95.828 137.438 1.00 38.81 22 SER H CA 1
ATOM 28969 C C . SER H 1 25 ? 123.733 95.579 136.571 1.00 38.81 22 SER H C 1
ATOM 28970 O O . SER H 1 25 ? 123.720 94.655 135.748 1.00 38.81 22 SER H O 1
ATOM 28978 N N . ALA H 1 26 ? 122.686 96.390 136.744 1.00 38.96 23 ALA H N 1
ATOM 28979 C CA . ALA H 1 26 ? 121.466 96.191 135.969 1.00 38.96 23 ALA H CA 1
ATOM 28980 C C . ALA H 1 26 ? 121.719 96.392 134.481 1.00 38.96 23 ALA H C 1
ATOM 28981 O O . ALA H 1 26 ? 121.263 95.594 133.652 1.00 38.96 23 ALA H O 1
ATOM 28988 N N . MET H 1 27 ? 122.445 97.452 134.119 1.00 44.91 24 MET H N 1
ATOM 28989 C CA . MET H 1 27 ? 122.727 97.695 132.709 1.00 44.91 24 MET H CA 1
ATOM 28990 C C . MET H 1 27 ? 123.638 96.615 132.140 1.00 44.91 24 MET H C 1
ATOM 28991 O O . MET H 1 27 ? 123.482 96.214 130.982 1.00 44.91 24 MET H O 1
ATOM 29005 N N . ALA H 1 28 ? 124.598 96.134 132.934 1.00 42.26 25 ALA H N 1
ATOM 29006 C CA . ALA H 1 28 ? 125.451 95.046 132.469 1.00 42.26 25 ALA H CA 1
ATOM 29007 C C . ALA H 1 28 ? 124.633 93.790 132.198 1.00 42.26 25 ALA H C 1
ATOM 29008 O O . ALA H 1 28 ? 124.828 93.120 131.177 1.00 42.26 25 ALA H O 1
ATOM 29015 N N . GLU H 1 29 ? 123.706 93.459 133.100 1.00 41.02 26 GLU H N 1
ATOM 29016 C CA . GLU H 1 29 ? 122.850 92.296 132.886 1.00 41.02 26 GLU H CA 1
ATOM 29017 C C . GLU H 1 29 ? 121.975 92.479 131.652 1.00 41.02 26 GLU H C 1
ATOM 29018 O O . GLU H 1 29 ? 121.787 91.541 130.870 1.00 41.02 26 GLU H O 1
ATOM 29030 N N . TYR H 1 30 ? 121.428 93.682 131.464 1.00 42.89 27 TYR H N 1
ATOM 29031 C CA . TYR H 1 30 ? 120.598 93.940 130.292 1.00 42.89 27 TYR H CA 1
ATOM 29032 C C . TYR H 1 30 ? 121.403 93.793 129.006 1.00 42.89 27 TYR H C 1
ATOM 29033 O O . TYR H 1 30 ? 120.917 93.224 128.022 1.00 42.89 27 TYR H O 1
ATOM 29051 N N . ALA H 1 31 ? 122.637 94.300 128.996 1.00 41.82 28 ALA H N 1
ATOM 29052 C CA . ALA H 1 31 ? 123.471 94.197 127.803 1.00 41.82 28 ALA H CA 1
ATOM 29053 C C . ALA H 1 31 ? 123.887 92.755 127.541 1.00 41.82 28 ALA H C 1
ATOM 29054 O O . ALA H 1 31 ? 124.007 92.340 126.383 1.00 41.82 28 ALA H O 1
ATOM 29061 N N . SER H 1 32 ? 124.126 91.980 128.600 1.00 41.31 29 SER H N 1
ATOM 29062 C CA . SER H 1 32 ? 124.514 90.585 128.416 1.00 41.31 29 SER H CA 1
ATOM 29063 C C . SER H 1 32 ? 123.347 89.755 127.894 1.00 41.31 29 SER H C 1
ATOM 29064 O O . SER H 1 32 ? 123.504 88.963 126.957 1.00 41.31 29 SER H O 1
ATOM 29072 N N . THR H 1 33 ? 122.164 89.922 128.491 1.00 44.84 30 THR H N 1
ATOM 29073 C CA . THR H 1 33 ? 121.011 89.127 128.080 1.00 44.84 30 THR H CA 1
ATOM 29074 C C . THR H 1 33 ? 120.624 89.416 126.634 1.00 44.84 30 THR H C 1
ATOM 29075 O O . THR H 1 33 ? 120.345 88.490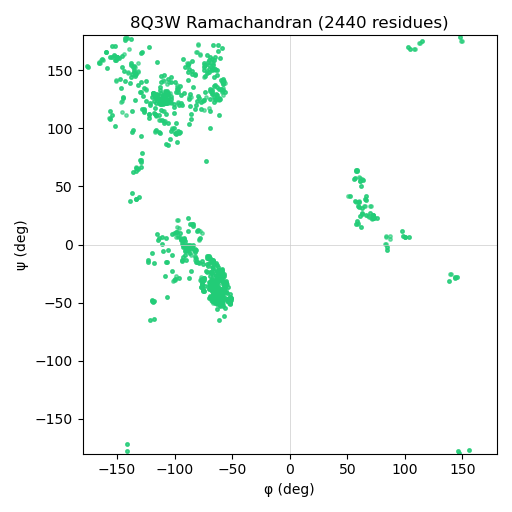 125.863 1.00 44.84 30 THR H O 1
ATOM 29086 N N . HIS H 1 34 ? 120.603 90.688 126.248 1.00 50.31 31 HIS H N 1
ATOM 29087 C CA . HIS H 1 34 ? 120.247 91.102 124.897 1.00 50.31 31 HIS H CA 1
ATOM 29088 C C . HIS H 1 34 ? 121.456 91.745 124.235 1.00 50.31 31 HIS H C 1
ATOM 29089 O O . HIS H 1 34 ? 122.074 92.647 124.809 1.00 50.31 31 HIS H O 1
ATOM 29103 N N . ASN H 1 35 ? 121.787 91.287 123.030 1.00 44.85 32 ASN H N 1
ATOM 29104 C CA . ASN H 1 35 ? 122.927 91.842 122.314 1.00 44.85 32 ASN H CA 1
ATOM 29105 C C . ASN H 1 35 ? 122.688 93.313 122.003 1.00 44.85 32 ASN H C 1
ATOM 29106 O O . ASN H 1 35 ? 121.647 93.685 121.453 1.00 44.85 32 ASN H O 1
ATOM 29117 N N . ILE H 1 36 ? 123.656 94.152 122.363 1.00 44.18 33 ILE H N 1
ATOM 29118 C CA . ILE H 1 36 ? 123.583 95.590 122.132 1.00 44.18 33 ILE H CA 1
ATOM 29119 C C . ILE H 1 36 ? 124.973 96.086 121.765 1.00 44.18 33 ILE H C 1
ATOM 29120 O O . ILE H 1 36 ? 125.975 95.636 122.331 1.00 44.18 33 ILE H O 1
ATOM 29136 N N . SER H 1 37 ? 125.034 97.014 120.815 1.00 43.05 34 SER H N 1
ATOM 29137 C CA . SER H 1 37 ? 126.304 97.624 120.453 1.00 43.05 34 SER H CA 1
ATOM 29138 C C . SER H 1 37 ? 126.830 98.472 121.606 1.00 43.05 34 SER H C 1
ATOM 29139 O O . SER H 1 37 ? 126.066 99.018 122.406 1.00 43.05 34 SER H O 1
ATOM 29147 N N . TYR H 1 38 ? 128.158 98.576 121.687 1.00 43.66 35 TYR H N 1
ATOM 29148 C CA . TYR H 1 38 ? 128.767 99.361 122.755 1.00 43.66 35 TYR H CA 1
ATOM 29149 C C . TYR H 1 38 ? 128.344 100.822 122.673 1.00 43.66 35 TYR H C 1
ATOM 29150 O O . TYR H 1 38 ? 128.066 101.455 123.699 1.00 43.66 35 TYR H O 1
ATOM 29168 N N . SER H 1 39 ? 128.290 101.377 121.460 1.00 46.52 36 SER H N 1
ATOM 29169 C CA . SER H 1 39 ? 127.908 102.776 121.303 1.00 46.52 36 SER H CA 1
ATOM 29170 C C . SER H 1 39 ? 126.501 103.023 121.833 1.00 46.52 36 SER H C 1
ATOM 29171 O O . SER H 1 39 ? 126.262 103.991 122.564 1.00 46.52 36 SER H O 1
ATOM 29179 N N . GLU H 1 40 ? 125.554 102.154 121.474 1.00 45.29 37 GLU H N 1
ATOM 29180 C CA . GLU H 1 40 ? 124.180 102.325 121.939 1.00 45.29 37 GLU H CA 1
ATOM 29181 C C . GLU H 1 40 ? 124.088 102.170 123.452 1.00 45.29 37 GLU H C 1
ATOM 29182 O O . GLU H 1 40 ? 123.351 102.907 124.118 1.00 45.29 37 GLU H O 1
ATOM 29194 N N . PHE H 1 41 ? 124.822 101.206 124.011 1.00 42.99 38 PHE H N 1
ATOM 29195 C CA . PHE H 1 41 ? 124.815 101.007 125.456 1.00 42.99 38 PHE H CA 1
ATOM 29196 C C . PHE H 1 41 ? 125.328 102.247 126.178 1.00 42.99 38 PHE H C 1
ATOM 29197 O O . PHE H 1 41 ? 124.718 102.718 127.149 1.00 42.99 38 PHE H O 1
ATOM 29214 N N . LEU H 1 42 ? 126.449 102.800 125.707 1.00 43.71 39 LEU H N 1
ATOM 29215 C CA . LEU H 1 42 ? 126.989 104.006 126.324 1.00 43.71 39 LEU H CA 1
ATOM 29216 C C . LEU H 1 42 ? 126.036 105.181 126.158 1.00 43.71 39 LEU H C 1
ATOM 29217 O O . LEU H 1 42 ? 125.879 105.993 127.076 1.00 43.71 39 LEU H O 1
ATOM 29233 N N . PHE H 1 43 ? 125.397 105.298 124.993 1.00 47.46 40 PHE H N 1
ATOM 29234 C CA . PHE H 1 43 ? 124.441 106.380 124.787 1.00 47.46 40 PHE H CA 1
ATOM 29235 C C . PHE H 1 43 ? 123.289 106.283 125.776 1.00 47.46 40 PHE H C 1
ATOM 29236 O O . PHE H 1 43 ? 122.892 107.281 126.384 1.00 47.46 40 PHE H O 1
ATOM 29253 N N . ARG H 1 44 ? 122.735 105.082 125.946 1.00 48.86 41 ARG H N 1
ATOM 29254 C CA . ARG H 1 44 ? 121.632 104.901 126.885 1.00 48.86 41 ARG H CA 1
ATOM 29255 C C . ARG H 1 44 ? 122.069 105.232 128.307 1.00 48.86 41 ARG H C 1
ATOM 29256 O O . ARG H 1 44 ? 121.360 105.930 129.045 1.00 48.86 41 ARG H O 1
ATOM 29277 N N . LEU H 1 45 ? 123.247 104.746 128.706 1.00 40.96 42 LEU H N 1
ATOM 29278 C CA . LEU H 1 45 ? 123.728 104.997 130.060 1.00 40.96 42 LEU H CA 1
ATOM 29279 C C . LEU H 1 45 ? 123.928 106.489 130.302 1.00 40.96 42 LEU H C 1
ATOM 29280 O O . LEU H 1 45 ? 123.495 107.031 131.328 1.00 40.96 42 LEU H O 1
ATOM 29296 N N . LEU H 1 46 ? 124.578 107.173 129.359 1.00 43.29 43 LEU H N 1
ATOM 29297 C CA . LEU H 1 46 ? 124.832 108.598 129.522 1.00 43.29 43 LEU H CA 1
ATOM 29298 C C . LEU H 1 46 ? 123.543 109.406 129.478 1.00 43.29 43 LEU H C 1
ATOM 29299 O O . LEU H 1 46 ? 123.424 110.408 130.187 1.00 43.29 43 LEU H O 1
ATOM 29315 N N . GLU H 1 47 ? 122.570 108.995 128.662 1.00 42.80 44 GLU H N 1
ATOM 29316 C CA . GLU H 1 47 ? 121.295 109.700 128.636 1.00 42.80 44 GLU H CA 1
ATOM 29317 C C . GLU H 1 47 ? 120.560 109.549 129.961 1.00 42.80 44 GLU H C 1
ATOM 29318 O O . GLU H 1 47 ? 119.973 110.514 130.462 1.00 42.80 44 GLU H O 1
ATOM 29330 N N . ALA H 1 48 ? 120.581 108.350 130.548 1.00 37.69 45 ALA H N 1
ATOM 29331 C CA . ALA H 1 48 ? 119.971 108.175 131.863 1.00 37.69 45 ALA H CA 1
ATOM 29332 C C . ALA H 1 48 ? 120.681 109.025 132.912 1.00 37.69 45 ALA H C 1
ATOM 29333 O O . ALA H 1 48 ? 120.034 109.663 133.756 1.00 37.69 45 ALA H O 1
ATOM 29340 N N . GLU H 1 49 ? 122.016 109.049 132.869 1.00 39.66 46 GLU H N 1
ATOM 29341 C CA . GLU H 1 49 ? 122.766 109.871 133.813 1.00 39.66 46 GLU H CA 1
ATOM 29342 C C . GLU H 1 49 ? 122.423 111.346 133.646 1.00 39.66 46 GLU H C 1
ATOM 29343 O O . GLU H 1 49 ? 122.275 112.073 134.634 1.00 39.66 46 GLU H O 1
ATOM 29355 N N . ILE H 1 50 ? 122.293 111.805 132.400 1.00 41.68 47 ILE H N 1
ATOM 29356 C CA . ILE H 1 50 ? 121.962 113.202 132.146 1.00 41.68 47 ILE H CA 1
ATOM 29357 C C . ILE H 1 50 ? 120.550 113.513 132.621 1.00 41.68 47 ILE H C 1
ATOM 29358 O O . ILE H 1 50 ? 120.282 114.605 133.130 1.00 41.68 47 ILE H O 1
ATOM 29374 N N . VAL H 1 51 ? 119.620 112.573 132.451 1.00 36.46 48 VAL H N 1
ATOM 29375 C CA . VAL H 1 51 ? 118.260 112.784 132.940 1.00 36.46 48 VAL H CA 1
ATOM 29376 C C . VAL H 1 51 ? 118.269 112.957 134.453 1.00 36.46 48 VAL H C 1
ATOM 29377 O O . VAL H 1 51 ? 117.636 113.871 134.999 1.00 36.46 48 VAL H O 1
ATOM 29390 N N . GLU H 1 52 ? 118.994 112.082 135.154 1.00 38.70 49 GLU H N 1
ATOM 29391 C CA . GLU H 1 52 ? 119.074 112.204 136.607 1.00 38.70 49 GLU H CA 1
ATOM 29392 C C . GLU H 1 52 ? 119.741 113.514 137.015 1.00 38.70 49 GLU H C 1
ATOM 29393 O O . GLU H 1 52 ? 119.298 114.181 137.960 1.00 38.70 49 GLU H O 1
ATOM 29405 N N . LYS H 1 53 ? 120.809 113.899 136.312 1.00 38.89 50 LYS H N 1
ATOM 29406 C CA . LYS H 1 53 ? 121.498 115.144 136.631 1.00 38.89 50 LYS H CA 1
ATOM 29407 C C . LYS H 1 53 ? 120.585 116.346 136.426 1.00 38.89 50 LYS H C 1
ATOM 29408 O O . LYS H 1 53 ? 120.574 117.272 137.243 1.00 38.89 50 LYS H O 1
ATOM 29427 N N . GLN H 1 54 ? 119.817 116.353 135.335 1.00 35.01 51 GLN H N 1
ATOM 29428 C CA . GLN H 1 54 ? 118.901 117.459 135.080 1.00 35.01 51 GLN H CA 1
ATOM 29429 C C . GLN H 1 54 ? 117.795 117.509 136.125 1.00 35.01 51 GLN H C 1
ATOM 29430 O O . GLN H 1 54 ? 117.398 118.594 136.563 1.00 35.01 51 GLN H O 1
ATOM 29444 N N . ALA H 1 55 ? 117.278 116.348 136.533 1.00 31.38 52 ALA H N 1
ATOM 29445 C CA . ALA H 1 55 ? 116.273 116.337 137.591 1.00 31.38 52 ALA H CA 1
ATOM 29446 C C . ALA H 1 55 ? 116.837 116.913 138.883 1.00 31.38 52 ALA H C 1
ATOM 29447 O O . ALA H 1 55 ? 116.184 117.725 139.552 1.00 31.38 52 ALA H O 1
ATOM 29454 N N . ARG H 1 56 ? 118.058 116.512 139.245 1.00 34.12 53 ARG H N 1
ATOM 29455 C CA . ARG H 1 56 ? 118.677 117.043 140.455 1.00 34.12 53 ARG H CA 1
ATOM 29456 C C . ARG H 1 56 ? 118.906 118.545 140.340 1.00 34.12 53 ARG H C 1
ATOM 29457 O O . ARG H 1 56 ? 118.704 119.289 141.307 1.00 34.12 53 ARG H O 1
ATOM 29478 N N . SER H 1 57 ? 119.332 119.011 139.163 1.00 30.44 54 SER H N 1
ATOM 29479 C CA . SER H 1 57 ? 119.553 120.439 138.967 1.00 30.44 54 SER H CA 1
ATOM 29480 C C . SER H 1 57 ? 118.251 121.218 139.098 1.00 30.44 54 SER H C 1
ATOM 29481 O O . SER H 1 57 ? 118.224 122.299 139.695 1.00 30.44 54 SER H O 1
ATOM 29489 N N . ILE H 1 58 ? 117.161 120.690 138.540 1.00 26.99 55 ILE H N 1
ATOM 29490 C CA . ILE H 1 58 ? 115.871 121.363 138.655 1.00 26.99 55 ILE H CA 1
ATOM 29491 C C . ILE H 1 58 ? 115.421 121.404 140.109 1.00 26.99 55 ILE H C 1
ATOM 29492 O O . ILE H 1 58 ? 114.875 122.412 140.575 1.00 26.99 55 ILE H O 1
ATOM 29508 N N . GLN H 1 59 ? 115.625 120.311 140.847 1.00 27.80 56 GLN H N 1
ATOM 29509 C CA . GLN H 1 59 ? 115.264 120.315 142.261 1.00 27.80 56 GLN H CA 1
ATOM 29510 C C . GLN H 1 59 ? 116.076 121.348 143.032 1.00 27.80 56 GLN H C 1
ATOM 29511 O O . GLN H 1 59 ? 115.537 122.066 143.883 1.00 27.80 56 GLN H O 1
ATOM 29525 N N . THR H 1 60 ? 117.377 121.443 142.748 1.00 27.24 57 THR H N 1
ATOM 29526 C CA . THR H 1 60 ? 118.203 122.442 143.419 1.00 27.24 57 THR H CA 1
ATOM 29527 C C . THR H 1 60 ? 117.758 123.854 143.062 1.00 27.24 57 THR H C 1
ATOM 29528 O O . THR H 1 60 ? 117.754 124.747 143.917 1.00 27.24 57 THR H O 1
ATOM 29539 N N . LEU H 1 61 ? 117.392 124.082 141.799 1.00 22.17 58 LEU H N 1
ATOM 29540 C CA . LEU H 1 61 ? 116.902 125.397 141.400 1.00 22.17 58 LEU H CA 1
ATOM 29541 C C . LEU H 1 61 ? 115.613 125.746 142.133 1.00 22.17 58 LEU H C 1
ATOM 29542 O O . LEU H 1 61 ? 115.443 126.877 142.604 1.00 22.17 58 LEU H O 1
ATOM 29558 N N . ILE H 1 62 ? 114.693 124.786 142.242 1.00 20.82 59 ILE H N 1
ATOM 29559 C CA . ILE H 1 62 ? 113.455 125.030 142.976 1.00 20.82 59 ILE H CA 1
ATOM 29560 C C . ILE H 1 62 ? 113.751 125.318 144.439 1.00 20.82 59 ILE H C 1
ATOM 29561 O O . ILE H 1 62 ? 113.084 126.150 145.066 1.00 20.82 59 ILE H O 1
ATOM 29577 N N . LYS H 1 63 ? 114.746 124.639 145.008 1.00 21.81 60 LYS H N 1
ATOM 29578 C CA . LYS H 1 63 ? 115.113 124.894 146.396 1.00 21.81 60 LYS H CA 1
ATOM 29579 C C . LYS H 1 63 ? 115.720 126.281 146.570 1.00 21.81 60 LYS H C 1
ATOM 29580 O O . LYS H 1 63 ? 115.473 126.942 147.586 1.00 21.81 60 LYS H O 1
ATOM 29599 N N . LEU H 1 64 ? 116.507 126.738 145.597 1.00 20.45 61 LEU H N 1
ATOM 29600 C CA . LEU H 1 64 ? 117.164 128.037 145.671 1.00 20.45 61 LEU H CA 1
ATOM 29601 C C . LEU H 1 64 ? 116.260 129.198 145.271 1.00 20.45 61 LEU H C 1
ATOM 29602 O O . LEU H 1 64 ? 116.607 130.352 145.544 1.00 20.45 61 LEU H O 1
ATOM 29618 N N . SER H 1 65 ? 115.124 128.928 144.629 1.00 14.70 62 SER H N 1
ATOM 29619 C CA . SER H 1 65 ? 114.215 129.983 144.200 1.00 14.70 62 SER H CA 1
ATOM 29620 C C . SER H 1 65 ? 113.231 130.405 145.285 1.00 14.70 62 SER H C 1
ATOM 29621 O O . SER H 1 65 ? 112.525 131.403 145.105 1.00 14.70 62 SER H O 1
ATOM 29629 N N . LYS H 1 66 ? 113.167 129.675 146.398 1.00 16.51 63 LYS H N 1
ATOM 29630 C CA . LYS H 1 66 ? 112.311 130.022 147.534 1.00 16.51 63 LYS H CA 1
ATOM 29631 C C . LYS H 1 66 ? 110.839 130.141 147.142 1.00 16.51 63 LYS H C 1
ATOM 29632 O O . LYS H 1 66 ? 110.113 130.984 147.674 1.00 16.51 63 LYS H O 1
ATOM 29651 N N . LEU H 1 67 ? 110.372 129.304 146.224 1.00 13.73 64 LEU H N 1
ATOM 29652 C CA . LEU H 1 67 ? 108.946 129.277 145.927 1.00 13.73 64 LEU H CA 1
ATOM 29653 C C . LEU H 1 67 ? 108.193 128.725 147.135 1.00 13.73 64 LEU H C 1
ATOM 29654 O O . LEU H 1 67 ? 108.571 127.672 147.666 1.00 13.73 64 LEU H O 1
ATOM 29670 N N . PRO H 1 68 ? 107.136 129.394 147.600 1.00 13.26 65 PRO H N 1
ATOM 29671 C CA . PRO H 1 68 ? 106.460 128.939 148.823 1.00 13.26 65 PRO H CA 1
ATOM 29672 C C . PRO H 1 68 ? 105.736 127.615 148.643 1.00 13.26 65 PRO H C 1
ATOM 29673 O O . PRO H 1 68 ? 105.855 126.714 149.479 1.00 13.26 65 PRO H O 1
ATOM 29684 N N . TYR H 1 69 ? 104.983 127.485 147.553 1.00 15.38 66 TYR H N 1
ATOM 29685 C CA . TYR H 1 69 ? 104.232 126.262 147.281 1.00 15.38 66 TYR H CA 1
ATOM 29686 C C . TYR H 1 69 ? 104.215 126.050 145.774 1.00 15.38 66 TYR H C 1
ATOM 29687 O O . TYR H 1 69 ? 103.631 126.850 145.039 1.00 15.38 66 TYR H O 1
ATOM 29705 N N . ARG H 1 70 ? 104.867 124.984 145.318 1.00 20.16 67 ARG H N 1
ATOM 29706 C CA . ARG H 1 70 ? 104.950 124.700 143.891 1.00 20.16 67 ARG H CA 1
ATOM 29707 C C . ARG H 1 70 ? 103.564 124.560 143.273 1.00 20.16 67 ARG H C 1
ATOM 29708 O O . ARG H 1 70 ? 102.693 123.875 143.815 1.00 20.16 67 ARG H O 1
ATOM 29729 N N . LYS H 1 71 ? 103.376 125.200 142.121 1.00 16.88 68 LYS H N 1
ATOM 29730 C CA . LYS H 1 71 ? 102.123 125.135 141.382 1.00 16.88 68 LYS H CA 1
ATOM 29731 C C . LYS H 1 71 ? 102.431 125.284 139.899 1.00 16.88 68 LYS H C 1
ATOM 29732 O O . LYS H 1 71 ? 103.493 125.780 139.515 1.00 16.88 68 LYS H O 1
ATOM 29751 N N . THR H 1 72 ? 101.490 124.846 139.065 1.00 17.92 69 THR H N 1
ATOM 29752 C CA . THR H 1 72 ? 101.659 124.898 137.619 1.00 17.92 69 THR H CA 1
ATOM 29753 C C . THR H 1 72 ? 100.323 125.207 136.960 1.00 17.92 69 THR H C 1
ATOM 29754 O O . THR H 1 72 ? 99.259 125.083 137.572 1.00 17.92 69 THR H O 1
ATOM 29765 N N . ILE H 1 73 ? 100.396 125.608 135.689 1.00 18.54 70 ILE H N 1
ATOM 29766 C CA . ILE H 1 73 ? 99.192 125.958 134.940 1.00 18.54 70 ILE H CA 1
ATOM 29767 C C . ILE H 1 73 ? 98.271 124.755 134.802 1.00 18.54 70 ILE H C 1
ATOM 29768 O O . ILE H 1 73 ? 97.052 124.909 134.662 1.00 18.54 70 ILE H O 1
ATOM 29784 N N . ASP H 1 74 ? 98.830 123.543 134.838 1.00 21.56 71 ASP H N 1
ATOM 29785 C CA . ASP H 1 74 ? 98.020 122.347 134.635 1.00 21.56 71 ASP H CA 1
ATOM 29786 C C . ASP H 1 74 ? 96.893 122.247 135.654 1.00 21.56 71 ASP H C 1
ATOM 29787 O O . ASP H 1 74 ? 95.839 121.674 135.358 1.00 21.56 71 ASP H O 1
ATOM 29796 N N . THR H 1 75 ? 97.092 122.794 136.851 1.00 19.73 72 THR H N 1
ATOM 29797 C CA . THR H 1 75 ? 96.084 122.764 137.902 1.00 19.73 72 THR H CA 1
ATOM 29798 C C . THR H 1 75 ? 95.197 124.003 137.906 1.00 19.73 72 THR H C 1
ATOM 29799 O O . THR H 1 75 ? 94.353 124.141 138.797 1.00 19.73 72 THR H O 1
ATOM 29810 N N . PHE H 1 76 ? 95.364 124.901 136.940 1.00 19.08 73 PHE H N 1
ATOM 29811 C CA . PHE H 1 76 ? 94.580 126.128 136.880 1.00 19.08 73 PHE H CA 1
ATOM 29812 C C . PHE H 1 76 ? 93.291 125.863 136.110 1.00 19.08 73 PHE H C 1
ATOM 29813 O O . PHE H 1 76 ? 93.328 125.384 134.972 1.00 19.08 73 PHE H O 1
ATOM 29830 N N . ASP H 1 77 ? 92.157 126.174 136.733 1.00 25.64 74 ASP H N 1
ATOM 29831 C CA . ASP H 1 77 ? 90.838 125.969 136.137 1.00 25.64 74 ASP H CA 1
ATOM 29832 C C . ASP H 1 77 ? 90.374 127.303 135.560 1.00 25.64 74 ASP H C 1
ATOM 29833 O O . ASP H 1 77 ? 89.825 128.150 136.266 1.00 25.64 74 ASP H O 1
ATOM 29842 N N . PHE H 1 78 ? 90.600 127.489 134.258 1.00 22.84 75 PHE H N 1
ATOM 29843 C CA . PHE H 1 78 ? 90.176 128.720 133.603 1.00 22.84 75 PHE H CA 1
ATOM 29844 C C . PHE H 1 78 ? 88.662 128.856 133.549 1.00 22.84 75 PHE H C 1
ATOM 29845 O O . PHE H 1 78 ? 88.160 129.968 133.354 1.00 22.84 75 PHE H O 1
ATOM 29862 N N . THR H 1 79 ? 87.923 127.757 133.713 1.00 32.56 76 THR H N 1
ATOM 29863 C CA . THR H 1 79 ? 86.468 127.852 133.734 1.00 32.56 76 THR H CA 1
ATOM 29864 C C . THR H 1 79 ? 85.983 128.656 134.933 1.00 32.56 76 THR H C 1
ATOM 29865 O O . THR H 1 79 ? 85.000 129.397 134.823 1.00 32.56 76 THR H O 1
ATOM 29876 N N . ALA H 1 80 ? 86.653 128.523 136.079 1.00 26.14 77 ALA H N 1
ATOM 29877 C CA . ALA H 1 80 ? 86.297 129.301 137.257 1.00 26.14 77 ALA H CA 1
ATOM 29878 C C . ALA H 1 80 ? 86.769 130.746 137.170 1.00 26.14 77 ALA H C 1
ATOM 29879 O O . ALA H 1 80 ? 86.319 131.578 137.964 1.00 26.14 77 ALA H O 1
ATOM 29886 N N . GLN H 1 81 ? 87.658 131.061 136.230 1.00 25.77 78 GLN H N 1
ATOM 29887 C CA . GLN H 1 81 ? 88.189 132.412 136.051 1.00 25.77 78 GLN H CA 1
ATOM 29888 C C . GLN H 1 81 ? 88.047 132.808 134.587 1.00 25.77 78 GLN H C 1
ATOM 29889 O O . GLN H 1 81 ? 89.038 132.897 133.852 1.00 25.77 78 GLN H O 1
ATOM 29903 N N . PRO H 1 82 ? 86.816 133.049 134.126 1.00 28.51 79 PRO H N 1
ATOM 29904 C CA . PRO H 1 82 ? 86.626 133.508 132.741 1.00 28.51 79 PRO H CA 1
ATOM 29905 C C . PRO H 1 82 ? 87.112 134.926 132.497 1.00 28.51 79 PRO H C 1
ATOM 29906 O O . PRO H 1 82 ? 87.193 135.339 131.333 1.00 28.51 79 PRO H O 1
ATOM 29917 N N . SER H 1 83 ? 87.435 135.679 133.549 1.00 24.91 80 SER H N 1
ATOM 29918 C CA . SER H 1 83 ? 87.889 137.055 133.396 1.00 24.91 80 SER H CA 1
ATOM 29919 C C . SER H 1 83 ? 89.253 137.161 132.730 1.00 24.91 80 SER H C 1
ATOM 29920 O O . SER H 1 83 ? 89.633 138.262 132.315 1.00 24.91 80 SER H O 1
ATOM 29928 N N . VAL H 1 84 ? 89.994 136.061 132.619 1.00 24.71 81 VAL H N 1
ATOM 29929 C CA . VAL H 1 84 ? 91.328 136.055 132.031 1.00 24.71 81 VAL H CA 1
ATOM 29930 C C . VAL H 1 84 ? 91.304 135.153 130.806 1.00 24.71 81 VAL H C 1
ATOM 29931 O O . VAL H 1 84 ? 90.818 134.017 130.875 1.00 24.71 81 VAL H O 1
ATOM 29944 N N . ASP H 1 85 ? 91.821 135.660 129.690 1.00 28.84 82 ASP H N 1
ATOM 29945 C CA . ASP H 1 85 ? 91.878 134.896 128.448 1.00 28.84 82 ASP H CA 1
ATOM 29946 C C . ASP H 1 85 ? 93.020 133.892 128.544 1.00 28.84 82 ASP H C 1
ATOM 29947 O O . ASP H 1 85 ? 94.189 134.278 128.646 1.00 28.84 82 ASP H O 1
ATOM 29956 N N . GLU H 1 86 ? 92.685 132.601 128.510 1.00 26.36 83 GLU H N 1
ATOM 29957 C CA . GLU H 1 86 ? 93.710 131.569 128.617 1.00 26.36 83 GLU H CA 1
ATOM 29958 C C . GLU H 1 86 ? 94.742 131.667 127.504 1.00 26.36 83 GLU H C 1
ATOM 29959 O O . GLU H 1 86 ? 95.879 131.219 127.687 1.00 26.36 83 GLU H O 1
ATOM 29971 N N . ARG H 1 87 ? 94.379 132.246 126.358 1.00 27.82 84 ARG H N 1
ATOM 29972 C CA . ARG H 1 87 ? 95.344 132.400 125.274 1.00 27.82 84 ARG H CA 1
ATOM 29973 C C . ARG H 1 87 ? 96.527 133.252 125.712 1.00 27.82 84 ARG H C 1
ATOM 29974 O O . ARG H 1 87 ? 97.684 132.918 125.428 1.00 27.82 84 ARG H O 1
ATOM 29995 N N . ARG H 1 88 ? 96.257 134.355 126.413 1.00 19.05 85 ARG H N 1
ATOM 29996 C CA . ARG H 1 88 ? 97.338 135.211 126.888 1.00 19.05 85 ARG H CA 1
ATOM 29997 C C . ARG H 1 88 ? 98.213 134.484 127.901 1.00 19.05 85 ARG H C 1
ATOM 29998 O O . ARG H 1 88 ? 99.439 134.639 127.895 1.00 19.05 85 ARG H O 1
ATOM 30019 N N . ILE H 1 89 ? 97.605 133.685 128.780 1.00 19.57 86 ILE H N 1
ATOM 30020 C CA . ILE H 1 89 ? 98.385 132.936 129.761 1.00 19.57 86 ILE H CA 1
ATOM 30021 C C . ILE H 1 89 ? 99.290 131.929 129.062 1.00 19.57 86 ILE H C 1
ATOM 30022 O O . ILE H 1 89 ? 100.463 131.767 129.422 1.00 19.57 86 ILE H O 1
ATOM 30038 N N . ARG H 1 90 ? 98.761 131.230 128.056 1.00 19.72 87 ARG H N 1
ATOM 30039 C CA . ARG H 1 90 ? 99.587 130.292 127.303 1.00 19.72 87 ARG H CA 1
ATOM 30040 C C . ARG H 1 90 ? 100.718 131.018 126.586 1.00 19.72 87 ARG H C 1
ATOM 30041 O O . ARG H 1 90 ? 101.845 130.515 126.521 1.00 19.72 87 ARG H O 1
ATOM 30062 N N . GLU H 1 91 ? 100.437 132.204 126.041 1.00 20.06 88 GLU H N 1
ATOM 30063 C CA . GLU H 1 91 ? 101.498 133.001 125.434 1.00 20.06 88 GLU H CA 1
ATOM 30064 C C . GLU H 1 91 ? 102.573 133.342 126.457 1.00 20.06 88 GLU H C 1
ATOM 30065 O O . GLU H 1 91 ? 103.770 133.304 126.149 1.00 20.06 88 GLU H O 1
ATOM 30077 N N . LEU H 1 92 ? 102.164 133.683 127.681 1.00 14.95 89 LEU H N 1
ATOM 30078 C CA . LEU H 1 92 ? 103.138 133.932 128.739 1.00 14.95 89 LEU H CA 1
ATOM 30079 C C . LEU H 1 92 ? 103.978 132.692 129.007 1.00 14.95 89 LEU H C 1
ATOM 30080 O O . LEU H 1 92 ? 105.198 132.786 129.191 1.00 14.95 89 LEU H O 1
ATOM 30096 N N . LEU H 1 93 ? 103.343 131.519 129.031 1.00 17.84 90 LEU H N 1
ATOM 30097 C CA . LEU H 1 93 ? 104.068 130.286 129.316 1.00 17.84 90 LEU H CA 1
ATOM 30098 C C . LEU H 1 93 ? 105.128 129.981 128.267 1.00 17.84 90 LEU H C 1
ATOM 30099 O O . LEU H 1 93 ? 106.022 129.168 128.526 1.00 17.84 90 LEU H O 1
ATOM 30115 N N . THR H 1 94 ? 105.052 130.608 127.092 1.00 18.55 91 THR H N 1
ATOM 30116 C CA . THR H 1 94 ? 106.116 130.453 126.108 1.00 18.55 91 THR H CA 1
ATOM 30117 C C . THR H 1 94 ? 107.416 131.090 126.578 1.00 18.55 91 THR H C 1
ATOM 30118 O O . THR H 1 94 ? 108.472 130.824 125.994 1.00 18.55 91 THR H O 1
ATOM 30129 N N . LEU H 1 95 ? 107.361 131.925 127.616 1.00 16.85 92 LEU H N 1
ATOM 30130 C CA . LEU H 1 95 ? 108.533 132.626 128.135 1.00 16.85 92 LEU H CA 1
ATOM 30131 C C . LEU H 1 95 ? 109.130 133.565 127.092 1.00 16.85 92 LEU H C 1
ATOM 30132 O O . LEU H 1 95 ? 110.326 133.862 127.120 1.00 16.85 92 LEU H O 1
ATOM 30148 N N . SER H 1 96 ? 108.299 134.037 126.162 1.00 17.33 93 SER H N 1
ATOM 30149 C CA . SER H 1 96 ? 108.766 135.019 125.190 1.00 17.33 93 SER H CA 1
ATOM 30150 C C . SER H 1 96 ? 109.115 136.336 125.871 1.00 17.33 93 SER H C 1
ATOM 30151 O O . SER H 1 96 ? 110.043 137.035 125.448 1.00 17.33 93 SER H O 1
ATOM 30159 N N . PHE H 1 97 ? 108.379 136.690 126.927 1.00 13.16 94 PHE H N 1
ATOM 30160 C CA . PHE H 1 97 ? 108.632 137.952 127.613 1.00 13.16 94 PHE H CA 1
ATOM 30161 C C . PHE H 1 97 ? 110.052 138.016 128.159 1.00 13.16 94 PHE H C 1
ATOM 30162 O O . PHE H 1 97 ? 110.619 139.108 128.282 1.00 13.16 94 PHE H O 1
ATOM 30179 N N . ILE H 1 98 ? 110.643 136.866 128.489 1.00 14.77 95 ILE H N 1
ATOM 30180 C CA . ILE H 1 98 ? 112.008 136.862 129.009 1.00 14.77 95 ILE H CA 1
ATOM 30181 C C . ILE H 1 98 ? 112.972 137.409 127.966 1.00 14.77 95 ILE H C 1
ATOM 30182 O O . ILE H 1 98 ? 113.867 138.203 128.280 1.00 14.77 95 ILE H O 1
ATOM 30198 N N . ASP H 1 99 ? 112.810 136.991 126.710 1.00 17.09 96 ASP H N 1
ATOM 30199 C CA . ASP H 1 99 ? 113.626 137.538 125.634 1.00 17.09 96 ASP H CA 1
ATOM 30200 C C . ASP H 1 99 ? 113.189 138.947 125.254 1.00 17.09 96 ASP H C 1
ATOM 30201 O O . ASP H 1 99 ? 114.016 139.747 124.802 1.00 17.09 96 ASP H O 1
ATOM 30210 N N . ARG H 1 100 ? 111.908 139.266 125.430 1.00 14.71 97 ARG H N 1
ATOM 30211 C CA . ARG H 1 100 ? 111.390 140.591 125.116 1.00 14.71 97 ARG H CA 1
ATOM 30212 C C . ARG H 1 100 ? 111.610 141.597 126.238 1.00 14.71 97 ARG H C 1
ATOM 30213 O O . ARG H 1 100 ? 111.292 142.778 126.058 1.00 14.71 97 ARG H O 1
ATOM 30234 N N . LYS H 1 101 ? 112.139 141.167 127.384 1.00 14.96 98 LYS H N 1
ATOM 30235 C CA . LYS H 1 101 ? 112.397 142.058 128.514 1.00 14.96 98 LYS H CA 1
ATOM 30236 C C . LYS H 1 101 ? 111.119 142.729 129.007 1.00 14.96 98 LYS H C 1
ATOM 30237 O O . LYS H 1 101 ? 111.136 143.895 129.406 1.00 14.96 98 LYS H O 1
ATOM 30256 N N . GLU H 1 102 ? 110.002 142.006 128.989 1.00 10.99 99 GLU H N 1
ATOM 30257 C CA . GLU H 1 102 ? 108.708 142.552 129.378 1.00 10.99 99 GLU H CA 1
ATOM 30258 C C . GLU H 1 102 ? 108.296 142.007 130.738 1.00 10.99 99 GLU H C 1
ATOM 30259 O O . GLU H 1 102 ? 108.366 140.798 130.977 1.00 10.99 99 GLU H O 1
ATOM 30271 N N . ASN H 1 103 ? 107.870 142.905 131.621 1.00 8.48 100 ASN H N 1
ATOM 30272 C CA . ASN H 1 103 ? 107.334 142.511 132.912 1.00 8.48 100 ASN H CA 1
ATOM 30273 C C . ASN H 1 103 ? 105.899 142.013 132.757 1.00 8.48 100 ASN H C 1
ATOM 30274 O O . ASN H 1 103 ? 105.236 142.250 131.745 1.00 8.48 100 ASN H O 1
ATOM 30285 N N . ILE H 1 104 ? 105.420 141.312 133.782 1.00 10.80 101 ILE H N 1
ATOM 30286 C CA . ILE H 1 104 ? 104.059 140.787 133.807 1.00 10.80 101 ILE H CA 1
ATOM 30287 C C . ILE H 1 104 ? 103.399 141.260 135.093 1.00 10.80 101 ILE H C 1
ATOM 30288 O O . ILE H 1 104 ? 103.812 140.858 136.186 1.00 10.80 101 ILE H O 1
ATOM 30304 N N . LEU H 1 105 ? 102.365 142.086 134.964 1.00 11.06 102 LEU H N 1
ATOM 30305 C CA . LEU H 1 105 ? 101.664 142.657 136.109 1.00 11.06 102 LEU H CA 1
ATOM 30306 C C . LEU H 1 105 ? 100.284 142.020 136.213 1.00 11.06 102 LEU H C 1
ATOM 30307 O O . LEU H 1 105 ? 99.441 142.202 135.329 1.00 11.06 102 LEU H O 1
ATOM 30323 N N . PHE H 1 106 ? 100.058 141.282 137.296 1.00 25.81 103 PHE H N 1
ATOM 30324 C CA . PHE H 1 106 ? 98.758 140.699 137.597 1.00 25.81 103 PHE H CA 1
ATOM 30325 C C . PHE H 1 106 ? 98.035 141.588 138.599 1.00 25.81 103 PHE H C 1
ATOM 30326 O O . PHE H 1 106 ? 98.618 141.987 139.613 1.00 25.81 103 PHE H O 1
ATOM 30343 N N . LEU H 1 107 ? 96.776 141.903 138.308 1.00 11.24 104 LEU H N 1
ATOM 30344 C CA . LEU H 1 107 ? 95.968 142.764 139.157 1.00 11.24 104 LEU H CA 1
ATOM 30345 C C . LEU H 1 107 ? 94.581 142.163 139.324 1.00 11.24 104 LEU H C 1
ATOM 30346 O O . LEU H 1 107 ? 94.100 141.422 138.463 1.00 11.24 104 LEU H O 1
ATOM 30362 N N . GLY H 1 108 ? 93.942 142.490 140.445 1.00 8.16 105 GLY H N 1
ATOM 30363 C CA . GLY H 1 108 ? 92.584 142.072 140.696 1.00 8.16 105 GLY H CA 1
ATOM 30364 C C . GLY H 1 108 ? 92.310 141.816 142.164 1.00 8.16 105 GLY H C 1
ATOM 30365 O O . GLY H 1 108 ? 93.185 141.974 143.020 1.00 8.16 105 GLY H O 1
ATOM 30369 N N . PRO H 1 109 ? 91.083 141.413 142.482 1.00 13.67 106 PRO H N 1
ATOM 30370 C CA . PRO H 1 109 ? 90.719 141.168 143.882 1.00 13.67 106 PRO H CA 1
ATOM 30371 C C . PRO H 1 109 ? 91.473 139.979 144.447 1.00 13.67 106 PRO H C 1
ATOM 30372 O O . PRO H 1 109 ? 92.167 139.263 143.710 1.00 13.67 106 PRO H O 1
ATOM 30383 N N . PRO H 1 110 ? 91.370 139.738 145.752 1.00 14.34 107 PRO H N 1
ATOM 30384 C CA . PRO H 1 110 ? 92.091 138.610 146.351 1.00 14.34 107 PRO H CA 1
ATOM 30385 C C . PRO H 1 110 ? 91.559 137.267 145.877 1.00 14.34 107 PRO H C 1
ATOM 30386 O O . PRO H 1 110 ? 90.384 137.118 145.532 1.00 14.34 107 PRO H O 1
ATOM 30397 N N . GLY H 1 111 ? 92.450 136.280 145.867 1.00 13.87 108 GLY H N 1
ATOM 30398 C CA . GLY H 1 111 ? 92.061 134.902 145.618 1.00 13.87 108 GLY H CA 1
ATOM 30399 C C . GLY H 1 111 ? 91.528 134.623 144.230 1.00 13.87 108 GLY H C 1
ATOM 30400 O O . GLY H 1 111 ? 90.577 133.846 144.083 1.00 13.87 108 GLY H O 1
ATOM 30404 N N . ILE H 1 112 ? 92.119 135.233 143.204 1.00 13.15 109 ILE H N 1
ATOM 30405 C CA . ILE H 1 112 ? 91.705 135.024 141.820 1.00 13.15 109 ILE H CA 1
ATOM 30406 C C . ILE H 1 112 ? 92.766 134.317 140.997 1.00 13.15 109 ILE H C 1
ATOM 30407 O O . ILE H 1 112 ? 92.590 134.171 139.779 1.00 13.15 109 ILE H O 1
ATOM 30423 N N . GLY H 1 113 ? 93.859 133.877 141.612 1.00 10.84 110 GLY H N 1
ATOM 30424 C CA . GLY H 1 113 ? 94.902 133.167 140.906 1.00 10.84 110 GLY H CA 1
ATOM 30425 C C . GLY H 1 113 ? 96.114 133.987 140.529 1.00 10.84 110 GLY H C 1
ATOM 30426 O O . GLY H 1 113 ? 96.982 133.474 139.814 1.00 10.84 110 GLY H O 1
ATOM 30430 N N . LYS H 1 114 ? 96.207 135.240 140.980 1.00 12.23 111 LYS H N 1
ATOM 30431 C CA . LYS H 1 114 ? 97.369 136.058 140.646 1.00 12.23 111 LYS H CA 1
ATOM 30432 C C . LYS H 1 114 ? 98.654 135.388 141.113 1.00 12.23 111 LYS H C 1
ATOM 30433 O O . LYS H 1 114 ? 99.590 135.193 140.328 1.00 12.23 111 LYS H O 1
ATOM 30452 N N . THR H 1 115 ? 98.711 135.016 142.393 1.00 11.25 112 THR H N 1
ATOM 30453 C CA . THR H 1 115 ? 99.889 134.326 142.904 1.00 11.25 112 THR H CA 1
ATOM 30454 C C . THR H 1 115 ? 100.031 132.949 142.273 1.00 11.25 112 THR H C 1
ATOM 30455 O O . THR H 1 115 ? 101.149 132.499 142.001 1.00 11.25 112 THR H O 1
ATOM 30465 N N . HIS H 1 116 ? 98.912 132.263 142.036 1.00 13.53 113 HIS H N 1
ATOM 30466 C CA . HIS H 1 116 ? 98.973 130.958 141.387 1.00 13.53 113 HIS H CA 1
ATOM 30467 C C . HIS H 1 116 ? 99.571 131.074 139.991 1.00 13.53 113 HIS H C 1
ATOM 30468 O O . HIS H 1 116 ? 100.448 130.292 139.611 1.00 13.53 113 HIS H O 1
ATOM 30482 N N . LEU H 1 117 ? 99.111 132.056 139.211 1.00 14.96 114 LEU H N 1
ATOM 30483 C CA . LEU H 1 117 ? 99.657 132.250 137.871 1.00 14.96 114 LEU H CA 1
ATOM 30484 C C . LEU H 1 117 ? 101.125 132.655 137.924 1.00 14.96 114 LEU H C 1
ATOM 30485 O O . LEU H 1 117 ? 101.935 132.182 137.117 1.00 14.96 114 LEU H O 1
ATOM 30501 N N . ALA H 1 118 ? 101.488 133.535 138.860 1.00 9.05 115 ALA H N 1
ATOM 30502 C CA . ALA H 1 118 ? 102.884 133.942 138.976 1.00 9.05 115 ALA H CA 1
ATOM 30503 C C . ALA H 1 118 ? 103.776 132.753 139.307 1.00 9.05 115 ALA H C 1
ATOM 30504 O O . ALA H 1 118 ? 104.850 132.589 138.717 1.00 9.05 115 ALA H O 1
ATOM 30511 N N . ILE H 1 119 ? 103.344 131.908 140.245 1.00 12.61 116 ILE H N 1
ATOM 30512 C CA . ILE H 1 119 ? 104.127 130.732 140.602 1.00 12.61 116 ILE H CA 1
ATOM 30513 C C . ILE H 1 119 ? 104.179 129.748 139.444 1.00 12.61 116 ILE H C 1
ATOM 30514 O O . ILE H 1 119 ? 105.195 129.079 139.241 1.00 12.61 116 ILE H O 1
ATOM 30530 N N . SER H 1 120 ? 103.098 129.629 138.671 1.00 15.41 117 SER H N 1
ATOM 30531 C CA . SER H 1 120 ? 103.122 128.753 137.504 1.00 15.41 117 SER H CA 1
ATOM 30532 C C . SER H 1 120 ? 104.153 129.230 136.488 1.00 15.41 117 SER H C 1
ATOM 30533 O O . SER H 1 120 ? 104.926 128.432 135.943 1.00 15.41 117 SER H O 1
ATOM 30541 N N . ILE H 1 121 ? 104.182 130.538 136.225 1.00 13.64 118 ILE H N 1
ATOM 30542 C CA . ILE H 1 121 ? 105.158 131.079 135.284 1.00 13.64 118 ILE H CA 1
ATOM 30543 C C . ILE H 1 121 ? 106.572 130.887 135.816 1.00 13.64 118 ILE H C 1
ATOM 30544 O O . ILE H 1 121 ? 107.492 130.544 135.063 1.00 13.64 118 ILE H O 1
ATOM 30560 N N . GLY H 1 122 ? 106.772 131.108 137.115 1.00 14.68 119 GLY H N 1
ATOM 30561 C CA . GLY H 1 122 ? 108.087 130.888 137.696 1.00 14.68 119 GLY H CA 1
ATOM 30562 C C . GLY H 1 122 ? 108.529 129.440 137.601 1.00 14.68 119 GLY H C 1
ATOM 30563 O O . GLY H 1 122 ? 109.694 129.153 137.320 1.00 14.68 119 GLY H O 1
ATOM 30567 N N . MET H 1 123 ? 107.605 128.508 137.841 1.00 19.76 120 MET H N 1
ATOM 30568 C CA . MET H 1 123 ? 107.931 127.092 137.733 1.00 19.76 120 MET H CA 1
ATOM 30569 C C . MET H 1 123 ? 108.281 126.723 136.299 1.00 19.76 120 MET H C 1
ATOM 30570 O O . MET H 1 123 ? 109.228 125.965 136.055 1.00 19.76 120 MET H O 1
ATOM 30584 N N . GLU H 1 124 ? 107.527 127.251 135.332 1.00 18.83 121 GLU H N 1
ATOM 30585 C CA . GLU H 1 124 ? 107.851 127.002 133.932 1.00 18.83 121 GLU H CA 1
ATOM 30586 C C . GLU H 1 124 ? 109.229 127.551 133.588 1.00 18.83 121 GLU H C 1
ATOM 30587 O O . GLU H 1 124 ? 110.005 126.904 132.875 1.00 18.83 121 GLU H O 1
ATOM 30599 N N . ALA H 1 125 ? 109.552 128.746 134.087 1.00 17.57 122 ALA H N 1
ATOM 30600 C CA . ALA H 1 125 ? 110.873 129.316 133.845 1.00 17.57 122 ALA H CA 1
ATOM 30601 C C . ALA H 1 125 ? 111.966 128.453 134.462 1.00 17.57 122 ALA H C 1
ATOM 30602 O O . ALA H 1 125 ? 113.020 128.242 133.852 1.00 17.57 122 ALA H O 1
ATOM 30609 N N . ILE H 1 126 ? 111.732 127.947 135.674 1.00 17.91 123 ILE H N 1
ATOM 30610 C CA . ILE H 1 126 ? 112.711 127.075 136.318 1.00 17.91 123 ILE H CA 1
ATOM 30611 C C . ILE H 1 126 ? 112.918 125.813 135.492 1.00 17.91 123 ILE H C 1
ATOM 30612 O O . ILE H 1 126 ? 114.049 125.343 135.320 1.00 17.91 123 ILE H O 1
ATOM 30628 N N . ALA H 1 127 ? 111.830 125.244 134.969 1.00 19.14 124 ALA H N 1
ATOM 30629 C CA . ALA H 1 127 ? 111.944 124.020 134.184 1.00 19.14 124 ALA H CA 1
ATOM 30630 C C . ALA H 1 127 ? 112.814 124.235 132.952 1.00 19.14 124 ALA H C 1
ATOM 30631 O O . ALA H 1 127 ? 113.628 123.374 132.600 1.00 19.14 124 ALA H O 1
ATOM 30638 N N . ARG H 1 128 ? 112.658 125.378 132.284 1.00 19.93 125 ARG H N 1
ATOM 30639 C CA . ARG H 1 128 ? 113.434 125.692 131.092 1.00 19.93 125 ARG H CA 1
ATOM 30640 C C . ARG H 1 128 ? 114.804 126.283 131.411 1.00 19.93 125 ARG H C 1
ATOM 30641 O O . ARG H 1 128 ? 115.433 126.870 130.523 1.00 19.93 125 ARG H O 1
ATOM 30662 N N . GLY H 1 129 ? 115.277 126.149 132.648 1.00 21.97 126 GLY H N 1
ATOM 30663 C CA . GLY H 1 129 ? 116.612 126.574 133.008 1.00 21.97 126 GLY H CA 1
ATOM 30664 C C . GLY H 1 129 ? 116.768 128.046 133.318 1.00 21.97 126 GLY H C 1
ATOM 30665 O O . GLY H 1 129 ? 117.886 128.479 133.622 1.00 21.97 126 GLY H O 1
ATOM 30669 N N . TYR H 1 130 ? 115.695 128.831 133.255 1.00 17.17 127 TYR H N 1
ATOM 30670 C CA . TYR H 1 130 ? 115.780 130.246 133.590 1.00 17.17 127 TYR H CA 1
ATOM 30671 C C . TYR H 1 130 ? 115.862 130.413 135.102 1.00 17.17 127 TYR H C 1
ATOM 30672 O O . TYR H 1 130 ? 114.987 129.938 135.833 1.00 17.17 127 TYR H O 1
ATOM 30690 N N . LYS H 1 131 ? 116.909 131.088 135.572 1.00 22.31 128 LYS H N 1
ATOM 30691 C CA . LYS H 1 131 ? 117.028 131.368 136.995 1.00 22.31 128 LYS H CA 1
ATOM 30692 C C . LYS H 1 131 ? 115.824 132.169 137.469 1.00 22.31 128 LYS H C 1
ATOM 30693 O O . LYS H 1 131 ? 115.446 133.169 136.852 1.00 22.31 128 LYS H O 1
ATOM 30712 N N . THR H 1 132 ? 115.225 131.730 138.571 1.00 14.40 129 THR H N 1
ATOM 30713 C CA . THR H 1 132 ? 114.022 132.349 139.104 1.00 14.40 129 THR H CA 1
ATOM 30714 C C . THR H 1 132 ? 114.195 132.601 140.593 1.00 14.40 129 THR H C 1
ATOM 30715 O O . THR H 1 132 ? 114.903 131.866 141.288 1.00 14.40 129 THR H O 1
ATOM 30726 N N . TYR H 1 133 ? 113.543 133.655 141.076 1.00 11.49 130 TYR H N 1
ATOM 30727 C CA . TYR H 1 133 ? 113.570 133.990 142.495 1.00 11.49 130 TYR H CA 1
ATOM 30728 C C . TYR H 1 133 ? 112.227 134.592 142.869 1.00 11.49 130 TYR H C 1
ATOM 30729 O O . TYR H 1 133 ? 111.815 135.597 142.283 1.00 11.49 130 TYR H O 1
ATOM 30747 N N . PHE H 1 134 ? 111.555 133.983 143.840 1.00 13.62 131 PHE H N 1
ATOM 30748 C CA . PHE H 1 134 ? 110.250 134.426 144.306 1.00 13.62 131 PHE H CA 1
ATOM 30749 C C . PHE H 1 134 ? 110.400 135.129 145.647 1.00 13.62 131 PHE H C 1
ATOM 30750 O O . PHE H 1 134 ? 111.173 134.691 146.504 1.00 13.62 131 PHE H O 1
ATOM 30767 N N . ILE H 1 135 ? 109.656 136.221 145.829 1.00 8.70 132 ILE H N 1
ATOM 30768 C CA . ILE H 1 135 ? 109.689 136.976 147.075 1.00 8.70 132 ILE H CA 1
ATOM 30769 C C . ILE H 1 135 ? 108.476 137.891 147.097 1.00 8.70 132 ILE H C 1
ATOM 30770 O O . ILE H 1 135 ? 107.882 138.186 146.060 1.00 8.70 132 ILE H O 1
ATOM 30786 N N . THR H 1 136 ? 108.087 138.322 148.291 1.00 7.33 133 THR H N 1
ATOM 30787 C CA . THR H 1 136 ? 107.025 139.303 148.437 1.00 7.33 133 THR H CA 1
ATOM 30788 C C . THR H 1 136 ? 107.618 140.707 148.498 1.00 7.33 133 THR H C 1
ATOM 30789 O O . THR H 1 136 ? 108.800 140.898 148.790 1.00 7.33 133 THR H O 1
ATOM 30800 N N . ALA H 1 137 ? 106.773 141.698 148.210 1.00 7.50 134 ALA H N 1
ATOM 30801 C CA . ALA H 1 137 ? 107.239 143.080 148.200 1.00 7.50 134 ALA H CA 1
ATOM 30802 C C . ALA H 1 137 ? 107.724 143.502 149.580 1.00 7.50 134 ALA H C 1
ATOM 30803 O O . ALA H 1 137 ? 108.790 144.113 149.719 1.00 7.50 134 ALA H O 1
ATOM 30810 N N . HIS H 1 138 ? 106.951 143.178 150.618 1.00 11.95 135 HIS H N 1
ATOM 30811 C CA . HIS H 1 138 ? 107.343 143.546 151.974 1.00 11.95 135 HIS H CA 1
ATOM 30812 C C . HIS H 1 138 ? 108.663 142.887 152.350 1.00 11.95 135 HIS H C 1
ATOM 30813 O O . HIS H 1 138 ? 109.559 143.533 152.907 1.00 11.95 135 HIS H O 1
ATOM 30827 N N . ASP H 1 139 ? 108.804 141.596 152.041 1.00 9.66 136 ASP H N 1
ATOM 30828 C CA . ASP H 1 139 ? 110.041 140.891 152.357 1.00 9.66 136 ASP H CA 1
ATOM 30829 C C . ASP H 1 139 ? 111.221 141.476 151.593 1.00 9.66 136 ASP H C 1
ATOM 30830 O O . ASP H 1 139 ? 112.307 141.647 152.156 1.00 9.66 136 ASP H O 1
ATOM 30839 N N . LEU H 1 140 ? 111.032 141.782 150.309 1.00 7.94 137 LEU H N 1
ATOM 30840 C CA . LEU H 1 140 ? 112.121 142.351 149.520 1.00 7.94 137 LEU H CA 1
ATOM 30841 C C . LEU H 1 140 ? 112.557 143.696 150.086 1.00 7.94 137 LEU H C 1
ATOM 30842 O O . LEU H 1 140 ? 113.756 143.965 150.232 1.00 7.94 137 LEU H O 1
ATOM 30858 N N . VAL H 1 141 ? 111.590 144.555 150.418 1.00 10.61 138 VAL H N 1
ATOM 30859 C CA . VAL H 1 141 ? 111.921 145.868 150.961 1.00 10.61 138 VAL H CA 1
ATOM 30860 C C . VAL H 1 141 ? 112.645 145.726 152.293 1.00 10.61 138 VAL H C 1
ATOM 30861 O O . VAL H 1 141 ? 113.643 146.409 152.549 1.00 10.61 138 VAL H O 1
ATOM 30874 N N . ASN H 1 142 ? 112.152 144.842 153.165 1.00 12.93 139 ASN H N 1
ATOM 30875 C CA . ASN H 1 142 ? 112.792 144.656 154.463 1.00 12.93 139 ASN H CA 1
ATOM 30876 C C . ASN H 1 142 ? 114.211 144.128 154.309 1.00 12.93 139 ASN H C 1
ATOM 30877 O O . ASN H 1 142 ? 115.131 144.586 154.997 1.00 12.93 139 ASN H O 1
ATOM 30888 N N . GLN H 1 143 ? 114.411 143.158 153.414 1.00 10.83 140 GLN H N 1
ATOM 30889 C CA . GLN H 1 143 ? 115.744 142.602 153.216 1.00 10.83 140 GLN H CA 1
ATOM 30890 C C . GLN H 1 143 ? 116.700 143.650 152.664 1.00 10.83 140 GLN H C 1
ATOM 30891 O O . GLN H 1 143 ? 117.856 143.733 153.095 1.00 10.83 140 GLN H O 1
ATOM 30905 N N . LEU H 1 144 ? 116.240 144.464 151.711 1.00 12.24 141 LEU H N 1
ATOM 30906 C CA . LEU H 1 144 ? 117.096 145.520 151.182 1.00 12.24 141 LEU H CA 1
ATOM 30907 C C . LEU H 1 144 ? 117.430 146.550 152.255 1.00 12.24 141 LEU H C 1
ATOM 30908 O O . LEU H 1 144 ? 118.573 147.016 152.342 1.00 12.24 141 LEU H O 1
ATOM 30924 N N . ARG H 1 145 ? 116.450 146.916 153.087 1.00 16.45 142 ARG H N 1
ATOM 30925 C CA . ARG H 1 145 ? 116.719 147.863 154.164 1.00 16.45 142 ARG H CA 1
ATOM 30926 C C . ARG H 1 145 ? 117.744 147.303 155.141 1.00 16.45 142 ARG H C 1
ATOM 30927 O O . ARG H 1 145 ? 118.664 148.013 155.565 1.00 16.45 142 ARG H O 1
ATOM 30948 N N . ARG H 1 146 ? 117.602 146.029 155.512 1.00 18.43 143 ARG H N 1
ATOM 30949 C CA . ARG H 1 146 ? 118.557 145.416 156.429 1.00 18.43 143 ARG H CA 1
ATOM 30950 C C . ARG H 1 146 ? 119.946 145.347 155.810 1.00 18.43 143 ARG H C 1
ATOM 30951 O O . ARG H 1 146 ? 120.949 145.594 156.488 1.00 18.43 143 ARG H O 1
ATOM 30972 N N . ALA H 1 147 ? 120.027 145.012 154.520 1.00 18.82 144 ALA H N 1
ATOM 30973 C CA . ALA H 1 147 ? 121.324 144.966 153.856 1.00 18.82 144 ALA H CA 1
ATOM 30974 C C . ALA H 1 147 ? 121.968 146.343 153.801 1.00 18.82 144 ALA H C 1
ATOM 30975 O O . ALA H 1 147 ? 123.193 146.460 153.919 1.00 18.82 144 ALA H O 1
ATOM 30982 N N . ASP H 1 148 ? 121.168 147.396 153.617 1.00 18.95 145 ASP H N 1
ATOM 30983 C CA . ASP H 1 148 ? 121.728 148.743 153.607 1.00 18.95 145 ASP H CA 1
ATOM 30984 C C . ASP H 1 148 ? 122.184 149.159 155.000 1.00 18.95 145 ASP H C 1
ATOM 30985 O O . ASP H 1 148 ? 123.215 149.823 155.149 1.00 18.95 145 ASP H O 1
ATOM 30994 N N . GLN H 1 149 ? 121.429 148.778 156.033 1.00 24.30 146 GLN H N 1
ATOM 30995 C CA . GLN H 1 149 ? 121.849 149.068 157.399 1.00 24.30 146 GLN H CA 1
ATOM 30996 C C . GLN H 1 149 ? 123.168 148.393 157.745 1.00 24.30 146 GLN H C 1
ATOM 30997 O O . GLN H 1 149 ? 123.881 148.870 158.634 1.00 24.30 146 GLN H O 1
ATOM 31011 N N . GLU H 1 150 ? 123.506 147.298 157.067 1.00 29.47 147 GLU H N 1
ATOM 31012 C CA . GLU H 1 150 ? 124.741 146.568 157.312 1.00 29.47 147 GLU H CA 1
ATOM 31013 C C . GLU H 1 150 ? 125.847 146.948 156.337 1.00 29.47 147 GLU H C 1
ATOM 31014 O O . GLU H 1 150 ? 126.906 146.311 156.339 1.00 29.47 147 GLU H O 1
ATOM 31026 N N . GLY H 1 151 ? 125.628 147.962 155.503 1.00 26.20 148 GLY H N 1
ATOM 31027 C CA . GLY H 1 151 ? 126.651 148.386 154.567 1.00 26.20 148 GLY H CA 1
ATOM 31028 C C . GLY H 1 151 ? 126.951 147.387 153.475 1.00 26.20 148 GLY H C 1
ATOM 31029 O O . GLY H 1 151 ? 128.053 147.401 152.921 1.00 26.20 148 GLY H O 1
ATOM 31033 N N . LYS H 1 152 ? 126.000 146.517 153.146 1.00 28.63 149 LYS H N 1
ATOM 31034 C CA . LYS H 1 152 ? 126.167 145.506 152.108 1.00 28.63 149 LYS H CA 1
ATOM 31035 C C . LYS H 1 152 ? 124.949 145.473 151.197 1.00 28.63 149 LYS H C 1
ATOM 31036 O O . LYS H 1 152 ? 124.500 144.407 150.765 1.00 28.63 149 LYS H O 1
ATOM 31055 N N . LEU H 1 153 ? 124.395 146.648 150.890 1.00 17.54 150 LEU H N 1
ATOM 31056 C CA . LEU H 1 153 ? 123.227 146.704 150.018 1.00 17.54 150 LEU H CA 1
ATOM 31057 C C . LEU H 1 153 ? 123.548 146.191 148.622 1.00 17.54 150 LEU H C 1
ATOM 31058 O O . LEU H 1 153 ? 122.678 145.616 147.959 1.00 17.54 150 LEU H O 1
ATOM 31074 N N . GLU H 1 154 ? 124.782 146.391 148.156 1.00 20.46 151 GLU H N 1
ATOM 31075 C CA . GLU H 1 154 ? 125.140 145.960 146.809 1.00 20.46 151 GLU H CA 1
ATOM 31076 C C . GLU H 1 154 ? 125.044 144.446 146.667 1.00 20.46 151 GLU H C 1
ATOM 31077 O O . GLU H 1 154 ? 124.600 143.940 145.630 1.00 20.46 151 GLU H O 1
ATOM 31089 N N . LYS H 1 155 ? 125.466 143.703 147.692 1.00 20.32 152 LYS H N 1
ATOM 31090 C CA . LYS H 1 155 ? 125.415 142.246 147.617 1.00 20.32 152 LYS H CA 1
ATOM 31091 C C . LYS H 1 155 ? 123.979 141.754 147.484 1.00 20.32 152 LYS H C 1
ATOM 31092 O O . LYS H 1 155 ? 123.672 140.912 146.632 1.00 20.32 152 LYS H O 1
ATOM 31111 N N . LYS H 1 156 ? 123.078 142.278 148.317 1.00 14.15 153 LYS H N 1
ATOM 31112 C CA . LYS H 1 156 ? 121.682 141.863 148.237 1.00 14.15 153 LYS H CA 1
ATOM 31113 C C . LYS H 1 156 ? 121.040 142.328 146.936 1.00 14.15 153 LYS H C 1
ATOM 31114 O O . LYS H 1 156 ? 120.177 141.633 146.385 1.00 14.15 153 LYS H O 1
ATOM 31133 N N . LEU H 1 157 ? 121.445 143.493 146.430 1.00 13.17 154 LEU H N 1
ATOM 31134 C CA . LEU H 1 157 ? 120.939 143.950 145.142 1.00 13.17 154 LEU H CA 1
ATOM 31135 C C . LEU H 1 157 ? 121.363 143.006 144.026 1.00 13.17 154 LEU H C 1
ATOM 31136 O O . LEU H 1 157 ? 120.569 142.693 143.133 1.00 13.17 154 LEU H O 1
ATOM 31152 N N . ARG H 1 158 ? 122.614 142.540 144.058 1.00 18.80 155 ARG H N 1
ATOM 31153 C CA . ARG H 1 158 ? 123.046 141.533 143.095 1.00 18.80 155 ARG H CA 1
ATOM 31154 C C . ARG H 1 158 ? 122.248 140.248 143.262 1.00 18.80 155 ARG H C 1
ATOM 31155 O O . ARG H 1 158 ? 121.891 139.593 142.276 1.00 18.80 155 ARG H O 1
ATOM 31176 N N . VAL H 1 159 ? 121.965 139.867 144.509 1.00 13.44 156 VAL H N 1
ATOM 31177 C CA . VAL H 1 159 ? 121.174 138.665 144.758 1.00 13.44 156 VAL H CA 1
ATOM 31178 C C . VAL H 1 159 ? 119.806 138.783 144.098 1.00 13.44 156 VAL H C 1
ATOM 31179 O O . VAL H 1 159 ? 119.313 137.831 143.481 1.00 13.44 156 VAL H O 1
ATOM 31192 N N . PHE H 1 160 ? 119.169 139.946 144.223 1.00 10.63 157 PHE H N 1
ATOM 31193 C CA . PHE H 1 160 ? 117.830 140.150 143.681 1.00 10.63 157 PHE H CA 1
ATOM 31194 C C . PHE H 1 160 ? 117.813 140.499 142.198 1.00 10.63 157 PHE H C 1
ATOM 31195 O O . PHE H 1 160 ? 116.744 140.441 141.582 1.00 10.63 157 PHE H O 1
ATOM 31212 N N . VAL H 1 161 ? 118.953 140.855 141.608 1.00 12.40 158 VAL H N 1
ATOM 31213 C CA . VAL H 1 161 ? 118.986 141.299 140.218 1.00 12.40 158 VAL H CA 1
ATOM 31214 C C . VAL H 1 161 ? 119.433 140.159 139.315 1.00 12.40 158 VAL H C 1
ATOM 31215 O O . VAL H 1 161 ? 119.029 140.084 138.149 1.00 12.40 158 VAL H O 1
ATOM 31228 N N . LYS H 1 162 ? 120.271 139.268 139.839 1.00 27.66 159 LYS H N 1
ATOM 31229 C CA . LYS H 1 162 ? 120.795 138.186 139.012 1.00 27.66 159 LYS H CA 1
ATOM 31230 C C . LYS H 1 162 ? 119.712 137.255 138.480 1.00 27.66 159 LYS H C 1
ATOM 31231 O O . LYS H 1 162 ? 119.785 136.889 137.294 1.00 27.66 159 LYS H O 1
ATOM 31250 N N . PRO H 1 163 ? 118.720 136.827 139.263 1.00 14.42 160 PRO H N 1
ATOM 31251 C CA . PRO H 1 163 ? 117.743 135.865 138.738 1.00 14.42 160 PRO H CA 1
ATOM 31252 C C . PRO H 1 163 ? 117.065 136.390 137.482 1.00 14.42 160 PRO H C 1
ATOM 31253 O O . PRO H 1 163 ? 116.723 137.569 137.382 1.00 14.42 160 PRO H O 1
ATOM 31264 N N . THR H 1 164 ? 116.878 135.493 136.511 1.00 14.92 161 THR H N 1
ATOM 31265 C CA . THR H 1 164 ? 116.271 135.896 135.248 1.00 14.92 161 THR H CA 1
ATOM 31266 C C . THR H 1 164 ? 114.829 136.343 135.444 1.00 14.92 161 THR H C 1
ATOM 31267 O O . THR H 1 164 ? 114.390 137.321 134.830 1.00 14.92 161 THR H O 1
ATOM 31278 N N . VAL H 1 165 ? 114.077 135.643 136.288 1.00 10.91 162 VAL H N 1
ATOM 31279 C CA . VAL H 1 165 ? 112.673 135.949 136.539 1.00 10.91 162 VAL H CA 1
ATOM 31280 C C . VAL H 1 165 ? 112.517 136.211 138.029 1.00 10.91 162 VAL H C 1
ATOM 31281 O O . VAL H 1 165 ? 112.638 135.290 138.847 1.00 10.91 162 VAL H O 1
ATOM 31294 N N . LEU H 1 166 ? 112.228 137.459 138.382 1.00 8.78 163 LEU H N 1
ATOM 31295 C CA . LEU H 1 166 ? 111.997 137.855 139.764 1.00 8.78 163 LEU H CA 1
ATOM 31296 C C . LEU H 1 166 ? 110.500 138.049 139.965 1.00 8.78 163 LEU H C 1
ATOM 31297 O O . LEU H 1 166 ? 109.873 138.846 139.259 1.00 8.78 163 LEU H O 1
ATOM 31313 N N . ILE H 1 167 ? 109.934 137.323 140.922 1.00 9.84 164 ILE H N 1
ATOM 31314 C CA . ILE H 1 167 ? 108.505 137.368 141.204 1.00 9.84 164 ILE H CA 1
ATOM 31315 C C . ILE H 1 167 ? 108.304 138.162 142.485 1.00 9.84 164 ILE H C 1
ATOM 31316 O O . ILE H 1 167 ? 108.863 137.819 143.534 1.00 9.84 164 ILE H O 1
ATOM 31332 N N . ILE H 1 168 ? 107.513 139.227 142.394 1.00 8.80 165 ILE H N 1
ATOM 31333 C CA . ILE H 1 168 ? 107.202 140.103 143.516 1.00 8.80 165 ILE H CA 1
ATOM 31334 C C . ILE H 1 168 ? 105.720 139.931 143.817 1.00 8.80 165 ILE H C 1
ATOM 31335 O O . ILE H 1 168 ? 104.859 140.420 143.073 1.00 8.80 165 ILE H O 1
ATOM 31351 N N . ASP H 1 169 ? 105.426 139.248 144.916 1.00 7.52 166 ASP H N 1
ATOM 31352 C CA . ASP H 1 169 ? 104.070 138.848 145.253 1.00 7.52 166 ASP H CA 1
ATOM 31353 C C . ASP H 1 169 ? 103.490 139.749 146.337 1.00 7.52 166 ASP H C 1
ATOM 31354 O O . ASP H 1 169 ? 104.194 140.192 147.247 1.00 7.52 166 ASP H O 1
ATOM 31363 N N . GLU H 1 170 ? 102.189 140.018 146.224 1.00 11.62 167 GLU H N 1
ATOM 31364 C CA . GLU H 1 170 ? 101.445 140.791 147.219 1.00 11.62 167 GLU H CA 1
ATOM 31365 C C . GLU H 1 170 ? 102.063 142.177 147.418 1.00 11.62 167 GLU H C 1
ATOM 31366 O O . GLU H 1 170 ? 102.545 142.527 148.497 1.00 11.62 167 GLU H O 1
ATOM 31378 N N . MET H 1 171 ? 102.039 142.966 146.347 1.00 9.20 168 MET H N 1
ATOM 31379 C CA . MET H 1 171 ? 102.482 144.358 146.395 1.00 9.20 168 MET H CA 1
ATOM 31380 C C . MET H 1 171 ? 101.243 145.221 146.599 1.00 9.20 168 MET H C 1
ATOM 31381 O O . MET H 1 171 ? 100.537 145.566 145.652 1.00 9.20 168 MET H O 1
ATOM 31395 N N . GLY H 1 172 ? 100.969 145.571 147.855 1.00 11.88 169 GLY H N 1
ATOM 31396 C CA . GLY H 1 172 ? 99.866 146.465 148.152 1.00 11.88 169 GLY H CA 1
ATOM 31397 C C . GLY H 1 172 ? 99.109 146.155 149.428 1.00 11.88 169 GLY H C 1
ATOM 31398 O O . GLY H 1 172 ? 98.541 147.063 150.044 1.00 11.88 169 GLY H O 1
ATOM 31402 N N . TYR H 1 173 ? 99.084 144.886 149.841 1.00 14.33 170 TYR H N 1
ATOM 31403 C CA . TYR H 1 173 ? 98.363 144.533 151.061 1.00 14.33 170 TYR H CA 1
ATOM 31404 C C . TYR H 1 173 ? 98.982 145.204 152.280 1.00 14.33 170 TYR H C 1
ATOM 31405 O O . TYR H 1 173 ? 98.263 145.693 153.160 1.00 14.33 170 TYR H O 1
ATOM 31423 N N . LEU H 1 174 ? 100.309 145.236 152.351 1.00 16.55 171 LEU H N 1
ATOM 31424 C CA . LEU H 1 174 ? 101.032 145.882 153.440 1.00 16.55 171 LEU H CA 1
ATOM 31425 C C . LEU H 1 174 ? 101.677 147.153 152.907 1.00 16.55 171 LEU H C 1
ATOM 31426 O O . LEU H 1 174 ? 102.469 147.099 151.960 1.00 16.55 171 LEU H O 1
ATOM 31442 N N . LYS H 1 175 ? 101.337 148.289 153.509 1.00 13.77 172 LYS H N 1
ATOM 31443 C CA . LYS H 1 175 ? 101.955 149.546 153.115 1.00 13.77 172 LYS H CA 1
ATOM 31444 C C . LYS H 1 175 ? 103.440 149.528 153.453 1.00 13.77 172 LYS H C 1
ATOM 31445 O O . LYS H 1 175 ? 103.843 149.097 154.537 1.00 13.77 172 LYS H O 1
ATOM 31464 N N . LEU H 1 176 ? 104.253 149.999 152.516 1.00 12.47 173 LEU H N 1
ATOM 31465 C CA . LEU H 1 176 ? 105.696 150.016 152.686 1.00 12.47 173 LEU H CA 1
ATOM 31466 C C . LEU H 1 176 ? 106.127 151.266 153.440 1.00 12.47 173 LEU H C 1
ATOM 31467 O O . LEU H 1 176 ? 105.520 152.333 153.314 1.00 12.47 173 LEU H O 1
ATOM 31483 N N . ASP H 1 177 ? 107.181 151.124 154.230 1.00 23.08 174 ASP H N 1
ATOM 31484 C CA . ASP H 1 177 ? 107.748 152.268 154.930 1.00 23.08 174 ASP H CA 1
ATOM 31485 C C . ASP H 1 177 ? 108.332 153.227 153.899 1.00 23.08 174 ASP H C 1
ATOM 31486 O O . ASP H 1 177 ? 109.194 152.816 153.111 1.00 23.08 174 ASP H O 1
ATOM 31495 N N . PRO H 1 178 ? 107.902 154.492 153.854 1.00 20.48 175 PRO H N 1
ATOM 31496 C CA . PRO H 1 178 ? 108.401 155.381 152.790 1.00 20.48 175 PRO H CA 1
ATOM 31497 C C . PRO H 1 178 ? 109.916 155.470 152.733 1.00 20.48 175 PRO H C 1
ATOM 31498 O O . PRO H 1 178 ? 110.492 155.450 151.638 1.00 20.48 175 PRO H O 1
ATOM 31509 N N . ASN H 1 179 ? 110.583 155.534 153.887 1.00 19.82 176 ASN H N 1
ATOM 31510 C CA . ASN H 1 179 ? 112.036 155.648 153.894 1.00 19.82 176 ASN H CA 1
ATOM 31511 C C . ASN H 1 179 ? 112.704 154.472 153.199 1.00 19.82 176 ASN H C 1
ATOM 31512 O O . ASN H 1 179 ? 113.842 154.605 152.736 1.00 19.82 176 ASN H O 1
ATOM 31523 N N . SER H 1 180 ? 112.025 153.329 153.111 1.00 15.29 177 SER H N 1
ATOM 31524 C CA . SER H 1 180 ? 112.555 152.157 152.430 1.00 15.29 177 SER H CA 1
ATOM 31525 C C . SER H 1 180 ? 111.964 151.958 151.041 1.00 15.29 177 SER H C 1
ATOM 31526 O O . SER H 1 180 ? 112.461 151.110 150.290 1.00 15.29 177 SER H O 1
ATOM 31534 N N . ALA H 1 181 ? 110.934 152.725 150.675 1.00 12.01 178 ALA H N 1
ATOM 31535 C CA . ALA H 1 181 ? 110.283 152.521 149.386 1.00 12.01 178 ALA H CA 1
ATOM 31536 C C . ALA H 1 181 ? 111.286 152.576 148.244 1.00 12.01 178 ALA H C 1
ATOM 31537 O O . ALA H 1 181 ? 111.228 151.761 147.314 1.00 12.01 178 ALA H O 1
ATOM 31544 N N . HIS H 1 182 ? 112.230 153.519 148.305 1.00 10.82 179 HIS H N 1
ATOM 31545 C CA . HIS H 1 182 ? 113.180 153.679 147.211 1.00 10.82 179 HIS H CA 1
ATOM 31546 C C . HIS H 1 182 ? 113.917 152.381 146.915 1.00 10.82 179 HIS H C 1
ATOM 31547 O O . HIS H 1 182 ? 114.278 152.126 145.760 1.00 10.82 179 HIS H O 1
ATOM 31561 N N . TYR H 1 183 ? 114.137 151.542 147.930 1.00 12.68 180 TYR H N 1
ATOM 31562 C CA . TYR H 1 183 ? 114.808 150.270 147.686 1.00 12.68 180 TYR H CA 1
ATOM 31563 C C . TYR H 1 183 ? 114.109 149.504 146.574 1.00 12.68 180 TYR H C 1
ATOM 31564 O O . TYR H 1 183 ? 114.745 149.066 145.608 1.00 12.68 180 TYR H O 1
ATOM 31582 N N . LEU H 1 184 ? 112.785 149.367 146.673 1.00 8.27 181 LEU H N 1
ATOM 31583 C CA . LEU H 1 184 ? 112.038 148.697 145.616 1.00 8.27 181 LEU H CA 1
ATOM 31584 C C . LEU H 1 184 ? 112.344 149.329 144.266 1.00 8.27 181 LEU H C 1
ATOM 31585 O O . LEU H 1 184 ? 112.673 148.633 143.298 1.00 8.27 181 LEU H O 1
ATOM 31601 N N . PHE H 1 185 ? 112.284 150.662 144.197 1.00 8.01 182 PHE H N 1
ATOM 31602 C CA . PHE H 1 185 ? 112.585 151.350 142.948 1.00 8.01 182 PHE H CA 1
ATOM 31603 C C . PHE H 1 185 ? 113.922 150.888 142.391 1.00 8.01 182 PHE H C 1
ATOM 31604 O O . PHE H 1 185 ? 114.037 150.572 141.201 1.00 8.01 182 PHE H O 1
ATOM 31621 N N . GLN H 1 186 ? 114.943 150.812 143.249 1.00 7.92 183 GLN H N 1
ATOM 31622 C CA . GLN H 1 186 ? 116.259 150.394 142.780 1.00 7.92 183 GLN H CA 1
ATOM 31623 C C . GLN H 1 186 ? 116.160 149.088 142.007 1.00 7.92 183 GLN H C 1
ATOM 31624 O O . GLN H 1 186 ? 116.657 148.980 140.880 1.00 7.92 183 GLN H O 1
ATOM 31638 N N . VAL H 1 187 ? 115.479 148.094 142.579 1.00 6.91 184 VAL H N 1
ATOM 31639 C CA . VAL H 1 187 ? 115.321 146.826 141.874 1.00 6.91 184 VAL H CA 1
ATOM 31640 C C . VAL H 1 187 ? 114.631 147.063 140.539 1.00 6.91 184 VAL H C 1
ATOM 31641 O O . VAL H 1 187 ? 115.139 146.676 139.478 1.00 6.91 184 VAL H O 1
ATOM 31654 N N . ILE H 1 188 ? 113.495 147.763 140.565 1.00 7.29 185 ILE H N 1
ATOM 31655 C CA . ILE H 1 188 ? 112.784 148.059 139.328 1.00 7.29 185 ILE H CA 1
ATOM 31656 C C . ILE H 1 188 ? 113.665 148.874 138.398 1.00 7.29 185 ILE H C 1
ATOM 31657 O O . ILE H 1 188 ? 113.550 148.771 137.170 1.00 7.29 185 ILE H O 1
ATOM 31673 N N . ALA H 1 189 ? 114.558 149.692 138.957 1.00 5.66 186 ALA H N 1
ATOM 31674 C CA . ALA H 1 189 ? 115.470 150.466 138.128 1.00 5.66 186 ALA H CA 1
ATOM 31675 C C . ALA H 1 189 ? 116.598 149.608 137.575 1.00 5.66 186 ALA H C 1
ATOM 31676 O O . ALA H 1 189 ? 117.060 149.848 136.455 1.00 5.66 186 ALA H O 1
ATOM 31683 N N . ARG H 1 190 ? 117.051 148.609 138.335 1.00 8.96 187 ARG H N 1
ATOM 31684 C CA . ARG H 1 190 ? 118.176 147.796 137.894 1.00 8.96 187 ARG H CA 1
ATOM 31685 C C . ARG H 1 190 ? 117.747 146.641 137.002 1.00 8.96 187 ARG H C 1
ATOM 31686 O O . ARG H 1 190 ? 118.566 146.138 136.225 1.00 8.96 187 ARG H O 1
ATOM 31707 N N . ARG H 1 191 ? 116.491 146.214 137.094 1.00 8.88 188 ARG H N 1
ATOM 31708 C CA . ARG H 1 191 ? 115.937 145.217 136.190 1.00 8.88 188 ARG H CA 1
ATOM 31709 C C . ARG H 1 191 ? 115.204 145.844 135.012 1.00 8.88 188 ARG H C 1
ATOM 31710 O O . ARG H 1 191 ? 114.597 145.118 134.219 1.00 8.88 188 ARG H O 1
ATOM 31731 N N . TYR H 1 192 ? 115.240 147.168 134.885 1.00 12.76 189 TYR H N 1
ATOM 31732 C CA . TYR H 1 192 ? 114.573 147.858 133.786 1.00 12.76 189 TYR H CA 1
ATOM 31733 C C . TYR H 1 192 ? 115.302 147.551 132.485 1.00 12.76 189 TYR H C 1
ATOM 31734 O O . TYR H 1 192 ? 116.466 147.927 132.312 1.00 12.76 189 TYR H O 1
ATOM 31752 N N . GLU H 1 193 ? 114.619 146.863 131.570 1.00 9.06 190 GLU H N 1
ATOM 31753 C CA . GLU H 1 193 ? 115.194 146.456 130.288 1.00 9.06 190 GLU H CA 1
ATOM 31754 C C . GLU H 1 193 ? 116.393 145.530 130.473 1.00 9.06 190 GLU H C 1
ATOM 31755 O O . GLU H 1 193 ? 117.264 145.444 129.605 1.00 9.06 190 GLU H O 1
ATOM 31767 N N . HIS H 1 194 ? 116.449 144.836 131.608 1.00 10.15 191 HIS H N 1
ATOM 31768 C CA . HIS H 1 194 ? 117.449 143.804 131.852 1.00 10.15 191 HIS H CA 1
ATOM 31769 C C . HIS H 1 194 ? 116.823 142.439 132.082 1.00 10.15 191 HIS H C 1
ATOM 31770 O O . HIS H 1 194 ? 117.243 141.457 131.460 1.00 10.15 191 HIS H O 1
ATOM 31784 N N . ALA H 1 195 ? 115.828 142.348 132.958 1.00 8.49 192 ALA H N 1
ATOM 31785 C CA . ALA H 1 195 ? 115.164 141.087 133.248 1.00 8.49 192 ALA H CA 1
ATOM 31786 C C . ALA H 1 195 ? 113.695 141.367 133.523 1.00 8.49 192 ALA H C 1
ATOM 31787 O O . ALA H 1 195 ? 113.341 142.469 133.960 1.00 8.49 192 ALA H O 1
ATOM 31794 N N . PRO H 1 196 ? 112.815 140.399 133.275 1.00 8.49 193 PRO H N 1
ATOM 31795 C CA . PRO H 1 196 ? 111.399 140.592 133.606 1.00 8.49 193 PRO H CA 1
ATOM 31796 C C . PRO H 1 196 ? 111.156 140.587 135.107 1.00 8.49 193 PRO H C 1
ATOM 31797 O O . PRO H 1 196 ? 111.934 140.049 135.897 1.00 8.49 193 PRO H O 1
ATOM 31808 N N . ILE H 1 197 ? 110.044 141.207 135.490 1.00 9.62 194 ILE H N 1
ATOM 31809 C CA . ILE H 1 197 ? 109.520 141.144 136.848 1.00 9.62 194 ILE H CA 1
ATOM 31810 C C . ILE H 1 197 ? 108.064 140.710 136.762 1.00 9.62 194 ILE H C 1
ATOM 31811 O O . ILE H 1 197 ? 107.279 141.302 136.013 1.00 9.62 194 ILE H O 1
ATOM 31827 N N . ILE H 1 198 ? 107.709 139.676 137.515 1.00 10.33 195 ILE H N 1
ATOM 31828 C CA . ILE H 1 198 ? 106.338 139.184 137.581 1.00 10.33 195 ILE H CA 1
ATOM 31829 C C . ILE H 1 198 ? 105.763 139.703 138.893 1.00 10.33 195 ILE H C 1
ATOM 31830 O O . ILE H 1 198 ? 106.007 139.137 139.959 1.00 10.33 195 ILE H O 1
ATOM 31846 N N . LEU H 1 199 ? 104.994 140.783 138.816 1.00 14.32 196 LEU H N 1
ATOM 31847 C CA . LEU H 1 199 ? 104.501 141.489 139.992 1.00 14.32 196 LEU H CA 1
ATOM 31848 C C . LEU H 1 199 ? 102.998 141.277 140.112 1.00 14.32 196 LEU H C 1
ATOM 31849 O O . LEU H 1 199 ? 102.252 141.558 139.169 1.00 14.32 196 LEU H O 1
ATOM 31865 N N . THR H 1 200 ? 102.560 140.791 141.270 1.00 11.06 197 THR H N 1
ATOM 31866 C CA . THR H 1 200 ? 101.147 140.553 141.540 1.00 11.06 197 THR H CA 1
ATOM 31867 C C . THR H 1 200 ? 100.671 141.525 142.610 1.00 11.06 197 THR H C 1
ATOM 31868 O O . THR H 1 200 ? 101.334 141.693 143.638 1.00 11.06 197 THR H O 1
ATOM 31879 N N . SER H 1 201 ? 99.523 142.157 142.370 1.00 8.50 198 SER H N 1
ATOM 31880 C CA . SER H 1 201 ? 99.011 143.166 143.285 1.00 8.50 198 SER H CA 1
ATOM 31881 C C . SER H 1 201 ? 97.492 143.182 143.228 1.00 8.50 198 SER H C 1
ATOM 31882 O O . SER H 1 201 ? 96.880 142.679 142.283 1.00 8.50 198 SER H O 1
ATOM 31890 N N . ASN H 1 202 ? 96.891 143.765 144.263 1.00 10.34 199 ASN H N 1
ATOM 31891 C CA . ASN H 1 202 ? 95.460 144.032 144.292 1.00 10.34 199 ASN H CA 1
ATOM 31892 C C . ASN H 1 202 ? 95.147 145.520 144.228 1.00 10.34 199 ASN H C 1
ATOM 31893 O O . ASN H 1 202 ? 93.970 145.894 144.246 1.00 10.34 199 ASN H O 1
ATOM 31904 N N . LYS H 1 203 ? 96.165 146.372 144.154 1.00 10.42 200 LYS H N 1
ATOM 31905 C CA . LYS H 1 203 ? 95.992 147.816 144.120 1.00 10.42 200 LYS H CA 1
ATOM 31906 C C . LYS H 1 203 ? 96.196 148.331 142.703 1.00 10.42 200 LYS H C 1
ATOM 31907 O O . LYS H 1 203 ? 97.089 147.870 141.986 1.00 10.42 200 LYS H O 1
ATOM 31926 N N . SER H 1 204 ? 95.365 149.289 142.304 1.00 8.65 201 SER H N 1
ATOM 31927 C CA . SER H 1 204 ? 95.529 149.918 141.005 1.00 8.65 201 SER H CA 1
ATOM 31928 C C . SER H 1 204 ? 96.796 150.768 140.989 1.00 8.65 201 SER H C 1
ATOM 31929 O O . SER H 1 204 ? 97.345 151.136 142.031 1.00 8.65 201 SER H O 1
ATOM 31937 N N . PHE H 1 205 ? 97.263 151.079 139.779 1.00 9.05 202 PHE H N 1
ATOM 31938 C CA . PHE H 1 205 ? 98.509 151.825 139.640 1.00 9.05 202 PHE H CA 1
ATOM 31939 C C . PHE H 1 205 ? 98.410 153.195 140.295 1.00 9.05 202 PHE H C 1
ATOM 31940 O O . PHE H 1 205 ? 99.343 153.634 140.977 1.00 9.05 202 PHE H O 1
ATOM 31957 N N . GLY H 1 206 ? 97.281 153.882 140.113 1.00 9.17 203 GLY H N 1
ATOM 31958 C CA . GLY H 1 206 ? 97.130 155.213 140.671 1.00 9.17 203 GLY H CA 1
ATOM 31959 C C . GLY H 1 206 ? 97.271 155.263 142.177 1.00 9.17 203 GLY H C 1
ATOM 31960 O O . GLY H 1 206 ? 97.565 156.329 142.728 1.00 9.17 203 GLY H O 1
ATOM 31964 N N . GLU H 1 207 ? 97.072 154.138 142.857 1.00 10.22 204 GLU H N 1
ATOM 31965 C CA . GLU H 1 207 ? 97.180 154.073 144.307 1.00 10.22 204 GLU H CA 1
ATOM 31966 C C . GLU H 1 207 ? 98.582 153.720 144.785 1.00 10.22 204 GLU H C 1
ATOM 31967 O O . GLU H 1 207 ? 98.825 153.729 145.997 1.00 10.22 204 GLU H O 1
ATOM 31979 N N . TRP H 1 208 ? 99.511 153.420 143.872 1.00 9.52 205 TRP H N 1
ATOM 31980 C CA . TRP H 1 208 ? 100.852 153.030 144.296 1.00 9.52 205 TRP H CA 1
ATOM 31981 C C . TRP H 1 208 ? 101.514 154.112 145.135 1.00 9.52 205 TRP H C 1
ATOM 31982 O O . TRP H 1 208 ? 102.310 153.801 146.030 1.00 9.52 205 TRP H O 1
ATOM 32003 N N . GLY H 1 209 ? 101.196 155.381 144.877 1.00 8.70 206 GLY H N 1
ATOM 32004 C CA . GLY H 1 209 ? 101.758 156.445 145.690 1.00 8.70 206 GLY H CA 1
ATOM 32005 C C . GLY H 1 209 ? 101.444 156.264 147.162 1.00 8.70 206 GLY H C 1
ATOM 32006 O O . GLY H 1 209 ? 102.288 156.518 148.024 1.00 8.70 206 GLY H O 1
ATOM 32010 N N . GLU H 1 210 ? 100.224 155.820 147.469 1.00 10.54 207 GLU H N 1
ATOM 32011 C CA . GLU H 1 210 ? 99.880 155.509 148.852 1.00 10.54 207 GLU H CA 1
ATOM 32012 C C . GLU H 1 210 ? 100.700 154.335 149.371 1.00 10.54 207 GLU H C 1
ATOM 32013 O O . GLU H 1 210 ? 101.148 154.344 150.523 1.00 10.54 207 GLU H O 1
ATOM 32025 N N . ILE H 1 211 ? 100.907 153.315 148.535 1.00 10.49 208 ILE H N 1
ATOM 32026 C CA . ILE H 1 211 ? 101.619 152.118 148.979 1.00 10.49 208 ILE H CA 1
ATOM 32027 C C . ILE H 1 211 ? 103.054 152.463 149.354 1.00 10.49 208 ILE H C 1
ATOM 32028 O O . ILE H 1 211 ? 103.557 152.051 150.406 1.00 10.49 208 ILE H O 1
ATOM 32044 N N . VAL H 1 212 ? 103.738 153.226 148.495 1.00 9.83 209 VAL H N 1
ATOM 32045 C CA . VAL H 1 212 ? 105.149 153.532 148.712 1.00 9.83 209 VAL H CA 1
ATOM 32046 C C . VAL H 1 212 ? 105.364 154.837 149.464 1.00 9.83 209 VAL H C 1
ATOM 32047 O O . VAL H 1 212 ? 106.496 155.114 149.890 1.00 9.83 209 VAL H O 1
ATOM 32060 N N . GLY H 1 213 ? 104.324 155.648 149.640 1.00 14.20 210 GLY H N 1
ATOM 32061 C CA . GLY H 1 213 ? 104.462 156.879 150.392 1.00 14.20 210 GLY H CA 1
ATOM 32062 C C . GLY H 1 213 ? 105.226 157.974 149.687 1.00 14.20 210 GLY H C 1
ATOM 32063 O O . GLY H 1 213 ? 105.772 158.859 150.351 1.00 14.20 210 GLY H O 1
ATOM 32067 N N . ASP H 1 214 ? 105.287 157.942 148.357 1.00 11.43 211 ASP H N 1
ATOM 32068 C CA . ASP H 1 214 ? 105.988 158.980 147.603 1.00 11.43 211 ASP H CA 1
ATOM 32069 C C . ASP H 1 214 ? 105.391 159.013 146.203 1.00 11.43 211 ASP H C 1
ATOM 32070 O O . ASP H 1 214 ? 105.622 158.095 145.411 1.00 11.43 211 ASP H O 1
ATOM 32079 N N . SER H 1 215 ? 104.628 160.067 145.904 1.00 9.70 212 SER H N 1
ATOM 32080 C CA . SER H 1 215 ? 103.924 160.131 144.627 1.00 9.70 212 SER H CA 1
ATOM 32081 C C . SER H 1 215 ? 104.895 160.175 143.453 1.00 9.70 212 SER H C 1
ATOM 32082 O O . SER H 1 215 ? 104.693 159.484 142.448 1.00 9.70 212 SER H O 1
ATOM 32090 N N . VAL H 1 216 ? 105.953 160.982 143.555 1.00 10.45 213 VAL H N 1
ATOM 32091 C CA . VAL H 1 216 ? 106.886 161.118 142.440 1.00 10.45 213 VAL H CA 1
ATOM 32092 C C . VAL H 1 216 ? 107.678 159.832 142.244 1.00 10.45 213 VAL H C 1
ATOM 32093 O O . VAL H 1 216 ? 107.874 159.370 141.111 1.00 10.45 213 VAL H O 1
ATOM 32106 N N . LEU H 1 217 ? 108.156 159.238 143.338 1.00 9.05 214 LEU H N 1
ATOM 32107 C CA . LEU H 1 217 ? 108.867 157.970 143.234 1.00 9.05 214 LEU H CA 1
ATOM 32108 C C . LEU H 1 217 ? 107.950 156.878 142.702 1.00 9.05 214 LEU H C 1
ATOM 32109 O O . LEU H 1 217 ? 108.375 156.032 141.908 1.00 9.05 214 LEU H O 1
ATOM 32125 N N . ALA H 1 218 ? 106.688 156.876 143.135 1.00 6.41 215 ALA H N 1
ATOM 32126 C CA . ALA H 1 218 ? 105.732 155.905 142.615 1.00 6.41 215 ALA H CA 1
ATOM 32127 C C . ALA H 1 218 ? 105.525 156.091 141.119 1.00 6.41 215 ALA H C 1
ATOM 32128 O O . ALA H 1 218 ? 105.434 155.112 140.371 1.00 6.41 215 ALA H O 1
ATOM 32135 N N . THR H 1 219 ? 105.436 157.343 140.664 1.00 8.16 216 THR H N 1
ATOM 32136 C CA . THR H 1 219 ? 105.269 157.600 139.238 1.00 8.16 216 THR H CA 1
ATOM 32137 C C . THR H 1 219 ? 106.481 157.125 138.449 1.00 8.16 216 THR H C 1
ATOM 32138 O O . THR H 1 219 ? 106.337 156.544 137.369 1.00 8.16 216 THR H O 1
ATOM 32149 N N . ALA H 1 220 ? 107.686 157.369 138.967 1.00 8.34 217 ALA H N 1
ATOM 32150 C CA . ALA H 1 220 ? 108.885 156.887 138.287 1.00 8.34 217 ALA H CA 1
ATOM 32151 C C . ALA H 1 220 ? 108.910 155.364 138.232 1.00 8.34 217 ALA H C 1
ATOM 32152 O O . ALA H 1 220 ? 109.237 154.773 137.193 1.00 8.34 217 ALA H O 1
ATOM 32159 N N . MET H 1 221 ? 108.561 154.712 139.343 1.00 8.32 218 MET H N 1
ATOM 32160 C CA . MET H 1 221 ? 108.519 153.255 139.368 1.00 8.32 218 MET H CA 1
ATOM 32161 C C . MET H 1 221 ? 107.511 152.722 138.363 1.00 8.32 218 MET H C 1
ATOM 32162 O O . MET H 1 221 ? 107.787 151.750 137.655 1.00 8.32 218 MET H O 1
ATOM 32176 N N . LEU H 1 222 ? 106.333 153.342 138.291 1.00 9.77 219 LEU H N 1
ATOM 32177 C CA . LEU H 1 222 ? 105.319 152.891 137.346 1.00 9.77 219 LEU H CA 1
ATOM 32178 C C . LEU H 1 222 ? 105.760 153.124 135.908 1.00 9.77 219 LEU H C 1
ATOM 32179 O O . LEU H 1 222 ? 105.495 152.295 135.034 1.00 9.77 219 LEU H O 1
ATOM 32195 N N . ASP H 1 223 ? 106.428 154.246 135.636 1.00 25.81 220 ASP H N 1
ATOM 32196 C CA . ASP H 1 223 ? 106.916 154.490 134.284 1.00 25.81 220 ASP H CA 1
ATOM 32197 C C . ASP H 1 223 ? 107.938 153.438 133.876 1.00 25.81 220 ASP H C 1
ATOM 32198 O O . ASP H 1 223 ? 107.907 152.938 132.746 1.00 25.81 220 ASP H O 1
ATOM 32207 N N . ARG H 1 224 ? 108.851 153.086 134.781 1.00 16.03 221 ARG H N 1
ATOM 32208 C CA . ARG H 1 224 ? 109.848 152.073 134.448 1.00 16.03 221 ARG H CA 1
ATOM 32209 C C . ARG H 1 224 ? 109.224 150.686 134.337 1.00 16.03 221 ARG H C 1
ATOM 32210 O O . ARG H 1 224 ? 109.623 149.889 133.480 1.00 16.03 221 ARG H O 1
ATOM 32231 N N . LEU H 1 225 ? 108.248 150.378 135.191 1.00 7.33 222 LEU H N 1
ATOM 32232 C CA . LEU H 1 225 ? 107.672 149.039 135.230 1.00 7.33 222 LEU H CA 1
ATOM 32233 C C . LEU H 1 225 ? 106.710 148.800 134.072 1.00 7.33 222 LEU H C 1
ATOM 32234 O O . LEU H 1 225 ? 106.651 147.690 133.532 1.00 7.33 222 LEU H O 1
ATOM 32250 N N . LEU H 1 226 ? 105.952 149.821 133.679 1.00 10.49 223 LEU H N 1
ATOM 32251 C CA . LEU H 1 226 ? 104.944 149.702 132.636 1.00 10.49 223 LEU H CA 1
ATOM 32252 C C . LEU H 1 226 ? 105.463 150.075 131.255 1.00 10.49 223 LEU H C 1
ATOM 32253 O O . LEU H 1 226 ? 104.690 150.041 130.293 1.00 10.49 223 LEU H O 1
ATOM 32269 N N . HIS H 1 227 ? 106.739 150.442 131.129 1.00 25.81 224 HIS H N 1
ATOM 32270 C CA . HIS H 1 227 ? 107.268 150.808 129.820 1.00 25.81 224 HIS H CA 1
ATOM 32271 C C . HIS H 1 227 ? 107.115 149.658 128.834 1.00 25.81 224 HIS H C 1
ATOM 32272 O O . HIS H 1 227 ? 106.619 149.841 127.717 1.00 25.81 224 HIS H O 1
ATOM 32286 N N . HIS H 1 228 ? 107.535 148.461 129.234 1.00 14.94 225 HIS H N 1
ATOM 32287 C CA . HIS H 1 228 ? 107.390 147.253 128.426 1.00 14.94 225 HIS H CA 1
ATOM 32288 C C . HIS H 1 228 ? 106.922 146.146 129.363 1.00 14.94 225 HIS H C 1
ATOM 32289 O O . HIS H 1 228 ? 107.736 145.530 130.058 1.00 14.94 225 HIS H O 1
ATOM 32303 N N . SER H 1 229 ? 105.615 145.902 129.395 1.00 10.22 226 SER H N 1
ATOM 32304 C CA . SER H 1 229 ? 105.063 144.898 130.292 1.00 10.22 226 SER H CA 1
ATOM 32305 C C . SER H 1 229 ? 103.695 144.476 129.784 1.00 10.22 226 SER H C 1
ATOM 32306 O O . SER H 1 229 ? 103.101 145.130 128.924 1.00 10.22 226 SER H O 1
ATOM 32314 N N . ILE H 1 230 ? 103.207 143.367 130.331 1.00 9.74 227 ILE H N 1
ATOM 32315 C CA . ILE H 1 230 ? 101.877 142.847 130.036 1.00 9.74 227 ILE H CA 1
ATOM 32316 C C . ILE H 1 230 ? 101.055 142.962 131.310 1.00 9.74 227 ILE H C 1
ATOM 32317 O O . ILE H 1 230 ? 101.427 142.402 132.349 1.00 9.74 227 ILE H O 1
ATOM 32333 N N . ILE H 1 231 ? 99.940 143.682 131.234 1.00 10.48 228 ILE H N 1
ATOM 32334 C CA . ILE H 1 231 ? 99.111 143.987 132.394 1.00 10.48 228 ILE H CA 1
ATOM 32335 C C . ILE H 1 231 ? 97.841 143.155 132.299 1.00 10.48 228 ILE H C 1
ATOM 32336 O O . ILE H 1 231 ? 97.098 143.253 131.314 1.00 10.48 228 ILE H O 1
ATOM 32352 N N . PHE H 1 232 ? 97.591 142.341 133.320 1.00 13.47 229 PHE H N 1
ATOM 32353 C CA . PHE H 1 232 ? 96.385 141.527 133.412 1.00 13.47 229 PHE H CA 1
ATOM 32354 C C . PHE H 1 232 ? 95.534 142.042 134.563 1.00 13.47 229 PHE H C 1
ATOM 32355 O O . PHE H 1 232 ? 95.988 142.067 135.712 1.00 13.47 229 PHE H O 1
ATOM 32372 N N . ASN H 1 233 ? 94.305 142.444 134.256 1.00 7.44 230 ASN H N 1
ATOM 32373 C CA . ASN H 1 233 ? 93.347 142.915 135.254 1.00 7.44 230 ASN H CA 1
ATOM 32374 C C . ASN H 1 233 ? 92.312 141.810 135.447 1.00 7.44 230 ASN H C 1
ATOM 32375 O O . ASN H 1 233 ? 91.252 141.812 134.820 1.00 7.44 230 ASN H O 1
ATOM 32386 N N . LEU H 1 234 ? 92.630 140.864 136.325 1.00 13.42 231 LEU H N 1
ATOM 32387 C CA . LEU H 1 234 ? 91.747 139.739 136.585 1.00 13.42 231 LEU H CA 1
ATOM 32388 C C . LEU H 1 234 ? 90.553 140.179 137.423 1.00 13.42 231 LEU H C 1
ATOM 32389 O O . LEU H 1 234 ? 90.626 141.138 138.195 1.00 13.42 231 LEU H O 1
ATOM 32405 N N . LYS H 1 235 ? 89.442 139.463 137.257 1.00 16.56 232 LYS H N 1
ATOM 32406 C CA . LYS H 1 235 ? 88.209 139.746 137.977 1.00 16.56 232 LYS H CA 1
ATOM 32407 C C . LYS H 1 235 ? 87.550 138.425 138.353 1.00 16.56 232 LYS H C 1
ATOM 32408 O O . LYS H 1 235 ? 88.035 137.344 138.007 1.00 16.56 232 LYS H O 1
ATOM 32427 N N . GLY H 1 236 ? 86.437 138.518 139.065 1.00 21.13 233 GLY H N 1
ATOM 32428 C CA . GLY H 1 236 ? 85.659 137.362 139.457 1.00 21.13 233 GLY H CA 1
ATOM 32429 C C . GLY H 1 236 ? 85.689 137.134 140.959 1.00 21.13 233 GLY H C 1
ATOM 32430 O O . GLY H 1 236 ? 86.407 137.792 141.713 1.00 21.13 233 GLY H O 1
ATOM 32434 N N . GLU H 1 237 ? 84.875 136.171 141.382 1.00 25.03 234 GLU H N 1
ATOM 32435 C CA . GLU H 1 237 ? 84.790 135.824 142.792 1.00 25.03 234 GLU H CA 1
ATOM 32436 C C . GLU H 1 237 ? 86.067 135.132 143.254 1.00 25.03 234 GLU H C 1
ATOM 32437 O O . GLU H 1 237 ? 86.734 134.431 142.489 1.00 25.03 234 GLU H O 1
ATOM 32449 N N . SER H 1 238 ? 86.403 135.337 144.525 1.00 18.45 235 SER H N 1
ATOM 32450 C CA . SER H 1 238 ? 87.574 134.689 145.097 1.00 18.45 235 SER H CA 1
ATOM 32451 C C . SER H 1 238 ? 87.431 133.175 145.014 1.00 18.45 235 SER H C 1
ATOM 32452 O O . SER H 1 238 ? 86.380 132.618 145.345 1.00 18.45 235 SER H O 1
ATOM 32460 N N . TYR H 1 239 ? 88.495 132.509 144.563 1.00 21.38 236 TYR H N 1
ATOM 32461 C CA . TYR H 1 239 ? 88.467 131.054 144.468 1.00 21.38 236 TYR H CA 1
ATOM 32462 C C . TYR H 1 239 ? 88.436 130.405 145.845 1.00 21.38 236 TYR H C 1
ATOM 32463 O O . TYR H 1 239 ? 87.865 129.319 146.006 1.00 21.38 236 TYR H O 1
ATOM 32481 N N . ARG H 1 240 ? 89.044 131.047 146.845 1.00 21.40 237 ARG H N 1
ATOM 32482 C CA . ARG H 1 240 ? 89.003 130.507 148.199 1.00 21.40 237 ARG H CA 1
ATOM 32483 C C . ARG H 1 240 ? 87.567 130.410 148.698 1.00 21.40 237 ARG H C 1
ATOM 32484 O O . ARG H 1 240 ? 87.160 129.389 149.266 1.00 21.40 237 ARG H O 1
ATOM 32505 N N . LEU H 1 241 ? 86.778 131.464 148.482 1.00 22.29 238 LEU H N 1
ATOM 32506 C CA . LEU H 1 241 ? 85.375 131.421 148.874 1.00 22.29 238 LEU H CA 1
ATOM 32507 C C . LEU H 1 241 ? 84.599 130.405 148.048 1.00 22.29 238 LEU H C 1
ATOM 32508 O O . LEU H 1 241 ? 83.662 129.782 148.557 1.00 22.29 238 LEU H O 1
ATOM 32524 N N . ARG H 1 242 ? 84.968 130.223 146.780 1.00 28.05 239 ARG H N 1
ATOM 32525 C CA . ARG H 1 242 ? 84.330 129.193 145.967 1.00 28.05 239 ARG H CA 1
ATOM 32526 C C . ARG H 1 242 ? 84.541 127.813 146.579 1.00 28.05 239 ARG H C 1
ATOM 32527 O O . ARG H 1 242 ? 83.592 127.034 146.731 1.00 28.05 239 ARG H O 1
ATOM 32548 N N . GLU H 1 243 ? 85.785 127.498 146.947 1.00 31.31 240 GLU H N 1
ATOM 32549 C CA . GLU H 1 243 ? 86.059 126.213 147.582 1.00 31.31 240 GLU H CA 1
ATOM 32550 C C . GLU H 1 243 ? 85.350 126.100 148.925 1.00 31.31 240 GLU H C 1
ATOM 32551 O O . GLU H 1 243 ? 84.864 125.023 149.291 1.00 31.31 240 GLU H O 1
ATOM 32563 N N . LYS H 1 244 ? 85.290 127.198 149.681 1.00 32.31 241 LYS H N 1
ATOM 32564 C CA . LYS H 1 244 ? 84.597 127.170 150.965 1.00 32.31 241 LYS H CA 1
ATOM 32565 C C . LYS H 1 244 ? 83.122 126.835 150.780 1.00 32.31 241 LYS H C 1
ATOM 32566 O O . LYS H 1 244 ? 82.564 126.005 151.507 1.00 32.31 241 LYS H O 1
ATOM 32583 N N . ARG H 1 245 ? 82.473 127.471 149.802 1.00 33.46 242 ARG H N 1
ATOM 32584 C CA . ARG H 1 245 ? 81.068 127.177 149.538 1.00 33.46 242 ARG H CA 1
ATOM 32585 C C . ARG H 1 245 ? 80.888 125.741 149.065 1.00 33.46 242 ARG H C 1
ATOM 32586 O O . ARG H 1 245 ? 79.936 125.062 149.467 1.00 33.46 242 ARG H O 1
ATOM 32607 N N . LEU H 1 246 ? 81.790 125.259 148.206 1.00 37.28 243 LEU H N 1
ATOM 32608 C CA . LEU H 1 246 ? 81.687 123.879 147.745 1.00 37.28 243 LEU H CA 1
ATOM 32609 C C . LEU H 1 246 ? 81.787 122.905 148.912 1.00 37.28 243 LEU H C 1
ATOM 32610 O O . LEU H 1 246 ? 81.032 121.928 148.981 1.00 37.28 243 LEU H O 1
ATOM 32626 N N . GLN H 1 247 ? 82.715 123.152 149.840 1.00 40.61 244 GLN H N 1
ATOM 32627 C CA . GLN H 1 247 ? 82.805 122.310 151.028 1.00 40.61 244 GLN H CA 1
ATOM 32628 C C . GLN H 1 247 ? 81.533 122.398 151.861 1.00 40.61 244 GLN H C 1
ATOM 32629 O O . GLN H 1 247 ? 81.016 121.377 152.330 1.00 40.61 244 GLN H O 1
ATOM 32643 N N . GLU H 1 248 ? 81.012 123.612 152.058 1.00 39.32 245 GLU H N 1
ATOM 32644 C CA . GLU H 1 248 ? 79.766 123.764 152.803 1.00 39.32 245 GLU H CA 1
ATOM 32645 C C . GLU H 1 248 ? 78.611 123.074 152.088 1.00 39.32 245 GLU H C 1
ATOM 32646 O O . GLU H 1 248 ? 77.788 122.405 152.724 1.00 39.32 245 GLU H O 1
ATOM 32658 N N . GLU H 1 249 ? 78.534 123.223 150.770 1.00 42.52 246 GLU H N 1
ATOM 32659 C CA . GLU H 1 249 ? 77.466 122.613 149.989 1.00 42.52 246 GLU H CA 1
ATOM 32660 C C . GLU H 1 249 ? 77.817 121.176 149.622 1.00 42.52 246 GLU H C 1
ATOM 32661 O O . GLU H 1 249 ? 77.878 120.301 150.486 1.00 42.52 246 GLU H O 1
ATOM 32673 N N . MET I 1 4 ? 106.583 95.929 175.785 1.00 55.82 1 MET I N 1
ATOM 32674 C CA . MET I 1 4 ? 106.890 96.710 177.017 1.00 55.82 1 MET I CA 1
ATOM 32675 C C . MET I 1 4 ? 108.330 97.214 176.984 1.00 55.82 1 MET I C 1
ATOM 32676 O O . MET I 1 4 ? 108.619 98.324 177.431 1.00 55.82 1 MET I O 1
ATOM 32690 N N . LYS I 1 5 ? 109.232 96.388 176.449 1.00 53.98 2 LYS I N 1
ATOM 32691 C CA . LYS I 1 5 ? 110.632 96.787 176.351 1.00 53.98 2 LYS I CA 1
ATOM 32692 C C . LYS I 1 5 ? 110.796 97.994 175.436 1.00 53.98 2 LYS I C 1
ATOM 32693 O O . LYS I 1 5 ? 111.631 98.870 175.692 1.00 53.98 2 LYS I O 1
ATOM 32712 N N . GLU I 1 6 ? 110.011 98.055 174.358 1.00 54.56 3 GLU I N 1
ATOM 32713 C CA . GLU I 1 6 ? 110.044 99.228 173.492 1.00 54.56 3 GLU I CA 1
ATOM 32714 C C . GLU I 1 6 ? 109.632 100.478 174.257 1.00 54.56 3 GLU I C 1
ATOM 32715 O O . GLU I 1 6 ? 110.204 101.556 174.058 1.00 54.56 3 GLU I O 1
ATOM 32727 N N . ARG I 1 7 ? 108.637 100.354 175.138 1.00 54.02 4 ARG I N 1
ATOM 32728 C CA . ARG I 1 7 ? 108.257 101.483 175.979 1.00 54.02 4 ARG I CA 1
ATOM 32729 C C . ARG I 1 7 ? 109.403 101.891 176.894 1.00 54.02 4 ARG I C 1
ATOM 32730 O O . ARG I 1 7 ? 109.627 103.084 177.125 1.00 54.02 4 ARG I O 1
ATOM 32751 N N . ILE I 1 8 ? 110.139 100.914 177.429 1.00 50.54 5 ILE I N 1
ATOM 32752 C CA . ILE I 1 8 ? 111.294 101.229 178.268 1.00 50.54 5 ILE I CA 1
ATOM 32753 C C . ILE I 1 8 ? 112.326 102.011 177.467 1.00 50.54 5 ILE I C 1
ATOM 32754 O O . ILE I 1 8 ? 112.885 103.008 177.940 1.00 50.54 5 ILE I O 1
ATOM 32770 N N . HIS I 1 9 ? 112.603 101.558 176.243 1.00 49.54 6 HIS I N 1
ATOM 32771 C CA . HIS I 1 9 ? 113.570 102.248 175.395 1.00 49.54 6 HIS I CA 1
ATOM 32772 C C . HIS I 1 9 ? 113.120 103.676 175.107 1.00 49.54 6 HIS I C 1
ATOM 32773 O O . HIS I 1 9 ? 113.918 104.620 175.187 1.00 49.54 6 HIS I O 1
ATOM 32787 N N . GLU I 1 10 ? 111.839 103.851 174.776 1.00 49.35 7 GLU I N 1
ATOM 32788 C CA . GLU I 1 10 ? 111.321 105.184 174.488 1.00 49.35 7 GLU I CA 1
ATOM 32789 C C . GLU I 1 10 ? 111.418 106.088 175.710 1.00 49.35 7 GLU I C 1
ATOM 32790 O O . GLU I 1 10 ? 111.796 107.259 175.596 1.00 49.35 7 GLU I O 1
ATOM 32802 N N . TYR I 1 11 ? 111.074 105.565 176.889 1.00 50.41 8 TYR I N 1
ATOM 32803 C CA . TYR I 1 11 ? 111.152 106.372 178.102 1.00 50.41 8 TYR I CA 1
ATOM 32804 C C . TYR I 1 11 ? 112.592 106.763 178.405 1.00 50.41 8 TYR I C 1
ATOM 32805 O O . TYR I 1 11 ? 112.868 107.911 178.774 1.00 50.41 8 TYR I O 1
ATOM 32823 N N . CYS I 1 12 ? 113.528 105.822 178.254 1.00 49.28 9 CYS I N 1
ATOM 32824 C CA . CYS I 1 12 ? 114.932 106.142 178.489 1.00 49.28 9 CYS I CA 1
ATOM 32825 C C . CYS I 1 12 ? 115.412 107.225 177.533 1.00 49.28 9 CYS I C 1
ATOM 32826 O O . CYS I 1 12 ? 116.122 108.152 177.939 1.00 49.28 9 CYS I O 1
ATOM 32834 N N . HIS I 1 13 ? 115.033 107.127 176.257 1.00 50.12 10 HIS I N 1
ATOM 32835 C CA . HIS I 1 13 ? 115.428 108.154 175.298 1.00 50.12 10 HIS I CA 1
ATOM 32836 C C . HIS I 1 13 ? 114.804 109.502 175.644 1.00 50.12 10 HIS I C 1
ATOM 32837 O O . HIS I 1 13 ? 115.451 110.547 175.508 1.00 50.12 10 HIS I O 1
ATOM 32851 N N . ARG I 1 14 ? 113.546 109.500 176.091 1.00 47.01 11 ARG I N 1
ATOM 32852 C CA . ARG I 1 14 ? 112.880 110.753 176.430 1.00 47.01 11 ARG I CA 1
ATOM 32853 C C . ARG I 1 14 ? 113.530 111.435 177.627 1.00 47.01 11 ARG I C 1
ATOM 32854 O O . ARG I 1 14 ? 113.621 112.667 177.661 1.00 47.01 11 ARG I O 1
ATOM 32875 N N . LEU I 1 15 ? 113.985 110.662 178.612 1.00 44.62 12 LEU I N 1
ATOM 32876 C CA . LEU I 1 15 ? 114.660 111.223 179.776 1.00 44.62 12 LEU I CA 1
ATOM 32877 C C . LEU I 1 15 ? 116.105 111.610 179.491 1.00 44.62 12 LEU I C 1
ATOM 32878 O O . LEU I 1 15 ? 116.819 111.998 180.422 1.00 44.62 12 LEU I O 1
ATOM 32894 N N . HIS I 1 16 ? 116.551 111.517 178.238 1.00 46.81 13 HIS I N 1
ATOM 32895 C CA . HIS I 1 16 ? 117.910 111.888 177.850 1.00 46.81 13 HIS I CA 1
ATOM 32896 C C . HIS I 1 16 ? 118.936 110.990 178.544 1.00 46.81 13 HIS I C 1
ATOM 32897 O O . HIS I 1 16 ? 119.851 111.452 179.229 1.00 46.81 13 HIS I O 1
ATOM 32911 N N . LEU I 1 17 ? 118.763 109.684 178.352 1.00 44.63 14 LEU I N 1
ATOM 32912 C CA . LEU I 1 17 ? 119.671 108.669 178.884 1.00 44.63 14 LEU I CA 1
ATOM 32913 C C . LEU I 1 17 ? 119.994 107.670 177.779 1.00 44.63 14 LEU I C 1
ATOM 32914 O O . LEU I 1 17 ? 119.622 106.492 177.860 1.00 44.63 14 LEU I O 1
ATOM 32930 N N . PRO I 1 18 ? 120.685 108.109 176.722 1.00 45.71 15 PRO I N 1
ATOM 32931 C CA . PRO I 1 18 ? 120.974 107.179 175.616 1.00 45.71 15 PRO I CA 1
ATOM 32932 C C . PRO I 1 18 ? 121.758 105.954 176.049 1.00 45.71 15 PRO I C 1
ATOM 32933 O O . PRO I 1 18 ? 121.490 104.847 175.566 1.00 45.71 15 PRO I O 1
ATOM 32944 N N . VAL I 1 19 ? 122.721 106.120 176.958 1.00 45.79 16 VAL I N 1
ATOM 32945 C CA . VAL I 1 19 ? 123.549 104.990 177.366 1.00 45.79 16 VAL I CA 1
ATOM 32946 C C . VAL I 1 19 ? 122.724 103.988 178.163 1.00 45.79 16 VAL I C 1
ATOM 32947 O O . VAL I 1 19 ? 122.905 102.771 178.033 1.00 45.79 16 VAL I O 1
ATOM 32960 N N . MET I 1 20 ? 121.809 104.479 179.001 1.00 46.29 17 MET I N 1
ATOM 32961 C CA . MET I 1 20 ? 120.939 103.580 179.751 1.00 46.29 17 MET I CA 1
ATOM 32962 C C . MET I 1 20 ? 120.114 102.716 178.807 1.00 46.29 17 MET I C 1
ATOM 32963 O O . MET I 1 20 ? 119.985 101.502 179.006 1.00 46.29 17 MET I O 1
ATOM 32977 N N . ALA I 1 21 ? 119.547 103.328 177.766 1.00 46.88 18 ALA I N 1
ATOM 32978 C CA . ALA I 1 21 ? 118.776 102.565 176.792 1.00 46.88 18 ALA I CA 1
ATOM 32979 C C . ALA I 1 21 ? 119.661 101.578 176.041 1.00 46.88 18 ALA I C 1
ATOM 32980 O O . ALA I 1 21 ? 119.269 100.426 175.817 1.00 46.88 18 ALA I O 1
ATOM 32987 N N . GLU I 1 22 ? 120.861 102.009 175.643 1.00 46.06 19 GLU I N 1
ATOM 32988 C CA . GLU I 1 22 ? 121.749 101.125 174.895 1.00 46.06 19 GLU I CA 1
ATOM 32989 C C . GLU I 1 22 ? 122.155 99.913 175.724 1.00 46.06 19 GLU I C 1
ATOM 32990 O O . GLU I 1 22 ? 122.172 98.784 175.218 1.00 46.06 19 GLU I O 1
ATOM 33002 N N . ARG I 1 23 ? 122.480 100.122 176.998 1.00 46.33 20 ARG I N 1
ATOM 33003 C CA . ARG I 1 23 ? 122.926 99.053 177.880 1.00 46.33 20 ARG I CA 1
ATOM 33004 C C . ARG I 1 23 ? 121.791 98.461 178.704 1.00 46.33 20 ARG I C 1
ATOM 33005 O O . ARG I 1 23 ? 122.050 97.684 179.628 1.00 46.33 20 ARG I O 1
ATOM 33026 N N . TRP I 1 24 ? 120.541 98.811 178.394 1.00 49.38 21 TRP I N 1
ATOM 33027 C CA . TRP I 1 24 ? 119.416 98.279 179.155 1.00 49.38 21 TRP I CA 1
ATOM 33028 C C . TRP I 1 24 ? 119.359 96.759 179.058 1.00 49.38 21 TRP I C 1
ATOM 33029 O O . TRP I 1 24 ? 119.167 96.066 180.065 1.00 49.38 21 TRP I O 1
ATOM 33050 N N . SER I 1 25 ? 119.527 96.221 177.848 1.00 48.89 22 SER I N 1
ATOM 33051 C CA . SER I 1 25 ? 119.451 94.775 177.669 1.00 48.89 22 SER I CA 1
ATOM 33052 C C . SER I 1 25 ? 120.566 94.065 178.426 1.00 48.89 22 SER I C 1
ATOM 33053 O O . SER I 1 25 ? 120.330 93.036 179.071 1.00 48.89 22 SER I O 1
ATOM 33061 N N . ALA I 1 26 ? 121.789 94.594 178.358 1.00 45.59 23 ALA I N 1
ATOM 33062 C CA . ALA I 1 26 ? 122.908 93.949 179.037 1.00 45.59 23 ALA I CA 1
ATOM 33063 C C . ALA I 1 26 ? 122.703 93.931 180.546 1.00 45.59 23 ALA I C 1
ATOM 33064 O O . ALA I 1 26 ? 122.925 92.904 181.199 1.00 45.59 23 ALA I O 1
ATOM 33071 N N . MET I 1 27 ? 122.278 95.059 181.120 1.00 48.05 24 MET I N 1
ATOM 33072 C CA . MET I 1 27 ? 122.068 95.107 182.563 1.00 48.05 24 MET I CA 1
ATOM 33073 C C . MET I 1 27 ? 120.902 94.219 182.978 1.00 48.05 24 MET I C 1
ATOM 33074 O O . MET I 1 27 ? 120.949 93.581 184.035 1.00 48.05 24 MET I O 1
ATOM 33088 N N . ALA I 1 28 ? 119.846 94.163 182.162 1.00 46.68 25 ALA I N 1
ATOM 33089 C CA . ALA I 1 28 ? 118.734 93.269 182.467 1.00 46.68 25 ALA I CA 1
ATOM 33090 C C . ALA I 1 28 ? 119.182 91.813 182.451 1.00 46.68 25 ALA I C 1
ATOM 33091 O O . ALA I 1 28 ? 118.802 91.027 183.328 1.00 46.68 25 ALA I O 1
ATOM 33098 N N . GLU I 1 29 ? 119.992 91.435 181.459 1.00 46.89 26 GLU I N 1
ATOM 33099 C CA . GLU I 1 29 ? 120.508 90.072 181.404 1.00 46.89 26 GLU I CA 1
ATOM 33100 C C . GLU I 1 29 ? 121.384 89.769 182.612 1.00 46.89 26 GLU I C 1
ATOM 33101 O O . GLU I 1 29 ? 121.299 88.680 183.193 1.00 46.89 26 GLU I O 1
ATOM 33113 N N . TYR I 1 30 ? 122.237 90.718 183.004 1.00 52.10 27 TYR I N 1
ATOM 33114 C CA . TYR I 1 30 ? 123.077 90.508 184.178 1.00 52.10 27 TYR I CA 1
ATOM 33115 C C . TYR I 1 30 ? 122.230 90.340 185.434 1.00 52.10 27 TYR I C 1
ATOM 33116 O O . TYR I 1 30 ? 122.504 89.467 186.265 1.00 52.10 27 TYR I O 1
ATOM 33134 N N . ALA I 1 31 ? 121.195 91.168 185.588 1.00 48.74 28 ALA I N 1
ATOM 33135 C CA . ALA I 1 31 ? 120.329 91.063 186.757 1.00 48.74 28 ALA I CA 1
ATOM 33136 C C . ALA I 1 31 ? 119.603 89.725 186.785 1.00 48.74 28 ALA I C 1
ATOM 33137 O O . ALA I 1 31 ? 119.475 89.101 187.845 1.00 48.74 28 ALA I O 1
ATOM 33144 N N . SER I 1 32 ? 119.112 89.269 185.631 1.00 49.44 29 SER I N 1
ATOM 33145 C CA . SER I 1 32 ? 118.418 87.987 185.583 1.00 49.44 29 SER I CA 1
ATOM 33146 C C . SER I 1 32 ? 119.366 86.840 185.916 1.00 49.44 29 SER I C 1
ATOM 33147 O O . SER I 1 32 ? 119.062 85.996 186.767 1.00 49.44 29 SER I O 1
ATOM 33155 N N . THR I 1 33 ? 120.524 86.794 185.253 1.00 48.36 30 THR I N 1
ATOM 33156 C CA . THR I 1 33 ? 121.489 85.734 185.529 1.00 48.36 30 THR I CA 1
ATOM 33157 C C . THR I 1 33 ? 122.040 85.842 186.945 1.00 48.36 30 THR I C 1
ATOM 33158 O O . THR I 1 33 ? 122.167 84.831 187.646 1.00 48.36 30 THR I O 1
ATOM 33169 N N . HIS I 1 34 ? 122.372 87.054 187.383 1.00 53.06 31 HIS I N 1
ATOM 33170 C CA . HIS I 1 34 ? 122.927 87.297 188.709 1.00 53.06 31 HIS I CA 1
ATOM 33171 C C . HIS I 1 34 ? 122.008 88.254 189.452 1.00 53.06 31 HIS I C 1
ATOM 33172 O O . HIS I 1 34 ? 121.790 89.384 189.001 1.00 53.06 31 HIS I O 1
ATOM 33186 N N . ASN I 1 35 ? 121.482 87.808 190.589 1.00 48.74 32 ASN I N 1
ATOM 33187 C CA . ASN I 1 35 ? 120.571 88.605 191.400 1.00 48.74 32 ASN I CA 1
ATOM 33188 C C . ASN I 1 35 ? 121.327 89.149 192.605 1.00 48.74 32 ASN I C 1
ATOM 33189 O O . ASN I 1 35 ? 121.940 88.383 193.357 1.00 48.74 32 ASN I O 1
ATOM 33200 N N . ILE I 1 36 ? 121.287 90.469 192.781 1.00 48.52 33 ILE I N 1
ATOM 33201 C CA . ILE I 1 36 ? 121.914 91.113 193.929 1.00 48.52 33 ILE I CA 1
ATOM 33202 C C . ILE I 1 36 ? 120.850 91.889 194.691 1.00 48.52 33 ILE I C 1
ATOM 33203 O O . ILE I 1 36 ? 120.533 91.565 195.841 1.00 48.52 33 ILE I O 1
ATOM 33219 N N . SER I 1 37 ? 120.286 92.912 194.049 1.00 48.78 34 SER I N 1
ATOM 33220 C CA . SER I 1 37 ? 119.217 93.704 194.646 1.00 48.78 34 SER I CA 1
ATOM 33221 C C . SER I 1 37 ? 118.702 94.729 193.644 1.00 48.78 34 SER I C 1
ATOM 33222 O O . SER I 1 37 ? 119.434 95.139 192.738 1.00 48.78 34 SER I O 1
ATOM 33230 N N . TYR I 1 38 ? 117.444 95.148 193.794 1.00 49.75 35 TYR I N 1
ATOM 33231 C CA . TYR I 1 38 ? 116.924 96.219 192.950 1.00 49.75 35 TYR I CA 1
ATOM 33232 C C . TYR I 1 38 ? 117.660 97.524 193.226 1.00 49.75 35 TYR I C 1
ATOM 33233 O O . TYR I 1 38 ? 118.060 98.239 192.298 1.00 49.75 35 TYR I O 1
ATOM 33251 N N . SER I 1 39 ? 117.859 97.844 194.507 1.00 48.62 36 SER I N 1
ATOM 33252 C CA . SER I 1 39 ? 118.551 99.076 194.866 1.00 48.62 36 SER I CA 1
ATOM 33253 C C . SER I 1 39 ? 119.982 99.069 194.345 1.00 48.62 36 SER I C 1
ATOM 33254 O O . SER I 1 39 ? 120.450 100.058 193.773 1.00 48.62 36 SER I O 1
ATOM 33262 N N . GLU I 1 40 ? 120.692 97.953 194.524 1.00 48.47 37 GLU I N 1
ATOM 33263 C CA . GLU I 1 40 ? 122.069 97.877 194.044 1.00 48.47 37 GLU I CA 1
ATOM 33264 C C . GLU I 1 40 ? 122.133 97.859 192.522 1.00 48.47 37 GLU I C 1
ATOM 33265 O O . GLU I 1 40 ? 123.066 98.418 191.936 1.00 48.47 37 GLU I O 1
ATOM 33277 N N . PHE I 1 41 ? 121.160 97.222 191.867 1.00 49.13 38 PHE I N 1
ATOM 33278 C CA . PHE I 1 41 ? 121.115 97.244 190.409 1.00 49.13 38 PHE I CA 1
ATOM 33279 C C . PHE I 1 41 ? 120.956 98.670 189.893 1.00 49.13 38 PHE I C 1
ATOM 33280 O O . PHE I 1 41 ? 121.675 99.103 188.981 1.00 49.13 38 PHE I O 1
ATOM 33297 N N . LEU I 1 42 ? 120.021 99.423 190.479 1.00 49.20 39 LEU I N 1
ATOM 33298 C CA . LEU I 1 42 ? 119.860 100.820 190.091 1.00 49.20 39 LEU I CA 1
ATOM 33299 C C . LEU I 1 42 ? 121.095 101.639 190.437 1.00 49.20 39 LEU I C 1
ATOM 33300 O O . LEU I 1 42 ? 121.457 102.552 189.690 1.00 49.20 39 LEU I O 1
ATOM 33316 N N . PHE I 1 43 ? 121.750 101.333 191.559 1.00 50.64 40 PHE I N 1
ATOM 33317 C CA . PHE I 1 43 ? 122.977 102.035 191.915 1.00 50.64 40 PHE I CA 1
ATOM 33318 C C . PHE I 1 43 ? 124.049 101.829 190.854 1.00 50.64 40 PHE I C 1
ATOM 33319 O O . PHE I 1 43 ? 124.711 102.781 190.431 1.00 50.64 40 PHE I O 1
ATOM 33336 N N . ARG I 1 44 ? 124.234 100.584 190.412 1.00 49.58 41 ARG I N 1
ATOM 33337 C CA . ARG I 1 44 ? 125.223 100.307 189.375 1.00 49.58 41 ARG I CA 1
ATOM 33338 C C . ARG I 1 44 ? 124.862 101.009 188.072 1.00 49.58 41 ARG I C 1
ATOM 33339 O O . ARG I 1 44 ? 125.726 101.610 187.418 1.00 49.58 41 ARG I O 1
ATOM 33360 N N . LEU I 1 45 ? 123.587 100.946 187.679 1.00 47.90 42 LEU I N 1
ATOM 33361 C CA . LEU I 1 45 ? 123.167 101.591 186.439 1.00 47.90 42 LEU I CA 1
ATOM 33362 C C . LEU I 1 45 ? 123.423 103.093 186.492 1.00 47.90 42 LEU I C 1
ATOM 33363 O O . LEU I 1 45 ? 123.970 103.680 185.548 1.00 47.90 42 LEU I O 1
ATOM 33379 N N . LEU I 1 46 ? 123.039 103.732 187.598 1.00 47.69 43 LEU I N 1
ATOM 33380 C CA . LEU I 1 46 ? 123.216 105.172 187.720 1.00 47.69 43 LEU I CA 1
ATOM 33381 C C . LEU I 1 46 ? 124.686 105.549 187.831 1.00 47.69 43 LEU I C 1
ATOM 33382 O O . LEU I 1 46 ? 125.087 106.603 187.330 1.00 47.69 43 LEU I O 1
ATOM 33398 N N . GLU I 1 47 ? 125.503 104.712 188.473 1.00 46.80 44 GLU I N 1
ATOM 33399 C CA . GLU I 1 47 ? 126.936 104.978 188.519 1.00 46.80 44 GLU I CA 1
ATOM 33400 C C . GLU I 1 47 ? 127.540 104.938 187.122 1.00 46.80 44 GLU I C 1
ATOM 33401 O O . GLU I 1 47 ? 128.347 105.802 186.761 1.00 46.80 44 GLU I O 1
ATOM 33413 N N . ALA I 1 48 ? 127.156 103.943 186.318 1.00 45.96 45 ALA I N 1
ATOM 33414 C CA . ALA I 1 48 ? 127.655 103.880 184.948 1.00 45.96 45 ALA I CA 1
ATOM 33415 C C . ALA I 1 48 ? 127.195 105.089 184.141 1.00 45.96 45 ALA I C 1
ATOM 33416 O O . ALA I 1 48 ? 127.979 105.679 183.383 1.00 45.96 45 ALA I O 1
ATOM 33423 N N . GLU I 1 49 ? 125.927 105.477 184.295 1.00 48.60 46 GLU I N 1
ATOM 33424 C CA . GLU I 1 49 ? 125.421 106.642 183.575 1.00 48.60 46 GLU I CA 1
ATOM 33425 C C . GLU I 1 49 ? 126.167 107.906 183.985 1.00 48.60 46 GLU I C 1
ATOM 33426 O O . GLU I 1 49 ? 126.507 108.740 183.138 1.00 48.60 46 GLU I O 1
ATOM 33438 N N . ILE I 1 50 ? 126.430 108.064 185.284 1.00 47.26 47 ILE I N 1
ATOM 33439 C CA . ILE I 1 50 ? 127.153 109.235 185.770 1.00 47.26 47 ILE I CA 1
ATOM 33440 C C . ILE I 1 50 ? 128.576 109.242 185.234 1.00 47.26 47 ILE I C 1
ATOM 33441 O O . ILE I 1 50 ? 129.110 110.295 184.873 1.00 47.26 47 ILE I O 1
ATOM 33457 N N . VAL I 1 51 ? 129.222 108.076 185.192 1.00 44.15 48 VAL I N 1
ATOM 33458 C CA . VAL I 1 51 ? 130.578 108.006 184.655 1.00 44.15 48 VAL I CA 1
ATOM 33459 C C . VAL I 1 51 ? 130.591 108.427 183.192 1.00 44.15 48 VAL I C 1
ATOM 33460 O O . VAL I 1 51 ? 131.456 109.200 182.759 1.00 44.15 48 VAL I O 1
ATOM 33473 N N . GLU I 1 52 ? 129.636 107.927 182.406 1.00 48.51 49 GLU I N 1
ATOM 33474 C CA . GLU I 1 52 ? 129.581 108.303 180.995 1.00 48.51 49 GLU I CA 1
ATOM 33475 C C . GLU I 1 52 ? 129.311 109.795 180.829 1.00 48.51 49 GLU I C 1
ATOM 33476 O O . GLU I 1 52 ? 129.922 110.456 179.979 1.00 48.51 49 GLU I O 1
ATOM 33488 N N . LYS I 1 53 ? 128.395 110.343 181.632 1.00 47.99 50 LYS I N 1
ATOM 33489 C CA . LYS I 1 53 ? 128.101 111.769 181.549 1.00 47.99 50 LYS I CA 1
ATOM 33490 C C . LYS I 1 53 ? 129.321 112.602 181.920 1.00 47.99 50 LYS I C 1
ATOM 33491 O O . LYS I 1 53 ? 129.601 113.625 181.285 1.00 47.99 50 LYS I O 1
ATOM 33510 N N . GLN I 1 54 ? 130.055 112.183 182.952 1.00 50.09 51 GLN I N 1
ATOM 33511 C CA . GLN I 1 54 ? 131.267 112.894 183.342 1.00 50.09 51 GLN I CA 1
ATOM 33512 C C . GLN I 1 54 ? 132.313 112.837 182.238 1.00 50.09 51 GLN I C 1
ATOM 33513 O O . GLN I 1 54 ? 132.995 113.831 181.968 1.00 50.09 51 GLN I O 1
ATOM 33527 N N . ALA I 1 55 ? 132.461 111.678 181.593 1.00 48.96 52 ALA I N 1
ATOM 33528 C CA . ALA I 1 55 ? 133.408 111.575 180.488 1.00 48.96 52 ALA I CA 1
ATOM 33529 C C . ALA I 1 55 ? 133.022 112.511 179.350 1.00 48.96 52 ALA I C 1
ATOM 33530 O O . ALA I 1 55 ? 133.879 113.200 178.783 1.00 48.96 52 ALA I O 1
ATOM 33537 N N . ARG I 1 56 ? 131.732 112.557 179.008 1.00 51.06 53 ARG I N 1
ATOM 33538 C CA . ARG I 1 56 ? 131.289 113.453 177.944 1.00 51.06 53 ARG I CA 1
ATOM 33539 C C . ARG I 1 56 ? 131.520 114.912 178.322 1.00 51.06 53 ARG I C 1
ATOM 33540 O O . ARG I 1 56 ? 131.937 115.721 177.484 1.00 51.06 53 ARG I O 1
ATOM 33561 N N . SER I 1 57 ? 131.248 115.270 179.579 1.00 45.18 54 SER I N 1
ATOM 33562 C CA . SER I 1 57 ? 131.464 116.644 180.019 1.00 45.18 54 SER I CA 1
ATOM 33563 C C . SER I 1 57 ? 132.942 117.010 179.967 1.00 45.18 54 SER I C 1
ATOM 33564 O O . SER I 1 57 ? 133.299 118.127 179.578 1.00 45.18 54 SER I O 1
ATOM 33572 N N . ILE I 1 58 ? 133.817 116.084 180.365 1.00 43.56 55 ILE I N 1
ATOM 33573 C CA . ILE I 1 58 ? 135.252 116.342 180.295 1.00 43.56 55 ILE I CA 1
ATOM 33574 C C . ILE I 1 58 ? 135.686 116.520 178.847 1.00 43.56 55 ILE I C 1
ATOM 33575 O O . ILE I 1 58 ? 136.509 117.388 178.533 1.00 43.56 55 ILE I O 1
ATOM 33591 N N . GLN I 1 59 ? 135.150 115.696 177.944 1.00 42.34 56 GLN I N 1
ATOM 33592 C CA . GLN I 1 59 ? 135.474 115.855 176.529 1.00 42.34 56 GLN I CA 1
ATOM 33593 C C . GLN I 1 59 ? 135.030 117.219 176.016 1.00 42.34 56 GLN I C 1
ATOM 33594 O O . GLN I 1 59 ? 135.767 117.884 175.279 1.00 42.34 56 GLN I O 1
ATOM 33608 N N . THR I 1 60 ? 133.826 117.654 176.396 1.00 42.40 57 THR I N 1
ATOM 33609 C CA . THR I 1 60 ? 133.349 118.966 175.969 1.00 42.40 57 THR I CA 1
ATOM 33610 C C . THR I 1 60 ? 134.228 120.082 176.526 1.00 42.40 57 THR I C 1
ATOM 33611 O O . THR I 1 60 ? 134.554 121.041 175.815 1.00 42.40 57 THR I O 1
ATOM 33622 N N . LEU I 1 61 ? 134.619 119.976 177.797 1.00 40.99 58 LEU I N 1
ATOM 33623 C CA . LEU I 1 61 ? 135.480 120.994 178.391 1.00 40.99 58 LEU I CA 1
ATOM 33624 C C . LEU I 1 61 ? 136.830 121.048 177.687 1.00 40.99 58 LEU I C 1
ATOM 33625 O O . LEU I 1 61 ? 137.367 122.133 177.438 1.00 40.99 58 LEU I O 1
ATOM 33641 N N . ILE I 1 62 ? 137.395 119.884 177.359 1.00 35.30 59 ILE I N 1
ATOM 33642 C CA . ILE I 1 62 ? 138.651 119.857 176.614 1.00 35.30 59 ILE I CA 1
ATOM 33643 C C . ILE I 1 62 ? 138.465 120.504 175.249 1.00 35.30 59 ILE I C 1
ATOM 33644 O O . ILE I 1 62 ? 139.330 121.250 174.775 1.00 35.30 59 ILE I O 1
ATOM 33660 N N . LYS I 1 63 ? 137.335 120.227 174.594 1.00 39.28 60 LYS I N 1
ATOM 33661 C CA . LYS I 1 63 ? 137.026 120.903 173.339 1.00 39.28 60 LYS I CA 1
ATOM 33662 C C . LYS I 1 63 ? 137.019 122.414 173.526 1.00 39.28 60 LYS I C 1
ATOM 33663 O O . LYS I 1 63 ? 137.495 123.158 172.660 1.00 39.28 60 LYS I O 1
ATOM 33682 N N . LEU I 1 64 ? 136.483 122.886 174.649 1.00 38.90 61 LEU I N 1
ATOM 33683 C CA . LEU I 1 64 ? 136.448 124.309 174.956 1.00 38.90 61 LEU I CA 1
ATOM 33684 C C . LEU I 1 64 ? 137.659 124.775 175.754 1.00 38.90 61 LEU I C 1
ATOM 33685 O O . LEU I 1 64 ? 137.763 125.970 176.051 1.00 38.90 61 LEU I O 1
ATOM 33701 N N . SER I 1 65 ? 138.574 123.870 176.108 1.00 34.45 62 SER I N 1
ATOM 33702 C CA . SER I 1 65 ? 139.762 124.233 176.869 1.00 34.45 62 SER I CA 1
ATOM 33703 C C . SER I 1 65 ? 140.970 124.532 175.992 1.00 34.45 62 SER I C 1
ATOM 33704 O O . SER I 1 65 ? 141.946 125.105 176.487 1.00 34.45 62 SER I O 1
ATOM 33712 N N . LYS I 1 66 ? 140.928 124.163 174.712 1.00 33.28 63 LYS I N 1
ATOM 33713 C CA . LYS I 1 66 ? 142.010 124.441 173.768 1.00 33.28 63 LYS I CA 1
ATOM 33714 C C . LYS I 1 66 ? 143.342 123.884 174.277 1.00 33.28 63 LYS I C 1
ATOM 33715 O O . LYS I 1 66 ? 144.336 124.598 174.424 1.00 33.28 63 LYS I O 1
ATOM 33734 N N . LEU I 1 67 ? 143.344 122.577 174.543 1.00 29.62 64 LEU I N 1
ATOM 33735 C CA . LEU I 1 67 ? 144.560 121.873 174.922 1.00 29.62 64 LEU I CA 1
ATOM 33736 C C . LEU I 1 67 ? 145.091 121.126 173.708 1.00 29.62 64 LEU I C 1
ATOM 33737 O O . LEU I 1 67 ? 144.435 120.183 173.242 1.00 29.62 64 LEU I O 1
ATOM 33753 N N . PRO I 1 68 ? 146.258 121.495 173.160 1.00 24.89 65 PRO I N 1
ATOM 33754 C CA . PRO I 1 68 ? 146.717 120.853 171.920 1.00 24.89 65 PRO I CA 1
ATOM 33755 C C . PRO I 1 68 ? 146.974 119.362 172.081 1.00 24.89 65 PRO I C 1
ATOM 33756 O O . PRO I 1 68 ? 146.408 118.548 171.344 1.00 24.89 65 PRO I O 1
ATOM 33767 N N . TYR I 1 69 ? 147.822 118.995 173.038 1.00 24.64 66 TYR I N 1
ATOM 33768 C CA . TYR I 1 69 ? 148.161 117.604 173.298 1.00 24.64 66 TYR I CA 1
ATOM 33769 C C . TYR I 1 69 ? 147.988 117.315 174.780 1.00 24.64 66 TYR I C 1
ATOM 33770 O O . TYR I 1 69 ? 148.338 118.140 175.629 1.00 24.64 66 TYR I O 1
ATOM 33788 N N . ARG I 1 70 ? 147.447 116.139 175.085 1.00 30.28 67 ARG I N 1
ATOM 33789 C CA . ARG I 1 70 ? 147.102 115.769 176.451 1.00 30.28 67 ARG I CA 1
ATOM 33790 C C . ARG I 1 70 ? 148.258 115.005 177.085 1.00 30.28 67 ARG I C 1
ATOM 33791 O O . ARG I 1 70 ? 148.660 113.948 176.585 1.00 30.28 67 ARG I O 1
ATOM 33812 N N . LYS I 1 71 ? 148.786 115.540 178.181 1.00 25.63 68 LYS I N 1
ATOM 33813 C CA . LYS I 1 71 ? 149.848 114.909 178.949 1.00 25.63 68 LYS I CA 1
ATOM 33814 C C . LYS I 1 71 ? 149.445 114.848 180.416 1.00 25.63 68 LYS I C 1
ATOM 33815 O O . LYS I 1 71 ? 148.504 115.513 180.856 1.00 25.63 68 LYS I O 1
ATOM 33834 N N . THR I 1 72 ? 150.174 114.035 181.178 1.00 27.33 69 THR I N 1
ATOM 33835 C CA . THR I 1 72 ? 149.874 113.845 182.588 1.00 27.33 69 THR I CA 1
ATOM 33836 C C . THR I 1 72 ? 151.172 113.647 183.355 1.00 27.33 69 THR I C 1
ATOM 33837 O O . THR I 1 72 ? 152.219 113.342 182.778 1.00 27.33 69 THR I O 1
ATOM 33848 N N . ILE I 1 73 ? 151.087 113.832 184.674 1.00 30.55 70 ILE I N 1
ATOM 33849 C CA . ILE I 1 73 ? 152.253 113.669 185.530 1.00 30.55 70 ILE I CA 1
ATOM 33850 C C . ILE I 1 73 ? 152.734 112.225 185.554 1.00 30.55 70 ILE I C 1
ATOM 33851 O O . ILE I 1 73 ? 153.905 111.971 185.859 1.00 30.55 70 ILE I O 1
ATOM 33867 N N . ASP I 1 74 ? 151.859 111.267 185.240 1.00 31.93 71 ASP I N 1
ATOM 33868 C CA . ASP I 1 74 ? 152.258 109.864 185.279 1.00 31.93 71 ASP I CA 1
ATOM 33869 C C . ASP I 1 74 ? 153.371 109.578 184.278 1.00 31.93 71 ASP I C 1
ATOM 33870 O O . ASP I 1 74 ? 154.310 108.831 184.579 1.00 31.93 71 ASP I O 1
ATOM 33879 N N . THR I 1 75 ? 153.288 110.165 183.087 1.00 27.89 72 THR I N 1
ATOM 33880 C CA . THR I 1 75 ? 154.286 109.956 182.047 1.00 27.89 72 THR I CA 1
ATOM 33881 C C . THR I 1 75 ? 155.518 110.832 182.228 1.00 27.89 72 THR I C 1
ATOM 33882 O O . THR I 1 75 ? 156.471 110.703 181.452 1.00 27.89 72 THR I O 1
ATOM 33893 N N . PHE I 1 76 ? 155.526 111.712 183.226 1.00 28.40 73 PHE I N 1
ATOM 33894 C CA . PHE I 1 76 ? 156.665 112.587 183.467 1.00 28.40 73 PHE I CA 1
ATOM 33895 C C . PHE I 1 76 ? 157.751 111.809 184.201 1.00 28.40 73 PHE I C 1
ATOM 33896 O O . PHE I 1 76 ? 157.484 111.182 185.232 1.00 28.40 73 PHE I O 1
ATOM 33913 N N . ASP I 1 77 ? 158.970 111.848 183.671 1.00 31.59 74 ASP I N 1
ATOM 33914 C CA . ASP I 1 77 ? 160.109 111.140 184.252 1.00 31.59 74 ASP I CA 1
ATOM 33915 C C . ASP I 1 77 ? 160.973 112.156 184.992 1.00 31.59 74 ASP I C 1
ATOM 33916 O O . ASP I 1 77 ? 161.790 112.853 184.384 1.00 31.59 74 ASP I O 1
ATOM 33925 N N . PHE I 1 78 ? 160.791 112.239 186.311 1.00 34.62 75 PHE I N 1
ATOM 33926 C CA . PHE I 1 78 ? 161.600 113.150 187.112 1.00 34.62 75 PHE I CA 1
ATOM 33927 C C . PHE I 1 78 ? 163.063 112.731 187.161 1.00 34.62 75 PHE I C 1
ATOM 33928 O O . PHE I 1 78 ? 163.920 113.560 187.486 1.00 34.62 75 PHE I O 1
ATOM 33945 N N . THR I 1 79 ? 163.368 111.469 186.851 1.00 34.45 76 THR I N 1
ATOM 33946 C CA . THR I 1 79 ? 164.763 111.043 186.807 1.00 34.45 76 THR I CA 1
ATOM 33947 C C . THR I 1 79 ? 165.526 111.797 185.726 1.00 34.45 76 THR I C 1
ATOM 33948 O O . THR I 1 79 ? 166.684 112.183 185.925 1.00 34.45 76 THR I O 1
ATOM 33959 N N . ALA I 1 80 ? 164.893 112.013 184.571 1.00 31.05 77 ALA I N 1
ATOM 33960 C CA . ALA I 1 80 ? 165.509 112.787 183.502 1.00 31.05 77 ALA I CA 1
ATOM 33961 C C . ALA I 1 80 ? 165.500 114.284 183.783 1.00 31.05 77 ALA I C 1
ATOM 33962 O O . ALA I 1 80 ? 166.243 115.025 183.131 1.00 31.05 77 ALA I O 1
ATOM 33969 N N . GLN I 1 81 ? 164.684 114.741 184.730 1.00 31.89 78 GLN I N 1
ATOM 33970 C CA . GLN I 1 81 ? 164.598 116.152 185.104 1.00 31.89 78 GLN I CA 1
ATOM 33971 C C . GLN I 1 81 ? 164.725 116.270 186.617 1.00 31.89 78 GLN I C 1
ATOM 33972 O O . GLN I 1 81 ? 163.773 116.650 187.309 1.00 31.89 78 GLN I O 1
ATOM 33986 N N . PRO I 1 82 ? 165.901 115.951 187.166 1.00 35.16 79 PRO I N 1
ATOM 33987 C CA . PRO I 1 82 ? 166.082 116.042 188.623 1.00 35.16 79 PRO I CA 1
ATOM 33988 C C . PRO I 1 82 ? 166.123 117.466 189.148 1.00 35.16 79 PRO I C 1
ATOM 33989 O O . PRO I 1 82 ? 166.059 117.655 190.370 1.00 35.16 79 PRO I O 1
ATOM 34000 N N . SER I 1 83 ? 166.227 118.469 188.275 1.00 38.78 80 SER I N 1
ATOM 34001 C CA . SER I 1 83 ? 166.315 119.853 188.722 1.00 38.78 80 SER I CA 1
ATOM 34002 C C . SER I 1 83 ? 165.039 120.342 189.392 1.00 38.78 80 SER I C 1
ATOM 34003 O O . SER I 1 83 ? 165.069 121.390 190.046 1.00 38.78 80 SER I O 1
ATOM 34011 N N . VAL I 1 84 ? 163.929 119.621 189.248 1.00 36.48 81 VAL I N 1
ATOM 34012 C CA . VAL I 1 84 ? 162.661 119.977 189.873 1.00 36.48 81 VAL I CA 1
ATOM 34013 C C . VAL I 1 84 ? 162.283 118.864 190.839 1.00 36.48 81 VAL I C 1
ATOM 34014 O O . VAL I 1 84 ? 162.287 117.684 190.468 1.00 36.48 81 VAL I O 1
ATOM 34027 N N . ASP I 1 85 ? 161.965 119.238 192.075 1.00 38.64 82 ASP I N 1
ATOM 34028 C CA . ASP I 1 85 ? 161.595 118.266 193.094 1.00 38.64 82 ASP I CA 1
ATOM 34029 C C . ASP I 1 85 ? 160.183 117.764 192.823 1.00 38.64 82 ASP I C 1
ATOM 34030 O O . ASP I 1 85 ? 159.243 118.560 192.723 1.00 38.64 82 ASP I O 1
ATOM 34039 N N . GLU I 1 86 ? 160.035 116.443 192.704 1.00 41.28 83 GLU I N 1
ATOM 34040 C CA . GLU I 1 86 ? 158.720 115.872 192.436 1.00 41.28 83 GLU I CA 1
ATOM 34041 C C . GLU I 1 86 ? 157.727 116.213 193.538 1.00 41.28 83 GLU I C 1
ATOM 34042 O O . GLU I 1 86 ? 156.521 116.292 193.282 1.00 41.28 83 GLU I O 1
ATOM 34054 N N . ARG I 1 87 ? 158.211 116.424 194.764 1.00 43.35 84 ARG I N 1
ATOM 34055 C CA . ARG I 1 87 ? 157.315 116.761 195.865 1.00 43.35 84 ARG I CA 1
ATOM 34056 C C . ARG I 1 87 ? 156.549 118.045 195.576 1.00 43.35 84 ARG I C 1
ATOM 34057 O O . ARG I 1 87 ? 155.345 118.133 195.842 1.00 43.35 84 ARG I O 1
ATOM 34078 N N . ARG I 1 88 ? 157.231 119.055 195.033 1.00 38.30 85 ARG I N 1
ATOM 34079 C CA . ARG I 1 88 ? 156.560 120.310 194.712 1.00 38.30 85 ARG I CA 1
ATOM 34080 C C . ARG I 1 88 ? 155.499 120.106 193.637 1.00 38.30 85 ARG I C 1
ATOM 34081 O O . ARG I 1 88 ? 154.411 120.688 193.709 1.00 38.30 85 ARG I O 1
ATOM 34102 N N . ILE I 1 89 ? 155.795 119.279 192.633 1.00 35.27 86 ILE I N 1
ATOM 34103 C CA . ILE I 1 89 ? 154.812 119.012 191.585 1.00 35.27 86 ILE I CA 1
ATOM 34104 C C . ILE I 1 89 ? 153.595 118.305 192.168 1.00 35.27 86 ILE I C 1
ATOM 34105 O O . ILE I 1 89 ? 152.449 118.628 191.829 1.00 35.27 86 ILE I O 1
ATOM 34121 N N . ARG I 1 90 ? 153.819 117.328 193.050 1.00 38.11 87 ARG I N 1
ATOM 34122 C CA . ARG I 1 90 ? 152.696 116.645 193.685 1.00 38.11 87 ARG I CA 1
ATOM 34123 C C . ARG I 1 90 ? 151.872 117.614 194.522 1.00 38.11 87 ARG I C 1
ATOM 34124 O O . ARG I 1 90 ? 150.637 117.546 194.530 1.00 38.11 87 ARG I O 1
ATOM 34145 N N . GLU I 1 91 ? 152.538 118.524 195.237 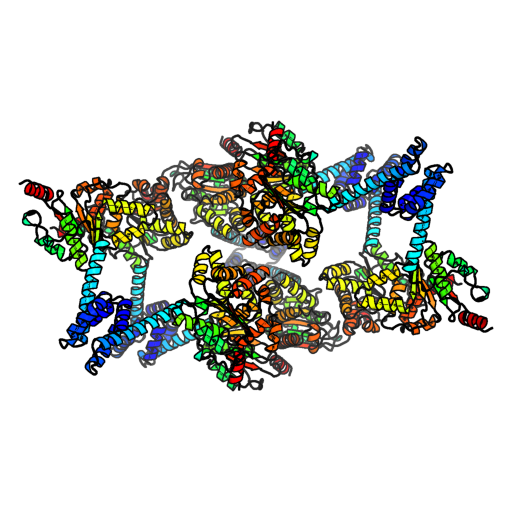1.00 37.60 88 GLU I N 1
ATOM 34146 C CA . GLU I 1 91 ? 151.815 119.549 195.982 1.00 37.60 88 GLU I CA 1
ATOM 34147 C C . GLU I 1 91 ? 150.968 120.403 195.049 1.00 37.60 88 GLU I C 1
ATOM 34148 O O . GLU I 1 91 ? 149.828 120.752 195.375 1.00 37.60 88 GLU I O 1
ATOM 34160 N N . LEU I 1 92 ? 151.514 120.755 193.883 1.00 34.21 89 LEU I N 1
ATOM 34161 C CA . LEU I 1 92 ? 150.732 121.497 192.899 1.00 34.21 89 LEU I CA 1
ATOM 34162 C C . LEU I 1 92 ? 149.519 120.693 192.447 1.00 34.21 89 LEU I C 1
ATOM 34163 O O . LEU I 1 92 ? 148.437 121.254 192.234 1.00 34.21 89 LEU I O 1
ATOM 34179 N N . LEU I 1 93 ? 149.681 119.377 192.290 1.00 35.88 90 LEU I N 1
ATOM 34180 C CA . LEU I 1 93 ? 148.573 118.540 191.841 1.00 35.88 90 LEU I CA 1
ATOM 34181 C C . LEU I 1 93 ? 147.372 118.619 192.774 1.00 35.88 90 LEU I C 1
ATOM 34182 O O . LEU I 1 93 ? 146.244 118.376 192.332 1.00 35.88 90 LEU I O 1
ATOM 34198 N N . THR I 1 94 ? 147.583 118.950 194.050 1.00 37.01 91 THR I N 1
ATOM 34199 C CA . THR I 1 94 ? 146.463 119.089 194.973 1.00 37.01 91 THR I CA 1
ATOM 34200 C C . THR I 1 94 ? 145.572 120.273 194.621 1.00 37.01 91 THR I C 1
ATOM 34201 O O . THR I 1 94 ? 144.448 120.358 195.125 1.00 37.01 91 THR I O 1
ATOM 34212 N N . LEU I 1 95 ? 146.050 121.186 193.773 1.00 36.68 92 LEU I N 1
ATOM 34213 C CA . LEU I 1 95 ? 145.278 122.342 193.324 1.00 36.68 92 LEU I CA 1
ATOM 34214 C C . LEU I 1 95 ? 144.988 123.318 194.461 1.00 36.68 92 LEU I C 1
ATOM 34215 O O . LEU I 1 95 ? 144.010 124.067 194.409 1.00 36.68 92 LEU I O 1
ATOM 34231 N N . SER I 1 96 ? 145.834 123.325 195.493 1.00 41.86 93 SER I N 1
ATOM 34232 C CA . SER I 1 96 ? 145.666 124.292 196.572 1.00 41.86 93 SER I CA 1
ATOM 34233 C C . SER I 1 96 ? 145.839 125.719 196.070 1.00 41.86 93 SER I C 1
ATOM 34234 O O . SER I 1 96 ? 145.248 126.651 196.630 1.00 41.86 93 SER I O 1
ATOM 34242 N N . PHE I 1 97 ? 146.641 125.911 195.020 1.00 38.86 94 PHE I N 1
ATOM 34243 C CA . PHE I 1 97 ? 146.870 127.254 194.499 1.00 38.86 94 PHE I CA 1
ATOM 34244 C C . PHE I 1 97 ? 145.577 127.891 194.006 1.00 38.86 94 PHE I C 1
ATOM 34245 O O . PHE I 1 97 ? 145.458 129.122 193.999 1.00 38.86 94 PHE I O 1
ATOM 34262 N N . ILE I 1 98 ? 144.603 127.079 193.590 1.00 39.86 95 ILE I N 1
ATOM 34263 C CA . ILE I 1 98 ? 143.339 127.629 193.107 1.00 39.86 95 ILE I CA 1
ATOM 34264 C C . ILE I 1 98 ? 142.640 128.396 194.223 1.00 39.86 95 ILE I C 1
ATOM 34265 O O . ILE I 1 98 ? 142.165 129.521 194.026 1.00 39.86 95 ILE I O 1
ATOM 34281 N N . ASP I 1 99 ? 142.570 127.799 195.413 1.00 44.92 96 ASP I N 1
ATOM 34282 C CA . ASP I 1 99 ? 141.975 128.485 196.554 1.00 44.92 96 ASP I CA 1
ATOM 34283 C C . ASP I 1 99 ? 142.902 129.552 197.120 1.00 44.92 96 ASP I C 1
ATOM 34284 O O . ASP I 1 99 ? 142.425 130.565 197.644 1.00 44.92 96 ASP I O 1
ATOM 34293 N N . ARG I 1 100 ? 144.215 129.350 197.025 1.00 42.76 97 ARG I N 1
ATOM 34294 C CA . ARG I 1 100 ? 145.179 130.313 197.540 1.00 42.76 97 ARG I CA 1
ATOM 34295 C C . ARG I 1 100 ? 145.431 131.473 196.585 1.00 42.76 97 ARG I C 1
ATOM 34296 O O . ARG I 1 100 ? 146.158 132.404 196.949 1.00 42.76 97 ARG I O 1
ATOM 34317 N N . LYS I 1 101 ? 144.855 131.446 195.382 1.00 43.65 98 LYS I N 1
ATOM 34318 C CA . LYS I 1 101 ? 145.040 132.513 194.400 1.00 43.65 98 LYS I CA 1
ATOM 34319 C C . LYS I 1 101 ? 146.510 132.684 194.027 1.00 43.65 98 LYS I C 1
ATOM 34320 O O . LYS I 1 101 ? 146.978 133.804 193.805 1.00 43.65 98 LYS I O 1
ATOM 34339 N N . GLU I 1 102 ? 147.248 131.579 193.954 1.00 43.22 99 GLU I N 1
ATOM 34340 C CA . GLU I 1 102 ? 148.675 131.604 193.663 1.00 43.22 99 GLU I CA 1
ATOM 34341 C C . GLU I 1 102 ? 148.924 131.163 192.227 1.00 43.22 99 GLU I C 1
ATOM 34342 O O . GLU I 1 102 ? 148.413 130.125 191.793 1.00 43.22 99 GLU I O 1
ATOM 34354 N N . ASN I 1 103 ? 149.706 131.953 191.497 1.00 38.99 100 ASN I N 1
ATOM 34355 C CA . ASN I 1 103 ? 150.102 131.601 190.144 1.00 38.99 100 ASN I CA 1
ATOM 34356 C C . ASN I 1 103 ? 151.271 130.618 190.176 1.00 38.99 100 ASN I C 1
ATOM 34357 O O . ASN I 1 103 ? 151.926 130.419 191.202 1.00 38.99 100 ASN I O 1
ATOM 34368 N N . ILE I 1 104 ? 151.527 129.990 189.030 1.00 33.88 101 ILE I N 1
ATOM 34369 C CA . ILE I 1 104 ? 152.619 129.033 188.886 1.00 33.88 101 ILE I CA 1
ATOM 34370 C C . ILE I 1 104 ? 153.442 129.438 187.673 1.00 33.88 101 ILE I C 1
ATOM 34371 O O . ILE I 1 104 ? 152.942 129.411 186.542 1.00 33.88 101 ILE I O 1
ATOM 34387 N N . LEU I 1 105 ? 154.703 129.792 187.901 1.00 34.83 102 LEU I N 1
ATOM 34388 C CA . LEU I 1 105 ? 155.604 130.230 186.843 1.00 34.83 102 LEU I CA 1
ATOM 34389 C C . LEU I 1 105 ? 156.702 129.192 186.662 1.00 34.83 102 LEU I C 1
ATOM 34390 O O . LEU I 1 105 ? 157.390 128.836 187.626 1.00 34.83 102 LEU I O 1
ATOM 34406 N N . PHE I 1 106 ? 156.861 128.713 185.432 1.00 27.28 103 PHE I N 1
ATOM 34407 C CA . PHE I 1 106 ? 157.916 127.778 185.069 1.00 27.28 103 PHE I CA 1
ATOM 34408 C C . PHE I 1 106 ? 158.955 128.504 184.227 1.00 27.28 103 PHE I C 1
ATOM 34409 O O . PHE I 1 106 ? 158.604 129.203 183.270 1.00 27.28 103 PHE I O 1
ATOM 34426 N N . LEU I 1 107 ? 160.227 128.344 184.591 1.00 30.21 104 LEU I N 1
ATOM 34427 C CA . LEU I 1 107 ? 161.328 128.984 183.886 1.00 30.21 104 LEU I CA 1
ATOM 34428 C C . LEU I 1 107 ? 162.464 127.987 183.709 1.00 30.21 104 LEU I C 1
ATOM 34429 O O . LEU I 1 107 ? 162.687 127.120 184.558 1.00 30.21 104 LEU I O 1
ATOM 34445 N N . GLY I 1 108 ? 163.184 128.122 182.597 1.00 35.09 105 GLY I N 1
ATOM 34446 C CA . GLY I 1 108 ? 164.323 127.277 182.321 1.00 35.09 105 GLY I CA 1
ATOM 34447 C C . GLY I 1 108 ? 164.630 127.163 180.841 1.00 35.09 105 GLY I C 1
ATOM 34448 O O . GLY I 1 108 ? 163.988 127.797 179.998 1.00 35.09 105 GLY I O 1
ATOM 34452 N N . PRO I 1 109 ? 165.627 126.352 180.497 1.00 31.82 106 PRO I N 1
ATOM 34453 C CA . PRO I 1 109 ? 165.988 126.166 179.086 1.00 31.82 106 PRO I CA 1
ATOM 34454 C C . PRO I 1 109 ? 164.874 125.475 178.320 1.00 31.82 106 PRO I C 1
ATOM 34455 O O . PRO I 1 109 ? 164.025 124.799 178.919 1.00 31.82 106 PRO I O 1
ATOM 34466 N N . PRO I 1 110 ? 164.839 125.618 176.994 1.00 20.79 107 PRO I N 1
ATOM 34467 C CA . PRO I 1 110 ? 163.762 124.992 176.218 1.00 20.79 107 PRO I CA 1
ATOM 34468 C C . PRO I 1 110 ? 163.790 123.474 176.321 1.00 20.79 107 PRO I C 1
ATOM 34469 O O . PRO I 1 110 ? 164.842 122.857 176.499 1.00 20.79 107 PRO I O 1
ATOM 34480 N N . GLY I 1 111 ? 162.608 122.876 176.207 1.00 20.61 108 GLY I N 1
ATOM 34481 C CA . GLY I 1 111 ? 162.488 121.428 176.149 1.00 20.61 108 GLY I CA 1
ATOM 34482 C C . GLY I 1 111 ? 162.882 120.697 177.414 1.00 20.61 108 GLY I C 1
ATOM 34483 O O . GLY I 1 111 ? 163.532 119.647 177.338 1.00 20.61 108 GLY I O 1
ATOM 34487 N N . ILE I 1 112 ? 162.500 121.220 178.579 1.00 27.36 109 ILE I N 1
ATOM 34488 C CA . ILE I 1 112 ? 162.813 120.597 179.861 1.00 27.36 109 ILE I CA 1
ATOM 34489 C C . ILE I 1 112 ? 161.573 120.118 180.595 1.00 27.36 109 ILE I C 1
ATOM 34490 O O . ILE I 1 112 ? 161.690 119.642 181.734 1.00 27.36 109 ILE I O 1
ATOM 34506 N N . GLY I 1 113 ? 160.393 120.228 179.991 1.00 24.74 110 GLY I N 1
ATOM 34507 C CA . GLY I 1 113 ? 159.164 119.771 180.606 1.00 24.74 110 GLY I CA 1
ATOM 34508 C C . GLY I 1 113 ? 158.272 120.855 181.177 1.00 24.74 110 GLY I C 1
ATOM 34509 O O . GLY I 1 113 ? 157.273 120.526 181.825 1.00 24.74 110 GLY I O 1
ATOM 34513 N N . LYS I 1 114 ? 158.593 122.131 180.959 1.00 24.36 111 LYS I N 1
ATOM 34514 C CA . LYS I 1 114 ? 157.768 123.203 181.508 1.00 24.36 111 LYS I CA 1
ATOM 34515 C C . LYS I 1 114 ? 156.344 123.126 180.971 1.00 24.36 111 LYS I C 1
ATOM 34516 O O . LYS I 1 114 ? 155.375 123.114 181.740 1.00 24.36 111 LYS I O 1
ATOM 34535 N N . THR I 1 115 ? 156.198 123.062 179.646 1.00 22.37 112 THR I N 1
ATOM 34536 C CA . THR I 1 115 ? 154.869 122.960 179.055 1.00 22.37 112 THR I CA 1
ATOM 34537 C C . THR I 1 115 ? 154.203 121.648 179.442 1.00 22.37 112 THR I C 1
ATOM 34538 O O . THR I 1 115 ? 152.982 121.592 179.623 1.00 22.37 112 THR I O 1
ATOM 34548 N N . HIS I 1 116 ? 155.006 120.584 179.507 1.00 7.54 113 HIS I N 1
ATOM 34549 C CA . HIS I 1 116 ? 154.457 119.301 179.931 1.00 7.54 113 HIS I CA 1
ATOM 34550 C C . HIS I 1 116 ? 153.847 119.410 181.322 1.00 7.54 113 HIS I C 1
ATOM 34551 O O . HIS I 1 116 ? 152.725 118.949 181.558 1.00 7.54 113 HIS I O 1
ATOM 34565 N N . LEU I 1 117 ? 154.519 120.052 182.309 1.00 25.90 114 LEU I N 1
ATOM 34566 C CA . LEU I 1 117 ? 153.983 120.224 183.656 1.00 25.90 114 LEU I CA 1
ATOM 34567 C C . LEU I 1 117 ? 152.777 121.156 183.659 1.00 25.90 114 LEU I C 1
ATOM 34568 O O . LEU I 1 117 ? 151.802 120.914 184.381 1.00 25.90 114 LEU I O 1
ATOM 34584 N N . ALA I 1 118 ? 152.824 122.231 182.870 1.00 24.76 115 ALA I N 1
ATOM 34585 C CA . ALA I 1 118 ? 151.685 123.142 182.812 1.00 24.76 115 ALA I CA 1
ATOM 34586 C C . ALA I 1 118 ? 150.439 122.432 182.298 1.00 24.76 115 ALA I C 1
ATOM 34587 O O . ALA I 1 118 ? 149.347 122.589 182.860 1.00 24.76 115 ALA I O 1
ATOM 34594 N N . ILE I 1 119 ? 150.581 121.638 181.234 1.00 26.95 116 ILE I N 1
ATOM 34595 C CA . ILE I 1 119 ? 149.433 120.911 180.704 1.00 26.95 116 ILE I CA 1
ATOM 34596 C C . ILE I 1 119 ? 148.990 119.823 181.671 1.00 26.95 116 ILE I C 1
ATOM 34597 O O . ILE I 1 119 ? 147.798 119.511 181.752 1.00 26.95 116 ILE I O 1
ATOM 34613 N N . SER I 1 120 ? 149.921 119.221 182.413 1.00 26.24 117 SER I N 1
ATOM 34614 C CA . SER I 1 120 ? 149.531 118.252 183.431 1.00 26.24 117 SER I CA 1
ATOM 34615 C C . SER I 1 120 ? 148.662 118.908 184.496 1.00 26.24 117 SER I C 1
ATOM 34616 O O . SER I 1 120 ? 147.629 118.360 184.900 1.00 26.24 117 SER I O 1
ATOM 34624 N N . ILE I 1 121 ? 149.066 120.093 184.958 1.00 30.00 118 ILE I N 1
ATOM 34625 C CA . ILE I 1 121 ? 148.273 120.815 185.949 1.00 30.00 118 ILE I CA 1
ATOM 34626 C C . ILE I 1 121 ? 146.912 121.180 185.372 1.00 30.00 118 ILE I C 1
ATOM 34627 O O . ILE I 1 121 ? 145.881 121.056 186.044 1.00 30.00 118 ILE I O 1
ATOM 34643 N N . GLY I 1 122 ? 146.888 121.647 184.123 1.00 28.66 119 GLY I N 1
ATOM 34644 C CA . GLY I 1 122 ? 145.619 121.987 183.499 1.00 28.66 119 GLY I CA 1
ATOM 34645 C C . GLY I 1 122 ? 144.687 120.795 183.390 1.00 28.66 119 GLY I C 1
ATOM 34646 O O . GLY I 1 122 ? 143.491 120.902 183.666 1.00 28.66 119 GLY I O 1
ATOM 34650 N N . MET I 1 123 ? 145.223 119.642 182.985 1.00 32.63 120 MET I N 1
ATOM 34651 C CA . MET I 1 123 ? 144.408 118.438 182.876 1.00 32.63 120 MET I CA 1
ATOM 34652 C C . MET I 1 123 ? 143.905 117.992 184.243 1.00 32.63 120 MET I C 1
ATOM 34653 O O . MET I 1 123 ? 142.749 117.574 184.379 1.00 32.63 120 MET I O 1
ATOM 34667 N N . GLU I 1 124 ? 144.759 118.070 185.266 1.00 34.44 121 GLU I N 1
ATOM 34668 C CA . GLU I 1 124 ? 144.325 117.719 186.614 1.00 34.44 121 GLU I CA 1
ATOM 34669 C C . GLU I 1 124 ? 143.189 118.624 187.071 1.00 34.44 121 GLU I C 1
ATOM 34670 O O . GLU I 1 124 ? 142.207 118.155 187.659 1.00 34.44 121 GLU I O 1
ATOM 34682 N N . ALA I 1 125 ? 143.305 119.927 186.807 1.00 33.17 122 ALA I N 1
ATOM 34683 C CA . ALA I 1 125 ? 142.233 120.850 187.163 1.00 33.17 122 ALA I CA 1
ATOM 34684 C C . ALA I 1 125 ? 140.955 120.528 186.398 1.00 33.17 122 ALA I C 1
ATOM 34685 O O . ALA I 1 125 ? 139.857 120.562 186.965 1.00 33.17 122 ALA I O 1
ATOM 34692 N N . ILE I 1 126 ? 141.078 120.209 185.107 1.00 34.12 123 ILE I N 1
ATOM 34693 C CA . ILE I 1 126 ? 139.903 119.867 184.310 1.00 34.12 123 ILE I CA 1
ATOM 34694 C C . ILE I 1 126 ? 139.222 118.627 184.872 1.00 34.12 123 ILE I C 1
ATOM 34695 O O . ILE I 1 126 ? 137.989 118.526 184.880 1.00 34.12 123 ILE I O 1
ATOM 34711 N N . ALA I 1 127 ? 140.013 117.662 185.348 1.00 40.08 124 ALA I N 1
ATOM 34712 C CA . ALA I 1 127 ? 139.436 116.431 185.876 1.00 40.08 124 ALA I CA 1
ATOM 34713 C C . ALA I 1 127 ? 138.530 116.713 187.067 1.00 40.08 124 ALA I C 1
ATOM 34714 O O . ALA I 1 127 ? 137.457 116.111 187.198 1.00 40.08 124 ALA I O 1
ATOM 34721 N N . ARG I 1 128 ? 138.941 117.625 187.947 1.00 37.25 125 ARG I N 1
ATOM 34722 C CA . ARG I 1 128 ? 138.187 117.953 189.147 1.00 37.25 125 ARG I CA 1
ATOM 34723 C C . ARG I 1 128 ? 137.158 119.057 188.916 1.00 37.25 125 ARG I C 1
ATOM 34724 O O . ARG I 1 128 ? 136.758 119.729 189.873 1.00 37.25 125 ARG I O 1
ATOM 34745 N N . GLY I 1 129 ? 136.727 119.260 187.672 1.00 35.89 126 GLY I N 1
ATOM 34746 C CA . GLY I 1 129 ? 135.640 120.174 187.384 1.00 35.89 126 GLY I CA 1
ATOM 34747 C C . GLY I 1 129 ? 136.021 121.631 187.265 1.00 35.89 126 GLY I C 1
ATOM 34748 O O . GLY I 1 129 ? 135.126 122.477 187.153 1.00 35.89 126 GLY I O 1
ATOM 34752 N N . TYR I 1 130 ? 137.310 121.959 187.288 1.00 34.86 127 TYR I N 1
ATOM 34753 C CA . TYR I 1 130 ? 137.740 123.344 187.153 1.00 34.86 127 TYR I CA 1
ATOM 34754 C C . TYR I 1 130 ? 137.809 123.730 185.680 1.00 34.86 127 TYR I C 1
ATOM 34755 O O . TYR I 1 130 ? 138.324 122.970 184.855 1.00 34.86 127 TYR I O 1
ATOM 34773 N N . LYS I 1 131 ? 137.286 124.909 185.353 1.00 35.21 128 LYS I N 1
ATOM 34774 C CA . LYS I 1 131 ? 137.414 125.432 183.999 1.00 35.21 128 LYS I CA 1
ATOM 34775 C C . LYS I 1 131 ? 138.871 125.772 183.713 1.00 35.21 128 LYS I C 1
ATOM 34776 O O . LYS I 1 131 ? 139.540 126.417 184.527 1.00 35.21 128 LYS I O 1
ATOM 34795 N N . THR I 1 132 ? 139.364 125.338 182.555 1.00 33.66 129 THR I N 1
ATOM 34796 C CA . THR I 1 132 ? 140.748 125.558 182.165 1.00 33.66 129 THR I CA 1
ATOM 34797 C C . THR I 1 132 ? 140.807 126.031 180.721 1.00 33.66 129 THR I C 1
ATOM 34798 O O . THR I 1 132 ? 139.983 125.643 179.887 1.00 33.66 129 THR I O 1
ATOM 34809 N N . TYR I 1 133 ? 141.793 126.878 180.434 1.00 31.57 130 TYR I N 1
ATOM 34810 C CA . TYR I 1 133 ? 142.006 127.395 179.088 1.00 31.57 130 TYR I CA 1
ATOM 34811 C C . TYR I 1 133 ? 143.499 127.558 178.853 1.00 31.57 130 TYR I C 1
ATOM 34812 O O . TYR I 1 133 ? 144.180 128.221 179.638 1.00 31.57 130 TYR I O 1
ATOM 34830 N N . PHE I 1 134 ? 143.996 126.965 177.771 1.00 30.22 131 PHE I N 1
ATOM 34831 C CA . PHE I 1 134 ? 145.409 126.993 177.420 1.00 30.22 131 PHE I CA 1
ATOM 34832 C C . PHE I 1 134 ? 145.597 127.823 176.158 1.00 30.22 131 PHE I C 1
ATOM 34833 O O . PHE I 1 134 ? 144.785 127.746 175.230 1.00 30.22 131 PHE I O 1
ATOM 34850 N N . ILE I 1 135 ? 146.666 128.619 176.120 1.00 34.31 132 ILE I N 1
ATOM 34851 C CA . ILE I 1 135 ? 146.942 129.467 174.966 1.00 34.31 132 ILE I CA 1
ATOM 34852 C C . ILE I 1 135 ? 148.397 129.910 175.023 1.00 34.31 132 ILE I C 1
ATOM 34853 O O . ILE I 1 135 ? 149.039 129.863 176.075 1.00 34.31 132 ILE I O 1
ATOM 34869 N N . THR I 1 136 ? 148.926 130.323 173.877 1.00 34.31 133 THR I N 1
ATOM 34870 C CA . THR I 1 136 ? 150.247 130.923 173.807 1.00 34.31 133 THR I CA 1
ATOM 34871 C C . THR I 1 136 ? 150.136 132.435 173.949 1.00 34.31 133 THR I C 1
ATOM 34872 O O . THR I 1 136 ? 149.112 133.038 173.613 1.00 34.31 133 THR I O 1
ATOM 34883 N N . ALA I 1 137 ? 151.208 133.047 174.454 1.00 34.74 134 ALA I N 1
ATOM 34884 C CA . ALA I 1 137 ? 151.190 134.485 174.702 1.00 34.74 134 ALA I CA 1
ATOM 34885 C C . ALA I 1 137 ? 150.970 135.264 173.411 1.00 34.74 134 ALA I C 1
ATOM 34886 O O . ALA I 1 137 ? 150.170 136.206 173.368 1.00 34.74 134 ALA I O 1
ATOM 34893 N N . HIS I 1 138 ? 151.676 134.885 172.343 1.00 34.48 135 HIS I N 1
ATOM 34894 C CA . HIS I 1 138 ? 151.541 135.605 171.081 1.00 34.48 135 HIS I CA 1
ATOM 34895 C C . HIS I 1 138 ? 150.123 135.499 170.536 1.00 34.48 135 HIS I C 1
ATOM 34896 O O . HIS I 1 138 ? 149.549 136.495 170.079 1.00 34.48 135 HIS I O 1
ATOM 34910 N N . ASP I 1 139 ? 149.540 134.298 170.574 1.00 37.16 136 ASP I N 1
ATOM 34911 C CA . ASP I 1 139 ? 148.172 134.128 170.097 1.00 37.16 136 ASP I CA 1
ATOM 34912 C C . ASP I 1 139 ? 147.191 134.919 170.952 1.00 37.16 136 ASP I C 1
ATOM 34913 O O . ASP I 1 139 ? 146.254 135.533 170.428 1.00 37.16 136 ASP I O 1
ATOM 34922 N N . LEU I 1 140 ? 147.385 134.911 172.272 1.00 38.77 137 LEU I N 1
ATOM 34923 C CA . LEU I 1 140 ? 146.519 135.685 173.154 1.00 38.77 137 LEU I CA 1
ATOM 34924 C C . LEU I 1 140 ? 146.577 137.167 172.805 1.00 38.77 137 LEU I C 1
ATOM 34925 O O . LEU I 1 140 ? 145.542 137.836 172.697 1.00 38.77 137 LEU I O 1
ATOM 34941 N N . VAL I 1 141 ? 147.788 137.695 172.621 1.00 38.58 138 VAL I N 1
ATOM 34942 C CA . VAL I 1 141 ? 147.943 139.110 172.298 1.00 38.58 138 VAL I CA 1
ATOM 34943 C C . VAL I 1 141 ? 147.298 139.423 170.955 1.00 38.58 138 VAL I C 1
ATOM 34944 O O . VAL I 1 141 ? 146.622 140.447 170.799 1.00 38.58 138 VAL I O 1
ATOM 34957 N N . ASN I 1 142 ? 147.502 138.556 169.961 1.00 42.90 139 ASN I N 1
ATOM 34958 C CA . ASN I 1 142 ? 146.915 138.789 168.646 1.00 42.90 139 ASN I CA 1
ATOM 34959 C C . ASN I 1 142 ? 145.393 138.809 168.724 1.00 42.90 139 ASN I C 1
ATOM 34960 O O . ASN I 1 142 ? 144.739 139.681 168.139 1.00 42.90 139 ASN I O 1
ATOM 34971 N N . GLN I 1 143 ? 144.812 137.848 169.445 1.00 43.29 140 GLN I N 1
ATOM 34972 C CA . GLN I 1 143 ? 143.359 137.789 169.562 1.00 43.29 140 GLN I CA 1
ATOM 34973 C C . GLN I 1 143 ? 142.815 139.010 170.291 1.00 43.29 140 GLN I C 1
ATOM 34974 O O . GLN I 1 143 ? 141.789 139.571 169.889 1.00 43.29 140 GLN I O 1
ATOM 34988 N N . LEU I 1 144 ? 143.483 139.437 171.365 1.00 43.04 141 LEU I N 1
ATOM 34989 C CA . LEU I 1 144 ? 143.032 140.626 172.081 1.00 43.04 141 LEU I CA 1
ATOM 34990 C C . LEU I 1 144 ? 143.120 141.865 171.198 1.00 43.04 141 LEU I C 1
ATOM 34991 O O . LEU I 1 144 ? 142.208 142.701 171.197 1.00 43.04 141 LEU I O 1
ATOM 35007 N N . ARG I 1 145 ? 144.209 142.002 170.437 1.00 45.33 142 ARG I N 1
ATOM 35008 C CA . ARG I 1 145 ? 144.338 143.143 169.538 1.00 45.33 142 ARG I CA 1
ATOM 35009 C C . ARG I 1 145 ? 143.231 143.143 168.494 1.00 45.33 142 ARG I C 1
ATOM 35010 O O . ARG I 1 145 ? 142.627 144.186 168.215 1.00 45.33 142 ARG I O 1
ATOM 35031 N N . ARG I 1 146 ? 142.949 141.979 167.904 1.00 46.53 143 ARG I N 1
ATOM 35032 C CA . ARG I 1 146 ? 141.898 141.904 166.896 1.00 46.53 143 ARG I CA 1
ATOM 35033 C C . ARG I 1 146 ? 140.534 142.223 167.496 1.00 46.53 143 ARG I C 1
ATOM 35034 O O . ARG I 1 146 ? 139.725 142.921 166.874 1.00 46.53 143 ARG I O 1
ATOM 35055 N N . ALA I 1 147 ? 140.261 141.726 168.705 1.00 49.13 144 ALA I N 1
ATOM 35056 C CA . ALA I 1 147 ? 138.992 142.032 169.356 1.00 49.13 144 ALA I CA 1
ATOM 35057 C C . ALA I 1 147 ? 138.863 143.524 169.631 1.00 49.13 144 ALA I C 1
ATOM 35058 O O . ALA I 1 147 ? 137.792 144.110 169.436 1.00 49.13 144 ALA I O 1
ATOM 35065 N N . ASP I 1 148 ? 139.946 144.158 170.089 1.00 51.09 145 ASP I N 1
ATOM 35066 C CA . ASP I 1 148 ? 139.908 145.598 170.324 1.00 51.09 145 ASP I CA 1
ATOM 35067 C C . ASP I 1 148 ? 139.669 146.357 169.026 1.00 51.09 145 ASP I C 1
ATOM 35068 O O . ASP I 1 148 ? 138.896 147.322 168.994 1.00 51.09 145 ASP I O 1
ATOM 35077 N N . GLN I 1 149 ? 140.322 145.935 167.941 1.00 51.82 146 GLN I N 1
ATOM 35078 C CA . GLN I 1 149 ? 140.110 146.579 166.651 1.00 51.82 146 GLN I CA 1
ATOM 35079 C C . GLN I 1 149 ? 138.673 146.435 166.169 1.00 51.82 146 GLN I C 1
ATOM 35080 O O . GLN I 1 149 ? 138.216 147.255 165.365 1.00 51.82 146 GLN I O 1
ATOM 35094 N N . GLU I 1 150 ? 137.953 145.418 166.640 1.00 52.56 147 GLU I N 1
ATOM 35095 C CA . GLU I 1 150 ? 136.557 145.208 166.286 1.00 52.56 147 GLU I CA 1
ATOM 35096 C C . GLU I 1 150 ? 135.598 145.818 167.301 1.00 52.56 147 GLU I C 1
ATOM 35097 O O . GLU I 1 150 ? 134.381 145.654 167.165 1.00 52.56 147 GLU I O 1
ATOM 35109 N N . GLY I 1 151 ? 136.114 146.515 168.312 1.00 48.20 148 GLY I N 1
ATOM 35110 C CA . GLY I 1 151 ? 135.257 147.133 169.302 1.00 48.20 148 GLY I CA 1
ATOM 35111 C C . GLY I 1 151 ? 134.591 146.168 170.255 1.00 48.20 148 GLY I C 1
ATOM 35112 O O . GLY I 1 151 ? 133.560 146.506 170.841 1.00 48.20 148 GLY I O 1
ATOM 35116 N N . LYS I 1 152 ? 135.150 144.972 170.428 1.00 48.37 149 LYS I N 1
ATOM 35117 C CA . LYS I 1 152 ? 134.596 143.967 171.330 1.00 48.37 149 LYS I CA 1
ATOM 35118 C C . LYS I 1 152 ? 135.708 143.310 172.134 1.00 48.37 149 LYS I C 1
ATOM 35119 O O . LYS I 1 152 ? 135.741 142.087 172.302 1.00 48.37 149 LYS I O 1
ATOM 35138 N N . LEU I 1 153 ? 136.639 144.121 172.644 1.00 48.24 150 LEU I N 1
ATOM 35139 C CA . LEU I 1 153 ? 137.743 143.579 173.429 1.00 48.24 150 LEU I CA 1
ATOM 35140 C C . LEU I 1 153 ? 137.241 142.905 174.699 1.00 48.24 150 LEU I C 1
ATOM 35141 O O . LEU I 1 153 ? 137.744 141.844 175.088 1.00 48.24 150 LEU I O 1
ATOM 35157 N N . GLU I 1 154 ? 136.252 143.509 175.362 1.00 46.63 151 GLU I N 1
ATOM 35158 C CA . GLU I 1 154 ? 135.822 143.009 176.663 1.00 46.63 151 GLU I CA 1
ATOM 35159 C C . GLU I 1 154 ? 135.260 141.596 176.574 1.00 46.63 151 GLU I C 1
ATOM 35160 O O . GLU I 1 154 ? 135.378 140.827 177.533 1.00 46.63 151 GLU I O 1
ATOM 35172 N N . LYS I 1 155 ? 134.648 141.230 175.447 1.00 50.03 152 LYS I N 1
ATOM 35173 C CA . LYS I 1 155 ? 134.131 139.872 175.306 1.00 50.03 152 LYS I CA 1
ATOM 35174 C C . LYS I 1 155 ? 135.262 138.852 175.381 1.00 50.03 152 LYS I C 1
ATOM 35175 O O . LYS I 1 155 ? 135.198 137.886 176.153 1.00 50.03 152 LYS I O 1
ATOM 35194 N N . LYS I 1 156 ? 136.319 139.060 174.593 1.00 46.44 153 LYS I N 1
ATOM 35195 C CA . LYS I 1 156 ? 137.458 138.152 174.644 1.00 46.44 153 LYS I CA 1
ATOM 35196 C C . LYS I 1 156 ? 138.177 138.239 175.984 1.00 46.44 153 LYS I C 1
ATOM 35197 O O . LYS I 1 156 ? 138.738 137.242 176.453 1.00 46.44 153 LYS I O 1
ATOM 35216 N N . LEU I 1 157 ? 138.170 139.414 176.615 1.00 42.89 154 LEU I N 1
ATOM 35217 C CA . LEU I 1 157 ? 138.764 139.538 177.941 1.00 42.89 154 LEU I CA 1
ATOM 35218 C C . LEU I 1 157 ? 138.028 138.665 178.950 1.00 42.89 154 LEU I C 1
ATOM 35219 O O . LEU I 1 157 ? 138.654 137.978 179.764 1.00 42.89 154 LEU I O 1
ATOM 35235 N N . ARG I 1 158 ? 136.694 138.673 178.904 1.00 46.10 155 ARG I N 1
ATOM 35236 C CA . ARG I 1 158 ? 135.920 137.777 179.758 1.00 46.10 155 ARG I CA 1
ATOM 35237 C C . ARG I 1 158 ? 136.202 136.322 179.412 1.00 46.10 155 ARG I C 1
ATOM 35238 O O . ARG I 1 158 ? 136.315 135.473 180.305 1.00 46.10 155 ARG I O 1
ATOM 35259 N N . VAL I 1 159 ? 136.315 136.014 178.119 1.00 41.91 156 VAL I N 1
ATOM 35260 C CA . VAL I 1 159 ? 136.616 134.644 177.708 1.00 41.91 156 VAL I CA 1
ATOM 35261 C C . VAL I 1 159 ? 137.939 134.187 178.309 1.00 41.91 156 VAL I C 1
ATOM 35262 O O . VAL I 1 159 ? 138.095 133.022 178.694 1.00 41.91 156 VAL I O 1
ATOM 35275 N N . PHE I 1 160 ? 138.920 135.088 178.378 1.00 40.15 157 PHE I N 1
ATOM 35276 C CA . PHE I 1 160 ? 140.196 134.764 179.005 1.00 40.15 157 PHE I CA 1
ATOM 35277 C C . PHE I 1 160 ? 140.144 134.822 180.526 1.00 40.15 157 PHE I C 1
ATOM 35278 O O . PHE I 1 160 ? 141.047 134.292 181.182 1.00 40.15 157 PHE I O 1
ATOM 35295 N N . VAL I 1 161 ? 139.117 135.448 181.100 1.00 42.92 158 VAL I N 1
ATOM 35296 C CA . VAL I 1 161 ? 139.033 135.628 182.546 1.00 42.92 158 VAL I CA 1
ATOM 35297 C C . VAL I 1 161 ? 138.101 134.587 183.152 1.00 42.92 158 VAL I C 1
ATOM 35298 O O . VAL I 1 161 ? 138.270 134.188 184.310 1.00 42.92 158 VAL I O 1
ATOM 35311 N N . LYS I 1 162 ? 137.111 134.143 182.380 1.00 38.21 159 LYS I N 1
ATOM 35312 C CA . LYS I 1 162 ? 136.150 133.174 182.904 1.00 38.21 159 LYS I CA 1
ATOM 35313 C C . LYS I 1 162 ? 136.810 131.869 183.329 1.00 38.21 159 LYS I C 1
ATOM 35314 O O . LYS I 1 162 ? 136.486 131.367 184.420 1.00 38.21 159 LYS I O 1
ATOM 35333 N N . PRO I 1 163 ? 137.712 131.268 182.551 1.00 34.80 160 PRO I N 1
ATOM 35334 C CA . PRO I 1 163 ? 138.313 129.997 182.976 1.00 34.80 160 PRO I CA 1
ATOM 35335 C C . PRO I 1 163 ? 139.046 130.135 184.302 1.00 34.80 160 PRO I C 1
ATOM 35336 O O . PRO I 1 163 ? 139.707 131.141 184.570 1.00 34.80 160 PRO I O 1
ATOM 35347 N N . THR I 1 164 ? 138.925 129.100 185.136 1.00 33.90 161 THR I N 1
ATOM 35348 C CA . THR I 1 164 ? 139.560 129.128 186.450 1.00 33.90 161 THR I CA 1
ATOM 35349 C C . THR I 1 164 ? 141.079 129.105 186.330 1.00 33.90 161 THR I C 1
ATOM 35350 O O . THR I 1 164 ? 141.776 129.859 187.018 1.00 33.90 161 THR I O 1
ATOM 35361 N N . VAL I 1 165 ? 141.611 128.243 185.467 1.00 33.48 162 VAL I N 1
ATOM 35362 C CA . VAL I 1 165 ? 143.051 128.072 185.302 1.00 33.48 162 VAL I CA 1
ATOM 35363 C C . VAL I 1 165 ? 143.401 128.456 183.871 1.00 33.48 162 VAL I C 1
ATOM 35364 O O . VAL I 1 165 ? 143.017 127.762 182.921 1.00 33.48 162 VAL I O 1
ATOM 35377 N N . LEU I 1 166 ? 144.146 129.546 183.718 1.00 34.67 163 LEU I N 1
ATOM 35378 C CA . LEU I 1 166 ? 144.594 130.027 182.418 1.00 34.67 163 LEU I CA 1
ATOM 35379 C C . LEU I 1 166 ? 146.079 129.726 182.280 1.00 34.67 163 LEU I C 1
ATOM 35380 O O . LEU I 1 166 ? 146.880 130.139 183.126 1.00 34.67 163 LEU I O 1
ATOM 35396 N N . ILE I 1 167 ? 146.440 129.009 181.221 1.00 29.52 164 ILE I N 1
ATOM 35397 C CA . ILE I 1 167 ? 147.818 128.616 180.956 1.00 29.52 164 ILE I CA 1
ATOM 35398 C C . ILE I 1 167 ? 148.320 129.443 179.782 1.00 29.52 164 ILE I C 1
ATOM 35399 O O . ILE I 1 167 ? 147.698 129.460 178.712 1.00 29.52 164 ILE I O 1
ATOM 35415 N N . ILE I 1 168 ? 149.437 130.134 179.989 1.00 33.39 165 ILE I N 1
ATOM 35416 C CA . ILE I 1 168 ? 150.067 130.968 178.971 1.00 33.39 165 ILE I CA 1
ATOM 35417 C C . ILE I 1 168 ? 151.440 130.384 178.676 1.00 33.39 165 ILE I C 1
ATOM 35418 O O . ILE I 1 168 ? 152.309 130.338 179.559 1.00 33.39 165 ILE I O 1
ATOM 35434 N N . ASP I 1 169 ? 151.637 129.953 177.434 1.00 33.17 166 ASP I N 1
ATOM 35435 C CA . ASP I 1 169 ? 152.860 129.286 177.017 1.00 33.17 166 ASP I CA 1
ATOM 35436 C C . ASP I 1 169 ? 153.610 130.127 175.992 1.00 33.17 166 ASP I C 1
ATOM 35437 O O . ASP I 1 169 ? 153.038 130.983 175.312 1.00 33.17 166 ASP I O 1
ATOM 35446 N N . GLU I 1 170 ? 154.915 129.870 175.895 1.00 33.98 167 GLU I N 1
ATOM 35447 C CA . GLU I 1 170 ? 155.790 130.540 174.935 1.00 33.98 167 GLU I CA 1
ATOM 35448 C C . GLU I 1 170 ? 155.767 132.057 175.135 1.00 33.98 167 GLU I C 1
ATOM 35449 O O . GLU I 1 170 ? 155.355 132.825 174.264 1.00 33.98 167 GLU I O 1
ATOM 35461 N N . MET I 1 171 ? 156.222 132.476 176.313 1.00 34.15 168 MET I N 1
ATOM 35462 C CA . MET I 1 171 ? 156.376 133.888 176.654 1.00 34.15 168 MET I CA 1
ATOM 35463 C C . MET I 1 171 ? 157.872 134.155 176.790 1.00 34.15 168 MET I C 1
ATOM 35464 O O . MET I 1 171 ? 158.462 133.909 177.845 1.00 34.15 168 MET I O 1
ATOM 35478 N N . GLY I 1 172 ? 158.483 134.651 175.716 1.00 31.86 169 GLY I N 1
ATOM 35479 C CA . GLY I 1 172 ? 159.905 134.936 175.715 1.00 31.86 169 GLY I CA 1
ATOM 35480 C C . GLY I 1 172 ? 160.587 134.524 174.428 1.00 31.86 169 GLY I C 1
ATOM 35481 O O . GLY I 1 172 ? 161.567 135.149 174.010 1.00 31.86 169 GLY I O 1
ATOM 35485 N N . TYR I 1 173 ? 160.079 133.469 173.788 1.00 23.22 170 TYR I N 1
ATOM 35486 C CA . TYR I 1 173 ? 160.616 133.063 172.494 1.00 23.22 170 TYR I CA 1
ATOM 35487 C C . TYR I 1 173 ? 160.290 134.083 171.413 1.00 23.22 170 TYR I C 1
ATOM 35488 O O . TYR I 1 173 ? 161.095 134.295 170.499 1.00 23.22 170 TYR I O 1
ATOM 35506 N N . LEU I 1 174 ? 159.122 134.716 171.495 1.00 24.68 171 LEU I N 1
ATOM 35507 C CA . LEU I 1 174 ? 158.718 135.768 170.572 1.00 24.68 171 LEU I CA 1
ATOM 35508 C C . LEU I 1 174 ? 158.488 137.053 171.350 1.00 24.68 171 LEU I C 1
ATOM 35509 O O . LEU I 1 174 ? 157.736 137.063 172.330 1.00 24.68 171 LEU I O 1
ATOM 35525 N N . LYS I 1 175 ? 159.135 138.131 170.916 1.00 37.04 172 LYS I N 1
ATOM 35526 C CA . LYS I 1 175 ? 158.910 139.431 171.532 1.00 37.04 172 LYS I CA 1
ATOM 35527 C C . LYS I 1 175 ? 157.508 139.925 171.201 1.00 37.04 172 LYS I C 1
ATOM 35528 O O . LYS I 1 175 ? 157.075 139.870 170.046 1.00 37.04 172 LYS I O 1
ATOM 35547 N N . LEU I 1 176 ? 156.800 140.408 172.216 1.00 37.63 173 LEU I N 1
ATOM 35548 C CA . LEU I 1 176 ? 155.443 140.894 172.028 1.00 37.63 173 LEU I CA 1
ATOM 35549 C C . LEU I 1 176 ? 155.455 142.323 171.501 1.00 37.63 173 LEU I C 1
ATOM 35550 O O . LEU I 1 176 ? 156.337 143.123 171.825 1.00 37.63 173 LEU I O 1
ATOM 35566 N N . ASP I 1 177 ? 154.461 142.637 170.679 1.00 42.90 174 ASP I N 1
ATOM 35567 C CA . ASP I 1 177 ? 154.368 143.969 170.102 1.00 42.90 174 ASP I CA 1
ATOM 35568 C C . ASP I 1 177 ? 154.220 145.003 171.217 1.00 42.90 174 ASP I C 1
ATOM 35569 O O . ASP I 1 177 ? 153.322 144.869 172.060 1.00 42.90 174 ASP I O 1
ATOM 35578 N N . PRO I 1 178 ? 155.069 146.036 171.264 1.00 42.08 175 PRO I N 1
ATOM 35579 C CA . PRO I 1 178 ? 154.905 147.049 172.322 1.00 42.08 175 PRO I CA 1
ATOM 35580 C C . PRO I 1 178 ? 153.530 147.691 172.325 1.00 42.08 175 PRO I C 1
ATOM 35581 O O . PRO I 1 178 ? 153.002 148.012 173.398 1.00 42.08 175 PRO I O 1
ATOM 35592 N N . ASN I 1 179 ? 152.933 147.892 171.150 1.00 47.77 176 ASN I N 1
ATOM 35593 C CA . ASN I 1 179 ? 151.590 148.452 171.074 1.00 47.77 176 ASN I CA 1
ATOM 35594 C C . ASN I 1 179 ? 150.520 147.478 171.547 1.00 47.77 176 ASN I C 1
ATOM 35595 O O . ASN I 1 179 ? 149.371 147.894 171.732 1.00 47.77 176 ASN I O 1
ATOM 35606 N N . SER I 1 180 ? 150.863 146.203 171.745 1.00 41.66 177 SER I N 1
ATOM 35607 C CA . SER I 1 180 ? 149.898 145.194 172.151 1.00 41.66 177 SER I CA 1
ATOM 35608 C C . SER I 1 180 ? 150.261 144.469 173.438 1.00 41.66 177 SER I C 1
ATOM 35609 O O . SER I 1 180 ? 149.388 143.813 174.017 1.00 41.66 177 SER I O 1
ATOM 35617 N N . ALA I 1 181 ? 151.508 144.567 173.904 1.00 37.20 178 ALA I N 1
ATOM 35618 C CA . ALA I 1 181 ? 151.885 143.879 175.134 1.00 37.20 178 ALA I CA 1
ATOM 35619 C C . ALA I 1 181 ? 150.979 144.272 176.292 1.00 37.20 178 ALA I C 1
ATOM 35620 O O . ALA I 1 181 ? 150.688 143.442 177.162 1.00 37.20 178 ALA I O 1
ATOM 35627 N N . HIS I 1 182 ? 150.507 145.522 176.310 1.00 41.97 179 HIS I N 1
ATOM 35628 C CA . HIS I 1 182 ? 149.638 145.965 177.395 1.00 41.97 179 HIS I CA 1
ATOM 35629 C C . HIS I 1 182 ? 148.414 145.070 177.526 1.00 41.97 179 HIS I C 1
ATOM 35630 O O . HIS I 1 182 ? 147.934 144.839 178.642 1.00 41.97 179 HIS I O 1
ATOM 35644 N N . TYR I 1 183 ? 147.905 144.546 176.408 1.00 43.35 180 TYR I N 1
ATOM 35645 C CA . TYR I 1 183 ? 146.777 143.623 176.480 1.00 43.35 180 TYR I CA 1
ATOM 35646 C C . TYR I 1 183 ? 147.067 142.502 177.467 1.00 43.35 180 TYR I C 1
ATOM 35647 O O . TYR I 1 183 ? 146.265 142.224 178.367 1.00 43.35 180 TYR I O 1
ATOM 35665 N N . LEU I 1 184 ? 148.233 141.865 177.334 1.00 41.08 181 LEU I N 1
ATOM 35666 C CA . LEU I 1 184 ? 148.606 140.815 178.274 1.00 41.08 181 LEU I CA 1
ATOM 35667 C C . LEU I 1 184 ? 148.541 141.332 179.704 1.00 41.08 181 LEU I C 1
ATOM 35668 O O . LEU I 1 184 ? 147.950 140.694 180.584 1.00 41.08 181 LEU I O 1
ATOM 35684 N N . PHE I 1 185 ? 149.119 142.512 179.945 1.00 42.71 182 PHE I N 1
ATOM 35685 C CA . PHE I 1 185 ? 149.067 143.102 181.277 1.00 42.71 182 PHE I CA 1
ATOM 35686 C C . PHE I 1 185 ? 147.634 143.152 181.787 1.00 42.71 182 PHE I C 1
ATOM 35687 O O . PHE I 1 185 ? 147.356 142.781 182.934 1.00 42.71 182 PHE I O 1
ATOM 35704 N N . GLN I 1 186 ? 146.701 143.578 180.931 1.00 40.91 183 GLN I N 1
ATOM 35705 C CA . GLN I 1 186 ? 145.305 143.656 181.347 1.00 40.91 183 GLN I CA 1
ATOM 35706 C C . GLN I 1 186 ? 144.845 142.327 181.927 1.00 40.91 183 GLN I C 1
ATOM 35707 O O . GLN I 1 186 ? 144.255 142.278 183.013 1.00 40.91 183 GLN I O 1
ATOM 35721 N N . VAL I 1 187 ? 145.137 141.229 181.228 1.00 43.23 184 VAL I N 1
ATOM 35722 C CA . VAL I 1 187 ? 144.765 139.915 181.741 1.00 43.23 184 VAL I CA 1
ATOM 35723 C C . VAL I 1 187 ? 145.416 139.685 183.098 1.00 43.23 184 VAL I C 1
ATOM 35724 O O . VAL I 1 187 ? 144.746 139.333 184.078 1.00 43.23 184 VAL I O 1
ATOM 35737 N N . ILE I 1 188 ? 146.726 139.927 183.187 1.00 42.12 185 ILE I N 1
ATOM 35738 C CA . ILE I 1 188 ? 147.413 139.770 184.465 1.00 42.12 185 ILE I CA 1
ATOM 35739 C C . ILE I 1 188 ? 146.792 140.686 185.506 1.00 42.12 185 ILE I C 1
ATOM 35740 O O . ILE I 1 188 ? 146.771 140.362 186.700 1.00 42.12 185 ILE I O 1
ATOM 35756 N N . ALA I 1 189 ? 146.274 141.840 185.078 1.00 40.14 186 ALA I N 1
ATOM 35757 C CA . ALA I 1 189 ? 145.593 142.729 186.010 1.00 40.14 186 ALA I CA 1
ATOM 35758 C C . ALA I 1 189 ? 144.218 142.190 186.380 1.00 40.14 186 ALA I C 1
ATOM 35759 O O . ALA I 1 189 ? 143.806 142.273 187.543 1.00 40.14 186 ALA I O 1
ATOM 35766 N N . ARG I 1 190 ? 143.493 141.632 185.408 1.00 42.42 187 ARG I N 1
ATOM 35767 C CA . ARG I 1 190 ? 142.128 141.189 185.669 1.00 42.42 187 ARG I CA 1
ATOM 35768 C C . ARG I 1 190 ? 142.085 139.877 186.440 1.00 42.42 187 ARG I C 1
ATOM 35769 O O . ARG I 1 190 ? 141.151 139.652 187.217 1.00 42.42 187 ARG I O 1
ATOM 35790 N N . ARG I 1 191 ? 143.072 139.008 186.244 1.00 43.06 188 ARG I N 1
ATOM 35791 C CA . ARG I 1 191 ? 143.174 137.768 187.001 1.00 43.06 188 ARG I CA 1
ATOM 35792 C C . ARG I 1 191 ? 144.029 137.916 188.251 1.00 43.06 188 ARG I C 1
ATOM 35793 O O . ARG I 1 191 ? 144.273 136.919 188.939 1.00 43.06 188 ARG I O 1
ATOM 35814 N N . TYR I 1 192 ? 144.491 139.128 188.560 1.00 40.87 189 TYR I N 1
ATOM 35815 C CA . TYR I 1 192 ? 145.304 139.355 189.748 1.00 40.87 189 TYR I CA 1
ATOM 35816 C C . TYR I 1 192 ? 144.516 139.006 191.003 1.00 40.87 189 TYR I C 1
ATOM 35817 O O . TYR I 1 192 ? 143.555 139.698 191.355 1.00 40.87 189 TYR I O 1
ATOM 35835 N N . GLU I 1 193 ? 144.916 137.933 191.682 1.00 38.61 190 GLU I N 1
ATOM 35836 C CA . GLU I 1 193 ? 144.246 137.449 192.886 1.00 38.61 190 GLU I CA 1
ATOM 35837 C C . GLU I 1 193 ? 142.777 137.118 192.636 1.00 38.61 190 GLU I C 1
ATOM 35838 O O . GLU I 1 193 ? 141.983 137.054 193.580 1.00 38.61 190 GLU I O 1
ATOM 35850 N N . HIS I 1 194 ? 142.402 136.907 191.376 1.00 40.72 191 HIS I N 1
ATOM 35851 C CA . HIS I 1 194 ? 141.069 136.451 191.002 1.00 40.72 191 HIS I CA 1
ATOM 35852 C C . HIS I 1 194 ? 141.065 134.999 190.552 1.00 40.72 191 HIS I C 1
ATOM 35853 O O . HIS I 1 194 ? 140.201 134.222 190.969 1.00 40.72 191 HIS I O 1
ATOM 35867 N N . ALA I 1 195 ? 142.020 134.613 189.703 1.00 42.46 192 ALA I N 1
ATOM 35868 C CA . ALA I 1 195 ? 142.138 133.249 189.228 1.00 42.46 192 ALA I CA 1
ATOM 35869 C C . ALA I 1 195 ? 143.605 132.974 188.927 1.00 42.46 192 ALA I C 1
ATOM 35870 O O . ALA I 1 195 ? 144.293 133.862 188.402 1.00 42.46 192 ALA I O 1
ATOM 35877 N N . PRO I 1 196 ? 144.112 131.780 189.234 1.00 40.91 193 PRO I N 1
ATOM 35878 C CA . PRO I 1 196 ? 145.538 131.513 189.016 1.00 40.91 193 PRO I CA 1
ATOM 35879 C C . PRO I 1 196 ? 145.901 131.513 187.539 1.00 40.91 193 PRO I C 1
ATOM 35880 O O . PRO I 1 196 ? 145.074 131.259 186.660 1.00 40.91 193 PRO I O 1
ATOM 35891 N N . ILE I 1 197 ? 147.172 131.810 187.278 1.00 38.00 194 ILE I N 1
ATOM 35892 C CA . ILE I 1 197 ? 147.748 131.752 185.941 1.00 38.00 194 ILE I CA 1
ATOM 35893 C C . ILE I 1 197 ? 148.966 130.841 185.990 1.00 38.00 194 ILE I C 1
ATOM 35894 O O . ILE I 1 197 ? 149.798 130.958 186.896 1.00 38.00 194 ILE I O 1
ATOM 35910 N N . ILE I 1 198 ? 149.063 129.932 185.025 1.00 31.88 195 ILE I N 1
ATOM 35911 C CA . ILE I 1 198 ? 150.214 129.048 184.880 1.00 31.88 195 ILE I CA 1
ATOM 35912 C C . ILE I 1 198 ? 150.976 129.510 183.647 1.00 31.88 195 ILE I C 1
ATOM 35913 O O . ILE I 1 198 ? 150.537 129.285 182.513 1.00 31.88 195 ILE I O 1
ATOM 35929 N N . LEU I 1 199 ? 152.120 130.150 183.862 1.00 31.87 196 LEU I N 1
ATOM 35930 C CA . LEU I 1 199 ? 152.888 130.771 182.789 1.00 31.87 196 LEU I CA 1
ATOM 35931 C C . LEU I 1 199 ? 154.210 130.037 182.626 1.00 31.87 196 LEU I C 1
ATOM 35932 O O . LEU I 1 199 ? 154.980 129.919 183.585 1.00 31.87 196 LEU I O 1
ATOM 35948 N N . THR I 1 200 ? 154.475 129.559 181.412 1.00 27.77 197 THR I N 1
ATOM 35949 C CA . THR I 1 200 ? 155.724 128.878 181.086 1.00 27.77 197 THR I CA 1
ATOM 35950 C C . THR I 1 200 ? 156.571 129.785 180.204 1.00 27.77 197 THR I C 1
ATOM 35951 O O . THR I 1 200 ? 156.071 130.340 179.219 1.00 27.77 197 THR I O 1
ATOM 35962 N N . SER I 1 201 ? 157.848 129.933 180.554 1.00 27.71 198 SER I N 1
ATOM 35963 C CA . SER I 1 201 ? 158.729 130.845 179.841 1.00 27.71 198 SER I CA 1
ATOM 35964 C C . SER I 1 201 ? 160.169 130.380 180.000 1.00 27.71 198 SER I C 1
ATOM 35965 O O . SER I 1 201 ? 160.471 129.468 180.773 1.00 27.71 198 SER I O 1
ATOM 35973 N N . ASN I 1 202 ? 161.060 131.020 179.242 1.00 28.42 199 ASN I N 1
ATOM 35974 C CA . ASN I 1 202 ? 162.490 130.761 179.321 1.00 28.42 199 ASN I CA 1
ATOM 35975 C C . ASN I 1 202 ? 163.296 131.976 179.754 1.00 28.42 199 ASN I C 1
ATOM 35976 O O . ASN I 1 202 ? 164.460 131.819 180.141 1.00 28.42 199 ASN I O 1
ATOM 35987 N N . LYS I 1 203 ? 162.717 133.173 179.702 1.00 32.45 200 LYS I N 1
ATOM 35988 C CA . LYS I 1 203 ? 163.426 134.396 180.046 1.00 32.45 200 LYS I CA 1
ATOM 35989 C C . LYS I 1 203 ? 163.300 134.682 181.536 1.00 32.45 200 LYS I C 1
ATOM 35990 O O . LYS I 1 203 ? 162.246 134.459 182.137 1.00 32.45 200 LYS I O 1
ATOM 36009 N N . SER I 1 204 ? 164.383 135.179 182.125 1.00 36.66 201 SER I N 1
ATOM 36010 C CA . SER I 1 204 ? 164.341 135.616 183.510 1.00 36.66 201 SER I CA 1
ATOM 36011 C C . SER I 1 204 ? 163.459 136.855 183.641 1.00 36.66 201 SER I C 1
ATOM 36012 O O . SER I 1 204 ? 163.201 137.575 182.672 1.00 36.66 201 SER I O 1
ATOM 36020 N N . PHE I 1 205 ? 162.995 137.101 184.868 1.00 36.06 202 PHE I N 1
ATOM 36021 C CA . PHE I 1 205 ? 162.055 138.194 185.097 1.00 36.06 202 PHE I CA 1
ATOM 36022 C C . PHE I 1 205 ? 162.645 139.528 184.654 1.00 36.06 202 PHE I C 1
ATOM 36023 O O . PHE I 1 205 ? 161.985 140.313 183.964 1.00 36.06 202 PHE I O 1
ATOM 36040 N N . GLY I 1 206 ? 163.899 139.792 185.024 1.00 34.71 203 GLY I N 1
ATOM 36041 C CA . GLY I 1 206 ? 164.514 141.066 184.700 1.00 34.71 203 GLY I CA 1
ATOM 36042 C C . GLY I 1 206 ? 164.560 141.366 183.216 1.00 34.71 203 GLY I C 1
ATOM 36043 O O . GLY I 1 206 ? 164.607 142.540 182.831 1.00 34.71 203 GLY I O 1
ATOM 36047 N N . GLU I 1 207 ? 164.545 140.336 182.374 1.00 36.93 204 GLU I N 1
ATOM 36048 C CA . GLU I 1 207 ? 164.600 140.514 180.930 1.00 36.93 204 GLU I CA 1
ATOM 36049 C C . GLU I 1 207 ? 163.230 140.725 180.300 1.00 36.93 204 GLU I C 1
ATOM 36050 O O . GLU I 1 207 ? 163.158 141.048 179.108 1.00 36.93 204 GLU I O 1
ATOM 36062 N N . TRP I 1 208 ? 162.146 140.579 181.068 1.00 36.10 205 TRP I N 1
ATOM 36063 C CA . TRP I 1 208 ? 160.812 140.654 180.483 1.00 36.10 205 TRP I CA 1
ATOM 36064 C C . TRP I 1 208 ? 160.572 141.971 179.761 1.00 36.10 205 TRP I C 1
ATOM 36065 O O . TRP I 1 208 ? 159.739 142.020 178.849 1.00 36.10 205 TRP I O 1
ATOM 36086 N N . GLY I 1 209 ? 161.281 143.036 180.137 1.00 37.35 206 GLY I N 1
ATOM 36087 C CA . GLY I 1 209 ? 161.120 144.293 179.426 1.00 37.35 206 GLY I CA 1
ATOM 36088 C C . GLY I 1 209 ? 161.387 144.142 177.942 1.00 37.35 206 GLY I C 1
ATOM 36089 O O . GLY I 1 209 ? 160.605 144.603 177.106 1.00 37.35 206 GLY I O 1
ATOM 36093 N N . GLU I 1 210 ? 162.483 143.463 177.593 1.00 38.80 207 GLU I N 1
ATOM 36094 C CA . GLU I 1 210 ? 162.787 143.243 176.184 1.00 38.80 207 GLU I CA 1
ATOM 36095 C C . GLU I 1 210 ? 161.671 142.476 175.491 1.00 38.80 207 GLU I C 1
ATOM 36096 O O . GLU I 1 210 ? 161.460 142.641 174.284 1.00 38.80 207 GLU I O 1
ATOM 36108 N N . ILE I 1 211 ? 160.950 141.634 176.232 1.00 35.23 208 ILE I N 1
ATOM 36109 C CA . ILE I 1 211 ? 159.836 140.900 175.643 1.00 35.23 208 ILE I CA 1
ATOM 36110 C C . ILE I 1 211 ? 158.694 141.849 175.303 1.00 35.23 208 ILE I C 1
ATOM 36111 O O . ILE I 1 211 ? 158.016 141.685 174.282 1.00 35.23 208 ILE I O 1
ATOM 36127 N N . VAL I 1 212 ? 158.464 142.855 176.145 1.00 38.46 209 VAL I N 1
ATOM 36128 C CA . VAL I 1 212 ? 157.319 143.742 175.987 1.00 38.46 209 VAL I CA 1
ATOM 36129 C C . VAL I 1 212 ? 157.707 145.130 175.489 1.00 38.46 209 VAL I C 1
ATOM 36130 O O . VAL I 1 212 ? 156.819 145.879 175.051 1.00 38.46 209 VAL I O 1
ATOM 36143 N N . GLY I 1 213 ? 158.984 145.499 175.537 1.00 38.60 210 GLY I N 1
ATOM 36144 C CA . GLY I 1 213 ? 159.404 146.797 175.050 1.00 38.60 210 GLY I CA 1
ATOM 36145 C C . GLY I 1 213 ? 159.075 147.960 175.957 1.00 38.60 210 GLY I C 1
ATOM 36146 O O . GLY I 1 213 ? 159.000 149.097 175.481 1.00 38.60 210 GLY I O 1
ATOM 36150 N N . ASP I 1 214 ? 158.873 147.715 177.250 1.00 42.62 211 ASP I N 1
ATOM 36151 C CA . ASP I 1 214 ? 158.580 148.791 178.194 1.00 42.62 211 ASP I CA 1
ATOM 36152 C C . ASP I 1 214 ? 158.989 148.326 179.581 1.00 42.62 211 ASP I C 1
ATOM 36153 O O . ASP I 1 214 ? 158.402 147.377 180.113 1.00 42.62 211 ASP I O 1
ATOM 36162 N N . SER I 1 215 ? 159.991 148.987 180.165 1.00 43.59 212 SER I N 1
ATOM 36163 C CA . SER I 1 215 ? 160.487 148.572 181.473 1.00 43.59 212 SER I CA 1
ATOM 36164 C C . SER I 1 215 ? 159.421 148.734 182.550 1.00 43.59 212 SER I C 1
ATOM 36165 O O . SER I 1 215 ? 159.258 147.858 183.407 1.00 43.59 212 SER I O 1
ATOM 36173 N N . VAL I 1 216 ? 158.689 149.849 182.529 1.00 41.12 213 VAL I N 1
ATOM 36174 C CA . VAL I 1 216 ? 157.683 150.098 183.560 1.00 41.12 213 VAL I CA 1
ATOM 36175 C C . VAL I 1 216 ? 156.567 149.063 183.472 1.00 41.12 213 VAL I C 1
ATOM 36176 O O . VAL I 1 216 ? 156.126 148.507 184.486 1.00 41.12 213 VAL I O 1
ATOM 36189 N N . LEU I 1 217 ? 156.088 148.798 182.254 1.00 41.10 214 LEU I N 1
ATOM 36190 C CA . LEU I 1 217 ? 155.021 147.818 182.080 1.00 41.10 214 LEU I CA 1
ATOM 36191 C C . LEU I 1 217 ? 155.480 146.429 182.500 1.00 41.10 214 LEU I C 1
ATOM 36192 O O . LEU I 1 217 ? 154.734 145.690 183.153 1.00 41.10 214 LEU I O 1
ATOM 36208 N N . ALA I 1 218 ? 156.708 146.055 182.133 1.00 38.21 215 ALA I N 1
ATOM 36209 C CA . ALA I 1 218 ? 157.231 144.753 182.530 1.00 38.21 215 ALA I CA 1
ATOM 36210 C C . ALA I 1 218 ? 157.348 144.647 184.044 1.00 38.21 215 ALA I C 1
ATOM 36211 O O . ALA I 1 218 ? 157.018 143.609 184.628 1.00 38.21 215 ALA I O 1
ATOM 36218 N N . THR I 1 219 ? 157.824 145.709 184.697 1.00 40.31 216 THR I N 1
ATOM 36219 C CA . THR I 1 219 ? 157.937 145.690 186.151 1.00 40.31 216 THR I CA 1
ATOM 36220 C C . THR I 1 219 ? 156.569 145.552 186.804 1.00 40.31 216 THR I C 1
ATOM 36221 O O . THR I 1 219 ? 156.406 144.793 187.766 1.00 40.31 216 THR I O 1
ATOM 36232 N N . ALA I 1 220 ? 155.572 146.281 186.298 1.00 43.16 217 ALA I N 1
ATOM 36233 C CA . ALA I 1 220 ? 154.227 146.168 186.853 1.00 43.16 217 ALA I CA 1
ATOM 36234 C C . ALA I 1 220 ? 153.674 144.761 186.667 1.00 43.16 217 ALA I C 1
ATOM 36235 O O . ALA I 1 220 ? 153.071 144.193 187.587 1.00 43.16 217 ALA I O 1
ATOM 36242 N N . MET I 1 221 ? 153.870 144.183 185.479 1.00 41.19 218 MET I N 1
ATOM 36243 C CA . MET I 1 221 ? 153.397 142.826 185.231 1.00 41.19 218 MET I CA 1
ATOM 36244 C C . MET I 1 221 ? 154.072 141.832 186.166 1.00 41.19 218 MET I C 1
ATOM 36245 O O . MET I 1 221 ? 153.412 140.949 186.724 1.00 41.19 218 MET I O 1
ATOM 36259 N N . LEU I 1 222 ? 155.387 141.962 186.351 1.00 38.68 219 LEU I N 1
ATOM 36260 C CA . LEU I 1 222 ? 156.100 141.061 187.250 1.00 38.68 219 LEU I CA 1
ATOM 36261 C C . LEU I 1 222 ? 155.606 141.210 188.682 1.00 38.68 219 LEU I C 1
ATOM 36262 O O . LEU I 1 222 ? 155.422 140.214 189.389 1.00 38.68 219 LEU I O 1
ATOM 36278 N N . ASP I 1 223 ? 155.391 142.449 189.130 1.00 45.15 220 ASP I N 1
ATOM 36279 C CA . ASP I 1 223 ? 154.914 142.665 190.491 1.00 45.15 220 ASP I CA 1
ATOM 36280 C C . ASP I 1 223 ? 153.536 142.051 190.695 1.00 45.15 220 ASP I C 1
ATOM 36281 O O . ASP I 1 223 ? 153.276 141.418 191.725 1.00 45.15 220 ASP I O 1
ATOM 36290 N N . ARG I 1 224 ? 152.638 142.225 189.723 1.00 43.54 221 ARG I N 1
ATOM 36291 C CA . ARG I 1 224 ? 151.297 141.667 189.861 1.00 43.54 221 ARG I CA 1
ATOM 36292 C C . ARG I 1 224 ? 151.315 140.145 189.782 1.00 43.54 221 ARG I C 1
ATOM 36293 O O . ARG I 1 224 ? 150.540 139.474 190.474 1.00 43.54 221 ARG I O 1
ATOM 36314 N N . LEU I 1 225 ? 152.189 139.580 188.949 1.00 38.37 222 LEU I N 1
ATOM 36315 C CA . LEU I 1 225 ? 152.210 138.135 188.759 1.00 38.37 222 LEU I CA 1
ATOM 36316 C C . LEU I 1 225 ? 152.877 137.419 189.928 1.00 38.37 222 LEU I C 1
ATOM 36317 O O . LEU I 1 225 ? 152.449 136.325 190.313 1.00 38.37 222 LEU I O 1
ATOM 36333 N N . LEU I 1 226 ? 153.920 138.014 190.504 1.00 39.32 223 LEU I N 1
ATOM 36334 C CA . LEU I 1 226 ? 154.715 137.370 191.541 1.00 39.32 223 LEU I CA 1
ATOM 36335 C C . LEU I 1 226 ? 154.243 137.692 192.952 1.00 39.32 223 LEU I C 1
ATOM 36336 O O . LEU I 1 226 ? 154.839 137.195 193.913 1.00 39.32 223 LEU I O 1
ATOM 36352 N N . HIS I 1 227 ? 153.197 138.507 193.106 1.00 43.17 224 HIS I N 1
ATOM 36353 C CA . HIS I 1 227 ? 152.723 138.844 194.445 1.00 43.17 224 HIS I CA 1
ATOM 36354 C C . HIS I 1 227 ? 152.301 137.589 195.199 1.00 43.17 224 HIS I C 1
ATOM 36355 O O . HIS I 1 227 ? 152.647 137.407 196.372 1.00 43.17 224 HIS I O 1
ATOM 36369 N N . HIS I 1 228 ? 151.555 136.707 194.536 1.00 42.60 225 HIS I N 1
ATOM 36370 C CA . HIS I 1 228 ? 151.188 135.400 195.079 1.00 42.60 225 HIS I CA 1
ATOM 36371 C C . HIS I 1 228 ? 151.374 134.384 193.958 1.00 42.60 225 HIS I C 1
ATOM 36372 O O . HIS I 1 228 ? 150.507 134.244 193.092 1.00 42.60 225 HIS I O 1
ATOM 36386 N N . SER I 1 229 ? 152.505 133.684 193.967 1.00 37.92 226 SER I N 1
ATOM 36387 C CA . SER I 1 229 ? 152.800 132.716 192.920 1.00 37.92 226 SER I CA 1
ATOM 36388 C C . SER I 1 229 ? 153.854 131.743 193.426 1.00 37.92 226 SER I C 1
ATOM 36389 O O . SER I 1 229 ? 154.513 131.978 194.442 1.00 37.92 226 SER I O 1
ATOM 36397 N N . ILE I 1 230 ? 154.001 130.640 192.697 1.00 39.99 227 ILE I N 1
ATOM 36398 C CA . ILE I 1 230 ? 155.023 129.634 192.961 1.00 39.99 227 ILE I CA 1
ATOM 36399 C C . ILE I 1 230 ? 155.949 129.604 191.753 1.00 39.99 227 ILE I C 1
ATOM 36400 O O . ILE I 1 230 ? 155.500 129.359 190.627 1.00 39.99 227 ILE I O 1
ATOM 36416 N N . ILE I 1 231 ? 157.236 129.848 191.986 1.00 40.98 228 ILE I N 1
ATOM 36417 C CA . ILE I 1 231 ? 158.220 129.984 190.919 1.00 40.98 228 ILE I CA 1
ATOM 36418 C C . ILE I 1 231 ? 159.040 128.704 190.842 1.00 40.98 228 ILE I C 1
ATOM 36419 O O . ILE I 1 231 ? 159.593 128.249 191.852 1.00 40.98 228 ILE I O 1
ATOM 36435 N N . PHE I 1 232 ? 159.116 128.124 189.647 1.00 35.40 229 PHE I N 1
ATOM 36436 C CA . PHE I 1 232 ? 159.926 126.944 189.383 1.00 35.40 229 PHE I CA 1
ATOM 36437 C C . PHE I 1 232 ? 161.030 127.300 188.398 1.00 35.40 229 PHE I C 1
ATOM 36438 O O . PHE I 1 232 ? 160.753 127.818 187.311 1.00 35.40 229 PHE I O 1
ATOM 36455 N N . ASN I 1 233 ? 162.272 127.020 188.779 1.00 41.54 230 ASN I N 1
ATOM 36456 C CA . ASN I 1 233 ? 163.439 127.241 187.927 1.00 41.54 230 ASN I CA 1
ATOM 36457 C C . ASN I 1 233 ? 164.031 125.876 187.592 1.00 41.54 230 ASN I C 1
ATOM 36458 O O . ASN I 1 233 ? 164.797 125.310 188.377 1.00 41.54 230 ASN I O 1
ATOM 36469 N N . LEU I 1 234 ? 163.672 125.351 186.425 1.00 32.05 231 LEU I N 1
ATOM 36470 C CA . LEU I 1 234 ? 164.120 124.037 185.995 1.00 32.05 231 LEU I CA 1
ATOM 36471 C C . LEU I 1 234 ? 165.447 124.140 185.250 1.00 32.05 231 LEU I C 1
ATOM 36472 O O . LEU I 1 234 ? 165.793 125.177 184.681 1.00 32.05 231 LEU I O 1
ATOM 36488 N N . LYS I 1 235 ? 166.193 123.036 185.263 1.00 40.78 232 LYS I N 1
ATOM 36489 C CA . LYS I 1 235 ? 167.501 122.962 184.628 1.00 40.78 232 LYS I CA 1
ATOM 36490 C C . LYS I 1 235 ? 167.671 121.578 184.015 1.00 40.78 232 LYS I C 1
ATOM 36491 O O . LYS I 1 235 ? 166.801 120.710 184.134 1.00 40.78 232 LYS I O 1
ATOM 36510 N N . GLY I 1 236 ? 168.803 121.377 183.356 1.00 38.21 233 GLY I N 1
ATOM 36511 C CA . GLY I 1 236 ? 169.133 120.116 182.726 1.00 38.21 233 GLY I CA 1
ATOM 36512 C C . GLY I 1 236 ? 169.064 120.203 181.210 1.00 38.21 233 GLY I C 1
ATOM 36513 O O . GLY I 1 236 ? 168.560 121.163 180.626 1.00 38.21 233 GLY I O 1
ATOM 36517 N N . GLU I 1 237 ? 169.592 119.160 180.576 1.00 30.32 234 GLU I N 1
ATOM 36518 C CA . GLU I 1 237 ? 169.595 119.099 179.122 1.00 30.32 234 GLU I CA 1
ATOM 36519 C C . GLU I 1 237 ? 168.171 118.990 178.595 1.00 30.32 234 GLU I C 1
ATOM 36520 O O . GLU I 1 237 ? 167.314 118.343 179.203 1.00 30.32 234 GLU I O 1
ATOM 36532 N N . SER I 1 238 ? 167.920 119.632 177.456 1.00 22.20 235 SER I N 1
ATOM 36533 C CA . SER I 1 238 ? 166.606 119.554 176.835 1.00 22.20 235 SER I CA 1
ATOM 36534 C C . SER I 1 238 ? 166.236 118.100 176.579 1.00 22.20 235 SER I C 1
ATOM 36535 O O . SER I 1 238 ? 167.029 117.333 176.025 1.00 22.20 235 SER I O 1
ATOM 36543 N N . TYR I 1 239 ? 165.025 117.719 176.987 1.00 23.92 236 TYR I N 1
ATOM 36544 C CA . TYR I 1 239 ? 164.585 116.344 176.794 1.00 23.92 236 TYR I CA 1
ATOM 36545 C C . TYR I 1 239 ? 164.403 116.004 175.322 1.00 23.92 236 TYR I C 1
ATOM 36546 O O . TYR I 1 239 ? 164.511 114.830 174.952 1.00 23.92 236 TYR I O 1
ATOM 36564 N N . ARG I 1 240 ? 164.131 117.000 174.476 1.00 19.65 237 ARG I N 1
ATOM 36565 C CA . ARG I 1 240 ? 164.047 116.744 173.042 1.00 19.65 237 ARG I CA 1
ATOM 36566 C C . ARG I 1 240 ? 165.377 116.225 172.510 1.00 19.65 237 ARG I C 1
ATOM 36567 O O . ARG I 1 240 ? 165.421 115.253 171.745 1.00 19.65 237 ARG I O 1
ATOM 36588 N N . LEU I 1 241 ? 166.480 116.858 172.915 1.00 21.93 238 LEU I N 1
ATOM 36589 C CA . LEU I 1 241 ? 167.792 116.392 172.485 1.00 21.93 238 LEU I CA 1
ATOM 36590 C C . LEU I 1 241 ? 168.118 115.025 173.067 1.00 21.93 238 LEU I C 1
ATOM 36591 O O . LEU I 1 241 ? 168.758 114.207 172.400 1.00 21.93 238 LEU I O 1
ATOM 36607 N N . ARG I 1 242 ? 167.696 114.756 174.305 1.00 28.87 239 ARG I N 1
ATOM 36608 C CA . ARG I 1 242 ? 167.907 113.430 174.876 1.00 28.87 239 ARG I CA 1
ATOM 36609 C C . ARG I 1 242 ? 167.179 112.366 174.064 1.00 28.87 239 ARG I C 1
ATOM 36610 O O . ARG I 1 242 ? 167.741 111.304 173.769 1.00 28.87 239 ARG I O 1
ATOM 36631 N N . GLU I 1 243 ? 165.928 112.637 173.686 1.00 26.20 240 GLU I N 1
ATOM 36632 C CA . GLU I 1 243 ? 165.186 111.695 172.855 1.00 26.20 240 GLU I CA 1
ATOM 36633 C C . GLU I 1 243 ? 165.848 111.525 171.494 1.00 26.20 240 GLU I C 1
ATOM 36634 O O . GLU I 1 243 ? 165.901 110.413 170.955 1.00 26.20 240 GLU I O 1
ATOM 36646 N N . LYS I 1 244 ? 166.350 112.618 170.917 1.00 24.27 241 LYS I N 1
ATOM 36647 C CA . LYS I 1 244 ? 167.039 112.523 169.634 1.00 24.27 241 LYS I CA 1
ATOM 36648 C C . LYS I 1 244 ? 168.276 111.637 169.743 1.00 24.27 241 LYS I C 1
ATOM 36649 O O . LYS I 1 244 ? 168.525 110.787 168.880 1.00 24.27 241 LYS I O 1
ATOM 36668 N N . ARG I 1 245 ? 169.065 111.824 170.803 1.00 33.17 242 ARG I N 1
ATOM 36669 C CA . ARG I 1 245 ? 170.247 110.991 170.997 1.00 33.17 242 ARG I CA 1
ATOM 36670 C C . ARG I 1 245 ? 169.861 109.532 171.190 1.00 33.17 242 ARG I C 1
ATOM 36671 O O . ARG I 1 245 ? 170.513 108.632 170.648 1.00 33.17 242 ARG I O 1
ATOM 36692 N N . LEU I 1 246 ? 168.803 109.275 171.963 1.00 34.47 243 LEU I N 1
ATOM 36693 C CA . LEU I 1 246 ? 168.357 107.899 172.157 1.00 34.47 243 LEU I CA 1
ATOM 36694 C C . LEU I 1 246 ? 167.941 107.268 170.835 1.00 34.47 243 LEU I C 1
ATOM 36695 O O . LEU I 1 246 ? 168.256 106.102 170.568 1.00 34.47 243 LEU I O 1
ATOM 36711 N N . GLN I 1 247 ? 167.230 108.022 169.993 1.00 30.47 244 GLN I N 1
ATOM 36712 C CA . GLN I 1 247 ? 166.847 107.503 168.684 1.00 30.47 244 GLN I CA 1
ATOM 36713 C C . GLN I 1 247 ? 168.077 107.206 167.835 1.00 30.47 244 GLN I C 1
ATOM 36714 O O . GLN I 1 247 ? 168.158 106.158 167.184 1.00 30.47 244 GLN I O 1
ATOM 36728 N N . GLU I 1 248 ? 169.048 108.123 167.826 1.00 33.80 245 GLU I N 1
ATOM 36729 C CA . GLU I 1 248 ? 170.282 107.871 167.089 1.00 33.80 245 GLU I CA 1
ATOM 36730 C C . GLU I 1 248 ? 171.050 106.700 167.687 1.00 33.80 245 GLU I C 1
ATOM 36731 O O . GLU I 1 248 ? 171.572 105.850 166.956 1.00 33.80 245 GLU I O 1
ATOM 36743 N N . GLU I 1 249 ? 171.130 106.639 169.012 1.00 37.51 246 GLU I N 1
ATOM 36744 C CA . GLU I 1 249 ? 171.866 105.580 169.692 1.00 37.51 246 GLU I CA 1
ATOM 36745 C C . GLU I 1 249 ? 170.942 104.418 170.039 1.00 37.51 246 GLU I C 1
ATOM 36746 O O . GLU I 1 249 ? 170.258 103.875 169.172 1.00 37.51 246 GLU I O 1
ATOM 36758 N N . MET J 1 4 ? 125.351 103.851 200.200 1.00 52.83 1 MET J N 1
ATOM 36759 C CA . MET J 1 4 ? 125.037 103.584 198.768 1.00 52.83 1 MET J CA 1
ATOM 36760 C C . MET J 1 4 ? 123.720 104.247 198.379 1.00 52.83 1 MET J C 1
ATOM 36761 O O . MET J 1 4 ? 123.558 104.712 197.251 1.00 52.83 1 MET J O 1
ATOM 36775 N N . LYS J 1 5 ? 122.778 104.287 199.325 1.00 49.73 2 LYS J N 1
ATOM 36776 C CA . LYS J 1 5 ? 121.495 104.931 199.063 1.00 49.73 2 LYS J CA 1
ATOM 36777 C C . LYS J 1 5 ? 121.679 106.413 198.762 1.00 49.73 2 LYS J C 1
ATOM 36778 O O . LYS J 1 5 ? 121.025 106.961 197.866 1.00 49.73 2 LYS J O 1
ATOM 36797 N N . GLU J 1 6 ? 122.565 107.080 199.505 1.00 50.64 3 GLU J N 1
ATOM 36798 C CA . GLU J 1 6 ? 122.841 108.487 199.236 1.00 50.64 3 GLU J CA 1
ATOM 36799 C C . GLU J 1 6 ? 123.419 108.670 197.840 1.00 50.64 3 GLU J C 1
ATOM 36800 O O . GLU J 1 6 ? 123.108 109.650 197.154 1.00 50.64 3 GLU J O 1
ATOM 36812 N N . ARG J 1 7 ? 124.269 107.738 197.402 1.00 48.13 4 ARG J N 1
ATOM 36813 C CA . ARG J 1 7 ? 124.799 107.810 196.046 1.00 48.13 4 ARG J CA 1
ATOM 36814 C C . ARG J 1 7 ? 123.682 107.684 195.018 1.00 48.13 4 ARG J C 1
ATOM 36815 O O . ARG J 1 7 ? 123.668 108.404 194.013 1.00 48.13 4 ARG J O 1
ATOM 36836 N N . ILE J 1 8 ? 122.732 106.776 195.255 1.00 49.35 5 ILE J N 1
ATOM 36837 C CA . ILE J 1 8 ? 121.597 106.633 194.347 1.00 49.35 5 ILE J CA 1
ATOM 36838 C C . ILE J 1 8 ? 120.798 107.928 194.294 1.00 49.35 5 ILE J C 1
ATOM 36839 O O . ILE J 1 8 ? 120.396 108.385 193.217 1.00 49.35 5 ILE J O 1
ATOM 36855 N N . HIS J 1 9 ? 120.540 108.529 195.457 1.00 47.84 6 HIS J N 1
ATOM 36856 C CA . HIS J 1 9 ? 119.782 109.776 195.496 1.00 47.84 6 HIS J CA 1
ATOM 36857 C C . HIS J 1 9 ? 120.505 110.884 194.740 1.00 47.84 6 HIS J C 1
ATOM 36858 O O . HIS J 1 9 ? 119.888 111.627 193.964 1.00 47.84 6 HIS J O 1
ATOM 36872 N N . GLU J 1 10 ? 121.817 111.007 194.952 1.00 46.59 7 GLU J N 1
ATOM 36873 C CA . GLU J 1 10 ? 122.588 112.031 194.256 1.00 46.59 7 GLU J CA 1
ATOM 36874 C C . GLU J 1 10 ? 122.562 111.807 192.751 1.00 46.59 7 GLU J C 1
ATOM 36875 O O . GLU J 1 10 ? 122.405 112.758 191.978 1.00 46.59 7 GLU J O 1
ATOM 36887 N N . TYR J 1 11 ? 122.717 110.556 192.314 1.00 49.15 8 TYR J N 1
ATOM 36888 C CA . TYR J 1 11 ? 122.680 110.272 190.883 1.00 49.15 8 TYR J CA 1
ATOM 36889 C C . TYR J 1 11 ? 121.315 110.604 190.296 1.00 49.15 8 TYR J C 1
ATOM 36890 O O . TYR J 1 11 ? 121.224 111.199 189.216 1.00 49.15 8 TYR J O 1
ATOM 36908 N N . CYS J 1 12 ? 120.240 110.234 190.996 1.00 50.36 9 CYS J N 1
ATOM 36909 C CA . CYS J 1 12 ? 118.901 110.533 190.500 1.00 50.36 9 CYS J CA 1
ATOM 36910 C C . CYS J 1 12 ? 118.689 112.035 190.372 1.00 50.36 9 CYS J C 1
ATOM 36911 O O . CYS J 1 12 ? 118.129 112.507 189.375 1.00 50.36 9 CYS J O 1
ATOM 36919 N N . HIS J 1 13 ? 119.126 112.804 191.371 1.00 45.59 10 HIS J N 1
ATOM 36920 C CA . HIS J 1 13 ? 118.981 114.255 191.287 1.00 45.59 10 HIS J CA 1
ATOM 36921 C C . HIS J 1 13 ? 119.821 114.833 190.154 1.00 45.59 10 HIS J C 1
ATOM 36922 O O . HIS J 1 13 ? 119.368 115.732 189.436 1.00 45.59 10 HIS J O 1
ATOM 36936 N N . ARG J 1 14 ? 121.046 114.333 189.976 1.00 46.57 11 ARG J N 1
ATOM 36937 C CA . ARG J 1 14 ? 121.916 114.864 188.932 1.00 46.57 11 ARG J CA 1
ATOM 36938 C C . ARG J 1 14 ? 121.344 114.603 187.544 1.00 46.57 11 ARG J C 1
ATOM 36939 O O . ARG J 1 14 ? 121.423 115.468 186.663 1.00 46.57 11 ARG J O 1
ATOM 36960 N N . LEU J 1 15 ? 120.765 113.424 187.327 1.00 46.53 12 LEU J N 1
ATOM 36961 C CA . LEU J 1 15 ? 120.159 113.087 186.045 1.00 46.53 12 LEU J CA 1
ATOM 36962 C C . LEU J 1 15 ? 118.802 113.752 185.837 1.00 46.53 12 LEU J C 1
ATOM 36963 O O . LEU J 1 15 ? 118.103 113.411 184.876 1.00 46.53 12 LEU J O 1
ATOM 36979 N N . HIS J 1 16 ? 118.416 114.688 186.704 1.00 52.65 13 HIS J N 1
ATOM 36980 C CA . HIS J 1 16 ? 117.152 115.410 186.581 1.00 52.65 13 HIS J CA 1
ATOM 36981 C C . HIS J 1 16 ? 115.967 114.448 186.688 1.00 52.65 13 HIS J C 1
ATOM 36982 O O . HIS J 1 16 ? 115.107 114.369 185.808 1.00 52.65 13 HIS J O 1
ATOM 36996 N N . LEU J 1 17 ? 115.939 113.714 187.798 1.00 47.86 14 LEU J N 1
ATOM 36997 C CA . LEU J 1 17 ? 114.862 112.771 188.102 1.00 47.86 14 LEU J CA 1
ATOM 36998 C C . LEU J 1 17 ? 114.399 112.978 189.540 1.00 47.86 14 LEU J C 1
ATOM 36999 O O . LEU J 1 17 ? 114.570 112.105 190.396 1.00 47.86 14 LEU J O 1
ATOM 37015 N N . PRO J 1 18 ? 113.799 114.137 189.844 1.00 46.37 15 PRO J N 1
ATOM 37016 C CA . PRO J 1 18 ? 113.421 114.424 191.236 1.00 46.37 15 PRO J CA 1
ATOM 37017 C C . PRO J 1 18 ? 112.369 113.465 191.769 1.00 46.37 15 PRO J C 1
ATOM 37018 O O . PRO J 1 18 ? 112.525 112.903 192.858 1.00 46.37 15 PRO J O 1
ATOM 37029 N N . VAL J 1 19 ? 111.293 113.269 191.004 1.00 46.11 16 VAL J N 1
ATOM 37030 C CA . VAL J 1 19 ? 110.208 112.409 191.464 1.00 46.11 16 VAL J CA 1
ATOM 37031 C C . VAL J 1 19 ? 110.687 110.974 191.616 1.00 46.11 16 VAL J C 1
ATOM 37032 O O . VAL J 1 19 ? 110.247 110.256 192.523 1.00 46.11 16 VAL J O 1
ATOM 37045 N N . MET J 1 20 ? 111.587 110.527 190.738 1.00 49.08 17 MET J N 1
ATOM 37046 C CA . MET J 1 20 ? 112.123 109.175 190.856 1.00 49.08 17 MET J CA 1
ATOM 37047 C C . MET J 1 20 ? 112.819 108.985 192.198 1.00 49.08 17 MET J C 1
ATOM 37048 O O . MET J 1 20 ? 112.626 107.968 192.875 1.00 49.08 17 MET J O 1
ATOM 37062 N N . ALA J 1 21 ? 113.635 109.961 192.601 1.00 48.33 18 ALA J N 1
ATOM 37063 C CA . ALA J 1 21 ? 114.283 109.892 193.906 1.00 48.33 18 ALA J CA 1
ATOM 37064 C C . ALA J 1 21 ? 113.262 109.983 195.034 1.00 48.33 18 ALA J C 1
ATOM 37065 O O . ALA J 1 21 ? 113.398 109.303 196.058 1.00 48.33 18 ALA J O 1
ATOM 37072 N N . GLU J 1 22 ? 112.234 110.818 194.865 1.00 46.38 19 GLU J N 1
ATOM 37073 C CA . GLU J 1 22 ? 111.240 110.991 195.920 1.00 46.38 19 GLU J CA 1
ATOM 37074 C C . GLU J 1 22 ? 110.534 109.679 196.237 1.00 46.38 19 GLU J C 1
ATOM 37075 O O . GLU J 1 22 ? 110.301 109.358 197.408 1.00 46.38 19 GLU J O 1
ATOM 37087 N N . ARG J 1 23 ? 110.186 108.909 195.209 1.00 47.53 20 ARG J N 1
ATOM 37088 C CA . ARG J 1 23 ? 109.499 107.636 195.375 1.00 47.53 20 ARG J CA 1
ATOM 37089 C C . ARG J 1 23 ? 110.454 106.450 195.356 1.00 47.53 20 ARG J C 1
ATOM 37090 O O . ARG J 1 23 ? 110.004 105.307 195.227 1.00 47.53 20 ARG J O 1
ATOM 37111 N N . TRP J 1 24 ? 111.760 106.695 195.480 1.00 50.63 21 TRP J N 1
ATOM 37112 C CA . TRP J 1 24 ? 112.730 105.606 195.418 1.00 50.63 21 TRP J CA 1
ATOM 37113 C C . TRP J 1 24 ? 112.488 104.587 196.526 1.00 50.63 21 TRP J C 1
ATOM 37114 O O . TRP J 1 24 ? 112.473 103.375 196.280 1.00 50.63 21 TRP J O 1
ATOM 37135 N N . SER J 1 25 ? 112.294 105.063 197.758 1.00 46.78 22 SER J N 1
ATOM 37136 C CA . SER J 1 25 ? 112.080 104.146 198.872 1.00 46.78 22 SER J CA 1
ATOM 37137 C C . SER J 1 25 ? 110.787 103.360 198.700 1.00 46.78 22 SER J C 1
ATOM 37138 O O . SER J 1 25 ? 110.745 102.153 198.966 1.00 46.78 22 SER J O 1
ATOM 37146 N N . ALA J 1 26 ? 109.719 104.028 198.259 1.00 47.33 23 ALA J N 1
ATOM 37147 C CA . ALA J 1 26 ? 108.440 103.345 198.090 1.00 47.33 23 ALA J CA 1
ATOM 37148 C C . ALA J 1 26 ? 108.540 102.250 197.036 1.00 47.33 23 ALA J C 1
ATOM 37149 O O . ALA J 1 26 ? 108.066 101.126 197.242 1.00 47.33 23 ALA J O 1
ATOM 37156 N N . MET J 1 27 ? 109.163 102.558 195.895 1.00 50.80 24 MET J N 1
ATOM 37157 C CA . MET J 1 27 ? 109.296 101.555 194.844 1.00 50.80 24 MET J CA 1
ATOM 37158 C C . MET J 1 27 ? 110.207 100.417 195.285 1.00 50.80 24 MET J C 1
ATOM 37159 O O . MET J 1 27 ? 109.951 99.251 194.961 1.00 50.80 24 MET J O 1
ATOM 37173 N N . ALA J 1 28 ? 111.275 100.731 196.023 1.00 49.85 25 ALA J N 1
ATOM 37174 C CA . ALA J 1 28 ? 112.152 99.678 196.522 1.00 49.85 25 ALA J CA 1
ATOM 37175 C C . ALA J 1 28 ? 111.406 98.748 197.470 1.00 49.85 25 ALA J C 1
ATOM 37176 O O . ALA J 1 28 ? 111.543 97.521 197.387 1.00 49.85 25 ALA J O 1
ATOM 37183 N N . GLU J 1 29 ? 110.605 99.315 198.375 1.00 50.37 26 GLU J N 1
ATOM 37184 C CA . GLU J 1 29 ? 109.827 98.488 199.292 1.00 50.37 26 GLU J CA 1
ATOM 37185 C C . GLU J 1 29 ? 108.806 97.645 198.538 1.00 50.37 26 GLU J C 1
ATOM 37186 O O . GLU J 1 29 ? 108.601 96.469 198.861 1.00 50.37 26 GLU J O 1
ATOM 37198 N N . TYR J 1 30 ? 108.151 98.230 197.533 1.00 51.85 27 TYR J N 1
ATOM 37199 C CA . TYR J 1 30 ? 107.178 97.475 196.752 1.00 51.85 27 TYR J CA 1
ATOM 37200 C C . TYR J 1 30 ? 107.844 96.318 196.017 1.00 51.85 27 TYR J C 1
ATOM 37201 O O . TYR J 1 30 ? 107.297 95.210 195.961 1.00 51.85 27 TYR J O 1
ATOM 37219 N N . ALA J 1 31 ? 109.026 96.557 195.445 1.00 48.42 28 ALA J N 1
ATOM 37220 C CA . ALA J 1 31 ? 109.738 95.494 194.742 1.00 48.42 28 ALA J CA 1
ATOM 37221 C C . ALA J 1 31 ? 110.198 94.406 195.703 1.00 48.42 28 ALA J C 1
ATOM 37222 O O . ALA J 1 31 ? 110.142 93.215 195.373 1.00 48.42 28 ALA J O 1
ATOM 37229 N N . SER J 1 32 ? 110.668 94.790 196.891 1.00 44.16 29 SER J N 1
ATOM 37230 C CA . SER J 1 32 ? 111.137 93.797 197.852 1.00 44.16 29 SER J CA 1
ATOM 37231 C C . SER J 1 32 ? 109.982 92.948 198.371 1.00 44.16 29 SER J C 1
ATOM 37232 O O . SER J 1 32 ? 110.093 91.720 198.463 1.00 44.16 29 SER J O 1
ATOM 37240 N N . THR J 1 33 ? 108.862 93.587 198.716 1.00 41.73 30 THR J N 1
ATOM 37241 C CA . THR J 1 33 ? 107.732 92.848 199.271 1.00 41.73 30 THR J CA 1
ATOM 37242 C C . THR J 1 33 ? 107.152 91.872 198.253 1.00 41.73 30 THR J C 1
ATOM 37243 O O . THR J 1 33 ? 106.859 90.718 198.587 1.00 41.73 30 THR J O 1
ATOM 37254 N N . HIS J 1 34 ? 106.978 92.314 197.010 1.00 44.75 31 HIS J N 1
ATOM 37255 C CA . HIS J 1 34 ? 106.428 91.488 195.944 1.00 44.75 31 HIS J CA 1
ATOM 37256 C C . HIS J 1 34 ? 107.492 91.281 194.877 1.00 44.75 31 HIS J C 1
ATOM 37257 O O . HIS J 1 34 ? 108.055 92.252 194.362 1.00 44.75 31 HIS J O 1
ATOM 37271 N N . ASN J 1 35 ? 107.759 90.021 194.543 1.00 43.53 32 ASN J N 1
ATOM 37272 C CA . ASN J 1 35 ? 108.776 89.719 193.544 1.00 43.53 32 ASN J CA 1
ATOM 37273 C C . ASN J 1 35 ? 108.369 90.286 192.190 1.00 43.53 32 ASN J C 1
ATOM 37274 O O . ASN J 1 35 ? 107.284 89.995 191.680 1.00 43.53 32 ASN J O 1
ATOM 37285 N N . ILE J 1 36 ? 109.248 91.100 191.611 1.00 49.60 33 ILE J N 1
ATOM 37286 C CA . ILE J 1 36 ? 109.012 91.723 190.314 1.00 49.60 33 ILE J CA 1
ATOM 37287 C C . ILE J 1 36 ? 110.307 91.675 189.517 1.00 49.60 33 ILE J C 1
ATOM 37288 O O . ILE J 1 36 ? 111.392 91.909 190.060 1.00 49.60 33 ILE J O 1
ATOM 37304 N N . SER J 1 37 ? 110.192 91.370 188.228 1.00 46.51 34 SER J N 1
ATOM 37305 C CA . SER J 1 37 ? 111.361 91.367 187.361 1.00 46.51 34 SER J CA 1
ATOM 37306 C C . SER J 1 37 ? 111.951 92.768 187.274 1.00 46.51 34 SER J C 1
ATOM 37307 O O . SER J 1 37 ? 111.229 93.768 187.302 1.00 46.51 34 SER J O 1
ATOM 37315 N N . TYR J 1 38 ? 113.280 92.836 187.168 1.00 49.91 35 TYR J N 1
ATOM 37316 C CA . TYR J 1 38 ? 113.944 94.133 187.101 1.00 49.91 35 TYR J CA 1
ATOM 37317 C C . TYR J 1 38 ? 113.467 94.931 185.894 1.00 49.91 35 TYR J C 1
ATOM 37318 O O . TYR J 1 38 ? 113.250 96.145 185.988 1.00 49.91 35 TYR J O 1
ATOM 37336 N N . SER J 1 39 ? 113.294 94.264 184.751 1.00 47.88 36 SER J N 1
ATOM 37337 C CA . SER J 1 39 ? 112.820 94.956 183.557 1.00 47.88 36 SER J CA 1
ATOM 37338 C C . SER J 1 39 ? 111.459 95.597 183.801 1.00 47.88 36 SER J C 1
ATOM 37339 O O . SER J 1 39 ? 111.242 96.767 183.466 1.00 47.88 36 SER J O 1
ATOM 37347 N N . GLU J 1 40 ? 110.530 94.846 184.397 1.00 51.48 37 GLU J N 1
ATOM 37348 C CA . GLU J 1 40 ? 109.193 95.382 184.635 1.00 51.48 37 GLU J CA 1
ATOM 37349 C C . GLU J 1 40 ? 109.217 96.484 185.689 1.00 51.48 37 GLU J C 1
ATOM 37350 O O . GLU J 1 40 ? 108.465 97.461 185.589 1.00 51.48 37 GLU J O 1
ATOM 37362 N N . PHE J 1 41 ? 110.067 96.345 186.708 1.00 51.53 38 PHE J N 1
ATOM 37363 C CA . PHE J 1 41 ? 110.184 97.392 187.717 1.00 51.53 38 PHE J CA 1
ATOM 37364 C C . PHE J 1 41 ? 110.685 98.691 187.097 1.00 51.53 38 PHE J C 1
ATOM 37365 O O . PHE J 1 41 ? 110.148 99.774 187.366 1.00 51.53 38 PHE J O 1
ATOM 37382 N N . LEU J 1 42 ? 111.717 98.599 186.255 1.00 49.25 39 LEU J N 1
ATOM 37383 C CA . LEU J 1 42 ? 112.215 99.788 185.574 1.00 49.25 39 LEU J CA 1
ATOM 37384 C C . LEU J 1 42 ? 111.164 100.356 184.631 1.00 49.25 39 LEU J C 1
ATOM 37385 O O . LEU J 1 42 ? 111.038 101.578 184.497 1.00 49.25 39 LEU J O 1
ATOM 37401 N N . PHE J 1 43 ? 110.403 99.487 183.964 1.00 51.52 40 PHE J N 1
ATOM 37402 C CA . PHE J 1 43 ? 109.326 99.961 183.103 1.00 51.52 40 PHE J CA 1
ATOM 37403 C C . PHE J 1 43 ? 108.312 100.770 183.899 1.00 51.52 40 PHE J C 1
ATOM 37404 O O . PHE J 1 43 ? 107.898 101.854 183.479 1.00 51.52 40 PHE J O 1
ATOM 37421 N N . ARG J 1 44 ? 107.899 100.253 185.057 1.00 50.09 41 ARG J N 1
ATOM 37422 C CA . ARG J 1 44 ? 106.933 100.970 185.884 1.00 50.09 41 ARG J CA 1
ATOM 37423 C C . ARG J 1 44 ? 107.500 102.303 186.357 1.00 50.09 41 ARG J C 1
ATOM 37424 O O . ARG J 1 44 ? 106.809 103.331 186.321 1.00 50.09 41 ARG J O 1
ATOM 37445 N N . LEU J 1 45 ? 108.756 102.306 186.808 1.00 48.65 42 LEU J N 1
ATOM 37446 C CA . LEU J 1 45 ? 109.360 103.541 187.296 1.00 48.65 42 LEU J CA 1
ATOM 37447 C C . LEU J 1 45 ? 109.438 104.585 186.189 1.00 48.65 42 LEU J C 1
ATOM 37448 O O . LEU J 1 45 ? 109.088 105.756 186.391 1.00 48.65 42 LEU J O 1
ATOM 37464 N N . LEU J 1 46 ? 109.889 104.174 185.002 1.00 48.43 43 LEU J N 1
ATOM 37465 C CA . LEU J 1 46 ? 110.002 105.107 183.888 1.00 48.43 43 LEU J CA 1
ATOM 37466 C C . LEU J 1 46 ? 108.632 105.584 183.430 1.00 48.43 43 LEU J C 1
ATOM 37467 O O . LEU J 1 46 ? 108.475 106.746 183.045 1.00 48.43 43 LEU J O 1
ATOM 37483 N N . GLU J 1 47 ? 107.626 104.707 183.458 1.00 49.44 44 GLU J N 1
ATOM 37484 C CA . GLU J 1 47 ? 106.277 105.123 183.092 1.00 49.44 44 GLU J CA 1
ATOM 37485 C C . GLU J 1 47 ? 105.750 106.175 184.058 1.00 49.44 44 GLU J C 1
ATOM 37486 O O . GLU J 1 47 ? 105.149 107.169 183.638 1.00 49.44 44 GLU J O 1
ATOM 37498 N N . ALA J 1 48 ? 105.963 105.973 185.360 1.00 45.82 45 ALA J N 1
ATOM 37499 C CA . ALA J 1 48 ? 105.526 106.968 186.335 1.00 45.82 45 ALA J CA 1
ATOM 37500 C C . ALA J 1 48 ? 106.260 108.289 186.134 1.00 45.82 45 ALA J C 1
ATOM 37501 O O . ALA J 1 48 ? 105.650 109.367 186.186 1.00 45.82 45 ALA J O 1
ATOM 37508 N N . GLU J 1 49 ? 107.574 108.224 185.899 1.00 45.43 46 GLU J N 1
ATOM 37509 C CA . GLU J 1 49 ? 108.338 109.443 185.660 1.00 45.43 46 GLU J CA 1
ATOM 37510 C C . GLU J 1 49 ? 107.839 110.163 184.413 1.00 45.43 46 GLU J C 1
ATOM 37511 O O . GLU J 1 49 ? 107.730 111.394 184.400 1.00 45.43 46 GLU J O 1
ATOM 37523 N N . ILE J 1 50 ? 107.527 109.410 183.357 1.00 46.04 47 ILE J N 1
ATOM 37524 C CA . ILE J 1 50 ? 107.037 110.012 182.122 1.00 46.04 47 ILE J CA 1
ATOM 37525 C C . ILE J 1 50 ? 105.668 110.640 182.338 1.00 46.04 47 ILE J C 1
ATOM 37526 O O . ILE J 1 50 ? 105.368 111.700 181.783 1.00 46.04 47 ILE J O 1
ATOM 37542 N N . VAL J 1 51 ? 104.810 109.994 183.129 1.00 42.75 48 VAL J N 1
ATOM 37543 C CA . VAL J 1 51 ? 103.496 110.565 183.413 1.00 42.75 48 VAL J CA 1
ATOM 37544 C C . VAL J 1 51 ? 103.646 111.887 184.155 1.00 42.75 48 VAL J C 1
ATOM 37545 O O . VAL J 1 51 ? 102.985 112.884 183.833 1.00 42.75 48 VAL J O 1
ATOM 37558 N N . GLU J 1 52 ? 104.519 111.915 185.165 1.00 45.23 49 GLU J N 1
ATOM 37559 C CA . GLU J 1 52 ? 104.740 113.156 185.902 1.00 45.23 49 GLU J CA 1
ATOM 37560 C C . GLU J 1 52 ? 105.325 114.235 184.997 1.00 45.23 49 GLU J C 1
ATOM 37561 O O . GLU J 1 52 ? 104.927 115.406 185.071 1.00 45.23 49 GLU J O 1
ATOM 37573 N N . LYS J 1 53 ? 106.272 113.859 184.134 1.00 41.92 50 LYS J N 1
ATOM 37574 C CA . LYS J 1 53 ? 106.857 114.821 183.208 1.00 41.92 50 LYS J CA 1
ATOM 37575 C C . LYS J 1 53 ? 105.808 115.365 182.250 1.00 41.92 50 LYS J C 1
ATOM 37576 O O . LYS J 1 53 ? 105.806 116.558 181.938 1.00 41.92 50 LYS J O 1
ATOM 37595 N N . GLN J 1 54 ? 104.917 114.502 181.762 1.00 39.23 51 GLN J N 1
ATOM 37596 C CA . GLN J 1 54 ? 103.861 114.952 180.863 1.00 39.23 51 GLN J CA 1
ATOM 37597 C C . GLN J 1 54 ? 102.912 115.910 181.569 1.00 39.23 51 GLN J C 1
ATOM 37598 O O . GLN J 1 54 ? 102.507 116.926 180.994 1.00 39.23 51 GLN J O 1
ATOM 37612 N N . ALA J 1 55 ? 102.546 115.606 182.816 1.00 36.35 52 ALA J N 1
ATOM 37613 C CA . ALA J 1 55 ? 101.685 116.518 183.562 1.00 36.35 52 ALA J CA 1
ATOM 37614 C C . ALA J 1 55 ? 102.355 117.874 183.747 1.00 36.35 52 ALA J C 1
ATOM 37615 O O . ALA J 1 55 ? 101.731 118.923 183.534 1.00 36.35 52 ALA J O 1
ATOM 37622 N N . ARG J 1 56 ? 103.634 117.873 184.131 1.00 42.21 53 ARG J N 1
ATOM 37623 C CA . ARG J 1 56 ? 104.337 119.136 184.328 1.00 42.21 53 ARG J CA 1
ATOM 37624 C C . ARG J 1 56 ? 104.477 119.900 183.017 1.00 42.21 53 ARG J C 1
ATOM 37625 O O . ARG J 1 56 ? 104.352 121.128 182.994 1.00 42.21 53 ARG J O 1
ATOM 37646 N N . SER J 1 57 ? 104.745 119.192 181.917 1.00 37.70 54 SER J N 1
ATOM 37647 C CA . SER J 1 57 ? 104.863 119.852 180.622 1.00 37.70 54 SER J CA 1
ATOM 37648 C C . SER J 1 57 ? 103.537 120.468 180.203 1.00 37.70 54 SER J C 1
ATOM 37649 O O . SER J 1 57 ? 103.504 121.579 179.665 1.00 37.70 54 SER J O 1
ATOM 37657 N N . ILE J 1 58 ? 102.430 119.762 180.440 1.00 38.02 55 ILE J N 1
ATOM 37658 C CA . ILE J 1 58 ? 101.118 120.310 180.110 1.00 38.02 55 ILE J CA 1
ATOM 37659 C C . ILE J 1 58 ? 100.845 121.561 180.935 1.00 38.02 55 ILE J C 1
ATOM 37660 O O . ILE J 1 58 ? 100.343 122.566 180.418 1.00 38.02 55 ILE J O 1
ATOM 37676 N N . GLN J 1 59 ? 101.168 121.522 182.230 1.00 41.44 56 GLN J N 1
ATOM 37677 C CA . GLN J 1 59 ? 100.950 122.699 183.067 1.00 41.44 56 GLN J CA 1
ATOM 37678 C C . GLN J 1 59 ? 101.817 123.871 182.616 1.00 41.44 56 GLN J C 1
ATOM 37679 O O . GLN J 1 59 ? 101.355 125.019 182.583 1.00 41.44 56 GLN J O 1
ATOM 37693 N N . THR J 1 60 ? 103.078 123.605 182.266 1.00 39.58 57 THR J N 1
ATOM 37694 C CA . THR J 1 60 ? 103.950 124.674 181.790 1.00 39.58 57 THR J CA 1
ATOM 37695 C C . THR J 1 60 ? 103.443 125.251 180.475 1.00 39.58 57 THR J C 1
ATOM 37696 O O . THR J 1 60 ? 103.503 126.465 180.260 1.00 39.58 57 THR J O 1
ATOM 37707 N N . LEU J 1 61 ? 102.952 124.395 179.576 1.00 39.29 58 LEU J N 1
ATOM 37708 C CA . LEU J 1 61 ? 102.374 124.884 178.329 1.00 39.29 58 LEU J CA 1
ATOM 37709 C C . LEU J 1 61 ? 101.148 125.746 178.599 1.00 39.29 58 LEU J C 1
ATOM 37710 O O . LEU J 1 61 ? 100.952 126.783 177.954 1.00 39.29 58 LEU J O 1
ATOM 37726 N N . ILE J 1 62 ? 100.310 125.331 179.550 1.00 39.63 59 ILE J N 1
ATOM 37727 C CA . ILE J 1 62 ? 99.144 126.129 179.914 1.00 39.63 59 ILE J CA 1
ATOM 37728 C C . ILE J 1 62 ? 99.580 127.491 180.436 1.00 39.63 59 ILE J C 1
ATOM 37729 O O . ILE J 1 62 ? 98.972 128.519 180.117 1.00 39.63 59 ILE J O 1
ATOM 37745 N N . LYS J 1 63 ? 100.632 127.520 181.255 1.00 40.49 60 LYS J N 1
ATOM 37746 C CA . LYS J 1 63 ? 101.141 128.799 181.744 1.00 40.49 60 LYS J CA 1
ATOM 37747 C C . LYS J 1 63 ? 101.665 129.657 180.598 1.00 40.49 60 LYS J C 1
ATOM 37748 O O . LYS J 1 63 ? 101.396 130.863 180.541 1.00 40.49 60 LYS J O 1
ATOM 37767 N N . LEU J 1 64 ? 102.418 129.052 179.675 1.00 35.25 61 LEU J N 1
ATOM 37768 C CA . LEU J 1 64 ? 102.978 129.805 178.557 1.00 35.25 61 LEU J CA 1
ATOM 37769 C C . LEU J 1 64 ? 101.881 130.339 177.645 1.00 35.25 61 LEU J C 1
ATOM 37770 O O . LEU J 1 64 ? 101.971 131.470 177.153 1.00 35.25 61 LEU J O 1
ATOM 37786 N N . SER J 1 65 ? 100.846 129.541 177.400 1.00 32.44 62 SER J N 1
ATOM 37787 C CA . SER J 1 65 ? 99.703 129.980 176.609 1.00 32.44 62 SER J CA 1
ATOM 37788 C C . SER J 1 65 ? 98.770 130.775 177.514 1.00 32.44 62 SER J C 1
ATOM 37789 O O . SER J 1 65 ? 98.210 130.233 178.471 1.00 32.44 62 SER J O 1
ATOM 37797 N N . LYS J 1 66 ? 98.588 132.059 177.207 1.00 31.11 63 LYS J N 1
ATOM 37798 C CA . LYS J 1 66 ? 97.870 132.952 178.108 1.00 31.11 63 LYS J CA 1
ATOM 37799 C C . LYS J 1 66 ? 96.376 132.660 178.097 1.00 31.11 63 LYS J C 1
ATOM 37800 O O . LYS J 1 66 ? 95.587 133.448 177.569 1.00 31.11 63 LYS J O 1
ATOM 37819 N N . LEU J 1 67 ? 95.982 131.532 178.685 1.00 34.92 64 LEU J N 1
ATOM 37820 C CA . LEU J 1 67 ? 94.572 131.210 178.852 1.00 34.92 64 LEU J CA 1
ATOM 37821 C C . LEU J 1 67 ? 94.068 131.834 180.147 1.00 34.92 64 LEU J C 1
ATOM 37822 O O . LEU J 1 67 ? 94.585 131.497 181.221 1.00 34.92 64 LEU J O 1
ATOM 37838 N N . PRO J 1 68 ? 93.080 132.733 180.105 1.00 41.26 65 PRO J N 1
ATOM 37839 C CA . PRO J 1 68 ? 92.633 133.360 181.362 1.00 41.26 65 PRO J CA 1
ATOM 37840 C C . PRO J 1 68 ? 92.035 132.367 182.344 1.00 41.26 65 PRO J C 1
ATOM 37841 O O . PRO J 1 68 ? 92.443 132.331 183.512 1.00 41.26 65 PRO J O 1
ATOM 37852 N N . TYR J 1 69 ? 91.077 131.556 181.901 1.00 45.79 66 TYR J N 1
ATOM 37853 C CA . TYR J 1 69 ? 90.438 130.557 182.745 1.00 45.79 66 TYR J CA 1
ATOM 37854 C C . TYR J 1 69 ? 90.401 129.226 182.009 1.00 45.79 66 TYR J C 1
ATOM 37855 O O . TYR J 1 69 ? 90.107 129.176 180.811 1.00 45.79 66 TYR J O 1
ATOM 37873 N N . ARG J 1 70 ? 90.699 128.151 182.734 1.00 43.22 67 ARG J N 1
ATOM 37874 C CA . ARG J 1 70 ? 90.772 126.816 182.156 1.00 43.22 67 ARG J CA 1
ATOM 37875 C C . ARG J 1 70 ? 89.391 126.173 182.146 1.00 43.22 67 ARG J C 1
ATOM 37876 O O . ARG J 1 70 ? 88.702 126.152 183.171 1.00 43.22 67 ARG J O 1
ATOM 37897 N N . LYS J 1 71 ? 88.992 125.652 180.986 1.00 43.63 68 LYS J N 1
ATOM 37898 C CA . LYS J 1 71 ? 87.711 124.979 180.827 1.00 43.63 68 LYS J CA 1
ATOM 37899 C C . LYS J 1 71 ? 87.887 123.805 179.874 1.00 43.63 68 LYS J C 1
ATOM 37900 O O . LYS J 1 71 ? 88.965 123.590 179.311 1.00 43.63 68 LYS J O 1
ATOM 37919 N N . THR J 1 72 ? 86.812 123.041 179.693 1.00 44.57 69 THR J N 1
ATOM 37920 C CA . THR J 1 72 ? 86.817 121.895 178.796 1.00 44.57 69 THR J CA 1
ATOM 37921 C C . THR J 1 72 ? 85.403 121.673 178.278 1.00 44.57 69 THR J C 1
ATOM 37922 O O . THR J 1 72 ? 84.441 122.289 178.744 1.00 44.57 69 THR J O 1
ATOM 37933 N N . ILE J 1 73 ? 85.288 120.777 177.295 1.00 45.07 70 ILE J N 1
ATOM 37934 C CA . ILE J 1 73 ? 83.985 120.479 176.710 1.00 45.07 70 ILE J CA 1
ATOM 37935 C C . ILE J 1 73 ? 83.063 119.839 177.739 1.00 45.07 70 ILE J C 1
ATOM 37936 O O . ILE J 1 73 ? 81.846 120.061 177.714 1.00 45.07 70 ILE J O 1
ATOM 37952 N N . ASP J 1 74 ? 83.615 119.035 178.651 1.00 46.33 71 ASP J N 1
ATOM 37953 C CA . ASP J 1 74 ? 82.781 118.313 179.606 1.00 46.33 71 ASP J CA 1
ATOM 37954 C C . ASP J 1 74 ? 81.913 119.259 180.426 1.00 46.33 71 ASP J C 1
ATOM 37955 O O . ASP J 1 74 ? 80.835 118.867 180.888 1.00 46.33 71 ASP J O 1
ATOM 37964 N N . THR J 1 75 ? 82.357 120.498 180.616 1.00 46.84 72 THR J N 1
ATOM 37965 C CA . THR J 1 75 ? 81.615 121.481 181.394 1.00 46.84 72 THR J CA 1
ATOM 37966 C C . THR J 1 75 ? 80.659 122.312 180.548 1.00 46.84 72 THR J C 1
ATOM 37967 O O . THR J 1 75 ? 80.008 123.215 181.084 1.00 46.84 72 THR J O 1
ATOM 37978 N N . PHE J 1 76 ? 80.555 122.035 179.250 1.00 47.94 73 PHE J N 1
ATOM 37979 C CA . PHE J 1 76 ? 79.683 122.794 178.363 1.00 47.94 73 PHE J CA 1
ATOM 37980 C C . PHE J 1 76 ? 78.313 122.133 178.293 1.00 47.94 73 PHE J C 1
ATOM 37981 O O . PHE J 1 76 ? 78.210 120.922 178.071 1.00 47.94 73 PHE J O 1
ATOM 37998 N N . ASP J 1 77 ? 77.265 122.933 178.479 1.00 44.43 74 ASP J N 1
ATOM 37999 C CA . ASP J 1 77 ? 75.885 122.453 178.470 1.00 44.43 74 ASP J CA 1
ATOM 38000 C C . ASP J 1 77 ? 75.291 122.730 177.093 1.00 44.43 74 ASP J C 1
ATOM 38001 O O . ASP J 1 77 ? 74.951 123.871 176.769 1.00 44.43 74 ASP J O 1
ATOM 38010 N N . PHE J 1 78 ? 75.167 121.679 176.279 1.00 45.12 75 PHE J N 1
ATOM 38011 C CA . PHE J 1 78 ? 74.550 121.827 174.966 1.00 45.12 75 PHE J CA 1
ATOM 38012 C C . PHE J 1 78 ? 73.046 122.041 175.054 1.00 45.12 75 PHE J C 1
ATOM 38013 O O . PHE J 1 78 ? 72.458 122.599 174.122 1.00 45.12 75 PHE J O 1
ATOM 38030 N N . THR J 1 79 ? 72.411 121.610 176.146 1.00 44.85 76 THR J N 1
ATOM 38031 C CA . THR J 1 79 ? 70.972 121.810 176.286 1.00 44.85 76 THR J CA 1
ATOM 38032 C C . THR J 1 79 ? 70.627 123.293 176.323 1.00 44.85 76 THR J C 1
ATOM 38033 O O . THR J 1 79 ? 69.639 123.724 175.717 1.00 44.85 76 THR J O 1
ATOM 38044 N N . ALA J 1 80 ? 71.429 124.091 177.032 1.00 48.37 77 ALA J N 1
ATOM 38045 C CA . ALA J 1 80 ? 71.173 125.523 177.113 1.00 48.37 77 ALA J CA 1
ATOM 38046 C C . ALA J 1 80 ? 71.485 126.243 175.808 1.00 48.37 77 ALA J C 1
ATOM 38047 O O . ALA J 1 80 ? 71.031 127.377 175.618 1.00 48.37 77 ALA J O 1
ATOM 38054 N N . GLN J 1 81 ? 72.244 125.618 174.910 1.00 50.09 78 GLN J N 1
ATOM 38055 C CA . GLN J 1 81 ? 72.617 126.210 173.626 1.00 50.09 78 GLN J CA 1
ATOM 38056 C C . GLN J 1 81 ? 72.308 125.216 172.514 1.00 50.09 78 GLN J C 1
ATOM 38057 O O . GLN J 1 81 ? 73.215 124.613 171.927 1.00 50.09 78 GLN J O 1
ATOM 38071 N N . PRO J 1 82 ? 71.025 125.018 172.198 1.00 46.69 79 PRO J N 1
ATOM 38072 C CA . PRO J 1 82 ? 70.666 124.078 171.124 1.00 46.69 79 PRO J CA 1
ATOM 38073 C C . PRO J 1 82 ? 71.036 124.563 169.733 1.00 46.69 79 PRO J C 1
ATOM 38074 O O . PRO J 1 82 ? 70.945 123.777 168.781 1.00 46.69 79 PRO J O 1
ATOM 38085 N N . SER J 1 83 ? 71.447 125.823 169.581 1.00 46.81 80 SER J N 1
ATOM 38086 C CA . SER J 1 83 ? 71.781 126.358 168.267 1.00 46.81 80 SER J CA 1
ATOM 38087 C C . SER J 1 83 ? 73.049 125.750 167.682 1.00 46.81 80 SER J C 1
ATOM 38088 O O . SER J 1 83 ? 73.320 125.958 166.495 1.00 46.81 80 SER J O 1
ATOM 38096 N N . VAL J 1 84 ? 73.826 125.014 168.474 1.00 46.26 81 VAL J N 1
ATOM 38097 C CA . VAL J 1 84 ? 75.066 124.395 168.021 1.00 46.26 81 VAL J CA 1
ATOM 38098 C C . VAL J 1 84 ? 74.930 122.887 168.173 1.00 46.26 81 VAL J C 1
ATOM 38099 O O . VAL J 1 84 ? 74.528 122.397 169.236 1.00 46.26 81 VAL J O 1
ATOM 38112 N N . ASP J 1 85 ? 75.258 122.155 167.111 1.00 45.71 82 ASP J N 1
ATOM 38113 C CA . ASP J 1 85 ? 75.175 120.700 167.127 1.00 45.71 82 ASP J CA 1
ATOM 38114 C C . ASP J 1 85 ? 76.389 120.131 167.852 1.00 45.71 82 ASP J C 1
ATOM 38115 O O . ASP J 1 85 ? 77.532 120.443 167.501 1.00 45.71 82 ASP J O 1
ATOM 38124 N N . GLU J 1 86 ? 76.140 119.295 168.863 1.00 47.40 83 GLU J N 1
ATOM 38125 C CA . GLU J 1 86 ? 77.240 118.709 169.620 1.00 47.40 83 GLU J CA 1
ATOM 38126 C C . GLU J 1 86 ? 78.103 117.806 168.749 1.00 47.40 83 GLU J C 1
ATOM 38127 O O . GLU J 1 86 ? 79.294 117.631 169.028 1.00 47.40 83 GLU J O 1
ATOM 38139 N N . ARG J 1 87 ? 77.526 117.226 167.694 1.00 45.91 84 ARG J N 1
ATOM 38140 C CA . ARG J 1 87 ? 78.296 116.341 166.827 1.00 45.91 84 ARG J CA 1
ATOM 38141 C C . ARG J 1 87 ? 79.468 117.077 166.192 1.00 45.91 84 ARG J C 1
ATOM 38142 O O . ARG J 1 87 ? 80.586 116.551 166.135 1.00 45.91 84 ARG J O 1
ATOM 38163 N N . ARG J 1 88 ? 79.233 118.299 165.710 1.00 42.13 85 ARG J N 1
ATOM 38164 C CA . ARG J 1 88 ? 80.311 119.070 165.101 1.00 42.13 85 ARG J CA 1
ATOM 38165 C C . ARG J 1 88 ? 81.392 119.407 166.121 1.00 42.13 85 ARG J C 1
ATOM 38166 O O . ARG J 1 88 ? 82.586 119.367 165.807 1.00 42.13 85 ARG J O 1
ATOM 38187 N N . ILE J 1 89 ? 80.994 119.743 167.350 1.00 41.79 86 ILE J N 1
ATOM 38188 C CA . ILE J 1 89 ? 81.978 120.049 168.386 1.00 41.79 86 ILE J CA 1
ATOM 38189 C C . ILE J 1 89 ? 82.828 118.820 168.689 1.00 41.79 86 ILE J C 1
ATOM 38190 O O . ILE J 1 89 ? 84.056 118.911 168.825 1.00 41.79 86 ILE J O 1
ATOM 38206 N N . ARG J 1 90 ? 82.191 117.652 168.803 1.00 45.83 87 ARG J N 1
ATOM 38207 C CA . ARG J 1 90 ? 82.944 116.426 169.047 1.00 45.83 87 ARG J CA 1
ATOM 38208 C C . ARG J 1 90 ? 83.892 116.131 167.892 1.00 45.83 87 ARG J C 1
ATOM 38209 O O . ARG J 1 90 ? 85.031 115.701 168.108 1.00 45.83 87 ARG J O 1
ATOM 38230 N N . GLU J 1 91 ? 83.440 116.354 166.656 1.00 42.65 88 GLU J N 1
ATOM 38231 C CA . GLU J 1 91 ? 84.324 116.181 165.509 1.00 42.65 88 GLU J CA 1
ATOM 38232 C C . GLU J 1 91 ? 85.518 117.122 165.596 1.00 42.65 88 GLU J C 1
ATOM 38233 O O . GLU J 1 91 ? 86.649 116.737 165.275 1.00 42.65 88 GLU J O 1
ATOM 38245 N N . LEU J 1 92 ? 85.286 118.364 166.025 1.00 36.77 89 LEU J N 1
ATOM 38246 C CA . LEU J 1 92 ? 86.393 119.296 166.219 1.00 36.77 89 LEU J CA 1
ATOM 38247 C C . LEU J 1 92 ? 87.371 118.770 167.260 1.00 36.77 89 LEU J C 1
ATOM 38248 O O . LEU J 1 92 ? 88.591 118.870 167.085 1.00 36.77 89 LEU J O 1
ATOM 38264 N N . LEU J 1 93 ? 86.853 118.206 168.354 1.00 41.44 90 LEU J N 1
ATOM 38265 C CA . LEU J 1 93 ? 87.724 117.708 169.413 1.00 41.44 90 LEU J CA 1
ATOM 38266 C C . LEU J 1 93 ? 88.674 116.625 168.920 1.00 41.44 90 LEU J C 1
ATOM 38267 O O . LEU J 1 93 ? 89.723 116.411 169.538 1.00 41.44 90 LEU J O 1
ATOM 38283 N N . THR J 1 94 ? 88.337 115.936 167.828 1.00 39.51 91 THR J N 1
ATOM 38284 C CA . THR J 1 94 ? 89.256 114.962 167.252 1.00 39.51 91 THR J CA 1
ATOM 38285 C C . THR J 1 94 ? 90.505 115.614 166.675 1.00 39.51 91 THR J C 1
ATOM 38286 O O . THR J 1 94 ? 91.477 114.906 166.388 1.00 39.51 91 THR J O 1
ATOM 38297 N N . LEU J 1 95 ? 90.501 116.936 166.499 1.00 39.00 92 LEU J N 1
ATOM 38298 C CA . LEU J 1 95 ? 91.652 117.674 165.983 1.00 39.00 92 LEU J CA 1
ATOM 38299 C C . LEU J 1 95 ? 92.010 117.247 164.562 1.00 39.00 92 LEU J C 1
ATOM 38300 O O . LEU J 1 95 ? 93.178 117.283 164.168 1.00 39.00 92 LEU J O 1
ATOM 38316 N N . SER J 1 96 ? 91.008 116.838 163.781 1.00 40.66 93 SER J N 1
ATOM 38317 C CA . SER J 1 96 ? 91.251 116.557 162.371 1.00 40.66 93 SER J CA 1
ATOM 38318 C C . SER J 1 96 ? 91.550 117.833 161.597 1.00 40.66 93 SER J C 1
ATOM 38319 O O . SER J 1 96 ? 92.242 117.790 160.572 1.00 40.66 93 SER J O 1
ATOM 38327 N N . PHE J 1 97 ? 91.043 118.975 162.069 1.00 34.28 94 PHE J N 1
ATOM 38328 C CA . PHE J 1 97 ? 91.299 120.234 161.381 1.00 34.28 94 PHE J CA 1
ATOM 38329 C C . PHE J 1 97 ? 92.782 120.581 161.385 1.00 34.28 94 PHE J C 1
ATOM 38330 O O . PHE J 1 97 ? 93.270 121.227 160.451 1.00 34.28 94 PHE J O 1
ATOM 38347 N N . ILE J 1 98 ? 93.514 120.164 162.420 1.00 33.70 95 ILE J N 1
ATOM 38348 C CA . ILE J 1 98 ? 94.946 120.448 162.472 1.00 33.70 95 ILE J CA 1
ATOM 38349 C C . ILE J 1 98 ? 95.657 119.788 161.299 1.00 33.70 95 ILE J C 1
ATOM 38350 O O . ILE J 1 98 ? 96.502 120.404 160.639 1.00 33.70 95 ILE J O 1
ATOM 38366 N N . ASP J 1 99 ? 95.330 118.524 161.022 1.00 37.58 96 ASP J N 1
ATOM 38367 C CA . ASP J 1 99 ? 95.876 117.870 159.838 1.00 37.58 96 ASP J CA 1
ATOM 38368 C C . ASP J 1 99 ? 95.308 118.472 158.560 1.00 37.58 96 ASP J C 1
ATOM 38369 O O . ASP J 1 99 ? 96.006 118.535 157.542 1.00 37.58 96 ASP J O 1
ATOM 38378 N N . ARG J 1 100 ? 94.053 118.916 158.593 1.00 34.99 97 ARG J N 1
ATOM 38379 C CA . ARG J 1 100 ? 93.401 119.513 157.436 1.00 34.99 97 ARG J CA 1
ATOM 38380 C C . ARG J 1 100 ? 93.667 121.009 157.311 1.00 34.99 97 ARG J C 1
ATOM 38381 O O . ARG J 1 100 ? 93.220 121.621 156.336 1.00 34.99 97 ARG J O 1
ATOM 38402 N N . LYS J 1 101 ? 94.377 121.609 158.267 1.00 30.34 98 LYS J N 1
ATOM 38403 C CA . LYS J 1 101 ? 94.717 123.031 158.220 1.00 30.34 98 LYS J CA 1
ATOM 38404 C C . LYS J 1 101 ? 93.469 123.909 158.192 1.00 30.34 98 LYS J C 1
ATOM 38405 O O . LYS J 1 101 ? 93.474 124.991 157.600 1.00 30.34 98 LYS J O 1
ATOM 38424 N N . GLU J 1 102 ? 92.394 123.459 158.833 1.00 31.68 99 GLU J N 1
ATOM 38425 C CA . GLU J 1 102 ? 91.117 124.160 158.806 1.00 31.68 99 GLU J CA 1
ATOM 38426 C C . GLU J 1 102 ? 90.959 125.012 160.059 1.00 31.68 99 GLU J C 1
ATOM 38427 O O . GLU J 1 102 ? 91.218 124.544 161.172 1.00 31.68 99 GLU J O 1
ATOM 38439 N N . ASN J 1 103 ? 90.532 126.258 159.871 1.00 27.05 100 ASN J N 1
ATOM 38440 C CA . ASN J 1 103 ? 90.278 127.163 160.979 1.00 27.05 100 ASN J CA 1
ATOM 38441 C C . ASN J 1 103 ? 88.916 126.869 161.605 1.00 27.05 100 ASN J C 1
ATOM 38442 O O . ASN J 1 103 ? 88.127 126.066 161.100 1.00 27.05 100 ASN J O 1
ATOM 38453 N N . ILE J 1 104 ? 88.646 127.528 162.731 1.00 30.26 101 ILE J N 1
ATOM 38454 C CA . ILE J 1 104 ? 87.388 127.363 163.455 1.00 30.26 101 ILE J CA 1
ATOM 38455 C C . ILE J 1 104 ? 86.914 128.740 163.898 1.00 30.26 101 ILE J C 1
ATOM 38456 O O . ILE J 1 104 ? 87.562 129.383 164.730 1.00 30.26 101 ILE J O 1
ATOM 38472 N N . LEU J 1 105 ? 85.780 129.184 163.362 1.00 31.06 102 LEU J N 1
ATOM 38473 C CA . LEU J 1 105 ? 85.227 130.497 163.666 1.00 31.06 102 LEU J CA 1
ATOM 38474 C C . LEU J 1 105 ? 83.948 130.343 164.478 1.00 31.06 102 LEU J C 1
ATOM 38475 O O . LEU J 1 105 ? 83.034 129.616 164.074 1.00 31.06 102 LEU J O 1
ATOM 38491 N N . PHE J 1 106 ? 83.893 131.027 165.617 1.00 37.46 103 PHE J N 1
ATOM 38492 C CA . PHE J 1 106 ? 82.710 131.072 166.466 1.00 37.46 103 PHE J CA 1
ATOM 38493 C C . PHE J 1 106 ? 82.077 132.452 166.357 1.00 37.46 103 PHE J C 1
ATOM 38494 O O . PHE J 1 106 ? 82.769 133.468 166.488 1.00 37.46 103 PHE J O 1
ATOM 38511 N N . LEU J 1 107 ? 80.769 132.484 166.105 1.00 43.15 104 LEU J N 1
ATOM 38512 C CA . LEU J 1 107 ? 80.041 133.729 165.912 1.00 43.15 104 LEU J CA 1
ATOM 38513 C C . LEU J 1 107 ? 78.730 133.680 166.682 1.00 43.15 104 LEU J C 1
ATOM 38514 O O . LEU J 1 107 ? 78.142 132.611 166.869 1.00 43.15 104 LEU J O 1
ATOM 38530 N N . GLY J 1 108 ? 78.277 134.851 167.124 1.00 46.26 105 GLY J N 1
ATOM 38531 C CA . GLY J 1 108 ? 77.006 134.972 167.796 1.00 46.26 105 GLY J CA 1
ATOM 38532 C C . GLY J 1 108 ? 77.013 136.046 168.865 1.00 46.26 105 GLY J C 1
ATOM 38533 O O . GLY J 1 108 ? 78.007 136.753 169.063 1.00 46.26 105 GLY J O 1
ATOM 38537 N N . PRO J 1 109 ? 75.898 136.191 169.576 1.00 49.26 106 PRO J N 1
ATOM 38538 C CA . PRO J 1 109 ? 75.814 137.209 170.629 1.00 49.26 106 PRO J CA 1
ATOM 38539 C C . PRO J 1 109 ? 76.778 136.907 171.762 1.00 49.26 106 PRO J C 1
ATOM 38540 O O . PRO J 1 109 ? 77.248 135.768 171.901 1.00 49.26 106 PRO J O 1
ATOM 38551 N N . PRO J 1 110 ? 77.103 137.899 172.590 1.00 51.43 107 PRO J N 1
ATOM 38552 C CA . PRO J 1 110 ? 78.051 137.661 173.684 1.00 51.43 107 PRO J CA 1
ATOM 38553 C C . PRO J 1 110 ? 77.508 136.677 174.709 1.00 51.43 107 PRO J C 1
ATOM 38554 O O . PRO J 1 110 ? 76.298 136.557 174.916 1.00 51.43 107 PRO J O 1
ATOM 38565 N N . GLY J 1 111 ? 78.430 135.967 175.355 1.00 50.37 108 GLY J N 1
ATOM 38566 C CA . GLY J 1 111 ? 78.070 135.102 176.462 1.00 50.37 108 GLY J CA 1
ATOM 38567 C C . GLY J 1 111 ? 77.328 133.843 176.076 1.00 50.37 108 GLY J C 1
ATOM 38568 O O . GLY J 1 111 ? 76.582 133.300 176.896 1.00 50.37 108 GLY J O 1
ATOM 38572 N N . ILE J 1 112 ? 77.512 133.359 174.847 1.00 47.41 109 ILE J N 1
ATOM 38573 C CA . ILE J 1 112 ? 76.848 132.146 174.385 1.00 47.41 109 ILE J CA 1
ATOM 38574 C C . ILE J 1 112 ? 77.786 130.943 174.396 1.00 47.41 109 ILE J C 1
ATOM 38575 O O . ILE J 1 112 ? 77.427 129.879 173.882 1.00 47.41 109 ILE J O 1
ATOM 38591 N N . GLY J 1 113 ? 78.978 131.084 174.968 1.00 46.06 110 GLY J N 1
ATOM 38592 C CA . GLY J 1 113 ? 79.917 129.989 175.066 1.00 46.06 110 GLY J CA 1
ATOM 38593 C C . GLY J 1 113 ? 81.001 129.959 174.012 1.00 46.06 110 GLY J C 1
ATOM 38594 O O . GLY J 1 113 ? 81.751 128.978 173.954 1.00 46.06 110 GLY J O 1
ATOM 38598 N N . LYS J 1 114 ? 81.109 130.995 173.177 1.00 46.29 111 LYS J N 1
ATOM 38599 C CA . LYS J 1 114 ? 82.148 131.010 172.151 1.00 46.29 111 LYS J CA 1
ATOM 38600 C C . LYS J 1 114 ? 83.532 130.898 172.778 1.00 46.29 111 LYS J C 1
ATOM 38601 O O . LYS J 1 114 ? 84.339 130.045 172.388 1.00 46.29 111 LYS J O 1
ATOM 38620 N N . THR J 1 115 ? 83.822 131.753 173.761 1.00 42.01 112 THR J N 1
ATOM 38621 C CA . THR J 1 115 ? 85.120 131.703 174.422 1.00 42.01 112 THR J CA 1
ATOM 38622 C C . THR J 1 115 ? 85.313 130.379 175.148 1.00 42.01 112 THR J C 1
ATOM 38623 O O . THR J 1 115 ? 86.413 129.816 175.146 1.00 42.01 112 THR J O 1
ATOM 38633 N N . HIS J 1 116 ? 84.256 129.870 175.785 1.00 49.31 113 HIS J N 1
ATOM 38634 C CA . HIS J 1 116 ? 84.360 128.594 176.485 1.00 49.31 113 HIS J CA 1
ATOM 38635 C C . HIS J 1 116 ? 84.705 127.469 175.517 1.00 49.31 113 HIS J C 1
ATOM 38636 O O . HIS J 1 116 ? 85.579 126.641 175.796 1.00 49.31 113 HIS J O 1
ATOM 38650 N N . LEU J 1 117 ? 84.030 127.427 174.366 1.00 44.38 114 LEU J N 1
ATOM 38651 C CA . LEU J 1 117 ? 84.320 126.391 173.380 1.00 44.38 114 LEU J CA 1
ATOM 38652 C C . LEU J 1 117 ? 85.731 126.537 172.821 1.00 44.38 114 LEU J C 1
ATOM 38653 O O . LEU J 1 117 ? 86.434 125.538 172.624 1.00 44.38 114 LEU J O 1
ATOM 38669 N N . ALA J 1 118 ? 86.161 127.772 172.552 1.00 37.03 115 ALA J N 1
ATOM 38670 C CA . ALA J 1 118 ? 87.515 127.981 172.052 1.00 37.03 115 ALA J CA 1
ATOM 38671 C C . ALA J 1 118 ? 88.550 127.505 173.063 1.00 37.03 115 ALA J C 1
ATOM 38672 O O . ALA J 1 118 ? 89.532 126.846 172.698 1.00 37.03 115 ALA J O 1
ATOM 38679 N N . ILE J 1 119 ? 88.344 127.822 174.342 1.00 41.00 116 ILE J N 1
ATOM 38680 C CA . ILE J 1 119 ? 89.281 127.393 175.374 1.00 41.00 116 ILE J CA 1
ATOM 38681 C C . ILE J 1 119 ? 89.254 125.878 175.520 1.00 41.00 116 ILE J C 1
ATOM 38682 O O . ILE J 1 119 ? 90.286 125.251 175.775 1.00 41.00 116 ILE J O 1
ATOM 38698 N N . SER J 1 120 ? 88.078 125.266 175.370 1.00 41.20 117 SER J N 1
ATOM 38699 C CA . SER J 1 120 ? 87.996 123.810 175.431 1.00 41.20 117 SER J CA 1
ATOM 38700 C C . SER J 1 120 ? 88.793 123.170 174.303 1.00 41.20 117 SER J C 1
ATOM 38701 O O . SER J 1 120 ? 89.526 122.197 174.522 1.00 41.20 117 SER J O 1
ATOM 38709 N N . ILE J 1 121 ? 88.663 123.703 173.086 1.00 36.22 118 ILE J N 1
ATOM 38710 C CA . ILE J 1 121 ? 89.419 123.161 171.958 1.00 36.22 118 ILE J CA 1
ATOM 38711 C C . ILE J 1 121 ? 90.913 123.361 172.177 1.00 36.22 118 ILE J C 1
ATOM 38712 O O . ILE J 1 121 ? 91.724 122.473 171.886 1.00 36.22 118 ILE J O 1
ATOM 38728 N N . GLY J 1 122 ? 91.303 124.533 172.683 1.00 34.00 119 GLY J N 1
ATOM 38729 C CA . GLY J 1 122 ? 92.708 124.765 172.976 1.00 34.00 119 GLY J CA 1
ATOM 38730 C C . GLY J 1 122 ? 93.250 123.803 174.015 1.00 34.00 119 GLY J C 1
ATOM 38731 O O . GLY J 1 122 ? 94.363 123.289 173.881 1.00 34.00 119 GLY J O 1
ATOM 38735 N N . MET J 1 123 ? 92.472 123.550 175.069 1.00 41.82 120 MET J N 1
ATOM 38736 C CA . MET J 1 123 ? 92.895 122.608 176.098 1.00 41.82 120 MET J CA 1
ATOM 38737 C C . MET J 1 123 ? 93.022 121.202 175.529 1.00 41.82 120 MET J C 1
ATOM 38738 O O . MET J 1 123 ? 93.967 120.473 175.856 1.00 41.82 120 MET J O 1
ATOM 38752 N N . GLU J 1 124 ? 92.076 120.801 174.677 1.00 40.03 121 GLU J N 1
ATOM 38753 C CA . GLU J 1 124 ? 92.166 119.492 174.040 1.00 40.03 121 GLU J CA 1
ATOM 38754 C C . GLU J 1 124 ? 93.424 119.388 173.188 1.00 40.03 121 GLU J C 1
ATOM 38755 O O . GLU J 1 124 ? 94.113 118.362 173.204 1.00 40.03 121 GLU J O 1
ATOM 38767 N N . ALA J 1 125 ? 93.739 120.444 172.434 1.00 37.10 122 ALA J N 1
ATOM 38768 C CA . ALA J 1 125 ? 94.956 120.437 171.628 1.00 37.10 122 ALA J CA 1
ATOM 38769 C C . ALA J 1 125 ? 96.196 120.343 172.508 1.00 37.10 122 ALA J C 1
ATOM 38770 O O . ALA J 1 125 ? 97.142 119.614 172.187 1.00 37.10 122 ALA J O 1
ATOM 38777 N N . ILE J 1 126 ? 96.210 121.075 173.624 1.00 36.54 123 ILE J N 1
ATOM 38778 C CA . ILE J 1 126 ? 97.356 121.033 174.528 1.00 36.54 123 ILE J CA 1
ATOM 38779 C C . ILE J 1 126 ? 97.534 119.632 175.097 1.00 36.54 123 ILE J C 1
ATOM 38780 O O . ILE J 1 126 ? 98.657 119.122 175.194 1.00 36.54 123 ILE J O 1
ATOM 38796 N N . ALA J 1 127 ? 96.431 118.989 175.485 1.00 40.35 124 ALA J N 1
ATOM 38797 C CA . ALA J 1 127 ? 96.524 117.673 176.108 1.00 40.35 124 ALA J CA 1
ATOM 38798 C C . ALA J 1 127 ? 97.173 116.663 175.171 1.00 40.35 124 ALA J C 1
ATOM 38799 O O . ALA J 1 127 ? 97.994 115.845 175.602 1.00 40.35 124 ALA J O 1
ATOM 38806 N N . ARG J 1 128 ? 96.823 116.703 173.889 1.00 42.96 125 ARG J N 1
ATOM 38807 C CA . ARG J 1 128 ? 97.364 115.769 172.910 1.00 42.96 125 ARG J CA 1
ATOM 38808 C C . ARG J 1 128 ? 98.761 116.151 172.430 1.00 42.96 125 ARG J C 1
ATOM 38809 O O . ARG J 1 128 ? 99.237 115.576 171.445 1.00 42.96 125 ARG J O 1
ATOM 38830 N N . GLY J 1 129 ? 99.424 117.094 173.094 1.00 35.65 126 GLY J N 1
ATOM 38831 C CA . GLY J 1 129 ? 100.791 117.444 172.768 1.00 35.65 126 GLY J CA 1
ATOM 38832 C C . GLY J 1 129 ? 100.963 118.491 171.691 1.00 35.65 126 GLY J C 1
ATOM 38833 O O . GLY J 1 129 ? 102.101 118.740 171.275 1.00 35.65 126 GLY J O 1
ATOM 38837 N N . TYR J 1 130 ? 99.884 119.113 171.227 1.00 37.88 127 TYR J N 1
ATOM 38838 C CA . TYR J 1 130 ? 99.972 120.151 170.209 1.00 37.88 127 TYR J CA 1
ATOM 38839 C C . TYR J 1 130 ? 100.200 121.505 170.868 1.00 37.88 127 TYR J C 1
ATOM 38840 O O . TYR J 1 130 ? 99.444 121.903 171.760 1.00 37.88 127 TYR J O 1
ATOM 38858 N N . LYS J 1 131 ? 101.242 122.207 170.427 1.00 39.20 128 LYS J N 1
ATOM 38859 C CA . LYS J 1 131 ? 101.512 123.539 170.948 1.00 39.20 128 LYS J CA 1
ATOM 38860 C C . LYS J 1 131 ? 100.310 124.446 170.720 1.00 39.20 128 LYS J C 1
ATOM 38861 O O . LYS J 1 131 ? 99.681 124.417 169.659 1.00 39.20 128 LYS J O 1
ATOM 38880 N N . THR J 1 132 ? 99.987 125.252 171.729 1.00 32.22 129 THR J N 1
ATOM 38881 C CA . THR J 1 132 ? 98.826 126.124 171.672 1.00 32.22 129 THR J CA 1
ATOM 38882 C C . THR J 1 132 ? 99.189 127.490 172.235 1.00 32.22 129 THR J C 1
ATOM 38883 O O . THR J 1 132 ? 100.106 127.629 173.048 1.00 32.22 129 THR J O 1
ATOM 38894 N N . TYR J 1 133 ? 98.456 128.502 171.779 1.00 30.72 130 TYR J N 1
ATOM 38895 C CA . TYR J 1 133 ? 98.607 129.858 172.282 1.00 30.72 130 TYR J CA 1
ATOM 38896 C C . TYR J 1 133 ? 97.248 130.540 172.228 1.00 30.72 130 TYR J C 1
ATOM 38897 O O . TYR J 1 133 ? 96.478 130.322 171.291 1.00 30.72 130 TYR J O 1
ATOM 38915 N N . PHE J 1 134 ? 96.959 131.354 173.240 1.00 31.43 131 PHE J N 1
ATOM 38916 C CA . PHE J 1 134 ? 95.700 132.076 173.347 1.00 31.43 131 PHE J CA 1
ATOM 38917 C C . PHE J 1 134 ? 95.986 133.561 173.505 1.00 31.43 131 PHE J C 1
ATOM 38918 O O . PHE J 1 134 ? 96.930 133.947 174.202 1.00 31.43 131 PHE J O 1
ATOM 38935 N N . ILE J 1 135 ? 95.175 134.397 172.857 1.00 32.44 132 ILE J N 1
ATOM 38936 C CA . ILE J 1 135 ? 95.327 135.843 172.965 1.00 32.44 132 ILE J CA 1
ATOM 38937 C C . ILE J 1 135 ? 94.067 136.496 172.422 1.00 32.44 132 ILE J C 1
ATOM 38938 O O . ILE J 1 135 ? 93.328 135.889 171.639 1.00 32.44 132 ILE J O 1
ATOM 38954 N N . THR J 1 136 ? 93.805 137.722 172.858 1.00 34.11 133 THR J N 1
ATOM 38955 C CA . THR J 1 136 ? 92.737 138.522 172.283 1.00 34.11 133 THR J CA 1
ATOM 38956 C C . THR J 1 136 ? 93.269 139.319 171.097 1.00 34.11 133 THR J C 1
ATOM 38957 O O . THR J 1 136 ? 94.461 139.620 171.002 1.00 34.11 133 THR J O 1
ATOM 38968 N N . ALA J 1 137 ? 92.361 139.659 170.181 1.00 36.01 134 ALA J N 1
ATOM 38969 C CA . ALA J 1 137 ? 92.772 140.345 168.960 1.00 36.01 134 ALA J CA 1
ATOM 38970 C C . ALA J 1 137 ? 93.431 141.683 169.272 1.00 36.01 134 ALA J C 1
ATOM 38971 O O . ALA J 1 137 ? 94.475 142.019 168.698 1.00 36.01 134 ALA J O 1
ATOM 38978 N N . HIS J 1 138 ? 92.838 142.460 170.180 1.00 38.69 135 HIS J N 1
ATOM 38979 C CA . HIS J 1 138 ? 93.416 143.752 170.531 1.00 38.69 135 HIS J CA 1
ATOM 38980 C C . HIS J 1 138 ? 94.810 143.583 171.121 1.00 38.69 135 HIS J C 1
ATOM 38981 O O . HIS J 1 138 ? 95.737 144.323 170.769 1.00 38.69 135 HIS J O 1
ATOM 38995 N N . ASP J 1 139 ? 94.977 142.611 172.020 1.00 33.47 136 ASP J N 1
ATOM 38996 C CA . ASP J 1 139 ? 96.289 142.371 172.611 1.00 33.47 136 ASP J CA 1
ATOM 38997 C C . ASP J 1 139 ? 97.299 141.951 171.552 1.00 33.47 136 ASP J C 1
ATOM 38998 O O . ASP J 1 139 ? 98.447 142.406 171.566 1.00 33.47 136 ASP J O 1
ATOM 39007 N N . LEU J 1 140 ? 96.892 141.078 170.628 1.00 34.66 137 LEU J N 1
ATOM 39008 C CA . LEU J 1 140 ? 97.800 140.644 169.570 1.00 34.66 137 LEU J CA 1
ATOM 39009 C C . LEU J 1 140 ? 98.241 141.826 168.716 1.00 34.66 137 LEU J C 1
ATOM 39010 O O . LEU J 1 140 ? 99.431 141.981 168.412 1.00 34.66 137 LEU J O 1
ATOM 39026 N N . VAL J 1 141 ? 97.291 142.677 168.326 1.00 36.53 138 VAL J N 1
ATOM 39027 C CA . VAL J 1 141 ? 97.622 143.825 167.486 1.00 36.53 138 VAL J CA 1
ATOM 39028 C C . VAL J 1 141 ? 98.563 144.767 168.226 1.00 36.53 138 VAL J C 1
ATOM 39029 O O . VAL J 1 141 ? 99.551 145.255 167.664 1.00 36.53 138 VAL J O 1
ATOM 39042 N N . ASN J 1 142 ? 98.267 145.042 169.500 1.00 39.65 139 ASN J N 1
ATOM 39043 C CA . ASN J 1 142 ? 99.112 145.949 170.269 1.00 39.65 139 ASN J CA 1
ATOM 39044 C C . ASN J 1 142 ? 100.519 145.388 170.433 1.00 39.65 139 ASN J C 1
ATOM 39045 O O . ASN J 1 142 ? 101.508 146.119 170.292 1.00 39.65 139 ASN J O 1
ATOM 39056 N N . GLN J 1 143 ? 100.631 144.093 170.736 1.00 38.82 140 GLN J N 1
ATOM 39057 C CA . GLN J 1 143 ? 101.946 143.486 170.901 1.00 38.82 140 GLN J CA 1
ATOM 39058 C C . GLN J 1 143 ? 102.736 143.527 169.601 1.00 38.82 140 GLN J C 1
ATOM 39059 O O . GLN J 1 143 ? 103.935 143.828 169.606 1.00 38.82 140 GLN J O 1
ATOM 39073 N N . LEU J 1 144 ? 102.084 143.226 168.475 1.00 37.05 141 LEU J N 1
ATOM 39074 C CA . LEU J 1 144 ? 102.780 143.285 167.195 1.00 37.05 141 LEU J CA 1
ATOM 39075 C C . LEU J 1 144 ? 103.233 144.706 166.883 1.00 37.05 141 LEU J C 1
ATOM 39076 O O . LEU J 1 144 ? 104.353 144.915 166.402 1.00 37.05 141 LEU J O 1
ATOM 39092 N N . ARG J 1 145 ? 102.380 145.697 167.152 1.00 40.48 142 ARG J N 1
ATOM 39093 C CA . ARG J 1 145 ? 102.761 147.084 166.903 1.00 40.48 142 ARG J CA 1
ATOM 39094 C C . ARG J 1 145 ? 103.966 147.474 167.747 1.00 40.48 142 ARG J C 1
ATOM 39095 O O . ARG J 1 145 ? 104.915 148.094 167.252 1.00 40.48 142 ARG J O 1
ATOM 39116 N N . ARG J 1 146 ? 103.946 147.115 169.032 1.00 44.48 143 ARG J N 1
ATOM 39117 C CA . ARG J 1 146 ? 105.056 147.467 169.911 1.00 44.48 143 ARG J CA 1
ATOM 39118 C C . ARG J 1 146 ? 106.339 146.765 169.487 1.00 44.48 143 ARG J C 1
ATOM 39119 O O . ARG J 1 146 ? 107.421 147.361 169.530 1.00 44.48 143 ARG J O 1
ATOM 39140 N N . ALA J 1 147 ? 106.242 145.499 169.075 1.00 39.19 144 ALA J N 1
ATOM 39141 C CA . ALA J 1 147 ? 107.425 144.787 168.605 1.00 39.19 144 ALA J CA 1
ATOM 39142 C C . ALA J 1 147 ? 107.988 145.429 167.344 1.00 39.19 144 ALA J C 1
ATOM 39143 O O . ALA J 1 147 ? 109.209 145.556 167.194 1.00 39.19 144 ALA J O 1
ATOM 39150 N N . ASP J 1 148 ? 107.113 145.836 166.420 1.00 35.45 145 ASP J N 1
ATOM 39151 C CA . ASP J 1 148 ? 107.585 146.477 165.197 1.00 35.45 145 ASP J CA 1
ATOM 39152 C C . ASP J 1 148 ? 108.238 147.820 165.494 1.00 35.45 145 ASP J C 1
ATOM 39153 O O . ASP J 1 148 ? 109.271 148.157 164.904 1.00 35.45 145 ASP J O 1
ATOM 39162 N N . GLN J 1 149 ? 107.653 148.603 166.404 1.00 39.37 146 GLN J N 1
ATOM 39163 C CA . GLN J 1 149 ? 108.246 149.886 166.759 1.00 39.37 146 GLN J CA 1
ATOM 39164 C C . GLN J 1 149 ? 109.641 149.726 167.347 1.00 39.37 146 GLN J C 1
ATOM 39165 O O . GLN J 1 149 ? 110.436 150.671 167.298 1.00 39.37 146 GLN J O 1
ATOM 39179 N N . GLU J 1 150 ? 109.954 148.556 167.898 1.00 40.19 147 GLU J N 1
ATOM 39180 C CA . GLU J 1 150 ? 111.279 148.264 168.424 1.00 40.19 147 GLU J CA 1
ATOM 39181 C C . GLU J 1 150 ? 112.185 147.598 167.396 1.00 40.19 147 GLU J C 1
ATOM 39182 O O . GLU J 1 150 ? 113.317 147.235 167.733 1.00 40.19 147 GLU J O 1
ATOM 39194 N N . GLY J 1 151 ? 111.719 147.428 166.161 1.00 36.93 148 GLY J N 1
ATOM 39195 C CA . GLY J 1 151 ? 112.526 146.785 165.144 1.00 36.93 148 GLY J CA 1
ATOM 39196 C C . GLY J 1 151 ? 112.691 145.294 165.320 1.00 36.93 148 GLY J C 1
ATOM 39197 O O . GLY J 1 151 ? 113.671 144.728 164.831 1.00 36.93 148 GLY J O 1
ATOM 39201 N N . LYS J 1 152 ? 111.759 144.639 166.008 1.00 40.28 149 LYS J N 1
ATOM 39202 C CA . LYS J 1 152 ? 111.803 143.200 166.244 1.00 40.28 149 LYS J CA 1
ATOM 39203 C C . LYS J 1 152 ? 110.465 142.564 165.899 1.00 40.28 149 LYS J C 1
ATOM 39204 O O . LYS J 1 152 ? 109.977 141.674 166.602 1.00 40.28 149 LYS J O 1
ATOM 39223 N N . LEU J 1 153 ? 109.850 143.012 164.802 1.00 35.74 150 LEU J N 1
ATOM 39224 C CA . LEU J 1 153 ? 108.560 142.459 164.403 1.00 35.74 150 LEU J CA 1
ATOM 39225 C C . LEU J 1 153 ? 108.673 140.992 164.016 1.00 35.74 150 LEU J C 1
ATOM 39226 O O . LEU J 1 153 ? 107.738 140.220 164.250 1.00 35.74 150 LEU J O 1
ATOM 39242 N N . GLU J 1 154 ? 109.796 140.591 163.417 1.00 38.86 151 GLU J N 1
ATOM 39243 C CA . GLU J 1 154 ? 109.937 139.212 162.962 1.00 38.86 151 GLU J CA 1
ATOM 39244 C C . GLU J 1 154 ? 109.899 138.234 164.130 1.00 38.86 151 GLU J C 1
ATOM 39245 O O . GLU J 1 154 ? 109.313 137.151 164.024 1.00 38.86 151 GLU J O 1
ATOM 39257 N N . LYS J 1 155 ? 110.531 138.590 165.251 1.00 39.50 152 LYS J N 1
ATOM 39258 C CA . LYS J 1 155 ? 110.546 137.694 166.403 1.00 39.50 152 LYS J CA 1
ATOM 39259 C C . LYS J 1 155 ? 109.136 137.464 166.936 1.00 39.50 152 LYS J C 1
ATOM 39260 O O . LYS J 1 155 ? 108.732 136.324 167.193 1.00 39.50 152 LYS J O 1
ATOM 39279 N N . LYS J 1 156 ? 108.365 138.541 167.097 1.00 36.52 153 LYS J N 1
ATOM 39280 C CA . LYS J 1 156 ? 106.998 138.391 167.581 1.00 36.52 153 LYS J CA 1
ATOM 39281 C C . LYS J 1 156 ? 106.122 137.681 166.556 1.00 36.52 153 LYS J C 1
ATOM 39282 O O . LYS J 1 156 ? 105.199 136.948 166.928 1.00 36.52 153 LYS J O 1
ATOM 39301 N N . LEU J 1 157 ? 106.400 137.877 165.266 1.00 34.24 154 LEU J N 1
ATOM 39302 C CA . LEU J 1 157 ? 105.667 137.150 164.237 1.00 34.24 154 LEU J CA 1
ATOM 39303 C C . LEU J 1 157 ? 105.928 135.653 164.340 1.00 34.24 154 LEU J C 1
ATOM 39304 O O . LEU J 1 157 ? 105.004 134.842 164.217 1.00 34.24 154 LEU J O 1
ATOM 39320 N N . ARG J 1 158 ? 107.185 135.268 164.573 1.00 39.58 155 ARG J N 1
ATOM 39321 C CA . ARG J 1 158 ? 107.488 133.862 164.819 1.00 39.58 155 ARG J CA 1
ATOM 39322 C C . ARG J 1 158 ? 106.772 133.366 166.067 1.00 39.58 155 ARG J C 1
ATOM 39323 O O . ARG J 1 158 ? 106.244 132.247 166.090 1.00 39.58 155 ARG J O 1
ATOM 39344 N N . VAL J 1 159 ? 106.746 134.188 167.118 1.00 34.96 156 VAL J N 1
ATOM 39345 C CA . VAL J 1 159 ? 106.060 133.802 168.349 1.00 34.96 156 VAL J CA 1
ATOM 39346 C C . VAL J 1 159 ? 104.589 133.519 168.071 1.00 34.96 156 VAL J C 1
ATOM 39347 O O . VAL J 1 159 ? 104.008 132.577 168.622 1.00 34.96 156 VAL J O 1
ATOM 39360 N N . PHE J 1 160 ? 103.961 134.338 167.228 1.00 34.26 157 PHE J N 1
ATOM 39361 C CA . PHE J 1 160 ? 102.549 134.150 166.912 1.00 34.26 157 PHE J CA 1
ATOM 39362 C C . PHE J 1 160 ? 102.307 133.072 165.862 1.00 34.26 157 PHE J C 1
ATOM 39363 O O . PHE J 1 160 ? 101.167 132.619 165.716 1.00 34.26 157 PHE J O 1
ATOM 39380 N N . VAL J 1 161 ? 103.339 132.651 165.133 1.00 32.78 158 VAL J N 1
ATOM 39381 C CA . VAL J 1 161 ? 103.175 131.672 164.064 1.00 32.78 158 VAL J CA 1
ATOM 39382 C C . VAL J 1 161 ? 103.601 130.292 164.549 1.00 32.78 158 VAL J C 1
ATOM 39383 O O . VAL J 1 161 ? 103.071 129.272 164.096 1.00 32.78 158 VAL J O 1
ATOM 39396 N N . LYS J 1 162 ? 104.562 130.251 165.470 1.00 43.56 159 LYS J N 1
ATOM 39397 C CA . LYS J 1 162 ? 105.070 128.968 165.945 1.00 43.56 159 LYS J CA 1
ATOM 39398 C C . LYS J 1 162 ? 103.987 128.081 166.551 1.00 43.56 159 LYS J C 1
ATOM 39399 O O . LYS J 1 162 ? 103.992 126.871 166.265 1.00 43.56 159 LYS J O 1
ATOM 39418 N N . PRO J 1 163 ? 103.064 128.581 167.373 1.00 33.16 160 PRO J N 1
ATOM 39419 C CA . PRO J 1 163 ? 102.062 127.692 167.975 1.00 33.16 160 PRO J CA 1
ATOM 39420 C C . PRO J 1 163 ? 101.257 126.952 166.918 1.00 33.16 160 PRO J C 1
ATOM 39421 O O . PRO J 1 163 ? 100.902 127.507 165.876 1.00 33.16 160 PRO J O 1
ATOM 39432 N N . THR J 1 164 ? 100.969 125.679 167.200 1.00 30.45 161 THR J N 1
ATOM 39433 C CA . THR J 1 164 ? 100.178 124.882 166.270 1.00 30.45 161 THR J CA 1
ATOM 39434 C C . THR J 1 164 ? 98.733 125.362 166.222 1.00 30.45 161 THR J C 1
ATOM 39435 O O . THR J 1 164 ? 98.108 125.356 165.156 1.00 30.45 161 THR J O 1
ATOM 39446 N N . VAL J 1 165 ? 98.183 125.773 167.361 1.00 29.31 162 VAL J N 1
ATOM 39447 C CA . VAL J 1 165 ? 96.807 126.248 167.451 1.00 29.31 162 VAL J CA 1
ATOM 39448 C C . VAL J 1 165 ? 96.832 127.617 168.114 1.00 29.31 162 VAL J C 1
ATOM 39449 O O . VAL J 1 165 ? 97.168 127.731 169.299 1.00 29.31 162 VAL J O 1
ATOM 39462 N N . LEU J 1 166 ? 96.454 128.649 167.365 1.00 27.82 163 LEU J N 1
ATOM 39463 C CA . LEU J 1 166 ? 96.389 130.015 167.864 1.00 27.82 163 LEU J CA 1
ATOM 39464 C C . LEU J 1 166 ? 94.929 130.411 168.033 1.00 27.82 163 LEU J C 1
ATOM 39465 O O . LEU J 1 166 ? 94.123 130.223 167.116 1.00 27.82 163 LEU J O 1
ATOM 39481 N N . ILE J 1 167 ? 94.596 130.961 169.196 1.00 29.32 164 ILE J N 1
ATOM 39482 C CA . ILE J 1 167 ? 93.229 131.338 169.533 1.00 29.32 164 ILE J CA 1
ATOM 39483 C C . ILE J 1 167 ? 93.164 132.856 169.616 1.00 29.32 164 ILE J C 1
ATOM 39484 O O . ILE J 1 167 ? 93.910 133.478 170.385 1.00 29.32 164 ILE J O 1
ATOM 39500 N N . ILE J 1 168 ? 92.273 133.445 168.824 1.00 31.99 165 ILE J N 1
ATOM 39501 C CA . ILE J 1 168 ? 92.040 134.884 168.796 1.00 31.99 165 ILE J CA 1
ATOM 39502 C C . ILE J 1 168 ? 90.654 135.128 169.379 1.00 31.99 165 ILE J C 1
ATOM 39503 O O . ILE J 1 168 ? 89.635 134.855 168.729 1.00 31.99 165 ILE J O 1
ATOM 39519 N N . ASP J 1 169 ? 90.617 135.662 170.596 1.00 39.97 166 ASP J N 1
ATOM 39520 C CA . ASP J 1 169 ? 89.377 135.849 171.334 1.00 39.97 166 ASP J CA 1
ATOM 39521 C C . ASP J 1 169 ? 88.892 137.289 171.222 1.00 39.97 166 ASP J C 1
ATOM 39522 O O . ASP J 1 169 ? 89.688 138.231 171.269 1.00 39.97 166 ASP J O 1
ATOM 39531 N N . GLU J 1 170 ? 87.577 137.448 171.075 1.00 55.41 167 GLU J N 1
ATOM 39532 C CA . GLU J 1 170 ? 86.928 138.759 171.058 1.00 55.41 167 GLU J CA 1
ATOM 39533 C C . GLU J 1 170 ? 87.502 139.646 169.951 1.00 55.41 167 GLU J C 1
ATOM 39534 O O . GLU J 1 170 ? 88.109 140.689 170.199 1.00 55.41 167 GLU J O 1
ATOM 39546 N N . MET J 1 171 ? 87.298 139.204 168.712 1.00 42.89 168 MET J N 1
ATOM 39547 C CA . MET J 1 171 ? 87.681 139.970 167.527 1.00 42.89 168 MET J CA 1
ATOM 39548 C C . MET J 1 171 ? 86.450 140.747 167.071 1.00 42.89 168 MET J C 1
ATOM 39549 O O . MET J 1 171 ? 85.587 140.211 166.372 1.00 42.89 168 MET J O 1
ATOM 39563 N N . GLY J 1 172 ? 86.368 142.013 167.476 1.00 47.54 169 GLY J N 1
ATOM 39564 C CA . GLY J 1 172 ? 85.264 142.860 167.070 1.00 47.54 169 GLY J CA 1
ATOM 39565 C C . GLY J 1 172 ? 84.741 143.757 168.173 1.00 47.54 169 GLY J C 1
ATOM 39566 O O . GLY J 1 172 ? 84.162 144.812 167.897 1.00 47.54 169 GLY J O 1
ATOM 39570 N N . TYR J 1 173 ? 84.934 143.351 169.430 1.00 59.06 170 TYR J N 1
ATOM 39571 C CA . TYR J 1 173 ? 84.461 144.168 170.543 1.00 59.06 170 TYR J CA 1
ATOM 39572 C C . TYR J 1 173 ? 85.154 145.524 170.562 1.00 59.06 170 TYR J C 1
ATOM 39573 O O . TYR J 1 173 ? 84.509 146.556 170.784 1.00 59.06 170 TYR J O 1
ATOM 39591 N N . LEU J 1 174 ? 86.463 145.544 170.332 1.00 50.72 171 LEU J N 1
ATOM 39592 C CA . LEU J 1 174 ? 87.244 146.772 170.283 1.00 50.72 171 LEU J CA 1
ATOM 39593 C C . LEU J 1 174 ? 87.758 146.983 168.866 1.00 50.72 171 LEU J C 1
ATOM 39594 O O . LEU J 1 174 ? 88.409 146.099 168.300 1.00 50.72 171 LEU J O 1
ATOM 39610 N N . LYS J 1 175 ? 87.464 148.150 168.299 1.00 46.81 172 LYS J N 1
ATOM 39611 C CA . LYS J 1 175 ? 87.944 148.467 166.962 1.00 46.81 172 LYS J CA 1
ATOM 39612 C C . LYS J 1 175 ? 89.465 148.561 166.956 1.00 46.81 172 LYS J C 1
ATOM 39613 O O . LYS J 1 175 ? 90.073 149.136 167.862 1.00 46.81 172 LYS J O 1
ATOM 39632 N N . LEU J 1 176 ? 90.076 147.989 165.924 1.00 42.37 173 LEU J N 1
ATOM 39633 C CA . LEU J 1 176 ? 91.525 147.992 165.804 1.00 42.37 173 LEU J CA 1
ATOM 39634 C C . LEU J 1 176 ? 92.007 149.287 165.161 1.00 42.37 173 LEU J C 1
ATOM 39635 O O . LEU J 1 176 ? 91.313 149.897 164.342 1.00 42.37 173 LEU J O 1
ATOM 39651 N N . ASP J 1 177 ? 93.206 149.701 165.542 1.00 46.32 174 ASP J N 1
ATOM 39652 C CA . ASP J 1 177 ? 93.801 150.906 164.978 1.00 46.32 174 ASP J CA 1
ATOM 39653 C C . ASP J 1 177 ? 94.048 150.691 163.490 1.00 46.32 174 ASP J C 1
ATOM 39654 O O . ASP J 1 177 ? 94.719 149.717 163.122 1.00 46.32 174 ASP J O 1
ATOM 39663 N N . PRO J 1 178 ? 93.537 151.551 162.603 1.00 43.55 175 PRO J N 1
ATOM 39664 C CA . PRO J 1 178 ? 93.728 151.299 161.164 1.00 43.55 175 PRO J CA 1
ATOM 39665 C C . PRO J 1 178 ? 95.184 151.183 160.755 1.00 43.55 175 PRO J C 1
ATOM 39666 O O . PRO J 1 178 ? 95.499 150.416 159.836 1.00 43.55 175 PRO J O 1
ATOM 39677 N N . ASN J 1 179 ? 96.085 151.922 161.404 1.00 36.07 176 ASN J N 1
ATOM 39678 C CA . ASN J 1 179 ? 97.497 151.864 161.050 1.00 36.07 176 ASN J CA 1
ATOM 39679 C C . ASN J 1 179 ? 98.157 150.553 161.457 1.00 36.07 176 ASN J C 1
ATOM 39680 O O . ASN J 1 179 ? 99.286 150.293 161.026 1.00 36.07 176 ASN J O 1
ATOM 39691 N N . SER J 1 180 ? 97.491 149.726 162.267 1.00 35.52 177 SER J N 1
ATOM 39692 C CA . SER J 1 180 ? 98.066 148.481 162.751 1.00 35.52 177 SER J CA 1
ATOM 39693 C C . SER J 1 180 ? 97.289 147.239 162.339 1.00 35.52 177 SER J C 1
ATOM 39694 O O . SER J 1 180 ? 97.767 146.126 162.585 1.00 35.52 177 SER J O 1
ATOM 39702 N N . ALA J 1 181 ? 96.116 147.389 161.720 1.00 31.54 178 ALA J N 1
ATOM 39703 C CA . ALA J 1 181 ? 95.332 146.220 161.338 1.00 31.54 178 ALA J CA 1
ATOM 39704 C C . ALA J 1 181 ? 96.156 145.252 160.502 1.00 31.54 178 ALA J C 1
ATOM 39705 O O . ALA J 1 181 ? 96.025 144.029 160.642 1.00 31.54 178 ALA J O 1
ATOM 39712 N N . HIS J 1 182 ? 97.026 145.781 159.638 1.00 26.18 179 HIS J N 1
ATOM 39713 C CA . HIS J 1 182 ? 97.815 144.917 158.767 1.00 26.18 179 HIS J CA 1
ATOM 39714 C C . HIS J 1 182 ? 98.596 143.883 159.566 1.00 26.18 179 HIS J C 1
ATOM 39715 O O . HIS J 1 182 ? 98.773 142.750 159.103 1.00 26.18 179 HIS J O 1
ATOM 39729 N N . TYR J 1 183 ? 99.053 144.240 160.770 1.00 32.01 180 TYR J N 1
ATOM 39730 C CA . TYR J 1 183 ? 99.765 143.271 161.597 1.00 32.01 180 TYR J CA 1
ATOM 39731 C C . TYR J 1 183 ? 98.955 141.989 161.732 1.00 32.01 180 TYR J C 1
ATOM 39732 O O . TYR J 1 183 ? 99.458 140.889 161.474 1.00 32.01 180 TYR J O 1
ATOM 39750 N N . LEU J 1 184 ? 97.679 142.118 162.101 1.00 29.17 181 LEU J N 1
ATOM 39751 C CA . LEU J 1 184 ? 96.821 140.944 162.201 1.00 29.17 181 LEU J CA 1
ATOM 39752 C C . LEU J 1 184 ? 96.828 140.164 160.894 1.00 29.17 181 LEU J C 1
ATOM 39753 O O . LEU J 1 184 ? 97.033 138.944 160.883 1.00 29.17 181 LEU J O 1
ATOM 39769 N N . PHE J 1 185 ? 96.642 140.866 159.772 1.00 22.18 182 PHE J N 1
ATOM 39770 C CA . PHE J 1 185 ? 96.666 140.200 158.476 1.00 22.18 182 PHE J CA 1
ATOM 39771 C C . PHE J 1 185 ? 97.929 139.367 158.315 1.00 22.18 182 PHE J C 1
ATOM 39772 O O . PHE J 1 185 ? 97.873 138.228 157.837 1.00 22.18 182 PHE J O 1
ATOM 39789 N N . GLN J 1 186 ? 99.076 139.908 158.735 1.00 25.26 183 GLN J N 1
ATOM 39790 C CA . GLN J 1 186 ? 100.326 139.171 158.591 1.00 25.26 183 GLN J CA 1
ATOM 39791 C C . GLN J 1 186 ? 100.200 137.783 159.200 1.00 25.26 183 GLN J C 1
ATOM 39792 O O . GLN J 1 186 ? 100.560 136.780 158.574 1.00 25.26 183 GLN J O 1
ATOM 39806 N N . VAL J 1 187 ? 99.654 137.702 160.415 1.00 28.51 184 VAL J N 1
ATOM 39807 C CA . VAL J 1 187 ? 99.465 136.398 161.042 1.00 28.51 184 VAL J CA 1
ATOM 39808 C C . VAL J 1 187 ? 98.580 135.526 160.162 1.00 28.51 184 VAL J C 1
ATOM 39809 O O . VAL J 1 187 ? 98.944 134.399 159.804 1.00 28.51 184 VAL J O 1
ATOM 39822 N N . ILE J 1 188 ? 97.426 136.059 159.755 1.00 24.29 185 ILE J N 1
ATOM 39823 C CA . ILE J 1 188 ? 96.540 135.305 158.876 1.00 24.29 185 ILE J CA 1
ATOM 39824 C C . ILE J 1 188 ? 97.244 134.997 157.565 1.00 24.29 185 ILE J C 1
ATOM 39825 O O . ILE J 1 188 ? 96.955 133.984 156.917 1.00 24.29 185 ILE J O 1
ATOM 39841 N N . ALA J 1 189 ? 98.176 135.858 157.151 1.00 21.58 186 ALA J N 1
ATOM 39842 C CA . ALA J 1 189 ? 98.921 135.609 155.926 1.00 21.58 186 ALA J CA 1
ATOM 39843 C C . ALA J 1 189 ? 99.970 134.521 156.111 1.00 21.58 186 ALA J C 1
ATOM 39844 O O . ALA J 1 189 ? 100.288 133.807 155.153 1.00 21.58 186 ALA J O 1
ATOM 39851 N N . ARG J 1 190 ? 100.512 134.376 157.320 1.00 27.71 187 ARG J N 1
ATOM 39852 C CA . ARG J 1 190 ? 101.588 133.419 157.553 1.00 27.71 187 ARG J CA 1
ATOM 39853 C C . ARG J 1 190 ? 101.088 132.093 158.103 1.00 27.71 187 ARG J C 1
ATOM 39854 O O . ARG J 1 190 ? 101.715 131.056 157.858 1.00 27.71 187 ARG J O 1
ATOM 39875 N N . ARG J 1 191 ? 99.979 132.098 158.839 1.00 27.35 188 ARG J N 1
ATOM 39876 C CA . ARG J 1 191 ? 99.363 130.863 159.305 1.00 27.35 188 ARG J CA 1
ATOM 39877 C C . ARG J 1 191 ? 98.434 130.247 158.270 1.00 27.35 188 ARG J C 1
ATOM 39878 O O . ARG J 1 191 ? 97.886 129.167 158.517 1.00 27.35 188 ARG J O 1
ATOM 39899 N N . TYR J 1 192 ? 98.244 130.902 157.127 1.00 20.97 189 TYR J N 1
ATOM 39900 C CA . TYR J 1 192 ? 97.372 130.373 156.088 1.00 20.97 189 TYR J CA 1
ATOM 39901 C C . TYR J 1 192 ? 97.954 129.084 155.520 1.00 20.97 189 TYR J C 1
ATOM 39902 O O . TYR J 1 192 ? 99.116 129.044 155.104 1.00 20.97 189 TYR J O 1
ATOM 39920 N N . GLU J 1 193 ? 97.142 128.028 155.509 1.00 22.57 190 GLU J N 1
ATOM 39921 C CA . GLU J 1 193 ? 97.536 126.712 155.012 1.00 22.57 190 GLU J CA 1
ATOM 39922 C C . GLU J 1 193 ? 98.732 126.138 155.766 1.00 22.57 190 GLU J C 1
ATOM 39923 O O . GLU J 1 193 ? 99.393 125.218 155.273 1.00 22.57 190 GLU J O 1
ATOM 39935 N N . HIS J 1 194 ? 99.029 126.663 156.953 1.00 24.85 191 HIS J N 1
ATOM 39936 C CA . HIS J 1 194 ? 100.107 126.145 157.787 1.00 24.85 191 HIS J CA 1
ATOM 39937 C C . HIS J 1 194 ? 99.614 125.659 159.139 1.00 24.85 191 HIS J C 1
ATOM 39938 O O . HIS J 1 194 ? 99.963 124.548 159.556 1.00 24.85 191 HIS J O 1
ATOM 39952 N N . ALA J 1 195 ? 98.809 126.455 159.840 1.00 26.29 192 ALA J N 1
ATOM 39953 C CA . ALA J 1 195 ? 98.305 126.078 161.151 1.00 26.29 192 ALA J CA 1
ATOM 39954 C C . ALA J 1 195 ? 96.885 126.599 161.303 1.00 26.29 192 ALA J C 1
ATOM 39955 O O . ALA J 1 195 ? 96.548 127.641 160.729 1.00 26.29 192 ALA J O 1
ATOM 39962 N N . PRO J 1 196 ? 96.033 125.907 162.059 1.00 27.58 193 PRO J N 1
ATOM 39963 C CA . PRO J 1 196 ? 94.671 126.406 162.277 1.00 27.58 193 PRO J CA 1
ATOM 39964 C C . PRO J 1 196 ? 94.647 127.645 163.160 1.00 27.58 193 PRO J C 1
ATOM 39965 O O . PRO J 1 196 ? 95.576 127.929 163.919 1.00 27.58 193 PRO J O 1
ATOM 39976 N N . ILE J 1 197 ? 93.550 128.390 163.042 1.00 27.30 194 ILE J N 1
ATOM 39977 C CA . ILE J 1 197 ? 93.256 129.524 163.909 1.00 27.30 194 ILE J CA 1
ATOM 39978 C C . ILE J 1 197 ? 91.837 129.360 164.436 1.00 27.30 194 ILE J C 1
ATOM 39979 O O . ILE J 1 197 ? 90.909 129.103 163.661 1.00 27.30 194 ILE J O 1
ATOM 39995 N N . ILE J 1 198 ? 91.673 129.503 165.747 1.00 29.55 195 ILE J N 1
ATOM 39996 C CA . ILE J 1 198 ? 90.369 129.445 166.396 1.00 29.55 195 ILE J CA 1
ATOM 39997 C C . ILE J 1 198 ? 90.003 130.871 166.780 1.00 29.55 195 ILE J C 1
ATOM 39998 O O . ILE J 1 198 ? 90.535 131.419 167.751 1.00 29.55 195 ILE J O 1
ATOM 40014 N N . LEU J 1 199 ? 89.093 131.474 166.023 1.00 33.14 196 LEU J N 1
ATOM 40015 C CA . LEU J 1 199 ? 88.743 132.879 166.183 1.00 33.14 196 LEU J CA 1
ATOM 40016 C C . LEU J 1 199 ? 87.302 132.998 166.655 1.00 33.14 196 LEU J C 1
ATOM 40017 O O . LEU J 1 199 ? 86.397 132.416 166.049 1.00 33.14 196 LEU J O 1
ATOM 40033 N N . THR J 1 200 ? 87.094 133.754 167.729 1.00 38.98 197 THR J N 1
ATOM 40034 C CA . THR J 1 200 ? 85.764 134.003 168.269 1.00 38.98 197 THR J CA 1
ATOM 40035 C C . THR J 1 200 ? 85.411 135.473 168.089 1.00 38.98 197 THR J C 1
ATOM 40036 O O . THR J 1 200 ? 86.236 136.354 168.350 1.00 38.98 197 THR J O 1
ATOM 40047 N N . SER J 1 201 ? 84.184 135.736 167.641 1.00 42.20 198 SER J N 1
ATOM 40048 C CA . SER J 1 201 ? 83.760 137.102 167.377 1.00 42.20 198 SER J CA 1
ATOM 40049 C C . SER J 1 201 ? 82.257 137.219 167.574 1.00 42.20 198 SER J C 1
ATOM 40050 O O . SER J 1 201 ? 81.523 136.228 167.535 1.00 42.20 198 SER J O 1
ATOM 40058 N N . ASN J 1 202 ? 81.810 138.455 167.792 1.00 50.80 199 ASN J N 1
ATOM 40059 C CA . ASN J 1 202 ? 80.394 138.787 167.861 1.00 50.80 199 ASN J CA 1
ATOM 40060 C C . ASN J 1 202 ? 79.945 139.634 166.676 1.00 50.80 199 ASN J C 1
ATOM 40061 O O . ASN J 1 202 ? 78.801 140.101 166.657 1.00 50.80 199 ASN J O 1
ATOM 40072 N N . LYS J 1 203 ? 80.816 139.840 165.692 1.00 45.11 200 LYS J N 1
ATOM 40073 C CA . LYS J 1 203 ? 80.520 140.645 164.516 1.00 45.11 200 LYS J CA 1
ATOM 40074 C C . LYS J 1 203 ? 80.457 139.755 163.283 1.00 45.11 200 LYS J C 1
ATOM 40075 O O . LYS J 1 203 ? 81.204 138.777 163.173 1.00 45.11 200 LYS J O 1
ATOM 40094 N N . SER J 1 204 ? 79.563 140.096 162.360 1.00 37.97 201 SER J N 1
ATOM 40095 C CA . SER J 1 204 ? 79.462 139.360 161.111 1.00 37.97 201 SER J CA 1
ATOM 40096 C C . SER J 1 204 ? 80.666 139.657 160.220 1.00 37.97 201 SER J C 1
ATOM 40097 O O . SER J 1 204 ? 81.397 140.632 160.416 1.00 37.97 201 SER J O 1
ATOM 40105 N N . PHE J 1 205 ? 80.868 138.792 159.223 1.00 31.50 202 PHE J N 1
ATOM 40106 C CA . PHE J 1 205 ? 82.009 138.955 158.328 1.00 31.50 202 PHE J CA 1
ATOM 40107 C C . PHE J 1 205 ? 81.940 140.280 157.581 1.00 31.50 202 PHE J C 1
ATOM 40108 O O . PHE J 1 205 ? 82.951 140.981 157.450 1.00 31.50 202 PHE J O 1
ATOM 40125 N N . GLY J 1 206 ? 80.754 140.648 157.094 1.00 35.30 203 GLY J N 1
ATOM 40126 C CA . GLY J 1 206 ? 80.616 141.874 156.329 1.00 35.30 203 GLY J CA 1
ATOM 40127 C C . GLY J 1 206 ? 81.022 143.119 157.089 1.00 35.30 203 GLY J C 1
ATOM 40128 O O . GLY J 1 206 ? 81.334 144.140 156.467 1.00 35.30 203 GLY J O 1
ATOM 40132 N N . GLU J 1 207 ? 81.027 143.060 158.418 1.00 41.20 204 GLU J N 1
ATOM 40133 C CA . GLU J 1 207 ? 81.398 144.197 159.248 1.00 41.20 204 GLU J CA 1
ATOM 40134 C C . GLU J 1 207 ? 82.878 144.212 159.611 1.00 41.20 204 GLU J C 1
ATOM 40135 O O . GLU J 1 207 ? 83.327 145.155 160.272 1.00 41.20 204 GLU J O 1
ATOM 40147 N N . TRP J 1 208 ? 83.648 143.203 159.192 1.00 34.27 205 TRP J N 1
ATOM 40148 C CA . TRP J 1 208 ? 85.068 143.175 159.527 1.00 34.27 205 TRP J CA 1
ATOM 40149 C C . TRP J 1 208 ? 85.788 144.417 159.019 1.00 34.27 205 TRP J C 1
ATOM 40150 O O . TRP J 1 208 ? 86.720 144.903 159.670 1.00 34.27 205 TRP J O 1
ATOM 40171 N N . GLY J 1 209 ? 85.365 144.952 157.872 1.00 33.89 206 GLY J N 1
ATOM 40172 C CA . GLY J 1 209 ? 85.971 146.177 157.379 1.00 33.89 206 GLY J CA 1
ATOM 40173 C C . GLY J 1 209 ? 85.868 147.309 158.382 1.00 33.89 206 GLY J C 1
ATOM 40174 O O . GLY J 1 209 ? 86.801 148.101 158.539 1.00 33.89 206 GLY J O 1
ATOM 40178 N N . GLU J 1 210 ? 84.730 147.403 159.073 1.00 45.23 207 GLU J N 1
ATOM 40179 C CA . GLU J 1 210 ? 84.592 148.395 160.132 1.00 45.23 207 GLU J CA 1
ATOM 40180 C C . GLU J 1 210 ? 85.583 148.132 161.258 1.00 45.23 207 GLU J C 1
ATOM 40181 O O . GLU J 1 210 ? 86.171 149.068 161.812 1.00 45.23 207 GLU J O 1
ATOM 40193 N N . ILE J 1 211 ? 85.779 146.860 161.612 1.00 40.96 208 ILE J N 1
ATOM 40194 C CA . ILE J 1 211 ? 86.657 146.524 162.730 1.00 40.96 208 ILE J CA 1
ATOM 40195 C C . ILE J 1 211 ? 88.088 146.954 162.430 1.00 40.96 208 ILE J C 1
ATOM 40196 O O . ILE J 1 211 ? 88.768 147.547 163.276 1.00 40.96 208 ILE J O 1
ATOM 40212 N N . VAL J 1 212 ? 88.566 146.663 161.216 1.00 34.91 209 VAL J N 1
ATOM 40213 C CA . VAL J 1 212 ? 89.941 146.989 160.844 1.00 34.91 209 VAL J CA 1
ATOM 40214 C C . VAL J 1 212 ? 90.063 148.334 160.143 1.00 34.91 209 VAL J C 1
ATOM 40215 O O . VAL J 1 212 ? 91.185 148.841 159.990 1.00 34.91 209 VAL J O 1
ATOM 40228 N N . GLY J 1 213 ? 88.953 148.928 159.710 1.00 34.91 210 GLY J N 1
ATOM 40229 C CA . GLY J 1 213 ? 89.012 150.222 159.060 1.00 34.91 210 GLY J CA 1
ATOM 40230 C C . GLY J 1 213 ? 89.569 150.202 157.656 1.00 34.91 210 GLY J C 1
ATOM 40231 O O . GLY J 1 213 ? 90.058 151.230 157.181 1.00 34.91 210 GLY J O 1
ATOM 40235 N N . ASP J 1 214 ? 89.513 149.059 156.974 1.00 27.25 211 ASP J N 1
ATOM 40236 C CA . ASP J 1 214 ? 90.008 148.967 155.602 1.00 27.25 211 ASP J CA 1
ATOM 40237 C C . ASP J 1 214 ? 89.269 147.823 154.921 1.00 27.25 211 ASP J C 1
ATOM 40238 O O . ASP J 1 214 ? 89.481 146.657 155.268 1.00 27.25 211 ASP J O 1
ATOM 40247 N N . SER J 1 215 ? 88.407 148.158 153.958 1.00 24.51 212 SER J N 1
ATOM 40248 C CA . SER J 1 215 ? 87.567 147.142 153.331 1.00 24.51 212 SER J CA 1
ATOM 40249 C C . SER J 1 215 ? 88.401 146.106 152.587 1.00 24.51 212 SER J C 1
ATOM 40250 O O . SER J 1 215 ? 88.129 144.904 152.675 1.00 24.51 212 SER J O 1
ATOM 40258 N N . VAL J 1 216 ? 89.415 146.550 151.842 1.00 19.47 213 VAL J N 1
ATOM 40259 C CA . VAL J 1 216 ? 90.204 145.622 151.035 1.00 19.47 213 VAL J CA 1
ATOM 40260 C C . VAL J 1 216 ? 90.992 144.672 151.931 1.00 19.47 213 VAL J C 1
ATOM 40261 O O . VAL J 1 216 ? 91.038 143.458 151.692 1.00 19.47 213 VAL J O 1
ATOM 40274 N N . LEU J 1 217 ? 91.633 145.213 152.968 1.00 22.08 214 LEU J N 1
ATOM 40275 C CA . LEU J 1 217 ? 92.393 144.369 153.883 1.00 22.08 214 LEU J CA 1
ATOM 40276 C C . LEU J 1 217 ? 91.479 143.388 154.604 1.00 22.08 214 LEU J C 1
ATOM 40277 O O . LEU J 1 217 ? 91.833 142.218 154.787 1.00 22.08 214 LEU J O 1
ATOM 40293 N N . ALA J 1 218 ? 90.297 143.847 155.021 1.00 25.14 215 ALA J N 1
ATOM 40294 C CA . ALA J 1 218 ? 89.347 142.951 155.670 1.00 25.14 215 ALA J CA 1
ATOM 40295 C C . ALA J 1 218 ? 88.909 141.840 154.727 1.00 25.14 215 ALA J C 1
ATOM 40296 O O . ALA J 1 218 ? 88.795 140.678 155.135 1.00 25.14 215 ALA J O 1
ATOM 40303 N N . THR J 1 219 ? 88.648 142.178 153.463 1.00 20.01 216 THR J N 1
ATOM 40304 C CA . THR J 1 219 ? 88.245 141.164 152.495 1.00 20.01 216 THR J CA 1
ATOM 40305 C C . THR J 1 219 ? 89.349 140.136 152.287 1.00 20.01 216 THR J C 1
ATOM 40306 O O . THR J 1 219 ? 89.081 138.931 152.218 1.00 20.01 216 THR J O 1
ATOM 40317 N N . ALA J 1 220 ? 90.598 140.594 152.176 1.00 20.00 217 ALA J N 1
ATOM 40318 C CA . ALA J 1 220 ? 91.708 139.659 152.016 1.00 20.00 217 ALA J CA 1
ATOM 40319 C C . ALA J 1 220 ? 91.852 138.761 153.239 1.00 20.00 217 ALA J C 1
ATOM 40320 O O . ALA J 1 220 ? 92.066 137.547 153.110 1.00 20.00 217 ALA J O 1
ATOM 40327 N N . MET J 1 221 ? 91.736 139.342 154.435 1.00 24.19 218 MET J N 1
ATOM 40328 C CA . MET J 1 221 ? 91.828 138.551 155.657 1.00 24.19 218 MET J CA 1
ATOM 40329 C C . MET J 1 221 ? 90.731 137.497 155.702 1.00 24.19 218 MET J C 1
ATOM 40330 O O . MET J 1 221 ? 90.983 136.337 156.043 1.00 24.19 218 MET J O 1
ATOM 40344 N N . LEU J 1 222 ? 89.502 137.885 155.358 1.00 25.29 219 LEU J N 1
ATOM 40345 C CA . LEU J 1 222 ? 88.397 136.933 155.367 1.00 25.29 219 LEU J CA 1
ATOM 40346 C C . LEU J 1 222 ? 88.609 135.833 154.336 1.00 25.29 219 LEU J C 1
ATOM 40347 O O . LEU J 1 222 ? 88.338 134.659 154.610 1.00 25.29 219 LEU J O 1
ATOM 40363 N N . ASP J 1 223 ? 89.085 136.190 153.142 1.00 19.73 220 ASP J N 1
ATOM 40364 C CA . ASP J 1 223 ? 89.327 135.175 152.122 1.00 19.73 220 ASP J CA 1
ATOM 40365 C C . ASP J 1 223 ? 90.375 134.173 152.586 1.00 19.73 220 ASP J C 1
ATOM 40366 O O . ASP J 1 223 ? 90.211 132.961 152.401 1.00 19.73 220 ASP J O 1
ATOM 40375 N N . ARG J 1 224 ? 91.460 134.657 153.193 1.00 19.69 221 ARG J N 1
ATOM 40376 C CA . ARG J 1 224 ? 92.497 133.742 153.660 1.00 19.69 221 ARG J CA 1
ATOM 40377 C C . ARG J 1 224 ? 92.013 132.906 154.838 1.00 19.69 221 ARG J C 1
ATOM 40378 O O . ARG J 1 224 ? 92.382 131.734 154.967 1.00 19.69 221 ARG J O 1
ATOM 40399 N N . LEU J 1 225 ? 91.186 133.489 155.708 1.00 23.97 222 LEU J N 1
ATOM 40400 C CA . LEU J 1 225 ? 90.755 132.782 156.909 1.00 23.97 222 LEU J CA 1
ATOM 40401 C C . LEU J 1 225 ? 89.712 131.718 156.588 1.00 23.97 222 LEU J C 1
ATOM 40402 O O . LEU J 1 225 ? 89.737 130.624 157.164 1.00 23.97 222 LEU J O 1
ATOM 40418 N N . LEU J 1 226 ? 88.792 132.015 155.674 1.00 24.70 223 LEU J N 1
ATOM 40419 C CA . LEU J 1 226 ? 87.661 131.144 155.388 1.00 24.70 223 LEU J CA 1
ATOM 40420 C C . LEU J 1 226 ? 87.955 130.103 154.316 1.00 24.70 223 LEU J C 1
ATOM 40421 O O . LEU J 1 226 ? 87.085 129.276 154.028 1.00 24.70 223 LEU J O 1
ATOM 40437 N N . HIS J 1 227 ? 89.146 130.120 153.715 1.00 22.63 224 HIS J N 1
ATOM 40438 C CA . HIS J 1 227 ? 89.459 129.136 152.684 1.00 22.63 224 HIS J CA 1
ATOM 40439 C C . HIS J 1 227 ? 89.371 127.722 153.242 1.00 22.63 224 HIS J C 1
ATOM 40440 O O . HIS J 1 227 ? 88.782 126.829 152.622 1.00 22.63 224 HIS J O 1
ATOM 40454 N N . HIS J 1 228 ? 89.954 127.502 154.420 1.00 25.09 225 HIS J N 1
ATOM 40455 C CA . HIS J 1 228 ? 89.897 126.223 155.127 1.00 25.09 225 HIS J CA 1
ATOM 40456 C C . HIS J 1 228 ? 89.440 126.541 156.546 1.00 25.09 225 HIS J C 1
ATOM 40457 O O . HIS J 1 228 ? 90.259 126.860 157.411 1.00 25.09 225 HIS J O 1
ATOM 40471 N N . SER J 1 229 ? 88.132 126.471 156.782 1.00 26.75 226 SER J N 1
ATOM 40472 C CA . SER J 1 229 ? 87.590 126.822 158.085 1.00 26.75 226 SER J CA 1
ATOM 40473 C C . SER J 1 229 ? 86.256 126.124 158.292 1.00 26.75 226 SER J C 1
ATOM 40474 O O . SER J 1 229 ? 85.614 125.667 157.343 1.00 26.75 226 SER J O 1
ATOM 40482 N N . ILE J 1 230 ? 85.852 126.046 159.557 1.00 30.07 227 ILE J N 1
ATOM 40483 C CA . ILE J 1 230 ? 84.541 125.549 159.954 1.00 30.07 227 ILE J CA 1
ATOM 40484 C C . ILE J 1 230 ? 83.858 126.667 160.728 1.00 30.07 227 ILE J C 1
ATOM 40485 O O . ILE J 1 230 ? 84.383 127.134 161.747 1.00 30.07 227 ILE J O 1
ATOM 40501 N N . ILE J 1 231 ? 82.692 127.094 160.249 1.00 32.16 228 ILE J N 1
ATOM 40502 C CA . ILE J 1 231 ? 82.003 128.271 160.763 1.00 32.16 228 ILE J CA 1
ATOM 40503 C C . ILE J 1 231 ? 80.795 127.815 161.567 1.00 32.16 228 ILE J C 1
ATOM 40504 O O . ILE J 1 231 ? 79.975 127.029 161.078 1.00 32.16 228 ILE J O 1
ATOM 40520 N N . PHE J 1 232 ? 80.688 128.308 162.800 1.00 38.17 229 PHE J N 1
ATOM 40521 C CA . PHE J 1 232 ? 79.563 128.018 163.679 1.00 38.17 229 PHE J CA 1
ATOM 40522 C C . PHE J 1 232 ? 78.839 129.319 163.991 1.00 38.17 229 PHE J C 1
ATOM 40523 O O . PHE J 1 232 ? 79.452 130.269 164.490 1.00 38.17 229 PHE J O 1
ATOM 40540 N N . ASN J 1 233 ? 77.540 129.358 163.701 1.00 42.89 230 ASN J N 1
ATOM 40541 C CA . ASN J 1 233 ? 76.698 130.516 163.998 1.00 42.89 230 ASN J CA 1
ATOM 40542 C C . ASN J 1 233 ? 75.865 130.169 165.227 1.00 42.89 230 ASN J C 1
ATOM 40543 O O . ASN J 1 233 ? 74.769 129.616 165.125 1.00 42.89 230 ASN J O 1
ATOM 40554 N N . LEU J 1 234 ? 76.395 130.499 166.401 1.00 43.32 231 LEU J N 1
ATOM 40555 C CA . LEU J 1 234 ? 75.721 130.189 167.651 1.00 43.32 231 LEU J CA 1
ATOM 40556 C C . LEU J 1 234 ? 74.659 131.236 167.963 1.00 43.32 231 LEU J C 1
ATOM 40557 O O . LEU J 1 234 ? 74.813 132.423 167.660 1.00 43.32 231 LEU J O 1
ATOM 40573 N N . LYS J 1 235 ? 73.569 130.780 168.578 1.00 45.18 232 LYS J N 1
ATOM 40574 C CA . LYS J 1 235 ? 72.453 131.639 168.945 1.00 45.18 232 LYS J CA 1
ATOM 40575 C C . LYS J 1 235 ? 71.984 131.256 170.342 1.00 45.18 232 LYS J C 1
ATOM 40576 O O . LYS J 1 235 ? 72.495 130.314 170.956 1.00 45.18 232 LYS J O 1
ATOM 40595 N N . GLY J 1 236 ? 71.006 131.997 170.847 1.00 44.20 233 GLY J N 1
ATOM 40596 C CA . GLY J 1 236 ? 70.433 131.753 172.155 1.00 44.20 233 GLY J CA 1
ATOM 40597 C C . GLY J 1 236 ? 70.706 132.900 173.113 1.00 44.20 233 GLY J C 1
ATOM 40598 O O . GLY J 1 236 ? 71.409 133.864 172.802 1.00 44.20 233 GLY J O 1
ATOM 40602 N N . GLU J 1 237 ? 70.123 132.772 174.301 1.00 48.64 234 GLU J N 1
ATOM 40603 C CA . GLU J 1 237 ? 70.272 133.784 175.333 1.00 48.64 234 GLU J CA 1
ATOM 40604 C C . GLU J 1 237 ? 71.667 133.723 175.951 1.00 48.64 234 GLU J C 1
ATOM 40605 O O . GLU J 1 237 ? 72.337 132.686 175.944 1.00 48.64 234 GLU J O 1
ATOM 40617 N N . SER J 1 238 ? 72.099 134.859 176.492 1.00 47.94 235 SER J N 1
ATOM 40618 C CA . SER J 1 238 ? 73.403 134.933 177.134 1.00 47.94 235 SER J CA 1
ATOM 40619 C C . SER J 1 238 ? 73.451 134.008 178.344 1.00 47.94 235 SER J C 1
ATOM 40620 O O . SER J 1 238 ? 72.516 133.966 179.148 1.00 47.94 235 SER J O 1
ATOM 40628 N N . TYR J 1 239 ? 74.551 133.262 178.468 1.00 52.80 236 TYR J N 1
ATOM 40629 C CA . TYR J 1 239 ? 74.704 132.362 179.606 1.00 52.80 236 TYR J CA 1
ATOM 40630 C C . TYR J 1 239 ? 74.923 133.134 180.901 1.00 52.80 236 TYR J C 1
ATOM 40631 O O . TYR J 1 239 ? 74.459 132.703 181.964 1.00 52.80 236 TYR J O 1
ATOM 40649 N N . ARG J 1 240 ? 75.627 134.267 180.837 1.00 54.54 237 ARG J N 1
ATOM 40650 C CA . ARG J 1 240 ? 75.802 135.090 182.029 1.00 54.54 237 ARG J CA 1
ATOM 40651 C C . ARG J 1 240 ? 74.459 135.586 182.549 1.00 54.54 237 ARG J C 1
ATOM 40652 O O . ARG J 1 240 ? 74.200 135.551 183.758 1.00 54.54 237 ARG J O 1
ATOM 40673 N N . LEU J 1 241 ? 73.587 136.047 181.650 1.00 51.32 238 LEU J N 1
ATOM 40674 C CA . LEU J 1 241 ? 72.257 136.473 182.068 1.00 51.32 238 LEU J CA 1
ATOM 40675 C C . LEU J 1 241 ? 71.436 135.301 182.590 1.00 51.32 238 LEU J C 1
ATOM 40676 O O . LEU J 1 241 ? 70.640 135.470 183.519 1.00 51.32 238 LEU J O 1
ATOM 40692 N N . ARG J 1 242 ? 71.609 134.113 182.008 1.00 53.49 239 ARG J N 1
ATOM 40693 C CA . ARG J 1 242 ? 70.920 132.934 182.521 1.00 53.49 239 ARG J CA 1
ATOM 40694 C C . ARG J 1 242 ? 71.335 132.649 183.959 1.00 53.49 239 ARG J C 1
ATOM 40695 O O . ARG J 1 242 ? 70.490 132.394 184.826 1.00 53.49 239 ARG J O 1
ATOM 40716 N N . GLU J 1 243 ? 72.641 132.699 184.233 1.00 52.91 240 GLU J N 1
ATOM 40717 C CA . GLU J 1 243 ? 73.119 132.498 185.598 1.00 52.91 240 GLU J CA 1
ATOM 40718 C C . GLU J 1 243 ? 72.606 133.593 186.525 1.00 52.91 240 GLU J C 1
ATOM 40719 O O . GLU J 1 243 ? 72.260 133.327 187.682 1.00 52.91 240 GLU J O 1
ATOM 40731 N N . LYS J 1 244 ? 72.565 134.834 186.038 1.00 57.61 241 LYS J N 1
ATOM 40732 C CA . LYS J 1 244 ? 72.056 135.934 186.851 1.00 57.61 241 LYS J CA 1
ATOM 40733 C C . LYS J 1 244 ? 70.601 135.696 187.236 1.00 57.61 241 LYS J C 1
ATOM 40734 O O . LYS J 1 244 ? 70.214 135.878 188.396 1.00 57.61 241 LYS J O 1
ATOM 40753 N N . ARG J 1 245 ? 69.778 135.280 186.270 1.00 52.18 242 ARG J N 1
ATOM 40754 C CA . ARG J 1 245 ? 68.378 134.996 186.568 1.00 52.18 242 ARG J CA 1
ATOM 40755 C C . ARG J 1 245 ? 68.249 133.825 187.533 1.00 52.18 242 ARG J C 1
ATOM 40756 O O . ARG J 1 245 ? 67.427 133.859 188.456 1.00 52.18 242 ARG J O 1
ATOM 40777 N N . LEU J 1 246 ? 69.053 132.777 187.337 1.00 51.08 243 LEU J N 1
ATOM 40778 C CA . LEU J 1 246 ? 68.990 131.629 188.236 1.00 51.08 243 LEU J CA 1
ATOM 40779 C C . LEU J 1 246 ? 69.335 132.033 189.664 1.00 51.08 243 LEU J C 1
ATOM 40780 O O . LEU J 1 246 ? 68.669 131.609 190.615 1.00 51.08 243 LEU J O 1
ATOM 40796 N N . GLN J 1 247 ? 70.374 132.854 189.833 1.00 56.12 244 GLN J N 1
ATOM 40797 C CA . GLN J 1 247 ? 70.726 133.328 191.168 1.00 56.12 244 GLN J CA 1
ATOM 40798 C C . GLN J 1 247 ? 69.620 134.198 191.752 1.00 56.12 244 GLN J C 1
ATOM 40799 O O . GLN J 1 247 ? 69.270 134.062 192.930 1.00 56.12 244 GLN J O 1
ATOM 40813 N N . GLU J 1 248 ? 69.056 135.098 190.943 1.00 55.21 245 GLU J N 1
ATOM 40814 C CA . GLU J 1 248 ? 67.962 135.935 191.424 1.00 55.21 245 GLU J CA 1
ATOM 40815 C C . GLU J 1 248 ? 66.744 135.094 191.784 1.00 55.21 245 GLU J C 1
ATOM 40816 O O . GLU J 1 248 ? 66.101 135.327 192.814 1.00 55.21 245 GLU J O 1
ATOM 40828 N N . GLU J 1 249 ? 66.414 134.113 190.951 1.00 51.93 246 GLU J N 1
ATOM 40829 C CA . GLU J 1 249 ? 65.267 133.248 191.200 1.00 51.93 246 GLU J CA 1
ATOM 40830 C C . GLU J 1 249 ? 65.642 132.116 192.151 1.00 51.93 246 GLU J C 1
ATOM 40831 O O . GLU J 1 249 ? 65.999 132.355 193.305 1.00 51.93 246 GLU J O 1
#

Secondary structure (DSSP, 8-state):
-HHHHHHHHHHTT-HHHHHTHHHHHHHHHHS---HHHHHHHHHHHHHHHHHHHHHHHHHHHTT-SS---GGG--SSS-TTS-HHHHHHHHTTHHHHHT-EEEEESSTTSSHHHHHHHHHHHHHHTT--EEEEEHHHHHHHHHHHHHTT-HHHHHHHHHSSSEEEEE-SSSSPPPTTTHHHHHHHHHHSTTTS-EEEEESS-GGGHHHHHT-HHHHHHHHHHHHTTEEEEE--SS-HHHHHHHHHH-/-HHHHHHHHHHTT-HHHHHTHHHHHHHHHHS---HHHHHHHHHHHHHHHHHHHHHHHHHHHHT-SS---GGG--TTT-TTS-HHHHHHHHTTHHHHHT-EEEEESSSSSSHHHHHHHHHHHHHHTT--EEEEEHHHHHHHHHHHHHTT-HHHHHHHHHSSSEEEEEEESSSPPPHHHHHHHHHHHHHTTTTS-EEEEESS-GGGHHHHHT-HHHHHHHHHHHHSSEEEEE--SS-HHHHHHHHHH-/-HHHHHHHHHHTT-HHHHHTHHHHHHHHHHS---HHHHHHHHHHHHHHHHHHHHHHHHHHHTT-SS---GGG--TTT-TTS-HHHHHHHHTTHHHHHT-EEEEESSTTSSHHHHHHHHHHHHHHTT--EEEEEHHHHHHHHHHHHHTT-HHHHHHHHHSSSEEEEE--SSSPPPHHHHHHHHHHHHHSTTTS-EEEEESS-GGGHHHHHT-HHHHHHHHHHHHSSEEEEE--SS-HHHHHHHHHH-/-HHHHHHHHHHTT-HHHHHTHHHHHHHHHHS---HHHHHHHHHHHHHHHHHHHHHHHHHHHTT-SS---GGG--TTT-TTS-HHHHHHHHTTHHHHHT-EEEEESSTTSSHHHHHHHHHHHHHHTT--EEEEEHHHHHHHHHHHHHTT-HHHHHHHHHSSSEEEEE--SSSPPPHHHHHHHHHHHHHSTTTS-EEEEESS-GGGHHHHHT-HHHHHHHHHHHTSSEEEEE--SS-HHHHHHHHHH-/-HHHHHHHHHHTT-HHHHHTHHHHHHHHHHS---HHHHHHHHHHHHHHHHHHHHHHHHHHHTT-SS---GGG--TTT-TTS-HHHHHHHHTTHHHHHT-EEEEESSTTSSHHHHHHHHHHHHHHTT--EEEEEHHHHHHHHHHHHHTT-HHHHHHHHHSSSEEEEE--SSSPPPHHHHHHHHHHHHHSTTTS-EEEEESS-GGGHHHHHT-HHHHHHHHHHHHSSEEEEE--SS-HHHHHHHHHH-/-HHHHHHHHHHTT-HHHHHTHHHHHHHHHHS---HHHHHHHHHHHHHHHHHHHHHHHHHHHTT-SS---GGG--TTT-TTS-HHHHHHHHTTHHHHHT-EEEEESSTTSSHHHHHHHHHHHHHHTT--EEEEEHHHHHHHHHHHHHTT-HHHHHHHHHSSSEEEEE--SSSPPPHHHHHHHHHHHHHSTTTS-EEEEESS-GGGHHHHHT-HHHHHHHHHHHHSSEEEEE--SS-HHHHHHHHHH-/-HHHHHHHHHHTT-HHHHHTHHHHHHHHHHS---HHHHHHHHHHHHHHHHHHHHHHHHHHHTT-SS---GGG--TTT-TTS-HHHHHHHHTTHHHHHT-EEEEESSTTSSHHHHHHHHHHHHHHTT--EEEEEHHHHHHHHHHHHHTT-HHHHHHHHHSSSEEEEE--SSSPPPHHHHHHHHHHHHHSTTTS-EEEEESS-GGGHHHHHT-HHHHHHHHHHHTSSEEEEE--SS-HHHHHHHHHH-/-HHHHHHHHHHTT-HHHHHTHHHHHHHHHHS---HHHHHHHHHHHHHHHHHHHHHHHHHHHTT-SS---GGG--TTT-TTS-HHHHHHHHTTHHHHHT-EEEEESSTTSSHHHHHHHHHHHHHHTT--EEEEEHHHHHHHHHHHHHTT-HHHHHHHHHSSSEEEEE--SSSPPPHHHHHHHHHHHHHSTTTS-EEEEESS-GGGHHHHHT-HHHHHHHHHHHHSSEEEEE--SS-HHHHHHHHHH-/-HHHHHHHHHHTT-HHHHHTHHHHHHHHHHS---HHHHHHHHHHHHHHHHHHHHHHHHHHHHT-SS---GGG--TTT-TTS-HHHHHHHHTTHHHHHT-EEEEESSSSSSHHHHHHHHHHHHHHTT--EEEEEHHHHHHHHHHHHHTT-HHHHHHHHHSSSEEEEEEESSSPPPHHHHHHHHHHHHHTTTTS-EEEEESS-GGGHHHHHT-HHHHHHHHHHHHSSEEEEE--SS-HHHHHHHHHH-/-HHHHHHHHHHTT-HHHHHTHHHHHHHHHHS---HHHHHHHHHHHHHHHHHHHHHHHHHHHTT-SS---GGG--SSS-TTS-HHHHHHHHTTHHHHHT-EEEEESSTTSSHHHHHHHHHHHHHHTT--EEEEEHHHHHHHHHHHHHTT-HHHHHHHHHSSSEEEEE-SSSSPPPTTTHHHHHHHHHHSTTTS-EEEEESS-GGGHHHHHT-HHHHHHHHHHHHTTEEEEE--SS-HHHHHHHHHH-

Solvent-accessible surface area: 121644 Å² total; per-residue (Å²): 116,142,123,117,1,83,83,8,1,88,123,11,133,1,60,39,10,12,131,78,34,60,64,6,23,115,101,1,81,100,104,145,38,67,34,23,89,5,7,27,119,9,6,72,25,10,9,85,72,78,85,48,176,46,36,84,61,44,16,174,113,2,123,20,96,89,123,82,52,16,122,89,25,56,30,122,21,4,112,49,9,59,88,172,96,1,109,114,5,19,84,5,53,4,13,109,141,78,11,12,0,0,0,16,17,65,65,14,1,16,11,30,30,1,0,0,3,2,0,23,41,0,1,49,148,59,75,98,14,23,5,10,32,1,65,66,0,1,27,58,0,50,148,10,51,139,113,71,105,24,51,140,54,8,138,57,0,37,150,12,39,0,0,0,0,8,79,0,4,83,99,158,7,66,85,122,2,0,38,15,0,1,10,0,3,32,91,2,42,72,128,11,1,3,0,0,2,0,40,62,60,44,78,68,0,17,116,4,0,48,63,79,58,13,3,61,0,0,22,3,17,1,14,16,40,3,45,25,2,100,3,139,43,84,21,73,154,111,66,81,118,104,103,149,123,167,122,133,129,134,0,76,102,18,1,94,107,16,143,0,62,38,9,4,132,75,21,57,62,8,20,111,91,4,86,100,101,125,107,39,42,26,72,16,9,35,125,10,4,73,27,9,11,86,73,89,84,46,176,47,37,96,62,47,20,157,117,2,107,16,87,89,135,83,54,17,123,96,23,64,25,119,21,5,107,47,9,59,88,169,97,2,111,113,6,24,89,5,55,4,15,113,152,81,26,12,0,0,0,11,13,61,14,12,1,18,13,32,32,0,0,0,5,1,0,24,52,0,2,52,155,61,65,94,7,13,14,14,30,0,44,56,0,1,24,55,0,57,102,11,60,129,117,72,108,32,65,136,52,9,140,61,0,36,147,13,38,0,0,0,0,12,34,1,5,22,14,142,5,59,85,103,2,0,62,14,0,37,48,0,3,37,92,2,66,75,136,13,2,3,0,0,2,3,28,36,60,44,77,82,0,16,125,3,1,51,66,82,108,33,4,74,24,0,21,88,93,1,54,107,80,27,46,57,2,98,3,142,43,89,10,65,37,69,67,52,19,103,103,90,120,167,116,145,122,115,0,84,75,7,1,90,120,9,140,0,59,37,8,14,135,86,34,57,62,10,22,114,100,1,82,102,105,144,35,64,27,23,90,6,7,24,127,12,6,65,29,10,9,93,76,79,91,47,177,48,40,92,62,44,18,168,112,0,122,19,82,87,132,83,52,17,126,94,24,61,28,121,19,6,114,48,10,60,87,174,98,1,113,118,4,22,83,4,51,4,10,103,147,85,12,12,0,0,0,11,14,60,9,12,1,16,14,26,36,1,0,0,2,2,0,20,45,0,2,54,153,53,64,101,12,18,15,10,30,1,43,59,0,2,23,54,0,57,110,7,58,139,114,73,102,24,47,135,57,4,138,56,0,33,156,11,39,0,0,0,0,6,42,0,4,18,22,144,8,69,74,124,2,0,45,15,0,2,10,0,3,29,90,2,41,81,127,12,1,2,0,0,1,0,24,38,60,43,77,69,0,19,120,4,0,42,61,79,64,13,2,63,0,0,22,2,16,0,15,17,44,4,44,24,4,99,4,139,45,91,10,72,36,58,63,54,16,98,99,100,107,164,124,130,126,127,1,76,102,14,0,106,107,14,146,2,60,34,7,4,131,83,16,58,66,8,17,115,94,4,81,99,100,124,108,38,44,28,70,14,8,34,131,11,4,69,28,8,9,88,72,87,88,48,172,49,41,86,64,37,16,172,114,3,125,18,88,94,135,76,58,18,122,94,21,69,30,118,19,7,112,54,11,57,86,168,102,0,113,111,5,21,79,4,54,4,11,106,142,77,16,8,0,0,0,11,13,64,9,13,1,18,16,33,28,0,0,0,3,1,0,22,47,0,1,50,145,52,71,89,7,24,13,12,31,0,48,59,0,2,29,65,0,60,120,8,62,135,123,72,104,30,44,135,68,10,140,61,0,35,146,12,38,0,0,0,0,7,44,0,3,25,17,150,6,58,87,122,2,0,48,12,0,3,13,0,2,25,91,2,39,72,123,12,1,1,0,0,4,5,27,36,57,44,79,70,0,22,111,3,1,47,57,78,54,8,2,65,0,0,22,4,22,1,12,19,50,3,42,24,4,96,5,138,43,102,10,80,42,61,67,49,20,106,100,97,114,164,120,144,119,116,1,84,78,8,0,93,112,12,134,1,60,40,11,13,135,82,30,63,65,8,24,116,96,2,86,100,102,150,46,58,34,31,88,5,11,36,126,9,7,71,29,8,11,86,80,85,92,49,177,48,39,88,62,37,21,168,110,0,122,21,96,84,138,78,51,18,121,100,28,66,28,122,24,9,116,52,8,57,86,174,99,0,119,112,9,18,81,3,56,2,10,103,143,77,18,11,0,0,0,12,12,64,6,11,3,15,14,27,31,0,0,0,2,0,0,19,40,0,1,49,154,48,65,85,12,24,7,11,34,1,48,60,0,2,30,60,0,57,120,8,54,137,112,72,107,25,48,139,62,4,142,59,0,36,148,11,40,0,0,0,0,7,45,0,3,17,23,146,6,58,85,121,2,0,48,16,0,1,8,0,2,27,85,2,38,76,130,10,0,3,0,0,2,1,25,41,60,39,75,69,0,15,116,3,0,47,57,80,65,10,4,63,0,0,20,3,16,1,14,18,43,5,29,28,6,97,7,137,42,91,11,84,34,57,65,46,15,99,102,100,113,156,117,142,122,116,0,83,80,8,0,93,108,11,136,1,62,41,10,14,134,82,32,63,64,7,24,113,100,2,86,100,102,150,46,64,36,31,83,4,10,38,126,9,6,72,28,8,11,87,77,84,92,48,182,48,38,87,62,38,20,167,109,2,124,20,96,83,138,78,50,18,120,98,28,66,27,122,24,8,115,51,9,57,86,172,99,0,116,110,8,19,82,4,56,3,9,102,141,78,19,9,0,0,0,12,12,65,5,11,2,15,14,26,31,0,0,0,2,0,0,21,40,0,2,50,155,49,64,85,13,25,8,11,33,0,48,59,0,2,31,59,0,58,120,8,57,137,114,72,105,25,49,138,63,4,140,60,0,36,148,10,41,0,0,0,0,7,44,0,3,18,22,146,7,57,86,121,2,0,48,16,0,1,8,0,2,26,85,2,37,75,129,10,0,2,0,0,1,2,25,40,61,37,77,69,0,15,115,3,0,49,56,80,64,10,3,62,0,0,22,3,17,1,15,18,42,5,30,27,5,97,7,138,43,90,11,84,34,58,64,46,16,101,105,97,113,155,126,129,126,126,1,76,101,14,0,104,106,14,144,2,60,34,8,4,133,84,16,59,65,9,16,114,94,3,81,100,98,125,110,38,42,26,72,15,9,35,127,11,4,68,27,8,8,87,71,89,86,48,171,48,44,86,64,38,15,172,112,3,126,18,87,92,136,77,60,18,124,95,20,71,32,118,20,6,113,53,11,56,86,171,101,1,112,112,5,20,80,4,54,4,11,106,144,80,15,7,0,0,0,11,13,64,8,13,1,18,16,34,30,0,0,0,4,1,0,23,46,0,1,54,144,52,71,91,8,25,12,12,32,0,47,58,0,3,30,64,0,60,121,9,62,137,123,72,105,29,44,136,67,10,141,60,0,36,145,10,38,0,0,0,0,7,44,1,3,26,18,151,6,60,87,122,2,0,47,12,0,3,12,0,1,25,93,1,39,70,124,14,1,2,0,0,3,5,27,37,58,44,78,70,0,21,114,2,1,48,56,79,54,8,4,63,0,0,23,5,23,0,11,18,52,3,42,23,4,97,5,138,44,97,10,78,40,61,69,48,19,104,103,98,115,162,115,144,122,115,1,84,76,7,1,88,119,10,140,0,59,38,9,15,136,86,31,60,64,9,22,116,97,1,83,100,106,144,34,65,27,24,90,6,6,24,130,13,5,63,28,11,9,93,78,81,90,47,178,48,42,93,63,41,19,166,107,3,118,21,82,87,132,80,53,16,123,92,26,62,28,121,20,6,114,49,11,61,88,177,99,0,113,118,5,22,82,4,51,4,10,104,148,85,13,13,0,0,0,11,14,60,10,13,1,16,14,29,33,1,0,0,2,1,0,19,45,0,2,52,152,53,63,95,10,23,15,11,31,0,44,60,0,2,24,52,0,59,110,8,57,141,114,72,104,24,48,137,59,4,138,60,0,34,150,12,36,0,0,0,0,5,40,1,3,18,22,142,7,70,72,124,2,0,46,15,0,2,11,0,2,28,90,2,44,82,125,12,1,2,0,0,1,1,24,39,59,42,78,70,0,18,120,3,0,43,61,79,66,11,3,62,0,0,23,3,16,0,15,17,42,4,43,24,5,99,3,141,46,90,10,73,36,59,63,56,15,97,100,98,108,165,119,134,131,134,0,77,102,18,0,93,107,16,143,1,65,39,10,4,132,77,21,56,62,8,20,112,89,5,86,97,101,124,108,38,41,24,73,17,9,34,127,10,5,75,26,9,12,84,72,88,85,48,176,47,39,97,61,46,21,159,116,3,106,15,87,89,132,84,56,17,124,96,22,66,26,120,20,4,104,48,8,59,88,171,97,2,109,112,6,24,91,5,54,3,16,114,153,82,28,12,0,0,0,10,13,59,13,13,0,18,13,31,31,0,0,0,4,2,0,25,51,0,2,51,156,59,65,93,7,12,15,12,30,0,44,54,0,1,24,54,0,59,102,11,61,131,117,72,108,32,64,138,52,7,140,60,0,36,148,13,38,0,0,0,0,12,33,0,5,22,15,141,5,57,85,102,1,0,62,14,0,36,48,0,2,37,92,2,66,75,134,12,2,2,0,0,1,2,27,38,59,43,76,81,0,15,125,4,1,51,66,82,110,34,4,74,26,0,21,87,93,0,52,105,77,26,46,58,3,99,3,143,44,89,11,68,39,71,65,50,20,103,104,90,120,166,114,143,121,118,1,81,86,9,1,88,127,10,138,1,59,39,9,12,130,79,36,60,63,7,23,115,102,1,82,99,104,145,39,67,35,24,89,4,8,26,121,9,6,73,23,10,10,85,72,83,85,48,175,46,38,84,62,43,15,174,113,1,123,20,96,89,127,83,51,15,122,88,25,54,31,120,21,4,112,47,10,59,89,172,96,0,110,116,5,22,85,6,53,4,13,111,138,76,11,13,0,0,0,16,17,65,64,13,0,15,10,30,29,1,0,0,2,2,0,24,42,0,1,49,147,60,74,98,15,23,6,10,32,1,62,67,0,1,25,58,0,52,146,9,51,140,115,72,104,25,52,139,54,8,140,56,0,37,148,11,38,0,0,0,0,8,79,0,5,85,98,157,7,66,87,123,2,0,40,16,0,1,9,0,3,32,90,2,43,74,128,10,1,4,0,0,2,1,40,63,60,45,77,66,0,17,116,5,0,47,64,79,59,13,3,61,0,0,21,4,17,1,14,16,42,3,44,25,3,99,4,137,42,84,23,75,155,113,66,84,115,106,103,150,126,167